Protein 8Y9D (pdb70)

Organism: Penicillium freii (NCBI:txid48697)

Radius of gyration: 37.67 Å; Cα contacts (8 Å, |Δi|>4): 3264; chains: 4; bounding box: 84×88×93 Å

Secondary structure (DSSP, 8-state):
---HHHHHHHH---SSHHHHHHHHHHHHHHHHHHHHHT--HHHHHHHHHHIIIIIGGGT-PPP-SS-TT--S--SSPSS-SEEEEEE-STT-EEEEEEE----TTBTSTTBTT--SHHHHHHHHHHHHSTTS---HHHHHHHHHHS--HHHHHHTHHHHTT-S-----EEEEEE-TTS-EEEEEEE-THHHHHHHT--HHHHHHHHHHHHHHHHT-----HHHHHHHHSHHHHHHEEEEEEEEEEESS-TTT-EEEEEEEEEESSHHHHHHHHHTTTTS-SHHHHHHHHHHHHHHHHHTSSPPGGG---S-EEEEEEEEEESSSS-EEEEEEEE-TTS-HHHHHHHHHHHHHHHT-HHHHHHHHHHHHHH-THHHH-TT--SSEEEEEEEEETTEEEEEEEE-TTHHHH-/---HHHHHHHH---SSHHHHHHHHHHHHHHHHHHHHHT--HHHHHHHHHHIIIIIGGGT-PPP-SS-TT--S--SSPSS-SEEEEEE-STT-EEEEEEE----TTBTSTTBTT--SHHHHHHHHHHHHSTTS---HHHHHHHHHHS--HHHHHHTHHHHTT-S-----EEEEEE-TTS-EEEEEEE-THHHHHHHT--HHHHHHHHHHHHHHHHT-----HHHHHHHHSHHHHHHEEEEEEEEEEESS-TTT-EEEEEEEEEESSHHHHHHHHHTTTTS-SHHHHHHHHHHHHHHHHHTSSPPGGG---S-EEEEEEEEEESSSS-EEEEEEEE-TTS-HHHHHHHHHHHHHHHT-HHHHHHHHHHHHHH-THHHH-TT--SSEEEEEEEEETTEEEEEEEE-TTHHHH-/---HHHHHHHH---SSHHHHHHHHHHHHHHHHHHHHHT--HHHHHHHHHHIIIIIGGGT-PPP-SS-TT--S--SSPSS-SEEEEEE-STT-EEEEEEE----TTBTSTTBTT--SHHHHHHHHHHHHSTTS---HHHHHHHHHHS--HHHHHHTHHHHTT-S-----EEEEEE-TTS-EEEEEEE-THHHHHHHT--HHHHHHHHHHHHHHHHT-----HHHHHHHHSHHHHHHEEEEEEEEEEESS-TTT-EEEEEEEEEESSHHHHHHHHHTTTTS-SHHHHHHHHHHHHHHHHHTSSPPGGG---S-EEEEEEEEEESSSS-EEEEEEEE-TTS-HHHHHHHHHHHHHHHT-HHHHHHHHHHHHHH-THHHH-TT--SSEEEEEEEEETTEEEEEEEE-TTHHHH-/---HHHHHHHH---SSHHHHHHHHHHHHHHHHHHHHHT--HHHHHHHHHHIIIIIGGGT-PPP-SS-TT--S--SSPSS-SEEEEEE-STT-EEEEEEE----TTBTSTTBTT--SHHHHHHHHHHHHSTTS---HHHHHHHHHHS--HHHHHHTHHHHTT-S-----EEEEEE-TTS-EEEEEEE-THHHHHHHT--HHHHHHHHHHHHHHHHT-----HHHHHHHHSHHHHHHEEEEEEEEEEESS-TTT-EEEEEEEEEESSHHHHHHHHHTTTTS-SHHHHHHHHHHHHHHHHHTSSPPGGG---S-EEEEEEEEEESSSS-EEEEEEEE-TTS-HHHHHHHHHHHHHHHT-HHHHHHHHHHHHHH-THHHH-TT--SSEEEEEEEEETTEEEEEEEE-TTHHHH-

Foldseek 3Di:
DDALLVVCLVPPDAPDVQLNVLSVLFLQLQRLLCVLLPFDSVLSNLVSVLCSFQNSQQQEGDADPVSPQCLQFDPAPRGWSWWKWKADPPSDIWTKTKGQGAHHQDNHPVHPQRACRVVSSLVRLCVSPPQQFACPLVVLCCVQQADHPVLCVVQVVQPVPPRHNGAWMWMWTSDSVSRTWIKIKGQSLVVCSSVVNFPLVSVVVSVVVCCVVPVFDFDCPLVSVLCPDVVLVVFWPSSQKIWMKTRHDLQAMKIKIKTKGFAADLVNVLCQQQSNVVRDDDQSVQQSVLVVLLCCQFVVDAFPPRDDPPTWIKMKMWITHRHDRDTFMKIKGFQLRHQPVSNLVSVLVSCVVVVNVSVNVSSVSSCVRQPVCSPVPVRDRAFWTIWIWGQDPSGIMIMTITDSNVVVVD/DDALLVVCLVPPDAPDVQLNVLSVLFLQLQRLLCVLLPFDSVLSNLVSVLCSFQNSQQQEGDADPVSPQCLQFDPAPRGWSWWKWKADPPSDIWTKTKGQGAHHQDNHPVHPQRACRVVSSLVRLCVSPPQQFACPLVVLCCVQQADHPVLCVVQVVQPVPPRHNGAKMWMWTSDSVSRTWIKIKGQSLVVCSSVVNFPLVSVVVSVVVCCVVPVFDFDCPLVSVLCPDVVLVVFWPSSQKIWMKTRHDLQAMKIKIKTKGFAADLVNVLCQQQSNVVRDDDQSVQQSVLVVLLCCQFVVDAFPPRDDPPTWIKMKMWITHRHDRDTFMKIKGFQLRHQPVSNLVSVLVSCVVVVNVSVNVSSVSSCVRQPVCSPVPVRDRAFWTIWIWGQDPSGIMIMTITDSNVVVVD/DDALLVVCLVPPDAPDVQLNVLSVLFLQLQRLLCVLLPFDSVLSNLVSVLCSFQNSQQQEGDADPVSPQCLQFDPAPRGWSWWKWKADPPSDIWTKTKGQGAHHQDNHPVHPQRACRVVSSLVRLCVSPPQQFACPLVVLCCVQQADHPVLCVVQVVQPVPPRHNGAKMWMWTSDSVSRTWIKIKGQSLVVCSSVVNFPLVSVVVSVVVCCVVPVFDFDCPLVSVLCPDVVLVVFWPSSQKIWMKTRHDLQAMKIKIKTKGFAADLVNVLCQQQSNVVRDDDQSVQQSVLVVLLCCQFVVDAFPPRDDPPTWIKMKMWITHRHDRDTFMKIKGFQLRHQPVSNLVSVLVSCVVVVNVSVNVSSVSSCVRQPVCSPVPVRDRAFWTIWIWGQDPSGIMIMTITDSNVVVVD/DDALLVVCLVPPDAPDVQLNVLSVLFLQLQRLLCVLLPFDSVLSNLVSVLCSFQNSQQQEGDADPVSPQCLQFDPAPRGWSWWKWKADPPSDIWTKTKGQGAHHQDNHPVHPQRACRVVSSLVRLCVSPPQQFACPLVVLCCVQQADHPVLCVVQVVQPVPPRHNGAKMWMWTSDSVSRTWIKIKGQSLVVCSSVVNFPLVSVVVSVVVCCVVPVFDFDCPLVSVLCPDVVLVVFWPSSQKIWMKTRHDLQAMKIKIKTKGFAADLVNVLCQQQSNVVRDDDQSVQQSVLVVLLCCQFVVDAFPPRDDPPTWIKMKMWITHRHDRDTFMKIKGFQLRHQPVSNLVSVLVSCVVVVNVSVNVSSVSSCVRQPVCSPVPVRDRAFWTIWIWGQDPSGIMIMTITDSNVVVVD

Structure (mmCIF, N/CA/C/O backbone):
data_8Y9D
#
_entry.id   8Y9D
#
_cell.length_a   1.00
_cell.length_b   1.00
_cell.length_c   1.00
_cell.angle_alpha   90.00
_cell.angle_beta   90.00
_cell.angle_gamma   90.00
#
_symmetry.space_group_name_H-M   'P 1'
#
loop_
_entity.id
_entity.type
_entity.pdbx_description
1 polymer 'Versatile Aromatic Prenyltransferase auraA'
2 non-polymer 'DIMETHYLALLYL S-THIOLODIPHOSPHATE'
3 non-polymer (3~{S},6~{S})-3-(1~{H}-imidazol-4-ylmethyl)-6-propan-2-yl-piperazine-2,5-dione
4 water water
#
loop_
_atom_site.group_PDB
_atom_site.id
_atom_site.type_symbol
_atom_site.label_atom_id
_atom_site.label_alt_id
_atom_site.label_comp_id
_atom_site.label_asym_id
_atom_site.label_entity_id
_atom_site.label_seq_id
_atom_site.pdbx_PDB_ins_code
_atom_site.Cartn_x
_atom_site.Cartn_y
_atom_site.Cartn_z
_atom_site.occupancy
_atom_site.B_iso_or_equiv
_atom_site.auth_seq_id
_atom_site.auth_comp_id
_atom_site.auth_asym_id
_atom_site.auth_atom_id
_atom_site.pdbx_PDB_model_num
ATOM 1 N N . SER A 1 1 ? 160.904 126.533 146.524 1.00 27.38 23 SER A N 1
ATOM 2 C CA . SER A 1 1 ? 160.527 127.481 145.437 1.00 27.38 23 SER A CA 1
ATOM 3 C C . SER A 1 1 ? 159.541 126.824 144.477 1.00 27.38 23 SER A C 1
ATOM 4 O O . SER A 1 1 ? 159.893 125.859 143.802 1.00 27.38 23 SER A O 1
ATOM 7 N N . PRO A 1 2 ? 158.310 127.327 144.408 1.00 23.47 24 PRO A N 1
ATOM 8 C CA . PRO A 1 2 ? 157.354 126.764 143.454 1.00 23.47 24 PRO A CA 1
ATOM 9 C C . PRO A 1 2 ? 157.754 127.070 142.023 1.00 23.47 24 PRO A C 1
ATOM 10 O O . PRO A 1 2 ? 158.529 127.985 141.737 1.00 23.47 24 PRO A O 1
ATOM 14 N N . SER A 1 3 ? 157.220 126.282 141.133 1.00 19.83 25 SER A N 1
ATOM 15 C CA . SER A 1 3 ? 157.446 126.463 139.715 1.00 19.83 25 SER A CA 1
ATOM 16 C C . SER A 1 3 ? 156.408 127.408 139.134 1.00 19.83 25 SER A C 1
ATOM 17 O O . SER A 1 3 ? 155.322 127.576 139.692 1.00 19.83 25 SER A O 1
ATOM 20 N N . PRO A 1 4 ? 156.721 128.053 138.013 1.00 18.73 26 PRO A N 1
ATOM 21 C CA . PRO A 1 4 ? 155.773 129.016 137.441 1.00 18.73 26 PRO A CA 1
ATOM 22 C C . PRO A 1 4 ? 154.385 128.455 137.220 1.00 18.73 26 PRO A C 1
ATOM 23 O O . PRO A 1 4 ? 153.403 129.160 137.469 1.00 18.73 26 PRO A O 1
ATOM 27 N N . TRP A 1 5 ? 154.267 127.204 136.778 1.00 18.11 27 TRP A N 1
ATOM 28 C CA . TRP A 1 5 ? 152.949 126.656 136.487 1.00 18.11 27 TRP A CA 1
ATOM 29 C C . TRP A 1 5 ? 152.171 126.359 137.759 1.00 18.11 27 TRP A C 1
ATOM 30 O O . TRP A 1 5 ? 150.970 126.633 137.820 1.00 18.11 27 TRP A O 1
ATOM 41 N N . ASP A 1 6 ? 152.834 125.847 138.793 1.00 20.87 28 ASP A N 1
ATOM 42 C CA . ASP A 1 6 ? 152.169 125.646 140.075 1.00 20.87 28 ASP A CA 1
ATOM 43 C C . ASP A 1 6 ? 151.655 126.966 140.641 1.00 20.87 28 ASP A C 1
ATOM 44 O O . ASP A 1 6 ? 150.460 127.109 140.937 1.00 20.87 28 ASP A O 1
ATOM 49 N N . PHE A 1 7 ? 152.549 127.939 140.805 1.00 19.72 29 PHE A N 1
ATOM 50 C CA . PHE A 1 7 ? 152.165 129.227 141.365 1.00 19.72 29 PHE A CA 1
ATOM 51 C C . PHE A 1 7 ? 151.081 129.897 140.530 1.00 19.72 29 PHE A C 1
ATOM 52 O O . PHE A 1 7 ? 150.138 130.482 141.071 1.00 19.72 29 PHE A O 1
ATOM 60 N N . LEU A 1 8 ? 151.196 129.822 139.206 1.00 18.30 30 LEU A N 1
ATOM 61 C CA . LEU A 1 8 ? 150.223 130.475 138.341 1.00 18.30 30 LEU A CA 1
ATOM 62 C C . LEU A 1 8 ? 148.860 129.809 138.443 1.00 18.30 30 LEU A C 1
ATOM 63 O O . LEU A 1 8 ? 147.835 130.490 138.537 1.00 18.30 30 LEU A O 1
ATOM 68 N N . GLY A 1 9 ? 148.821 128.480 138.422 1.00 18.47 31 GLY A N 1
ATOM 69 C CA . GLY A 1 9 ? 147.568 127.795 138.655 1.00 18.47 31 GLY A CA 1
ATOM 70 C C . GLY A 1 9 ? 146.964 128.143 139.994 1.00 18.47 31 GLY A C 1
ATOM 71 O O . GLY A 1 9 ? 145.741 128.135 140.152 1.00 18.47 31 GLY A O 1
ATOM 72 N N . ARG A 1 10 ? 147.810 128.447 140.976 1.00 21.89 32 ARG A N 1
ATOM 73 C CA . ARG A 1 10 ? 147.311 128.902 142.266 1.00 21.89 32 ARG A CA 1
ATOM 74 C C . ARG A 1 10 ? 146.689 130.291 142.163 1.00 21.89 32 ARG A C 1
ATOM 75 O O . ARG A 1 10 ? 145.623 130.546 142.734 1.00 21.89 32 ARG A O 1
ATOM 83 N N . VAL A 1 11 ? 147.332 131.201 141.433 1.00 19.55 33 VAL A N 1
ATOM 84 C CA . VAL A 1 11 ? 146.862 132.582 141.398 1.00 19.55 33 VAL A CA 1
ATOM 85 C C . VAL A 1 11 ? 145.926 132.863 140.227 1.00 19.55 33 VAL A C 1
ATOM 86 O O . VAL A 1 11 ? 145.017 133.687 140.352 1.00 19.55 33 VAL A O 1
ATOM 90 N N . LEU A 1 12 ? 146.122 132.208 139.091 1.00 17.81 34 LEU A N 1
ATOM 91 C CA . LEU A 1 12 ? 145.410 132.602 137.887 1.00 17.81 34 LEU A CA 1
ATOM 92 C C . LEU A 1 12 ? 143.914 132.384 138.036 1.00 17.81 34 LEU A C 1
ATOM 93 O O . LEU A 1 12 ? 143.462 131.394 138.615 1.00 17.81 34 LEU A O 1
ATOM 98 N N . GLN A 1 13 ? 143.150 133.329 137.508 1.00 19.34 35 GLN A N 1
ATOM 99 C CA . GLN A 1 13 ? 141.701 133.241 137.448 1.00 19.34 35 GLN A CA 1
ATOM 100 C C . GLN A 1 13 ? 141.329 132.808 136.038 1.00 19.34 35 GLN A C 1
ATOM 101 O O . GLN A 1 13 ? 141.744 133.434 135.059 1.00 19.34 35 GLN A O 1
ATOM 107 N N . PHE A 1 14 ? 140.563 131.730 135.938 1.00 17.57 36 PHE A N 1
ATOM 108 C CA . PHE A 1 14 ? 140.221 131.144 134.655 1.00 17.57 36 PHE A CA 1
ATOM 109 C C . PHE A 1 14 ? 138.773 131.432 134.299 1.00 17.57 36 PHE A C 1
ATOM 110 O O . PHE A 1 14 ? 137.883 131.351 135.148 1.00 17.57 36 PHE A O 1
ATOM 118 N N . GLN A 1 15 ? 138.547 131.767 133.032 1.00 19.03 37 GLN A N 1
ATOM 119 C CA . GLN A 1 15 ? 137.214 132.110 132.561 1.00 19.03 37 GLN A CA 1
ATOM 120 C C . GLN A 1 15 ? 136.298 130.904 132.462 1.00 19.03 37 GLN A C 1
ATOM 121 O O . GLN A 1 15 ? 135.076 131.069 132.508 1.00 19.03 37 GLN A O 1
ATOM 127 N N . HIS A 1 16 ? 136.851 129.703 132.335 1.00 17.14 38 HIS A N 1
ATOM 128 C CA . HIS A 1 16 ? 136.047 128.505 132.178 1.00 17.14 38 HIS A CA 1
ATOM 129 C C . HIS A 1 16 ? 136.791 127.337 132.803 1.00 17.14 38 HIS A C 1
ATOM 130 O O . HIS A 1 16 ? 138.023 127.305 132.801 1.00 17.14 38 HIS A O 1
ATOM 137 N N . GLY A 1 17 ? 136.030 126.396 133.361 1.00 17.55 39 GLY A N 1
ATOM 138 C CA . GLY A 1 17 ? 136.635 125.233 133.984 1.00 17.55 39 GLY A CA 1
ATOM 139 C C . GLY A 1 17 ? 137.481 124.418 133.030 1.00 17.55 39 GLY A C 1
ATOM 140 O O . GLY A 1 17 ? 138.484 123.823 133.427 1.00 17.55 39 GLY A O 1
ATOM 141 N N . ASP A 1 18 ? 137.073 124.360 131.765 1.00 18.39 40 ASP A N 1
ATOM 142 C CA . ASP A 1 18 ? 137.851 123.642 130.764 1.00 18.39 40 ASP A CA 1
ATOM 143 C C . ASP A 1 18 ? 139.229 124.256 130.598 1.00 18.39 40 ASP A C 1
ATOM 144 O O . ASP A 1 18 ? 140.207 123.543 130.359 1.00 18.39 40 ASP A O 1
ATOM 149 N N . HIS A 1 19 ? 139.329 125.576 130.726 1.00 16.43 41 HIS A N 1
ATOM 150 C CA . HIS A 1 19 ? 140.636 126.212 130.671 1.00 16.43 41 HIS A CA 1
ATOM 151 C C . HIS A 1 19 ? 141.494 125.773 131.846 1.00 16.43 41 HIS A C 1
ATOM 152 O O . HIS A 1 19 ? 142.690 125.516 131.689 1.00 16.43 41 HIS A O 1
ATOM 159 N N . LYS A 1 20 ? 140.887 125.656 133.026 1.00 18.23 42 LYS A N 1
ATOM 160 C CA . LYS A 1 20 ? 141.605 125.193 134.206 1.00 18.23 42 LYS A CA 1
ATOM 161 C C . LYS A 1 20 ? 142.078 123.753 134.047 1.00 18.23 42 LYS A C 1
ATOM 162 O O . LYS A 1 20 ? 143.194 123.410 134.449 1.00 18.23 42 LYS A O 1
ATOM 168 N N . ARG A 1 21 ? 141.238 122.896 133.471 1.00 18.96 43 ARG A N 1
ATOM 169 C CA . ARG A 1 21 ? 141.603 121.498 133.280 1.00 18.96 43 ARG A CA 1
ATOM 170 C C . ARG A 1 21 ? 142.702 121.346 132.233 1.00 18.96 43 ARG A C 1
ATOM 171 O O . ARG A 1 21 ? 143.677 120.608 132.435 1.00 18.96 43 ARG A O 1
ATOM 179 N N . TRP A 1 22 ? 142.565 122.044 131.108 1.00 18.11 44 TRP A N 1
ATOM 180 C CA . TRP A 1 22 ? 143.642 122.081 130.130 1.00 18.11 44 TRP A CA 1
ATOM 181 C C . TRP A 1 22 ? 144.929 122.580 130.756 1.00 18.11 44 TRP A C 1
ATOM 182 O O . TRP A 1 22 ? 146.007 122.069 130.452 1.00 18.11 44 TRP A O 1
ATOM 193 N N . TRP A 1 23 ? 144.841 123.604 131.602 1.00 16.77 45 TRP A N 1
ATOM 194 C CA . TRP A 1 23 ? 146.018 124.095 132.300 1.00 16.77 45 TRP A CA 1
ATOM 195 C C . TRP A 1 23 ? 146.644 123.003 133.150 1.00 16.77 45 TRP A C 1
ATOM 196 O O . TRP A 1 23 ? 147.843 122.734 133.046 1.00 16.77 45 TRP A O 1
ATOM 207 N N . ASP A 1 24 ? 145.840 122.356 133.988 1.00 18.63 46 ASP A N 1
ATOM 208 C CA . ASP A 1 24 ? 146.359 121.322 134.868 1.00 18.63 46 ASP A CA 1
ATOM 209 C C . ASP A 1 24 ? 147.044 120.214 134.085 1.00 18.63 46 ASP A C 1
ATOM 210 O O . ASP A 1 24 ? 147.983 119.589 134.587 1.00 18.63 46 ASP A O 1
ATOM 215 N N . VAL A 1 25 ? 146.588 119.953 132.863 1.00 19.65 47 VAL A N 1
ATOM 216 C CA . VAL A 1 25 ? 147.222 118.927 132.042 1.00 19.65 47 VAL A CA 1
ATOM 217 C C . VAL A 1 25 ? 148.501 119.449 131.392 1.00 19.65 47 VAL A C 1
ATOM 218 O O . VAL A 1 25 ? 149.542 118.788 131.427 1.00 19.65 47 VAL A O 1
ATOM 222 N N . LEU A 1 26 ? 148.452 120.639 130.801 1.00 18.44 48 LEU A N 1
ATOM 223 C CA . LEU A 1 26 ? 149.462 121.097 129.855 1.00 18.44 48 LEU A CA 1
ATOM 224 C C . LEU A 1 26 ? 150.538 121.973 130.470 1.00 18.44 48 LEU A C 1
ATOM 225 O O . LEU A 1 26 ? 151.698 121.875 130.073 1.00 18.44 48 LEU A O 1
ATOM 230 N N . ALA A 1 27 ? 150.188 122.848 131.405 1.00 18.02 49 ALA A N 1
ATOM 231 C CA . ALA A 1 27 ? 151.183 123.746 131.973 1.00 18.02 49 ALA A CA 1
ATOM 232 C C . ALA A 1 27 ? 152.360 123.013 132.588 1.00 18.02 49 ALA A C 1
ATOM 233 O O . ALA A 1 27 ? 153.500 123.459 132.381 1.00 18.02 49 ALA A O 1
ATOM 235 N N . PRO A 1 28 ? 152.183 121.930 133.343 1.00 18.81 50 PRO A N 1
ATOM 236 C CA . PRO A 1 28 ? 153.362 121.177 133.778 1.00 18.81 50 PRO A CA 1
ATOM 237 C C . PRO A 1 28 ? 154.199 120.666 132.627 1.00 18.81 50 PRO A C 1
ATOM 238 O O . PRO A 1 28 ? 155.422 120.786 132.674 1.00 18.81 50 PRO A O 1
ATOM 242 N N . VAL A 1 29 ? 153.581 120.122 131.582 1.00 20.26 51 VAL A N 1
ATOM 243 C CA . VAL A 1 29 ? 154.343 119.615 130.444 1.00 20.26 51 VAL A CA 1
ATOM 244 C C . VAL A 1 29 ? 155.137 120.736 129.784 1.00 20.26 51 VAL A C 1
ATOM 245 O O . VAL A 1 29 ? 156.355 120.632 129.596 1.00 20.26 51 VAL A O 1
ATOM 249 N N . PHE A 1 30 ? 154.454 121.814 129.399 1.00 19.37 52 PHE A N 1
ATOM 250 C CA . PHE A 1 30 ? 155.120 122.903 128.696 1.00 19.37 52 PHE A CA 1
ATOM 251 C C . PHE A 1 30 ? 156.197 123.539 129.561 1.00 19.37 52 PHE A C 1
ATOM 252 O O . PHE A 1 30 ? 157.296 123.830 129.079 1.00 19.37 52 PHE A O 1
ATOM 260 N N . GLY A 1 31 ? 155.891 123.773 130.835 1.00 19.59 53 GLY A N 1
ATOM 261 C CA . GLY A 1 31 ? 156.867 124.352 131.734 1.00 19.59 53 GLY A CA 1
ATOM 262 C C . GLY A 1 31 ? 158.070 123.465 131.962 1.00 19.59 53 GLY A C 1
ATOM 263 O O . GLY A 1 31 ? 159.204 123.939 131.980 1.00 19.59 53 GLY A O 1
ATOM 264 N N . ILE A 1 32 ? 157.841 122.172 132.176 1.00 21.17 54 ILE A N 1
ATOM 265 C CA . ILE A 1 32 ? 158.943 121.235 132.353 1.00 21.17 54 ILE A CA 1
ATOM 266 C C . ILE A 1 32 ? 159.822 121.202 131.115 1.00 21.17 54 ILE A C 1
ATOM 267 O O . ILE A 1 32 ? 161.050 121.150 131.214 1.00 21.17 54 ILE A O 1
ATOM 272 N N . SER A 1 33 ? 159.215 121.232 129.930 1.00 21.05 55 SER A N 1
ATOM 273 C CA . SER A 1 33 ? 160.003 121.236 128.705 1.00 21.05 55 SER A CA 1
ATOM 274 C C . SER A 1 33 ? 160.830 122.511 128.583 1.00 21.05 55 SER A C 1
ATOM 275 O O . SER A 1 33 ? 162.045 122.456 128.356 1.00 21.05 55 SER A O 1
ATOM 278 N N . MET A 1 34 ? 160.185 123.670 128.730 1.00 20.49 56 MET A N 1
ATOM 279 C CA . MET A 1 34 ? 160.897 124.943 128.674 1.00 20.49 56 MET A CA 1
ATOM 280 C C . MET A 1 34 ? 162.018 125.009 129.700 1.00 20.49 56 MET A C 1
ATOM 281 O O . MET A 1 34 ? 163.096 125.542 129.419 1.00 20.49 56 MET A O 1
ATOM 286 N N . ALA A 1 35 ? 161.771 124.503 130.904 1.00 21.17 57 ALA A N 1
ATOM 287 C CA . ALA A 1 35 ? 162.779 124.509 131.950 1.00 21.17 57 ALA A CA 1
ATOM 288 C C . ALA A 1 35 ? 163.936 123.582 131.614 1.00 21.17 57 ALA A C 1
ATOM 289 O O . ALA A 1 35 ? 165.106 123.950 131.768 1.00 21.17 57 ALA A O 1
ATOM 291 N N . SER A 1 36 ? 163.628 122.365 131.168 1.00 23.54 58 SER A N 1
ATOM 292 C CA . SER A 1 36 ? 164.666 121.401 130.839 1.00 23.54 58 SER A CA 1
ATOM 293 C C . SER A 1 36 ? 165.555 121.887 129.710 1.00 23.54 58 SER A C 1
ATOM 294 O O . SER A 1 36 ? 166.762 121.621 129.714 1.00 23.54 58 SER A O 1
ATOM 297 N N . ILE A 1 37 ? 164.988 122.589 128.733 1.00 22.25 59 ILE A N 1
ATOM 298 C CA . ILE A 1 37 ? 165.807 123.117 127.651 1.00 22.25 59 ILE A CA 1
ATOM 299 C C . ILE A 1 37 ? 166.481 124.431 128.028 1.00 22.25 59 ILE A C 1
ATOM 300 O O . ILE A 1 37 ? 167.361 124.898 127.291 1.00 22.25 59 ILE A O 1
ATOM 305 N N . GLY A 1 38 ? 166.110 125.027 129.152 1.00 21.50 60 GLY A N 1
ATOM 306 C CA . GLY A 1 38 ? 166.846 126.130 129.721 1.00 21.50 60 GLY A CA 1
ATOM 307 C C . GLY A 1 38 ? 166.220 127.496 129.586 1.00 21.50 60 GLY A C 1
ATOM 308 O O . GLY A 1 38 ? 166.950 128.491 129.612 1.00 21.50 60 GLY A O 1
ATOM 309 N N . TYR A 1 39 ? 164.905 127.581 129.441 1.00 20.36 61 TYR A N 1
ATOM 310 C CA . TYR A 1 39 ? 164.257 128.878 129.370 1.00 20.36 61 TYR A CA 1
ATOM 311 C C . TYR A 1 39 ? 164.278 129.546 130.734 1.00 20.36 61 TYR A C 1
ATOM 312 O O . TYR A 1 39 ? 164.053 128.906 131.764 1.00 20.36 61 TYR A O 1
ATOM 321 N N . LYS A 1 40 ? 164.552 130.843 130.736 1.00 20.50 62 LYS A N 1
ATOM 322 C CA . LYS A 1 40 ? 164.562 131.601 131.972 1.00 20.50 62 LYS A CA 1
ATOM 323 C C . LYS A 1 40 ? 163.149 131.712 132.538 1.00 20.50 62 LYS A C 1
ATOM 324 O O . LYS A 1 40 ? 162.152 131.626 131.821 1.00 20.50 62 LYS A O 1
ATOM 330 N N . LEU A 1 41 ? 163.080 131.897 133.854 1.00 19.78 63 LEU A N 1
ATOM 331 C CA . LEU A 1 41 ? 161.796 131.912 134.546 1.00 19.78 63 LEU A CA 1
ATOM 332 C C . LEU A 1 41 ? 160.906 133.052 134.066 1.00 19.78 63 LEU A C 1
ATOM 333 O O . LEU A 1 41 ? 159.687 132.888 133.959 1.00 19.78 63 LEU A O 1
ATOM 338 N N . ASP A 1 42 ? 161.489 134.220 133.804 1.00 20.78 64 ASP A N 1
ATOM 339 C CA . ASP A 1 42 ? 160.757 135.279 133.118 1.00 20.78 64 ASP A CA 1
ATOM 340 C C . ASP A 1 42 ? 160.042 134.735 131.888 1.00 20.78 64 ASP A C 1
ATOM 341 O O . ASP A 1 42 ? 158.845 134.975 131.684 1.00 20.78 64 ASP A O 1
ATOM 346 N N . VAL A 1 43 ? 160.767 133.969 131.076 1.00 19.91 65 VAL A N 1
ATOM 347 C CA . VAL A 1 43 ? 160.250 133.471 129.812 1.00 19.91 65 VAL A CA 1
ATOM 348 C C . VAL A 1 43 ? 159.199 132.398 130.047 1.00 19.91 65 VAL A C 1
ATOM 349 O O . VAL A 1 43 ? 158.191 132.335 129.338 1.00 19.91 65 VAL A O 1
ATOM 353 N N . GLN A 1 44 ? 159.422 131.528 131.029 1.00 19.27 66 GLN A N 1
ATOM 354 C CA . GLN A 1 44 ? 158.414 130.538 131.383 1.00 19.27 66 GLN A CA 1
ATOM 355 C C . GLN A 1 44 ? 157.110 131.204 131.782 1.00 19.27 66 GLN A C 1
ATOM 356 O O . GLN A 1 44 ? 156.033 130.791 131.345 1.00 19.27 66 GLN A O 1
ATOM 362 N N . TYR A 1 45 ? 157.184 132.227 132.631 1.00 18.80 67 TYR A N 1
ATOM 363 C CA . TYR A 1 45 ? 155.984 132.952 133.028 1.00 18.80 67 TYR A CA 1
ATOM 364 C C . TYR A 1 45 ? 155.289 133.556 131.819 1.00 18.80 67 TYR A C 1
ATOM 365 O O . TYR A 1 45 ? 154.073 133.417 131.655 1.00 18.80 67 TYR A O 1
ATOM 374 N N . ARG A 1 46 ? 156.050 134.228 130.955 1.00 20.52 68 ARG A N 1
ATOM 375 C CA . ARG A 1 46 ? 155.449 134.872 129.794 1.00 20.52 68 ARG A CA 1
ATOM 376 C C . ARG A 1 46 ? 154.772 133.862 128.873 1.00 20.52 68 ARG A C 1
ATOM 377 O O . ARG A 1 46 ? 153.649 134.087 128.409 1.00 20.52 68 ARG A O 1
ATOM 385 N N . HIS A 1 47 ? 155.431 132.738 128.610 1.00 19.27 69 HIS A N 1
ATOM 386 C CA . HIS A 1 47 ? 154.882 131.740 127.704 1.00 19.27 69 HIS A CA 1
ATOM 387 C C . HIS A 1 47 ? 153.694 131.008 128.308 1.00 19.27 69 HIS A C 1
ATOM 388 O O . HIS A 1 47 ? 152.723 130.712 127.605 1.00 19.27 69 HIS A O 1
ATOM 395 N N . LEU A 1 48 ? 153.747 130.701 129.600 1.00 18.22 70 LEU A N 1
ATOM 396 C CA . LEU A 1 48 ? 152.610 130.082 130.256 1.00 18.22 70 LEU A CA 1
ATOM 397 C C . LEU A 1 48 ? 151.424 131.027 130.327 1.00 18.22 70 LEU A C 1
ATOM 398 O O . LEU A 1 48 ? 150.277 130.584 130.263 1.00 18.22 70 LEU A O 1
ATOM 403 N N . LEU A 1 49 ? 151.671 132.329 130.412 1.00 18.05 71 LEU A N 1
ATOM 404 C CA . LEU A 1 49 ? 150.575 133.285 130.386 1.00 18.05 71 LEU A CA 1
ATOM 405 C C . LEU A 1 49 ? 150.017 133.474 128.984 1.00 18.05 71 LEU A C 1
ATOM 406 O O . LEU A 1 49 ? 148.829 133.761 128.832 1.00 18.05 71 LEU A O 1
ATOM 411 N N . VAL A 1 50 ? 150.853 133.331 127.958 1.00 19.28 72 VAL A N 1
ATOM 412 C CA . VAL A 1 50 ? 150.344 133.237 126.594 1.00 19.28 72 VAL A CA 1
ATOM 413 C C . VAL A 1 50 ? 149.431 132.026 126.459 1.00 19.28 72 VAL A C 1
ATOM 414 O O . VAL A 1 50 ? 148.314 132.115 125.938 1.00 19.28 72 VAL A O 1
ATOM 418 N N . LEU A 1 51 ? 149.909 130.870 126.912 1.00 18.07 73 LEU A N 1
ATOM 419 C CA . LEU A 1 51 ? 149.099 129.658 126.901 1.00 18.07 73 LEU A CA 1
ATOM 420 C C . LEU A 1 51 ? 147.780 129.863 127.636 1.00 18.07 73 LEU A C 1
ATOM 421 O O . LEU A 1 51 ? 146.733 129.375 127.202 1.00 18.07 73 LEU A O 1
ATOM 426 N N . TYR A 1 52 ? 147.818 130.573 128.762 1.00 16.93 74 TYR A N 1
ATOM 427 C CA . TYR A 1 52 ? 146.620 130.817 129.558 1.00 16.93 74 TYR A CA 1
ATOM 428 C C . TYR A 1 52 ? 145.666 131.786 128.871 1.00 16.93 74 TYR A C 1
ATOM 429 O O . TYR A 1 52 ? 144.445 131.629 128.956 1.00 16.93 74 TYR A O 1
ATOM 438 N N . ASP A 1 53 ? 146.200 132.787 128.178 1.00 19.72 75 ASP A N 1
ATOM 439 C CA . ASP A 1 53 ? 145.394 133.871 127.638 1.00 19.72 75 ASP A CA 1
ATOM 440 C C . ASP A 1 53 ? 144.921 133.608 126.215 1.00 19.72 75 ASP A C 1
ATOM 441 O O . ASP A 1 53 ? 143.748 133.823 125.899 1.00 19.72 75 ASP A O 1
ATOM 446 N N . ALA A 1 54 ? 145.821 133.170 125.343 1.00 20.52 76 ALA A N 1
ATOM 447 C CA . ALA A 1 54 ? 145.529 133.091 123.923 1.00 20.52 76 ALA A CA 1
ATOM 448 C C . ALA A 1 54 ? 145.210 131.687 123.442 1.00 20.52 76 ALA A C 1
ATOM 449 O O . ALA A 1 54 ? 144.347 131.525 122.575 1.00 20.52 76 ALA A O 1
ATOM 451 N N . VAL A 1 55 ? 145.863 130.671 123.994 1.00 18.83 77 VAL A N 1
ATOM 452 C CA . VAL A 1 55 ? 145.787 129.323 123.453 1.00 18.83 77 VAL A CA 1
ATOM 453 C C . VAL A 1 55 ? 144.643 128.550 124.092 1.00 18.83 77 VAL A C 1
ATOM 454 O O . VAL A 1 55 ? 143.703 128.134 123.409 1.00 18.83 77 VAL A O 1
ATOM 458 N N . ILE A 1 56 ? 144.714 128.358 125.409 1.00 17.60 78 ILE A N 1
ATOM 459 C CA . ILE A 1 56 ? 143.763 127.467 126.075 1.00 17.60 78 ILE A CA 1
ATOM 460 C C . ILE A 1 56 ? 142.325 127.895 125.842 1.00 17.60 78 ILE A C 1
ATOM 461 O O . ILE A 1 56 ? 141.462 127.020 125.682 1.00 17.60 78 ILE A O 1
ATOM 466 N N . PRO A 1 57 ? 141.980 129.183 125.823 1.00 16.86 79 PRO A N 1
ATOM 467 C CA . PRO A 1 57 ? 140.597 129.559 125.507 1.00 16.86 79 PRO A CA 1
ATOM 468 C C . PRO A 1 57 ? 140.178 129.214 124.095 1.00 16.86 79 PRO A C 1
ATOM 469 O O . PRO A 1 57 ? 138.976 129.203 123.811 1.00 16.86 79 PRO A O 1
ATOM 473 N N . ASN A 1 58 ? 141.126 128.937 123.206 1.00 19.59 80 ASN A N 1
ATOM 474 C CA . ASN A 1 58 ? 140.846 128.529 121.841 1.00 19.59 80 ASN A CA 1
ATOM 475 C C . ASN A 1 58 ? 141.240 127.082 121.580 1.00 19.59 80 ASN A C 1
ATOM 476 O O . ASN A 1 58 ? 141.441 126.699 120.426 1.00 19.59 80 ASN A O 1
ATOM 481 N N . MET A 1 59 ? 141.345 126.273 122.635 1.00 19.56 81 MET A N 1
ATOM 482 C CA . MET A 1 59 ? 141.674 124.862 122.516 1.00 19.56 81 MET A CA 1
ATOM 483 C C . MET A 1 59 ? 140.423 124.002 122.438 1.00 19.56 81 MET A C 1
ATOM 484 O O . MET A 1 59 ? 140.465 122.896 121.890 1.00 19.56 81 MET A O 1
ATOM 489 N N . GLY A 1 60 ? 139.311 124.492 122.967 1.00 19.43 82 GLY A N 1
ATOM 490 C CA . GLY A 1 60 ? 138.064 123.781 122.919 1.00 19.43 82 GLY A CA 1
ATOM 491 C C . GLY A 1 60 ? 137.722 123.048 124.194 1.00 19.43 82 GLY A C 1
ATOM 492 O O . GLY A 1 60 ? 138.418 123.136 125.209 1.00 19.43 82 GLY A O 1
ATOM 493 N N . PRO A 1 61 ? 136.625 122.300 124.150 1.00 21.01 83 PRO A N 1
ATOM 494 C CA . PRO A 1 61 ? 136.174 121.558 125.329 1.00 21.01 83 PRO A CA 1
ATOM 495 C C . PRO A 1 61 ? 137.224 120.581 125.826 1.00 21.01 83 PRO A C 1
ATOM 496 O O . PRO A 1 61 ? 137.962 119.979 125.045 1.00 21.01 83 PRO A O 1
ATOM 500 N N . PHE A 1 62 ? 137.277 120.424 127.136 1.00 19.56 84 PHE A N 1
ATOM 501 C CA . PHE A 1 62 ? 138.147 119.427 127.737 1.00 19.56 84 PHE A CA 1
ATOM 502 C C . PHE A 1 62 ? 137.414 118.094 127.797 1.00 19.56 84 PHE A C 1
ATOM 503 O O . PHE A 1 62 ? 136.274 118.043 128.265 1.00 19.56 84 PHE A O 1
ATOM 511 N N . PRO A 1 63 ? 138.022 117.007 127.333 1.00 22.68 85 PRO A N 1
ATOM 512 C CA . PRO A 1 63 ? 137.283 115.749 127.213 1.00 22.68 85 PRO A CA 1
ATOM 513 C C . PRO A 1 63 ? 136.893 115.181 128.566 1.00 22.68 85 PRO A C 1
ATOM 514 O O . PRO A 1 63 ? 137.710 115.083 129.482 1.00 22.68 85 PRO A O 1
ATOM 518 N N . ASN A 1 64 ? 135.631 114.798 128.676 1.00 28.62 86 ASN A N 1
ATOM 519 C CA . ASN A 1 64 ? 135.140 114.079 129.836 1.00 28.62 86 ASN A CA 1
ATOM 520 C C . ASN A 1 64 ? 135.429 112.589 129.662 1.00 28.62 86 ASN A C 1
ATOM 521 O O . ASN A 1 64 ? 136.179 112.176 128.773 1.00 28.62 86 ASN A O 1
ATOM 526 N N . SER A 1 65 ? 134.841 111.765 130.529 1.00 33.58 87 SER A N 1
ATOM 527 C CA . SER A 1 65 ? 135.082 110.327 130.489 1.00 33.58 87 SER A CA 1
ATOM 528 C C . SER A 1 65 ? 134.742 109.744 129.123 1.00 33.58 87 SER A C 1
ATOM 529 O O . SER A 1 65 ? 135.570 109.075 128.491 1.00 33.58 87 SER A O 1
ATOM 532 N N . ASN A 1 66 ? 133.522 109.994 128.659 1.00 33.80 88 ASN A N 1
ATOM 533 C CA . ASN A 1 66 ? 133.037 109.449 127.404 1.00 33.80 88 ASN A CA 1
ATOM 534 C C . ASN A 1 66 ? 133.258 110.374 126.215 1.00 33.80 88 ASN A C 1
ATOM 535 O O . ASN A 1 66 ? 132.846 110.033 125.099 1.00 33.80 88 ASN A O 1
ATOM 540 N N . ALA A 1 67 ? 133.890 111.529 126.415 1.00 29.84 89 ALA A N 1
ATOM 541 C CA . ALA A 1 67 ? 134.105 112.497 125.342 1.00 29.84 89 ALA A CA 1
ATOM 542 C C . ALA A 1 67 ? 132.788 112.920 124.702 1.00 29.84 89 ALA A C 1
ATOM 543 O O . ALA A 1 67 ? 132.733 113.237 123.516 1.00 29.84 89 ALA A O 1
ATOM 545 N N . SER A 1 68 ? 131.718 112.919 125.495 1.00 31.57 90 SER A N 1
ATOM 546 C CA . SER A 1 68 ? 130.416 113.376 125.033 1.00 31.57 90 SER A CA 1
ATOM 547 C C . SER A 1 68 ? 130.414 114.846 124.645 1.00 31.57 90 SER A C 1
ATOM 548 O O . SER A 1 68 ? 129.470 115.293 123.984 1.00 31.57 90 SER A O 1
ATOM 551 N N . ASN A 1 69 ? 131.436 115.601 125.039 1.00 25.26 91 ASN A N 1
ATOM 552 C CA . ASN A 1 69 ? 131.467 117.041 124.841 1.00 25.26 91 ASN A CA 1
ATOM 553 C C . ASN A 1 69 ? 132.331 117.473 123.665 1.00 25.26 91 ASN A C 1
ATOM 554 O O . ASN A 1 69 ? 132.294 118.650 123.294 1.00 25.26 91 ASN A O 1
ATOM 559 N N . ILE A 1 70 ? 133.104 116.565 123.073 1.00 23.95 92 ILE A N 1
ATOM 560 C CA . ILE A 1 70 ? 133.905 116.893 121.904 1.00 23.95 92 ILE A CA 1
ATOM 561 C C . ILE A 1 70 ? 133.013 116.809 120.676 1.00 23.95 92 ILE A C 1
ATOM 562 O O . ILE A 1 70 ? 132.926 115.764 120.024 1.00 23.95 92 ILE A O 1
ATOM 567 N N . THR A 1 71 ? 132.351 117.918 120.353 1.00 24.84 93 THR A N 1
ATOM 568 C CA . THR A 1 71 ? 131.452 117.991 119.214 1.00 24.84 93 THR A CA 1
ATOM 569 C C . THR A 1 71 ? 132.181 118.258 117.908 1.00 24.84 93 THR A C 1
ATOM 570 O O . THR A 1 71 ? 131.579 118.117 116.839 1.00 24.84 93 THR A O 1
ATOM 574 N N . TRP A 1 72 ? 133.450 118.634 117.974 1.00 24.25 94 TRP A N 1
ATOM 575 C CA . TRP A 1 72 ? 134.279 118.883 116.804 1.00 24.25 94 TRP A CA 1
ATOM 576 C C . TRP A 1 72 ? 135.103 117.635 116.517 1.00 24.25 94 TRP A C 1
ATOM 577 O O . TRP A 1 72 ? 136.071 117.344 117.225 1.00 24.25 94 TRP A O 1
ATOM 588 N N . THR A 1 73 ? 134.728 116.912 115.469 1.00 27.46 95 THR A N 1
ATOM 589 C CA . THR A 1 73 ? 135.341 115.626 115.182 1.00 27.46 95 THR A CA 1
ATOM 590 C C . THR A 1 73 ? 136.757 115.797 114.655 1.00 27.46 95 THR A C 1
ATOM 591 O O . THR A 1 73 ? 137.059 116.745 113.928 1.00 27.46 95 THR A O 1
ATOM 595 N N . SER A 1 74 ? 137.629 114.859 115.028 1.00 26.86 96 SER A N 1
ATOM 596 C CA . SER A 1 74 ? 139.022 114.900 114.625 1.00 26.86 96 SER A CA 1
ATOM 597 C C . SER A 1 74 ? 139.640 113.529 114.826 1.00 26.86 96 SER A C 1
ATOM 598 O O . SER A 1 74 ? 139.288 112.848 115.798 1.00 26.86 96 SER A O 1
ATOM 601 N N . PRO A 1 75 ? 140.539 113.084 113.943 1.00 26.44 97 PRO A N 1
ATOM 602 C CA . PRO A 1 75 ? 141.298 111.860 114.230 1.00 26.44 97 PRO A CA 1
ATOM 603 C C . PRO A 1 75 ? 142.275 112.021 115.371 1.00 26.44 97 PRO A C 1
ATOM 604 O O . PRO A 1 75 ? 142.729 111.016 115.928 1.00 26.44 97 PRO A O 1
ATOM 608 N N . PHE A 1 76 ? 142.621 113.247 115.721 1.00 25.19 98 PHE A N 1
ATOM 609 C CA . PHE A 1 76 ? 143.580 113.525 116.771 1.00 25.19 98 PHE A CA 1
ATOM 610 C C . PHE A 1 76 ? 142.855 113.705 118.099 1.00 25.19 98 PHE A C 1
ATOM 611 O O . PHE A 1 76 ? 141.769 114.290 118.138 1.00 25.19 98 PHE A O 1
ATOM 619 N N . PRO A 1 77 ? 143.414 113.202 119.197 1.00 24.83 99 PRO A N 1
ATOM 620 C CA . PRO A 1 77 ? 142.756 113.379 120.481 1.00 24.83 99 PRO A CA 1
ATOM 621 C C . PRO A 1 77 ? 142.617 114.850 120.812 1.00 24.83 99 PRO A C 1
ATOM 622 O O . PRO A 1 77 ? 143.462 115.676 120.420 1.00 24.83 99 PRO A O 1
ATOM 626 N N . PRO A 1 78 ? 141.566 115.225 121.537 1.00 22.55 100 PRO A N 1
ATOM 627 C CA . PRO A 1 78 ? 141.361 116.637 121.860 1.00 22.55 100 PRO A CA 1
ATOM 628 C C . PRO A 1 78 ? 142.594 117.251 122.503 1.00 22.55 100 PRO A C 1
ATOM 629 O O . PRO A 1 78 ? 143.309 116.606 123.272 1.00 22.55 100 PRO A O 1
ATOM 633 N N . GLY A 1 79 ? 142.838 118.510 122.174 1.00 21.29 101 GLY A N 1
ATOM 634 C CA . GLY A 1 79 ? 143.967 119.223 122.699 1.00 21.29 101 GLY A CA 1
ATOM 635 C C . GLY A 1 79 ? 144.995 119.518 121.637 1.00 21.29 101 GLY A C 1
ATOM 636 O O . GLY A 1 79 ? 144.743 119.397 120.437 1.00 21.29 101 GLY A O 1
ATOM 637 N N . PRO A 1 80 ? 146.181 119.928 122.064 1.00 20.70 102 PRO A N 1
ATOM 638 C CA . PRO A 1 80 ? 147.253 120.173 121.105 1.00 20.70 102 PRO A CA 1
ATOM 639 C C . PRO A 1 80 ? 147.534 118.943 120.260 1.00 20.70 102 PRO A C 1
ATOM 640 O O . PRO A 1 80 ? 147.568 117.813 120.750 1.00 20.70 102 PRO A O 1
ATOM 644 N N . LEU A 1 81 ? 147.720 119.181 118.966 1.00 22.84 103 LEU A N 1
ATOM 645 C CA . LEU A 1 81 ? 148.157 118.115 118.079 1.00 22.84 103 LEU A CA 1
ATOM 646 C C . LEU A 1 81 ? 149.531 117.612 118.479 1.00 22.84 103 LEU A C 1
ATOM 647 O O . LEU A 1 81 ? 149.869 116.448 118.242 1.00 22.84 103 LEU A O 1
ATOM 652 N N . GLU A 1 82 ? 150.331 118.472 119.091 1.00 23.50 104 GLU A N 1
ATOM 653 C CA . GLU A 1 82 ? 151.656 118.095 119.541 1.00 23.50 104 GLU A CA 1
ATOM 654 C C . GLU A 1 82 ? 152.234 119.232 120.366 1.00 23.50 104 GLU A C 1
ATOM 655 O O . GLU A 1 82 ? 151.896 120.403 120.182 1.00 23.50 104 GLU A O 1
ATOM 661 N N . ALA A 1 83 ? 153.100 118.856 121.293 1.00 22.22 105 ALA A N 1
ATOM 662 C CA . ALA A 1 83 ? 154.110 119.740 121.841 1.00 22.22 105 ALA A CA 1
ATOM 663 C C . ALA A 1 83 ? 155.448 119.171 121.425 1.00 22.22 105 ALA A C 1
ATOM 664 O O . ALA A 1 83 ? 155.665 117.962 121.493 1.00 22.22 105 ALA A O 1
ATOM 666 N N . SER A 1 84 ? 156.333 120.035 120.968 1.00 22.86 106 SER A N 1
ATOM 667 C CA . SER A 1 84 ? 157.548 119.584 120.330 1.00 22.86 106 SER A CA 1
ATOM 668 C C . SER A 1 84 ? 158.744 120.296 120.927 1.00 22.86 106 SER A C 1
ATOM 669 O O . SER A 1 84 ? 158.657 121.445 121.365 1.00 22.86 106 SER A O 1
ATOM 672 N N . VAL A 1 85 ? 159.862 119.588 120.947 1.00 23.74 107 VAL A N 1
ATOM 673 C CA . VAL A 1 85 ? 161.152 120.193 121.220 1.00 23.74 107 VAL A CA 1
ATOM 674 C C . VAL A 1 85 ? 162.037 119.908 120.023 1.00 23.74 107 VAL A C 1
ATOM 675 O O . VAL A 1 85 ? 162.205 118.747 119.629 1.00 23.74 107 VAL A O 1
ATOM 679 N N . ASN A 1 86 ? 162.566 120.963 119.422 1.00 25.92 108 ASN A N 1
ATOM 680 C CA . ASN A 1 86 ? 163.515 120.831 118.335 1.00 25.92 108 ASN A CA 1
ATOM 681 C C . ASN A 1 86 ? 164.928 120.963 118.865 1.00 25.92 108 ASN A C 1
ATOM 682 O O . ASN A 1 86 ? 165.235 121.900 119.608 1.00 25.92 108 ASN A O 1
ATOM 687 N N . TYR A 1 87 ? 165.778 120.027 118.458 1.00 26.74 109 TYR A N 1
ATOM 688 C CA . TYR A 1 87 ? 167.171 119.961 118.838 1.00 26.74 109 TYR A CA 1
ATOM 689 C C . TYR A 1 87 ? 168.027 120.167 117.600 1.00 26.74 109 TYR A C 1
ATOM 690 O O . TYR A 1 87 ? 167.794 119.538 116.558 1.00 26.74 109 TYR A O 1
ATOM 699 N N . GLN A 1 88 ? 169.003 121.062 117.721 1.00 30.08 110 GLN A N 1
ATOM 700 C CA . GLN A 1 88 ? 170.009 121.276 116.696 1.00 30.08 110 GLN A CA 1
ATOM 701 C C . GLN A 1 88 ? 171.384 121.219 117.340 1.00 30.08 110 GLN A C 1
ATOM 702 O O . GLN A 1 88 ? 171.507 120.886 118.522 1.00 30.08 110 GLN A O 1
ATOM 708 N N . ALA A 1 89 ? 172.423 121.539 116.582 1.00 32.61 111 ALA A N 1
ATOM 709 C CA . ALA A 1 89 ? 173.759 121.536 117.139 1.00 32.61 111 ALA A CA 1
ATOM 710 C C . ALA A 1 89 ? 173.980 122.777 117.997 1.00 32.61 111 ALA A C 1
ATOM 711 O O . ALA A 1 89 ? 173.185 123.720 117.998 1.00 32.61 111 ALA A O 1
ATOM 713 N N . GLY A 1 90 ? 175.084 122.765 118.737 1.00 33.63 112 GLY A N 1
ATOM 714 C CA . GLY A 1 90 ? 175.370 123.845 119.657 1.00 33.63 112 GLY A CA 1
ATOM 715 C C . GLY A 1 90 ? 174.456 123.875 120.856 1.00 33.63 112 GLY A C 1
ATOM 716 O O . GLY A 1 90 ? 174.227 124.945 121.429 1.00 33.63 112 GLY A O 1
ATOM 717 N N . GLU A 1 91 ? 173.918 122.724 121.248 1.00 31.82 113 GLU A N 1
ATOM 718 C CA . GLU A 1 91 ? 172.979 122.624 122.362 1.00 31.82 113 GLU A CA 1
ATOM 719 C C . GLU A 1 91 ? 171.800 123.570 122.182 1.00 31.82 113 GLU A C 1
ATOM 720 O O . GLU A 1 91 ? 171.246 124.085 123.154 1.00 31.82 113 GLU A O 1
ATOM 726 N N . SER A 1 92 ? 171.417 123.798 120.932 1.00 29.62 114 SER A N 1
ATOM 727 C CA . SER A 1 92 ? 170.259 124.619 120.610 1.00 29.62 114 SER A CA 1
ATOM 728 C C . SER A 1 92 ? 168.992 123.790 120.757 1.00 29.62 114 SER A C 1
ATOM 729 O O . SER A 1 92 ? 168.909 122.674 120.237 1.00 29.62 114 SER A O 1
ATOM 732 N N . SER A 1 93 ? 168.013 124.331 121.474 1.00 25.54 115 SER A N 1
ATOM 733 C CA . SER A 1 93 ? 166.762 123.636 121.734 1.00 25.54 115 SER A CA 1
ATOM 734 C C . SER A 1 93 ? 165.655 124.671 121.782 1.00 25.54 115 SER A C 1
ATOM 735 O O . SER A 1 93 ? 165.768 125.668 122.500 1.00 25.54 115 SER A O 1
ATOM 738 N N . MET A 1 94 ? 164.597 124.449 121.014 1.00 23.67 116 MET A N 1
ATOM 739 C CA . MET A 1 94 ? 163.454 125.346 121.022 1.00 23.67 116 MET A CA 1
ATOM 740 C C . MET A 1 94 ? 162.183 124.567 121.320 1.00 23.67 116 MET A C 1
ATOM 741 O O . MET A 1 94 ? 162.000 123.440 120.858 1.00 23.67 116 MET A O 1
ATOM 746 N N . PHE A 1 95 ? 161.307 125.190 122.098 1.00 20.73 117 PHE A N 1
ATOM 747 C CA . PHE A 1 95 ? 160.010 124.633 122.420 1.00 20.73 117 PHE A CA 1
ATOM 748 C C . PHE A 1 95 ? 158.967 125.167 121.454 1.00 20.73 117 PHE A C 1
ATOM 749 O O . PHE A 1 95 ? 158.957 126.355 121.127 1.00 20.73 117 PHE A O 1
ATOM 757 N N . ARG A 1 96 ? 158.095 124.278 120.996 1.00 24.12 118 ARG A N 1
ATOM 758 C CA . ARG A 1 96 ? 157.036 124.620 120.073 1.00 24.12 118 ARG A CA 1
ATOM 759 C C . ARG A 1 96 ? 155.790 123.870 120.491 1.00 24.12 118 ARG A C 1
ATOM 760 O O . ARG A 1 96 ? 155.857 122.860 121.187 1.00 24.12 118 ARG A O 1
ATOM 768 N N . PHE A 1 97 ? 154.643 124.353 120.041 1.00 20.97 119 PHE A N 1
ATOM 769 C CA . PHE A 1 97 ? 153.455 123.535 120.191 1.00 20.97 119 PHE A CA 1
ATOM 770 C C . PHE A 1 97 ? 152.414 123.919 119.156 1.00 20.97 119 PHE A C 1
ATOM 771 O O . PHE A 1 97 ? 152.305 125.078 118.755 1.00 20.97 119 PHE A O 1
ATOM 779 N N . THR A 1 98 ? 151.646 122.922 118.738 1.00 21.93 120 THR A N 1
ATOM 780 C CA . THR A 1 98 ? 150.666 123.050 117.675 1.00 21.93 120 THR A CA 1
ATOM 781 C C . THR A 1 98 ? 149.282 122.806 118.243 1.00 21.93 120 THR A C 1
ATOM 782 O O . THR A 1 98 ? 149.081 121.895 119.048 1.00 21.93 120 THR A O 1
ATOM 786 N N . ILE A 1 99 ? 148.334 123.630 117.820 1.00 21.12 121 ILE A N 1
ATOM 787 C CA . ILE A 1 99 ? 146.954 123.558 118.255 1.00 21.12 121 ILE A CA 1
ATOM 788 C C . ILE A 1 99 ? 146.082 123.744 117.027 1.00 21.12 121 ILE A C 1
ATOM 789 O O . ILE A 1 99 ? 146.355 124.614 116.195 1.00 21.12 121 ILE A O 1
ATOM 794 N N . GLU A 1 100 ? 145.068 122.913 116.889 1.00 23.31 122 GLU A N 1
ATOM 795 C CA . GLU A 1 100 ? 144.018 123.240 115.946 1.00 23.31 122 GLU A CA 1
ATOM 796 C C . GLU A 1 100 ? 143.005 124.082 116.704 1.00 23.31 122 GLU A C 1
ATOM 797 O O . GLU A 1 100 ? 142.251 123.548 117.525 1.00 23.31 122 GLU A O 1
ATOM 803 N N . PRO A 1 101 ? 142.962 125.387 116.485 1.00 21.70 123 PRO A N 1
ATOM 804 C CA . PRO A 1 101 ? 142.054 126.211 117.280 1.00 21.70 123 PRO A CA 1
ATOM 805 C C . PRO A 1 101 ? 140.613 125.796 117.110 1.00 21.70 123 PRO A C 1
ATOM 806 O O . PRO A 1 101 ? 140.031 125.889 116.028 1.00 21.70 123 PRO A O 1
ATOM 810 N N . VAL A 1 102 ? 140.042 125.317 118.205 1.00 21.51 124 VAL A N 1
ATOM 811 C CA . VAL A 1 102 ? 138.680 124.820 118.250 1.00 21.51 124 VAL A CA 1
ATOM 812 C C . VAL A 1 102 ? 137.907 125.707 119.206 1.00 21.51 124 VAL A C 1
ATOM 813 O O . VAL A 1 102 ? 138.350 125.950 120.332 1.00 21.51 124 VAL A O 1
ATOM 817 N N . GLY A 1 103 ? 136.784 126.209 118.754 1.00 20.50 125 GLY A N 1
ATOM 818 C CA . GLY A 1 103 ? 135.902 126.935 119.615 1.00 20.50 125 GLY A CA 1
ATOM 819 C C . GLY A 1 103 ? 135.149 126.021 120.545 1.00 20.50 125 GLY A C 1
ATOM 820 O O . GLY A 1 103 ? 135.132 124.791 120.402 1.00 20.50 125 GLY A O 1
ATOM 821 N N . PRO A 1 104 ? 134.501 126.628 121.539 1.00 22.03 126 PRO A N 1
ATOM 822 C CA . PRO A 1 104 ? 133.768 125.834 122.529 1.00 22.03 126 PRO A CA 1
ATOM 823 C C . PRO A 1 104 ? 132.444 125.300 122.031 1.00 22.03 126 PRO A C 1
ATOM 824 O O . PRO A 1 104 ? 131.886 124.396 122.665 1.00 22.03 126 PRO A O 1
ATOM 828 N N . HIS A 1 105 ? 131.932 125.818 120.921 1.00 24.50 127 HIS A N 1
ATOM 829 C CA . HIS A 1 105 ? 130.677 125.375 120.337 1.00 24.50 127 HIS A CA 1
ATOM 830 C C . HIS A 1 105 ? 130.873 124.958 118.888 1.00 24.50 127 HIS A C 1
ATOM 831 O O . HIS A 1 105 ? 129.948 125.014 118.081 1.00 24.50 127 HIS A O 1
ATOM 838 N N . ALA A 1 106 ? 132.086 124.531 118.564 1.00 23.99 128 ALA A N 1
ATOM 839 C CA . ALA A 1 106 ? 132.416 124.064 117.232 1.00 23.99 128 ALA A CA 1
ATOM 840 C C . ALA A 1 106 ? 131.916 122.646 117.016 1.00 23.99 128 ALA A C 1
ATOM 841 O O . ALA A 1 106 ? 132.076 121.776 117.875 1.00 23.99 128 ALA A O 1
ATOM 843 N N . GLY A 1 107 ? 131.325 122.418 115.847 1.00 26.63 129 GLY A N 1
ATOM 844 C CA . GLY A 1 107 ? 130.628 121.182 115.572 1.00 26.63 129 GLY A CA 1
ATOM 845 C C . GLY A 1 107 ? 129.172 121.208 115.943 1.00 26.63 129 GLY A C 1
ATOM 846 O O . GLY A 1 107 ? 128.447 120.258 115.645 1.00 26.63 129 GLY A O 1
ATOM 847 N N . THR A 1 108 ? 128.724 122.272 116.583 1.00 27.32 130 THR A N 1
ATOM 848 C CA . THR A 1 108 ? 127.330 122.504 116.889 1.00 27.32 130 THR A CA 1
ATOM 849 C C . THR A 1 108 ? 126.702 123.399 115.831 1.00 27.32 130 THR A C 1
ATOM 850 O O . THR A 1 108 ? 127.407 124.038 115.045 1.00 27.32 130 THR A O 1
ATOM 854 N N . PRO A 1 109 ? 125.372 123.467 115.778 1.00 29.94 131 PRO A N 1
ATOM 855 C CA . PRO A 1 109 ? 124.723 124.272 114.732 1.00 29.94 131 PRO A CA 1
ATOM 856 C C . PRO A 1 109 ? 125.145 125.730 114.715 1.00 29.94 131 PRO A C 1
ATOM 857 O O . PRO A 1 109 ? 124.901 126.412 113.713 1.00 29.94 131 PRO A O 1
ATOM 861 N N . ALA A 1 110 ? 125.767 126.234 115.778 1.00 27.34 132 ALA A N 1
ATOM 862 C CA . ALA A 1 110 ? 126.174 127.632 115.819 1.00 27.34 132 ALA A CA 1
ATOM 863 C C . ALA A 1 110 ? 127.547 127.868 115.216 1.00 27.34 132 ALA A C 1
ATOM 864 O O . ALA A 1 110 ? 127.784 128.932 114.632 1.00 27.34 132 ALA A O 1
ATOM 866 N N . ASP A 1 111 ? 128.460 126.907 115.351 1.00 26.83 133 ASP A N 1
ATOM 867 C CA . ASP A 1 111 ? 129.796 127.003 114.764 1.00 26.83 133 ASP A CA 1
ATOM 868 C C . ASP A 1 111 ? 130.130 125.674 114.105 1.00 26.83 133 ASP A C 1
ATOM 869 O O . ASP A 1 111 ? 131.002 124.930 114.562 1.00 26.83 133 ASP A O 1
ATOM 874 N N . PRO A 1 112 ? 129.441 125.338 113.012 1.00 28.17 134 PRO A N 1
ATOM 875 C CA . PRO A 1 112 ? 129.663 124.032 112.378 1.00 28.17 134 PRO A CA 1
ATOM 876 C C . PRO A 1 112 ? 130.976 123.918 111.625 1.00 28.17 134 PRO A C 1
ATOM 877 O O . PRO A 1 112 ? 131.320 122.809 111.197 1.00 28.17 134 PRO A O 1
ATOM 881 N N . VAL A 1 113 ? 131.723 125.008 111.454 1.00 28.64 135 VAL A N 1
ATOM 882 C CA . VAL A 1 113 ? 132.956 125.004 110.685 1.00 28.64 135 VAL A CA 1
ATOM 883 C C . VAL A 1 113 ? 134.136 125.546 111.482 1.00 28.64 135 VAL A C 1
ATOM 884 O O . VAL A 1 113 ? 135.251 125.594 110.967 1.00 28.64 135 VAL A O 1
ATOM 888 N N . ASN A 1 114 ? 133.916 125.956 112.728 1.00 24.40 136 ASN A N 1
ATOM 889 C CA . ASN A 1 114 ? 134.992 126.401 113.607 1.00 24.40 136 ASN A CA 1
ATOM 890 C C . ASN A 1 114 ? 135.776 127.547 112.969 1.00 24.40 136 ASN A C 1
ATOM 891 O O . ASN A 1 114 ? 136.977 127.455 112.718 1.00 24.40 136 ASN A O 1
ATOM 896 N N . GLU A 1 115 ? 135.075 128.655 112.728 1.00 27.40 137 GLU A N 1
ATOM 897 C CA . GLU A 1 115 ? 135.609 129.715 111.885 1.00 27.40 137 GLU A CA 1
ATOM 898 C C . GLU A 1 115 ? 136.347 130.798 112.667 1.00 27.40 137 GLU A C 1
ATOM 899 O O . GLU A 1 115 ? 137.252 131.435 112.121 1.00 27.40 137 GLU A O 1
ATOM 905 N N . LEU A 1 116 ? 135.989 131.024 113.929 1.00 24.61 138 LEU A N 1
ATOM 906 C CA . LEU A 1 116 ? 136.486 132.178 114.666 1.00 24.61 138 LEU A CA 1
ATOM 907 C C . LEU A 1 116 ? 137.717 131.901 115.514 1.00 24.61 138 LEU A C 1
ATOM 908 O O . LEU A 1 116 ? 138.488 132.830 115.772 1.00 24.61 138 LEU A O 1
ATOM 913 N N . ALA A 1 117 ? 137.928 130.660 115.945 1.00 22.07 139 ALA A N 1
ATOM 914 C CA . ALA A 1 117 ? 138.905 130.402 116.995 1.00 22.07 139 ALA A CA 1
ATOM 915 C C . ALA A 1 117 ? 140.321 130.739 116.557 1.00 22.07 139 ALA A C 1
ATOM 916 O O . ALA A 1 117 ? 141.092 131.311 117.332 1.00 22.07 139 ALA A O 1
ATOM 918 N N . ALA A 1 118 ? 140.696 130.370 115.335 1.00 22.37 140 ALA A N 1
ATOM 919 C CA . ALA A 1 118 ? 142.012 130.742 114.834 1.00 22.37 140 ALA A CA 1
ATOM 920 C C . ALA A 1 118 ? 142.165 132.253 114.766 1.00 22.37 140 ALA A C 1
ATOM 921 O O . ALA A 1 118 ? 143.217 132.794 115.120 1.00 22.37 140 ALA A O 1
ATOM 923 N N . LYS A 1 119 ? 141.119 132.952 114.326 1.00 25.20 141 LYS A N 1
ATOM 924 C CA . LYS A 1 119 ? 141.167 134.405 114.259 1.00 25.20 141 LYS A CA 1
ATOM 925 C C . LYS A 1 119 ? 141.231 135.030 115.647 1.00 25.20 141 LYS A C 1
ATOM 926 O O . LYS A 1 119 ? 141.964 136.002 115.859 1.00 25.20 141 LYS A O 1
ATOM 932 N N . GLN A 1 120 ? 140.461 134.503 116.598 1.00 23.42 142 GLN A N 1
ATOM 933 C CA . GLN A 1 120 ? 140.558 134.974 117.975 1.00 23.42 142 GLN A CA 1
ATOM 934 C C . GLN A 1 120 ? 141.959 134.783 118.538 1.00 23.42 142 GLN A C 1
ATOM 935 O O . GLN A 1 120 ? 142.490 135.672 119.211 1.00 23.42 142 GLN A O 1
ATOM 941 N N . LEU A 1 121 ? 142.554 133.614 118.310 1.00 22.38 143 LEU A N 1
ATOM 942 C CA . LEU A 1 121 ? 143.915 133.366 118.763 1.00 22.38 143 LEU A CA 1
ATOM 943 C C . LEU A 1 121 ? 144.894 134.337 118.122 1.00 22.38 143 LEU A C 1
ATOM 944 O O . LEU A 1 121 ? 145.764 134.893 118.801 1.00 22.38 143 LEU A O 1
ATOM 949 N N . MET A 1 122 ? 144.777 134.541 116.811 1.00 24.94 144 MET A N 1
ATOM 950 C CA . MET A 1 122 ? 145.607 135.522 116.126 1.00 24.94 144 MET A CA 1
ATOM 951 C C . MET A 1 122 ? 145.485 136.895 116.768 1.00 24.94 144 MET A C 1
ATOM 952 O O . MET A 1 122 ? 146.495 137.546 117.050 1.00 24.94 144 MET A O 1
ATOM 957 N N . GLN A 1 123 ? 144.253 137.355 116.986 1.00 25.20 145 GLN A N 1
ATOM 958 C CA . GLN A 1 123 ? 144.025 138.682 117.545 1.00 25.20 145 GLN A CA 1
ATOM 959 C C . GLN A 1 123 ? 144.615 138.802 118.942 1.00 25.20 145 GLN A C 1
ATOM 960 O O . GLN A 1 123 ? 145.316 139.771 119.254 1.00 25.20 145 GLN A O 1
ATOM 966 N N . ARG A 1 124 ? 144.327 137.830 119.804 1.00 23.85 146 ARG A N 1
ATOM 967 C CA . ARG A 1 124 ? 144.823 137.874 121.172 1.00 23.85 146 ARG A CA 1
ATOM 968 C C . ARG A 1 124 ? 146.343 137.869 121.199 1.00 23.85 146 ARG A C 1
ATOM 969 O O . ARG A 1 124 ? 146.967 138.647 121.928 1.00 23.85 146 ARG A O 1
ATOM 977 N N . LEU A 1 125 ? 146.960 137.015 120.386 1.00 23.52 147 LEU A N 1
ATOM 978 C CA . LEU A 1 125 ? 148.412 136.954 120.333 1.00 23.52 147 LEU A CA 1
ATOM 979 C C . LEU A 1 125 ? 149.015 138.246 119.800 1.00 23.52 147 LEU A C 1
ATOM 980 O O . LEU A 1 125 ? 150.059 138.697 120.283 1.00 23.52 147 LEU A O 1
ATOM 985 N N . GLY A 1 126 ? 148.388 138.848 118.790 1.00 25.46 148 GLY A N 1
ATOM 986 C CA . GLY A 1 126 ? 148.863 140.124 118.297 1.00 25.46 148 GLY A CA 1
ATOM 987 C C . GLY A 1 126 ? 148.755 141.231 119.320 1.00 25.46 148 GLY A C 1
ATOM 988 O O . GLY A 1 126 ? 149.626 142.103 119.387 1.00 25.46 148 GLY A O 1
ATOM 989 N N . GLN A 1 127 ? 147.688 141.225 120.119 1.00 24.83 149 GLN A N 1
ATOM 990 C CA . GLN A 1 127 ? 147.594 142.163 121.231 1.00 24.83 149 GLN A CA 1
ATOM 991 C C . GLN A 1 127 ? 148.705 141.937 122.248 1.00 24.83 149 GLN A C 1
ATOM 992 O O . GLN A 1 127 ? 149.305 142.898 122.742 1.00 24.83 149 GLN A O 1
ATOM 998 N N . LEU A 1 128 ? 148.987 140.679 122.586 1.00 23.14 150 LEU A N 1
ATOM 999 C CA . LEU A 1 128 ? 150.035 140.406 123.560 1.00 23.14 150 LEU A CA 1
ATOM 1000 C C . LEU A 1 128 ? 151.410 140.792 123.039 1.00 23.14 150 LEU A C 1
ATOM 1001 O O . LEU A 1 128 ? 152.307 141.086 123.835 1.00 23.14 150 LEU A O 1
ATOM 1006 N N . GLN A 1 129 ? 151.601 140.790 121.725 1.00 26.41 151 GLN A N 1
ATOM 1007 C CA . GLN A 1 129 ? 152.861 141.208 121.112 1.00 26.41 151 GLN A CA 1
ATOM 1008 C C . GLN A 1 129 ? 152.567 141.961 119.826 1.00 26.41 151 GLN A C 1
ATOM 1009 O O . GLN A 1 129 ? 152.634 141.405 118.724 1.00 26.41 151 GLN A O 1
ATOM 1015 N N . PRO A 1 130 ? 152.230 143.244 119.929 1.00 27.34 152 PRO A N 1
ATOM 1016 C CA . PRO A 1 130 ? 152.059 144.054 118.719 1.00 27.34 152 PRO A CA 1
ATOM 1017 C C . PRO A 1 130 ? 153.334 144.068 117.892 1.00 27.34 152 PRO A C 1
ATOM 1018 O O . PRO A 1 130 ? 154.418 144.375 118.393 1.00 27.34 152 PRO A O 1
ATOM 1022 N N . GLY A 1 131 ? 153.196 143.722 116.616 1.00 30.04 153 GLY A N 1
ATOM 1023 C CA . GLY A 1 131 ? 154.322 143.614 115.722 1.00 30.04 153 GLY A CA 1
ATOM 1024 C C . GLY A 1 131 ? 154.897 142.223 115.593 1.00 30.04 153 GLY A C 1
ATOM 1025 O O . GLY A 1 131 ? 155.819 142.024 114.792 1.00 30.04 153 GLY A O 1
ATOM 1026 N N . GLY A 1 132 ? 154.386 141.258 116.351 1.00 29.93 154 GLY A N 1
ATOM 1027 C CA . GLY A 1 132 ? 154.847 139.890 116.281 1.00 29.93 154 GLY A CA 1
ATOM 1028 C C . GLY A 1 132 ? 154.085 139.018 115.321 1.00 29.93 154 GLY A C 1
ATOM 1029 O O . GLY A 1 132 ? 154.534 137.912 115.009 1.00 29.93 154 GLY A O 1
ATOM 1030 N N . VAL A 1 133 ? 152.938 139.490 114.844 1.00 27.16 155 VAL A N 1
ATOM 1031 C CA . VAL A 1 133 ? 152.080 138.749 113.932 1.00 27.16 155 VAL A CA 1
ATOM 1032 C C . VAL A 1 133 ? 151.847 139.624 112.709 1.00 27.16 155 VAL A C 1
ATOM 1033 O O . VAL A 1 133 ? 151.142 140.639 112.790 1.00 27.16 155 VAL A O 1
ATOM 1037 N N . ASP A 1 134 ? 152.435 139.235 111.581 1.00 30.22 156 ASP A N 1
ATOM 1038 C CA . ASP A 1 134 ? 152.178 139.864 110.294 1.00 30.22 156 ASP A CA 1
ATOM 1039 C C . ASP A 1 134 ? 151.150 139.022 109.548 1.00 30.22 156 ASP A C 1
ATOM 1040 O O . ASP A 1 134 ? 151.341 137.814 109.375 1.00 30.22 156 ASP A O 1
ATOM 1045 N N . SER A 1 135 ? 150.063 139.655 109.117 1.00 30.20 157 SER A N 1
ATOM 1046 C CA . SER A 1 135 ? 148.941 138.965 108.500 1.00 30.20 157 SER A CA 1
ATOM 1047 C C . SER A 1 135 ? 148.969 139.020 106.979 1.00 30.20 157 SER A C 1
ATOM 1048 O O . SER A 1 135 ? 147.989 138.632 106.340 1.00 30.20 157 SER A O 1
ATOM 1051 N N . THR A 1 136 ? 150.066 139.485 106.385 1.00 31.45 158 THR A N 1
ATOM 1052 C CA . THR A 1 136 ? 150.152 139.582 104.932 1.00 31.45 158 THR A CA 1
ATOM 1053 C C . THR A 1 136 ? 149.961 138.220 104.277 1.00 31.45 158 THR A C 1
ATOM 1054 O O . THR A 1 136 ? 149.067 138.030 103.442 1.00 31.45 158 THR A O 1
ATOM 1058 N N . MET A 1 137 ? 150.803 137.255 104.643 1.00 32.81 159 MET A N 1
ATOM 1059 C CA . MET A 1 137 ? 150.679 135.916 104.088 1.00 32.81 159 MET A CA 1
ATOM 1060 C C . MET A 1 137 ? 149.339 135.299 104.453 1.00 32.81 159 MET A C 1
ATOM 1061 O O . MET A 1 137 ? 148.701 134.643 103.622 1.00 32.81 159 MET A O 1
ATOM 1066 N N . PHE A 1 138 ? 148.900 135.494 105.693 1.00 28.73 160 PHE A N 1
ATOM 1067 C CA . PHE A 1 138 ? 147.597 134.999 106.104 1.00 28.73 160 PHE A CA 1
ATOM 1068 C C . PHE A 1 138 ? 146.494 135.622 105.270 1.00 28.73 160 PHE A C 1
ATOM 1069 O O . PHE A 1 138 ? 145.581 134.927 104.815 1.00 28.73 160 PHE A O 1
ATOM 1077 N N . ASP A 1 139 ? 146.565 136.930 105.047 1.00 31.45 161 ASP A N 1
ATOM 1078 C CA . ASP A 1 139 ? 145.510 137.604 104.308 1.00 31.45 161 ASP A CA 1
ATOM 1079 C C . ASP A 1 139 ? 145.476 137.175 102.851 1.00 31.45 161 ASP A C 1
ATOM 1080 O O . ASP A 1 139 ? 144.401 137.154 102.244 1.00 31.45 161 ASP A O 1
ATOM 1085 N N . HIS A 1 140 ? 146.627 136.826 102.274 1.00 33.28 162 HIS A N 1
ATOM 1086 C CA . HIS A 1 140 ? 146.625 136.345 100.899 1.00 33.28 162 HIS A CA 1
ATOM 1087 C C . HIS A 1 140 ? 146.151 134.903 100.794 1.00 33.28 162 HIS A C 1
ATOM 1088 O O . HIS A 1 140 ? 145.401 134.563 99.875 1.00 33.28 162 HIS A O 1
ATOM 1095 N N . PHE A 1 141 ? 146.589 134.039 101.704 1.00 31.32 163 PHE A N 1
ATOM 1096 C CA . PHE A 1 141 ? 146.308 132.618 101.596 1.00 31.32 163 PHE A CA 1
ATOM 1097 C C . PHE A 1 141 ? 144.972 132.196 102.195 1.00 31.32 163 PHE A C 1
ATOM 1098 O O . PHE A 1 141 ? 144.499 131.099 101.884 1.00 31.32 163 PHE A O 1
ATOM 1106 N N . TYR A 1 142 ? 144.346 133.022 103.026 1.00 30.15 164 TYR A N 1
ATOM 1107 C CA . TYR A 1 142 ? 143.117 132.633 103.695 1.00 30.15 164 TYR A CA 1
ATOM 1108 C C . TYR A 1 142 ? 141.954 132.513 102.718 1.00 30.15 164 TYR A C 1
ATOM 1109 O O . TYR A 1 142 ? 141.217 131.520 102.761 1.00 30.15 164 TYR A O 1
ATOM 1118 N N . PRO A 1 143 ? 141.744 133.485 101.827 1.00 31.61 165 PRO A N 1
ATOM 1119 C CA . PRO A 1 143 ? 140.622 133.353 100.884 1.00 31.61 165 PRO A CA 1
ATOM 1120 C C . PRO A 1 143 ? 140.776 132.176 99.945 1.00 31.61 165 PRO A C 1
ATOM 1121 O O . PRO A 1 143 ? 139.786 131.530 99.584 1.00 31.61 165 PRO A O 1
ATOM 1125 N N . LEU A 1 144 ? 142.007 131.882 99.541 1.00 32.87 166 LEU A N 1
ATOM 1126 C CA . LEU A 1 144 ? 142.264 130.825 98.575 1.00 32.87 166 LEU A CA 1
ATOM 1127 C C . LEU A 1 144 ? 142.172 129.446 99.216 1.00 32.87 166 LEU A C 1
ATOM 1128 O O . LEU A 1 144 ? 141.371 128.606 98.795 1.00 32.87 166 LEU A O 1
ATOM 1133 N N . LEU A 1 145 ? 142.989 129.198 100.240 1.00 32.81 167 LEU A N 1
ATOM 1134 C CA . LEU A 1 145 ? 143.077 127.867 100.825 1.00 32.81 167 LEU A CA 1
ATOM 1135 C C . LEU A 1 145 ? 141.983 127.617 101.853 1.00 32.81 167 LEU A C 1
ATOM 1136 O O . LEU A 1 145 ? 141.394 126.532 101.884 1.00 32.81 167 LEU A O 1
ATOM 1141 N N . CYS A 1 146 ? 141.697 128.599 102.695 1.00 32.10 168 CYS A N 1
ATOM 1142 C CA . CYS A 1 146 ? 140.729 128.437 103.765 1.00 32.10 168 CYS A CA 1
ATOM 1143 C C . CYS A 1 146 ? 139.324 128.740 103.269 1.00 32.10 168 CYS A C 1
ATOM 1144 O O . CYS A 1 146 ? 139.122 129.424 102.265 1.00 32.10 168 CYS A O 1
ATOM 1147 N N . VAL A 1 147 ? 138.345 128.214 103.998 1.00 33.62 169 VAL A N 1
ATOM 1148 C CA . VAL A 1 147 ? 136.935 128.420 103.714 1.00 33.62 169 VAL A CA 1
ATOM 1149 C C . VAL A 1 147 ? 136.325 129.160 104.891 1.00 33.62 169 VAL A C 1
ATOM 1150 O O . VAL A 1 147 ? 136.484 128.743 106.044 1.00 33.62 169 VAL A O 1
ATOM 1154 N N . ASP A 1 148 ? 135.638 130.258 104.600 1.00 32.75 170 ASP A N 1
ATOM 1155 C CA . ASP A 1 148 ? 134.935 131.008 105.622 1.00 32.75 170 ASP A CA 1
ATOM 1156 C C . ASP A 1 148 ? 133.647 130.293 106.011 1.00 32.75 170 ASP A C 1
ATOM 1157 O O . ASP A 1 148 ? 133.242 129.300 105.405 1.00 32.75 170 ASP A O 1
ATOM 1162 N N . GLY A 1 149 ? 133.001 130.815 107.044 1.00 31.55 171 GLY A N 1
ATOM 1163 C CA . GLY A 1 149 ? 131.762 130.266 107.522 1.00 31.55 171 GLY A CA 1
ATOM 1164 C C . GLY A 1 149 ? 130.656 130.304 106.496 1.00 31.55 171 GLY A C 1
ATOM 1165 O O . GLY A 1 149 ? 129.982 129.303 106.248 1.00 31.55 171 GLY A O 1
ATOM 1166 N N . PRO A 1 150 ? 130.427 131.470 105.893 1.00 32.13 172 PRO A N 1
ATOM 1167 C CA . PRO A 1 150 ? 129.379 131.546 104.864 1.00 32.13 172 PRO A CA 1
ATOM 1168 C C . PRO A 1 150 ? 129.556 130.547 103.737 1.00 32.13 172 PRO A C 1
ATOM 1169 O O . PRO A 1 150 ? 128.607 129.833 103.393 1.00 32.13 172 PRO A O 1
ATOM 1173 N N . GLU A 1 151 ? 130.748 130.474 103.148 1.00 34.66 173 GLU A N 1
ATOM 1174 C CA . GLU A 1 151 ? 130.970 129.553 102.039 1.00 34.66 173 GLU A CA 1
ATOM 1175 C C . GLU A 1 151 ? 130.761 128.112 102.478 1.00 34.66 173 GLU A C 1
ATOM 1176 O O . GLU A 1 151 ? 130.104 127.327 101.785 1.00 34.66 173 GLU A O 1
ATOM 1182 N N . ALA A 1 152 ? 131.315 127.745 103.633 1.00 33.12 174 ALA A N 1
ATOM 1183 C CA . ALA A 1 152 ? 131.143 126.391 104.140 1.00 33.12 174 ALA A CA 1
ATOM 1184 C C . ALA A 1 152 ? 129.685 126.065 104.427 1.00 33.12 174 ALA A C 1
ATOM 1185 O O . ALA A 1 152 ? 129.285 124.900 104.341 1.00 33.12 174 ALA A O 1
ATOM 1187 N N . ARG A 1 153 ? 128.878 127.068 104.768 1.00 31.60 175 ARG A N 1
ATOM 1188 C CA . ARG A 1 153 ? 127.486 126.816 105.111 1.00 31.60 175 ARG A CA 1
ATOM 1189 C C . ARG A 1 153 ? 126.588 126.774 103.881 1.00 31.60 175 ARG A C 1
ATOM 1190 O O . ARG A 1 153 ? 125.595 126.038 103.873 1.00 31.60 175 ARG A O 1
ATOM 1198 N N . ARG A 1 154 ? 126.904 127.552 102.843 1.00 34.55 176 ARG A N 1
ATOM 1199 C CA . ARG A 1 154 ? 126.181 127.407 101.584 1.00 34.55 176 ARG A CA 1
ATOM 1200 C C . ARG A 1 154 ? 126.523 126.085 100.921 1.00 34.55 176 ARG A C 1
ATOM 1201 O O . ARG A 1 154 ? 125.644 125.396 100.393 1.00 34.55 176 ARG A O 1
ATOM 1209 N N . GLN A 1 155 ? 127.802 125.719 100.947 1.00 35.88 177 GLN A N 1
ATOM 1210 C CA . GLN A 1 155 ? 128.317 124.525 100.297 1.00 35.88 177 GLN A CA 1
ATOM 1211 C C . GLN A 1 155 ? 128.450 123.359 101.266 1.00 35.88 177 GLN A C 1
ATOM 1212 O O . GLN A 1 155 ? 129.378 122.554 101.148 1.00 35.88 177 GLN A O 1
ATOM 1218 N N . TRP A 1 156 ? 127.536 123.257 102.230 1.00 34.34 178 TRP A N 1
ATOM 1219 C CA . TRP A 1 156 ? 127.653 122.225 103.253 1.00 34.34 178 TRP A CA 1
ATOM 1220 C C . TRP A 1 156 ? 127.505 120.835 102.655 1.00 34.34 178 TRP A C 1
ATOM 1221 O O . TRP A 1 156 ? 128.274 119.924 102.981 1.00 34.34 178 TRP A O 1
ATOM 1232 N N . ASP A 1 157 ? 126.520 120.652 101.774 1.00 39.19 179 ASP A N 1
ATOM 1233 C CA . ASP A 1 157 ? 126.299 119.347 101.165 1.00 39.19 179 ASP A CA 1
ATOM 1234 C C . ASP A 1 157 ? 127.564 118.811 100.510 1.00 39.19 179 ASP A C 1
ATOM 1235 O O . ASP A 1 157 ? 127.709 117.595 100.344 1.00 39.19 179 ASP A O 1
ATOM 1240 N N . SER A 1 158 ? 128.491 119.695 100.141 1.00 36.31 180 SER A N 1
ATOM 1241 C CA . SER A 1 158 ? 129.705 119.260 99.462 1.00 36.31 180 SER A CA 1
ATOM 1242 C C . SER A 1 158 ? 130.749 118.733 100.436 1.00 36.31 180 SER A C 1
ATOM 1243 O O . SER A 1 158 ? 131.604 117.932 100.044 1.00 36.31 180 SER A O 1
ATOM 1246 N N . ILE A 1 159 ? 130.699 119.155 101.697 1.00 34.48 181 ILE A N 1
ATOM 1247 C CA . ILE A 1 159 ? 131.763 118.871 102.653 1.00 34.48 181 ILE A CA 1
ATOM 1248 C C . ILE A 1 159 ? 131.277 118.141 103.893 1.00 34.48 181 ILE A C 1
ATOM 1249 O O . ILE A 1 159 ? 132.109 117.758 104.727 1.00 34.48 181 ILE A O 1
ATOM 1254 N N . ALA A 1 160 ? 129.970 117.930 104.050 1.00 34.35 182 ALA A N 1
ATOM 1255 C CA . ALA A 1 160 ? 129.470 117.278 105.254 1.00 34.35 182 ALA A CA 1
ATOM 1256 C C . ALA A 1 160 ? 130.022 115.868 105.409 1.00 34.35 182 ALA A C 1
ATOM 1257 O O . ALA A 1 160 ? 130.088 115.349 106.527 1.00 34.35 182 ALA A O 1
ATOM 1259 N N . HIS A 1 161 ? 130.409 115.230 104.305 1.00 34.80 183 HIS A N 1
ATOM 1260 C CA . HIS A 1 161 ? 130.989 113.896 104.383 1.00 34.80 183 HIS A CA 1
ATOM 1261 C C . HIS A 1 161 ? 132.373 113.898 105.012 1.00 34.80 183 HIS A C 1
ATOM 1262 O O . HIS A 1 161 ? 132.849 112.839 105.434 1.00 34.80 183 HIS A O 1
ATOM 1269 N N . ILE A 1 162 ? 133.028 115.054 105.083 1.00 32.76 184 ILE A N 1
ATOM 1270 C CA . ILE A 1 162 ? 134.367 115.129 105.643 1.00 32.76 184 ILE A CA 1
ATOM 1271 C C . ILE A 1 162 ? 134.288 114.983 107.154 1.00 32.76 184 ILE A C 1
ATOM 1272 O O . ILE A 1 162 ? 133.485 115.649 107.820 1.00 32.76 184 ILE A O 1
ATOM 1277 N N . TYR A 1 163 ? 135.119 114.098 107.702 1.00 30.46 185 TYR A N 1
ATOM 1278 C CA . TYR A 1 163 ? 135.118 113.861 109.138 1.00 30.46 185 TYR A CA 1
ATOM 1279 C C . TYR A 1 163 ? 135.797 115.001 109.885 1.00 30.46 185 TYR A C 1
ATOM 1280 O O . TYR A 1 163 ? 135.235 115.553 110.837 1.00 30.46 185 TYR A O 1
ATOM 1289 N N . HIS A 1 164 ? 137.002 115.362 109.468 1.00 27.64 186 HIS A N 1
ATOM 1290 C CA . HIS A 1 164 ? 137.756 116.452 110.075 1.00 27.64 186 HIS A CA 1
ATOM 1291 C C . HIS A 1 164 ? 137.627 117.667 109.170 1.00 27.64 186 HIS A C 1
ATOM 1292 O O . HIS A 1 164 ? 138.317 117.779 108.155 1.00 27.64 186 HIS A O 1
ATOM 1299 N N . LYS A 1 165 ? 136.742 118.579 109.548 1.00 31.03 187 LYS A N 1
ATOM 1300 C CA . LYS A 1 165 ? 136.517 119.799 108.783 1.00 31.03 187 LYS A CA 1
ATOM 1301 C C . LYS A 1 165 ? 137.483 120.896 109.206 1.00 31.03 187 LYS A C 1
ATOM 1302 O O . LYS A 1 165 ? 137.096 122.021 109.513 1.00 31.03 187 LYS A O 1
ATOM 1308 N N . CYS A 1 166 ? 138.765 120.562 109.213 1.00 28.25 188 CYS A N 1
ATOM 1309 C CA . CYS A 1 166 ? 139.780 121.511 109.620 1.00 28.25 188 CYS A CA 1
ATOM 1310 C C . CYS A 1 166 ? 140.184 122.390 108.451 1.00 28.25 188 CYS A C 1
ATOM 1311 O O . CYS A 1 166 ? 140.247 121.950 107.301 1.00 28.25 188 CYS A O 1
ATOM 1314 N N . HIS A 1 167 ? 140.451 123.645 108.762 1.00 27.56 189 HIS A N 1
ATOM 1315 C CA . HIS A 1 167 ? 140.846 124.633 107.770 1.00 27.56 189 HIS A CA 1
ATOM 1316 C C . HIS A 1 167 ? 142.016 125.498 108.206 1.00 27.56 189 HIS A C 1
ATOM 1317 O O . HIS A 1 167 ? 142.687 126.068 107.341 1.00 27.56 189 HIS A O 1
ATOM 1324 N N . THR A 1 168 ? 142.294 125.610 109.499 1.00 26.44 190 THR A N 1
ATOM 1325 C CA . THR A 1 168 ? 143.408 126.398 110.000 1.00 26.44 190 THR A CA 1
ATOM 1326 C C . THR A 1 168 ? 143.964 125.729 111.243 1.00 26.44 190 THR A C 1
ATOM 1327 O O . THR A 1 168 ? 143.219 125.412 112.174 1.00 26.44 190 THR A O 1
ATOM 1331 N N . VAL A 1 169 ? 145.267 125.514 111.240 1.00 23.66 191 VAL A N 1
ATOM 1332 C CA . VAL A 1 169 ? 146.011 125.038 112.394 1.00 23.66 191 VAL A CA 1
ATOM 1333 C C . VAL A 1 169 ? 147.048 126.098 112.720 1.00 23.66 191 VAL A C 1
ATOM 1334 O O . VAL A 1 169 ? 147.585 126.756 111.826 1.00 23.66 191 VAL A O 1
ATOM 1338 N N . THR A 1 170 ? 147.318 126.284 114.004 1.00 22.78 192 THR A N 1
ATOM 1339 C CA . THR A 1 170 ? 148.207 127.341 114.453 1.00 22.78 192 THR A CA 1
ATOM 1340 C C . THR A 1 170 ? 149.246 126.739 115.375 1.00 22.78 192 THR A C 1
ATOM 1341 O O . THR A 1 170 ? 148.907 126.031 116.325 1.00 22.78 192 THR A O 1
ATOM 1345 N N . ALA A 1 171 ? 150.504 127.014 115.087 1.00 22.64 193 ALA A N 1
ATOM 1346 C CA . ALA A 1 171 ? 151.604 126.600 115.933 1.00 22.64 193 ALA A CA 1
ATOM 1347 C C . ALA A 1 171 ? 152.315 127.825 116.471 1.00 22.64 193 ALA A C 1
ATOM 1348 O O . ALA A 1 171 ? 152.385 128.859 115.806 1.00 22.64 193 ALA A O 1
ATOM 1350 N N . LEU A 1 172 ? 152.829 127.702 117.680 1.00 21.92 194 LEU A N 1
ATOM 1351 C CA . LEU A 1 172 ? 153.613 128.746 118.313 1.00 21.92 194 LEU A CA 1
ATOM 1352 C C . LEU A 1 172 ? 154.999 128.189 118.578 1.00 21.92 194 LEU A C 1
ATOM 1353 O O . LEU A 1 172 ? 155.147 127.170 119.263 1.00 21.92 194 LEU A O 1
ATOM 1358 N N . ASP A 1 173 ? 155.998 128.836 117.986 1.00 22.88 195 ASP A N 1
ATOM 1359 C CA . ASP A 1 173 ? 157.388 128.659 118.370 1.00 22.88 195 ASP A CA 1
ATOM 1360 C C . ASP A 1 173 ? 157.632 129.593 119.538 1.00 22.88 195 ASP A C 1
ATOM 1361 O O . ASP A 1 173 ? 157.731 130.810 119.362 1.00 22.88 195 ASP A O 1
ATOM 1366 N N . MET A 1 174 ? 157.687 129.024 120.739 1.00 21.54 196 MET A N 1
ATOM 1367 C CA . MET A 1 174 ? 157.910 129.788 121.960 1.00 21.54 196 MET A CA 1
ATOM 1368 C C . MET A 1 174 ? 159.415 129.942 122.110 1.00 21.54 196 MET A C 1
ATOM 1369 O O . MET A 1 174 ? 160.113 129.048 122.586 1.00 21.54 196 MET A O 1
ATOM 1374 N N . GLN A 1 175 ? 159.921 131.090 121.680 1.00 21.88 197 GLN A N 1
ATOM 1375 C CA . GLN A 1 175 ? 161.351 131.314 121.623 1.00 21.88 197 GLN A CA 1
ATOM 1376 C C . GLN A 1 175 ? 161.923 131.575 123.008 1.00 21.88 197 GLN A C 1
ATOM 1377 O O . GLN A 1 175 ? 161.237 132.006 123.932 1.00 21.88 197 GLN A O 1
ATOM 1383 N N . ARG A 1 176 ? 163.221 131.317 123.125 1.00 21.21 198 ARG A N 1
ATOM 1384 C CA . ARG A 1 176 ? 163.975 131.662 124.316 1.00 21.21 198 ARG A CA 1
ATOM 1385 C C . ARG A 1 176 ? 163.938 133.159 124.613 1.00 21.21 198 ARG A C 1
ATOM 1386 O O . ARG A 1 176 ? 164.318 133.564 125.717 1.00 21.21 198 ARG A O 1
ATOM 1394 N N . SER A 1 177 ? 163.504 133.984 123.658 1.00 22.08 199 SER A N 1
ATOM 1395 C CA . SER A 1 177 ? 163.381 135.420 123.858 1.00 22.08 199 SER A CA 1
ATOM 1396 C C . SER A 1 177 ? 162.073 135.833 124.520 1.00 22.08 199 SER A C 1
ATOM 1397 O O . SER A 1 177 ? 161.850 137.035 124.710 1.00 22.08 199 SER A O 1
ATOM 1400 N N . ALA A 1 178 ? 161.207 134.885 124.866 1.00 21.31 200 ALA A N 1
ATOM 1401 C CA . ALA A 1 178 ? 159.832 135.139 125.283 1.00 21.31 200 ALA A CA 1
ATOM 1402 C C . ALA A 1 178 ? 158.980 135.676 124.144 1.00 21.31 200 ALA A C 1
ATOM 1403 O O . ALA A 1 178 ? 157.850 136.123 124.365 1.00 21.31 200 ALA A O 1
ATOM 1405 N N . ALA A 1 179 ? 159.509 135.626 122.927 1.00 22.35 201 ALA A N 1
ATOM 1406 C CA . ALA A 1 179 ? 158.763 135.936 121.720 1.00 22.35 201 ALA A CA 1
ATOM 1407 C C . ALA A 1 179 ? 158.141 134.661 121.174 1.00 22.35 201 ALA A C 1
ATOM 1408 O O . ALA A 1 179 ? 158.770 133.600 121.195 1.00 22.35 201 ALA A O 1
ATOM 1410 N N . CYS A 1 180 ? 156.909 134.764 120.710 1.00 24.14 202 CYS A N 1
ATOM 1411 C CA . CYS A 1 180 ? 156.184 133.633 120.146 1.00 24.14 202 CYS A CA 1
ATOM 1412 C C . CYS A 1 180 ? 155.978 133.886 118.661 1.00 24.14 202 CYS A C 1
ATOM 1413 O O . CYS A 1 180 ? 155.213 134.774 118.273 1.00 24.14 202 CYS A O 1
ATOM 1416 N N . THR A 1 181 ? 156.663 133.107 117.837 1.00 23.90 203 THR A N 1
ATOM 1417 C CA . THR A 1 181 ? 156.426 133.143 116.404 1.00 23.90 203 THR A CA 1
ATOM 1418 C C . THR A 1 181 ? 155.213 132.287 116.069 1.00 23.90 203 THR A C 1
ATOM 1419 O O . THR A 1 181 ? 155.150 131.110 116.431 1.00 23.90 203 THR A O 1
ATOM 1423 N N . LEU A 1 182 ? 154.244 132.883 115.391 1.00 24.30 204 LEU A N 1
ATOM 1424 C CA . LEU A 1 182 ? 153.050 132.172 114.971 1.00 24.30 204 LEU A CA 1
ATOM 1425 C C . LEU A 1 182 ? 153.255 131.610 113.573 1.00 24.30 204 LEU A C 1
ATOM 1426 O O . LEU A 1 182 ? 153.775 132.295 112.688 1.00 24.30 204 LEU A O 1
ATOM 1431 N N . LYS A 1 183 ? 152.862 130.358 113.392 1.00 23.87 205 LYS A N 1
ATOM 1432 C CA . LYS A 1 183 ? 152.900 129.675 112.114 1.00 23.87 205 LYS A CA 1
ATOM 1433 C C . LYS A 1 183 ? 151.503 129.174 111.813 1.00 23.87 205 LYS A C 1
ATOM 1434 O O . LYS A 1 183 ? 150.838 128.617 112.690 1.00 23.87 205 LYS A O 1
ATOM 1440 N N . THR A 1 184 ? 151.058 129.388 110.587 1.00 25.81 206 THR A N 1
ATOM 1441 C CA . THR A 1 184 ? 149.718 129.019 110.170 1.00 25.81 206 THR A CA 1
ATOM 1442 C C . THR A 1 184 ? 149.803 127.913 109.133 1.00 25.81 206 THR A C 1
ATOM 1443 O O . THR A 1 184 ? 150.585 128.001 108.180 1.00 25.81 206 THR A O 1
ATOM 1447 N N . TYR A 1 185 ? 149.013 126.869 109.345 1.00 25.54 207 TYR A N 1
ATOM 1448 C CA . TYR A 1 185 ? 148.842 125.773 108.412 1.00 25.54 207 TYR A CA 1
ATOM 1449 C C . TYR A 1 185 ? 147.420 125.793 107.877 1.00 25.54 207 TYR A C 1
ATOM 1450 O O . TYR A 1 185 ? 146.461 125.944 108.639 1.00 25.54 207 TYR A O 1
ATOM 1459 N N . PHE A 1 186 ? 147.295 125.643 106.570 1.00 28.96 208 PHE A N 1
ATOM 1460 C CA . PHE A 1 186 ? 146.008 125.575 105.890 1.00 28.96 208 PHE A CA 1
ATOM 1461 C C . PHE A 1 186 ? 145.896 124.228 105.203 1.00 28.96 208 PHE A C 1
ATOM 1462 O O . PHE A 1 186 ? 146.654 123.963 104.252 1.00 28.96 208 PHE A O 1
ATOM 1470 N N . PRO A 1 187 ? 145.037 123.328 105.668 1.00 30.33 209 PRO A N 1
ATOM 1471 C CA . PRO A 1 187 ? 144.641 122.196 104.844 1.00 30.33 209 PRO A CA 1
ATOM 1472 C C . PRO A 1 187 ? 143.501 122.580 103.920 1.00 30.33 209 PRO A C 1
ATOM 1473 O O . PRO A 1 187 ? 142.387 122.860 104.385 1.00 30.33 209 PRO A O 1
ATOM 1477 N N . PRO A 1 188 ? 143.734 122.615 102.609 1.00 34.24 210 PRO A N 1
ATOM 1478 C CA . PRO A 1 188 ? 142.702 123.119 101.698 1.00 34.24 210 PRO A CA 1
ATOM 1479 C C . PRO A 1 188 ? 141.665 122.089 101.276 1.00 34.24 210 PRO A C 1
ATOM 1480 O O . PRO A 1 188 ? 140.992 122.270 100.259 1.00 34.24 210 PRO A O 1
ATOM 1484 N N . LEU A 1 189 ? 141.535 121.001 102.034 1.00 34.97 211 LEU A N 1
ATOM 1485 C CA . LEU A 1 189 ? 140.583 119.956 101.674 1.00 34.97 211 LEU A CA 1
ATOM 1486 C C . LEU A 1 189 ? 139.186 120.511 101.425 1.00 34.97 211 LEU A C 1
ATOM 1487 O O . LEU A 1 189 ? 138.512 120.099 100.476 1.00 34.97 211 LEU A O 1
ATOM 1492 N N . LEU A 1 190 ? 138.719 121.427 102.274 1.00 33.40 212 LEU A N 1
ATOM 1493 C CA . LEU A 1 190 ? 137.390 121.996 102.069 1.00 33.40 212 LEU A CA 1
ATOM 1494 C C . LEU A 1 190 ? 137.342 122.849 100.808 1.00 33.40 212 LEU A C 1
ATOM 1495 O O . LEU A 1 190 ? 136.377 122.780 100.039 1.00 33.40 212 LEU A O 1
ATOM 1500 N N . ARG A 1 191 ? 138.366 123.674 100.594 1.00 35.51 213 ARG A N 1
ATOM 1501 C CA . ARG A 1 191 ? 138.461 124.465 99.373 1.00 35.51 213 ARG A CA 1
ATOM 1502 C C . ARG A 1 191 ? 138.356 123.579 98.138 1.00 35.51 213 ARG A C 1
ATOM 1503 O O . ARG A 1 191 ? 137.571 123.852 97.224 1.00 35.51 213 ARG A O 1
ATOM 1511 N N . SER A 1 192 ? 139.141 122.503 98.102 1.00 37.39 214 SER A N 1
ATOM 1512 C CA . SER A 1 192 ? 139.119 121.598 96.960 1.00 37.39 214 SER A CA 1
ATOM 1513 C C . SER A 1 192 ? 137.776 120.898 96.826 1.00 37.39 214 SER A C 1
ATOM 1514 O O . SER A 1 192 ? 137.249 120.761 95.718 1.00 37.39 214 SER A O 1
ATOM 1517 N N . THR A 1 193 ? 137.212 120.439 97.941 1.00 36.18 215 THR A N 1
ATOM 1518 C CA . THR A 1 193 ? 135.962 119.696 97.888 1.00 36.18 215 THR A CA 1
ATOM 1519 C C . THR A 1 193 ? 134.813 120.571 97.417 1.00 36.18 215 THR A C 1
ATOM 1520 O O . THR A 1 193 ? 133.881 120.076 96.773 1.00 36.18 215 THR A O 1
ATOM 1524 N N . ILE A 1 194 ? 134.856 121.863 97.721 1.00 36.54 216 ILE A N 1
ATOM 1525 C CA . ILE A 1 194 ? 133.805 122.772 97.282 1.00 36.54 216 ILE A CA 1
ATOM 1526 C C . ILE A 1 194 ? 134.021 123.203 95.839 1.00 36.54 216 ILE A C 1
ATOM 1527 O O . ILE A 1 194 ? 133.081 123.216 95.043 1.00 36.54 216 ILE A O 1
ATOM 1532 N N . MET A 1 195 ? 135.249 123.562 95.484 1.00 39.39 217 MET A N 1
ATOM 1533 C CA . MET A 1 195 ? 135.588 123.952 94.125 1.00 39.39 217 MET A CA 1
ATOM 1534 C C . MET A 1 195 ? 135.901 122.763 93.223 1.00 39.39 217 MET A C 1
ATOM 1535 O O . MET A 1 195 ? 136.128 122.956 92.026 1.00 39.39 217 MET A O 1
ATOM 1540 N N . ASN A 1 196 ? 135.913 121.548 93.765 1.00 41.13 218 ASN A N 1
ATOM 1541 C CA . ASN A 1 196 ? 136.264 120.339 93.021 1.00 41.13 218 ASN A CA 1
ATOM 1542 C C . ASN A 1 196 ? 137.506 120.571 92.164 1.00 41.13 218 ASN A C 1
ATOM 1543 O O . ASN A 1 196 ? 137.631 120.083 91.039 1.00 41.13 218 ASN A O 1
ATOM 1548 N N . THR A 1 197 ? 138.436 121.333 92.724 1.00 41.36 219 THR A N 1
ATOM 1549 C CA . THR A 1 197 ? 139.760 121.546 92.165 1.00 41.36 219 THR A CA 1
ATOM 1550 C C . THR A 1 197 ? 140.762 120.702 92.943 1.00 41.36 219 THR A C 1
ATOM 1551 O O . THR A 1 197 ? 140.505 120.272 94.069 1.00 41.36 219 THR A O 1
ATOM 1555 N N . SER A 1 198 ? 141.908 120.447 92.328 1.00 40.14 220 SER A N 1
ATOM 1556 C CA . SER A 1 198 ? 142.920 119.617 92.955 1.00 40.14 220 SER A CA 1
ATOM 1557 C C . SER A 1 198 ? 143.707 120.409 93.993 1.00 40.14 220 SER A C 1
ATOM 1558 O O . SER A 1 198 ? 143.928 121.614 93.861 1.00 40.14 220 SER A O 1
ATOM 1561 N N . MET A 1 199 ? 144.123 119.701 95.044 1.00 39.18 221 MET A N 1
ATOM 1562 C CA . MET A 1 199 ? 144.956 120.302 96.081 1.00 39.18 221 MET A CA 1
ATOM 1563 C C . MET A 1 199 ? 146.192 120.952 95.481 1.00 39.18 221 MET A C 1
ATOM 1564 O O . MET A 1 199 ? 146.489 122.124 95.753 1.00 39.18 221 MET A O 1
ATOM 1569 N N . VAL A 1 200 ? 146.929 120.188 94.679 1.00 40.58 222 VAL A N 1
ATOM 1570 C CA . VAL A 1 200 ? 148.140 120.684 94.041 1.00 40.58 222 VAL A CA 1
ATOM 1571 C C . VAL A 1 200 ? 147.876 122.026 93.374 1.00 40.58 222 VAL A C 1
ATOM 1572 O O . VAL A 1 200 ? 148.605 123.006 93.585 1.00 40.58 222 VAL A O 1
ATOM 1576 N N . ASP A 1 201 ? 146.813 122.094 92.574 1.00 40.85 223 ASP A N 1
ATOM 1577 C CA . ASP A 1 201 ? 146.578 123.272 91.754 1.00 40.85 223 ASP A CA 1
ATOM 1578 C C . ASP A 1 201 ? 146.248 124.487 92.605 1.00 40.85 223 ASP A C 1
ATOM 1579 O O . ASP A 1 201 ? 146.848 125.549 92.424 1.00 40.85 223 ASP A O 1
ATOM 1584 N N . ILE A 1 202 ? 145.301 124.364 93.537 1.00 38.44 224 ILE A N 1
ATOM 1585 C CA . ILE A 1 202 ? 144.939 125.530 94.334 1.00 38.44 224 ILE A CA 1
ATOM 1586 C C . ILE A 1 202 ? 146.127 125.999 95.157 1.00 38.44 224 ILE A C 1
ATOM 1587 O O . ILE A 1 202 ? 146.408 127.204 95.226 1.00 38.44 224 ILE A O 1
ATOM 1592 N N . MET A 1 203 ? 146.854 125.070 95.775 1.00 36.97 225 MET A N 1
ATOM 1593 C CA . MET A 1 203 ? 147.972 125.461 96.618 1.00 36.97 225 MET A CA 1
ATOM 1594 C C . MET A 1 203 ? 149.039 126.193 95.818 1.00 36.97 225 MET A C 1
ATOM 1595 O O . MET A 1 203 ? 149.470 127.289 96.198 1.00 36.97 225 MET A O 1
ATOM 1600 N N . PHE A 1 204 ? 149.477 125.612 94.703 1.00 38.96 226 PHE A N 1
ATOM 1601 C CA . PHE A 1 204 ? 150.563 126.230 93.961 1.00 38.96 226 PHE A CA 1
ATOM 1602 C C . PHE A 1 204 ? 150.111 127.458 93.185 1.00 38.96 226 PHE A C 1
ATOM 1603 O O . PHE A 1 204 ? 150.928 128.347 92.936 1.00 38.96 226 PHE A O 1
ATOM 1611 N N . ASP A 1 205 ? 148.827 127.566 92.851 1.00 38.64 227 ASP A N 1
ATOM 1612 C CA . ASP A 1 205 ? 148.325 128.805 92.277 1.00 38.64 227 ASP A CA 1
ATOM 1613 C C . ASP A 1 205 ? 148.342 129.925 93.306 1.00 38.64 227 ASP A C 1
ATOM 1614 O O . ASP A 1 205 ? 148.716 131.058 92.989 1.00 38.64 227 ASP A O 1
ATOM 1619 N N . ALA A 1 206 ? 147.936 129.629 94.542 1.00 35.03 228 ALA A N 1
ATOM 1620 C CA . ALA A 1 206 ? 148.075 130.604 95.618 1.00 35.03 228 ALA A CA 1
ATOM 1621 C C . ALA A 1 206 ? 149.533 131.017 95.807 1.00 35.03 228 ALA A C 1
ATOM 1622 O O . ALA A 1 206 ? 149.838 132.206 95.977 1.00 35.03 228 ALA A O 1
ATOM 1624 N N . VAL A 1 207 ? 150.448 130.049 95.765 1.00 37.02 229 VAL A N 1
ATOM 1625 C CA . VAL A 1 207 ? 151.869 130.360 95.917 1.00 37.02 229 VAL A CA 1
ATOM 1626 C C . VAL A 1 207 ? 152.344 131.270 94.790 1.00 37.02 229 VAL A C 1
ATOM 1627 O O . VAL A 1 207 ? 153.082 132.236 95.020 1.00 37.02 229 VAL A O 1
ATOM 1631 N N . GLU A 1 208 ? 151.938 130.974 93.554 1.00 39.50 230 GLU A N 1
ATOM 1632 C CA . GLU A 1 208 ? 152.372 131.785 92.424 1.00 39.50 230 GLU A CA 1
ATOM 1633 C C . GLU A 1 208 ? 151.775 133.184 92.483 1.00 39.50 230 GLU A C 1
ATOM 1634 O O . GLU A 1 208 ? 152.432 134.159 92.104 1.00 39.50 230 GLU A O 1
ATOM 1640 N N . SER A 1 209 ? 150.532 133.311 92.947 1.00 37.27 231 SER A N 1
ATOM 1641 C CA . SER A 1 209 ? 149.947 134.639 93.069 1.00 37.27 231 SER A CA 1
ATOM 1642 C C . SER A 1 209 ? 150.670 135.453 94.129 1.00 37.27 231 SER A C 1
ATOM 1643 O O . SER A 1 209 ? 150.865 136.665 93.968 1.00 37.27 231 SER A O 1
ATOM 1646 N N . PHE A 1 210 ? 151.079 134.808 95.221 1.00 36.26 232 PHE A N 1
ATOM 1647 C CA . PHE A 1 210 ? 151.871 135.512 96.221 1.00 36.26 232 PHE A CA 1
ATOM 1648 C C . PHE A 1 210 ? 153.206 135.951 95.640 1.00 36.26 232 PHE A C 1
ATOM 1649 O O . PHE A 1 210 ? 153.648 137.086 95.856 1.00 36.26 232 PHE A O 1
ATOM 1657 N N . ARG A 1 211 ? 153.870 135.056 94.908 1.00 40.20 233 ARG A N 1
ATOM 1658 C CA . ARG A 1 211 ? 155.063 135.431 94.156 1.00 40.20 233 ARG A CA 1
ATOM 1659 C C . ARG A 1 211 ? 154.832 136.706 93.361 1.00 40.20 233 ARG A C 1
ATOM 1660 O O . ARG A 1 211 ? 155.539 137.703 93.531 1.00 40.20 233 ARG A O 1
ATOM 1668 N N . LYS A 1 212 ? 153.840 136.673 92.472 1.00 39.72 234 LYS A N 1
ATOM 1669 C CA . LYS A 1 212 ? 153.541 137.822 91.625 1.00 39.72 234 LYS A CA 1
ATOM 1670 C C . LYS A 1 212 ? 153.374 139.088 92.453 1.00 39.72 234 LYS A C 1
ATOM 1671 O O . LYS A 1 212 ? 154.126 140.055 92.293 1.00 39.72 234 LYS A O 1
ATOM 1677 N N . GLN A 1 213 ? 152.390 139.102 93.348 1.00 38.36 235 GLN A N 1
ATOM 1678 C CA . GLN A 1 213 ? 152.040 140.327 94.053 1.00 38.36 235 GLN A CA 1
ATOM 1679 C C . GLN A 1 213 ? 152.940 140.618 95.245 1.00 38.36 235 GLN A C 1
ATOM 1680 O O . GLN A 1 213 ? 152.595 141.480 96.058 1.00 38.36 235 GLN A O 1
ATOM 1686 N N . SER A 1 214 ? 154.078 139.938 95.369 1.00 39.54 236 SER A N 1
ATOM 1687 C CA . SER A 1 214 ? 155.042 140.239 96.420 1.00 39.54 236 SER A CA 1
ATOM 1688 C C . SER A 1 214 ? 156.465 140.409 95.921 1.00 39.54 236 SER A C 1
ATOM 1689 O O . SER A 1 214 ? 157.262 141.056 96.611 1.00 39.54 236 SER A O 1
ATOM 1692 N N . GLY A 1 215 ? 156.814 139.861 94.764 1.00 41.63 237 GLY A N 1
ATOM 1693 C CA . GLY A 1 215 ? 158.170 139.964 94.269 1.00 41.63 237 GLY A CA 1
ATOM 1694 C C . GLY A 1 215 ? 159.145 139.075 94.999 1.00 41.63 237 GLY A C 1
ATOM 1695 O O . GLY A 1 215 ? 160.343 139.380 95.050 1.00 41.63 237 GLY A O 1
ATOM 1696 N N . LEU A 1 216 ? 158.664 137.975 95.567 1.00 40.83 238 LEU A N 1
ATOM 1697 C CA . LEU A 1 216 ? 159.486 137.052 96.332 1.00 40.83 238 LEU A CA 1
ATOM 1698 C C . LEU A 1 216 ? 159.544 135.720 95.608 1.00 40.83 238 LEU A C 1
ATOM 1699 O O . LEU A 1 216 ? 158.575 135.308 94.965 1.00 40.83 238 LEU A O 1
ATOM 1704 N N . TYR A 1 217 ? 160.684 135.050 95.722 1.00 43.73 239 TYR A N 1
ATOM 1705 C CA . TYR A 1 217 ? 160.933 133.815 94.988 1.00 43.73 239 TYR A CA 1
ATOM 1706 C C . TYR A 1 217 ? 160.531 132.628 95.850 1.00 43.73 239 TYR A C 1
ATOM 1707 O O . TYR A 1 217 ? 161.141 132.361 96.884 1.00 43.73 239 TYR A O 1
ATOM 1716 N N . PHE A 1 218 ? 159.498 131.909 95.421 1.00 39.98 240 PHE A N 1
ATOM 1717 C CA . PHE A 1 218 ? 159.037 130.688 96.075 1.00 39.98 240 PHE A CA 1
ATOM 1718 C C . PHE A 1 218 ? 158.957 129.614 94.994 1.00 39.98 240 PHE A C 1
ATOM 1719 O O . PHE A 1 218 ? 157.909 129.424 94.374 1.00 39.98 240 PHE A O 1
ATOM 1727 N N . ASP A 1 219 ? 160.064 128.909 94.772 1.00 42.49 241 ASP A N 1
ATOM 1728 C CA . ASP A 1 219 ? 160.164 127.967 93.662 1.00 42.49 241 ASP A CA 1
ATOM 1729 C C . ASP A 1 219 ? 159.433 126.682 94.017 1.00 42.49 241 ASP A C 1
ATOM 1730 O O . ASP A 1 219 ? 159.876 125.923 94.883 1.00 42.49 241 ASP A O 1
ATOM 1735 N N . TYR A 1 220 ? 158.326 126.431 93.328 1.00 41.21 242 TYR A N 1
ATOM 1736 C CA . TYR A 1 220 ? 157.516 125.244 93.532 1.00 41.21 242 TYR A CA 1
ATOM 1737 C C . TYR A 1 220 ? 157.544 124.297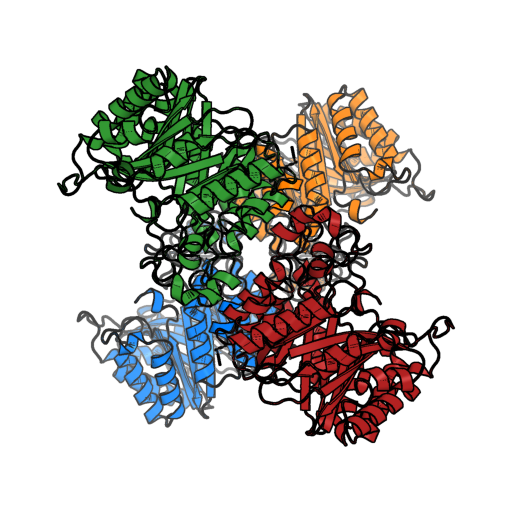 92.344 1.00 41.21 242 TYR A C 1
ATOM 1738 O O . TYR A 1 220 ? 156.819 123.298 92.351 1.00 41.21 242 TYR A O 1
ATOM 1747 N N . THR A 1 221 ? 158.347 124.591 91.322 1.00 43.29 243 THR A N 1
ATOM 1748 C CA . THR A 1 221 ? 158.371 123.764 90.122 1.00 43.29 243 THR A CA 1
ATOM 1749 C C . THR A 1 221 ? 158.614 122.301 90.463 1.00 43.29 243 THR A C 1
ATOM 1750 O O . THR A 1 221 ? 157.847 121.421 90.061 1.00 43.29 243 THR A O 1
ATOM 1754 N N . LYS A 1 222 ? 159.684 122.023 91.209 1.00 43.21 244 LYS A N 1
ATOM 1755 C CA . LYS A 1 222 ? 160.038 120.643 91.522 1.00 43.21 244 LYS A CA 1
ATOM 1756 C C . LYS A 1 222 ? 158.956 119.964 92.349 1.00 43.21 244 LYS A C 1
ATOM 1757 O O . LYS A 1 222 ? 158.621 118.796 92.113 1.00 43.21 244 LYS A O 1
ATOM 1763 N N . ILE A 1 223 ? 158.389 120.686 93.314 1.00 40.67 245 ILE A N 1
ATOM 1764 C CA . ILE A 1 223 ? 157.369 120.113 94.183 1.00 40.67 245 ILE A CA 1
ATOM 1765 C C . ILE A 1 223 ? 156.117 119.791 93.382 1.00 40.67 245 ILE A C 1
ATOM 1766 O O . ILE A 1 223 ? 155.539 118.708 93.512 1.00 40.67 245 ILE A O 1
ATOM 1771 N N . LYS A 1 224 ? 155.676 120.733 92.548 1.00 41.31 246 LYS A N 1
ATOM 1772 C CA . LYS A 1 224 ? 154.520 120.497 91.689 1.00 41.31 246 LYS A CA 1
ATOM 1773 C C . LYS A 1 224 ? 154.756 119.306 90.770 1.00 41.31 246 LYS A C 1
ATOM 1774 O O . LYS A 1 224 ? 153.904 118.418 90.651 1.00 41.31 246 LYS A O 1
ATOM 1780 N N . GLU A 1 225 ? 155.907 119.281 90.098 1.00 44.46 247 GLU A N 1
ATOM 1781 C CA . GLU A 1 225 ? 156.246 118.171 89.220 1.00 44.46 247 GLU A CA 1
ATOM 1782 C C . GLU A 1 225 ? 156.124 116.842 89.951 1.00 44.46 247 GLU A C 1
ATOM 1783 O O . GLU A 1 225 ? 155.413 115.935 89.508 1.00 44.46 247 GLU A O 1
ATOM 1789 N N . PHE A 1 226 ? 156.821 116.710 91.080 1.00 43.84 248 PHE A N 1
ATOM 1790 C CA . PHE A 1 226 ? 156.778 115.456 91.820 1.00 43.84 248 PHE A CA 1
ATOM 1791 C C . PHE A 1 226 ? 155.357 115.107 92.244 1.00 43.84 248 PHE A C 1
ATOM 1792 O O . PHE A 1 226 ? 154.932 113.953 92.120 1.00 43.84 248 PHE A O 1
ATOM 1800 N N . MET A 1 227 ? 154.607 116.086 92.747 1.00 42.51 249 MET A N 1
ATOM 1801 C CA . MET A 1 227 ? 153.324 115.803 93.369 1.00 42.51 249 MET A CA 1
ATOM 1802 C C . MET A 1 227 ? 152.205 115.584 92.362 1.00 42.51 249 MET A C 1
ATOM 1803 O O . MET A 1 227 ? 151.151 115.066 92.741 1.00 42.51 249 MET A O 1
ATOM 1808 N N . SER A 1 228 ? 152.397 115.964 91.102 1.00 45.60 250 SER A N 1
ATOM 1809 C CA . SER A 1 228 ? 151.398 115.696 90.076 1.00 45.60 250 SER A CA 1
ATOM 1810 C C . SER A 1 228 ? 151.601 114.354 89.387 1.00 45.60 250 SER A C 1
ATOM 1811 O O . SER A 1 228 ? 150.677 113.868 88.728 1.00 45.60 250 SER A O 1
ATOM 1814 N N . GLU A 1 229 ? 152.777 113.748 89.524 1.00 48.92 251 GLU A N 1
ATOM 1815 C CA . GLU A 1 229 ? 153.018 112.430 88.962 1.00 48.92 251 GLU A CA 1
ATOM 1816 C C . GLU A 1 229 ? 152.026 111.414 89.524 1.00 48.92 251 GLU A C 1
ATOM 1817 O O . GLU A 1 229 ? 151.358 111.646 90.535 1.00 48.92 251 GLU A O 1
ATOM 1823 N N . GLU A 1 230 ? 151.934 110.271 88.844 1.00 51.29 252 GLU A N 1
ATOM 1824 C CA . GLU A 1 230 ? 151.059 109.190 89.279 1.00 51.29 252 GLU A CA 1
ATOM 1825 C C . GLU A 1 230 ? 151.753 108.215 90.218 1.00 51.29 252 GLU A C 1
ATOM 1826 O O . GLU A 1 230 ? 151.117 107.701 91.147 1.00 51.29 252 GLU A O 1
ATOM 1832 N N . LYS A 1 231 ? 153.039 107.937 89.990 1.00 49.09 253 LYS A N 1
ATOM 1833 C CA . LYS A 1 231 ? 153.780 107.078 90.907 1.00 49.09 253 LYS A CA 1
ATOM 1834 C C . LYS A 1 231 ? 153.737 107.634 92.322 1.00 49.09 253 LYS A C 1
ATOM 1835 O O . LYS A 1 231 ? 153.649 106.877 93.295 1.00 49.09 253 LYS A O 1
ATOM 1841 N N . THR A 1 232 ? 153.801 108.958 92.455 1.00 46.57 254 THR A N 1
ATOM 1842 C CA . THR A 1 232 ? 153.650 109.584 93.762 1.00 46.57 254 THR A CA 1
ATOM 1843 C C . THR A 1 232 ? 152.255 109.343 94.324 1.00 46.57 254 THR A C 1
ATOM 1844 O O . THR A 1 232 ? 152.103 108.941 95.482 1.00 46.57 254 THR A O 1
ATOM 1848 N N . HIS A 1 233 ? 151.222 109.586 93.516 1.00 47.42 255 HIS A N 1
ATOM 1849 C CA . HIS A 1 233 ? 149.853 109.388 93.976 1.00 47.42 255 HIS A CA 1
ATOM 1850 C C . HIS A 1 233 ? 149.583 107.949 94.386 1.00 47.42 255 HIS A C 1
ATOM 1851 O O . HIS A 1 233 ? 148.650 107.701 95.157 1.00 47.42 255 HIS A O 1
ATOM 1858 N N . GLU A 1 234 ? 150.368 106.994 93.883 1.00 48.85 256 GLU A N 1
ATOM 1859 C CA . GLU A 1 234 ? 150.184 105.607 94.296 1.00 48.85 256 GLU A CA 1
ATOM 1860 C C . GLU A 1 234 ? 150.324 105.467 95.805 1.00 48.85 256 GLU A C 1
ATOM 1861 O O . GLU A 1 234 ? 149.560 104.733 96.443 1.00 48.85 256 GLU A O 1
ATOM 1867 N N . THR A 1 235 ? 151.294 106.165 96.392 1.00 45.89 257 THR A N 1
ATOM 1868 C CA . THR A 1 235 ? 151.524 106.141 97.830 1.00 45.89 257 THR A CA 1
ATOM 1869 C C . THR A 1 235 ? 150.984 107.367 98.547 1.00 45.89 257 THR A C 1
ATOM 1870 O O . THR A 1 235 ? 150.605 107.270 99.719 1.00 45.89 257 THR A O 1
ATOM 1874 N N . MET A 1 236 ? 150.935 108.511 97.875 1.00 43.80 258 MET A N 1
ATOM 1875 C CA . MET A 1 236 ? 150.576 109.760 98.523 1.00 43.80 258 MET A CA 1
ATOM 1876 C C . MET A 1 236 ? 149.079 109.860 98.759 1.00 43.80 258 MET A C 1
ATOM 1877 O O . MET A 1 236 ? 148.271 109.485 97.906 1.00 43.80 258 MET A O 1
ATOM 1882 N N . MET A 1 237 ? 148.716 110.365 99.936 1.00 42.03 259 MET A N 1
ATOM 1883 C CA . MET A 1 237 ? 147.342 110.753 100.235 1.00 42.03 259 MET A CA 1
ATOM 1884 C C . MET A 1 237 ? 147.262 112.268 100.087 1.00 42.03 259 MET A C 1
ATOM 1885 O O . MET A 1 237 ? 147.180 113.017 101.058 1.00 42.03 259 MET A O 1
ATOM 1890 N N . VAL A 1 238 ? 147.279 112.717 98.831 1.00 41.73 260 VAL A N 1
ATOM 1891 C CA . VAL A 1 238 ? 147.367 114.139 98.538 1.00 41.73 260 VAL A CA 1
ATOM 1892 C C . VAL A 1 238 ? 146.238 114.925 99.187 1.00 41.73 260 VAL A C 1
ATOM 1893 O O . VAL A 1 238 ? 146.380 116.128 99.421 1.00 41.73 260 VAL A O 1
ATOM 1897 N N . ASP A 1 239 ? 145.117 114.275 99.489 1.00 41.42 261 ASP A N 1
ATOM 1898 C CA . ASP A 1 239 ? 144.034 114.938 100.201 1.00 41.42 261 ASP A CA 1
ATOM 1899 C C . ASP A 1 239 ? 144.388 115.242 101.645 1.00 41.42 261 ASP A C 1
ATOM 1900 O O . ASP A 1 239 ? 143.597 115.894 102.335 1.00 41.42 261 ASP A O 1
ATOM 1905 N N . ARG A 1 240 ? 145.543 114.783 102.113 1.00 39.71 262 ARG A N 1
ATOM 1906 C CA . ARG A 1 240 ? 146.019 115.044 103.460 1.00 39.71 262 ARG A CA 1
ATOM 1907 C C . ARG A 1 240 ? 147.108 116.108 103.490 1.00 39.71 262 ARG A C 1
ATOM 1908 O O . ARG A 1 240 ? 147.790 116.257 104.508 1.00 39.71 262 ARG A O 1
ATOM 1916 N N . SER A 1 241 ? 147.284 116.845 102.402 1.00 36.64 263 SER A N 1
ATOM 1917 C CA . SER A 1 241 ? 148.336 117.837 102.280 1.00 36.64 263 SER A CA 1
ATOM 1918 C C . SER A 1 241 ? 147.883 119.183 102.834 1.00 36.64 263 SER A C 1
ATOM 1919 O O . SER A 1 241 ? 146.690 119.452 102.985 1.00 36.64 263 SER A O 1
ATOM 1922 N N . TYR A 1 242 ? 148.860 120.036 103.135 1.00 31.35 264 TYR A N 1
ATOM 1923 C CA . TYR A 1 242 ? 148.562 121.355 103.667 1.00 31.35 264 TYR A CA 1
ATOM 1924 C C . TYR A 1 242 ? 149.715 122.304 103.371 1.00 31.35 264 TYR A C 1
ATOM 1925 O O . TYR A 1 242 ? 150.801 121.894 102.962 1.00 31.35 264 TYR A O 1
ATOM 1934 N N . LEU A 1 243 ? 149.445 123.594 103.544 1.00 31.84 265 LEU A N 1
ATOM 1935 C CA . LEU A 1 243 ? 150.403 124.655 103.263 1.00 31.84 265 LEU A CA 1
ATOM 1936 C C . LEU A 1 243 ? 150.667 125.452 104.528 1.00 31.84 265 LEU A C 1
ATOM 1937 O O . LEU A 1 243 ? 149.730 125.909 105.181 1.00 31.84 265 LEU A O 1
ATOM 1942 N N . SER A 1 244 ? 151.934 125.648 104.852 1.00 29.08 266 SER A N 1
ATOM 1943 C CA . SER A 1 244 ? 152.332 126.337 106.067 1.00 29.08 266 SER A CA 1
ATOM 1944 C C . SER A 1 244 ? 153.145 127.574 105.735 1.00 29.08 266 SER A C 1
ATOM 1945 O O . SER A 1 244 ? 153.932 127.579 104.785 1.00 29.08 266 SER A O 1
ATOM 1948 N N . PHE A 1 245 ? 152.950 128.618 106.530 1.00 28.76 267 PHE A N 1
ATOM 1949 C CA . PHE A 1 245 ? 153.773 129.811 106.441 1.00 28.76 267 PHE A CA 1
ATOM 1950 C C . PHE A 1 245 ? 153.961 130.407 107.825 1.00 28.76 267 PHE A C 1
ATOM 1951 O O . PHE A 1 245 ? 153.068 130.334 108.675 1.00 28.76 267 PHE A O 1
ATOM 1959 N N . ASP A 1 246 ? 155.135 130.986 108.043 1.00 30.13 268 ASP A N 1
ATOM 1960 C CA . ASP A 1 246 ? 155.374 131.752 109.254 1.00 30.13 268 ASP A CA 1
ATOM 1961 C C . ASP A 1 246 ? 154.764 133.137 109.116 1.00 30.13 268 ASP A C 1
ATOM 1962 O O . ASP A 1 246 ? 154.938 133.815 108.102 1.00 30.13 268 ASP A O 1
ATOM 1967 N N . CYS A 1 247 ? 154.038 133.552 110.148 1.00 27.84 269 CYS A N 1
ATOM 1968 C CA . CYS A 1 247 ? 153.304 134.812 110.123 1.00 27.84 269 CYS A CA 1
ATOM 1969 C C . CYS A 1 247 ? 154.249 135.956 110.487 1.00 27.84 269 CYS A C 1
ATOM 1970 O O . CYS A 1 247 ? 154.237 136.512 111.585 1.00 27.84 269 CYS A O 1
ATOM 1973 N N . LEU A 1 248 ? 155.083 136.301 109.510 1.00 30.56 270 LEU A N 1
ATOM 1974 C CA . LEU A 1 248 ? 156.100 137.327 109.653 1.00 30.56 270 LEU A CA 1
ATOM 1975 C C . LEU A 1 248 ? 156.160 138.114 108.353 1.00 30.56 270 LEU A C 1
ATOM 1976 O O . LEU A 1 248 ? 155.324 137.943 107.461 1.00 30.56 270 LEU A O 1
ATOM 1981 N N . ASP A 1 249 ? 157.159 138.977 108.250 1.00 34.58 271 ASP A N 1
ATOM 1982 C CA . ASP A 1 249 ? 157.431 139.683 107.012 1.00 34.58 271 ASP A CA 1
ATOM 1983 C C . ASP A 1 249 ? 157.725 138.668 105.913 1.00 34.58 271 ASP A C 1
ATOM 1984 O O . ASP A 1 249 ? 158.674 137.883 106.049 1.00 34.58 271 ASP A O 1
ATOM 1989 N N . PRO A 1 250 ? 156.954 138.644 104.825 1.00 35.50 272 PRO A N 1
ATOM 1990 C CA . PRO A 1 250 ? 157.141 137.609 103.801 1.00 35.50 272 PRO A CA 1
ATOM 1991 C C . PRO A 1 250 ? 158.573 137.435 103.332 1.00 35.50 272 PRO A C 1
ATOM 1992 O O . PRO A 1 250 ? 158.934 136.371 102.823 1.00 35.50 272 PRO A O 1
ATOM 1996 N N . ALA A 1 251 ? 159.397 138.468 103.491 1.00 38.29 273 ALA A N 1
ATOM 1997 C CA . ALA A 1 251 ? 160.801 138.367 103.126 1.00 38.29 273 ALA A CA 1
ATOM 1998 C C . ALA A 1 251 ? 161.615 137.621 104.167 1.00 38.29 273 ALA A C 1
ATOM 1999 O O . ALA A 1 251 ? 162.725 137.173 103.865 1.00 38.29 273 ALA A O 1
ATOM 2001 N N . LYS A 1 252 ? 161.090 137.482 105.380 1.00 36.87 274 LYS A N 1
ATOM 2002 C CA . LYS A 1 252 ? 161.719 136.694 106.426 1.00 36.87 274 LYS A CA 1
ATOM 2003 C C . LYS A 1 252 ? 160.946 135.422 106.734 1.00 36.87 274 LYS A C 1
ATOM 2004 O O . LYS A 1 252 ? 161.336 134.678 107.638 1.00 36.87 274 LYS A O 1
ATOM 2010 N N . SER A 1 253 ? 159.872 135.153 106.006 1.00 33.91 275 SER A N 1
ATOM 2011 C CA . SER A 1 253 ? 159.031 133.996 106.231 1.00 33.91 275 SER A CA 1
ATOM 2012 C C . SER A 1 253 ? 159.426 132.878 105.272 1.00 33.91 275 SER A C 1
ATOM 2013 O O . SER A 1 253 ? 160.421 132.962 104.547 1.00 33.91 275 SER A O 1
ATOM 2016 N N . ARG A 1 254 ? 158.637 131.811 105.275 1.00 33.04 276 ARG A N 1
ATOM 2017 C CA . ARG A 1 254 ? 158.867 130.646 104.443 1.00 33.04 276 ARG A CA 1
ATOM 2018 C C . ARG A 1 254 ? 157.538 130.234 103.844 1.00 33.04 276 ARG A C 1
ATOM 2019 O O . ARG A 1 254 ? 156.480 130.715 104.252 1.00 33.04 276 ARG A O 1
ATOM 2027 N N . ILE A 1 255 ? 157.585 129.323 102.881 1.00 33.74 277 ILE A N 1
ATOM 2028 C CA . ILE A 1 255 ? 156.396 128.570 102.506 1.00 33.74 277 ILE A CA 1
ATOM 2029 C C . ILE A 1 255 ? 156.771 127.104 102.573 1.00 33.74 277 ILE A C 1
ATOM 2030 O O . ILE A 1 255 ? 157.900 126.733 102.254 1.00 33.74 277 ILE A O 1
ATOM 2035 N N . LYS A 1 256 ? 155.859 126.281 103.065 1.00 32.54 278 LYS A N 1
ATOM 2036 C CA . LYS A 1 256 ? 156.132 124.866 103.235 1.00 32.54 278 LYS A CA 1
ATOM 2037 C C . LYS A 1 256 ? 154.945 124.075 102.736 1.00 32.54 278 LYS A C 1
ATOM 2038 O O . LYS A 1 256 ? 153.801 124.386 103.074 1.00 32.54 278 LYS A O 1
ATOM 2044 N N . ILE A 1 257 ? 155.218 123.061 101.928 1.00 34.84 279 ILE A N 1
ATOM 2045 C CA . ILE A 1 257 ? 154.180 122.203 101.378 1.00 34.84 279 ILE A CA 1
ATOM 2046 C C . ILE A 1 257 ? 154.309 120.846 102.047 1.00 34.84 279 ILE A C 1
ATOM 2047 O O . ILE A 1 257 ? 155.354 120.195 101.937 1.00 34.84 279 ILE A O 1
ATOM 2052 N N . TYR A 1 258 ? 153.259 120.440 102.757 1.00 32.88 280 TYR A N 1
ATOM 2053 C CA . TYR A 1 258 ? 153.191 119.186 103.485 1.00 32.88 280 TYR A CA 1
ATOM 2054 C C . TYR A 1 258 ? 152.291 118.195 102.766 1.00 32.88 280 TYR A C 1
ATOM 2055 O O . TYR A 1 258 ? 151.231 118.555 102.247 1.00 32.88 280 TYR A O 1
ATOM 2064 N N . THR A 1 259 ? 152.706 116.932 102.774 1.00 37.74 281 THR A N 1
ATOM 2065 C CA . THR A 1 259 ? 151.847 115.854 102.308 1.00 37.74 281 THR A CA 1
ATOM 2066 C C . THR A 1 259 ? 152.133 114.588 103.105 1.00 37.74 281 THR A C 1
ATOM 2067 O O . THR A 1 259 ? 153.211 114.416 103.680 1.00 37.74 281 THR A O 1
ATOM 2071 N N . GLU A 1 260 ? 151.136 113.706 103.136 1.00 39.03 282 GLU A N 1
ATOM 2072 C CA . GLU A 1 260 ? 151.219 112.417 103.806 1.00 39.03 282 GLU A CA 1
ATOM 2073 C C . GLU A 1 260 ? 151.479 111.314 102.790 1.00 39.03 282 GLU A C 1
ATOM 2074 O O . GLU A 1 260 ? 150.956 111.352 101.673 1.00 39.03 282 GLU A O 1
ATOM 2080 N N . ALA A 1 261 ? 152.285 110.332 103.184 1.00 41.10 283 ALA A N 1
ATOM 2081 C CA . ALA A 1 261 ? 152.574 109.169 102.360 1.00 41.10 283 ALA A CA 1
ATOM 2082 C C . ALA A 1 261 ? 152.730 107.949 103.250 1.00 41.10 283 ALA A C 1
ATOM 2083 O O . ALA A 1 261 ? 153.464 107.984 104.243 1.00 41.10 283 ALA A O 1
ATOM 2085 N N . LYS A 1 262 ? 152.041 106.875 102.893 1.00 44.24 284 LYS A N 1
ATOM 2086 C CA . LYS A 1 262 ? 152.184 105.589 103.563 1.00 44.24 284 LYS A CA 1
ATOM 2087 C C . LYS A 1 262 ? 153.037 104.711 102.659 1.00 44.24 284 LYS A C 1
ATOM 2088 O O . LYS A 1 262 ? 152.565 104.202 101.641 1.00 44.24 284 LYS A O 1
ATOM 2094 N N . VAL A 1 263 ? 154.302 104.548 103.033 1.00 44.63 285 VAL A N 1
ATOM 2095 C CA . VAL A 1 263 ? 155.288 103.893 102.190 1.00 44.63 285 VAL A CA 1
ATOM 2096 C C . VAL A 1 263 ? 155.696 102.572 102.832 1.00 44.63 285 VAL A C 1
ATOM 2097 O O . VAL A 1 263 ? 155.263 102.227 103.928 1.00 44.63 285 VAL A O 1
ATOM 2101 N N . LYS A 1 264 ? 156.538 101.825 102.127 1.00 47.90 286 LYS A N 1
ATOM 2102 C CA . LYS A 1 264 ? 156.995 100.522 102.586 1.00 47.90 286 LYS A CA 1
ATOM 2103 C C . LYS A 1 264 ? 158.504 100.371 102.590 1.00 47.90 286 LYS A C 1
ATOM 2104 O O . LYS A 1 264 ? 159.022 99.553 103.351 1.00 47.90 286 LYS A O 1
ATOM 2110 N N . THR A 1 265 ? 159.219 101.131 101.769 1.00 46.42 287 THR A N 1
ATOM 2111 C CA . THR A 1 265 ? 160.666 101.055 101.683 1.00 46.42 287 THR A CA 1
ATOM 2112 C C . THR A 1 265 ? 161.255 102.440 101.888 1.00 46.42 287 THR A C 1
ATOM 2113 O O . THR A 1 265 ? 160.541 103.443 101.956 1.00 46.42 287 THR A O 1
ATOM 2117 N N . LEU A 1 266 ? 162.578 102.482 101.991 1.00 43.47 288 LEU A N 1
ATOM 2118 C CA . LEU A 1 266 ? 163.295 103.745 102.005 1.00 43.47 288 LEU A CA 1
ATOM 2119 C C . LEU A 1 266 ? 163.537 104.286 100.606 1.00 43.47 288 LEU A C 1
ATOM 2120 O O . LEU A 1 266 ? 163.916 105.452 100.468 1.00 43.47 288 LEU A O 1
ATOM 2125 N N . GLU A 1 267 ? 163.319 103.477 99.572 1.00 46.35 289 GLU A N 1
ATOM 2126 C CA . GLU A 1 267 ? 163.286 104.000 98.215 1.00 46.35 289 GLU A CA 1
ATOM 2127 C C . GLU A 1 267 ? 162.071 104.891 98.003 1.00 46.35 289 GLU A C 1
ATOM 2128 O O . GLU A 1 267 ? 162.197 106.000 97.469 1.00 46.35 289 GLU A O 1
ATOM 2134 N N . GLU A 1 268 ? 160.898 104.438 98.441 1.00 46.91 290 GLU A N 1
ATOM 2135 C CA . GLU A 1 268 ? 159.698 105.257 98.353 1.00 46.91 290 GLU A CA 1
ATOM 2136 C C . GLU A 1 268 ? 159.796 106.476 99.257 1.00 46.91 290 GLU A C 1
ATOM 2137 O O . GLU A 1 268 ? 159.118 107.480 99.022 1.00 46.91 290 GLU A O 1
ATOM 2143 N N . ALA A 1 269 ? 160.625 106.401 100.299 1.00 43.48 291 ALA A N 1
ATOM 2144 C CA . ALA A 1 269 ? 160.823 107.553 101.169 1.00 43.48 291 ALA A CA 1
ATOM 2145 C C . ALA A 1 269 ? 161.774 108.559 100.536 1.00 43.48 291 ALA A C 1
ATOM 2146 O O . ALA A 1 269 ? 161.532 109.768 100.593 1.00 43.48 291 ALA A O 1
ATOM 2148 N N . TYR A 1 270 ? 162.867 108.079 99.941 1.00 43.04 292 TYR A N 1
ATOM 2149 C CA . TYR A 1 270 ? 163.743 108.955 99.174 1.00 43.04 292 TYR A CA 1
ATOM 2150 C C . TYR A 1 270 ? 162.995 109.612 98.023 1.00 43.04 292 TYR A C 1
ATOM 2151 O O . TYR A 1 270 ? 163.327 110.735 97.629 1.00 43.04 292 TYR A O 1
ATOM 2160 N N . SER A 1 271 ? 161.990 108.927 97.476 1.00 44.85 293 SER A N 1
ATOM 2161 C CA . SER A 1 271 ? 161.157 109.526 96.440 1.00 44.85 293 SER A CA 1
ATOM 2162 C C . SER A 1 271 ? 160.591 110.864 96.897 1.00 44.85 293 SER A C 1
ATOM 2163 O O . SER A 1 271 ? 160.636 111.853 96.158 1.00 44.85 293 SER A O 1
ATOM 2166 N N . PHE A 1 272 ? 160.054 110.915 98.117 1.00 42.62 294 PHE A N 1
ATOM 2167 C CA . PHE A 1 272 ? 159.516 112.162 98.646 1.00 42.62 294 PHE A CA 1
ATOM 2168 C C . PHE A 1 272 ? 160.619 113.079 99.155 1.00 42.62 294 PHE A C 1
ATOM 2169 O O . PHE A 1 272 ? 160.519 114.304 99.026 1.00 42.62 294 PHE A O 1
ATOM 2177 N N . TRP A 1 273 ? 161.676 112.509 99.726 1.00 40.38 295 TRP A N 1
ATOM 2178 C CA . TRP A 1 273 ? 162.737 113.305 100.323 1.00 40.38 295 TRP A CA 1
ATOM 2179 C C . TRP A 1 273 ? 163.518 114.096 99.283 1.00 40.38 295 TRP A C 1
ATOM 2180 O O . TRP A 1 273 ? 164.027 115.177 99.593 1.00 40.38 295 TRP A O 1
ATOM 2191 N N . SER A 1 274 ? 163.621 113.588 98.056 1.00 42.32 296 SER A N 1
ATOM 2192 C CA . SER A 1 274 ? 164.367 114.255 97.001 1.00 42.32 296 SER A CA 1
ATOM 2193 C C . SER A 1 274 ? 163.502 114.669 95.821 1.00 42.32 296 SER A C 1
ATOM 2194 O O . SER A 1 274 ? 164.038 115.163 94.824 1.00 42.32 296 SER A O 1
ATOM 2197 N N . LEU A 1 275 ? 162.186 114.491 95.903 1.00 42.48 297 LEU A N 1
ATOM 2198 C CA . LEU A 1 275 ? 161.274 114.835 94.815 1.00 42.48 297 LEU A CA 1
ATOM 2199 C C . LEU A 1 275 ? 161.643 114.118 93.520 1.00 42.48 297 LEU A C 1
ATOM 2200 O O . LEU A 1 275 ? 161.358 114.608 92.426 1.00 42.48 297 LEU A O 1
ATOM 2205 N N . GLY A 1 276 ? 162.269 112.952 93.632 1.00 43.62 298 GLY A N 1
ATOM 2206 C CA . GLY A 1 276 ? 162.649 112.179 92.470 1.00 43.62 298 GLY A CA 1
ATOM 2207 C C . GLY A 1 276 ? 163.962 112.632 91.875 1.00 43.62 298 GLY A C 1
ATOM 2208 O O . GLY A 1 276 ? 164.057 112.881 90.671 1.00 43.62 298 GLY A O 1
ATOM 2209 N N . GLY A 1 277 ? 164.986 112.743 92.715 1.00 43.92 299 GLY A N 1
ATOM 2210 C CA . GLY A 1 277 ? 166.287 113.189 92.274 1.00 43.92 299 GLY A CA 1
ATOM 2211 C C . GLY A 1 277 ? 166.372 114.650 91.908 1.00 43.92 299 GLY A C 1
ATOM 2212 O O . GLY A 1 277 ? 167.470 115.134 91.614 1.00 43.92 299 GLY A O 1
ATOM 2213 N N . ARG A 1 278 ? 165.252 115.372 91.918 1.00 43.80 300 ARG A N 1
ATOM 2214 C CA . ARG A 1 278 ? 165.284 116.786 91.572 1.00 43.80 300 ARG A CA 1
ATOM 2215 C C . ARG A 1 278 ? 166.063 117.586 92.606 1.00 43.80 300 ARG A C 1
ATOM 2216 O O . ARG A 1 278 ? 166.774 118.536 92.259 1.00 43.80 300 ARG A O 1
ATOM 2224 N N . LEU A 1 279 ? 165.945 117.218 93.877 1.00 42.71 301 LEU A N 1
ATOM 2225 C CA . LEU A 1 279 ? 166.741 117.805 94.944 1.00 42.71 301 LEU A CA 1
ATOM 2226 C C . LEU A 1 279 ? 167.944 116.912 95.203 1.00 42.71 301 LEU A C 1
ATOM 2227 O O . LEU A 1 279 ? 167.802 115.691 95.323 1.00 42.71 301 LEU A O 1
ATOM 2232 N N . SER A 1 280 ? 169.121 117.520 95.286 1.00 44.85 302 SER A N 1
ATOM 2233 C CA . SER A 1 280 ? 170.353 116.772 95.463 1.00 44.85 302 SER A CA 1
ATOM 2234 C C . SER A 1 280 ? 171.340 117.623 96.245 1.00 44.85 302 SER A C 1
ATOM 2235 O O . SER A 1 280 ? 171.138 118.823 96.446 1.00 44.85 302 SER A O 1
ATOM 2238 N N . GLY A 1 281 ? 172.416 116.984 96.685 1.00 45.98 303 GLY A N 1
ATOM 2239 C CA . GLY A 1 281 ? 173.462 117.661 97.408 1.00 45.98 303 GLY A CA 1
ATOM 2240 C C . GLY A 1 281 ? 173.879 116.908 98.652 1.00 45.98 303 GLY A C 1
ATOM 2241 O O . GLY A 1 281 ? 173.365 115.828 98.957 1.00 45.98 303 GLY A O 1
ATOM 2242 N N . PRO A 1 282 ? 174.828 117.473 99.402 1.00 45.83 304 PRO A N 1
ATOM 2243 C CA . PRO A 1 282 ? 175.281 116.785 100.620 1.00 45.83 304 PRO A CA 1
ATOM 2244 C C . PRO A 1 282 ? 174.247 116.800 101.728 1.00 45.83 304 PRO A C 1
ATOM 2245 O O . PRO A 1 282 ? 174.130 115.817 102.473 1.00 45.83 304 PRO A O 1
ATOM 2249 N N . GLU A 1 283 ? 173.491 117.893 101.862 1.00 44.40 305 GLU A N 1
ATOM 2250 C CA . GLU A 1 283 ? 172.467 117.958 102.896 1.00 44.40 305 GLU A CA 1
ATOM 2251 C C . GLU A 1 283 ? 171.442 116.853 102.708 1.00 44.40 305 GLU A C 1
ATOM 2252 O O . GLU A 1 283 ? 170.991 116.237 103.681 1.00 44.40 305 GLU A O 1
ATOM 2258 N N . ILE A 1 284 ? 171.075 116.582 101.457 1.00 42.84 306 ILE A N 1
ATOM 2259 C CA . ILE A 1 284 ? 170.072 115.565 101.172 1.00 42.84 306 ILE A CA 1
ATOM 2260 C C . ILE A 1 284 ? 170.565 114.200 101.635 1.00 42.84 306 ILE A C 1
ATOM 2261 O O . ILE A 1 284 ? 169.842 113.447 102.300 1.00 42.84 306 ILE A O 1
ATOM 2266 N N . ASP A 1 285 ? 171.822 113.882 101.330 1.00 43.96 307 ASP A N 1
ATOM 2267 C CA . ASP A 1 285 ? 172.366 112.574 101.677 1.00 43.96 307 ASP A CA 1
ATOM 2268 C C . ASP A 1 285 ? 172.533 112.424 103.184 1.00 43.96 307 ASP A C 1
ATOM 2269 O O . ASP A 1 285 ? 172.202 111.379 103.755 1.00 43.96 307 ASP A O 1
ATOM 2274 N N . TYR A 1 286 ? 173.071 113.451 103.845 1.00 43.33 308 TYR A N 1
ATOM 2275 C CA . TYR A 1 286 ? 173.185 113.418 105.301 1.00 43.33 308 TYR A CA 1
ATOM 2276 C C . TYR A 1 286 ? 171.819 113.224 105.957 1.00 43.33 308 TYR A C 1
ATOM 2277 O O . TYR A 1 286 ? 171.641 112.356 106.828 1.00 43.33 308 TYR A O 1
ATOM 2286 N N . GLY A 1 287 ? 170.840 114.034 105.555 1.00 41.11 309 GLY A N 1
ATOM 2287 C CA . GLY A 1 287 ? 169.520 113.924 106.140 1.00 41.11 309 GLY A CA 1
ATOM 2288 C C . GLY A 1 287 ? 168.906 112.561 105.911 1.00 41.11 309 GLY A C 1
ATOM 2289 O O . GLY A 1 287 ? 168.238 112.015 106.790 1.00 41.11 309 GLY A O 1
ATOM 2290 N N . PHE A 1 288 ? 169.148 111.972 104.742 1.00 41.88 310 PHE A N 1
ATOM 2291 C CA . PHE A 1 288 ? 168.554 110.673 104.493 1.00 41.88 310 PHE A CA 1
ATOM 2292 C C . PHE A 1 288 ? 169.301 109.549 105.185 1.00 41.88 310 PHE A C 1
ATOM 2293 O O . PHE A 1 288 ? 168.701 108.510 105.463 1.00 41.88 310 PHE A O 1
ATOM 2301 N N . LYS A 1 289 ? 170.585 109.726 105.481 1.00 42.45 311 LYS A N 1
ATOM 2302 C CA . LYS A 1 289 ? 171.252 108.761 106.343 1.00 42.45 311 LYS A CA 1
ATOM 2303 C C . LYS A 1 289 ? 170.647 108.785 107.736 1.00 42.45 311 LYS A C 1
ATOM 2304 O O . LYS A 1 289 ? 170.410 107.732 108.337 1.00 42.45 311 LYS A O 1
ATOM 2310 N N . ILE A 1 290 ? 170.386 109.982 108.260 1.00 38.11 312 ILE A N 1
ATOM 2311 C CA . ILE A 1 290 ? 169.674 110.090 109.532 1.00 38.11 312 ILE A CA 1
ATOM 2312 C C . ILE A 1 290 ? 168.308 109.415 109.436 1.00 38.11 312 ILE A C 1
ATOM 2313 O O . ILE A 1 290 ? 167.873 108.711 110.359 1.00 38.11 312 ILE A O 1
ATOM 2318 N N . VAL A 1 291 ? 167.612 109.625 108.320 1.00 39.08 313 VAL A N 1
ATOM 2319 C CA . VAL A 1 291 ? 166.289 109.037 108.126 1.00 39.08 313 VAL A CA 1
ATOM 2320 C C . VAL A 1 291 ? 166.365 107.518 108.148 1.00 39.08 313 VAL A C 1
ATOM 2321 O O . VAL A 1 291 ? 165.556 106.854 108.797 1.00 39.08 313 VAL A O 1
ATOM 2325 N N . SER A 1 292 ? 167.292 106.946 107.384 1.00 41.23 314 SER A N 1
ATOM 2326 C CA . SER A 1 292 ? 167.444 105.496 107.359 1.00 41.23 314 SER A CA 1
ATOM 2327 C C . SER A 1 292 ? 167.813 104.959 108.733 1.00 41.23 314 SER A C 1
ATOM 2328 O O . SER A 1 292 ? 167.305 103.914 109.156 1.00 41.23 314 SER A O 1
ATOM 2331 N N . GLN A 1 293 ? 168.711 105.649 109.435 1.00 39.39 315 GLN A N 1
ATOM 2332 C CA . GLN A 1 293 ? 169.058 105.253 110.793 1.00 39.39 315 GLN A CA 1
ATOM 2333 C C . GLN A 1 293 ? 167.813 105.138 111.663 1.00 39.39 315 GLN A C 1
ATOM 2334 O O . GLN A 1 293 ? 167.558 104.090 112.268 1.00 39.39 315 GLN A O 1
ATOM 2340 N N . MET A 1 294 ? 167.008 106.198 111.719 1.00 38.57 316 MET A N 1
ATOM 2341 C CA . MET A 1 294 ? 165.821 106.168 112.567 1.00 38.57 316 MET A CA 1
ATOM 2342 C C . MET A 1 294 ? 164.756 105.204 112.062 1.00 38.57 316 MET A C 1
ATOM 2343 O O . MET A 1 294 ? 164.049 104.600 112.873 1.00 38.57 316 MET A O 1
ATOM 2348 N N . TRP A 1 295 ? 164.635 105.043 110.747 1.00 42.28 317 TRP A N 1
ATOM 2349 C CA . TRP A 1 295 ? 163.756 104.034 110.169 1.00 42.28 317 TRP A CA 1
ATOM 2350 C C . TRP A 1 295 ? 164.110 102.652 110.695 1.00 42.28 317 TRP A C 1
ATOM 2351 O O . TRP A 1 295 ? 163.290 101.980 111.325 1.00 42.28 317 TRP A O 1
ATOM 2362 N N . ASP A 1 296 ? 165.345 102.220 110.451 1.00 43.65 318 ASP A N 1
ATOM 2363 C CA . ASP A 1 296 ? 165.783 100.917 110.926 1.00 43.65 318 ASP A CA 1
ATOM 2364 C C . ASP A 1 296 ? 165.656 100.798 112.436 1.00 43.65 318 ASP A C 1
ATOM 2365 O O . ASP A 1 296 ? 165.393 99.710 112.957 1.00 43.65 318 ASP A O 1
ATOM 2370 N N . ALA A 1 297 ? 165.852 101.899 113.162 1.00 41.52 319 ALA A N 1
ATOM 2371 C CA . ALA A 1 297 ? 165.859 101.817 114.616 1.00 41.52 319 ALA A CA 1
ATOM 2372 C C . ALA A 1 297 ? 164.456 101.734 115.205 1.00 41.52 319 ALA A C 1
ATOM 2373 O O . ALA A 1 297 ? 164.277 101.138 116.271 1.00 41.52 319 ALA A O 1
ATOM 2375 N N . ILE A 1 298 ? 163.458 102.315 114.551 1.00 39.72 320 ILE A N 1
ATOM 2376 C CA . ILE A 1 298 ? 162.117 102.435 115.108 1.00 39.72 320 ILE A CA 1
ATOM 2377 C C . ILE A 1 298 ? 161.143 101.464 114.449 1.00 39.72 320 ILE A C 1
ATOM 2378 O O . ILE A 1 298 ? 160.441 100.721 115.134 1.00 39.72 320 ILE A O 1
ATOM 2383 N N . TYR A 1 299 ? 161.079 101.462 113.121 1.00 41.77 321 TYR A N 1
ATOM 2384 C CA . TYR A 1 299 ? 160.104 100.638 112.421 1.00 41.77 321 TYR A CA 1
ATOM 2385 C C . TYR A 1 299 ? 160.546 99.191 112.261 1.00 41.77 321 TYR A C 1
ATOM 2386 O O . TYR A 1 299 ? 159.767 98.376 111.758 1.00 41.77 321 TYR A O 1
ATOM 2395 N N . SER A 1 300 ? 161.767 98.852 112.670 1.00 45.03 322 SER A N 1
ATOM 2396 C CA . SER A 1 300 ? 162.154 97.450 112.747 1.00 45.03 322 SER A CA 1
ATOM 2397 C C . SER A 1 300 ? 161.540 96.783 113.969 1.00 45.03 322 SER A C 1
ATOM 2398 O O . SER A 1 300 ? 161.059 95.648 113.889 1.00 45.03 322 SER A O 1
ATOM 2401 N N . LYS A 1 301 ? 161.551 97.478 115.103 1.00 44.74 323 LYS A N 1
ATOM 2402 C CA . LYS A 1 301 ? 161.000 96.933 116.330 1.00 44.74 323 LYS A CA 1
ATOM 2403 C C . LYS A 1 301 ? 159.528 96.583 116.135 1.00 44.74 323 LYS A C 1
ATOM 2404 O O . LYS A 1 301 ? 158.833 97.144 115.285 1.00 44.74 323 LYS A O 1
ATOM 2410 N N . GLU A 1 302 ? 159.056 95.638 116.939 1.00 46.92 324 GLU A N 1
ATOM 2411 C CA . GLU A 1 302 ? 157.689 95.166 116.818 1.00 46.92 324 GLU A CA 1
ATOM 2412 C C . GLU A 1 302 ? 156.720 96.145 117.471 1.00 46.92 324 GLU A C 1
ATOM 2413 O O . GLU A 1 302 ? 157.099 96.992 118.283 1.00 46.92 324 GLU A O 1
ATOM 2419 N N . LEU A 1 303 ? 155.459 96.014 117.103 1.00 47.20 325 LEU A N 1
ATOM 2420 C CA . LEU A 1 303 ? 154.382 96.859 117.584 1.00 47.20 325 LEU A CA 1
ATOM 2421 C C . LEU A 1 303 ? 153.723 96.241 118.804 1.00 47.20 325 LEU A C 1
ATOM 2422 O O . LEU A 1 303 ? 153.998 95.096 119.171 1.00 47.20 325 LEU A O 1
ATOM 2427 N N . PRO A 1 304 ? 152.842 96.980 119.470 1.00 45.78 326 PRO A N 1
ATOM 2428 C CA . PRO A 1 304 ? 152.042 96.382 120.540 1.00 45.78 326 PRO A CA 1
ATOM 2429 C C . PRO A 1 304 ? 150.975 95.461 119.975 1.00 45.78 326 PRO A C 1
ATOM 2430 O O . PRO A 1 304 ? 150.640 95.501 118.790 1.00 45.78 326 PRO A O 1
ATOM 2434 N N . GLY A 1 305 ? 150.437 94.619 120.853 1.00 48.30 327 GLY A N 1
ATOM 2435 C CA . GLY A 1 305 ? 149.431 93.665 120.432 1.00 48.30 327 GLY A CA 1
ATOM 2436 C C . GLY A 1 305 ? 149.869 92.760 119.306 1.00 48.30 327 GLY A C 1
ATOM 2437 O O . GLY A 1 305 ? 149.023 92.174 118.628 1.00 48.30 327 GLY A O 1
ATOM 2438 N N . GLY A 1 306 ? 151.175 92.634 119.082 1.00 49.50 328 GLY A N 1
ATOM 2439 C CA . GLY A 1 306 ? 151.676 91.810 118.000 1.00 49.50 328 GLY A CA 1
ATOM 2440 C C . GLY A 1 306 ? 151.156 92.183 116.633 1.00 49.50 328 GLY A C 1
ATOM 2441 O O . GLY A 1 306 ? 151.264 91.385 115.699 1.00 49.50 328 GLY A O 1
ATOM 2442 N N . LYS A 1 307 ? 150.593 93.377 116.486 1.00 50.94 329 LYS A N 1
ATOM 2443 C CA . LYS A 1 307 ? 150.075 93.811 115.198 1.00 50.94 329 LYS A CA 1
ATOM 2444 C C . LYS A 1 307 ? 151.216 94.012 114.210 1.00 50.94 329 LYS A C 1
ATOM 2445 O O . LYS A 1 307 ? 152.307 94.457 114.577 1.00 50.94 329 LYS A O 1
ATOM 2451 N N . GLN A 1 308 ? 150.960 93.676 112.951 1.00 51.45 330 GLN A N 1
ATOM 2452 C CA . GLN A 1 308 ? 151.963 93.789 111.905 1.00 51.45 330 GLN A CA 1
ATOM 2453 C C . GLN A 1 308 ? 151.963 95.190 111.311 1.00 51.45 330 GLN A C 1
ATOM 2454 O O . GLN A 1 308 ? 150.929 95.860 111.245 1.00 51.45 330 GLN A O 1
ATOM 2460 N N . ARG A 1 309 ? 153.141 95.629 110.881 1.00 47.38 331 ARG A N 1
ATOM 2461 C CA . ARG A 1 309 ? 153.288 96.913 110.204 1.00 47.38 331 ARG A CA 1
ATOM 2462 C C . ARG A 1 309 ? 152.844 96.747 108.758 1.00 47.38 331 ARG A C 1
ATOM 2463 O O . ARG A 1 309 ? 153.623 96.330 107.899 1.00 47.38 331 ARG A O 1
ATOM 2471 N N . GLU A 1 310 ? 151.580 97.072 108.484 1.00 50.94 332 GLU A N 1
ATOM 2472 C CA . GLU A 1 310 ? 151.101 97.056 107.107 1.00 50.94 332 GLU A CA 1
ATOM 2473 C C . GLU A 1 310 ? 151.979 97.937 106.232 1.00 50.94 332 GLU A C 1
ATOM 2474 O O . GLU A 1 310 ? 152.514 97.491 105.211 1.00 50.94 332 GLU A O 1
ATOM 2480 N N . ASN A 1 311 ? 152.140 99.195 106.627 1.00 48.16 333 ASN A N 1
ATOM 2481 C CA . ASN A 1 311 ? 153.084 100.101 105.998 1.00 48.16 333 ASN A CA 1
ATOM 2482 C C . ASN A 1 311 ? 153.505 101.132 107.035 1.00 48.16 333 ASN A C 1
ATOM 2483 O O . ASN A 1 311 ? 153.010 101.144 108.166 1.00 48.16 333 ASN A O 1
ATOM 2488 N N . ASN A 1 312 ? 154.423 102.003 106.640 1.00 44.34 334 ASN A N 1
ATOM 2489 C CA . ASN A 1 312 ? 154.987 103.019 107.515 1.00 44.34 334 ASN A CA 1
ATOM 2490 C C . ASN A 1 312 ? 154.463 104.390 107.112 1.00 44.34 334 ASN A C 1
ATOM 2491 O O . ASN A 1 312 ? 154.548 104.777 105.941 1.00 44.34 334 ASN A O 1
ATOM 2496 N N . HIS A 1 313 ? 153.924 105.111 108.088 1.00 40.76 335 HIS A N 1
ATOM 2497 C CA . HIS A 1 313 ? 153.263 106.388 107.859 1.00 40.76 335 HIS A CA 1
ATOM 2498 C C . HIS A 1 313 ? 154.265 107.523 108.043 1.00 40.76 335 HIS A C 1
ATOM 2499 O O . HIS A 1 313 ? 154.860 107.682 109.122 1.00 40.76 335 HIS A O 1
ATOM 2506 N N . ILE A 1 314 ? 154.467 108.298 106.983 1.00 38.94 336 ILE A N 1
ATOM 2507 C CA . ILE A 1 314 ? 155.351 109.445 107.015 1.00 38.94 336 ILE A CA 1
ATOM 2508 C C . ILE A 1 314 ? 154.593 110.659 106.508 1.00 38.94 336 ILE A C 1
ATOM 2509 O O . ILE A 1 314 ? 153.659 110.556 105.709 1.00 38.94 336 ILE A O 1
ATOM 2514 N N . GLN A 1 315 ? 154.991 111.814 107.003 1.00 35.68 337 GLN A N 1
ATOM 2515 C CA . GLN A 1 315 ? 154.655 113.084 106.394 1.00 35.68 337 GLN A CA 1
ATOM 2516 C C . GLN A 1 315 ? 155.935 113.715 105.876 1.00 35.68 337 GLN A C 1
ATOM 2517 O O . GLN A 1 315 ? 157.043 113.290 106.198 1.00 35.68 337 GLN A O 1
ATOM 2523 N N . ILE A 1 316 ? 155.777 114.740 105.059 1.00 36.53 338 ILE A N 1
ATOM 2524 C CA . ILE A 1 316 ? 156.924 115.362 104.423 1.00 36.53 338 ILE A CA 1
ATOM 2525 C C . ILE A 1 316 ? 156.563 116.801 104.133 1.00 36.53 338 ILE A C 1
ATOM 2526 O O . ILE A 1 316 ? 155.474 117.087 103.633 1.00 36.53 338 ILE A O 1
ATOM 2531 N N . ASN A 1 317 ? 157.477 117.709 104.450 1.00 34.66 339 ASN A N 1
ATOM 2532 C CA . ASN A 1 317 ? 157.354 119.071 103.974 1.00 34.66 339 ASN A CA 1
ATOM 2533 C C . ASN A 1 317 ? 158.543 119.414 103.103 1.00 34.66 339 ASN A C 1
ATOM 2534 O O . ASN A 1 317 ? 159.650 118.900 103.287 1.00 34.66 339 ASN A O 1
ATOM 2539 N N . TRP A 1 318 ? 158.283 120.274 102.136 1.00 38.02 340 TRP A N 1
ATOM 2540 C CA . TRP A 1 318 ? 159.327 120.930 101.374 1.00 38.02 340 TRP A CA 1
ATOM 2541 C C . TRP A 1 318 ? 159.212 122.422 101.622 1.00 38.02 340 TRP A C 1
ATOM 2542 O O . TRP A 1 318 ? 158.136 123.008 101.450 1.00 38.02 340 TRP A O 1
ATOM 2553 N N . GLU A 1 319 ? 160.313 123.003 102.079 1.00 36.06 341 GLU A N 1
ATOM 2554 C CA . GLU A 1 319 ? 160.404 124.387 102.505 1.00 36.06 341 GLU A CA 1
ATOM 2555 C C . GLU A 1 319 ? 161.020 125.199 101.379 1.00 36.06 341 GLU A C 1
ATOM 2556 O O . GLU A 1 319 ? 162.126 124.891 100.920 1.00 36.06 341 GLU A O 1
ATOM 2562 N N . MET A 1 320 ? 160.290 126.216 100.935 1.00 38.05 342 MET A N 1
ATOM 2563 C CA . MET A 1 320 ? 160.727 127.159 99.925 1.00 38.05 342 MET A CA 1
ATOM 2564 C C . MET A 1 320 ? 161.057 128.482 100.598 1.00 38.05 342 MET A C 1
ATOM 2565 O O . MET A 1 320 ? 160.267 128.998 101.410 1.00 38.05 342 MET A O 1
ATOM 2570 N N . SER A 1 321 ? 162.216 129.023 100.232 1.00 43.45 343 SER A N 1
ATOM 2571 C CA . SER A 1 321 ? 162.766 130.231 100.819 1.00 43.45 343 SER A CA 1
ATOM 2572 C C . SER A 1 321 ? 162.356 131.443 99.999 1.00 43.45 343 SER A C 1
ATOM 2573 O O . SER A 1 321 ? 162.407 131.416 98.770 1.00 43.45 343 SER A O 1
ATOM 2576 N N . ALA A 1 322 ? 161.945 132.506 100.689 1.00 42.48 344 ALA A N 1
ATOM 2577 C CA . ALA A 1 322 ? 161.587 133.748 100.026 1.00 42.48 344 ALA A CA 1
ATOM 2578 C C . ALA A 1 322 ? 162.787 134.454 99.415 1.00 42.48 344 ALA A C 1
ATOM 2579 O O . ALA A 1 322 ? 162.601 135.404 98.649 1.00 42.48 344 ALA A O 1
ATOM 2581 N N . LYS A 1 323 ? 164.000 134.013 99.725 1.00 46.09 345 LYS A N 1
ATOM 2582 C CA . LYS A 1 323 ? 165.211 134.625 99.202 1.00 46.09 345 LYS A CA 1
ATOM 2583 C C . LYS A 1 323 ? 165.768 133.876 98.000 1.00 46.09 345 LYS A C 1
ATOM 2584 O O . LYS A 1 323 ? 166.268 134.501 97.059 1.00 46.09 345 LYS A O 1
ATOM 2590 N N . ASP A 1 324 ? 165.694 132.548 98.016 1.00 46.47 346 ASP A N 1
ATOM 2591 C CA . ASP A 1 324 ? 166.403 131.715 97.060 1.00 46.47 346 ASP A CA 1
ATOM 2592 C C . ASP A 1 324 ? 165.450 130.698 96.453 1.00 46.47 346 ASP A C 1
ATOM 2593 O O . ASP A 1 324 ? 164.299 130.553 96.873 1.00 46.47 346 ASP A O 1
ATOM 2598 N N . SER A 1 325 ? 165.948 129.999 95.440 1.00 45.59 347 SER A N 1
ATOM 2599 C CA . SER A 1 325 ? 165.267 128.840 94.872 1.00 45.59 347 SER A CA 1
ATOM 2600 C C . SER A 1 325 ? 165.837 127.596 95.530 1.00 45.59 347 SER A C 1
ATOM 2601 O O . SER A 1 325 ? 166.575 126.832 94.906 1.00 45.59 347 SER A O 1
ATOM 2604 N N . SER A 1 326 ? 165.488 127.386 96.799 1.00 45.19 348 SER A N 1
ATOM 2605 C CA . SER A 1 326 ? 166.122 126.341 97.599 1.00 45.19 348 SER A CA 1
ATOM 2606 C C . SER A 1 326 ? 165.011 125.581 98.319 1.00 45.19 348 SER A C 1
ATOM 2607 O O . SER A 1 326 ? 164.538 126.021 99.369 1.00 45.19 348 SER A O 1
ATOM 2610 N N . VAL A 1 327 ? 164.601 124.476 97.738 1.00 41.20 349 VAL A N 1
ATOM 2611 C CA . VAL A 1 327 ? 163.650 123.567 98.358 1.00 41.20 349 VAL A CA 1
ATOM 2612 C C . VAL A 1 327 ? 164.412 122.665 99.313 1.00 41.20 349 VAL A C 1
ATOM 2613 O O . VAL A 1 327 ? 165.412 122.044 98.937 1.00 41.20 349 VAL A O 1
ATOM 2617 N N . ALA A 1 328 ? 163.954 122.606 100.556 1.00 38.59 350 ALA A N 1
ATOM 2618 C CA . ALA A 1 328 ? 164.605 121.759 101.550 1.00 38.59 350 ALA A CA 1
ATOM 2619 C C . ALA A 1 328 ? 163.589 120.820 102.190 1.00 38.59 350 ALA A C 1
ATOM 2620 O O . ALA A 1 328 ? 162.515 121.265 102.604 1.00 38.59 350 ALA A O 1
ATOM 2622 N N . PRO A 1 329 ? 163.873 119.526 102.283 1.00 37.73 351 PRO A N 1
ATOM 2623 C CA . PRO A 1 329 ? 162.890 118.603 102.847 1.00 37.73 351 PRO A CA 1
ATOM 2624 C C . PRO A 1 329 ? 163.012 118.418 104.350 1.00 37.73 351 PRO A C 1
ATOM 2625 O O . PRO A 1 329 ? 164.078 118.574 104.948 1.00 37.73 351 PRO A O 1
ATOM 2629 N N . LYS A 1 330 ? 161.876 118.073 104.949 1.00 34.66 352 LYS A N 1
ATOM 2630 C CA . LYS A 1 330 ? 161.796 117.667 106.345 1.00 34.66 352 LYS A CA 1
ATOM 2631 C C . LYS A 1 330 ? 160.859 116.479 106.423 1.00 34.66 352 LYS A C 1
ATOM 2632 O O . LYS A 1 330 ? 159.685 116.587 106.052 1.00 34.66 352 LYS A O 1
ATOM 2638 N N . LEU A 1 331 ? 161.376 115.356 106.906 1.00 36.78 353 LEU A N 1
ATOM 2639 C CA . LEU A 1 331 ? 160.653 114.093 106.887 1.00 36.78 353 LEU A CA 1
ATOM 2640 C C . LEU A 1 331 ? 160.156 113.746 108.282 1.00 36.78 353 LEU A C 1
ATOM 2641 O O . LEU A 1 331 ? 160.936 113.718 109.236 1.00 36.78 353 LEU A O 1
ATOM 2646 N N . TYR A 1 332 ? 158.859 113.487 108.394 1.00 34.48 354 TYR A N 1
ATOM 2647 C CA . TYR A 1 332 ? 158.216 113.165 109.657 1.00 34.48 354 TYR A CA 1
ATOM 2648 C C . TYR A 1 332 ? 157.877 111.684 109.688 1.00 34.48 354 TYR A C 1
ATOM 2649 O O . TYR A 1 332 ? 157.127 111.201 108.838 1.00 34.48 354 TYR A O 1
ATOM 2658 N N . LEU A 1 333 ? 158.420 110.978 110.665 1.00 35.25 355 LEU A N 1
ATOM 2659 C CA . LEU A 1 333 ? 158.052 109.602 110.951 1.00 35.25 355 LEU A CA 1
ATOM 2660 C C . LEU A 1 333 ? 156.942 109.611 111.990 1.00 35.25 355 LEU A C 1
ATOM 2661 O O . LEU A 1 333 ? 157.085 110.254 113.039 1.00 35.25 355 LEU A O 1
ATOM 2666 N N . THR A 1 334 ? 155.841 108.907 111.706 1.00 34.65 356 THR A N 1
ATOM 2667 C CA . THR A 1 334 ? 154.757 108.787 112.669 1.00 34.65 356 THR A CA 1
ATOM 2668 C C . THR A 1 334 ? 155.029 107.608 113.593 1.00 34.65 356 THR A C 1
ATOM 2669 O O . THR A 1 334 ? 155.253 106.486 113.129 1.00 34.65 356 THR A O 1
ATOM 2673 N N . VAL A 1 335 ? 155.013 107.867 114.899 1.00 34.57 357 VAL A N 1
ATOM 2674 C CA . VAL A 1 335 ? 155.359 106.871 115.905 1.00 34.57 357 VAL A CA 1
ATOM 2675 C C . VAL A 1 335 ? 154.286 106.825 116.985 1.00 34.57 357 VAL A C 1
ATOM 2676 O O . VAL A 1 335 ? 154.536 106.354 118.098 1.00 34.57 357 VAL A O 1
ATOM 2680 N N . ILE A 1 336 ? 153.087 107.319 116.674 1.00 35.83 358 ILE A N 1
ATOM 2681 C CA . ILE A 1 336 ? 152.041 107.375 117.688 1.00 35.83 358 ILE A CA 1
ATOM 2682 C C . ILE A 1 336 ? 151.662 105.980 118.164 1.00 35.83 358 ILE A C 1
ATOM 2683 O O . ILE A 1 336 ? 151.346 105.787 119.343 1.00 35.83 358 ILE A O 1
ATOM 2688 N N . GLU A 1 337 ? 151.686 104.990 117.276 1.00 40.97 359 GLU A N 1
ATOM 2689 C CA . GLU A 1 337 ? 151.273 103.635 117.609 1.00 40.97 359 GLU A CA 1
ATOM 2690 C C . GLU A 1 337 ? 152.468 102.701 117.764 1.00 40.97 359 GLU A C 1
ATOM 2691 O O . GLU A 1 337 ? 152.370 101.503 117.493 1.00 40.97 359 GLU A O 1
ATOM 2697 N N . ASP A 1 338 ? 153.598 103.240 118.203 1.00 40.82 360 ASP A N 1
ATOM 2698 C CA . ASP A 1 338 ? 154.775 102.464 118.554 1.00 40.82 360 ASP A CA 1
ATOM 2699 C C . ASP A 1 338 ? 154.971 102.498 120.062 1.00 40.82 360 ASP A C 1
ATOM 2700 O O . ASP A 1 338 ? 154.249 103.179 120.792 1.00 40.82 360 ASP A O 1
ATOM 2705 N N . TYR A 1 339 ? 155.965 101.746 120.525 1.00 41.74 361 TYR A N 1
ATOM 2706 C CA . TYR A 1 339 ? 156.356 101.784 121.927 1.00 41.74 361 TYR A CA 1
ATOM 2707 C C . TYR A 1 339 ? 157.167 103.040 122.208 1.00 41.74 361 TYR A C 1
ATOM 2708 O O . TYR A 1 339 ? 158.195 103.281 121.570 1.00 41.74 361 TYR A O 1
ATOM 2717 N N . ASP A 1 340 ? 156.709 103.835 123.177 1.00 36.17 362 ASP A N 1
ATOM 2718 C CA . ASP A 1 340 ? 157.449 105.030 123.561 1.00 36.17 362 ASP A CA 1
ATOM 2719 C C . ASP A 1 340 ? 158.871 104.692 123.983 1.00 36.17 362 ASP A C 1
ATOM 2720 O O . ASP A 1 340 ? 159.784 105.501 123.791 1.00 36.17 362 ASP A O 1
ATOM 2725 N N . ALA A 1 341 ? 159.081 103.504 124.546 1.00 37.56 363 ALA A N 1
ATOM 2726 C CA . ALA A 1 341 ? 160.416 103.102 124.967 1.00 37.56 363 ALA A CA 1
ATOM 2727 C C . ALA A 1 341 ? 161.350 102.947 123.774 1.00 37.56 363 ALA A C 1
ATOM 2728 O O . ALA A 1 341 ? 162.494 103.413 123.804 1.00 37.56 363 ALA A O 1
ATOM 2730 N N . TYR A 1 342 ? 160.878 102.298 122.711 1.00 40.56 364 TYR A N 1
ATOM 2731 C CA . TYR A 1 342 ? 161.717 102.117 121.532 1.00 40.56 364 TYR A CA 1
ATOM 2732 C C . TYR A 1 342 ? 161.960 103.443 120.826 1.00 40.56 364 TYR A C 1
ATOM 2733 O O . TYR A 1 342 ? 163.063 103.698 120.331 1.00 40.56 364 TYR A O 1
ATOM 2742 N N . VAL A 1 343 ? 160.943 104.300 120.777 1.00 35.88 365 VAL A N 1
ATOM 2743 C CA . VAL A 1 343 ? 161.111 105.635 120.212 1.00 35.88 365 VAL A CA 1
ATOM 2744 C C . VAL A 1 343 ? 162.187 106.401 120.969 1.00 35.88 365 VAL A C 1
ATOM 2745 O O . VAL A 1 343 ? 163.076 107.018 120.371 1.00 35.88 365 VAL A O 1
ATOM 2749 N N . SER A 1 344 ? 162.101 106.400 122.299 1.00 33.83 366 SER A N 1
ATOM 2750 C CA . SER A 1 344 ? 163.078 107.114 123.106 1.00 33.83 366 SER A CA 1
ATOM 2751 C C . SER A 1 344 ? 164.471 106.526 122.944 1.00 33.83 366 SER A C 1
ATOM 2752 O O . SER A 1 344 ? 165.456 107.267 122.891 1.00 33.83 366 SER A O 1
ATOM 2755 N N . SER A 1 345 ? 164.580 105.200 122.869 1.00 36.19 367 SER A N 1
ATOM 2756 C CA . SER A 1 345 ? 165.885 104.588 122.647 1.00 36.19 367 SER A CA 1
ATOM 2757 C C . SER A 1 345 ? 166.460 104.998 121.300 1.00 36.19 367 SER A C 1
ATOM 2758 O O . SER A 1 345 ? 167.662 105.255 121.183 1.00 36.19 367 SER A O 1
ATOM 2761 N N . ALA A 1 346 ? 165.614 105.072 120.273 1.00 36.22 368 ALA A N 1
ATOM 2762 C CA . ALA A 1 346 ? 166.072 105.508 118.960 1.00 36.22 368 ALA A CA 1
ATOM 2763 C C . ALA A 1 346 ? 166.553 106.951 119.003 1.00 36.22 368 ALA A C 1
ATOM 2764 O O . ALA A 1 346 ? 167.618 107.282 118.468 1.00 36.22 368 ALA A O 1
ATOM 2766 N N . ILE A 1 347 ? 165.767 107.828 119.625 1.00 33.22 369 ILE A N 1
ATOM 2767 C CA . ILE A 1 347 ? 166.164 109.226 119.768 1.00 33.22 369 ILE A CA 1
ATOM 2768 C C . ILE A 1 347 ? 167.504 109.328 120.483 1.00 33.22 369 ILE A C 1
ATOM 2769 O O . ILE A 1 347 ? 168.387 110.096 120.084 1.00 33.22 369 ILE A O 1
ATOM 2774 N N . VAL A 1 348 ? 167.662 108.576 121.570 1.00 33.73 370 VAL A N 1
ATOM 2775 C CA . VAL A 1 348 ? 168.879 108.657 122.366 1.00 33.73 370 VAL A CA 1
ATOM 2776 C C . VAL A 1 348 ? 170.072 108.145 121.577 1.00 33.73 370 VAL A C 1
ATOM 2777 O O . VAL A 1 348 ? 171.156 108.735 121.620 1.00 33.73 370 VAL A O 1
ATOM 2781 N N . ASP A 1 349 ? 169.903 107.039 120.852 1.00 35.90 371 ASP A N 1
ATOM 2782 C CA . ASP A 1 349 ? 170.995 106.529 120.032 1.00 35.90 371 ASP A CA 1
ATOM 2783 C C . ASP A 1 349 ? 171.378 107.530 118.955 1.00 35.90 371 ASP A C 1
ATOM 2784 O O . ASP A 1 349 ? 172.566 107.745 118.687 1.00 35.90 371 ASP A O 1
ATOM 2789 N N . LEU A 1 350 ? 170.384 108.165 118.336 1.00 34.98 372 LEU A N 1
ATOM 2790 C CA . LEU A 1 350 ? 170.655 109.169 117.316 1.00 34.98 372 LEU A CA 1
ATOM 2791 C C . LEU A 1 350 ? 171.450 110.333 117.892 1.00 34.98 372 LEU A C 1
ATOM 2792 O O . LEU A 1 350 ? 172.514 110.693 117.375 1.00 34.98 372 LEU A O 1
ATOM 2797 N N . PHE A 1 351 ? 170.939 110.940 118.964 1.00 31.54 373 PHE A N 1
ATOM 2798 C CA . PHE A 1 351 ? 171.645 112.045 119.602 1.00 31.54 373 PHE A CA 1
ATOM 2799 C C . PHE A 1 351 ? 173.060 111.642 119.991 1.00 31.54 373 PHE A C 1
ATOM 2800 O O . PHE A 1 351 ? 174.017 112.381 119.740 1.00 31.54 373 PHE A O 1
ATOM 2808 N N . THR A 1 352 ? 173.211 110.474 120.613 1.00 34.04 374 THR A N 1
ATOM 2809 C CA . THR A 1 352 ? 174.531 109.996 121.005 1.00 34.04 374 THR A CA 1
ATOM 2810 C C . THR A 1 352 ? 175.466 109.918 119.807 1.00 34.04 374 THR A C 1
ATOM 2811 O O . THR A 1 352 ? 176.611 110.379 119.867 1.00 34.04 374 THR A O 1
ATOM 2815 N N . GLY A 1 353 ? 174.995 109.331 118.708 1.00 34.54 375 GLY A N 1
ATOM 2816 C CA . GLY A 1 353 ? 175.822 109.255 117.517 1.00 34.54 375 GLY A CA 1
ATOM 2817 C C . GLY A 1 353 ? 176.208 110.621 116.990 1.00 34.54 375 GLY A C 1
ATOM 2818 O O . GLY A 1 353 ? 177.329 110.822 116.518 1.00 34.54 375 GLY A O 1
ATOM 2819 N N . LEU A 1 354 ? 175.287 111.579 117.064 1.00 34.04 376 LEU A N 1
ATOM 2820 C CA . LEU A 1 354 ? 175.565 112.928 116.595 1.00 34.04 376 LEU A CA 1
ATOM 2821 C C . LEU A 1 354 ? 176.423 113.732 117.561 1.00 34.04 376 LEU A C 1
ATOM 2822 O O . LEU A 1 354 ? 176.817 114.852 117.223 1.00 34.04 376 LEU A O 1
ATOM 2827 N N . GLY A 1 355 ? 176.732 113.194 118.735 1.00 34.16 377 GLY A N 1
ATOM 2828 C CA . GLY A 1 355 ? 177.460 113.939 119.739 1.00 34.16 377 GLY A CA 1
ATOM 2829 C C . GLY A 1 355 ? 176.608 114.838 120.603 1.00 34.16 377 GLY A C 1
ATOM 2830 O O . GLY A 1 355 ? 177.144 115.756 121.232 1.00 34.16 377 GLY A O 1
ATOM 2831 N N . TRP A 1 356 ? 175.298 114.605 120.656 1.00 32.41 378 TRP A N 1
ATOM 2832 C CA . TRP A 1 356 ? 174.372 115.465 121.389 1.00 32.41 378 TRP A CA 1
ATOM 2833 C C . TRP A 1 356 ? 174.038 114.811 122.726 1.00 32.41 378 TRP 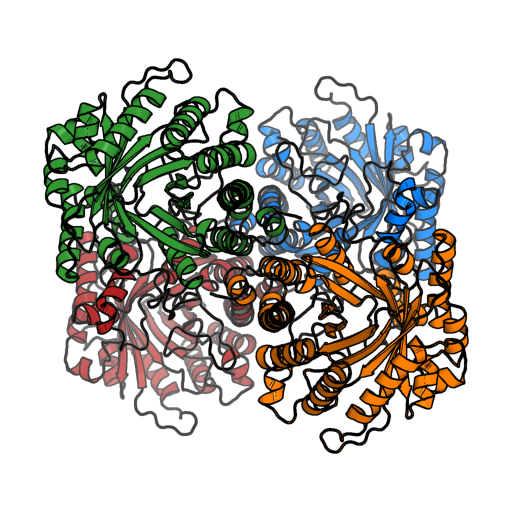A C 1
ATOM 2834 O O . TRP A 1 356 ? 172.987 114.200 122.907 1.00 32.41 378 TRP A O 1
ATOM 2845 N N . ALA A 1 357 ? 174.949 114.957 123.685 1.00 31.63 379 ALA A N 1
ATOM 2846 C CA . ALA A 1 357 ? 174.728 114.365 124.998 1.00 31.63 379 ALA A CA 1
ATOM 2847 C C . ALA A 1 357 ? 173.816 115.235 125.853 1.00 31.63 379 ALA A C 1
ATOM 2848 O O . ALA A 1 357 ? 172.933 114.723 126.557 1.00 31.63 379 ALA A O 1
ATOM 2850 N N . ALA A 1 358 ? 174.023 116.550 125.808 1.00 30.28 380 ALA A N 1
ATOM 2851 C CA . ALA A 1 358 ? 173.120 117.466 126.488 1.00 30.28 380 ALA A CA 1
ATOM 2852 C C . ALA A 1 358 ? 171.688 117.265 126.027 1.00 30.28 380 ALA A C 1
ATOM 2853 O O . ALA A 1 358 ? 170.756 117.314 126.836 1.00 30.28 380 ALA A O 1
ATOM 2855 N N . HIS A 1 359 ? 171.492 117.043 124.729 1.00 29.80 381 HIS A N 1
ATOM 2856 C CA . HIS A 1 359 ? 170.151 116.799 124.214 1.00 29.80 381 HIS A CA 1
ATOM 2857 C C . HIS A 1 359 ? 169.605 115.471 124.710 1.00 29.80 381 HIS A C 1
ATOM 2858 O O . HIS A 1 359 ? 168.409 115.353 124.984 1.00 29.80 381 HIS A O 1
ATOM 2865 N N . VAL A 1 360 ? 170.463 114.459 124.825 1.00 30.75 382 VAL A N 1
ATOM 2866 C CA . VAL A 1 360 ? 170.041 113.186 125.398 1.00 30.75 382 VAL A CA 1
ATOM 2867 C C . VAL A 1 360 ? 169.493 113.401 126.799 1.00 30.75 382 VAL A C 1
ATOM 2868 O O . VAL A 1 360 ? 168.413 112.911 127.149 1.00 30.75 382 VAL A O 1
ATOM 2872 N N . GLN A 1 361 ? 170.234 114.137 127.625 1.00 29.57 383 GLN A N 1
ATOM 2873 C CA . GLN A 1 361 ? 169.794 114.354 128.994 1.00 29.57 383 GLN A CA 1
ATOM 2874 C C . GLN A 1 361 ? 168.557 115.237 129.060 1.00 29.57 383 GLN A C 1
ATOM 2875 O O . GLN A 1 361 ? 167.689 115.013 129.904 1.00 29.57 383 GLN A O 1
ATOM 2881 N N . THR A 1 362 ? 168.449 116.228 128.180 1.00 26.97 384 THR A N 1
ATOM 2882 C CA . THR A 1 362 ? 167.245 117.045 128.119 1.00 26.97 384 THR A CA 1
ATOM 2883 C C . THR A 1 362 ? 166.031 116.203 127.750 1.00 26.97 384 THR A C 1
ATOM 2884 O O . THR A 1 362 ? 164.962 116.328 128.358 1.00 26.97 384 THR A O 1
ATOM 2888 N N . HIS A 1 363 ? 166.185 115.335 126.752 1.00 29.33 385 HIS A N 1
ATOM 2889 C CA . HIS A 1 363 ? 165.093 114.475 126.319 1.00 29.33 385 HIS A CA 1
ATOM 2890 C C . HIS A 1 363 ? 164.686 113.511 127.422 1.00 29.33 385 HIS A C 1
ATOM 2891 O O . HIS A 1 363 ? 163.492 113.297 127.663 1.00 29.33 385 HIS A O 1
ATOM 2898 N N . LYS A 1 364 ? 165.666 112.940 128.122 1.00 29.47 386 LYS A N 1
ATOM 2899 C CA . LYS A 1 364 ? 165.361 112.015 129.203 1.00 29.47 386 LYS A CA 1
ATOM 2900 C C . LYS A 1 364 ? 164.713 112.729 130.382 1.00 29.47 386 LYS A C 1
ATOM 2901 O O . LYS A 1 364 ? 163.797 112.192 131.008 1.00 29.47 386 LYS A O 1
ATOM 2907 N N . LYS A 1 365 ? 165.178 113.935 130.704 1.00 26.84 387 LYS A N 1
ATOM 2908 C CA . LYS A 1 365 ? 164.546 114.728 131.750 1.00 26.84 387 LYS A CA 1
ATOM 2909 C C . LYS A 1 365 ? 163.098 115.046 131.408 1.00 26.84 387 LYS A C 1
ATOM 2910 O O . LYS A 1 365 ? 162.216 114.943 132.267 1.00 26.84 387 LYS A O 1
ATOM 2916 N N . ILE A 1 366 ? 162.832 115.450 130.166 1.00 25.51 388 ILE A N 1
ATOM 2917 C CA . ILE A 1 366 ? 161.461 115.738 129.765 1.00 25.51 388 ILE A CA 1
ATOM 2918 C C . ILE A 1 366 ? 160.612 114.478 129.842 1.00 25.51 388 ILE A C 1
ATOM 2919 O O . ILE A 1 366 ? 159.475 114.509 130.323 1.00 25.51 388 ILE A O 1
ATOM 2924 N N . GLU A 1 367 ? 161.149 113.349 129.384 1.00 30.68 389 GLU A N 1
ATOM 2925 C CA . GLU A 1 367 ? 160.417 112.092 129.479 1.00 30.68 389 GLU A CA 1
ATOM 2926 C C . GLU A 1 367 ? 160.083 111.762 130.928 1.00 30.68 389 GLU A C 1
ATOM 2927 O O . GLU A 1 367 ? 158.940 111.430 131.255 1.00 30.68 389 GLU A O 1
ATOM 2933 N N . LYS A 1 368 ? 161.073 111.858 131.813 1.00 29.85 390 LYS A N 1
ATOM 2934 C CA . LYS A 1 368 ? 160.886 111.465 133.202 1.00 29.85 390 LYS A CA 1
ATOM 2935 C C . LYS A 1 368 ? 159.902 112.382 133.918 1.00 29.85 390 LYS A C 1
ATOM 2936 O O . LYS A 1 368 ? 158.995 111.913 134.613 1.00 29.85 390 LYS A O 1
ATOM 2942 N N . GLU A 1 369 ? 160.066 113.693 133.764 1.00 27.26 391 GLU A N 1
ATOM 2943 C CA . GLU A 1 369 ? 159.287 114.640 134.549 1.00 27.26 391 GLU A CA 1
ATOM 2944 C C . GLU A 1 369 ? 157.912 114.899 133.942 1.00 27.26 391 GLU A C 1
ATOM 2945 O O . GLU A 1 369 ? 156.909 114.929 134.662 1.00 27.26 391 GLU A O 1
ATOM 2951 N N . ALA A 1 370 ? 157.842 115.096 132.627 1.00 24.98 392 ALA A N 1
ATOM 2952 C CA . ALA A 1 370 ? 156.608 115.506 131.978 1.00 24.98 392 ALA A CA 1
ATOM 2953 C C . ALA A 1 370 ? 155.827 114.343 131.391 1.00 24.98 392 ALA A C 1
ATOM 2954 O O . ALA A 1 370 ? 154.623 114.484 131.147 1.00 24.98 392 ALA A O 1
ATOM 2956 N N . TYR A 1 371 ? 156.478 113.209 131.159 1.00 27.78 393 TYR A N 1
ATOM 2957 C CA . TYR A 1 371 ? 155.837 112.016 130.610 1.00 27.78 393 TYR A CA 1
ATOM 2958 C C . TYR A 1 371 ? 156.243 110.814 131.449 1.00 27.78 393 TYR A C 1
ATOM 2959 O O . TYR A 1 371 ? 156.992 109.942 130.994 1.00 27.78 393 TYR A O 1
ATOM 2968 N N . PRO A 1 372 ? 155.758 110.734 132.689 1.00 32.42 394 PRO A N 1
ATOM 2969 C CA . PRO A 1 372 ? 156.178 109.625 133.552 1.00 32.42 394 PRO A CA 1
ATOM 2970 C C . PRO A 1 372 ? 155.650 108.282 133.093 1.00 32.42 394 PRO A C 1
ATOM 2971 O O . PRO A 1 372 ? 156.303 107.257 133.327 1.00 32.42 394 PRO A O 1
ATOM 2975 N N . MET A 1 373 ? 154.492 108.261 132.430 1.00 33.27 395 MET A N 1
ATOM 2976 C CA . MET A 1 373 ? 153.916 107.023 131.924 1.00 33.27 395 MET A CA 1
ATOM 2977 C C . MET A 1 373 ? 154.894 106.211 131.090 1.00 33.27 395 MET A C 1
ATOM 2978 O O . MET A 1 373 ? 154.674 105.013 130.889 1.00 33.27 395 MET A O 1
ATOM 2983 N N . CYS A 1 374 ? 155.965 106.829 130.595 1.00 35.44 396 CYS A N 1
ATOM 2984 C CA . CYS A 1 374 ? 156.910 106.103 129.757 1.00 35.44 396 CYS A CA 1
ATOM 2985 C C . CYS A 1 374 ? 157.696 105.085 130.570 1.00 35.44 396 CYS A C 1
ATOM 2986 O O . CYS A 1 374 ? 158.044 104.013 130.064 1.00 35.44 396 CYS A O 1
ATOM 2989 N N . ASP A 1 375 ? 157.986 105.401 131.830 1.00 39.11 397 ASP A N 1
ATOM 2990 C CA . ASP A 1 375 ? 158.665 104.464 132.715 1.00 39.11 397 ASP A CA 1
ATOM 2991 C C . ASP A 1 375 ? 157.684 103.679 133.575 1.00 39.11 397 ASP A C 1
ATOM 2992 O O . ASP A 1 375 ? 157.845 102.466 133.749 1.00 39.11 397 ASP A O 1
ATOM 2997 N N . ALA A 1 376 ? 156.669 104.353 134.116 1.00 38.50 398 ALA A N 1
ATOM 2998 C CA . ALA A 1 376 ? 155.653 103.662 134.901 1.00 38.50 398 ALA A CA 1
ATOM 2999 C C . ALA A 1 376 ? 155.031 102.518 134.115 1.00 38.50 398 ALA A C 1
ATOM 3000 O O . ALA A 1 376 ? 154.900 101.401 134.626 1.00 38.50 398 ALA A O 1
ATOM 3002 N N . ASN A 1 377 ? 154.636 102.780 132.876 1.00 39.32 399 ASN A N 1
ATOM 3003 C CA . ASN A 1 377 ? 154.034 101.775 132.011 1.00 39.32 399 ASN A CA 1
ATOM 3004 C C . ASN A 1 377 ? 155.040 101.356 130.949 1.00 39.32 399 ASN A C 1
ATOM 3005 O O . ASN A 1 377 ? 155.347 102.154 130.050 1.00 39.32 399 ASN A O 1
ATOM 3010 N N . PRO A 1 378 ? 155.589 100.141 131.005 1.00 41.83 400 PRO A N 1
ATOM 3011 C CA . PRO A 1 378 ? 156.513 99.714 129.945 1.00 41.83 400 PRO A CA 1
ATOM 3012 C C . PRO A 1 378 ? 155.859 99.623 128.582 1.00 41.83 400 PRO A C 1
ATOM 3013 O O . PRO A 1 378 ? 156.555 99.736 127.567 1.00 41.83 400 PRO A O 1
ATOM 3017 N N . GLN A 1 379 ? 154.549 99.414 128.527 1.00 42.29 401 GLN A N 1
ATOM 3018 C CA . GLN A 1 379 ? 153.815 99.353 127.266 1.00 42.29 401 GLN A CA 1
ATOM 3019 C C . GLN A 1 379 ? 153.177 100.706 126.957 1.00 42.29 401 GLN A C 1
ATOM 3020 O O . GLN A 1 379 ? 151.969 100.831 126.758 1.00 42.29 401 GLN A O 1
ATOM 3026 N N . SER A 1 380 ? 154.022 101.731 126.906 1.00 38.09 402 SER A N 1
ATOM 3027 C CA . SER A 1 380 ? 153.571 103.101 126.715 1.00 38.09 402 SER A CA 1
ATOM 3028 C C . SER A 1 380 ? 153.492 103.416 125.229 1.00 38.09 402 SER A C 1
ATOM 3029 O O . SER A 1 380 ? 154.441 103.161 124.481 1.00 38.09 402 SER A O 1
ATOM 3032 N N . THR A 1 381 ? 152.358 103.976 124.809 1.00 38.03 403 THR A N 1
ATOM 3033 C CA . THR A 1 381 ? 152.098 104.245 123.406 1.00 38.03 403 THR A CA 1
ATOM 3034 C C . THR A 1 381 ? 151.594 105.654 123.139 1.00 38.03 403 THR A C 1
ATOM 3035 O O . THR A 1 381 ? 151.381 106.002 121.974 1.00 38.03 403 THR A O 1
ATOM 3039 N N . HIS A 1 382 ? 151.416 106.478 124.170 1.00 32.63 404 HIS A N 1
ATOM 3040 C CA . HIS A 1 382 ? 150.672 107.720 124.038 1.00 32.63 404 HIS A CA 1
ATOM 3041 C C . HIS A 1 382 ? 151.526 108.979 124.008 1.00 32.63 404 HIS A C 1
ATOM 3042 O O . HIS A 1 382 ? 151.050 110.005 123.517 1.00 32.63 404 HIS A O 1
ATOM 3049 N N . ALA A 1 383 ? 152.759 108.940 124.512 1.00 29.86 405 ALA A N 1
ATOM 3050 C CA . ALA A 1 383 ? 153.526 110.172 124.655 1.00 29.86 405 ALA A CA 1
ATOM 3051 C C . ALA A 1 383 ? 154.038 110.665 123.310 1.00 29.86 405 ALA A C 1
ATOM 3052 O O . ALA A 1 383 ? 153.665 111.748 122.848 1.00 29.86 405 ALA A O 1
ATOM 3054 N N . TYR A 1 384 ? 154.888 109.879 122.665 1.00 31.41 406 TYR A N 1
ATOM 3055 C CA . TYR A 1 384 ? 155.531 110.296 121.431 1.00 31.41 406 TYR A CA 1
ATOM 3056 C C . TYR A 1 384 ? 154.599 110.106 120.245 1.00 31.41 406 TYR A C 1
ATOM 3057 O O . TYR A 1 384 ? 153.865 109.118 120.165 1.00 31.41 406 TYR A O 1
ATOM 3066 N N . VAL A 1 385 ? 154.624 111.070 119.328 1.00 28.66 407 VAL A N 1
ATOM 3067 C CA . VAL A 1 385 ? 153.740 111.044 118.172 1.00 28.66 407 VAL A CA 1
ATOM 3068 C C . VAL A 1 385 ? 154.549 111.144 116.888 1.00 28.66 407 VAL A C 1
ATOM 3069 O O . VAL A 1 385 ? 154.289 110.403 115.935 1.00 28.66 407 VAL A O 1
ATOM 3073 N N . TRP A 1 386 ? 155.534 112.042 116.835 1.00 28.07 408 TRP A N 1
ATOM 3074 C CA . TRP A 1 386 ? 156.255 112.255 115.585 1.00 28.07 408 TRP A CA 1
ATOM 3075 C C . TRP A 1 386 ? 157.733 112.498 115.839 1.00 28.07 408 TRP A C 1
ATOM 3076 O O . TRP A 1 386 ? 158.130 113.010 116.887 1.00 28.07 408 TRP A O 1
ATOM 3087 N N . ILE A 1 387 ? 158.542 112.122 114.854 1.00 31.89 409 ILE A N 1
ATOM 3088 C CA . ILE A 1 387 ? 159.951 112.494 114.800 1.00 31.89 409 ILE A CA 1
ATOM 3089 C C . ILE A 1 387 ? 160.213 113.154 113.456 1.00 31.89 409 ILE A C 1
ATOM 3090 O O . ILE A 1 387 ? 160.104 112.506 112.412 1.00 31.89 409 ILE A O 1
ATOM 3095 N N . SER A 1 388 ? 160.566 114.433 113.480 1.00 30.58 410 SER A N 1
ATOM 3096 C CA . SER A 1 388 ? 160.938 115.161 112.277 1.00 30.58 410 SER A CA 1
ATOM 3097 C C . SER A 1 388 ? 162.447 115.200 112.140 1.00 30.58 410 SER A C 1
ATOM 3098 O O . SER A 1 388 ? 163.159 115.500 113.100 1.00 30.58 410 SER A O 1
ATOM 3101 N N . LEU A 1 389 ? 162.917 114.926 110.932 1.00 34.32 411 LEU A N 1
ATOM 3102 C CA . LEU A 1 389 ? 164.331 114.879 110.618 1.00 34.32 411 LEU A CA 1
ATOM 3103 C C . LEU A 1 389 ? 164.606 115.806 109.450 1.00 34.32 411 LEU A C 1
ATOM 3104 O O . LEU A 1 389 ? 163.863 115.808 108.461 1.00 34.32 411 LEU A O 1
ATOM 3109 N N . ALA A 1 390 ? 165.662 116.602 109.583 1.00 34.86 412 ALA A N 1
ATOM 3110 C CA . ALA A 1 390 ? 166.140 117.451 108.510 1.00 34.86 412 ALA A CA 1
ATOM 3111 C C . ALA A 1 390 ? 167.631 117.661 108.697 1.00 34.86 412 ALA A C 1
ATOM 3112 O O . ALA A 1 390 ? 168.174 117.443 109.780 1.00 34.86 412 ALA A O 1
ATOM 3114 N N . TYR A 1 391 ? 168.294 118.088 107.629 1.00 39.16 413 TYR A N 1
ATOM 3115 C CA . TYR A 1 391 ? 169.714 118.418 107.677 1.00 39.16 413 TYR A CA 1
ATOM 3116 C C . TYR A 1 391 ? 169.899 119.760 106.985 1.00 39.16 413 TYR A C 1
ATOM 3117 O O . TYR A 1 391 ? 170.009 119.836 105.760 1.00 39.16 413 TYR A O 1
ATOM 3126 N N . LYS A 1 392 ? 169.926 120.819 107.782 1.00 37.73 414 LYS A N 1
ATOM 3127 C CA . LYS A 1 392 ? 170.257 122.132 107.272 1.00 37.73 414 LYS A CA 1
ATOM 3128 C C . LYS A 1 392 ? 171.770 122.266 107.169 1.00 37.73 414 LYS A C 1
ATOM 3129 O O . LYS A 1 392 ? 172.527 121.408 107.625 1.00 37.73 414 LYS A O 1
ATOM 3135 N N . LYS A 1 393 ? 172.212 123.355 106.542 1.00 43.07 415 LYS A N 1
ATOM 3136 C CA . LYS A 1 393 ? 173.642 123.615 106.473 1.00 43.07 415 LYS A CA 1
ATOM 3137 C C . LYS A 1 393 ? 174.237 123.793 107.863 1.00 43.07 415 LYS A C 1
ATOM 3138 O O . LYS A 1 393 ? 175.421 123.505 108.077 1.00 43.07 415 LYS A O 1
ATOM 3144 N N . THR A 1 394 ? 173.432 124.257 108.821 1.00 40.36 416 THR A N 1
ATOM 3145 C CA . THR A 1 394 ? 173.889 124.338 110.204 1.00 40.36 416 THR A CA 1
ATOM 3146 C C . THR A 1 394 ? 174.206 122.960 110.763 1.00 40.36 416 THR A C 1
ATOM 3147 O O . THR A 1 394 ? 175.085 122.823 111.621 1.00 40.36 416 THR A O 1
ATOM 3151 N N . GLY A 1 395 ? 173.503 121.937 110.293 1.00 38.21 417 GLY A N 1
ATOM 3152 C CA . GLY A 1 395 ? 173.675 120.593 110.779 1.00 38.21 417 GLY A CA 1
ATOM 3153 C C . GLY A 1 395 ? 172.346 119.877 110.873 1.00 38.21 417 GLY A C 1
ATOM 3154 O O . GLY A 1 395 ? 171.362 120.265 110.239 1.00 38.21 417 GLY A O 1
ATOM 3155 N N . PRO A 1 396 ? 172.293 118.808 111.656 1.00 34.74 418 PRO A N 1
ATOM 3156 C CA . PRO A 1 396 ? 171.023 118.103 111.838 1.00 34.74 418 PRO A CA 1
ATOM 3157 C C . PRO A 1 396 ? 169.998 118.955 112.565 1.00 34.74 418 PRO A C 1
ATOM 3158 O O . PRO A 1 396 ? 170.326 119.895 113.291 1.00 34.74 418 PRO A O 1
ATOM 3162 N N . TYR A 1 397 ? 168.737 118.599 112.358 1.00 31.64 419 TYR A N 1
ATOM 3163 C CA . TYR A 1 397 ? 167.594 119.345 112.872 1.00 31.64 419 TYR A CA 1
ATOM 3164 C C . TYR A 1 397 ? 166.532 118.296 113.175 1.00 31.64 419 TYR A C 1
ATOM 3165 O O . TYR A 1 397 ? 165.857 117.813 112.260 1.00 31.64 419 TYR A O 1
ATOM 3174 N N . ILE A 1 398 ? 166.410 117.918 114.443 1.00 30.43 420 ILE A N 1
ATOM 3175 C CA . ILE A 1 398 ? 165.560 116.805 114.840 1.00 30.43 420 ILE A CA 1
ATOM 3176 C C . ILE A 1 398 ? 164.537 117.322 115.830 1.00 30.43 420 ILE A C 1
ATOM 3177 O O . ILE A 1 398 ? 164.895 117.806 116.906 1.00 30.43 420 ILE A O 1
ATOM 3182 N N . THR A 1 399 ? 163.270 117.211 115.477 1.00 26.59 421 THR A N 1
ATOM 3183 C CA . THR A 1 399 ? 162.192 117.641 116.347 1.00 26.59 421 THR A CA 1
ATOM 3184 C C . THR A 1 399 ? 161.457 116.422 116.876 1.00 26.59 421 THR A C 1
ATOM 3185 O O . THR A 1 399 ? 161.068 115.541 116.106 1.00 26.59 421 THR A O 1
ATOM 3189 N N . VAL A 1 400 ? 161.280 116.375 118.186 1.00 27.46 422 VAL A N 1
ATOM 3190 C CA . VAL A 1 400 ? 160.536 115.317 118.847 1.00 27.46 422 VAL A CA 1
ATOM 3191 C C . VAL A 1 400 ? 159.180 115.885 119.227 1.00 27.46 422 VAL A C 1
ATOM 3192 O O . VAL A 1 400 ? 159.099 116.851 120.000 1.00 27.46 422 VAL A O 1
ATOM 3196 N N . TYR A 1 401 ? 158.122 115.312 118.654 1.00 25.67 423 TYR A N 1
ATOM 3197 C CA . TYR A 1 401 ? 156.752 115.725 118.906 1.00 25.67 423 TYR A CA 1
ATOM 3198 C C . TYR A 1 401 ? 156.077 114.689 119.782 1.00 25.67 423 TYR A C 1
ATOM 3199 O O . TYR A 1 401 ? 156.063 113.498 119.444 1.00 25.67 423 TYR A O 1
ATOM 3208 N N . THR A 1 402 ? 155.434 115.175 120.836 1.00 25.54 424 THR A N 1
ATOM 3209 C CA . THR A 1 402 ? 154.836 114.378 121.880 1.00 25.54 424 THR A CA 1
ATOM 3210 C C . THR A 1 402 ? 153.405 114.844 122.063 1.00 25.54 424 THR A C 1
ATOM 3211 O O . THR A 1 402 ? 153.049 115.967 121.703 1.00 25.54 424 THR A O 1
ATOM 3215 N N . ASN A 1 403 ? 152.579 113.971 122.624 1.00 26.20 425 ASN A N 1
ATOM 3216 C CA . ASN A 1 403 ? 151.227 114.355 122.981 1.00 26.20 425 ASN A CA 1
ATOM 3217 C C . ASN A 1 403 ? 151.258 114.895 124.399 1.00 26.20 425 ASN A C 1
ATOM 3218 O O . ASN A 1 403 ? 151.451 114.114 125.340 1.00 26.20 425 ASN A O 1
ATOM 3223 N N . PRO A 1 404 ? 151.097 116.203 124.607 1.00 22.77 426 PRO A N 1
ATOM 3224 C CA . PRO A 1 404 ? 151.158 116.744 125.964 1.00 22.77 426 PRO A CA 1
ATOM 3225 C C . PRO A 1 404 ? 149.898 116.496 126.772 1.00 22.77 426 PRO A C 1
ATOM 3226 O O . PRO A 1 404 ? 149.811 116.955 127.914 1.00 22.77 426 PRO A O 1
ATOM 3230 N N . GLY A 1 405 ? 148.935 115.781 126.203 1.00 23.49 427 GLY A N 1
ATOM 3231 C CA . GLY A 1 405 ? 147.751 115.354 126.909 1.00 23.49 427 GLY A CA 1
ATOM 3232 C C . GLY A 1 405 ? 147.719 113.856 127.093 1.00 23.49 427 GLY A C 1
ATOM 3233 O O . GLY A 1 405 ? 146.650 113.253 127.183 1.00 23.49 427 GLY A O 1
ATOM 3234 N N . ALA A 1 406 ? 148.901 113.242 127.134 1.00 27.25 428 ALA A N 1
ATOM 3235 C CA . ALA A 1 406 ? 148.985 111.805 127.345 1.00 27.25 428 ALA A CA 1
ATOM 3236 C C . ALA A 1 406 ? 148.398 111.404 128.691 1.00 27.25 428 ALA A C 1
ATOM 3237 O O . ALA A 1 406 ? 147.813 110.324 128.815 1.00 27.25 428 ALA A O 1
ATOM 3239 N N . SER A 1 407 ? 148.556 112.254 129.705 1.00 26.24 429 SER A N 1
ATOM 3240 C CA . SER A 1 407 ? 147.869 112.111 130.981 1.00 26.24 429 SER A CA 1
ATOM 3241 C C . SER A 1 407 ? 146.414 111.709 130.791 1.00 26.24 429 SER A C 1
ATOM 3242 O O . SER A 1 407 ? 145.881 110.895 131.550 1.00 26.24 429 SER A O 1
ATOM 3245 N N . ILE A 1 408 ? 145.767 112.278 129.775 1.00 23.88 430 ILE A N 1
ATOM 3246 C CA . ILE A 1 408 ? 144.341 112.061 129.580 1.00 23.88 430 ILE A CA 1
ATOM 3247 C C . ILE A 1 408 ? 144.071 110.668 129.032 1.00 23.88 430 ILE A C 1
ATOM 3248 O O . ILE A 1 408 ? 143.005 110.094 129.276 1.00 23.88 430 ILE A O 1
ATOM 3253 N N . LEU A 1 409 ? 145.017 110.106 128.288 1.00 28.32 431 LEU A N 1
ATOM 3254 C CA . LEU A 1 409 ? 144.848 108.803 127.667 1.00 28.32 431 LEU A CA 1
ATOM 3255 C C . LEU A 1 409 ? 145.397 107.658 128.506 1.00 28.32 431 LEU A C 1
ATOM 3256 O O . LEU A 1 409 ? 145.073 106.500 128.226 1.00 28.32 431 LEU A O 1
ATOM 3261 N N . GLU A 1 410 ? 146.215 107.943 129.514 1.00 32.24 432 GLU A N 1
ATOM 3262 C CA . GLU A 1 410 ? 146.717 106.923 130.420 1.00 32.24 432 GLU A CA 1
ATOM 3263 C C . GLU A 1 410 ? 145.807 106.765 131.633 1.00 32.24 432 GLU A C 1
ATOM 3264 O O . GLU A 1 410 ? 144.882 107.551 131.837 1.00 32.24 432 GLU A O 1
ATOM 3270 N N . SER B 1 1 ? 110.463 144.825 146.524 1.00 27.31 23 SER B N 1
ATOM 3271 C CA . SER B 1 1 ? 110.840 143.877 145.437 1.00 27.31 23 SER B CA 1
ATOM 3272 C C . SER B 1 1 ? 111.826 144.534 144.477 1.00 27.31 23 SER B C 1
ATOM 3273 O O . SER B 1 1 ? 111.473 145.500 143.802 1.00 27.31 23 SER B O 1
ATOM 3276 N N . PRO B 1 2 ? 113.057 144.032 144.407 1.00 23.34 24 PRO B N 1
ATOM 3277 C CA . PRO B 1 2 ? 114.012 144.594 143.453 1.00 23.34 24 PRO B CA 1
ATOM 3278 C C . PRO B 1 2 ? 113.612 144.289 142.023 1.00 23.34 24 PRO B C 1
ATOM 3279 O O . PRO B 1 2 ? 112.837 143.374 141.737 1.00 23.34 24 PRO B O 1
ATOM 3283 N N . SER B 1 3 ? 114.146 145.076 141.132 1.00 19.79 25 SER B N 1
ATOM 3284 C CA . SER B 1 3 ? 113.919 144.895 139.714 1.00 19.79 25 SER B CA 1
ATOM 3285 C C . SER B 1 3 ? 114.957 143.951 139.133 1.00 19.79 25 SER B C 1
ATOM 3286 O O . SER B 1 3 ? 116.044 143.782 139.691 1.00 19.79 25 SER B O 1
ATOM 3289 N N . PRO B 1 4 ? 114.645 143.305 138.012 1.00 18.72 26 PRO B N 1
ATOM 3290 C CA . PRO B 1 4 ? 115.592 142.343 137.440 1.00 18.72 26 PRO B CA 1
ATOM 3291 C C . PRO B 1 4 ? 116.980 142.903 137.219 1.00 18.72 26 PRO B C 1
ATOM 3292 O O . PRO B 1 4 ? 117.962 142.199 137.468 1.00 18.72 26 PRO B O 1
ATOM 3296 N N . TRP B 1 5 ? 117.098 144.154 136.777 1.00 18.08 27 TRP B N 1
ATOM 3297 C CA . TRP B 1 5 ? 118.416 144.702 136.485 1.00 18.08 27 TRP B CA 1
ATOM 3298 C C . TRP B 1 5 ? 119.195 144.999 137.757 1.00 18.08 27 TRP B C 1
ATOM 3299 O O . TRP B 1 5 ? 120.395 144.725 137.818 1.00 18.08 27 TRP B O 1
ATOM 3310 N N . ASP B 1 6 ? 118.532 145.511 138.791 1.00 20.76 28 ASP B N 1
ATOM 3311 C CA . ASP B 1 6 ? 119.197 145.712 140.073 1.00 20.76 28 ASP B CA 1
ATOM 3312 C C . ASP B 1 6 ? 119.711 144.392 140.640 1.00 20.76 28 ASP B C 1
ATOM 3313 O O . ASP B 1 6 ? 120.906 144.248 140.935 1.00 20.76 28 ASP B O 1
ATOM 3318 N N . PHE B 1 7 ? 118.816 143.418 140.803 1.00 19.70 29 PHE B N 1
ATOM 3319 C CA . PHE B 1 7 ? 119.201 142.131 141.363 1.00 19.70 29 PHE B CA 1
ATOM 3320 C C . PHE B 1 7 ? 120.285 141.461 140.528 1.00 19.70 29 PHE B C 1
ATOM 3321 O O . PHE B 1 7 ? 121.228 140.876 141.069 1.00 19.70 29 PHE B O 1
ATOM 3329 N N . LEU B 1 8 ? 120.170 141.536 139.204 1.00 18.17 30 LEU B N 1
ATOM 3330 C CA . LEU B 1 8 ? 121.142 140.883 138.339 1.00 18.17 30 LEU B CA 1
ATOM 3331 C C . LEU B 1 8 ? 122.505 141.549 138.440 1.00 18.17 30 LEU B C 1
ATOM 3332 O O . LEU B 1 8 ? 123.530 140.867 138.534 1.00 18.17 30 LEU B O 1
ATOM 3337 N N . GLY B 1 9 ? 122.545 142.878 138.420 1.00 18.36 31 GLY B N 1
ATOM 3338 C CA . GLY B 1 9 ? 123.797 143.562 138.653 1.00 18.36 31 GLY B CA 1
ATOM 3339 C C . GLY B 1 9 ? 124.402 143.215 139.992 1.00 18.36 31 GLY B C 1
ATOM 3340 O O . GLY B 1 9 ? 125.625 143.222 140.149 1.00 18.36 31 GLY B O 1
ATOM 3341 N N . ARG B 1 10 ? 123.556 142.911 140.973 1.00 21.73 32 ARG B N 1
ATOM 3342 C CA . ARG B 1 10 ? 124.055 142.455 142.264 1.00 21.73 32 ARG B CA 1
ATOM 3343 C C . ARG B 1 10 ? 124.677 141.067 142.160 1.00 21.73 32 ARG B C 1
ATOM 3344 O O . ARG B 1 10 ? 125.742 140.812 142.731 1.00 21.73 32 ARG B O 1
ATOM 3352 N N . VAL B 1 11 ? 124.034 140.156 141.431 1.00 19.50 33 VAL B N 1
ATOM 3353 C CA . VAL B 1 11 ? 124.504 138.776 141.396 1.00 19.50 33 VAL B CA 1
ATOM 3354 C C . VAL B 1 11 ? 125.439 138.495 140.224 1.00 19.50 33 VAL B C 1
ATOM 3355 O O . VAL B 1 11 ? 126.349 137.671 140.349 1.00 19.50 33 VAL B O 1
ATOM 3359 N N . LEU B 1 12 ? 125.243 139.150 139.089 1.00 17.80 34 LEU B N 1
ATOM 3360 C CA . LEU B 1 12 ? 125.955 138.756 137.884 1.00 17.80 34 LEU B CA 1
ATOM 3361 C C . LEU B 1 12 ? 127.451 138.974 138.032 1.00 17.80 34 LEU B C 1
ATOM 3362 O O . LEU B 1 12 ? 127.903 139.964 138.612 1.00 17.80 34 LEU B O 1
ATOM 3367 N N . GLN B 1 13 ? 128.215 138.028 137.504 1.00 19.21 35 GLN B N 1
ATOM 3368 C CA . GLN B 1 13 ? 129.663 138.116 137.444 1.00 19.21 35 GLN B CA 1
ATOM 3369 C C . GLN B 1 13 ? 130.036 138.550 136.034 1.00 19.21 35 GLN B C 1
ATOM 3370 O O . GLN B 1 13 ? 129.621 137.923 135.056 1.00 19.21 35 GLN B O 1
ATOM 3376 N N . PHE B 1 14 ? 130.802 139.628 135.934 1.00 17.46 36 PHE B N 1
ATOM 3377 C CA . PHE B 1 14 ? 131.143 140.213 134.651 1.00 17.46 36 PHE B CA 1
ATOM 3378 C C . PHE B 1 14 ? 132.591 139.926 134.295 1.00 17.46 36 PHE B C 1
ATOM 3379 O O . PHE B 1 14 ? 133.482 140.006 135.144 1.00 17.46 36 PHE B O 1
ATOM 3387 N N . GLN B 1 15 ? 132.817 139.591 133.027 1.00 18.86 37 GLN B N 1
ATOM 3388 C CA . GLN B 1 15 ? 134.150 139.247 132.556 1.00 18.86 37 GLN B CA 1
ATOM 3389 C C . GLN B 1 15 ? 135.067 140.453 132.457 1.00 18.86 37 GLN B C 1
ATOM 3390 O O . GLN B 1 15 ? 136.289 140.288 132.503 1.00 18.86 37 GLN B O 1
ATOM 3396 N N . HIS B 1 16 ? 134.514 141.654 132.331 1.00 16.94 38 HIS B N 1
ATOM 3397 C CA . HIS B 1 16 ? 135.318 142.852 132.174 1.00 16.94 38 HIS B CA 1
ATOM 3398 C C . HIS B 1 16 ? 134.574 144.020 132.799 1.00 16.94 38 HIS B C 1
ATOM 3399 O O . HIS B 1 16 ? 133.341 144.052 132.797 1.00 16.94 38 HIS B O 1
ATOM 3406 N N . GLY B 1 17 ? 135.335 144.961 133.357 1.00 17.34 39 GLY B N 1
ATOM 3407 C CA . GLY B 1 17 ? 134.730 146.124 133.980 1.00 17.34 39 GLY B CA 1
ATOM 3408 C C . GLY B 1 17 ? 133.884 146.939 133.026 1.00 17.34 39 GLY B C 1
ATOM 3409 O O . GLY B 1 17 ? 132.881 147.535 133.423 1.00 17.34 39 GLY B O 1
ATOM 3410 N N . ASP B 1 18 ? 134.291 146.997 131.761 1.00 18.18 40 ASP B N 1
ATOM 3411 C CA . ASP B 1 18 ? 133.514 147.715 130.760 1.00 18.18 40 ASP B CA 1
ATOM 3412 C C . ASP B 1 18 ? 132.136 147.101 130.594 1.00 18.18 40 ASP B C 1
ATOM 3413 O O . ASP B 1 18 ? 131.157 147.814 130.355 1.00 18.18 40 ASP B O 1
ATOM 3418 N N . HIS B 1 19 ? 132.035 145.782 130.723 1.00 16.29 41 HIS B N 1
ATOM 3419 C CA . HIS B 1 19 ? 130.728 145.145 130.668 1.00 16.29 41 HIS B CA 1
ATOM 3420 C C . HIS B 1 19 ? 129.871 145.584 131.843 1.00 16.29 41 HIS B C 1
ATOM 3421 O O . HIS B 1 19 ? 128.675 145.842 131.686 1.00 16.29 41 HIS B O 1
ATOM 3428 N N . LYS B 1 20 ? 130.478 145.701 133.022 1.00 18.11 42 LYS B N 1
ATOM 3429 C CA . LYS B 1 20 ? 129.760 146.164 134.203 1.00 18.11 42 LYS B CA 1
ATOM 3430 C C . LYS B 1 20 ? 129.287 147.604 134.044 1.00 18.11 42 LYS B C 1
ATOM 3431 O O . LYS B 1 20 ? 128.171 147.948 134.446 1.00 18.11 42 LYS B O 1
ATOM 3437 N N . ARG B 1 21 ? 130.127 148.461 133.468 1.00 18.82 43 ARG B N 1
ATOM 3438 C CA . ARG B 1 21 ? 129.762 149.859 133.277 1.00 18.82 43 ARG B CA 1
ATOM 3439 C C . ARG B 1 21 ? 128.663 150.012 132.230 1.00 18.82 43 ARG B C 1
ATOM 3440 O O . ARG B 1 21 ? 127.688 150.750 132.433 1.00 18.82 43 ARG B O 1
ATOM 3448 N N . TRP B 1 22 ? 128.800 149.313 131.105 1.00 17.93 44 TRP B N 1
ATOM 3449 C CA . TRP B 1 22 ? 127.723 149.277 130.127 1.00 17.93 44 TRP B CA 1
ATOM 3450 C C . TRP B 1 22 ? 126.436 148.777 130.753 1.00 17.93 44 TRP B C 1
ATOM 3451 O O . TRP B 1 22 ? 125.357 149.289 130.449 1.00 17.93 44 TRP B O 1
ATOM 3462 N N . TRP B 1 23 ? 126.524 147.754 131.599 1.00 16.72 45 TRP B N 1
ATOM 3463 C CA . TRP B 1 23 ? 125.347 147.262 132.297 1.00 16.72 45 TRP B CA 1
ATOM 3464 C C . TRP B 1 23 ? 124.721 148.354 133.147 1.00 16.72 45 TRP B C 1
ATOM 3465 O O . TRP B 1 23 ? 123.522 148.624 133.044 1.00 16.72 45 TRP B O 1
ATOM 3476 N N . ASP B 1 24 ? 125.526 149.002 133.986 1.00 18.39 46 ASP B N 1
ATOM 3477 C CA . ASP B 1 24 ? 125.006 150.036 134.865 1.00 18.39 46 ASP B CA 1
ATOM 3478 C C . ASP B 1 24 ? 124.322 151.144 134.083 1.00 18.39 46 ASP B C 1
ATOM 3479 O O . ASP B 1 24 ? 123.382 151.769 134.585 1.00 18.39 46 ASP B O 1
ATOM 3484 N N . VAL B 1 25 ? 124.777 151.405 132.861 1.00 19.51 47 VAL B N 1
ATOM 3485 C CA . VAL B 1 25 ? 124.143 152.430 132.040 1.00 19.51 47 VAL B CA 1
ATOM 3486 C C . VAL B 1 25 ? 122.864 151.909 131.390 1.00 19.51 47 VAL B C 1
ATOM 3487 O O . VAL B 1 25 ? 121.823 152.571 131.425 1.00 19.51 47 VAL B O 1
ATOM 3491 N N . LEU B 1 26 ? 122.913 150.719 130.799 1.00 18.32 48 LEU B N 1
ATOM 3492 C CA . LEU B 1 26 ? 121.903 150.261 129.854 1.00 18.32 48 LEU B CA 1
ATOM 3493 C C . LEU B 1 26 ? 120.827 149.385 130.468 1.00 18.32 48 LEU B C 1
ATOM 3494 O O . LEU B 1 26 ? 119.666 149.484 130.071 1.00 18.32 48 LEU B O 1
ATOM 3499 N N . ALA B 1 27 ? 121.177 148.510 131.403 1.00 17.93 49 ALA B N 1
ATOM 3500 C CA . ALA B 1 27 ? 120.182 147.612 131.971 1.00 17.93 49 ALA B CA 1
ATOM 3501 C C . ALA B 1 27 ? 119.005 148.346 132.586 1.00 17.93 49 ALA B C 1
ATOM 3502 O O . ALA B 1 27 ? 117.865 147.900 132.380 1.00 17.93 49 ALA B O 1
ATOM 3504 N N . PRO B 1 28 ? 119.183 149.428 133.342 1.00 18.68 50 PRO B N 1
ATOM 3505 C CA . PRO B 1 28 ? 118.004 150.181 133.777 1.00 18.68 50 PRO B CA 1
ATOM 3506 C C . PRO B 1 28 ? 117.166 150.692 132.626 1.00 18.68 50 PRO B C 1
ATOM 3507 O O . PRO B 1 28 ? 115.943 150.573 132.674 1.00 18.68 50 PRO B O 1
ATOM 3511 N N . VAL B 1 29 ? 117.784 151.237 131.581 1.00 20.14 51 VAL B N 1
ATOM 3512 C CA . VAL B 1 29 ? 117.022 151.744 130.443 1.00 20.14 51 VAL B CA 1
ATOM 3513 C C . VAL B 1 29 ? 116.227 150.622 129.784 1.00 20.14 51 VAL B C 1
ATOM 3514 O O . VAL B 1 29 ? 115.009 150.727 129.595 1.00 20.14 51 VAL B O 1
ATOM 3518 N N . PHE B 1 30 ? 116.910 149.544 129.398 1.00 19.26 52 PHE B N 1
ATOM 3519 C CA . PHE B 1 30 ? 116.244 148.456 128.695 1.00 19.26 52 PHE B CA 1
ATOM 3520 C C . PHE B 1 30 ? 115.168 147.820 129.560 1.00 19.26 52 PHE B C 1
ATOM 3521 O O . PHE B 1 30 ? 114.068 147.529 129.078 1.00 19.26 52 PHE B O 1
ATOM 3529 N N . GLY B 1 31 ? 115.474 147.586 130.834 1.00 19.51 53 GLY B N 1
ATOM 3530 C CA . GLY B 1 31 ? 114.498 147.007 131.734 1.00 19.51 53 GLY B CA 1
ATOM 3531 C C . GLY B 1 31 ? 113.294 147.894 131.961 1.00 19.51 53 GLY B C 1
ATOM 3532 O O . GLY B 1 31 ? 112.161 147.420 131.980 1.00 19.51 53 GLY B O 1
ATOM 3533 N N . ILE B 1 32 ? 113.524 149.187 132.176 1.00 21.14 54 ILE B N 1
ATOM 3534 C CA . ILE B 1 32 ? 112.422 150.124 132.353 1.00 21.14 54 ILE B CA 1
ATOM 3535 C C . ILE B 1 32 ? 111.543 150.157 131.114 1.00 21.14 54 ILE B C 1
ATOM 3536 O O . ILE B 1 32 ? 110.315 150.209 131.214 1.00 21.14 54 ILE B O 1
ATOM 3541 N N . SER B 1 33 ? 112.149 150.126 129.930 1.00 21.02 55 SER B N 1
AT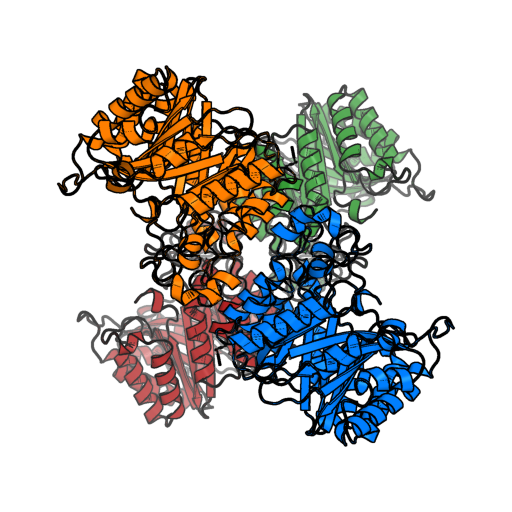OM 3542 C CA . SER B 1 33 ? 111.362 150.123 128.705 1.00 21.02 55 SER B CA 1
ATOM 3543 C C . SER B 1 33 ? 110.534 148.848 128.583 1.00 21.02 55 SER B C 1
ATOM 3544 O O . SER B 1 33 ? 109.319 148.903 128.357 1.00 21.02 55 SER B O 1
ATOM 3547 N N . MET B 1 34 ? 111.179 147.689 128.730 1.00 20.44 56 MET B N 1
ATOM 3548 C CA . MET B 1 34 ? 110.468 146.416 128.674 1.00 20.44 56 MET B CA 1
ATOM 3549 C C . MET B 1 34 ? 109.347 146.350 129.700 1.00 20.44 56 MET B C 1
ATOM 3550 O O . MET B 1 34 ? 108.268 145.817 129.419 1.00 20.44 56 MET B O 1
ATOM 3555 N N . ALA B 1 35 ? 109.594 146.857 130.904 1.00 21.18 57 ALA B N 1
ATOM 3556 C CA . ALA B 1 35 ? 108.586 146.850 131.950 1.00 21.18 57 ALA B CA 1
ATOM 3557 C C . ALA B 1 35 ? 107.429 147.777 131.614 1.00 21.18 57 ALA B C 1
ATOM 3558 O O . ALA B 1 35 ? 106.259 147.410 131.768 1.00 21.18 57 ALA B O 1
ATOM 3560 N N . SER B 1 36 ? 107.736 148.994 131.169 1.00 23.62 58 SER B N 1
ATOM 3561 C CA . SER B 1 36 ? 106.698 149.958 130.840 1.00 23.62 58 SER B CA 1
ATOM 3562 C C . SER B 1 36 ? 105.809 149.473 129.711 1.00 23.62 58 SER B C 1
ATOM 3563 O O . SER B 1 36 ? 104.603 149.738 129.715 1.00 23.62 58 SER B O 1
ATOM 3566 N N . ILE B 1 37 ? 106.376 148.770 128.734 1.00 22.27 59 ILE B N 1
ATOM 3567 C CA . ILE B 1 37 ? 105.557 148.242 127.652 1.00 22.27 59 ILE B CA 1
ATOM 3568 C C . ILE B 1 37 ? 104.883 146.929 128.028 1.00 22.27 59 ILE B C 1
ATOM 3569 O O . ILE B 1 37 ? 104.003 146.462 127.292 1.00 22.27 59 ILE B O 1
ATOM 3574 N N . GLY B 1 38 ? 105.255 146.332 129.153 1.00 21.56 60 GLY B N 1
ATOM 3575 C CA . GLY B 1 38 ? 104.518 145.229 129.722 1.00 21.56 60 GLY B CA 1
ATOM 3576 C C . GLY B 1 38 ? 105.144 143.864 129.586 1.00 21.56 60 GLY B C 1
ATOM 3577 O O . GLY B 1 38 ? 104.413 142.869 129.613 1.00 21.56 60 GLY B O 1
ATOM 3578 N N . TYR B 1 39 ? 106.459 143.779 129.442 1.00 20.35 61 TYR B N 1
ATOM 3579 C CA . TYR B 1 39 ? 107.107 142.481 129.370 1.00 20.35 61 TYR B CA 1
ATOM 3580 C C . TYR B 1 39 ? 107.086 141.813 130.735 1.00 20.35 61 TYR B C 1
ATOM 3581 O O . TYR B 1 39 ? 107.311 142.453 131.764 1.00 20.35 61 TYR B O 1
ATOM 3590 N N . LYS B 1 40 ? 106.812 140.516 130.737 1.00 20.42 62 LYS B N 1
ATOM 3591 C CA . LYS B 1 40 ? 106.802 139.758 131.972 1.00 20.42 62 LYS B CA 1
ATOM 3592 C C . LYS B 1 40 ? 108.215 139.647 132.538 1.00 20.42 62 LYS B C 1
ATOM 3593 O O . LYS B 1 40 ? 109.212 139.733 131.821 1.00 20.42 62 LYS B O 1
ATOM 3599 N N . LEU B 1 41 ? 108.284 139.462 133.854 1.00 19.64 63 LEU B N 1
ATOM 3600 C CA . LEU B 1 41 ? 109.568 139.447 134.545 1.00 19.64 63 LEU B CA 1
ATOM 3601 C C . LEU B 1 41 ? 110.458 138.307 134.066 1.00 19.64 63 LEU B C 1
ATOM 3602 O O . LEU B 1 41 ? 111.677 138.471 133.958 1.00 19.64 63 LEU B O 1
ATOM 3607 N N . ASP B 1 42 ? 109.875 137.139 133.804 1.00 20.68 64 ASP B N 1
ATOM 3608 C CA . ASP B 1 42 ? 110.607 136.080 133.118 1.00 20.68 64 ASP B CA 1
ATOM 3609 C C . ASP B 1 42 ? 111.321 136.624 131.888 1.00 20.68 64 ASP B C 1
ATOM 3610 O O . ASP B 1 42 ? 112.519 136.384 131.683 1.00 20.68 64 ASP B O 1
ATOM 3615 N N . VAL B 1 43 ? 110.597 137.391 131.076 1.00 19.79 65 VAL B N 1
ATOM 3616 C CA . VAL B 1 43 ? 111.114 137.888 129.812 1.00 19.79 65 VAL B CA 1
ATOM 3617 C C . VAL B 1 43 ? 112.165 138.961 130.046 1.00 19.79 65 VAL B C 1
ATOM 3618 O O . VAL B 1 43 ? 113.172 139.024 129.337 1.00 19.79 65 VAL B O 1
ATOM 3622 N N . GLN B 1 44 ? 111.942 139.831 131.028 1.00 19.26 66 GLN B N 1
ATOM 3623 C CA . GLN B 1 44 ? 112.950 140.821 131.382 1.00 19.26 66 GLN B CA 1
ATOM 3624 C C . GLN B 1 44 ? 114.254 140.155 131.781 1.00 19.26 66 GLN B C 1
ATOM 3625 O O . GLN B 1 44 ? 115.331 140.568 131.344 1.00 19.26 66 GLN B O 1
ATOM 3631 N N . TYR B 1 45 ? 114.180 139.131 132.630 1.00 18.76 67 TYR B N 1
ATOM 3632 C CA . TYR B 1 45 ? 115.380 138.407 133.027 1.00 18.76 67 TYR B CA 1
ATOM 3633 C C . TYR B 1 45 ? 116.075 137.803 131.818 1.00 18.76 67 TYR B C 1
ATOM 3634 O O . TYR B 1 45 ? 117.291 137.941 131.654 1.00 18.76 67 TYR B O 1
ATOM 3643 N N . ARG B 1 46 ? 115.313 137.131 130.954 1.00 20.44 68 ARG B N 1
ATOM 3644 C CA . ARG B 1 46 ? 115.915 136.486 129.792 1.00 20.44 68 ARG B CA 1
ATOM 3645 C C . ARG B 1 46 ? 116.591 137.496 128.872 1.00 20.44 68 ARG B C 1
ATOM 3646 O O . ARG B 1 46 ? 117.715 137.271 128.407 1.00 20.44 68 ARG B O 1
ATOM 3654 N N . HIS B 1 47 ? 115.933 138.621 128.609 1.00 19.19 69 HIS B N 1
ATOM 3655 C CA . HIS B 1 47 ? 116.481 139.619 127.703 1.00 19.19 69 HIS B CA 1
ATOM 3656 C C . HIS B 1 47 ? 117.670 140.350 128.306 1.00 19.19 69 HIS B C 1
ATOM 3657 O O . HIS B 1 47 ? 118.640 140.647 127.603 1.00 19.19 69 HIS B O 1
ATOM 3664 N N . LEU B 1 48 ? 117.617 140.658 129.598 1.00 18.16 70 LEU B N 1
ATOM 3665 C CA . LEU B 1 48 ? 118.754 141.276 130.254 1.00 18.16 70 LEU B CA 1
ATOM 3666 C C . LEU B 1 48 ? 119.939 140.331 130.326 1.00 18.16 70 LEU B C 1
ATOM 3667 O O . LEU B 1 48 ? 121.087 140.774 130.261 1.00 18.16 70 LEU B O 1
ATOM 3672 N N . LEU B 1 49 ? 119.692 139.029 130.410 1.00 18.05 71 LEU B N 1
ATOM 3673 C CA . LEU B 1 49 ? 120.789 138.073 130.384 1.00 18.05 71 LEU B CA 1
ATOM 3674 C C . LEU B 1 49 ? 121.346 137.884 128.982 1.00 18.05 71 LEU B C 1
ATOM 3675 O O . LEU B 1 49 ? 122.535 137.597 128.829 1.00 18.05 71 LEU B O 1
ATOM 3680 N N . VAL B 1 50 ? 120.510 138.027 127.956 1.00 19.22 72 VAL B N 1
ATOM 3681 C CA . VAL B 1 50 ? 121.019 138.121 126.591 1.00 19.22 72 VAL B CA 1
ATOM 3682 C C . VAL B 1 50 ? 121.932 139.333 126.457 1.00 19.22 72 VAL B C 1
ATOM 3683 O O . VAL B 1 50 ? 123.049 139.244 125.936 1.00 19.22 72 VAL B O 1
ATOM 3687 N N . LEU B 1 51 ? 121.454 140.489 126.910 1.00 17.99 73 LEU B N 1
ATOM 3688 C CA . LEU B 1 51 ? 122.264 141.700 126.898 1.00 17.99 73 LEU B CA 1
ATOM 3689 C C . LEU B 1 51 ? 123.584 141.495 127.634 1.00 17.99 73 LEU B C 1
ATOM 3690 O O . LEU B 1 51 ? 124.630 141.983 127.199 1.00 17.99 73 LEU B O 1
ATOM 3695 N N . TYR B 1 52 ? 123.546 140.785 128.759 1.00 16.94 74 TYR B N 1
ATOM 3696 C CA . TYR B 1 52 ? 124.744 140.541 129.555 1.00 16.94 74 TYR B CA 1
ATOM 3697 C C . TYR B 1 52 ? 125.697 139.571 128.868 1.00 16.94 74 TYR B C 1
ATOM 3698 O O . TYR B 1 52 ? 126.919 139.729 128.953 1.00 16.94 74 TYR B O 1
ATOM 3707 N N . ASP B 1 53 ? 125.163 138.571 128.175 1.00 19.75 75 ASP B N 1
ATOM 3708 C CA . ASP B 1 53 ? 125.969 137.487 127.635 1.00 19.75 75 ASP B CA 1
ATOM 3709 C C . ASP B 1 53 ? 126.442 137.750 126.212 1.00 19.75 75 ASP B C 1
ATOM 3710 O O . ASP B 1 53 ? 127.615 137.535 125.895 1.00 19.75 75 ASP B O 1
ATOM 3715 N N . ALA B 1 54 ? 125.542 138.188 125.340 1.00 20.55 76 ALA B N 1
ATOM 3716 C CA . ALA B 1 54 ? 125.833 138.267 123.920 1.00 20.55 76 ALA B CA 1
ATOM 3717 C C . ALA B 1 54 ? 126.153 139.671 123.439 1.00 20.55 76 ALA B C 1
ATOM 3718 O O . ALA B 1 54 ? 127.015 139.833 122.572 1.00 20.55 76 ALA B O 1
ATOM 3720 N N . VAL B 1 55 ? 125.499 140.687 123.991 1.00 18.83 77 VAL B N 1
ATOM 3721 C CA . VAL B 1 55 ? 125.576 142.036 123.451 1.00 18.83 77 VAL B CA 1
ATOM 3722 C C . VAL B 1 55 ? 126.720 142.808 124.090 1.00 18.83 77 VAL B C 1
ATOM 3723 O O . VAL B 1 55 ? 127.660 143.223 123.406 1.00 18.83 77 VAL B O 1
ATOM 3727 N N . ILE B 1 56 ? 126.649 143.000 125.406 1.00 17.58 78 ILE B N 1
ATOM 3728 C CA . ILE B 1 56 ? 127.600 143.891 126.072 1.00 17.58 78 ILE B CA 1
ATOM 3729 C C . ILE B 1 56 ? 129.038 143.463 125.838 1.00 17.58 78 ILE B C 1
ATOM 3730 O O . ILE B 1 56 ? 129.901 144.337 125.678 1.00 17.58 78 ILE B O 1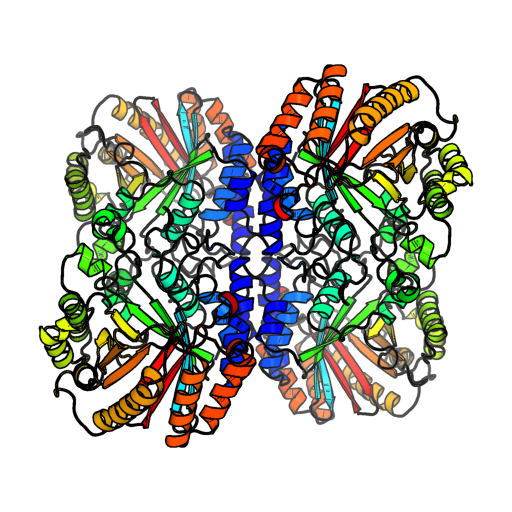
ATOM 3735 N N . PRO B 1 57 ? 129.384 142.175 125.820 1.00 16.89 79 PRO B N 1
ATOM 3736 C CA . PRO B 1 57 ? 130.766 141.799 125.503 1.00 16.89 79 PRO B CA 1
ATOM 3737 C C . PRO B 1 57 ? 131.185 142.143 124.091 1.00 16.89 79 PRO B C 1
ATOM 3738 O O . PRO B 1 57 ? 132.387 142.154 123.807 1.00 16.89 79 PRO B O 1
ATOM 3742 N N . ASN B 1 58 ? 130.237 142.421 123.202 1.00 19.62 80 ASN B N 1
ATOM 3743 C CA . ASN B 1 58 ? 130.517 142.828 121.837 1.00 19.62 80 ASN B CA 1
ATOM 3744 C C . ASN B 1 58 ? 130.123 144.276 121.577 1.00 19.62 80 ASN B C 1
ATOM 3745 O O . ASN B 1 58 ? 129.921 144.659 120.423 1.00 19.62 80 ASN B O 1
ATOM 3750 N N . MET B 1 59 ? 130.018 145.084 122.631 1.00 19.56 81 MET B N 1
ATOM 3751 C CA . MET B 1 59 ? 129.689 146.496 122.513 1.00 19.56 81 MET B CA 1
ATOM 3752 C C . MET B 1 59 ? 130.940 147.356 122.434 1.00 19.56 81 MET B C 1
ATOM 3753 O O . MET B 1 59 ? 130.898 148.461 121.887 1.00 19.56 81 MET B O 1
ATOM 3758 N N . GLY B 1 60 ? 132.052 146.866 122.963 1.00 19.32 82 GLY B N 1
ATOM 3759 C CA . GLY B 1 60 ? 133.300 147.577 122.915 1.00 19.32 82 GLY B CA 1
ATOM 3760 C C . GLY B 1 60 ? 133.642 148.309 124.191 1.00 19.32 82 GLY B C 1
ATOM 3761 O O . GLY B 1 60 ? 132.946 148.222 125.205 1.00 19.32 82 GLY B O 1
ATOM 3762 N N . PRO B 1 61 ? 134.739 149.058 124.146 1.00 20.90 83 PRO B N 1
ATOM 3763 C CA . PRO B 1 61 ? 135.190 149.799 125.325 1.00 20.90 83 PRO B CA 1
ATOM 3764 C C . PRO B 1 61 ? 134.140 150.777 125.822 1.00 20.90 83 PRO B C 1
ATOM 3765 O O . PRO B 1 61 ? 133.402 151.379 125.041 1.00 20.90 83 PRO B O 1
ATOM 3769 N N . PHE B 1 62 ? 134.088 150.933 127.132 1.00 19.43 84 PHE B N 1
ATOM 3770 C CA . PHE B 1 62 ? 133.217 151.930 127.733 1.00 19.43 84 PHE B CA 1
ATOM 3771 C C . PHE B 1 62 ? 133.951 153.264 127.793 1.00 19.43 84 PHE B C 1
ATOM 3772 O O . PHE B 1 62 ? 135.091 153.314 128.261 1.00 19.43 84 PHE B O 1
ATOM 3780 N N . PRO B 1 63 ? 133.342 154.350 127.330 1.00 22.50 85 PRO B N 1
ATOM 3781 C CA . PRO B 1 63 ? 134.082 155.608 127.209 1.00 22.50 85 PRO B CA 1
ATOM 3782 C C . PRO B 1 63 ? 134.472 156.177 128.562 1.00 22.50 85 PRO B C 1
ATOM 3783 O O . PRO B 1 63 ? 133.655 156.274 129.479 1.00 22.50 85 PRO B O 1
ATOM 3787 N N . ASN B 1 64 ? 135.734 156.559 128.672 1.00 28.47 86 ASN B N 1
ATOM 3788 C CA . ASN B 1 64 ? 136.225 157.278 129.832 1.00 28.47 86 ASN B CA 1
ATOM 3789 C C . ASN B 1 64 ? 135.936 158.768 129.658 1.00 28.47 86 ASN B C 1
ATOM 3790 O O . ASN B 1 64 ? 135.186 159.181 128.769 1.00 28.47 86 ASN B O 1
ATOM 3795 N N . SER B 1 65 ? 136.524 159.592 130.525 1.00 33.35 87 SER B N 1
ATOM 3796 C CA . SER B 1 65 ? 136.284 161.030 130.485 1.00 33.35 87 SER B CA 1
ATOM 3797 C C . SER B 1 65 ? 136.624 161.613 129.119 1.00 33.35 87 SER B C 1
ATOM 3798 O O . SER B 1 65 ? 135.795 162.282 128.487 1.00 33.35 87 SER B O 1
ATOM 3801 N N . ASN B 1 66 ? 137.843 161.363 128.655 1.00 33.56 88 ASN B N 1
ATOM 3802 C CA . ASN B 1 66 ? 138.328 161.908 127.400 1.00 33.56 88 ASN B CA 1
ATOM 3803 C C . ASN B 1 66 ? 138.107 160.983 126.211 1.00 33.56 88 ASN B C 1
ATOM 3804 O O . ASN B 1 66 ? 138.519 161.324 125.095 1.00 33.56 88 ASN B O 1
ATOM 3809 N N . ALA B 1 67 ? 137.474 159.828 126.411 1.00 29.69 89 ALA B N 1
ATOM 3810 C CA . ALA B 1 67 ? 137.260 158.860 125.338 1.00 29.69 89 ALA B CA 1
ATOM 3811 C C . ALA B 1 67 ? 138.577 158.437 124.698 1.00 29.69 89 ALA B C 1
ATOM 3812 O O . ALA B 1 67 ? 138.631 158.120 123.512 1.00 29.69 89 ALA B O 1
ATOM 3814 N N . SER B 1 68 ? 139.647 158.438 125.491 1.00 31.38 90 SER B N 1
ATOM 3815 C CA . SER B 1 68 ? 140.948 157.981 125.028 1.00 31.38 90 SER B CA 1
ATOM 3816 C C . SER B 1 68 ? 140.951 156.511 124.640 1.00 31.38 90 SER B C 1
ATOM 3817 O O . SER B 1 68 ? 141.894 156.064 123.979 1.00 31.38 90 SER B O 1
ATOM 3820 N N . ASN B 1 69 ? 139.928 155.756 125.034 1.00 25.14 91 ASN B N 1
ATOM 3821 C CA . ASN B 1 69 ? 139.897 154.316 124.836 1.00 25.14 91 ASN B CA 1
ATOM 3822 C C . ASN B 1 69 ? 139.032 153.884 123.661 1.00 25.14 91 ASN B C 1
ATOM 3823 O O . ASN B 1 69 ? 139.070 152.707 123.290 1.00 25.14 91 ASN B O 1
ATOM 3828 N N . ILE B 1 70 ? 138.260 154.792 123.068 1.00 23.90 92 ILE B N 1
ATOM 3829 C CA . ILE B 1 70 ? 137.459 154.465 121.899 1.00 23.90 92 ILE B CA 1
ATOM 3830 C C . ILE B 1 70 ? 138.351 154.548 120.672 1.00 23.90 92 ILE B C 1
ATOM 3831 O O . ILE B 1 70 ? 138.438 155.593 120.019 1.00 23.90 92 ILE B O 1
ATOM 3836 N N . THR B 1 71 ? 139.012 153.439 120.349 1.00 24.80 93 THR B N 1
ATOM 3837 C CA . THR B 1 71 ? 139.912 153.367 119.209 1.00 24.80 93 THR B CA 1
ATOM 3838 C C . THR B 1 71 ? 139.182 153.100 117.903 1.00 24.80 93 THR B C 1
ATOM 3839 O O . THR B 1 71 ? 139.783 153.241 116.834 1.00 24.80 93 THR B O 1
ATOM 3843 N N . TRP B 1 72 ? 137.913 152.723 117.970 1.00 24.22 94 TRP B N 1
ATOM 3844 C CA . TRP B 1 72 ? 137.084 152.475 116.800 1.00 24.22 94 TRP B CA 1
ATOM 3845 C C . TRP B 1 72 ? 136.260 153.723 116.513 1.00 24.22 94 TRP B C 1
ATOM 3846 O O . TRP B 1 72 ? 135.292 154.014 117.221 1.00 24.22 94 TRP B O 1
ATOM 3857 N N . THR B 1 73 ? 136.635 154.445 115.465 1.00 27.59 95 THR B N 1
ATOM 3858 C CA . THR B 1 73 ? 136.021 155.731 115.178 1.00 27.59 95 THR B CA 1
ATOM 3859 C C . THR B 1 73 ? 134.606 155.561 114.651 1.00 27.59 95 THR B C 1
ATOM 3860 O O . THR B 1 73 ? 134.304 154.612 113.924 1.00 27.59 95 THR B O 1
ATOM 3864 N N . SER B 1 74 ? 133.733 156.499 115.024 1.00 27.02 96 SER B N 1
ATOM 3865 C CA . SER B 1 74 ? 132.341 156.458 114.622 1.00 27.02 96 SER B CA 1
ATOM 3866 C C . SER B 1 74 ? 131.723 157.829 114.823 1.00 27.02 96 SER B C 1
ATOM 3867 O O . SER B 1 74 ? 132.075 158.510 115.795 1.00 27.02 96 SER B O 1
ATOM 3870 N N . PRO B 1 75 ? 130.824 158.274 113.940 1.00 26.54 97 PRO B N 1
ATOM 3871 C CA . PRO B 1 75 ? 130.064 159.499 114.227 1.00 26.54 97 PRO B CA 1
ATOM 3872 C C . PRO B 1 75 ? 129.088 159.337 115.368 1.00 26.54 97 PRO B C 1
ATOM 3873 O O . PRO B 1 75 ? 128.634 160.343 115.925 1.00 26.54 97 PRO B O 1
ATOM 3877 N N . PHE B 1 76 ? 128.742 158.111 115.718 1.00 25.26 98 PHE B N 1
ATOM 3878 C CA . PHE B 1 76 ? 127.783 157.833 116.768 1.00 25.26 98 PHE B CA 1
ATOM 3879 C C . PHE B 1 76 ? 128.508 157.653 118.096 1.00 25.26 98 PHE B C 1
ATOM 3880 O O . PHE B 1 76 ? 129.594 157.068 118.135 1.00 25.26 98 PHE B O 1
ATOM 3888 N N . PRO B 1 77 ? 127.949 158.156 119.194 1.00 24.83 99 PRO B N 1
ATOM 3889 C CA . PRO B 1 77 ? 128.608 157.979 120.478 1.00 24.83 99 PRO B CA 1
ATOM 3890 C C . PRO B 1 77 ? 128.747 156.508 120.810 1.00 24.83 99 PRO B C 1
ATOM 3891 O O . PRO B 1 77 ? 127.902 155.682 120.417 1.00 24.83 99 PRO B O 1
ATOM 3895 N N . PRO B 1 78 ? 129.798 156.133 121.534 1.00 22.56 100 PRO B N 1
ATOM 3896 C CA . PRO B 1 78 ? 130.002 154.721 121.857 1.00 22.56 100 PRO B CA 1
ATOM 3897 C C . PRO B 1 78 ? 128.770 154.107 122.500 1.00 22.56 100 PRO B C 1
ATOM 3898 O O . PRO B 1 78 ? 128.055 154.752 123.269 1.00 22.56 100 PRO B O 1
ATOM 3902 N N . GLY B 1 79 ? 128.525 152.848 122.171 1.00 21.29 101 GLY B N 1
ATOM 3903 C CA . GLY B 1 79 ? 127.397 152.135 122.696 1.00 21.29 101 GLY B CA 1
ATOM 3904 C C . GLY B 1 79 ? 126.368 151.840 121.635 1.00 21.29 101 GLY B C 1
ATOM 3905 O O . GLY B 1 79 ? 126.621 151.961 120.435 1.00 21.29 101 GLY B O 1
ATOM 3906 N N . PRO B 1 80 ? 125.183 151.431 122.062 1.00 20.68 102 PRO B N 1
ATOM 3907 C CA . PRO B 1 80 ? 124.111 151.186 121.103 1.00 20.68 102 PRO B CA 1
ATOM 3908 C C . PRO B 1 80 ? 123.829 152.415 120.258 1.00 20.68 102 PRO B C 1
ATOM 3909 O O . PRO B 1 80 ? 123.795 153.545 120.748 1.00 20.68 102 PRO B O 1
ATOM 3913 N N . LEU B 1 81 ? 123.643 152.177 118.964 1.00 22.87 103 LEU B N 1
ATOM 3914 C CA . LEU B 1 81 ? 123.206 153.243 118.077 1.00 22.87 103 LEU B CA 1
ATOM 3915 C C . LEU B 1 81 ? 121.832 153.746 118.477 1.00 22.87 103 LEU B C 1
ATOM 3916 O O . LEU B 1 81 ? 121.494 154.911 118.240 1.00 22.87 103 LEU B O 1
ATOM 3921 N N . GLU B 1 82 ? 121.032 152.886 119.090 1.00 23.53 104 GLU B N 1
ATOM 3922 C CA . GLU B 1 82 ? 119.707 153.264 119.540 1.00 23.53 104 GLU B CA 1
ATOM 3923 C C . GLU B 1 82 ? 119.129 152.127 120.364 1.00 23.53 104 GLU B C 1
ATOM 3924 O O . GLU B 1 82 ? 119.467 150.956 120.181 1.00 23.53 104 GLU B O 1
ATOM 3930 N N . ALA B 1 83 ? 118.263 152.503 121.292 1.00 22.21 105 ALA B N 1
ATOM 3931 C CA . ALA B 1 83 ? 117.253 151.619 121.840 1.00 22.21 105 ALA B CA 1
ATOM 3932 C C . ALA B 1 83 ? 115.916 152.188 121.424 1.00 22.21 105 ALA B C 1
ATOM 3933 O O . ALA B 1 83 ? 115.698 153.397 121.493 1.00 22.21 105 ALA B O 1
ATOM 3935 N N . SER B 1 84 ? 115.030 151.324 120.968 1.00 22.84 106 SER B N 1
ATOM 3936 C CA . SER B 1 84 ? 113.815 151.775 120.329 1.00 22.84 106 SER B CA 1
ATOM 3937 C C . SER B 1 84 ? 112.619 151.063 120.927 1.00 22.84 106 SER B C 1
ATOM 3938 O O . SER B 1 84 ? 112.707 149.914 121.365 1.00 22.84 106 SER B O 1
ATOM 3941 N N . VAL B 1 85 ? 111.501 151.771 120.946 1.00 23.74 107 VAL B N 1
ATOM 3942 C CA . VAL B 1 85 ? 110.212 151.166 121.220 1.00 23.74 107 VAL B CA 1
ATOM 3943 C C . VAL B 1 85 ? 109.326 151.452 120.023 1.00 23.74 107 VAL B C 1
ATOM 3944 O O . VAL B 1 85 ? 109.158 152.612 119.630 1.00 23.74 107 VAL B O 1
ATOM 3948 N N . ASN B 1 86 ? 108.797 150.396 119.422 1.00 25.92 108 ASN B N 1
ATOM 3949 C CA . ASN B 1 86 ? 107.848 150.529 118.335 1.00 25.92 108 ASN B CA 1
ATOM 3950 C C . ASN B 1 86 ? 106.434 150.397 118.865 1.00 25.92 108 ASN B C 1
ATOM 3951 O O . ASN B 1 86 ? 106.128 149.459 119.609 1.00 25.92 108 ASN B O 1
ATOM 3956 N N . TYR B 1 87 ? 105.585 151.333 118.459 1.00 26.70 109 TYR B N 1
ATOM 3957 C CA . TYR B 1 87 ? 104.192 151.399 118.840 1.00 26.70 109 TYR B CA 1
ATOM 3958 C C . TYR B 1 87 ? 103.336 151.193 117.602 1.00 26.70 109 TYR B C 1
ATOM 3959 O O . TYR B 1 87 ? 103.568 151.822 116.559 1.00 26.70 109 TYR B O 1
ATOM 3968 N N . GLN B 1 88 ? 102.359 150.298 117.722 1.00 30.11 110 GLN B N 1
ATOM 3969 C CA . GLN B 1 88 ? 101.354 150.084 116.698 1.00 30.11 110 GLN B CA 1
ATOM 3970 C C . GLN B 1 88 ? 99.978 150.142 117.342 1.00 30.11 110 GLN B C 1
ATOM 3971 O O . GLN B 1 88 ? 99.856 150.475 118.524 1.00 30.11 110 GLN B O 1
ATOM 3977 N N . ALA B 1 89 ? 98.940 149.821 116.584 1.00 32.51 111 ALA B N 1
ATOM 3978 C CA . ALA B 1 89 ? 97.604 149.825 117.141 1.00 32.51 111 ALA B CA 1
ATOM 3979 C C . ALA B 1 89 ? 97.382 148.584 117.999 1.00 32.51 111 ALA B C 1
ATOM 3980 O O . ALA B 1 89 ? 98.178 147.641 118.000 1.00 32.51 111 ALA B O 1
ATOM 3982 N N . GLY B 1 90 ? 96.279 148.596 118.740 1.00 33.51 112 GLY B N 1
ATOM 3983 C CA . GLY B 1 90 ? 95.993 147.516 119.659 1.00 33.51 112 GLY B CA 1
ATOM 3984 C C . GLY B 1 90 ? 96.907 147.485 120.858 1.00 33.51 112 GLY B C 1
ATOM 3985 O O . GLY B 1 90 ? 97.135 146.416 121.431 1.00 33.51 112 GLY B O 1
ATOM 3986 N N . GLU B 1 91 ? 97.445 148.637 121.250 1.00 31.79 113 GLU B N 1
ATOM 3987 C CA . GLU B 1 91 ? 98.384 148.736 122.364 1.00 31.79 113 GLU B CA 1
ATOM 3988 C C . GLU B 1 91 ? 99.563 147.790 122.184 1.00 31.79 113 GLU B C 1
ATOM 3989 O O . GLU B 1 91 ? 100.117 147.276 123.156 1.00 31.79 113 GLU B O 1
ATOM 3995 N N . SER B 1 92 ? 99.946 147.562 120.934 1.00 29.55 114 SER B N 1
ATOM 3996 C CA . SER B 1 92 ? 101.103 146.741 120.611 1.00 29.55 114 SER B CA 1
ATOM 3997 C C . SER B 1 92 ? 102.371 147.570 120.759 1.00 29.55 114 SER B C 1
ATOM 3998 O O . SER B 1 92 ? 102.454 148.686 120.239 1.00 29.55 114 SER B O 1
ATOM 4001 N N . SER B 1 93 ? 103.350 147.029 121.475 1.00 25.51 115 SER B N 1
ATOM 4002 C CA . SER B 1 93 ? 104.601 147.724 121.735 1.00 25.51 115 SER B CA 1
ATOM 4003 C C . SER B 1 93 ? 105.708 146.688 121.783 1.00 25.51 115 SER B C 1
ATOM 4004 O O . SER B 1 93 ? 105.595 145.692 122.500 1.00 25.51 115 SER B O 1
ATOM 4007 N N . MET B 1 94 ? 106.766 146.911 121.015 1.00 23.68 116 MET B N 1
ATOM 4008 C CA . MET B 1 94 ? 107.909 146.014 121.022 1.00 23.68 116 MET B CA 1
ATOM 4009 C C . MET B 1 94 ? 109.180 146.792 121.321 1.00 23.68 116 MET B C 1
ATOM 4010 O O . MET B 1 94 ? 109.363 147.920 120.858 1.00 23.68 116 MET B O 1
ATOM 4015 N N . PHE B 1 95 ? 110.056 146.169 122.097 1.00 20.66 117 PHE B N 1
ATOM 4016 C CA . PHE B 1 95 ? 111.354 146.726 122.419 1.00 20.66 117 PHE B CA 1
ATOM 4017 C C . PHE B 1 95 ? 112.395 146.192 121.453 1.00 20.66 117 PHE B C 1
ATOM 4018 O O . PHE B 1 95 ? 112.406 145.004 121.127 1.00 20.66 117 PHE B O 1
ATOM 4026 N N . ARG B 1 96 ? 113.267 147.081 120.996 1.00 24.06 118 ARG B N 1
ATOM 4027 C CA . ARG B 1 96 ? 114.326 146.739 120.073 1.00 24.06 118 ARG B CA 1
ATOM 4028 C C . ARG B 1 96 ? 115.573 147.489 120.490 1.00 24.06 118 ARG B C 1
ATOM 4029 O O . ARG B 1 96 ? 115.506 148.499 121.186 1.00 24.06 118 ARG B O 1
ATOM 4037 N N . PHE B 1 97 ? 116.719 147.006 120.040 1.00 20.95 119 PHE B N 1
ATOM 4038 C CA . PHE B 1 97 ? 117.908 147.824 120.190 1.00 20.95 119 PHE B CA 1
ATOM 4039 C C . PHE B 1 97 ? 118.949 147.439 119.155 1.00 20.95 119 PHE B C 1
ATOM 4040 O O . PHE B 1 97 ? 119.057 146.281 118.753 1.00 20.95 119 PHE B O 1
ATOM 4048 N N . THR B 1 98 ? 119.717 148.437 118.736 1.00 21.91 120 THR B N 1
ATOM 4049 C CA . THR B 1 98 ? 120.696 148.309 117.673 1.00 21.91 120 THR B CA 1
ATOM 4050 C C . THR B 1 98 ? 122.081 148.552 118.241 1.00 21.91 120 THR B C 1
ATOM 4051 O O . THR B 1 98 ? 122.281 149.464 119.046 1.00 21.91 120 THR B O 1
ATOM 4055 N N . ILE B 1 99 ? 123.028 147.728 117.817 1.00 21.07 121 ILE B N 1
ATOM 4056 C CA . ILE B 1 99 ? 124.409 147.800 118.253 1.00 21.07 121 ILE B CA 1
ATOM 4057 C C . ILE B 1 99 ? 125.280 147.615 117.024 1.00 21.07 121 ILE B C 1
ATOM 4058 O O . ILE B 1 99 ? 125.007 146.744 116.193 1.00 21.07 121 ILE B O 1
ATOM 4063 N N . GLU B 1 100 ? 126.295 148.445 116.887 1.00 23.27 122 GLU B N 1
ATOM 4064 C CA . GLU B 1 100 ? 127.344 148.119 115.943 1.00 23.27 122 GLU B CA 1
ATOM 4065 C C . GLU B 1 100 ? 128.357 147.276 116.701 1.00 23.27 122 GLU B C 1
ATOM 4066 O O . GLU B 1 100 ? 129.111 147.810 117.522 1.00 23.27 122 GLU B O 1
ATOM 4072 N N . PRO B 1 101 ? 128.400 145.971 116.482 1.00 21.62 123 PRO B N 1
ATOM 4073 C CA . PRO B 1 101 ? 129.308 145.147 117.277 1.00 21.62 123 PRO B CA 1
ATOM 4074 C C . PRO B 1 101 ? 130.750 145.562 117.107 1.00 21.62 123 PRO B C 1
ATOM 4075 O O . PRO B 1 101 ? 131.331 145.469 116.024 1.00 21.62 123 PRO B O 1
ATOM 4079 N N . VAL B 1 102 ? 131.320 146.041 118.201 1.00 21.43 124 VAL B N 1
ATOM 4080 C CA . VAL B 1 102 ? 132.683 146.538 118.247 1.00 21.43 124 VAL B CA 1
ATOM 4081 C C . VAL B 1 102 ? 133.456 145.651 119.202 1.00 21.43 124 VAL B C 1
ATOM 4082 O O . VAL B 1 102 ? 133.012 145.408 120.328 1.00 21.43 124 VAL B O 1
ATOM 4086 N N . GLY B 1 103 ? 134.578 145.149 118.750 1.00 20.44 125 GLY B N 1
ATOM 4087 C CA . GLY B 1 103 ? 135.461 144.423 119.611 1.00 20.44 125 GLY B CA 1
ATOM 4088 C C . GLY B 1 103 ? 136.213 145.337 120.541 1.00 20.44 125 GLY B C 1
ATOM 4089 O O . GLY B 1 103 ? 136.230 146.567 120.398 1.00 20.44 125 GLY B O 1
ATOM 4090 N N . PRO B 1 104 ? 136.861 144.729 121.535 1.00 22.04 126 PRO B N 1
ATOM 4091 C CA . PRO B 1 104 ? 137.595 145.523 122.525 1.00 22.04 126 PRO B CA 1
ATOM 4092 C C . PRO B 1 104 ? 138.919 146.057 122.026 1.00 22.04 126 PRO B C 1
ATOM 4093 O O . PRO B 1 104 ? 139.478 146.961 122.660 1.00 22.04 126 PRO B O 1
ATOM 4097 N N . HIS B 1 105 ? 139.431 145.539 120.916 1.00 24.54 127 HIS B N 1
ATOM 4098 C CA . HIS B 1 105 ? 140.686 145.982 120.332 1.00 24.54 127 HIS B CA 1
ATOM 4099 C C . HIS B 1 105 ? 140.489 146.400 118.883 1.00 24.54 127 HIS B C 1
ATOM 4100 O O . HIS B 1 105 ? 141.414 146.343 118.075 1.00 24.54 127 HIS B O 1
ATOM 4107 N N . ALA B 1 106 ? 139.277 146.826 118.559 1.00 24.00 128 ALA B N 1
ATOM 4108 C CA . ALA B 1 106 ? 138.947 147.293 117.227 1.00 24.00 128 ALA B CA 1
ATOM 4109 C C . ALA B 1 106 ? 139.447 148.711 117.011 1.00 24.00 128 ALA B C 1
ATOM 4110 O O . ALA B 1 106 ? 139.286 149.581 117.870 1.00 24.00 128 ALA B O 1
ATOM 4112 N N . GLY B 1 107 ? 140.037 148.939 115.842 1.00 26.54 129 GLY B N 1
ATOM 4113 C CA . GLY B 1 107 ? 140.734 150.175 115.567 1.00 26.54 129 GLY B CA 1
ATOM 4114 C C . GLY B 1 107 ? 142.191 150.149 115.938 1.00 26.54 129 GLY B C 1
ATOM 4115 O O . GLY B 1 107 ? 142.915 151.099 115.640 1.00 26.54 129 GLY B O 1
ATOM 4116 N N . THR B 1 108 ? 142.639 149.085 116.577 1.00 27.26 130 THR B N 1
ATOM 4117 C CA . THR B 1 108 ? 144.032 148.853 116.883 1.00 27.26 130 THR B CA 1
ATOM 4118 C C . THR B 1 108 ? 144.660 147.958 115.826 1.00 27.26 130 THR B C 1
ATOM 4119 O O . THR B 1 108 ? 143.955 147.319 115.039 1.00 27.26 130 THR B O 1
ATOM 4123 N N . PRO B 1 109 ? 145.991 147.890 115.772 1.00 29.89 131 PRO B N 1
ATOM 4124 C CA . PRO B 1 109 ? 146.638 147.085 114.726 1.00 29.89 131 PRO B CA 1
ATOM 4125 C C . PRO B 1 109 ? 146.216 145.627 114.709 1.00 29.89 131 PRO B C 1
ATOM 4126 O O . PRO B 1 109 ? 146.460 144.945 113.707 1.00 29.89 131 PRO B O 1
ATOM 4130 N N . ALA B 1 110 ? 145.595 145.122 115.772 1.00 27.27 132 ALA B N 1
ATOM 4131 C CA . ALA B 1 110 ? 145.188 143.725 115.813 1.00 27.27 132 ALA B CA 1
ATOM 4132 C C . ALA B 1 110 ? 143.814 143.489 115.210 1.00 27.27 132 ALA B C 1
ATOM 4133 O O . ALA B 1 110 ? 143.577 142.425 114.627 1.00 27.27 132 ALA B O 1
ATOM 4135 N N . ASP B 1 111 ? 142.902 144.450 115.345 1.00 26.75 133 ASP B N 1
ATOM 4136 C CA . ASP B 1 111 ? 141.565 144.354 114.759 1.00 26.75 133 ASP B CA 1
ATOM 4137 C C . ASP B 1 111 ? 141.232 145.684 114.100 1.00 26.75 133 ASP B C 1
ATOM 4138 O O . ASP B 1 111 ? 140.359 146.427 114.557 1.00 26.75 133 ASP B O 1
ATOM 4143 N N . PRO B 1 112 ? 141.921 146.019 113.006 1.00 28.10 134 PRO B N 1
ATOM 4144 C CA . PRO B 1 112 ? 141.699 147.325 112.373 1.00 28.10 134 PRO B CA 1
ATOM 4145 C C . PRO B 1 112 ? 140.385 147.440 111.620 1.00 28.10 134 PRO B C 1
ATOM 4146 O O . PRO B 1 112 ? 140.041 148.548 111.192 1.00 28.10 134 PRO B O 1
ATOM 4150 N N . VAL B 1 113 ? 139.638 146.350 111.449 1.00 28.58 135 VAL B N 1
ATOM 4151 C CA . VAL B 1 113 ? 138.405 146.353 110.680 1.00 28.58 135 VAL B CA 1
ATOM 4152 C C . VAL B 1 113 ? 137.225 145.812 111.477 1.00 28.58 135 VAL B C 1
ATOM 4153 O O . VAL B 1 113 ? 136.110 145.763 110.963 1.00 28.58 135 VAL B O 1
ATOM 4157 N N . ASN B 1 114 ? 137.446 145.402 112.724 1.00 24.39 136 ASN B N 1
ATOM 4158 C CA . ASN B 1 114 ? 136.369 144.957 113.602 1.00 24.39 136 ASN B CA 1
ATOM 4159 C C . ASN B 1 114 ? 135.586 143.811 112.965 1.00 24.39 136 ASN B C 1
ATOM 4160 O O . ASN B 1 114 ? 134.384 143.903 112.714 1.00 24.39 136 ASN B O 1
ATOM 4165 N N . GLU B 1 115 ? 136.286 142.703 112.724 1.00 27.31 137 GLU B N 1
ATOM 4166 C CA . GLU B 1 115 ? 135.752 141.642 111.880 1.00 27.31 137 GLU B CA 1
ATOM 4167 C C . GLU B 1 115 ? 135.014 140.560 112.663 1.00 27.31 137 GLU B C 1
ATOM 4168 O O . GLU B 1 115 ? 134.109 139.923 112.116 1.00 27.31 137 GLU B O 1
ATOM 4174 N N . LEU B 1 116 ? 135.372 140.333 113.925 1.00 24.55 138 LEU B N 1
ATOM 4175 C CA . LEU B 1 116 ? 134.875 139.180 114.662 1.00 24.55 138 LEU B CA 1
ATOM 4176 C C . LEU B 1 116 ? 133.644 139.457 115.510 1.00 24.55 138 LEU B C 1
ATOM 4177 O O . LEU B 1 116 ? 132.874 138.528 115.768 1.00 24.55 138 LEU B O 1
ATOM 4182 N N . ALA B 1 117 ? 133.433 140.697 115.941 1.00 22.05 139 ALA B N 1
ATOM 4183 C CA . ALA B 1 117 ? 132.456 140.956 116.991 1.00 22.05 139 ALA B CA 1
ATOM 4184 C C . ALA B 1 117 ? 131.040 140.619 116.553 1.00 22.05 139 ALA B C 1
ATOM 4185 O O . ALA B 1 117 ? 130.270 140.047 117.329 1.00 22.05 139 ALA B O 1
ATOM 4187 N N . ALA B 1 118 ? 130.665 140.988 115.331 1.00 22.28 140 ALA B N 1
ATOM 4188 C CA . ALA B 1 118 ? 129.350 140.616 114.831 1.00 22.28 140 ALA B CA 1
ATOM 4189 C C . ALA B 1 118 ? 129.196 139.105 114.762 1.00 22.28 140 ALA B C 1
ATOM 4190 O O . ALA B 1 118 ? 128.144 138.564 115.117 1.00 22.28 140 ALA B O 1
ATOM 4192 N N . LYS B 1 119 ? 130.242 138.406 114.322 1.00 25.27 141 LYS B N 1
ATOM 4193 C CA . LYS B 1 119 ? 130.194 136.953 114.256 1.00 25.27 141 LYS B CA 1
ATOM 4194 C C . LYS B 1 119 ? 130.130 136.328 115.643 1.00 25.27 141 LYS B C 1
ATOM 4195 O O . LYS B 1 119 ? 129.397 135.357 115.855 1.00 25.27 141 LYS B O 1
ATOM 4201 N N . GLN B 1 120 ? 130.900 136.855 116.594 1.00 23.31 142 GLN B N 1
ATOM 4202 C CA . GLN B 1 120 ? 130.804 136.384 117.971 1.00 23.31 142 GLN B CA 1
ATOM 4203 C C . GLN B 1 120 ? 129.403 136.575 118.534 1.00 23.31 142 GLN B C 1
ATOM 4204 O O . GLN B 1 120 ? 128.872 135.686 119.208 1.00 23.31 142 GLN B O 1
ATOM 4210 N N . LEU B 1 121 ? 128.807 137.744 118.306 1.00 22.31 143 LEU B N 1
ATOM 4211 C CA . LEU B 1 121 ? 127.447 137.992 118.759 1.00 22.31 143 LEU B CA 1
ATOM 4212 C C . LEU B 1 121 ? 126.467 137.021 118.119 1.00 22.31 143 LEU B C 1
ATOM 4213 O O . LEU B 1 121 ? 125.597 136.465 118.798 1.00 22.31 143 LEU B O 1
ATOM 4218 N N . MET B 1 122 ? 126.584 136.817 116.807 1.00 24.86 144 MET B N 1
ATOM 4219 C CA . MET B 1 122 ? 125.754 135.836 116.123 1.00 24.86 144 MET B CA 1
ATOM 4220 C C . MET B 1 122 ? 125.876 134.463 116.765 1.00 24.86 144 MET B C 1
ATOM 4221 O O . MET B 1 122 ? 124.866 133.812 117.047 1.00 24.86 144 MET B O 1
ATOM 4226 N N . GLN B 1 123 ? 127.108 134.003 116.983 1.00 25.20 145 GLN B N 1
ATOM 4227 C CA . GLN B 1 123 ? 127.336 132.676 117.541 1.00 25.20 145 GLN B CA 1
ATOM 4228 C C . GLN B 1 123 ? 126.746 132.556 118.939 1.00 25.20 145 GLN B C 1
ATOM 4229 O O . GLN B 1 123 ? 126.045 131.587 119.251 1.00 25.20 145 GLN B O 1
ATOM 4235 N N . ARG B 1 124 ? 127.034 133.528 119.801 1.00 23.86 146 ARG B N 1
ATOM 4236 C CA . ARG B 1 124 ? 126.539 133.484 121.169 1.00 23.86 146 ARG B CA 1
ATOM 4237 C C . ARG B 1 124 ? 125.019 133.489 121.196 1.00 23.86 146 ARG B C 1
ATOM 4238 O O . ARG B 1 124 ? 124.395 132.711 121.925 1.00 23.86 146 ARG B O 1
ATOM 4246 N N . LEU B 1 125 ? 124.402 134.343 120.383 1.00 23.41 147 LEU B N 1
ATOM 4247 C CA . LEU B 1 125 ? 122.950 134.405 120.331 1.00 23.41 147 LEU B CA 1
ATOM 4248 C C . LEU B 1 125 ? 122.347 133.112 119.798 1.00 23.41 147 LEU B C 1
ATOM 4249 O O . LEU B 1 125 ? 121.303 132.662 120.281 1.00 23.41 147 LEU B O 1
ATOM 4254 N N . GLY B 1 126 ? 122.973 132.510 118.788 1.00 25.37 148 GLY B N 1
ATOM 4255 C CA . GLY B 1 126 ? 122.498 131.235 118.294 1.00 25.37 148 GLY B CA 1
ATOM 4256 C C . GLY B 1 126 ? 122.606 130.127 119.317 1.00 25.37 148 GLY B C 1
ATOM 4257 O O . GLY B 1 126 ? 121.735 129.256 119.384 1.00 25.37 148 GLY B O 1
ATOM 4258 N N . GLN B 1 127 ? 123.673 130.134 120.116 1.00 24.81 149 GLN B N 1
ATOM 4259 C CA . GLN B 1 127 ? 123.767 129.195 121.228 1.00 24.81 149 GLN B CA 1
ATOM 4260 C C . GLN B 1 127 ? 122.656 129.421 122.245 1.00 24.81 149 GLN B C 1
ATOM 4261 O O . GLN B 1 127 ? 122.057 128.461 122.739 1.00 24.81 149 GLN B O 1
ATOM 4267 N N . LEU B 1 128 ? 122.374 130.679 122.583 1.00 23.06 150 LEU B N 1
ATOM 4268 C CA . LEU B 1 128 ? 121.326 130.952 123.557 1.00 23.06 150 LEU B CA 1
ATOM 4269 C C . LEU B 1 128 ? 119.952 130.567 123.037 1.00 23.06 150 LEU B C 1
ATOM 4270 O O . LEU B 1 128 ? 119.055 130.272 123.832 1.00 23.06 150 LEU B O 1
ATOM 4275 N N . GLN B 1 129 ? 119.761 130.568 121.723 1.00 26.28 151 GLN B N 1
ATOM 4276 C CA . GLN B 1 129 ? 118.500 130.151 121.110 1.00 26.28 151 GLN B CA 1
ATOM 4277 C C . GLN B 1 129 ? 118.794 129.397 119.824 1.00 26.28 151 GLN B C 1
ATOM 4278 O O . GLN B 1 129 ? 118.727 129.954 118.722 1.00 26.28 151 GLN B O 1
ATOM 4284 N N . PRO B 1 130 ? 119.132 128.114 119.927 1.00 27.21 152 PRO B N 1
ATOM 4285 C CA . PRO B 1 130 ? 119.302 127.305 118.717 1.00 27.21 152 PRO B CA 1
ATOM 4286 C C . PRO B 1 130 ? 118.026 127.291 117.890 1.00 27.21 152 PRO B C 1
ATOM 4287 O O . PRO B 1 130 ? 116.943 126.984 118.391 1.00 27.21 152 PRO B O 1
ATOM 4291 N N . GLY B 1 131 ? 118.165 127.637 116.614 1.00 29.84 153 GLY B N 1
ATOM 4292 C CA . GLY B 1 131 ? 117.038 127.746 115.720 1.00 29.84 153 GLY B CA 1
ATOM 4293 C C . GLY B 1 131 ? 116.464 129.136 115.591 1.00 29.84 153 GLY B C 1
ATOM 4294 O O . GLY B 1 131 ? 115.542 129.335 114.790 1.00 29.84 153 GLY B O 1
ATOM 4295 N N . GLY B 1 132 ? 116.975 130.101 116.350 1.00 29.84 154 GLY B N 1
ATOM 4296 C CA . GLY B 1 132 ? 116.514 131.469 116.279 1.00 29.84 154 GLY B CA 1
ATOM 4297 C C . GLY B 1 132 ? 117.276 132.341 115.319 1.00 29.84 154 GLY B C 1
ATOM 4298 O O . GLY B 1 132 ? 116.826 133.447 115.008 1.00 29.84 154 GLY B O 1
ATOM 4299 N N . VAL B 1 133 ? 118.422 131.869 114.842 1.00 27.01 155 VAL B N 1
ATOM 4300 C CA . VAL B 1 133 ? 119.280 132.610 113.929 1.00 27.01 155 VAL B CA 1
ATOM 4301 C C . VAL B 1 133 ? 119.513 131.735 112.707 1.00 27.01 155 VAL B C 1
ATOM 4302 O O . VAL B 1 133 ? 120.218 130.720 112.787 1.00 27.01 155 VAL B O 1
ATOM 4306 N N . ASP B 1 134 ? 118.925 132.124 111.579 1.00 30.01 156 ASP B N 1
ATOM 4307 C CA . ASP B 1 134 ? 119.182 131.495 110.291 1.00 30.01 156 ASP B CA 1
ATOM 4308 C C . ASP B 1 134 ? 120.209 132.337 109.546 1.00 30.01 156 ASP B C 1
ATOM 4309 O O . ASP B 1 134 ? 120.018 133.545 109.373 1.00 30.01 156 ASP B O 1
ATOM 4314 N N . SER B 1 135 ? 121.297 131.704 109.115 1.00 30.15 157 SER B N 1
ATOM 4315 C CA . SER B 1 135 ? 122.419 132.394 108.498 1.00 30.15 157 SER B CA 1
ATOM 4316 C C . SER B 1 135 ? 122.391 132.339 106.976 1.00 30.15 157 SER B C 1
ATOM 4317 O O . SER B 1 135 ? 123.370 132.727 106.337 1.00 30.15 157 SER B O 1
ATOM 4320 N N . THR B 1 136 ? 121.293 131.874 106.383 1.00 31.32 158 THR B N 1
ATOM 4321 C CA . THR B 1 136 ? 121.207 131.777 104.930 1.00 31.32 158 THR B CA 1
ATOM 4322 C C . THR B 1 136 ? 121.398 133.139 104.274 1.00 31.32 158 THR B C 1
ATOM 4323 O O . THR B 1 136 ? 122.292 133.329 103.439 1.00 31.32 158 THR B O 1
ATOM 4327 N N . MET B 1 137 ? 120.556 134.104 104.641 1.00 32.59 159 MET B N 1
ATOM 4328 C CA . MET B 1 137 ? 120.680 135.443 104.086 1.00 32.59 159 MET B CA 1
ATOM 4329 C C . MET B 1 137 ? 122.020 136.060 104.450 1.00 32.59 159 MET B C 1
ATOM 4330 O O . MET B 1 137 ? 122.658 136.716 103.619 1.00 32.59 159 MET B O 1
ATOM 4335 N N . PHE B 1 138 ? 122.459 135.865 105.691 1.00 28.75 160 PHE B N 1
ATOM 4336 C CA . PHE B 1 138 ? 123.763 136.360 106.101 1.00 28.75 160 PHE B CA 1
ATOM 4337 C C . PHE B 1 138 ? 124.866 135.736 105.267 1.00 28.75 160 PHE B C 1
ATOM 4338 O O . PHE B 1 138 ? 125.779 136.432 104.812 1.00 28.75 160 PHE B O 1
ATOM 4346 N N . ASP B 1 139 ? 124.794 134.428 105.044 1.00 31.42 161 ASP B N 1
ATOM 4347 C CA . ASP B 1 139 ? 125.849 133.755 104.304 1.00 31.42 161 ASP B CA 1
ATOM 4348 C C . ASP B 1 139 ? 125.882 134.184 102.847 1.00 31.42 161 ASP B C 1
ATOM 4349 O O . ASP B 1 139 ? 126.958 134.205 102.241 1.00 31.42 161 ASP B O 1
ATOM 4354 N N . HIS B 1 140 ? 124.732 134.533 102.271 1.00 33.10 162 HIS B N 1
ATOM 4355 C CA . HIS B 1 140 ? 124.734 135.014 100.896 1.00 33.10 162 HIS B CA 1
ATOM 4356 C C . HIS B 1 140 ? 125.208 136.456 100.791 1.00 33.10 162 HIS B C 1
ATOM 4357 O O . HIS B 1 140 ? 125.958 136.796 99.872 1.00 33.10 162 HIS B O 1
ATOM 4364 N N . PHE B 1 141 ? 124.770 137.320 101.702 1.00 31.25 163 PHE B N 1
ATOM 4365 C CA . PHE B 1 141 ? 125.050 138.741 101.593 1.00 31.25 163 PHE B CA 1
ATOM 4366 C C . PHE B 1 141 ? 126.387 139.163 102.192 1.00 31.25 163 PHE B C 1
ATOM 4367 O O . PHE B 1 141 ? 126.860 140.260 101.881 1.00 31.25 163 PHE B O 1
ATOM 4375 N N . TYR B 1 142 ? 127.013 138.337 103.023 1.00 30.18 164 TYR B N 1
ATOM 4376 C CA . TYR B 1 142 ? 128.242 138.726 103.692 1.00 30.18 164 TYR B CA 1
ATOM 4377 C C . TYR B 1 142 ? 129.405 138.846 102.714 1.00 30.18 164 TYR B C 1
ATOM 4378 O O . TYR B 1 142 ? 130.142 139.838 102.758 1.00 30.18 164 TYR B O 1
ATOM 4387 N N . PRO B 1 143 ? 129.615 137.874 101.824 1.00 31.59 165 PRO B N 1
ATOM 4388 C CA . PRO B 1 143 ? 130.737 138.006 100.880 1.00 31.59 165 PRO B CA 1
ATOM 4389 C C . PRO B 1 143 ? 130.583 139.182 99.941 1.00 31.59 165 PRO B C 1
ATOM 4390 O O . PRO B 1 143 ? 131.572 139.828 99.580 1.00 31.59 165 PRO B O 1
ATOM 4394 N N . LEU B 1 144 ? 129.351 139.477 99.537 1.00 32.83 166 LEU B N 1
ATOM 4395 C CA . LEU B 1 144 ? 129.094 140.534 98.571 1.00 32.83 166 LEU B CA 1
ATOM 4396 C C . LEU B 1 144 ? 129.187 141.913 99.213 1.00 32.83 166 LEU B C 1
ATOM 4397 O O . LEU B 1 144 ? 129.988 142.753 98.791 1.00 32.83 166 LEU B O 1
ATOM 4402 N N . LEU B 1 145 ? 128.370 142.160 100.237 1.00 32.79 167 LEU B N 1
ATOM 4403 C CA . LEU B 1 145 ? 128.282 143.492 100.822 1.00 32.79 167 LEU B CA 1
ATOM 4404 C C . LEU B 1 145 ? 129.377 143.741 101.849 1.00 32.79 167 LEU B C 1
ATOM 4405 O O . LEU B 1 145 ? 129.965 144.827 101.880 1.00 32.79 167 LEU B O 1
ATOM 4410 N N . CYS B 1 146 ? 129.663 142.760 102.691 1.00 32.11 168 CYS B N 1
ATOM 4411 C CA . CYS B 1 146 ? 130.630 142.922 103.761 1.00 32.11 168 CYS B CA 1
ATOM 4412 C C . CYS B 1 146 ? 132.036 142.619 103.266 1.00 32.11 168 CYS B C 1
ATOM 4413 O O . CYS B 1 146 ? 132.237 141.934 102.261 1.00 32.11 168 CYS B O 1
ATOM 4416 N N . VAL B 1 147 ? 133.014 143.145 103.994 1.00 33.60 169 VAL B N 1
ATOM 4417 C CA . VAL B 1 147 ? 134.425 142.939 103.710 1.00 33.60 169 VAL B CA 1
ATOM 4418 C C . VAL B 1 147 ? 135.035 142.198 104.887 1.00 33.60 169 VAL B C 1
ATOM 4419 O O . VAL B 1 147 ? 134.876 142.615 106.039 1.00 33.60 169 VAL B O 1
ATOM 4423 N N . ASP B 1 148 ? 135.722 141.100 104.595 1.00 32.74 170 ASP B N 1
ATOM 4424 C CA . ASP B 1 148 ? 136.425 140.350 105.617 1.00 32.74 170 ASP B CA 1
ATOM 4425 C C . ASP B 1 148 ? 137.713 141.065 106.006 1.00 32.74 170 ASP B C 1
ATOM 4426 O O . ASP B 1 148 ? 138.118 142.058 105.400 1.00 32.74 170 ASP B O 1
ATOM 4431 N N . GLY B 1 149 ? 138.359 140.542 107.039 1.00 31.45 171 GLY B N 1
ATOM 4432 C CA . GLY B 1 149 ? 139.598 141.092 107.517 1.00 31.45 171 GLY B CA 1
ATOM 4433 C C . GLY B 1 149 ? 140.704 141.053 106.491 1.00 31.45 171 GLY B C 1
ATOM 4434 O O . GLY B 1 149 ? 141.378 142.055 106.242 1.00 31.45 171 GLY B O 1
ATOM 4435 N N . PRO B 1 150 ? 140.933 139.887 105.888 1.00 32.10 172 PRO B N 1
ATOM 4436 C CA . PRO B 1 150 ? 141.981 139.812 104.859 1.00 32.10 172 PRO B CA 1
ATOM 4437 C C . PRO B 1 150 ? 141.804 140.811 103.732 1.00 32.10 172 PRO B C 1
ATOM 4438 O O . PRO B 1 150 ? 142.753 141.524 103.388 1.00 32.10 172 PRO B O 1
ATOM 4442 N N . GLU B 1 151 ? 140.611 140.884 103.142 1.00 34.64 173 GLU B N 1
ATOM 4443 C CA . GLU B 1 151 ? 140.389 141.804 102.034 1.00 34.64 173 GLU B CA 1
ATOM 4444 C C . GLU B 1 151 ? 140.599 143.246 102.472 1.00 34.64 173 GLU B C 1
ATOM 4445 O O . GLU B 1 151 ? 141.256 144.031 101.780 1.00 34.64 173 GLU B O 1
ATOM 4451 N N . ALA B 1 152 ? 140.045 143.612 103.628 1.00 33.07 174 ALA B N 1
ATOM 4452 C CA . ALA B 1 152 ? 140.217 144.966 104.135 1.00 33.07 174 ALA B CA 1
ATOM 4453 C C . ALA B 1 152 ? 141.675 145.292 104.422 1.00 33.07 174 ALA B C 1
ATOM 4454 O O . ALA B 1 152 ? 142.075 146.458 104.336 1.00 33.07 174 ALA B O 1
ATOM 4456 N N . ARG B 1 153 ? 142.482 144.289 104.762 1.00 31.51 175 ARG B N 1
ATOM 4457 C CA . ARG B 1 153 ? 143.874 144.542 105.105 1.00 31.51 175 ARG B CA 1
ATOM 4458 C C . ARG B 1 153 ? 144.772 144.584 103.875 1.00 31.51 175 ARG B C 1
ATOM 4459 O O . ARG B 1 153 ? 145.765 145.319 103.867 1.00 31.51 175 ARG B O 1
ATOM 4467 N N . ARG B 1 154 ? 144.456 143.805 102.837 1.00 34.54 176 ARG B N 1
ATOM 4468 C CA . ARG B 1 154 ? 145.179 143.950 101.578 1.00 34.54 176 ARG B CA 1
ATOM 4469 C C . ARG B 1 154 ? 144.836 145.272 100.915 1.00 34.54 176 ARG B C 1
ATOM 4470 O O . ARG B 1 154 ? 145.715 145.962 100.387 1.00 34.54 176 ARG B O 1
ATOM 4478 N N . GLN B 1 155 ? 143.557 145.638 100.941 1.00 35.89 177 GLN B N 1
ATOM 4479 C CA . GLN B 1 155 ? 143.042 146.832 100.291 1.00 35.89 177 GLN B CA 1
ATOM 4480 C C . GLN B 1 155 ? 142.909 147.999 101.260 1.00 35.89 177 GLN B C 1
ATOM 4481 O O . GLN B 1 155 ? 141.982 148.804 101.143 1.00 35.89 177 GLN B O 1
ATOM 4487 N N . TRP B 1 156 ? 143.824 148.101 102.225 1.00 34.30 178 TRP B N 1
ATOM 4488 C CA . TRP B 1 156 ? 143.707 149.132 103.247 1.00 34.30 178 TRP B CA 1
ATOM 4489 C C . TRP B 1 156 ? 143.855 150.523 102.649 1.00 34.30 178 TRP B C 1
ATOM 4490 O O . TRP B 1 156 ? 143.086 151.433 102.976 1.00 34.30 178 TRP B O 1
ATOM 4501 N N . ASP B 1 157 ? 144.840 150.706 101.768 1.00 39.09 179 ASP B N 1
ATOM 4502 C CA . ASP B 1 157 ? 145.061 152.011 101.159 1.00 39.09 179 ASP B CA 1
ATOM 4503 C C . ASP B 1 157 ? 143.796 152.547 100.505 1.00 39.09 179 ASP B C 1
ATOM 4504 O O . ASP B 1 157 ? 143.651 153.762 100.339 1.00 39.09 179 ASP B O 1
ATOM 4509 N N . SER B 1 158 ? 142.869 151.662 100.136 1.00 36.18 180 SER B N 1
ATOM 4510 C CA . SER B 1 158 ? 141.655 152.098 99.457 1.00 36.18 180 SER B CA 1
ATOM 4511 C C . SER B 1 158 ? 140.611 152.625 100.431 1.00 36.18 180 SER B C 1
ATOM 4512 O O . SER B 1 158 ? 139.756 153.426 100.040 1.00 36.18 180 SER B O 1
ATOM 4515 N N . ILE B 1 159 ? 140.661 152.202 101.692 1.00 34.43 181 ILE B N 1
ATOM 4516 C CA . ILE B 1 159 ? 139.597 152.486 102.648 1.00 34.43 181 ILE B CA 1
ATOM 4517 C C . ILE B 1 159 ? 140.084 153.217 103.888 1.00 34.43 181 ILE B C 1
ATOM 4518 O O . ILE B 1 159 ? 139.252 153.600 104.722 1.00 34.43 181 ILE B O 1
ATOM 4523 N N . ALA B 1 160 ? 141.391 153.428 104.045 1.00 34.39 182 ALA B N 1
ATOM 4524 C CA . ALA B 1 160 ? 141.891 154.079 105.249 1.00 34.39 182 ALA B CA 1
ATOM 4525 C C . ALA B 1 160 ? 141.339 155.489 105.404 1.00 34.39 182 ALA B C 1
ATOM 4526 O O . ALA B 1 160 ? 141.273 156.009 106.522 1.00 34.39 182 ALA B O 1
ATOM 4528 N N . HIS B 1 161 ? 140.952 156.128 104.300 1.00 34.65 183 HIS B N 1
ATOM 4529 C CA . HIS B 1 161 ? 140.372 157.462 104.378 1.00 34.65 183 HIS B CA 1
ATOM 4530 C C . HIS B 1 161 ? 138.988 157.460 105.007 1.00 34.65 183 HIS B C 1
ATOM 4531 O O . HIS B 1 161 ? 138.512 158.519 105.429 1.00 34.65 183 HIS B O 1
ATOM 4538 N N . ILE B 1 162 ? 138.333 156.303 105.079 1.00 32.76 184 ILE B N 1
ATOM 4539 C CA . ILE B 1 162 ? 136.994 156.229 105.639 1.00 32.76 184 ILE B CA 1
ATOM 4540 C C . ILE B 1 162 ? 137.073 156.374 107.150 1.00 32.76 184 ILE B C 1
ATOM 4541 O O . ILE B 1 162 ? 137.876 155.709 107.816 1.00 32.76 184 ILE B O 1
ATOM 4546 N N . TYR B 1 163 ? 136.242 157.260 107.698 1.00 30.65 185 TYR B N 1
ATOM 4547 C CA . TYR B 1 163 ? 136.244 157.497 109.134 1.00 30.65 185 TYR B CA 1
ATOM 4548 C C . TYR B 1 163 ? 135.565 156.357 109.881 1.00 30.65 185 TYR B C 1
ATOM 4549 O O . TYR B 1 163 ? 136.127 155.805 110.833 1.00 30.65 185 TYR B O 1
ATOM 4558 N N . HIS B 1 164 ? 134.359 155.996 109.464 1.00 27.76 186 HIS B N 1
ATOM 4559 C CA . HIS B 1 164 ? 133.606 154.906 110.071 1.00 27.76 186 HIS B CA 1
ATOM 4560 C C . HIS B 1 164 ? 133.735 153.691 109.167 1.00 27.76 186 HIS B C 1
ATOM 4561 O O . HIS B 1 164 ? 133.044 153.579 108.152 1.00 27.76 186 HIS B O 1
ATOM 4568 N N . LYS B 1 165 ? 134.619 152.779 109.544 1.00 31.07 187 LYS B N 1
ATOM 4569 C CA . LYS B 1 165 ? 134.844 151.559 108.779 1.00 31.07 187 LYS B CA 1
ATOM 4570 C C . LYS B 1 165 ? 133.878 150.462 109.202 1.00 31.07 187 LYS B C 1
ATOM 4571 O O . LYS B 1 165 ? 134.265 149.337 109.509 1.00 31.07 187 LYS B O 1
ATOM 4577 N N . CYS B 1 166 ? 132.596 150.796 109.209 1.00 28.30 188 CYS B N 1
ATOM 4578 C CA . CYS B 1 166 ? 131.581 149.848 109.617 1.00 28.30 188 CYS B CA 1
ATOM 4579 C C . CYS B 1 166 ? 131.177 148.968 108.447 1.00 28.30 188 CYS B C 1
ATOM 4580 O O . CYS B 1 166 ? 131.113 149.408 107.297 1.00 28.30 188 CYS B O 1
ATOM 4583 N N . HIS B 1 167 ? 130.909 147.713 108.759 1.00 27.57 189 HIS B N 1
ATOM 4584 C CA . HIS B 1 167 ? 130.515 146.725 107.767 1.00 27.57 189 HIS B CA 1
ATOM 4585 C C . HIS B 1 167 ? 129.345 145.861 108.202 1.00 27.57 189 HIS B C 1
ATOM 4586 O O . HIS B 1 167 ? 128.674 145.291 107.338 1.00 27.57 189 HIS B O 1
ATOM 4593 N N . THR B 1 168 ? 129.066 145.748 109.496 1.00 26.39 190 THR B N 1
ATOM 4594 C CA . THR B 1 168 ? 127.953 144.960 109.997 1.00 26.39 190 THR B CA 1
ATOM 4595 C C . THR B 1 168 ? 127.398 145.630 111.240 1.00 26.39 190 THR B C 1
ATOM 4596 O O . THR B 1 168 ? 128.142 145.946 112.171 1.00 26.39 190 THR B O 1
ATOM 4600 N N . VAL B 1 169 ? 126.094 145.845 111.237 1.00 23.63 191 VAL B N 1
ATOM 4601 C CA . VAL B 1 169 ? 125.350 146.320 112.391 1.00 23.63 191 VAL B CA 1
ATOM 4602 C C . VAL B 1 169 ? 124.313 145.260 112.717 1.00 23.63 191 VAL B C 1
ATOM 4603 O O . VAL B 1 169 ? 123.777 144.603 111.824 1.00 23.63 191 VAL B O 1
ATOM 4607 N N . THR B 1 170 ? 124.043 145.074 114.002 1.00 22.70 192 THR B N 1
ATOM 4608 C CA . THR B 1 170 ? 123.155 144.018 114.451 1.00 22.70 192 THR B CA 1
ATOM 4609 C C . THR B 1 170 ? 122.116 144.620 115.373 1.00 22.70 192 THR B C 1
ATOM 4610 O O . THR B 1 170 ? 122.455 145.327 116.323 1.00 22.70 192 THR B O 1
ATOM 4614 N N . ALA B 1 171 ? 120.858 144.345 115.085 1.00 22.54 193 ALA B N 1
ATOM 4615 C CA . ALA B 1 171 ? 119.758 144.759 115.931 1.00 22.54 193 ALA B CA 1
ATOM 4616 C C . ALA B 1 171 ? 119.047 143.534 116.470 1.00 22.54 193 ALA B C 1
ATOM 4617 O O . ALA B 1 171 ? 118.976 142.500 115.804 1.00 22.54 193 ALA B O 1
ATOM 4619 N N . LEU B 1 172 ? 118.533 143.657 117.678 1.00 21.84 194 LEU B N 1
ATOM 4620 C CA . LEU B 1 172 ? 117.749 142.612 118.312 1.00 21.84 194 LEU B CA 1
ATOM 4621 C C . LEU B 1 172 ? 116.363 143.170 118.577 1.00 21.84 194 LEU B C 1
ATOM 4622 O O . LEU B 1 172 ? 116.215 144.189 119.262 1.00 21.84 194 LEU B O 1
ATOM 4627 N N . ASP B 1 173 ? 115.364 142.523 117.985 1.00 22.81 195 ASP B N 1
ATOM 4628 C CA . ASP B 1 173 ? 113.975 142.700 118.369 1.00 22.81 195 ASP B CA 1
ATOM 4629 C C . ASP B 1 173 ? 113.730 141.766 119.538 1.00 22.81 195 ASP B C 1
ATOM 4630 O O . ASP B 1 173 ? 113.631 140.550 119.361 1.00 22.81 195 ASP B O 1
ATOM 4635 N N . MET B 1 174 ? 113.676 142.335 120.738 1.00 21.44 196 MET B N 1
ATOM 4636 C CA . MET B 1 174 ? 113.452 141.571 121.959 1.00 21.44 196 MET B CA 1
ATOM 4637 C C . MET B 1 174 ? 111.947 141.418 122.110 1.00 21.44 196 MET B C 1
ATOM 4638 O O . MET B 1 174 ? 111.250 142.311 122.586 1.00 21.44 196 MET B O 1
ATOM 4643 N N . GLN B 1 175 ? 111.441 140.270 121.679 1.00 21.80 197 GLN B N 1
ATOM 4644 C CA . GLN B 1 175 ? 110.012 140.045 121.623 1.00 21.80 197 GLN B CA 1
ATOM 4645 C C . GLN B 1 175 ? 109.440 139.784 123.008 1.00 21.80 197 GLN B C 1
ATOM 4646 O O . GLN B 1 175 ? 110.126 139.354 123.932 1.00 21.80 197 GLN B O 1
ATOM 4652 N N . ARG B 1 176 ? 108.142 140.043 123.125 1.00 21.18 198 ARG B N 1
ATOM 4653 C CA . ARG B 1 176 ? 107.388 139.698 124.316 1.00 21.18 198 ARG B CA 1
ATOM 4654 C C . ARG B 1 176 ? 107.425 138.200 124.613 1.00 21.18 198 ARG B C 1
ATOM 4655 O O . ARG B 1 176 ? 107.044 137.796 125.717 1.00 21.18 198 ARG B O 1
ATOM 4663 N N . SER B 1 177 ? 107.858 137.376 123.658 1.00 22.10 199 SER B N 1
ATOM 4664 C CA . SER B 1 177 ? 107.981 135.940 123.858 1.00 22.10 199 SER B CA 1
ATOM 4665 C C . SER B 1 177 ? 109.290 135.526 124.520 1.00 22.10 199 SER B C 1
ATOM 4666 O O . SER B 1 177 ? 109.512 134.325 124.709 1.00 22.10 199 SER B O 1
ATOM 4669 N N . ALA B 1 178 ? 110.155 136.474 124.866 1.00 21.24 200 ALA B N 1
ATOM 4670 C CA . ALA B 1 178 ? 111.531 136.220 125.282 1.00 21.24 200 ALA B CA 1
ATOM 4671 C C . ALA B 1 178 ? 112.383 135.684 124.143 1.00 21.24 200 ALA B C 1
ATOM 4672 O O . ALA B 1 178 ? 113.512 135.236 124.364 1.00 21.24 200 ALA B O 1
ATOM 4674 N N . ALA B 1 179 ? 111.854 135.733 122.927 1.00 22.24 201 ALA B N 1
ATOM 4675 C CA . ALA B 1 179 ? 112.599 135.423 121.719 1.00 22.24 201 ALA B CA 1
ATOM 4676 C C . ALA B 1 179 ? 113.221 136.698 121.174 1.00 22.24 201 ALA B C 1
ATOM 4677 O O . ALA B 1 179 ? 112.592 137.759 121.194 1.00 22.24 201 ALA B O 1
ATOM 4679 N N . CYS B 1 180 ? 114.453 136.595 120.708 1.00 23.97 202 CYS B N 1
ATOM 4680 C CA . CYS B 1 180 ? 115.178 137.726 120.145 1.00 23.97 202 CYS B CA 1
ATOM 4681 C C . CYS B 1 180 ? 115.384 137.473 118.660 1.00 23.97 202 CYS B C 1
ATOM 4682 O O . CYS B 1 180 ? 116.149 136.585 118.272 1.00 23.97 202 CYS B O 1
ATOM 4685 N N . THR B 1 181 ? 114.698 138.252 117.836 1.00 23.73 203 THR B N 1
ATOM 4686 C CA . THR B 1 181 ? 114.935 138.216 116.403 1.00 23.73 203 THR B CA 1
ATOM 4687 C C . THR B 1 181 ? 116.148 139.072 116.067 1.00 23.73 203 THR B C 1
ATOM 4688 O O . THR B 1 181 ? 116.212 140.249 116.430 1.00 23.73 203 THR B O 1
ATOM 4692 N N . LEU B 1 182 ? 117.117 138.476 115.390 1.00 24.12 204 LEU B N 1
ATOM 4693 C CA . LEU B 1 182 ? 118.312 139.187 114.969 1.00 24.12 204 LEU B CA 1
ATOM 4694 C C . LEU B 1 182 ? 118.106 139.749 113.571 1.00 24.12 204 LEU B C 1
ATOM 4695 O O . LEU B 1 182 ? 117.586 139.064 112.687 1.00 24.12 204 LEU B O 1
ATOM 4700 N N . LYS B 1 183 ? 118.499 141.001 113.390 1.00 23.74 205 LYS B N 1
ATOM 4701 C CA . LYS B 1 183 ? 118.461 141.684 112.112 1.00 23.74 205 LYS B CA 1
ATOM 4702 C C . LYS B 1 183 ? 119.858 142.185 111.811 1.00 23.74 205 LYS B C 1
ATOM 4703 O O . LYS B 1 183 ? 120.524 142.741 112.688 1.00 23.74 205 LYS B O 1
ATOM 4709 N N . THR B 1 184 ? 120.303 141.971 110.585 1.00 25.72 206 THR B N 1
ATOM 4710 C CA . THR B 1 184 ? 121.642 142.340 110.168 1.00 25.72 206 THR B CA 1
ATOM 4711 C C . THR B 1 184 ? 121.558 143.446 109.131 1.00 25.72 206 THR B C 1
ATOM 4712 O O . THR B 1 184 ? 120.776 143.358 108.178 1.00 25.72 206 THR B O 1
ATOM 4716 N N . TYR B 1 185 ? 122.348 144.490 109.343 1.00 25.46 207 TYR B N 1
ATOM 4717 C CA . TYR B 1 185 ? 122.518 145.585 108.409 1.00 25.46 207 TYR B CA 1
ATOM 4718 C C . TYR B 1 185 ? 123.941 145.566 107.875 1.00 25.46 207 TYR B C 1
ATOM 4719 O O . TYR B 1 185 ? 124.900 145.415 108.636 1.00 25.46 207 TYR B O 1
ATOM 4728 N N . PHE B 1 186 ? 124.066 145.716 106.567 1.00 28.92 208 PHE B N 1
ATOM 4729 C CA . PHE B 1 186 ? 125.353 145.784 105.887 1.00 28.92 208 PHE B CA 1
ATOM 4730 C C . PHE B 1 186 ? 125.464 147.131 105.201 1.00 28.92 208 PHE B C 1
ATOM 4731 O O . PHE B 1 186 ? 124.706 147.396 104.250 1.00 28.92 208 PHE B O 1
ATOM 4739 N N . PRO B 1 187 ? 126.324 148.031 105.665 1.00 30.31 209 PRO B N 1
ATOM 4740 C CA . PRO B 1 187 ? 126.719 149.163 104.841 1.00 30.31 209 PRO B CA 1
ATOM 4741 C C . PRO B 1 187 ? 127.859 148.778 103.917 1.00 30.31 209 PRO B C 1
ATOM 4742 O O . PRO B 1 187 ? 128.973 148.499 104.382 1.00 30.31 209 PRO B O 1
ATOM 4746 N N . PRO B 1 188 ? 127.626 148.744 102.606 1.00 34.35 210 PRO B N 1
ATOM 4747 C CA . PRO B 1 188 ? 128.658 148.240 101.695 1.00 34.35 210 PRO B CA 1
ATOM 4748 C C . PRO B 1 188 ? 129.695 149.270 101.273 1.00 34.35 210 PRO B C 1
ATOM 4749 O O . PRO B 1 188 ? 130.367 149.089 100.255 1.00 34.35 210 PRO B O 1
ATOM 4753 N N . LEU B 1 189 ? 129.825 150.358 102.031 1.00 34.92 211 LEU B N 1
ATOM 4754 C CA . LEU B 1 189 ? 130.777 151.402 101.671 1.00 34.92 211 LEU B CA 1
ATOM 4755 C C . LEU B 1 189 ? 132.174 150.847 101.422 1.00 34.92 211 LEU B C 1
ATOM 4756 O O . LEU B 1 189 ? 132.848 151.259 100.473 1.00 34.92 211 LEU B O 1
ATOM 4761 N N . LEU B 1 190 ? 132.641 149.932 102.270 1.00 33.39 212 LEU B N 1
ATOM 4762 C CA . LEU B 1 190 ? 133.970 149.362 102.065 1.00 33.39 212 LEU B CA 1
ATOM 4763 C C . LEU B 1 190 ? 134.018 148.509 100.804 1.00 33.39 212 LEU B C 1
ATOM 4764 O O . LEU B 1 190 ? 134.983 148.578 100.035 1.00 33.39 212 LEU B O 1
ATOM 4769 N N . ARG B 1 191 ? 132.993 147.684 100.590 1.00 35.53 213 ARG B N 1
ATOM 4770 C CA . ARG B 1 191 ? 132.899 146.893 99.370 1.00 35.53 213 ARG B CA 1
ATOM 4771 C C . ARG B 1 191 ? 133.003 147.779 98.134 1.00 35.53 213 ARG B C 1
ATOM 4772 O O . ARG B 1 191 ? 133.788 147.506 97.220 1.00 35.53 213 ARG B O 1
ATOM 4780 N N . SER B 1 192 ? 132.218 148.856 98.098 1.00 37.30 214 SER B N 1
ATOM 4781 C CA . SER B 1 192 ? 132.240 149.761 96.957 1.00 37.30 214 SER B CA 1
ATOM 4782 C C . SER B 1 192 ? 133.583 150.460 96.823 1.00 37.30 214 SER B C 1
ATOM 4783 O O . SER B 1 192 ? 134.110 150.597 95.714 1.00 37.30 214 SER B O 1
ATOM 4786 N N . THR B 1 193 ? 134.148 150.919 97.937 1.00 35.99 215 THR B N 1
ATOM 4787 C CA . THR B 1 193 ? 135.397 151.662 97.883 1.00 35.99 215 THR B CA 1
ATOM 4788 C C . THR B 1 193 ? 136.547 150.787 97.412 1.00 35.99 215 THR B C 1
ATOM 4789 O O . THR B 1 193 ? 137.478 151.282 96.768 1.00 35.99 215 THR B O 1
ATOM 4793 N N . ILE B 1 194 ? 136.503 149.495 97.717 1.00 36.53 216 ILE B N 1
ATOM 4794 C CA . ILE B 1 194 ? 137.554 148.586 97.277 1.00 36.53 216 ILE B CA 1
ATOM 4795 C C . ILE B 1 194 ? 137.338 148.155 95.835 1.00 36.53 216 ILE B C 1
ATOM 4796 O O . ILE B 1 194 ? 138.278 148.142 95.038 1.00 36.53 216 ILE B O 1
ATOM 4801 N N . MET B 1 195 ? 136.109 147.796 95.479 1.00 39.42 217 MET B N 1
ATOM 4802 C CA . MET B 1 195 ? 135.770 147.406 94.120 1.00 39.42 217 MET B CA 1
ATOM 4803 C C . MET B 1 195 ? 135.457 148.596 93.219 1.00 39.42 217 MET B C 1
ATOM 4804 O O . MET B 1 195 ? 135.230 148.402 92.021 1.00 39.42 217 MET B O 1
ATOM 4809 N N . ASN B 1 196 ? 135.446 149.810 93.761 1.00 41.14 218 ASN B N 1
ATOM 4810 C CA . ASN B 1 196 ? 135.094 151.019 93.017 1.00 41.14 218 ASN B CA 1
ATOM 4811 C C . ASN B 1 196 ? 133.852 150.788 92.160 1.00 41.14 218 ASN B C 1
ATOM 4812 O O . ASN B 1 196 ? 133.727 151.276 91.035 1.00 41.14 218 ASN B O 1
ATOM 4817 N N . THR B 1 197 ? 132.922 150.025 92.720 1.00 41.27 219 THR B N 1
ATOM 4818 C CA . THR B 1 197 ? 131.598 149.813 92.161 1.00 41.27 219 THR B CA 1
ATOM 4819 C C . THR B 1 197 ? 130.597 150.657 92.939 1.00 41.27 219 THR B C 1
ATOM 4820 O O . THR B 1 197 ? 130.853 151.086 94.065 1.00 41.27 219 THR B O 1
ATOM 4824 N N . SER B 1 198 ? 129.450 150.912 92.325 1.00 40.05 220 SER B N 1
ATOM 4825 C CA . SER B 1 198 ? 128.439 151.742 92.952 1.00 40.05 220 SER B CA 1
ATOM 4826 C C . SER B 1 198 ? 127.651 150.950 93.990 1.00 40.05 220 SER B C 1
ATOM 4827 O O . SER B 1 198 ? 127.430 149.745 93.858 1.00 40.05 220 SER B O 1
ATOM 4830 N N . MET B 1 199 ? 127.236 151.658 95.041 1.00 39.20 221 MET B N 1
ATOM 4831 C CA . MET B 1 199 ? 126.403 151.057 96.078 1.00 39.20 221 MET B CA 1
ATOM 4832 C C . MET B 1 199 ? 125.167 150.407 95.478 1.00 39.20 221 MET B C 1
ATOM 4833 O O . MET B 1 199 ? 124.870 149.235 95.750 1.00 39.20 221 MET B O 1
ATOM 4838 N N . VAL B 1 200 ? 124.430 151.171 94.677 1.00 40.52 222 VAL B N 1
ATOM 4839 C CA . VAL B 1 200 ? 123.218 150.675 94.038 1.00 40.52 222 VAL B CA 1
ATOM 4840 C C . VAL B 1 200 ? 123.483 149.333 93.372 1.00 40.52 222 VAL B C 1
ATOM 4841 O O . VAL B 1 200 ? 122.753 148.354 93.583 1.00 40.52 222 VAL B O 1
ATOM 4845 N N . ASP B 1 201 ? 124.545 149.266 92.572 1.00 40.80 223 ASP B N 1
ATOM 4846 C CA . ASP B 1 201 ? 124.780 148.087 91.751 1.00 40.80 223 ASP B CA 1
ATOM 4847 C C . ASP B 1 201 ? 125.110 146.872 92.603 1.00 40.80 223 ASP B C 1
ATOM 4848 O O . ASP B 1 201 ? 124.510 145.810 92.421 1.00 40.80 223 ASP B O 1
ATOM 4853 N N . ILE B 1 202 ? 126.058 146.995 93.534 1.00 38.46 224 ILE B N 1
ATOM 4854 C CA . ILE B 1 202 ? 126.420 145.829 94.331 1.00 38.46 224 ILE B CA 1
ATOM 4855 C C . ILE B 1 202 ? 125.232 145.360 95.154 1.00 38.46 224 ILE B C 1
ATOM 4856 O O . ILE B 1 202 ? 124.950 144.155 95.223 1.00 38.46 224 ILE B O 1
ATOM 4861 N N . MET B 1 203 ? 124.505 146.290 95.772 1.00 36.94 225 MET B N 1
ATOM 4862 C CA . MET B 1 203 ? 123.386 145.898 96.616 1.00 36.94 225 MET B CA 1
ATOM 4863 C C . MET B 1 203 ? 122.319 145.167 95.816 1.00 36.94 225 MET B C 1
ATOM 4864 O O . MET B 1 203 ? 121.889 144.071 96.196 1.00 36.94 225 MET B O 1
ATOM 4869 N N . PHE B 1 204 ? 121.881 145.747 94.701 1.00 38.87 226 PHE B N 1
ATOM 4870 C CA . PHE B 1 204 ? 120.795 145.129 93.959 1.00 38.87 226 PHE B CA 1
ATOM 4871 C C . PHE B 1 204 ? 121.247 143.902 93.183 1.00 38.87 226 PHE B C 1
ATOM 4872 O O . PHE B 1 204 ? 120.429 143.013 92.934 1.00 38.87 226 PHE B O 1
ATOM 4880 N N . ASP B 1 205 ? 122.531 143.794 92.849 1.00 38.58 227 ASP B N 1
ATOM 4881 C CA . ASP B 1 205 ? 123.033 142.554 92.275 1.00 38.58 227 ASP B CA 1
ATOM 4882 C C . ASP B 1 205 ? 123.016 141.435 93.304 1.00 38.58 227 ASP B C 1
ATOM 4883 O O . ASP B 1 205 ? 122.642 140.301 92.986 1.00 38.58 227 ASP B O 1
ATOM 4888 N N . ALA B 1 206 ? 123.422 141.730 94.540 1.00 35.03 228 ALA B N 1
ATOM 4889 C CA . ALA B 1 206 ? 123.283 140.755 95.616 1.00 35.03 228 ALA B CA 1
ATOM 4890 C C . ALA B 1 206 ? 121.825 140.342 95.805 1.00 35.03 228 ALA B C 1
ATOM 4891 O O . ALA B 1 206 ? 121.520 139.153 95.975 1.00 35.03 228 ALA B O 1
ATOM 4893 N N . VAL B 1 207 ? 120.910 141.310 95.763 1.00 37.04 229 VAL B N 1
ATOM 4894 C CA . VAL B 1 207 ? 119.489 141.000 95.915 1.00 37.04 229 VAL B CA 1
ATOM 4895 C C . VAL B 1 207 ? 119.014 140.090 94.788 1.00 37.04 229 VAL B C 1
ATOM 4896 O O . VAL B 1 207 ? 118.276 139.123 95.018 1.00 37.04 229 VAL B O 1
ATOM 4900 N N . GLU B 1 208 ? 119.420 140.386 93.552 1.00 39.37 230 GLU B N 1
ATOM 4901 C CA . GLU B 1 208 ? 118.985 139.575 92.423 1.00 39.37 230 GLU B CA 1
ATOM 4902 C C . GLU B 1 208 ? 119.582 138.175 92.481 1.00 39.37 230 GLU B C 1
ATOM 4903 O O . GLU B 1 208 ? 118.925 137.201 92.102 1.00 39.37 230 GLU B O 1
ATOM 4909 N N . SER B 1 209 ? 120.825 138.048 92.944 1.00 37.07 231 SER B N 1
ATOM 4910 C CA . SER B 1 209 ? 121.411 136.721 93.067 1.00 37.07 231 SER B CA 1
ATOM 4911 C C . SER B 1 209 ? 120.688 135.906 94.127 1.00 37.07 231 SER B C 1
ATOM 4912 O O . SER B 1 209 ? 120.493 134.695 93.966 1.00 37.07 231 SER B O 1
ATOM 4915 N N . PHE B 1 210 ? 120.278 136.552 95.219 1.00 36.08 232 PHE B N 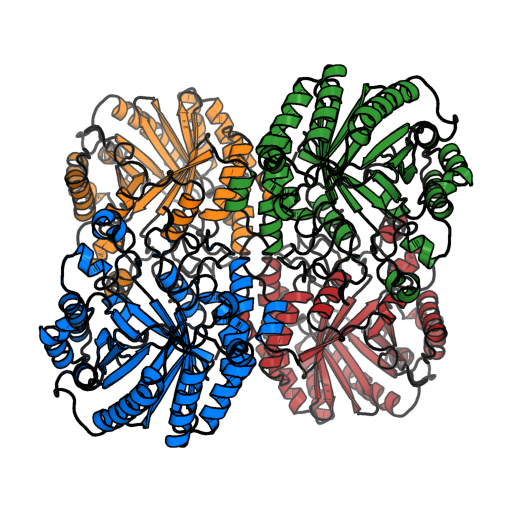1
ATOM 4916 C CA . PHE B 1 210 ? 119.487 135.847 96.219 1.00 36.08 232 PHE B CA 1
ATOM 4917 C C . PHE B 1 210 ? 118.151 135.409 95.638 1.00 36.08 232 PHE B C 1
ATOM 4918 O O . PHE B 1 210 ? 117.710 134.274 95.854 1.00 36.08 232 PHE B O 1
ATOM 4926 N N . ARG B 1 211 ? 117.487 136.304 94.907 1.00 39.96 233 ARG B N 1
ATOM 4927 C CA . ARG B 1 211 ? 116.295 135.929 94.155 1.00 39.96 233 ARG B CA 1
ATOM 4928 C C . ARG B 1 211 ? 116.525 134.654 93.359 1.00 39.96 233 ARG B C 1
ATOM 4929 O O . ARG B 1 211 ? 115.818 133.657 93.529 1.00 39.96 233 ARG B O 1
ATOM 4937 N N . LYS B 1 212 ? 117.517 134.686 92.470 1.00 39.53 234 LYS B N 1
ATOM 4938 C CA . LYS B 1 212 ? 117.816 133.538 91.624 1.00 39.53 234 LYS B CA 1
ATOM 4939 C C . LYS B 1 212 ? 117.983 132.272 92.451 1.00 39.53 234 LYS B C 1
ATOM 4940 O O . LYS B 1 212 ? 117.231 131.304 92.291 1.00 39.53 234 LYS B O 1
ATOM 4946 N N . GLN B 1 213 ? 118.967 132.258 93.346 1.00 38.10 235 GLN B N 1
ATOM 4947 C CA . GLN B 1 213 ? 119.318 131.032 94.051 1.00 38.10 235 GLN B CA 1
ATOM 4948 C C . GLN B 1 213 ? 118.417 130.742 95.243 1.00 38.10 235 GLN B C 1
ATOM 4949 O O . GLN B 1 213 ? 118.763 129.880 96.056 1.00 38.10 235 GLN B O 1
ATOM 4955 N N . SER B 1 214 ? 117.279 131.422 95.367 1.00 39.25 236 SER B N 1
ATOM 4956 C CA . SER B 1 214 ? 116.315 131.121 96.418 1.00 39.25 236 SER B CA 1
ATOM 4957 C C . SER B 1 214 ? 114.892 130.951 95.919 1.00 39.25 236 SER B C 1
ATOM 4958 O O . SER B 1 214 ? 114.096 130.304 96.609 1.00 39.25 236 SER B O 1
ATOM 4961 N N . GLY B 1 215 ? 114.543 131.499 94.763 1.00 41.22 237 GLY B N 1
ATOM 4962 C CA . GLY B 1 215 ? 113.187 131.396 94.268 1.00 41.22 237 GLY B CA 1
ATOM 4963 C C . GLY B 1 215 ? 112.212 132.286 94.998 1.00 41.22 237 GLY B C 1
ATOM 4964 O O . GLY B 1 215 ? 111.014 131.981 95.049 1.00 41.22 237 GLY B O 1
ATOM 4965 N N . LEU B 1 216 ? 112.693 133.386 95.566 1.00 40.53 238 LEU B N 1
ATOM 4966 C CA . LEU B 1 216 ? 111.872 134.308 96.331 1.00 40.53 238 LEU B CA 1
ATOM 4967 C C . LEU B 1 216 ? 111.813 135.641 95.607 1.00 40.53 238 LEU B C 1
ATOM 4968 O O . LEU B 1 216 ? 112.782 136.053 94.964 1.00 40.53 238 LEU B O 1
ATOM 4973 N N . TYR B 1 217 ? 110.674 136.311 95.721 1.00 43.42 239 TYR B N 1
ATOM 4974 C CA . TYR B 1 217 ? 110.425 137.545 94.987 1.00 43.42 239 TYR B CA 1
ATOM 4975 C C . TYR B 1 217 ? 110.827 138.733 95.849 1.00 43.42 239 TYR B C 1
ATOM 4976 O O . TYR B 1 217 ? 110.217 138.999 96.884 1.00 43.42 239 TYR B O 1
ATOM 4985 N N . PHE B 1 218 ? 111.860 139.452 95.420 1.00 39.76 240 PHE B N 1
ATOM 4986 C CA . PHE B 1 218 ? 112.321 140.673 96.074 1.00 39.76 240 PHE B CA 1
ATOM 4987 C C . PHE B 1 218 ? 112.401 141.746 94.993 1.00 39.76 240 PHE B C 1
ATOM 4988 O O . PHE B 1 218 ? 113.449 141.936 94.373 1.00 39.76 240 PHE B O 1
ATOM 4996 N N . ASP B 1 219 ? 111.294 142.452 94.772 1.00 42.13 241 ASP B N 1
ATOM 4997 C CA . ASP B 1 219 ? 111.194 143.393 93.661 1.00 42.13 241 ASP B CA 1
ATOM 4998 C C . ASP B 1 219 ? 111.925 144.678 94.017 1.00 42.13 241 ASP B C 1
ATOM 4999 O O . ASP B 1 219 ? 111.483 145.438 94.883 1.00 42.13 241 ASP B O 1
ATOM 5004 N N . TYR B 1 220 ? 113.032 144.929 93.327 1.00 40.99 242 TYR B N 1
ATOM 5005 C CA . TYR B 1 220 ? 113.842 146.116 93.532 1.00 40.99 242 TYR B CA 1
ATOM 5006 C C . TYR B 1 220 ? 113.815 147.063 92.344 1.00 40.99 242 TYR B C 1
ATOM 5007 O O . TYR B 1 220 ? 114.539 148.062 92.350 1.00 40.99 242 TYR B O 1
ATOM 5016 N N . THR B 1 221 ? 113.011 146.769 91.321 1.00 43.05 243 THR B N 1
ATOM 5017 C CA . THR B 1 221 ? 112.987 147.596 90.122 1.00 43.05 243 THR B CA 1
ATOM 5018 C C . THR B 1 221 ? 112.743 149.060 90.463 1.00 43.05 243 THR B C 1
ATOM 5019 O O . THR B 1 221 ? 113.511 149.939 90.060 1.00 43.05 243 THR B O 1
ATOM 5023 N N . LYS B 1 222 ? 111.674 149.337 91.208 1.00 43.06 244 LYS B N 1
ATOM 5024 C CA . LYS B 1 222 ? 111.320 150.717 91.522 1.00 43.06 244 LYS B CA 1
ATOM 5025 C C . LYS B 1 222 ? 112.403 151.397 92.349 1.00 43.06 244 LYS B C 1
ATOM 5026 O O . LYS B 1 222 ? 112.738 152.565 92.112 1.00 43.06 244 LYS B O 1
ATOM 5032 N N . ILE B 1 223 ? 112.970 150.674 93.314 1.00 40.51 245 ILE B N 1
ATOM 5033 C CA . ILE B 1 223 ? 113.990 151.247 94.182 1.00 40.51 245 ILE B CA 1
ATOM 5034 C C . ILE B 1 223 ? 115.242 151.569 93.381 1.00 40.51 245 ILE B C 1
ATOM 5035 O O . ILE B 1 223 ? 115.819 152.652 93.512 1.00 40.51 245 ILE B O 1
ATOM 5040 N N . LYS B 1 224 ? 115.682 150.627 92.547 1.00 41.12 246 LYS B N 1
ATOM 5041 C CA . LYS B 1 224 ? 116.838 150.863 91.688 1.00 41.12 246 LYS B CA 1
ATOM 5042 C C . LYS B 1 224 ? 116.602 152.054 90.769 1.00 41.12 246 LYS B C 1
ATOM 5043 O O . LYS B 1 224 ? 117.454 152.942 90.650 1.00 41.12 246 LYS B O 1
ATOM 5049 N N . GLU B 1 225 ? 115.451 152.079 90.098 1.00 44.23 247 GLU B N 1
ATOM 5050 C CA . GLU B 1 225 ? 115.112 153.190 89.219 1.00 44.23 247 GLU B CA 1
ATOM 5051 C C . GLU B 1 225 ? 115.234 154.518 89.950 1.00 44.23 247 GLU B C 1
ATOM 5052 O O . GLU B 1 225 ? 115.945 155.426 89.507 1.00 44.23 247 GLU B O 1
ATOM 5058 N N . PHE B 1 226 ? 114.537 154.650 91.079 1.00 43.59 248 PHE B N 1
ATOM 5059 C CA . PHE B 1 226 ? 114.581 155.904 91.820 1.00 43.59 248 PHE B CA 1
ATOM 5060 C C . PHE B 1 226 ? 116.001 156.253 92.244 1.00 43.59 248 PHE B C 1
ATOM 5061 O O . PHE B 1 226 ? 116.427 157.407 92.119 1.00 43.59 248 PHE B O 1
ATOM 5069 N N . MET B 1 227 ? 116.752 155.274 92.746 1.00 42.44 249 MET B N 1
ATOM 5070 C CA . MET B 1 227 ? 118.035 155.556 93.368 1.00 42.44 249 MET B CA 1
ATOM 5071 C C . MET B 1 227 ? 119.154 155.776 92.361 1.00 42.44 249 MET B C 1
ATOM 5072 O O . MET B 1 227 ? 120.208 156.294 92.740 1.00 42.44 249 MET B O 1
ATOM 5077 N N . SER B 1 228 ? 118.962 155.396 91.101 1.00 45.26 250 SER B N 1
ATOM 5078 C CA . SER B 1 228 ? 119.960 155.663 90.075 1.00 45.26 250 SER B CA 1
ATOM 5079 C C . SER B 1 228 ? 119.757 157.006 89.386 1.00 45.26 250 SER B C 1
ATOM 5080 O O . SER B 1 228 ? 120.682 157.492 88.727 1.00 45.26 250 SER B O 1
ATOM 5083 N N . GLU B 1 229 ? 118.582 157.612 89.523 1.00 48.56 251 GLU B N 1
ATOM 5084 C CA . GLU B 1 229 ? 118.340 158.930 88.961 1.00 48.56 251 GLU B CA 1
ATOM 5085 C C . GLU B 1 229 ? 119.332 159.945 89.523 1.00 48.56 251 GLU B C 1
ATOM 5086 O O . GLU B 1 229 ? 120.001 159.714 90.533 1.00 48.56 251 GLU B O 1
ATOM 5092 N N . GLU B 1 230 ? 119.425 161.089 88.843 1.00 50.95 252 GLU B N 1
ATOM 5093 C CA . GLU B 1 230 ? 120.299 162.169 89.278 1.00 50.95 252 GLU B CA 1
ATOM 5094 C C . GLU B 1 230 ? 119.606 163.145 90.217 1.00 50.95 252 GLU B C 1
ATOM 5095 O O . GLU B 1 230 ? 120.242 163.659 91.146 1.00 50.95 252 GLU B O 1
ATOM 5101 N N . LYS B 1 231 ? 118.321 163.423 89.989 1.00 48.94 253 LYS B N 1
ATOM 5102 C CA . LYS B 1 231 ? 117.580 164.282 90.906 1.00 48.94 253 LYS B CA 1
ATOM 5103 C C . LYS B 1 231 ? 117.623 163.726 92.321 1.00 48.94 253 LYS B C 1
ATOM 5104 O O . LYS B 1 231 ? 117.710 164.482 93.295 1.00 48.94 253 LYS B O 1
ATOM 5110 N N . THR B 1 232 ? 117.558 162.402 92.454 1.00 46.38 254 THR B N 1
ATOM 5111 C CA . THR B 1 232 ? 117.710 161.776 93.761 1.00 46.38 254 THR B CA 1
ATOM 5112 C C . THR B 1 232 ? 119.105 162.016 94.323 1.00 46.38 254 THR B C 1
ATOM 5113 O O . THR B 1 232 ? 119.257 162.419 95.481 1.00 46.38 254 THR B O 1
ATOM 5117 N N . HIS B 1 233 ? 120.137 161.774 93.514 1.00 47.29 255 HIS B N 1
ATOM 5118 C CA . HIS B 1 233 ? 121.506 161.972 93.975 1.00 47.29 255 HIS B CA 1
ATOM 5119 C C . HIS B 1 233 ? 121.776 163.411 94.385 1.00 47.29 255 HIS B C 1
ATOM 5120 O O . HIS B 1 233 ? 122.710 163.658 95.156 1.00 47.29 255 HIS B O 1
ATOM 5127 N N . GLU B 1 234 ? 120.992 164.365 93.881 1.00 48.82 256 GLU B N 1
ATOM 5128 C CA . GLU B 1 234 ? 121.176 165.752 94.295 1.00 48.82 256 GLU B CA 1
ATOM 5129 C C . GLU B 1 234 ? 121.036 165.893 95.804 1.00 48.82 256 GLU B C 1
ATOM 5130 O O . GLU B 1 234 ? 121.801 166.626 96.441 1.00 48.82 256 GLU B O 1
ATOM 5136 N N . THR B 1 235 ? 120.066 165.195 96.391 1.00 45.90 257 THR B N 1
ATOM 5137 C CA . THR B 1 235 ? 119.836 165.218 97.829 1.00 45.90 257 THR B CA 1
ATOM 5138 C C . THR B 1 235 ? 120.377 163.992 98.546 1.00 45.90 257 THR B C 1
ATOM 5139 O O . THR B 1 235 ? 120.756 164.089 99.717 1.00 45.90 257 THR B O 1
ATOM 5143 N N . MET B 1 236 ? 120.425 162.849 97.874 1.00 43.76 258 MET B N 1
ATOM 5144 C CA . MET B 1 236 ? 120.784 161.599 98.522 1.00 43.76 258 MET B CA 1
ATOM 5145 C C . MET B 1 236 ? 122.281 161.500 98.758 1.00 43.76 258 MET B C 1
ATOM 5146 O O . MET B 1 236 ? 123.089 161.874 97.904 1.00 43.76 258 MET B O 1
ATOM 5151 N N . MET B 1 237 ? 122.645 160.994 99.934 1.00 42.02 259 MET B N 1
ATOM 5152 C CA . MET B 1 237 ? 124.018 160.606 100.234 1.00 42.02 259 MET B CA 1
ATOM 5153 C C . MET B 1 237 ? 124.098 159.091 100.085 1.00 42.02 259 MET B C 1
ATOM 5154 O O . MET B 1 237 ? 124.181 158.342 101.056 1.00 42.02 259 MET B O 1
ATOM 5159 N N . VAL B 1 238 ? 124.081 158.643 98.829 1.00 41.73 260 VAL B N 1
ATOM 5160 C CA . VAL B 1 238 ? 123.993 157.220 98.536 1.00 41.73 260 VAL B CA 1
ATOM 5161 C C . VAL B 1 238 ? 125.122 156.434 99.185 1.00 41.73 260 VAL B C 1
ATOM 5162 O O . VAL B 1 238 ? 124.980 155.231 99.418 1.00 41.73 260 VAL B O 1
ATOM 5166 N N . ASP B 1 239 ? 126.243 157.084 99.487 1.00 41.29 261 ASP B N 1
ATOM 5167 C CA . ASP B 1 239 ? 127.326 156.421 100.199 1.00 41.29 261 ASP B CA 1
ATOM 5168 C C . ASP B 1 239 ? 126.973 156.116 101.642 1.00 41.29 261 ASP B C 1
ATOM 5169 O O . ASP B 1 239 ? 127.763 155.464 102.332 1.00 41.29 261 ASP B O 1
ATOM 5174 N N . ARG B 1 240 ? 125.817 156.576 102.111 1.00 39.63 262 ARG B N 1
ATOM 5175 C CA . ARG B 1 240 ? 125.341 156.315 103.458 1.00 39.63 262 ARG B CA 1
ATOM 5176 C C . ARG B 1 240 ? 124.253 155.251 103.488 1.00 39.63 262 ARG B C 1
ATOM 5177 O O . ARG B 1 240 ? 123.571 155.102 104.506 1.00 39.63 262 ARG B O 1
ATOM 5185 N N . SER B 1 241 ? 124.076 154.514 102.400 1.00 36.63 263 SER B N 1
ATOM 5186 C CA . SER B 1 241 ? 123.024 153.522 102.278 1.00 36.63 263 SER B CA 1
ATOM 5187 C C . SER B 1 241 ? 123.477 152.176 102.832 1.00 36.63 263 SER B C 1
ATOM 5188 O O . SER B 1 241 ? 124.671 151.907 102.983 1.00 36.63 263 SER B O 1
ATOM 5191 N N . TYR B 1 242 ? 122.501 151.323 103.133 1.00 31.28 264 TYR B N 1
ATOM 5192 C CA . TYR B 1 242 ? 122.798 150.004 103.665 1.00 31.28 264 TYR B CA 1
ATOM 5193 C C . TYR B 1 242 ? 121.645 149.055 103.370 1.00 31.28 264 TYR B C 1
ATOM 5194 O O . TYR B 1 242 ? 120.559 149.466 102.960 1.00 31.28 264 TYR B O 1
ATOM 5203 N N . LEU B 1 243 ? 121.915 147.765 103.542 1.00 31.74 265 LEU B N 1
ATOM 5204 C CA . LEU B 1 243 ? 120.957 146.704 103.261 1.00 31.74 265 LEU B CA 1
ATOM 5205 C C . LEU B 1 243 ? 120.693 145.907 104.526 1.00 31.74 265 LEU B C 1
ATOM 5206 O O . LEU B 1 243 ? 121.630 145.450 105.179 1.00 31.74 265 LEU B O 1
ATOM 5211 N N . SER B 1 244 ? 119.426 145.711 104.851 1.00 28.92 266 SER B N 1
ATOM 5212 C CA . SER B 1 244 ? 119.028 145.022 106.065 1.00 28.92 266 SER B CA 1
ATOM 5213 C C . SER B 1 244 ? 118.215 143.785 105.733 1.00 28.92 266 SER B C 1
ATOM 5214 O O . SER B 1 244 ? 117.428 143.780 104.784 1.00 28.92 266 SER B O 1
ATOM 5217 N N . PHE B 1 245 ? 118.410 142.742 106.528 1.00 28.61 267 PHE B N 1
ATOM 5218 C CA . PHE B 1 245 ? 117.587 141.548 106.439 1.00 28.61 267 PHE B CA 1
ATOM 5219 C C . PHE B 1 245 ? 117.399 140.952 107.823 1.00 28.61 267 PHE B C 1
ATOM 5220 O O . PHE B 1 245 ? 118.292 141.025 108.673 1.00 28.61 267 PHE B O 1
ATOM 5228 N N . ASP B 1 246 ? 116.225 140.373 108.042 1.00 30.01 268 ASP B N 1
ATOM 5229 C CA . ASP B 1 246 ? 115.987 139.608 109.253 1.00 30.01 268 ASP B CA 1
ATOM 5230 C C . ASP B 1 246 ? 116.596 138.222 109.115 1.00 30.01 268 ASP B C 1
ATOM 5231 O O . ASP B 1 246 ? 116.422 137.544 108.100 1.00 30.01 268 ASP B O 1
ATOM 5236 N N . CYS B 1 247 ? 117.322 137.807 110.146 1.00 27.68 269 CYS B N 1
ATOM 5237 C CA . CYS B 1 247 ? 118.056 136.547 110.122 1.00 27.68 269 CYS B CA 1
ATOM 5238 C C . CYS B 1 247 ? 117.111 135.403 110.485 1.00 27.68 269 CYS B C 1
ATOM 5239 O O . CYS B 1 247 ? 117.123 134.847 111.584 1.00 27.68 269 CYS B O 1
ATOM 5242 N N . LEU B 1 248 ? 116.277 135.059 109.509 1.00 30.27 270 LEU B N 1
ATOM 5243 C CA . LEU B 1 248 ? 115.260 134.033 109.651 1.00 30.27 270 LEU B CA 1
ATOM 5244 C C . LEU B 1 248 ? 115.199 133.246 108.352 1.00 30.27 270 LEU B C 1
ATOM 5245 O O . LEU B 1 248 ? 116.035 133.416 107.460 1.00 30.27 270 LEU B O 1
ATOM 5250 N N . ASP B 1 249 ? 114.200 132.382 108.249 1.00 34.23 271 ASP B N 1
ATOM 5251 C CA . ASP B 1 249 ? 113.928 131.677 107.011 1.00 34.23 271 ASP B CA 1
ATOM 5252 C C . ASP B 1 249 ? 113.634 132.692 105.912 1.00 34.23 271 ASP B C 1
ATOM 5253 O O . ASP B 1 249 ? 112.685 133.477 106.048 1.00 34.23 271 ASP B O 1
ATOM 5258 N N . PRO B 1 250 ? 114.405 132.715 104.824 1.00 35.28 272 PRO B N 1
ATOM 5259 C CA . PRO B 1 250 ? 114.218 133.750 103.799 1.00 35.28 272 PRO B CA 1
ATOM 5260 C C . PRO B 1 250 ? 112.786 133.925 103.331 1.00 35.28 272 PRO B C 1
ATOM 5261 O O . PRO B 1 250 ? 112.425 134.989 102.822 1.00 35.28 272 PRO B O 1
ATOM 5265 N N . ALA B 1 251 ? 111.962 132.892 103.490 1.00 38.01 273 ALA B N 1
ATOM 5266 C CA . ALA B 1 251 ? 110.558 132.993 103.125 1.00 38.01 273 ALA B CA 1
ATOM 5267 C C . ALA B 1 251 ? 109.744 133.739 104.167 1.00 38.01 273 ALA B C 1
ATOM 5268 O O . ALA B 1 251 ? 108.634 134.187 103.864 1.00 38.01 273 ALA B O 1
ATOM 5270 N N . LYS B 1 252 ? 110.269 133.878 105.379 1.00 36.56 274 LYS B N 1
ATOM 5271 C CA . LYS B 1 252 ? 109.641 134.666 106.425 1.00 36.56 274 LYS B CA 1
ATOM 5272 C C . LYS B 1 252 ? 110.414 135.938 106.734 1.00 36.56 274 LYS B C 1
ATOM 5273 O O . LYS B 1 252 ? 110.024 136.682 107.638 1.00 36.56 274 LYS B O 1
ATOM 5279 N N . SER B 1 253 ? 111.488 136.207 106.005 1.00 33.57 275 SER B N 1
ATOM 5280 C CA . SER B 1 253 ? 112.329 137.364 106.230 1.00 33.57 275 SER B CA 1
ATOM 5281 C C . SER B 1 253 ? 111.933 138.482 105.271 1.00 33.57 275 SER B C 1
ATOM 5282 O O . SER B 1 253 ? 110.939 138.398 104.546 1.00 33.57 275 SER B O 1
ATOM 5285 N N . ARG B 1 254 ? 112.723 139.549 105.274 1.00 32.87 276 ARG B N 1
ATOM 5286 C CA . ARG B 1 254 ? 112.493 140.714 104.442 1.00 32.87 276 ARG B CA 1
ATOM 5287 C C . ARG B 1 254 ? 113.821 141.126 103.843 1.00 32.87 276 ARG B C 1
ATOM 5288 O O . ARG B 1 254 ? 114.880 140.645 104.251 1.00 32.87 276 ARG B O 1
ATOM 5296 N N . ILE B 1 255 ? 113.775 142.037 102.881 1.00 33.57 277 ILE B N 1
ATOM 5297 C CA . ILE B 1 255 ? 114.964 142.789 102.505 1.00 33.57 277 ILE B CA 1
ATOM 5298 C C . ILE B 1 255 ? 114.589 144.256 102.572 1.00 33.57 277 ILE B C 1
ATOM 5299 O O . ILE B 1 255 ? 113.460 144.627 102.253 1.00 33.57 277 ILE B O 1
ATOM 5304 N N . LYS B 1 256 ? 115.500 145.079 103.064 1.00 32.35 278 LYS B N 1
ATOM 5305 C CA . LYS B 1 256 ? 115.228 146.494 103.234 1.00 32.35 278 LYS B CA 1
ATOM 5306 C C . LYS B 1 256 ? 116.415 147.285 102.735 1.00 32.35 278 LYS B C 1
ATOM 5307 O O . LYS B 1 256 ? 117.559 146.974 103.073 1.00 32.35 278 LYS B O 1
ATOM 5313 N N . ILE B 1 257 ? 116.141 148.298 101.927 1.00 34.69 279 ILE B N 1
ATOM 5314 C CA . ILE B 1 257 ? 117.180 149.156 101.377 1.00 34.69 279 ILE B CA 1
ATOM 5315 C C . ILE B 1 257 ? 117.051 150.513 102.046 1.00 34.69 279 ILE B C 1
ATOM 5316 O O . ILE B 1 257 ? 116.006 151.164 101.936 1.00 34.69 279 ILE B O 1
ATOM 5321 N N . TYR B 1 258 ? 118.101 150.919 102.756 1.00 32.75 280 TYR B N 1
ATOM 5322 C CA . TYR B 1 258 ? 118.170 152.173 103.484 1.00 32.75 280 TYR B CA 1
ATOM 5323 C C . TYR B 1 258 ? 119.070 153.164 102.764 1.00 32.75 280 TYR B C 1
ATOM 5324 O O . TYR B 1 258 ? 120.129 152.805 102.245 1.00 32.75 280 TYR B O 1
ATOM 5333 N N . THR B 1 259 ? 118.654 154.427 102.772 1.00 37.67 281 THR B N 1
ATOM 5334 C CA . THR B 1 259 ? 119.513 155.505 102.307 1.00 37.67 281 THR B CA 1
ATOM 5335 C C . THR B 1 259 ? 119.228 156.771 103.104 1.00 37.67 281 THR B C 1
ATOM 5336 O O . THR B 1 259 ? 118.150 156.944 103.679 1.00 37.67 281 THR B O 1
ATOM 5340 N N . GLU B 1 260 ? 120.225 157.653 103.135 1.00 39.00 282 GLU B N 1
ATOM 5341 C CA . GLU B 1 260 ? 120.142 158.942 103.805 1.00 39.00 282 GLU B CA 1
ATOM 5342 C C . GLU B 1 260 ? 119.882 160.045 102.789 1.00 39.00 282 GLU B C 1
ATOM 5343 O O . GLU B 1 260 ? 120.405 160.008 101.672 1.00 39.00 282 GLU B O 1
ATOM 5349 N N . ALA B 1 261 ? 119.076 161.027 103.183 1.00 41.12 283 ALA B N 1
ATOM 5350 C CA . ALA B 1 261 ? 118.787 162.190 102.359 1.00 41.12 283 ALA B CA 1
ATOM 5351 C C . ALA B 1 261 ? 118.631 163.411 103.250 1.00 41.12 283 ALA B C 1
ATOM 5352 O O . ALA B 1 261 ? 117.898 163.376 104.243 1.00 41.12 283 ALA B O 1
ATOM 5354 N N . LYS B 1 262 ? 119.320 164.484 102.892 1.00 44.31 284 LYS B N 1
ATOM 5355 C CA . LYS B 1 262 ? 119.178 165.770 103.562 1.00 44.31 284 LYS B CA 1
ATOM 5356 C C . LYS B 1 262 ? 118.324 166.649 102.658 1.00 44.31 284 LYS B C 1
ATOM 5357 O O . LYS B 1 262 ? 118.797 167.158 101.640 1.00 44.31 284 LYS B O 1
ATOM 5363 N N . VAL B 1 263 ? 117.060 166.812 103.032 1.00 44.66 285 VAL B N 1
ATOM 5364 C CA . VAL B 1 263 ? 116.074 167.467 102.190 1.00 44.66 285 VAL B CA 1
ATOM 5365 C C . VAL B 1 263 ? 115.666 168.788 102.832 1.00 44.66 285 VAL B C 1
ATOM 5366 O O . VAL B 1 263 ? 116.099 169.133 103.928 1.00 44.66 285 VAL B O 1
ATOM 5370 N N . LYS B 1 264 ? 114.824 169.535 102.127 1.00 47.75 286 LYS B N 1
ATOM 5371 C CA . LYS B 1 264 ? 114.366 170.837 102.586 1.00 47.75 286 LYS B CA 1
ATOM 5372 C C . LYS B 1 264 ? 112.858 170.989 102.590 1.00 47.75 286 LYS B C 1
ATOM 5373 O O . LYS B 1 264 ? 112.340 171.807 103.352 1.00 47.75 286 LYS B O 1
ATOM 5379 N N . THR B 1 265 ? 112.143 170.229 101.769 1.00 46.37 287 THR B N 1
ATOM 5380 C CA . THR B 1 265 ? 110.695 170.305 101.684 1.00 46.37 287 THR B CA 1
ATOM 5381 C C . THR B 1 265 ? 110.107 168.920 101.888 1.00 46.37 287 THR B C 1
ATOM 5382 O O . THR B 1 265 ? 110.821 167.917 101.956 1.00 46.37 287 THR B O 1
ATOM 5386 N N . LEU B 1 266 ? 108.784 168.878 101.992 1.00 43.44 288 LEU B N 1
ATOM 5387 C CA . LEU B 1 266 ? 108.066 167.616 102.006 1.00 43.44 288 LEU B CA 1
ATOM 5388 C C . LEU B 1 266 ? 107.824 167.074 100.607 1.00 43.44 288 LEU B C 1
ATOM 5389 O O . LEU B 1 266 ? 107.445 165.909 100.469 1.00 43.44 288 LEU B O 1
ATOM 5394 N N . GLU B 1 267 ? 108.042 167.884 99.573 1.00 46.20 289 GLU B N 1
ATOM 5395 C CA . GLU B 1 267 ? 108.074 167.360 98.216 1.00 46.20 289 GLU B CA 1
ATOM 5396 C C . GLU B 1 267 ? 109.290 166.469 98.004 1.00 46.20 289 GLU B C 1
ATOM 5397 O O . GLU B 1 267 ? 109.164 165.360 97.469 1.00 46.20 289 GLU B O 1
ATOM 5403 N N . GLU B 1 268 ? 110.463 166.922 98.442 1.00 46.78 290 GLU B N 1
ATOM 5404 C CA . GLU B 1 268 ? 111.662 166.103 98.354 1.00 46.78 290 GLU B CA 1
ATOM 5405 C C . GLU B 1 268 ? 111.565 164.884 99.257 1.00 46.78 290 GLU B C 1
ATOM 5406 O O . GLU B 1 268 ? 112.243 163.880 99.022 1.00 46.78 290 GLU B O 1
ATOM 5412 N N . ALA B 1 269 ? 110.736 164.959 100.299 1.00 43.38 291 ALA B N 1
ATOM 5413 C CA . ALA B 1 269 ? 110.538 163.807 101.170 1.00 43.38 291 ALA B CA 1
ATOM 5414 C C . ALA B 1 269 ? 109.587 162.801 100.537 1.00 43.38 291 ALA B C 1
ATOM 5415 O O . ALA B 1 269 ? 109.829 161.592 100.594 1.00 43.38 291 ALA B O 1
ATOM 5417 N N . TYR B 1 270 ? 108.494 163.281 99.942 1.00 42.78 292 TYR B N 1
ATOM 5418 C CA . TYR B 1 270 ? 107.618 162.405 99.175 1.00 42.78 292 TYR B CA 1
ATOM 5419 C C . TYR B 1 270 ? 108.365 161.748 98.024 1.00 42.78 292 TYR B C 1
ATOM 5420 O O . TYR B 1 270 ? 108.033 160.626 97.630 1.00 42.78 292 TYR B O 1
ATOM 5429 N N . SER B 1 271 ? 109.370 162.433 97.477 1.00 44.66 293 SER B N 1
ATOM 5430 C CA . SER B 1 271 ? 110.203 161.834 96.440 1.00 44.66 293 SER B CA 1
ATOM 5431 C C . SER B 1 271 ? 110.769 160.496 96.898 1.00 44.66 293 SER B C 1
ATOM 5432 O O . SER B 1 271 ? 110.724 159.507 96.159 1.00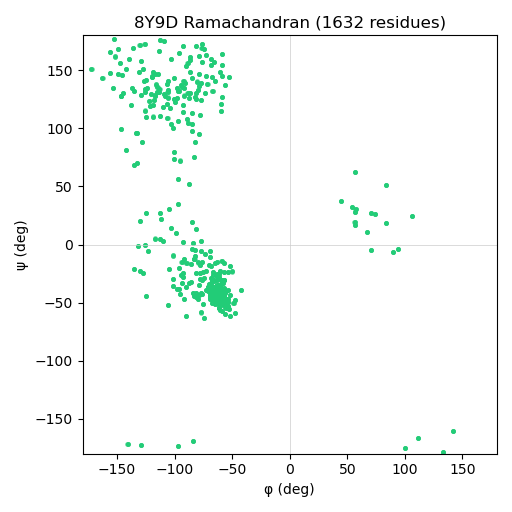 44.66 293 SER B O 1
ATOM 5435 N N . PHE B 1 272 ? 111.306 160.445 98.118 1.00 42.49 294 PHE B N 1
ATOM 5436 C CA . PHE B 1 272 ? 111.844 159.198 98.646 1.00 42.49 294 PHE B CA 1
ATOM 5437 C C . PHE B 1 272 ? 110.741 158.281 99.155 1.00 42.49 294 PHE B C 1
ATOM 5438 O O . PHE B 1 272 ? 110.841 157.056 99.026 1.00 42.49 294 PHE B O 1
ATOM 5446 N N . TRP B 1 273 ? 109.684 158.851 99.727 1.00 40.22 295 TRP B N 1
ATOM 5447 C CA . TRP B 1 273 ? 108.623 158.055 100.323 1.00 40.22 295 TRP B CA 1
ATOM 5448 C C . TRP B 1 273 ? 107.842 157.265 99.284 1.00 40.22 295 TRP B C 1
ATOM 5449 O O . TRP B 1 273 ? 107.333 156.184 99.594 1.00 40.22 295 TRP B O 1
ATOM 5460 N N . SER B 1 274 ? 107.739 157.772 98.057 1.00 42.14 296 SER B N 1
ATOM 5461 C CA . SER B 1 274 ? 106.993 157.106 97.002 1.00 42.14 296 SER B CA 1
ATOM 5462 C C . SER B 1 274 ? 107.858 156.691 95.822 1.00 42.14 296 SER B C 1
ATOM 5463 O O . SER B 1 274 ? 107.321 156.197 94.825 1.00 42.14 296 SER B O 1
ATOM 5466 N N . LEU B 1 275 ? 109.173 156.870 95.904 1.00 42.29 297 LEU B N 1
ATOM 5467 C CA . LEU B 1 275 ? 110.085 156.526 94.815 1.00 42.29 297 LEU B CA 1
ATOM 5468 C C . LEU B 1 275 ? 109.717 157.242 93.520 1.00 42.29 297 LEU B C 1
ATOM 5469 O O . LEU B 1 275 ? 110.000 156.752 92.426 1.00 42.29 297 LEU B O 1
ATOM 5474 N N . GLY B 1 276 ? 109.091 158.409 93.633 1.00 43.40 298 GLY B N 1
ATOM 5475 C CA . GLY B 1 276 ? 108.710 159.182 92.470 1.00 43.40 298 GLY B CA 1
ATOM 5476 C C . GLY B 1 276 ? 107.397 158.729 91.876 1.00 43.40 298 GLY B C 1
ATOM 5477 O O . GLY B 1 276 ? 107.302 158.480 90.671 1.00 43.40 298 GLY B O 1
ATOM 5478 N N . GLY B 1 277 ? 106.373 158.618 92.716 1.00 43.78 299 GLY B N 1
ATOM 5479 C CA . GLY B 1 277 ? 105.072 158.172 92.276 1.00 43.78 299 GLY B CA 1
ATOM 5480 C C . GLY B 1 277 ? 104.987 156.711 91.909 1.00 43.78 299 GLY B C 1
ATOM 5481 O O . GLY B 1 277 ? 103.889 156.227 91.615 1.00 43.78 299 GLY B O 1
ATOM 5482 N N . ARG B 1 278 ? 106.107 155.989 91.919 1.00 43.62 300 ARG B N 1
ATOM 5483 C CA . ARG B 1 278 ? 106.075 154.575 91.573 1.00 43.62 300 ARG B CA 1
ATOM 5484 C C . ARG B 1 278 ? 105.295 153.775 92.607 1.00 43.62 300 ARG B C 1
ATOM 5485 O O . ARG B 1 278 ? 104.585 152.825 92.260 1.00 43.62 300 ARG B O 1
ATOM 5493 N N . LEU B 1 279 ? 105.414 154.143 93.878 1.00 42.51 301 LEU B N 1
ATOM 5494 C CA . LEU B 1 279 ? 104.618 153.556 94.945 1.00 42.51 301 LEU B CA 1
ATOM 5495 C C . LEU B 1 279 ? 103.416 154.449 95.205 1.00 42.51 301 LEU B C 1
ATOM 5496 O O . LEU B 1 279 ? 103.557 155.670 95.324 1.00 42.51 301 LEU B O 1
ATOM 5501 N N . SER B 1 280 ? 102.238 153.841 95.288 1.00 44.50 302 SER B N 1
ATOM 5502 C CA . SER B 1 280 ? 101.006 154.590 95.465 1.00 44.50 302 SER B CA 1
ATOM 5503 C C . SER B 1 280 ? 100.020 153.738 96.247 1.00 44.50 302 SER B C 1
ATOM 5504 O O . SER B 1 280 ? 100.221 152.538 96.448 1.00 44.50 302 SER B O 1
ATOM 5507 N N . GLY B 1 281 ? 98.943 154.377 96.687 1.00 45.68 303 GLY B N 1
ATOM 5508 C CA . GLY B 1 281 ? 97.897 153.700 97.410 1.00 45.68 303 GLY B CA 1
ATOM 5509 C C . GLY B 1 281 ? 97.481 154.453 98.654 1.00 45.68 303 GLY B C 1
ATOM 5510 O O . GLY B 1 281 ? 97.995 155.533 98.959 1.00 45.68 303 GLY B O 1
ATOM 5511 N N . PRO B 1 282 ? 96.532 153.889 99.405 1.00 45.49 304 PRO B N 1
ATOM 5512 C CA . PRO B 1 282 ? 96.079 154.576 100.622 1.00 45.49 304 PRO B CA 1
ATOM 5513 C C . PRO B 1 282 ? 97.113 154.561 101.731 1.00 45.49 304 PRO B C 1
ATOM 5514 O O . PRO B 1 282 ? 97.230 155.544 102.475 1.00 45.49 304 PRO B O 1
ATOM 5518 N N . GLU B 1 283 ? 97.869 153.469 101.864 1.00 44.17 305 GLU B N 1
ATOM 5519 C CA . GLU B 1 283 ? 98.893 153.403 102.898 1.00 44.17 305 GLU B CA 1
ATOM 5520 C C . GLU B 1 283 ? 99.919 154.508 102.710 1.00 44.17 305 GLU B C 1
ATOM 5521 O O . GLU B 1 283 ? 100.370 155.124 103.683 1.00 44.17 305 GLU B O 1
ATOM 5527 N N . ILE B 1 284 ? 100.285 154.779 101.459 1.00 42.56 306 ILE B N 1
ATOM 5528 C CA . ILE B 1 284 ? 101.288 155.796 101.174 1.00 42.56 306 ILE B CA 1
ATOM 5529 C C . ILE B 1 284 ? 100.796 157.161 101.637 1.00 42.56 306 ILE B C 1
ATOM 5530 O O . ILE B 1 284 ? 101.518 157.914 102.302 1.00 42.56 306 ILE B O 1
ATOM 5535 N N . ASP B 1 285 ? 99.538 157.479 101.332 1.00 43.68 307 ASP B N 1
ATOM 5536 C CA . ASP B 1 285 ? 98.994 158.787 101.680 1.00 43.68 307 ASP B CA 1
ATOM 5537 C C . ASP B 1 285 ? 98.828 158.937 103.187 1.00 43.68 307 ASP B C 1
ATOM 5538 O O . ASP B 1 285 ? 99.159 159.982 103.757 1.00 43.68 307 ASP B O 1
ATOM 5543 N N . TYR B 1 286 ? 98.290 157.910 103.847 1.00 43.10 308 TYR B N 1
ATOM 5544 C CA . TYR B 1 286 ? 98.176 157.943 105.304 1.00 43.10 308 TYR B CA 1
ATOM 5545 C C . TYR B 1 286 ? 99.542 158.136 105.959 1.00 43.10 308 TYR B C 1
ATOM 5546 O O . TYR B 1 286 ? 99.721 159.005 106.830 1.00 43.10 308 TYR B O 1
ATOM 5555 N N . GLY B 1 287 ? 100.521 157.327 105.557 1.00 40.96 309 GLY B N 1
ATOM 5556 C CA . GLY B 1 287 ? 101.841 157.437 106.142 1.00 40.96 309 GLY B CA 1
ATOM 5557 C C . GLY B 1 287 ? 102.455 158.800 105.913 1.00 40.96 309 GLY B C 1
ATOM 5558 O O . GLY B 1 287 ? 103.123 159.346 106.792 1.00 40.96 309 GLY B O 1
ATOM 5559 N N . PHE B 1 288 ? 102.213 159.389 104.744 1.00 41.75 310 PHE B N 1
ATOM 5560 C CA . PHE B 1 288 ? 102.807 160.688 104.495 1.00 41.75 310 PHE B CA 1
ATOM 5561 C C . PHE B 1 288 ? 102.060 161.812 105.187 1.00 41.75 310 PHE B C 1
ATOM 5562 O O . PHE B 1 288 ? 102.660 162.851 105.465 1.00 41.75 310 PHE B O 1
ATOM 5570 N N . LYS B 1 289 ? 100.777 161.634 105.483 1.00 42.29 311 LYS B N 1
ATOM 5571 C CA . LYS B 1 289 ? 100.110 162.600 106.346 1.00 42.29 311 LYS B CA 1
ATOM 5572 C C . LYS B 1 289 ? 100.714 162.575 107.738 1.00 42.29 311 LYS B C 1
ATOM 5573 O O . LYS B 1 289 ? 100.952 163.628 108.339 1.00 42.29 311 LYS B O 1
ATOM 5579 N N . ILE B 1 290 ? 100.976 161.379 108.262 1.00 38.05 312 ILE B N 1
ATOM 5580 C CA . ILE B 1 290 ? 101.688 161.271 109.533 1.00 38.05 312 ILE B CA 1
ATOM 5581 C C . ILE B 1 290 ? 103.054 161.946 109.438 1.00 38.05 312 ILE B C 1
ATOM 5582 O O . ILE B 1 290 ? 103.490 162.649 110.361 1.00 38.05 312 ILE B O 1
ATOM 5587 N N . VAL B 1 291 ? 103.750 161.736 108.321 1.00 39.01 313 VAL B N 1
ATOM 5588 C CA . VAL B 1 291 ? 105.073 162.323 108.128 1.00 39.01 313 VAL B CA 1
ATOM 5589 C C . VAL B 1 291 ? 104.997 163.842 108.150 1.00 39.01 313 VAL B C 1
ATOM 5590 O O . VAL B 1 291 ? 105.806 164.506 108.799 1.00 39.01 313 VAL B O 1
ATOM 5594 N N . SER B 1 292 ? 104.070 164.415 107.386 1.00 41.21 314 SER B N 1
ATOM 5595 C CA . SER B 1 292 ? 103.918 165.864 107.361 1.00 41.21 314 SER B CA 1
ATOM 5596 C C . SER B 1 292 ? 103.550 166.401 108.735 1.00 41.21 314 SER B C 1
ATOM 5597 O O . SER B 1 292 ? 104.057 167.446 109.158 1.00 41.21 314 SER B O 1
ATOM 5600 N N . GLN B 1 293 ? 102.651 165.712 109.437 1.00 39.27 315 GLN B N 1
ATOM 5601 C CA . GLN B 1 293 ? 102.305 166.108 110.795 1.00 39.27 315 GLN B CA 1
ATOM 5602 C C . GLN B 1 293 ? 103.550 166.223 111.664 1.00 39.27 315 GLN B C 1
ATOM 5603 O O . GLN B 1 293 ? 103.805 167.270 112.270 1.00 39.27 315 GLN B O 1
ATOM 5609 N N . MET B 1 294 ? 104.355 165.162 111.720 1.00 38.56 316 MET B N 1
ATOM 5610 C CA . MET B 1 294 ? 105.542 165.192 112.569 1.00 38.56 316 MET B CA 1
ATOM 5611 C C . MET B 1 294 ? 106.607 166.156 112.063 1.00 38.56 316 MET B C 1
ATOM 5612 O O . MET B 1 294 ? 107.314 166.760 112.874 1.00 38.56 316 MET B O 1
ATOM 5617 N N . TRP B 1 295 ? 106.728 166.317 110.748 1.00 42.24 317 TRP B N 1
ATOM 5618 C CA . TRP B 1 295 ? 107.606 167.326 110.170 1.00 42.24 317 TRP B CA 1
ATOM 5619 C C . TRP B 1 295 ? 107.253 168.708 110.696 1.00 42.24 317 TRP B C 1
ATOM 5620 O O . TRP B 1 295 ? 108.073 169.380 111.327 1.00 42.24 317 TRP B O 1
ATOM 5631 N N . ASP B 1 296 ? 106.018 169.140 110.453 1.00 43.77 318 ASP B N 1
ATOM 5632 C CA . ASP B 1 296 ? 105.580 170.444 110.927 1.00 43.77 318 ASP B CA 1
ATOM 5633 C C . ASP B 1 296 ? 105.708 170.562 112.438 1.00 43.77 318 ASP B C 1
ATOM 5634 O O . ASP B 1 296 ? 105.971 171.650 112.958 1.00 43.77 318 ASP B O 1
ATOM 5639 N N . ALA B 1 297 ? 105.511 169.461 113.163 1.00 41.61 319 ALA B N 1
ATOM 5640 C CA . ALA B 1 297 ? 105.504 169.543 114.618 1.00 41.61 319 ALA B CA 1
ATOM 5641 C C . ALA B 1 297 ? 106.907 169.626 115.207 1.00 41.61 319 ALA B C 1
ATOM 5642 O O . ALA B 1 297 ? 107.087 170.222 116.273 1.00 41.61 319 ALA B O 1
ATOM 5644 N N . ILE B 1 298 ? 107.906 169.045 114.552 1.00 39.82 320 ILE B N 1
ATOM 5645 C CA . ILE B 1 298 ? 109.247 168.924 115.109 1.00 39.82 320 ILE B CA 1
ATOM 5646 C C . ILE B 1 298 ? 110.220 169.895 114.450 1.00 39.82 320 ILE B C 1
ATOM 5647 O O . ILE B 1 298 ? 110.923 170.639 115.135 1.00 39.82 320 ILE B O 1
ATOM 5652 N N . TYR B 1 299 ? 110.284 169.898 113.122 1.00 41.79 321 TYR B N 1
ATOM 5653 C CA . TYR B 1 299 ? 111.260 170.722 112.421 1.00 41.79 321 TYR B CA 1
ATOM 5654 C C . TYR B 1 299 ? 110.818 172.169 112.262 1.00 41.79 321 TYR B C 1
ATOM 5655 O O . TYR B 1 299 ? 111.597 172.984 111.759 1.00 41.79 321 TYR B O 1
ATOM 5664 N N . SER B 1 300 ? 109.596 172.508 112.671 1.00 45.13 322 SER B N 1
ATOM 5665 C CA . SER B 1 300 ? 109.210 173.910 112.749 1.00 45.13 322 SER B CA 1
ATOM 5666 C C . SER B 1 300 ? 109.824 174.576 113.970 1.00 45.13 322 SER B C 1
ATOM 5667 O O . SER B 1 300 ? 110.306 175.711 113.890 1.00 45.13 322 SER B O 1
ATOM 5670 N N . LYS B 1 301 ? 109.813 173.881 115.104 1.00 44.74 323 LYS B N 1
ATOM 5671 C CA . LYS B 1 301 ? 110.365 174.427 116.331 1.00 44.74 323 LYS B CA 1
ATOM 5672 C C . LYS B 1 301 ? 111.836 174.776 116.136 1.00 44.74 323 LYS B C 1
ATOM 5673 O O . LYS B 1 301 ? 112.532 174.215 115.286 1.00 44.74 323 LYS B O 1
ATOM 5679 N N . GLU B 1 302 ? 112.308 175.721 116.940 1.00 46.77 324 GLU B N 1
ATOM 5680 C CA . GLU B 1 302 ? 113.675 176.194 116.818 1.00 46.77 324 GLU B CA 1
ATOM 5681 C C . GLU B 1 302 ? 114.644 175.215 117.472 1.00 46.77 324 GLU B C 1
ATOM 5682 O O . GLU B 1 302 ? 114.266 174.367 118.284 1.00 46.77 324 GLU B O 1
ATOM 5688 N N . LEU B 1 303 ? 115.905 175.345 117.103 1.00 47.05 325 LEU B N 1
ATOM 5689 C CA . LEU B 1 303 ? 116.983 174.500 117.584 1.00 47.05 325 LEU B CA 1
ATOM 5690 C C . LEU B 1 303 ? 117.642 175.118 118.804 1.00 47.05 325 LEU B C 1
ATOM 5691 O O . LEU B 1 303 ? 117.367 176.263 119.170 1.00 47.05 325 LEU B O 1
ATOM 5696 N N . PRO B 1 304 ? 118.523 174.379 119.470 1.00 45.67 326 PRO B N 1
ATOM 5697 C CA . PRO B 1 304 ? 119.323 174.977 120.540 1.00 45.67 326 PRO B CA 1
ATOM 5698 C C . PRO B 1 304 ? 120.390 175.897 119.975 1.00 45.67 326 PRO B C 1
ATOM 5699 O O . PRO B 1 304 ? 120.725 175.858 118.789 1.00 45.67 326 PRO B O 1
ATOM 5703 N N . GLY B 1 305 ? 120.928 176.740 120.852 1.00 48.09 327 GLY B N 1
ATOM 5704 C CA . GLY B 1 305 ? 121.934 177.693 120.431 1.00 48.09 327 GLY B CA 1
ATOM 5705 C C . GLY B 1 305 ? 121.496 178.598 119.306 1.00 48.09 327 GLY B C 1
ATOM 5706 O O . GLY B 1 305 ? 122.342 179.185 118.627 1.00 48.09 327 GLY B O 1
ATOM 5707 N N . GLY B 1 306 ? 120.190 178.725 119.081 1.00 49.18 328 GLY B N 1
ATOM 5708 C CA . GLY B 1 306 ? 119.689 179.549 118.000 1.00 49.18 328 GLY B CA 1
ATOM 5709 C C . GLY B 1 306 ? 120.209 179.176 116.633 1.00 49.18 328 GLY B C 1
ATOM 5710 O O . GLY B 1 306 ? 120.100 179.974 115.699 1.00 49.18 328 GLY B O 1
ATOM 5711 N N . LYS B 1 307 ? 120.771 177.981 116.486 1.00 50.70 329 LYS B N 1
ATOM 5712 C CA . LYS B 1 307 ? 121.290 177.548 115.198 1.00 50.70 329 LYS B CA 1
ATOM 5713 C C . LYS B 1 307 ? 120.148 177.347 114.210 1.00 50.70 329 LYS B C 1
ATOM 5714 O O . LYS B 1 307 ? 119.057 176.902 114.576 1.00 50.70 329 LYS B O 1
ATOM 5720 N N . GLN B 1 308 ? 120.404 177.682 112.950 1.00 51.41 330 GLN B N 1
ATOM 5721 C CA . GLN B 1 308 ? 119.401 177.570 111.904 1.00 51.41 330 GLN B CA 1
ATOM 5722 C C . GLN B 1 308 ? 119.401 176.169 111.311 1.00 51.41 330 GLN B C 1
ATOM 5723 O O . GLN B 1 308 ? 120.435 175.499 111.244 1.00 51.41 330 GLN B O 1
ATOM 5729 N N . ARG B 1 309 ? 118.222 175.730 110.881 1.00 47.22 331 ARG B N 1
ATOM 5730 C CA . ARG B 1 309 ? 118.075 174.446 110.203 1.00 47.22 331 ARG B CA 1
ATOM 5731 C C . ARG B 1 309 ? 118.520 174.612 108.758 1.00 47.22 331 ARG B C 1
ATOM 5732 O O . ARG B 1 309 ? 117.740 175.029 107.899 1.00 47.22 331 ARG B O 1
ATOM 5740 N N . GLU B 1 310 ? 119.783 174.287 108.484 1.00 50.91 332 GLU B N 1
ATOM 5741 C CA . GLU B 1 310 ? 120.262 174.304 107.106 1.00 50.91 332 GLU B CA 1
ATOM 5742 C C . GLU B 1 310 ? 119.383 173.423 106.232 1.00 50.91 332 GLU B C 1
ATOM 5743 O O . GLU B 1 310 ? 118.848 173.868 105.211 1.00 50.91 332 GLU B O 1
ATOM 5749 N N . ASN B 1 311 ? 119.222 172.165 106.627 1.00 48.17 333 ASN B N 1
ATOM 5750 C CA . ASN B 1 311 ? 118.279 171.259 105.997 1.00 48.17 333 ASN B CA 1
ATOM 5751 C C . ASN B 1 311 ? 117.858 170.227 107.035 1.00 48.17 333 ASN B C 1
ATOM 5752 O O . ASN B 1 311 ? 118.352 170.216 108.165 1.00 48.17 333 ASN B O 1
ATOM 5757 N N . ASN B 1 312 ? 116.939 169.356 106.639 1.00 44.52 334 ASN B N 1
ATOM 5758 C CA . ASN B 1 312 ? 116.376 168.340 107.515 1.00 44.52 334 ASN B CA 1
ATOM 5759 C C . ASN B 1 312 ? 116.899 166.970 107.112 1.00 44.52 334 ASN B C 1
ATOM 5760 O O . ASN B 1 312 ? 116.814 166.582 105.941 1.00 44.52 334 ASN B O 1
ATOM 5765 N N . HIS B 1 313 ? 117.439 166.248 108.088 1.00 40.90 335 HIS B N 1
ATOM 5766 C CA . HIS B 1 313 ? 118.099 164.971 107.858 1.00 40.90 335 HIS B CA 1
ATOM 5767 C C . HIS B 1 313 ? 117.097 163.836 108.042 1.00 40.90 335 HIS B C 1
ATOM 5768 O O . HIS B 1 313 ? 116.502 163.677 109.122 1.00 40.90 335 HIS B O 1
ATOM 5775 N N . ILE B 1 314 ? 116.895 163.061 106.982 1.00 38.99 336 ILE B N 1
ATOM 5776 C CA . ILE B 1 314 ? 116.010 161.915 107.014 1.00 38.99 336 ILE B CA 1
ATOM 5777 C C . ILE B 1 314 ? 116.768 160.700 106.507 1.00 38.99 336 ILE B C 1
ATOM 5778 O O . ILE B 1 314 ? 117.702 160.804 105.708 1.00 38.99 336 ILE B O 1
ATOM 5783 N N . GLN B 1 315 ? 116.370 159.545 107.002 1.00 35.76 337 GLN B N 1
ATOM 5784 C CA . GLN B 1 315 ? 116.706 158.275 106.393 1.00 35.76 337 GLN B CA 1
ATOM 5785 C C . GLN B 1 315 ? 115.426 157.645 105.875 1.00 35.76 337 GLN B C 1
ATOM 5786 O O . GLN B 1 315 ? 114.318 158.070 106.197 1.00 35.76 337 GLN B O 1
ATOM 5792 N N . ILE B 1 316 ? 115.584 156.620 105.058 1.00 36.46 338 ILE B N 1
ATOM 5793 C CA . ILE B 1 316 ? 114.437 155.998 104.422 1.00 36.46 338 ILE B CA 1
ATOM 5794 C C . ILE B 1 316 ? 114.797 154.559 104.132 1.00 36.46 338 ILE B C 1
ATOM 5795 O O . ILE B 1 316 ? 115.887 154.273 103.632 1.00 36.46 338 ILE B O 1
ATOM 5800 N N . ASN B 1 317 ? 113.883 153.651 104.449 1.00 34.55 339 ASN B N 1
ATOM 5801 C CA . ASN B 1 317 ? 114.007 152.289 103.973 1.00 34.55 339 ASN B CA 1
ATOM 5802 C C . ASN B 1 317 ? 112.817 151.946 103.102 1.00 34.55 339 ASN B C 1
ATOM 5803 O O . ASN B 1 317 ? 111.710 152.460 103.287 1.00 34.55 339 ASN B O 1
ATOM 5808 N N . TRP B 1 318 ? 113.077 151.086 102.136 1.00 37.86 340 TRP B N 1
ATOM 5809 C CA . TRP B 1 318 ? 112.033 150.430 101.374 1.00 37.86 340 TRP B CA 1
ATOM 5810 C C . TRP B 1 318 ? 112.148 148.938 101.622 1.00 37.86 340 TRP B C 1
ATOM 5811 O O . TRP B 1 318 ? 113.223 148.352 101.449 1.00 37.86 340 TRP B O 1
ATOM 5822 N N . GLU B 1 319 ? 111.047 148.357 102.079 1.00 35.82 341 GLU B N 1
ATOM 5823 C CA . GLU B 1 319 ? 110.956 146.973 102.504 1.00 35.82 341 GLU B CA 1
ATOM 5824 C C . GLU B 1 319 ? 110.340 146.161 101.379 1.00 35.82 341 GLU B C 1
ATOM 5825 O O . GLU B 1 319 ? 109.234 146.469 100.920 1.00 35.82 341 GLU B O 1
ATOM 5831 N N . MET B 1 320 ? 111.069 145.144 100.935 1.00 37.86 342 MET B N 1
ATOM 5832 C CA . MET B 1 320 ? 110.632 144.201 99.925 1.00 37.86 342 MET B CA 1
ATOM 5833 C C . MET B 1 320 ? 110.302 142.879 100.598 1.00 37.86 342 MET B C 1
ATOM 5834 O O . MET B 1 320 ? 111.092 142.362 101.410 1.00 37.86 342 MET B O 1
ATOM 5839 N N . SER B 1 321 ? 109.143 142.337 100.232 1.00 43.20 343 SER B N 1
ATOM 5840 C CA . SER B 1 321 ? 108.593 141.129 100.819 1.00 43.20 343 SER B CA 1
ATOM 5841 C C . SER B 1 321 ? 109.003 139.917 99.999 1.00 43.20 343 SER B C 1
ATOM 5842 O O . SER B 1 321 ? 108.951 139.945 98.770 1.00 43.20 343 SER B O 1
ATOM 5845 N N . ALA B 1 322 ? 109.414 138.855 100.689 1.00 42.14 344 ALA B N 1
ATOM 5846 C CA . ALA B 1 322 ? 109.771 137.612 100.026 1.00 42.14 344 ALA B CA 1
ATOM 5847 C C . ALA B 1 322 ? 108.572 136.906 99.415 1.00 42.14 344 ALA B C 1
ATOM 5848 O O . ALA B 1 322 ? 108.758 135.956 98.648 1.00 42.14 344 ALA B O 1
ATOM 5850 N N . LYS B 1 323 ? 107.359 137.347 99.725 1.00 45.66 345 LYS B N 1
ATOM 5851 C CA . LYS B 1 323 ? 106.147 136.736 99.202 1.00 45.66 345 LYS B CA 1
ATOM 5852 C C . LYS B 1 323 ? 105.590 137.485 98.000 1.00 45.66 345 LYS B C 1
ATOM 5853 O O . LYS B 1 323 ? 105.090 136.860 97.059 1.00 45.66 345 LYS B O 1
ATOM 5859 N N . ASP B 1 324 ? 105.664 138.813 98.016 1.00 46.09 346 ASP B N 1
ATOM 5860 C CA . ASP B 1 324 ? 104.955 139.646 97.061 1.00 46.09 346 ASP B CA 1
ATOM 5861 C C . ASP B 1 324 ? 105.908 140.663 96.454 1.00 46.09 346 ASP B C 1
ATOM 5862 O O . ASP B 1 324 ? 107.059 140.808 96.873 1.00 46.09 346 ASP B O 1
ATOM 5867 N N . SER B 1 325 ? 105.410 141.362 95.441 1.00 45.22 347 SER B N 1
ATOM 5868 C CA . SER B 1 325 ? 106.091 142.521 94.872 1.00 45.22 347 SER B CA 1
ATOM 5869 C C . SER B 1 325 ? 105.522 143.765 95.531 1.00 45.22 347 SER B C 1
ATOM 5870 O O . SER B 1 325 ? 104.783 144.529 94.907 1.00 45.22 347 SER B O 1
ATOM 5873 N N . SER B 1 326 ? 105.871 143.975 96.800 1.00 44.81 348 SER B N 1
ATOM 5874 C CA . SER B 1 326 ? 105.236 145.019 97.600 1.00 44.81 348 SER B CA 1
ATOM 5875 C C . SER B 1 326 ? 106.348 145.779 98.320 1.00 44.81 348 SER B C 1
ATOM 5876 O O . SER B 1 326 ? 106.821 145.339 99.370 1.00 44.81 348 SER B O 1
ATOM 5879 N N . VAL B 1 327 ? 106.758 146.885 97.739 1.00 40.97 349 VAL B N 1
ATOM 5880 C CA . VAL B 1 327 ? 107.709 147.793 98.359 1.00 40.97 349 VAL B CA 1
ATOM 5881 C C . VAL B 1 327 ? 106.947 148.696 99.313 1.00 40.97 349 VAL B C 1
ATOM 5882 O O . VAL B 1 327 ? 105.948 149.316 98.938 1.00 40.97 349 VAL B O 1
ATOM 5886 N N . ALA B 1 328 ? 107.405 148.754 100.557 1.00 38.29 350 ALA B N 1
ATOM 5887 C CA . ALA B 1 328 ? 106.755 149.602 101.550 1.00 38.29 350 ALA B CA 1
ATOM 5888 C C . ALA B 1 328 ? 107.771 150.540 102.190 1.00 38.29 350 ALA B C 1
ATOM 5889 O O . ALA B 1 328 ? 108.845 150.095 102.605 1.00 38.29 350 ALA B O 1
ATOM 5891 N N . PRO B 1 329 ? 107.487 151.834 102.284 1.00 37.52 351 PRO B N 1
ATOM 5892 C CA . PRO B 1 329 ? 108.470 152.757 102.848 1.00 37.52 351 PRO B CA 1
ATOM 5893 C C . PRO B 1 329 ? 108.349 152.942 104.350 1.00 37.52 351 PRO B C 1
ATOM 5894 O O . PRO B 1 329 ? 107.283 152.786 104.949 1.00 37.52 351 PRO B O 1
ATOM 5898 N N . LYS B 1 330 ? 109.484 153.287 104.949 1.00 34.54 352 LYS B N 1
ATOM 5899 C CA . LYS B 1 330 ? 109.565 153.694 106.346 1.00 34.54 352 LYS B CA 1
ATOM 5900 C C . LYS B 1 330 ? 110.502 154.881 106.423 1.00 34.54 352 LYS B C 1
ATOM 5901 O O . LYS B 1 330 ? 111.676 154.773 106.052 1.00 34.54 352 LYS B O 1
ATOM 5907 N N . LEU B 1 331 ? 109.986 156.004 106.906 1.00 36.67 353 LEU B N 1
ATOM 5908 C CA . LEU B 1 331 ? 110.708 157.267 106.887 1.00 36.67 353 LEU B CA 1
ATOM 5909 C C . LEU B 1 331 ? 111.206 157.613 108.282 1.00 36.67 353 LEU B C 1
ATOM 5910 O O . LEU B 1 331 ? 110.426 157.642 109.237 1.00 36.67 353 LEU B O 1
ATOM 5915 N N . TYR B 1 332 ? 112.502 157.873 108.394 1.00 34.38 354 TYR B N 1
ATOM 5916 C CA . TYR B 1 332 ? 113.146 158.195 109.657 1.00 34.38 354 TYR B CA 1
ATOM 5917 C C . TYR B 1 332 ? 113.485 159.675 109.688 1.00 34.38 354 TYR B C 1
ATOM 5918 O O . TYR B 1 332 ? 114.235 160.158 108.838 1.00 34.38 354 TYR B O 1
ATOM 5927 N N . LEU B 1 333 ? 112.942 160.382 110.665 1.00 35.25 355 LEU B N 1
ATOM 5928 C CA . LEU B 1 333 ? 113.310 161.757 110.951 1.00 35.25 355 LEU B CA 1
ATOM 5929 C C . LEU B 1 333 ? 114.421 161.748 111.990 1.00 35.25 355 LEU B C 1
ATOM 5930 O O . LEU B 1 333 ? 114.278 161.105 113.038 1.00 35.25 355 LEU B O 1
ATOM 5935 N N . THR B 1 334 ? 115.521 162.452 111.706 1.00 34.71 356 THR B N 1
ATOM 5936 C CA . THR B 1 334 ? 116.605 162.572 112.668 1.00 34.71 356 THR B CA 1
ATOM 5937 C C . THR B 1 334 ? 116.334 163.751 113.592 1.00 34.71 356 THR B C 1
ATOM 5938 O O . THR B 1 334 ? 116.110 164.873 113.128 1.00 34.71 356 THR B O 1
ATOM 5942 N N . VAL B 1 335 ? 116.350 163.492 114.899 1.00 34.67 357 VAL B N 1
ATOM 5943 C CA . VAL B 1 335 ? 116.004 164.488 115.905 1.00 34.67 357 VAL B CA 1
ATOM 5944 C C . VAL B 1 335 ? 117.077 164.534 116.984 1.00 34.67 357 VAL B C 1
ATOM 5945 O O . VAL B 1 335 ? 116.827 165.005 118.097 1.00 34.67 357 VAL B O 1
ATOM 5949 N N . ILE B 1 336 ? 118.276 164.040 116.673 1.00 35.89 358 ILE B N 1
ATOM 5950 C CA . ILE B 1 336 ? 119.323 163.984 117.687 1.00 35.89 358 ILE B CA 1
ATOM 5951 C C . ILE B 1 336 ? 119.702 165.379 118.163 1.00 35.89 358 ILE B C 1
ATOM 5952 O O . ILE B 1 336 ? 120.019 165.572 119.342 1.00 35.89 358 ILE B O 1
ATOM 5957 N N . GLU B 1 337 ? 119.678 166.369 117.275 1.00 40.93 359 GLU B N 1
ATOM 5958 C CA . GLU B 1 337 ? 120.091 167.724 117.608 1.00 40.93 359 GLU B CA 1
ATOM 5959 C C . GLU B 1 337 ? 118.896 168.657 117.763 1.00 40.93 359 GLU B C 1
ATOM 5960 O O . GLU B 1 337 ? 118.994 169.856 117.492 1.00 40.93 359 GLU B O 1
ATOM 5966 N N . ASP B 1 338 ? 117.766 168.119 118.202 1.00 40.85 360 ASP B N 1
ATOM 5967 C CA . ASP B 1 338 ? 116.589 168.895 118.554 1.00 40.85 360 ASP B CA 1
ATOM 5968 C C . ASP B 1 338 ? 116.394 168.861 120.062 1.00 40.85 360 ASP B C 1
ATOM 5969 O O . ASP B 1 338 ? 117.116 168.180 120.791 1.00 40.85 360 ASP B O 1
ATOM 5974 N N . TYR B 1 339 ? 115.400 169.613 120.525 1.00 41.64 361 TYR B N 1
ATOM 5975 C CA . TYR B 1 339 ? 115.009 169.575 121.927 1.00 41.64 361 TYR B CA 1
ATOM 5976 C C . TYR B 1 339 ? 114.198 168.319 122.208 1.00 41.64 361 TYR B C 1
ATOM 5977 O O . TYR B 1 339 ? 113.170 168.079 121.570 1.00 41.64 361 TYR B O 1
ATOM 5986 N N . ASP B 1 340 ? 114.656 167.524 123.177 1.00 36.02 362 ASP B N 1
ATOM 5987 C CA . ASP B 1 340 ? 113.916 166.329 123.561 1.00 36.02 362 ASP B CA 1
ATOM 5988 C C . ASP B 1 340 ? 112.494 166.667 123.983 1.00 36.02 362 ASP B C 1
ATOM 5989 O O . ASP B 1 340 ? 111.581 165.858 123.792 1.00 36.02 362 ASP B O 1
ATOM 5994 N N . ALA B 1 341 ? 112.285 167.855 124.547 1.00 37.37 363 ALA B N 1
ATOM 5995 C CA . ALA B 1 341 ? 110.949 168.257 124.968 1.00 37.37 363 ALA B CA 1
ATOM 5996 C C . ALA B 1 341 ? 110.016 168.412 123.775 1.00 37.37 363 ALA B C 1
ATOM 5997 O O . ALA B 1 341 ? 108.871 167.947 123.805 1.00 37.37 363 ALA B O 1
ATOM 5999 N N . TYR B 1 342 ? 110.487 169.062 122.711 1.00 40.41 364 TYR B N 1
ATOM 6000 C CA . TYR B 1 342 ? 109.648 169.243 121.533 1.00 40.41 364 TYR B CA 1
ATOM 6001 C C . TYR B 1 342 ? 109.404 167.917 120.827 1.00 40.41 364 TYR B C 1
ATOM 6002 O O . TYR B 1 342 ? 108.301 167.662 120.332 1.00 40.41 364 TYR B O 1
ATOM 6011 N N . VAL B 1 343 ? 110.422 167.059 120.777 1.00 35.85 365 VAL B N 1
ATOM 6012 C CA . VAL B 1 343 ? 110.253 165.725 120.212 1.00 35.85 365 VAL B CA 1
ATOM 6013 C C . VAL B 1 343 ? 109.177 164.958 120.970 1.00 35.85 365 VAL B C 1
ATOM 6014 O O . VAL B 1 343 ? 108.288 164.342 120.372 1.00 35.85 365 VAL B O 1
ATOM 6018 N N . SER B 1 344 ? 109.264 164.960 122.300 1.00 33.78 366 SER B N 1
ATOM 6019 C CA . SER B 1 344 ? 108.287 164.246 123.106 1.00 33.78 366 SER B CA 1
ATOM 6020 C C . SER B 1 344 ? 106.894 164.834 122.945 1.00 33.78 366 SER B C 1
ATOM 6021 O O . SER B 1 344 ? 105.908 164.093 122.892 1.00 33.78 366 SER B O 1
ATOM 6024 N N . SER B 1 345 ? 106.785 166.160 122.870 1.00 36.03 367 SER B N 1
ATOM 6025 C CA . SER B 1 345 ? 105.480 166.772 122.649 1.00 36.03 367 SER B CA 1
ATOM 6026 C C . SER B 1 345 ? 104.904 166.362 121.302 1.00 36.03 367 SER B C 1
ATOM 6027 O O . SER B 1 345 ? 103.702 166.105 121.185 1.00 36.03 367 SER B O 1
ATOM 6030 N N . ALA B 1 346 ? 105.750 166.287 120.275 1.00 36.20 368 ALA B N 1
ATOM 6031 C CA . ALA B 1 346 ? 105.292 165.851 118.962 1.00 36.20 368 ALA B CA 1
ATOM 6032 C C . ALA B 1 346 ? 104.810 164.409 119.004 1.00 36.20 368 ALA B C 1
ATOM 6033 O O . ALA B 1 346 ? 103.746 164.078 118.470 1.00 36.20 368 ALA B O 1
ATOM 6035 N N . ILE B 1 347 ? 105.597 163.532 119.626 1.00 33.13 369 ILE B N 1
ATOM 6036 C CA . ILE B 1 347 ? 105.199 162.134 119.770 1.00 33.13 369 ILE B CA 1
ATOM 6037 C C . ILE B 1 347 ? 103.860 162.032 120.485 1.00 33.13 369 ILE B C 1
ATOM 6038 O O . ILE B 1 347 ? 102.977 161.264 120.085 1.00 33.13 369 ILE B O 1
ATOM 6043 N N . VAL B 1 348 ? 103.702 162.784 121.572 1.00 33.71 370 VAL B N 1
ATOM 6044 C CA . VAL B 1 348 ? 102.485 162.703 122.367 1.00 33.71 370 VAL B CA 1
ATOM 6045 C C . VAL B 1 348 ? 101.292 163.215 121.579 1.00 33.71 370 VAL B C 1
ATOM 6046 O O . VAL B 1 348 ? 100.209 162.625 121.622 1.00 33.71 370 VAL B O 1
ATOM 6050 N N . ASP B 1 349 ? 101.462 164.321 120.854 1.00 35.93 371 ASP B N 1
ATOM 6051 C CA . ASP B 1 349 ? 100.369 164.831 120.034 1.00 35.93 371 ASP B CA 1
ATOM 6052 C C . ASP B 1 349 ? 99.985 163.830 118.957 1.00 35.93 371 ASP B C 1
ATOM 6053 O O . ASP B 1 349 ? 98.798 163.616 118.689 1.00 35.93 371 ASP B O 1
ATOM 6058 N N . LEU B 1 350 ? 100.980 163.195 118.338 1.00 34.90 372 LEU B N 1
ATOM 6059 C CA . LEU B 1 350 ? 100.708 162.192 117.318 1.00 34.90 372 LEU B CA 1
ATOM 6060 C C . LEU B 1 350 ? 99.914 161.027 117.894 1.00 34.90 372 LEU B C 1
ATOM 6061 O O . LEU B 1 350 ? 98.850 160.667 117.377 1.00 34.90 372 LEU B O 1
ATOM 6066 N N . PHE B 1 351 ? 100.424 160.421 118.966 1.00 31.50 373 PHE B N 1
ATOM 6067 C CA . PHE B 1 351 ? 99.719 159.315 119.605 1.00 31.50 373 PHE B CA 1
ATOM 6068 C C . PHE B 1 351 ? 98.304 159.718 119.993 1.00 31.50 373 PHE B C 1
ATOM 6069 O O . PHE B 1 351 ? 97.346 158.979 119.743 1.00 31.50 373 PHE B O 1
ATOM 6077 N N . THR B 1 352 ? 98.153 160.887 120.616 1.00 33.86 374 THR B N 1
ATOM 6078 C CA . THR B 1 352 ? 96.833 161.364 121.008 1.00 33.86 374 THR B CA 1
ATOM 6079 C C . THR B 1 352 ? 95.898 161.442 119.810 1.00 33.86 374 THR B C 1
ATOM 6080 O O . THR B 1 352 ? 94.753 160.981 119.870 1.00 33.86 374 THR B O 1
ATOM 6084 N N . GLY B 1 353 ? 96.368 162.030 118.711 1.00 34.45 375 GLY B N 1
ATOM 6085 C CA . GLY B 1 353 ? 95.542 162.106 117.520 1.00 34.45 375 GLY B CA 1
ATOM 6086 C C . GLY B 1 353 ? 95.156 160.740 116.993 1.00 34.45 375 GLY B C 1
ATOM 6087 O O . GLY B 1 353 ? 94.034 160.539 116.521 1.00 34.45 375 GLY B O 1
ATOM 6088 N N . LEU B 1 354 ? 96.076 159.782 117.067 1.00 33.98 376 LEU B N 1
ATOM 6089 C CA . LEU B 1 354 ? 95.798 158.433 116.598 1.00 33.98 376 LEU B CA 1
ATOM 6090 C C . LEU B 1 354 ? 94.940 157.629 117.564 1.00 33.98 376 LEU B C 1
ATOM 6091 O O . LEU B 1 354 ? 94.546 156.508 117.226 1.00 33.98 376 LEU B O 1
ATOM 6096 N N . GLY B 1 355 ? 94.631 158.167 118.738 1.00 33.97 377 GLY B N 1
ATOM 6097 C CA . GLY B 1 355 ? 93.903 157.422 119.742 1.00 33.97 377 GLY B CA 1
ATOM 6098 C C . GLY B 1 355 ? 94.755 156.523 120.606 1.00 33.97 377 GLY B C 1
ATOM 6099 O O . GLY B 1 355 ? 94.219 155.605 121.235 1.00 33.97 377 GLY B O 1
ATOM 6100 N N . TRP B 1 356 ? 96.066 156.755 120.659 1.00 32.30 378 TRP B N 1
ATOM 6101 C CA . TRP B 1 356 ? 96.992 155.896 121.392 1.00 32.30 378 TRP B CA 1
ATOM 6102 C C . TRP B 1 356 ? 97.326 156.550 122.729 1.00 32.30 378 TRP B C 1
ATOM 6103 O O . TRP B 1 356 ? 98.377 157.161 122.909 1.00 32.30 378 TRP B O 1
ATOM 6114 N N . ALA B 1 357 ? 96.415 156.403 123.688 1.00 31.53 379 ALA B N 1
ATOM 6115 C CA . ALA B 1 357 ? 96.636 156.996 125.001 1.00 31.53 379 ALA B CA 1
ATOM 6116 C C . ALA B 1 357 ? 97.549 156.125 125.856 1.00 31.53 379 ALA B C 1
ATOM 6117 O O . ALA B 1 357 ? 98.431 156.637 126.559 1.00 31.53 379 ALA B O 1
ATOM 6119 N N . ALA B 1 358 ? 97.341 154.811 125.811 1.00 30.30 380 ALA B N 1
ATOM 6120 C CA . ALA B 1 358 ? 98.245 153.894 126.491 1.00 30.30 380 ALA B CA 1
ATOM 6121 C C . ALA B 1 358 ? 99.676 154.095 126.029 1.00 30.30 380 ALA B C 1
ATOM 6122 O O . ALA B 1 358 ? 100.608 154.046 126.837 1.00 30.30 380 ALA B O 1
ATOM 6124 N N . HIS B 1 359 ? 99.872 154.317 124.731 1.00 29.74 381 HIS B N 1
ATOM 6125 C CA . HIS B 1 359 ? 101.213 154.561 124.216 1.00 29.74 381 HIS B CA 1
ATOM 6126 C C . HIS B 1 359 ? 101.759 155.889 124.712 1.00 29.74 381 HIS B C 1
ATOM 6127 O O . HIS B 1 359 ? 102.955 156.007 124.986 1.00 29.74 381 HIS B O 1
ATOM 6134 N N . VAL B 1 360 ? 100.901 156.901 124.826 1.00 30.73 382 VAL B N 1
ATOM 6135 C CA . VAL B 1 360 ? 101.323 158.174 125.400 1.00 30.73 382 VAL B CA 1
ATOM 6136 C C . VAL B 1 360 ? 101.872 157.959 126.801 1.00 30.73 382 VAL B C 1
ATOM 6137 O O . VAL B 1 360 ? 102.952 158.449 127.150 1.00 30.73 382 VAL B O 1
ATOM 6141 N N . GLN B 1 361 ? 101.131 157.223 127.627 1.00 29.59 383 GLN B N 1
ATOM 6142 C CA . GLN B 1 361 ? 101.571 157.006 128.996 1.00 29.59 383 GLN B CA 1
ATOM 6143 C C . GLN B 1 361 ? 102.808 156.123 129.061 1.00 29.59 383 GLN B C 1
ATOM 6144 O O . GLN B 1 361 ? 103.676 156.346 129.905 1.00 29.59 383 GLN B O 1
ATOM 6150 N N . THR B 1 362 ? 102.915 155.132 128.181 1.00 26.95 384 THR B N 1
ATOM 6151 C CA . THR B 1 362 ? 104.120 154.314 128.120 1.00 26.95 384 THR B CA 1
ATOM 6152 C C . THR B 1 362 ? 105.333 155.156 127.752 1.00 26.95 384 THR B C 1
ATOM 6153 O O . THR B 1 362 ? 106.403 155.032 128.359 1.00 26.95 384 THR B O 1
ATOM 6157 N N . HIS B 1 363 ? 105.179 156.025 126.753 1.00 29.35 385 HIS B N 1
ATOM 6158 C CA . HIS B 1 363 ? 106.272 156.885 126.320 1.00 29.35 385 HIS B CA 1
ATOM 6159 C C . HIS B 1 363 ? 106.679 157.848 127.423 1.00 29.35 385 HIS B C 1
ATOM 6160 O O . HIS B 1 363 ? 107.872 158.063 127.664 1.00 29.35 385 HIS B O 1
ATOM 6167 N N . LYS B 1 364 ? 105.699 158.419 128.123 1.00 29.51 386 LYS B N 1
ATOM 6168 C CA . LYS B 1 364 ? 106.004 159.344 129.205 1.00 29.51 386 LYS B CA 1
ATOM 6169 C C . LYS B 1 364 ? 106.652 158.630 130.382 1.00 29.51 386 LYS B C 1
ATOM 6170 O O . LYS B 1 364 ? 107.568 159.167 131.009 1.00 29.51 386 LYS B O 1
ATOM 6176 N N . LYS B 1 365 ? 106.187 157.424 130.705 1.00 26.85 387 LYS B N 1
ATOM 6177 C CA . LYS B 1 365 ? 106.819 156.631 131.751 1.00 26.85 387 LYS B CA 1
ATOM 6178 C C . LYS B 1 365 ? 108.267 156.313 131.409 1.00 26.85 387 LYS B C 1
ATOM 6179 O O . LYS B 1 365 ? 109.149 156.416 132.267 1.00 26.85 387 LYS B O 1
ATOM 6185 N N . ILE B 1 366 ? 108.533 155.909 130.167 1.00 25.51 388 ILE B N 1
ATOM 6186 C CA . ILE B 1 366 ? 109.904 155.622 129.766 1.00 25.51 388 ILE B CA 1
ATOM 6187 C C . ILE B 1 366 ? 110.753 156.881 129.842 1.00 25.51 388 ILE B C 1
ATOM 6188 O O . ILE B 1 366 ? 111.890 156.850 130.323 1.00 25.51 388 ILE B O 1
ATOM 6193 N N . GLU B 1 367 ? 110.216 158.010 129.384 1.00 30.67 389 GLU B N 1
ATOM 6194 C CA . GLU B 1 367 ? 110.948 159.267 129.479 1.00 30.67 389 GLU B CA 1
ATOM 6195 C C . GLU B 1 367 ? 111.283 159.597 130.928 1.00 30.67 389 GLU B C 1
ATOM 6196 O O . GLU B 1 367 ? 112.425 159.929 131.255 1.00 30.67 389 GLU B O 1
ATOM 6202 N N . LYS B 1 368 ? 110.293 159.501 131.813 1.00 29.92 390 LYS B N 1
ATOM 6203 C CA . LYS B 1 368 ? 110.480 159.894 133.203 1.00 29.92 390 LYS B CA 1
ATOM 6204 C C . LYS B 1 368 ? 111.464 158.977 133.918 1.00 29.92 390 LYS B C 1
ATOM 6205 O O . LYS B 1 368 ? 112.371 159.445 134.613 1.00 29.92 390 LYS B O 1
ATOM 6211 N N . GLU B 1 369 ? 111.300 157.666 133.764 1.00 27.24 391 GLU B N 1
ATOM 6212 C CA . GLU B 1 369 ? 112.079 156.719 134.549 1.00 27.24 391 GLU B CA 1
ATOM 6213 C C . GLU B 1 369 ? 113.454 156.459 133.942 1.00 27.24 391 GLU B C 1
ATOM 6214 O O . GLU B 1 369 ? 114.457 156.430 134.661 1.00 27.24 391 GLU B O 1
ATOM 6220 N N . ALA B 1 370 ? 113.523 156.263 132.627 1.00 25.01 392 ALA B N 1
ATOM 6221 C CA . ALA B 1 370 ? 114.757 155.853 131.978 1.00 25.01 392 ALA B CA 1
ATOM 6222 C C . ALA B 1 370 ? 115.538 157.015 131.391 1.00 25.01 392 ALA B C 1
ATOM 6223 O O . ALA B 1 370 ? 116.742 156.875 131.146 1.00 25.01 392 ALA B O 1
ATOM 6225 N N . TYR B 1 371 ? 114.888 158.150 131.158 1.00 27.82 393 TYR B N 1
ATOM 6226 C CA . TYR B 1 371 ? 115.529 159.343 130.609 1.00 27.82 393 TYR B CA 1
ATOM 6227 C C . TYR B 1 371 ? 115.123 160.545 131.448 1.00 27.82 393 TYR B C 1
ATOM 6228 O O . TYR B 1 371 ? 114.374 161.417 130.994 1.00 27.82 393 TYR B O 1
ATOM 6237 N N . PRO B 1 372 ? 115.608 160.625 132.689 1.00 32.42 394 PRO B N 1
ATOM 6238 C CA . PRO B 1 372 ? 115.188 161.734 133.552 1.00 32.42 394 PRO B CA 1
ATOM 6239 C C . PRO B 1 372 ? 115.717 163.077 133.093 1.00 32.42 394 PRO B C 1
ATOM 6240 O O . PRO B 1 372 ? 115.063 164.101 133.327 1.00 32.42 394 PRO B O 1
ATOM 6244 N N . MET B 1 373 ? 116.874 163.098 132.430 1.00 33.31 395 MET B N 1
ATOM 6245 C CA . MET B 1 373 ? 117.450 164.336 131.923 1.00 33.31 395 MET B CA 1
ATOM 6246 C C . MET B 1 373 ? 116.472 165.147 131.089 1.00 33.31 395 MET B C 1
ATOM 6247 O O . MET B 1 373 ? 116.692 166.345 130.889 1.00 33.31 395 MET B O 1
ATOM 6252 N N . CYS B 1 374 ? 115.401 164.530 130.594 1.00 35.45 396 CYS B N 1
ATOM 6253 C CA . CYS B 1 374 ? 114.456 165.255 129.757 1.00 35.45 396 CYS B CA 1
ATOM 6254 C C . CYS B 1 374 ? 113.670 166.274 130.571 1.00 35.45 396 CYS B C 1
ATOM 6255 O O . CYS B 1 374 ? 113.322 167.346 130.064 1.00 35.45 396 CYS B O 1
ATOM 6258 N N . ASP B 1 375 ? 113.381 165.958 131.830 1.00 39.11 397 ASP B N 1
ATOM 6259 C CA . ASP B 1 375 ? 112.702 166.895 132.716 1.00 39.11 397 ASP B CA 1
ATOM 6260 C C . ASP B 1 375 ? 113.683 167.679 133.575 1.00 39.11 397 ASP B C 1
ATOM 6261 O O . ASP B 1 375 ? 113.522 168.892 133.749 1.00 39.11 397 ASP B O 1
ATOM 6266 N N . ALA B 1 376 ? 114.698 167.005 134.116 1.00 38.39 398 ALA B N 1
ATOM 6267 C CA . ALA B 1 376 ? 115.714 167.697 134.901 1.00 38.39 398 ALA B CA 1
ATOM 6268 C C . ALA B 1 376 ? 116.336 168.841 134.115 1.00 38.39 398 ALA B C 1
ATOM 6269 O O . ALA B 1 376 ? 116.467 169.958 134.626 1.00 38.39 398 ALA B O 1
ATOM 6271 N N . ASN B 1 377 ? 116.730 168.579 132.875 1.00 39.18 399 ASN B N 1
ATOM 6272 C CA . ASN B 1 377 ? 117.332 169.583 132.010 1.00 39.18 399 ASN B CA 1
ATOM 6273 C C . ASN B 1 377 ? 116.327 170.003 130.949 1.00 39.18 399 ASN B C 1
ATOM 6274 O O . ASN B 1 377 ? 116.019 169.205 130.050 1.00 39.18 399 ASN B O 1
ATOM 6279 N N . PRO B 1 378 ? 115.777 171.218 131.005 1.00 41.69 400 PRO B N 1
ATOM 6280 C CA . PRO B 1 378 ? 114.853 171.645 129.945 1.00 41.69 400 PRO B CA 1
ATOM 6281 C C . PRO B 1 378 ? 115.507 171.735 128.582 1.00 41.69 400 PRO B C 1
ATOM 6282 O O . PRO B 1 378 ? 114.811 171.623 127.567 1.00 41.69 400 PRO B O 1
ATOM 6286 N N . GLN B 1 379 ? 116.817 171.945 128.527 1.00 42.23 401 GLN B N 1
ATOM 6287 C CA . GLN B 1 379 ? 117.551 172.006 127.266 1.00 42.23 401 GLN B CA 1
ATOM 6288 C C . GLN B 1 379 ? 118.189 170.652 126.957 1.00 42.23 401 GLN B C 1
ATOM 6289 O O . GLN B 1 379 ? 119.396 170.527 126.757 1.00 42.23 401 GLN B O 1
ATOM 6295 N N . SER B 1 380 ? 117.343 169.628 126.906 1.00 37.97 402 SER B N 1
ATOM 6296 C CA . SER B 1 380 ? 117.794 168.258 126.715 1.00 37.97 402 SER B CA 1
ATOM 6297 C C . SER B 1 380 ? 117.873 167.942 125.229 1.00 37.97 402 SER B C 1
ATOM 6298 O O . SER B 1 380 ? 116.925 168.198 124.481 1.00 37.97 402 SER B O 1
ATOM 6301 N N . THR B 1 381 ? 119.007 167.382 124.809 1.00 37.97 403 THR B N 1
ATOM 6302 C CA . THR B 1 381 ? 119.266 167.113 123.405 1.00 37.97 403 THR B CA 1
ATOM 6303 C C . THR B 1 381 ? 119.770 165.704 123.138 1.00 37.97 403 THR B C 1
ATOM 6304 O O . THR B 1 381 ? 119.984 165.356 121.973 1.00 37.97 403 THR B O 1
ATOM 6308 N N . HIS B 1 382 ? 119.949 164.880 124.169 1.00 32.54 404 HIS B N 1
ATOM 6309 C CA . HIS B 1 382 ? 120.692 163.638 124.036 1.00 32.54 404 HIS B CA 1
ATOM 6310 C C . HIS B 1 382 ? 119.838 162.380 124.007 1.00 32.54 404 HIS B C 1
ATOM 6311 O O . HIS B 1 382 ? 120.314 161.353 123.516 1.00 32.54 404 HIS B O 1
ATOM 6318 N N . ALA B 1 383 ? 118.606 162.419 124.511 1.00 29.80 405 ALA B N 1
ATOM 6319 C CA . ALA B 1 383 ? 117.839 161.187 124.654 1.00 29.80 405 ALA B CA 1
ATOM 6320 C C . ALA B 1 383 ? 117.327 160.693 123.309 1.00 29.80 405 ALA B C 1
ATOM 6321 O O . ALA B 1 383 ? 117.700 159.611 122.847 1.00 29.80 405 ALA B O 1
ATOM 6323 N N . TYR B 1 384 ? 116.476 161.480 122.664 1.00 31.37 406 TYR B N 1
ATOM 6324 C CA . TYR B 1 384 ? 115.834 161.063 121.430 1.00 31.37 406 TYR B CA 1
ATOM 6325 C C . TYR B 1 384 ? 116.765 161.253 120.245 1.00 31.37 406 TYR B C 1
ATOM 6326 O O . TYR B 1 384 ? 117.499 162.241 120.164 1.00 31.37 406 TYR B O 1
ATOM 6335 N N . VAL B 1 385 ? 116.740 160.289 119.327 1.00 28.71 407 VAL B N 1
ATOM 6336 C CA . VAL B 1 385 ? 117.623 160.315 118.171 1.00 28.71 407 VAL B CA 1
ATOM 6337 C C . VAL B 1 385 ? 116.814 160.215 116.887 1.00 28.71 407 VAL B C 1
ATOM 6338 O O . VAL B 1 385 ? 117.074 160.956 115.934 1.00 28.71 407 VAL B O 1
ATOM 6342 N N . TRP B 1 386 ? 115.829 159.317 116.834 1.00 28.12 408 TRP B N 1
ATOM 6343 C CA . TRP B 1 386 ? 115.108 159.105 115.585 1.00 28.12 408 TRP B CA 1
ATOM 6344 C C . TRP B 1 386 ? 113.630 158.861 115.839 1.00 28.12 408 TRP B C 1
ATOM 6345 O O . TRP B 1 386 ? 113.233 158.349 116.887 1.00 28.12 408 TRP B O 1
ATOM 6356 N N . ILE B 1 387 ? 112.821 159.238 114.854 1.00 31.80 409 ILE B N 1
ATOM 6357 C CA . ILE B 1 387 ? 111.412 158.866 114.800 1.00 31.80 409 ILE B CA 1
ATOM 6358 C C . ILE B 1 387 ? 111.149 158.205 113.457 1.00 31.80 409 ILE B C 1
ATOM 6359 O O . ILE B 1 387 ? 111.259 158.853 112.412 1.00 31.80 409 ILE B O 1
ATOM 6364 N N . SER B 1 388 ? 110.796 156.927 113.480 1.00 30.54 410 SER B N 1
ATOM 6365 C CA . SER B 1 388 ? 110.424 156.199 112.277 1.00 30.54 410 SER B CA 1
ATOM 6366 C C . SER B 1 388 ? 108.916 156.160 112.141 1.00 30.54 410 SER B C 1
ATOM 6367 O O . SER B 1 388 ? 108.203 155.860 113.101 1.00 30.54 410 SER B O 1
ATOM 6370 N N . LEU B 1 389 ? 108.445 156.434 110.933 1.00 34.27 411 LEU B N 1
ATOM 6371 C CA . LEU B 1 389 ? 107.031 156.481 110.619 1.00 34.27 411 LEU B CA 1
ATOM 6372 C C . LEU B 1 389 ? 106.756 155.554 109.450 1.00 34.27 411 LEU B C 1
ATOM 6373 O O . LEU B 1 389 ? 107.499 155.552 108.462 1.00 34.27 411 LEU B O 1
ATOM 6378 N N . ALA B 1 390 ? 105.699 154.759 109.584 1.00 34.75 412 ALA B N 1
ATOM 6379 C CA . ALA B 1 390 ? 105.221 153.910 108.511 1.00 34.75 412 ALA B CA 1
ATOM 6380 C C . ALA B 1 390 ? 103.731 153.699 108.699 1.00 34.75 412 ALA B C 1
ATOM 6381 O O . ALA B 1 390 ? 103.187 153.917 109.782 1.00 34.75 412 ALA B O 1
ATOM 6383 N N . TYR B 1 391 ? 103.067 153.273 107.630 1.00 38.94 413 TYR B N 1
ATOM 6384 C CA . TYR B 1 391 ? 101.647 152.942 107.678 1.00 38.94 413 TYR B CA 1
ATOM 6385 C C . TYR B 1 391 ? 101.462 151.601 106.987 1.00 38.94 413 TYR B C 1
ATOM 6386 O O . TYR B 1 391 ? 101.352 151.525 105.761 1.00 38.94 413 TYR B O 1
ATOM 6395 N N . LYS B 1 392 ? 101.435 150.542 107.783 1.00 37.58 414 LYS B N 1
ATOM 6396 C CA . LYS B 1 392 ? 101.104 149.229 107.274 1.00 37.58 414 LYS B CA 1
ATOM 6397 C C . LYS B 1 392 ? 99.591 149.094 107.171 1.00 37.58 414 LYS B C 1
ATOM 6398 O O . LYS B 1 392 ? 98.834 149.953 107.627 1.00 37.58 414 LYS B O 1
ATOM 6404 N N . LYS B 1 393 ? 99.149 148.006 106.544 1.00 42.87 415 LYS B N 1
ATOM 6405 C CA . LYS B 1 393 ? 97.718 147.746 106.475 1.00 42.87 415 LYS B CA 1
ATOM 6406 C C . LYS B 1 393 ? 97.123 147.568 107.865 1.00 42.87 415 LYS B C 1
ATOM 6407 O O . LYS B 1 393 ? 95.940 147.856 108.079 1.00 42.87 415 LYS B O 1
ATOM 6413 N N . THR B 1 394 ? 97.929 147.104 108.823 1.00 40.10 416 THR B N 1
ATOM 6414 C CA . THR B 1 394 ? 97.472 147.023 110.206 1.00 40.10 416 THR B CA 1
ATOM 6415 C C . THR B 1 394 ? 97.155 148.401 110.765 1.00 40.10 416 THR B C 1
ATOM 6416 O O . THR B 1 394 ? 96.276 148.538 111.623 1.00 40.10 416 THR B O 1
ATOM 6420 N N . GLY B 1 395 ? 97.859 149.424 110.295 1.00 38.03 417 GLY B N 1
ATOM 6421 C CA . GLY B 1 395 ? 97.687 150.768 110.782 1.00 38.03 417 GLY B CA 1
ATOM 6422 C C . GLY B 1 395 ? 99.016 151.483 110.875 1.00 38.03 417 GLY B C 1
ATOM 6423 O O . GLY B 1 395 ? 99.999 151.096 110.241 1.00 38.03 417 GLY B O 1
ATOM 6424 N N . PRO B 1 396 ? 99.069 152.553 111.658 1.00 34.65 418 PRO B N 1
ATOM 6425 C CA . PRO B 1 396 ? 100.339 153.258 111.839 1.00 34.65 418 PRO B CA 1
ATOM 6426 C C . PRO B 1 396 ? 101.364 152.406 112.566 1.00 34.65 418 PRO B C 1
ATOM 6427 O O . PRO B 1 396 ? 101.036 151.466 113.293 1.00 34.65 418 PRO B O 1
ATOM 6431 N N . TYR B 1 397 ? 102.625 152.761 112.359 1.00 31.56 419 TYR B N 1
ATOM 6432 C CA . TYR B 1 397 ? 103.768 152.016 112.873 1.00 31.56 419 TYR B CA 1
ATOM 6433 C C . TYR B 1 397 ? 104.830 153.064 113.176 1.00 31.56 419 TYR B C 1
ATOM 6434 O O . TYR B 1 397 ? 105.505 153.547 112.261 1.00 31.56 419 TYR B O 1
ATOM 6443 N N . ILE B 1 398 ? 104.952 153.443 114.444 1.00 30.38 420 ILE B N 1
ATOM 6444 C CA . ILE B 1 398 ? 105.803 154.555 114.841 1.00 30.38 420 ILE B CA 1
ATOM 6445 C C . ILE B 1 398 ? 106.825 154.038 115.831 1.00 30.38 420 ILE B C 1
ATOM 6446 O O . ILE B 1 398 ? 106.467 153.554 116.907 1.00 30.38 420 ILE B O 1
ATOM 6451 N N . THR B 1 399 ? 108.092 154.149 115.478 1.00 26.57 421 THR B N 1
ATOM 6452 C CA . THR B 1 399 ? 109.170 153.719 116.348 1.00 26.57 421 THR B CA 1
ATOM 6453 C C . THR B 1 399 ? 109.906 154.938 116.876 1.00 26.57 421 THR B C 1
ATOM 6454 O O . THR B 1 399 ? 110.295 155.819 116.107 1.00 26.57 421 THR B O 1
ATOM 6458 N N . VAL B 1 400 ? 110.083 154.984 118.187 1.00 27.44 422 VAL B N 1
ATOM 6459 C CA . VAL B 1 400 ? 110.827 156.043 118.847 1.00 27.44 422 VAL B CA 1
ATOM 6460 C C . VAL B 1 400 ? 112.183 155.474 119.227 1.00 27.44 422 VAL B C 1
ATOM 6461 O O . VAL B 1 400 ? 112.265 154.509 119.999 1.00 27.44 422 VAL B O 1
ATOM 6465 N N . TYR B 1 401 ? 113.241 156.048 118.654 1.00 25.70 423 TYR B N 1
ATOM 6466 C CA . TYR B 1 401 ? 114.611 155.635 118.905 1.00 25.70 423 TYR B CA 1
ATOM 6467 C C . TYR B 1 401 ? 115.286 156.670 119.781 1.00 25.70 423 TYR B C 1
ATOM 6468 O O . TYR B 1 401 ? 115.301 157.861 119.443 1.00 25.70 423 TYR B O 1
ATOM 6477 N N . THR B 1 402 ? 115.930 156.184 120.835 1.00 25.55 424 THR B N 1
ATOM 6478 C CA . THR B 1 402 ? 116.528 156.981 121.880 1.00 25.55 424 THR B CA 1
ATOM 6479 C C . THR B 1 402 ? 117.959 156.515 122.062 1.00 25.55 424 THR B C 1
ATOM 6480 O O . THR B 1 402 ? 118.315 155.392 121.702 1.00 25.55 424 THR B O 1
ATOM 6484 N N . ASN B 1 403 ? 118.785 157.387 122.623 1.00 26.15 425 ASN B N 1
ATOM 6485 C CA . ASN B 1 403 ? 120.137 157.003 122.979 1.00 26.15 425 ASN B CA 1
ATOM 6486 C C . ASN B 1 403 ? 120.106 156.463 124.397 1.00 26.15 425 ASN B C 1
ATOM 6487 O O . ASN B 1 403 ? 119.913 157.244 125.339 1.00 26.15 425 ASN B O 1
ATOM 6492 N N . PRO B 1 404 ? 120.267 155.156 124.605 1.00 22.64 426 PRO B N 1
ATOM 6493 C CA . PRO B 1 404 ? 120.207 154.614 125.962 1.00 22.64 426 PRO B CA 1
ATOM 6494 C C . PRO B 1 404 ? 121.467 154.862 126.770 1.00 22.64 426 PRO B C 1
ATOM 6495 O O . PRO B 1 404 ? 121.554 154.403 127.913 1.00 22.64 426 PRO B O 1
ATOM 6499 N N . GLY B 1 405 ? 122.429 155.577 126.202 1.00 23.38 427 GLY B N 1
ATOM 6500 C CA . GLY B 1 405 ? 123.614 156.004 126.908 1.00 23.38 427 GLY B CA 1
ATOM 6501 C C . GLY B 1 405 ? 123.645 157.502 127.091 1.00 23.38 427 GLY B C 1
ATOM 6502 O O . GLY B 1 405 ? 124.715 158.105 127.181 1.00 23.38 427 GLY B O 1
ATOM 6503 N N . ALA B 1 406 ? 122.464 158.117 127.132 1.00 27.15 428 ALA B N 1
ATOM 6504 C CA . ALA B 1 406 ? 122.380 159.553 127.344 1.00 27.15 428 ALA B CA 1
ATOM 6505 C C . ALA B 1 406 ? 122.967 159.954 128.689 1.00 27.15 428 ALA B C 1
ATOM 6506 O O . ALA B 1 406 ? 123.553 161.034 128.814 1.00 27.15 428 ALA B O 1
ATOM 6508 N N . SER B 1 407 ? 122.810 159.104 129.703 1.00 26.11 429 SER B N 1
ATOM 6509 C CA . SER B 1 407 ? 123.497 159.247 130.979 1.00 26.11 429 SER B CA 1
ATOM 6510 C C . SER B 1 407 ? 124.952 159.649 130.789 1.00 26.11 429 SER B C 1
ATOM 6511 O O . SER B 1 407 ? 125.485 160.463 131.548 1.00 26.11 429 SER B O 1
ATOM 6514 N N . ILE B 1 408 ? 125.599 159.080 129.773 1.00 23.68 430 ILE B N 1
ATOM 6515 C CA . ILE B 1 408 ? 127.024 159.297 129.577 1.00 23.68 430 ILE B CA 1
ATOM 6516 C C . ILE B 1 408 ? 127.294 160.689 129.030 1.00 23.68 430 ILE B C 1
ATOM 6517 O O . ILE B 1 408 ? 128.361 161.264 129.274 1.00 23.68 430 ILE B O 1
ATOM 6522 N N . LEU B 1 409 ? 126.349 161.252 128.286 1.00 28.23 431 LEU B N 1
ATOM 6523 C CA . LEU B 1 409 ? 126.518 162.554 127.665 1.00 28.23 431 LEU B CA 1
ATOM 6524 C C . LEU B 1 409 ? 125.968 163.700 128.504 1.00 28.23 431 LEU B C 1
ATOM 6525 O O . LEU B 1 409 ? 126.293 164.858 128.224 1.00 28.23 431 LEU B O 1
ATOM 6530 N N . GLU B 1 410 ? 125.151 163.415 129.512 1.00 32.17 432 GLU B N 1
ATOM 6531 C CA . GLU B 1 410 ? 124.648 164.435 130.418 1.00 32.17 432 GLU B CA 1
ATOM 6532 C C . GLU B 1 410 ? 125.559 164.593 131.631 1.00 32.17 432 GLU B C 1
ATOM 6533 O O . GLU B 1 410 ? 126.484 163.807 131.835 1.00 32.17 432 GLU B O 1
ATOM 6539 N N . SER C 1 1 ? 110.459 126.536 124.836 1.00 27.42 23 SER C N 1
ATOM 6540 C CA . SER C 1 1 ? 110.836 127.484 125.923 1.00 27.42 23 SER C CA 1
ATOM 6541 C C . SER C 1 1 ? 111.822 126.827 126.884 1.00 27.42 23 SER C C 1
ATOM 6542 O O . SER C 1 1 ? 111.470 125.861 127.558 1.00 27.42 23 SER C O 1
ATOM 6545 N N . PRO C 1 2 ? 113.053 127.329 126.953 1.00 23.46 24 PRO C N 1
ATOM 6546 C CA . PRO C 1 2 ? 114.008 126.766 127.907 1.00 23.46 24 PRO C CA 1
ATOM 6547 C C . PRO C 1 2 ? 113.608 127.072 129.337 1.00 23.46 24 PRO C C 1
ATOM 6548 O O . PRO C 1 2 ? 112.833 127.987 129.623 1.00 23.46 24 PRO C O 1
ATOM 6552 N N . SER C 1 3 ? 114.143 126.285 130.228 1.00 19.96 25 SER C N 1
ATOM 6553 C CA . SER C 1 3 ? 113.916 126.466 131.646 1.00 19.96 25 SER C CA 1
ATOM 6554 C C . SER C 1 3 ? 114.954 127.410 132.227 1.00 19.96 25 SER C C 1
ATOM 6555 O O . SER C 1 3 ? 116.040 127.579 131.669 1.00 19.96 25 SER C O 1
ATOM 6558 N N . PRO C 1 4 ? 114.641 128.055 133.348 1.00 18.78 26 PRO C N 1
ATOM 6559 C CA . PRO C 1 4 ? 115.589 129.018 133.920 1.00 18.78 26 PRO C CA 1
ATOM 6560 C C . PRO C 1 4 ? 116.977 128.457 134.141 1.00 18.78 26 PRO C C 1
ATOM 6561 O O . PRO C 1 4 ? 117.959 129.162 133.892 1.00 18.78 26 PRO C O 1
ATOM 6565 N N . TRP C 1 5 ? 117.095 127.206 134.583 1.00 18.24 27 TRP C N 1
ATOM 6566 C CA . TRP C 1 5 ? 118.413 126.659 134.874 1.00 18.24 27 TRP C CA 1
ATOM 6567 C C . TRP C 1 5 ? 119.191 126.362 133.602 1.00 18.24 27 TRP C C 1
ATOM 6568 O O . TRP C 1 5 ? 120.392 126.636 133.541 1.00 18.24 27 TRP C O 1
ATOM 6579 N N . ASP C 1 6 ? 118.528 125.849 132.568 1.00 20.96 28 ASP C N 1
ATOM 6580 C CA . ASP C 1 6 ? 119.194 125.649 131.286 1.00 20.96 28 ASP C CA 1
ATOM 6581 C C . ASP C 1 6 ? 119.708 126.969 130.720 1.00 20.96 28 ASP C C 1
ATOM 6582 O O . ASP C 1 6 ? 120.902 127.112 130.425 1.00 20.96 28 ASP C O 1
ATOM 6587 N N . PHE C 1 7 ? 118.813 127.942 130.557 1.00 19.70 29 PHE C N 1
ATOM 6588 C CA . PHE C 1 7 ? 119.198 129.230 129.997 1.00 19.70 29 PHE C CA 1
ATOM 6589 C C . PHE C 1 7 ? 120.281 129.900 130.832 1.00 19.70 29 PHE C C 1
ATOM 6590 O O . PHE C 1 7 ? 121.224 130.485 130.290 1.00 19.70 29 PHE C O 1
ATOM 6598 N N . LEU C 1 8 ? 120.166 129.825 132.156 1.00 18.28 30 LEU C N 1
ATOM 6599 C CA . LEU C 1 8 ? 121.139 130.478 133.020 1.00 18.28 30 LEU C CA 1
ATOM 6600 C C . LEU C 1 8 ? 122.502 129.812 132.919 1.00 18.28 30 LEU C C 1
ATOM 6601 O O . LEU C 1 8 ? 123.526 130.493 132.825 1.00 18.28 30 LEU C O 1
ATOM 6606 N N . GLY C 1 9 ? 122.541 128.483 132.939 1.00 18.47 31 GLY C N 1
ATOM 6607 C CA . GLY C 1 9 ? 123.794 127.798 132.706 1.00 18.47 31 GLY C CA 1
ATOM 6608 C C . GLY C 1 9 ? 124.398 128.146 131.367 1.00 18.47 31 GLY C C 1
ATOM 6609 O O . GLY C 1 9 ? 125.621 128.138 131.209 1.00 18.47 31 GLY C O 1
ATOM 6610 N N . ARG C 1 10 ? 123.552 128.450 130.386 1.00 21.82 32 ARG C N 1
ATOM 6611 C CA . ARG C 1 10 ? 124.051 128.905 129.095 1.00 21.82 32 ARG C CA 1
ATOM 6612 C C . ARG C 1 10 ? 124.674 130.294 129.199 1.00 21.82 32 ARG C C 1
ATOM 6613 O O . ARG C 1 10 ? 125.739 130.549 128.628 1.00 21.82 32 ARG C O 1
ATOM 6621 N N . VAL C 1 11 ? 124.030 131.205 129.928 1.00 19.49 33 VAL C N 1
ATOM 6622 C CA . VAL C 1 11 ? 124.500 132.585 129.963 1.00 19.49 33 VAL C CA 1
ATOM 6623 C C . VAL C 1 11 ? 125.436 132.866 131.135 1.00 19.49 33 VAL C C 1
ATOM 6624 O O . VAL C 1 11 ? 126.345 133.690 131.010 1.00 19.49 33 VAL C O 1
ATOM 6628 N N . LEU C 1 12 ? 125.240 132.211 132.270 1.00 17.82 34 LEU C N 1
ATOM 6629 C CA . LEU C 1 12 ? 125.952 132.605 133.475 1.00 17.82 34 LEU C CA 1
ATOM 6630 C C . LEU C 1 12 ? 127.448 132.387 133.326 1.00 17.82 34 LEU C C 1
ATOM 6631 O O . LEU C 1 12 ? 127.900 131.397 132.747 1.00 17.82 34 LEU C O 1
ATOM 6636 N N . GLN C 1 13 ? 128.212 133.332 133.855 1.00 19.26 35 GLN C N 1
ATOM 6637 C CA . GLN C 1 13 ? 129.660 133.244 133.914 1.00 19.26 35 GLN C CA 1
ATOM 6638 C C . GLN C 1 13 ? 130.033 132.811 135.324 1.00 19.26 35 GLN C C 1
ATOM 6639 O O . GLN C 1 13 ? 129.618 133.437 136.303 1.00 19.26 35 GLN C O 1
ATOM 6645 N N . PHE C 1 14 ? 130.799 131.733 135.424 1.00 17.46 36 PHE C N 1
ATOM 6646 C CA . PHE C 1 14 ? 131.140 131.148 136.708 1.00 17.46 36 PHE C CA 1
ATOM 6647 C C . PHE C 1 14 ? 132.589 131.435 137.063 1.00 17.46 36 PHE C C 1
ATOM 6648 O O . PHE C 1 14 ? 133.479 131.355 136.214 1.00 17.46 36 PHE C O 1
ATOM 6656 N N . GLN C 1 15 ? 132.814 131.770 138.331 1.00 19.01 37 GLN C N 1
ATOM 6657 C CA . GLN C 1 15 ? 134.147 132.114 138.802 1.00 19.01 37 GLN C CA 1
ATOM 6658 C C . GLN C 1 15 ? 135.064 130.907 138.901 1.00 19.01 37 GLN C C 1
ATOM 6659 O O . GLN C 1 15 ? 136.286 131.072 138.854 1.00 19.01 37 GLN C O 1
ATOM 6665 N N . HIS C 1 16 ? 134.511 129.706 139.027 1.00 17.19 38 HIS C N 1
ATOM 6666 C CA . HIS C 1 16 ? 135.315 128.509 139.184 1.00 17.19 38 HIS C CA 1
ATOM 6667 C C . HIS C 1 16 ? 134.571 127.340 138.559 1.00 17.19 38 HIS C C 1
ATOM 6668 O O . HIS C 1 16 ? 133.338 127.308 138.561 1.00 17.19 38 HIS C O 1
ATOM 6675 N N . GLY C 1 17 ? 135.332 126.400 138.001 1.00 17.59 39 GLY C N 1
ATOM 6676 C CA . GLY C 1 17 ? 134.727 125.236 137.378 1.00 17.59 39 GLY C CA 1
ATOM 6677 C C . GLY C 1 17 ? 133.881 124.422 138.332 1.00 17.59 39 GLY C C 1
ATOM 6678 O O . GLY C 1 17 ? 132.879 123.826 137.935 1.00 17.59 39 GLY C O 1
ATOM 6679 N N . ASP C 1 18 ? 134.289 124.363 139.597 1.00 18.30 40 ASP C N 1
ATOM 6680 C CA . ASP C 1 18 ? 133.511 123.645 140.597 1.00 18.30 40 ASP C CA 1
ATOM 6681 C C . ASP C 1 18 ? 132.133 124.259 140.764 1.00 18.30 40 ASP C C 1
ATOM 6682 O O . ASP C 1 18 ? 131.155 123.546 141.003 1.00 18.30 40 ASP C O 1
ATOM 6687 N N . HIS C 1 19 ? 132.033 125.579 140.636 1.00 16.42 41 HIS C N 1
ATOM 6688 C CA . HIS C 1 19 ? 130.726 126.215 140.691 1.00 16.42 41 HIS C CA 1
ATOM 6689 C C . HIS C 1 19 ? 129.868 125.776 139.516 1.00 16.42 41 HIS C C 1
ATOM 6690 O O . HIS C 1 19 ? 128.672 125.519 139.673 1.00 16.42 41 HIS C O 1
ATOM 6697 N N . LYS C 1 20 ? 130.475 125.659 138.336 1.00 18.19 42 LYS C N 1
ATOM 6698 C CA . LYS C 1 20 ? 129.757 125.196 137.156 1.00 18.19 42 LYS C CA 1
ATOM 6699 C C . LYS C 1 20 ? 129.284 123.756 137.315 1.00 18.19 42 LYS C C 1
ATOM 6700 O O . LYS C 1 20 ? 128.168 123.413 136.913 1.00 18.19 42 LYS C O 1
ATOM 6706 N N . ARG C 1 21 ? 130.125 122.899 137.891 1.00 18.91 43 ARG C N 1
ATOM 6707 C CA . ARG C 1 21 ? 129.759 121.501 138.082 1.00 18.91 43 ARG C CA 1
ATOM 6708 C C . ARG C 1 21 ? 128.661 121.349 139.128 1.00 18.91 43 ARG C C 1
ATOM 6709 O O . ARG C 1 21 ? 127.685 120.611 138.926 1.00 18.91 43 ARG C O 1
ATOM 6717 N N . TRP C 1 22 ? 128.797 122.047 140.253 1.00 18.04 44 TRP C N 1
ATOM 6718 C CA . TRP C 1 22 ? 127.720 122.084 141.231 1.00 18.04 44 TRP C CA 1
ATOM 6719 C C . TRP C 1 22 ? 126.433 122.583 140.606 1.00 18.04 44 TRP C C 1
ATOM 6720 O O . TRP C 1 22 ? 125.355 122.072 140.909 1.00 18.04 44 TRP C O 1
ATOM 6731 N N . TRP C 1 23 ? 126.521 123.607 139.760 1.00 16.82 45 TRP C N 1
ATOM 6732 C CA . TRP C 1 23 ? 125.344 124.098 139.062 1.00 16.82 45 TRP C CA 1
ATOM 6733 C C . TRP C 1 23 ? 124.718 123.006 138.211 1.00 16.82 45 TRP C C 1
ATOM 6734 O O . TRP C 1 23 ? 123.519 122.736 138.315 1.00 16.82 45 TRP C O 1
ATOM 6745 N N . ASP C 1 24 ? 125.523 122.359 137.373 1.00 18.59 46 ASP C N 1
ATOM 6746 C CA . ASP C 1 24 ? 125.003 121.325 136.493 1.00 18.59 46 ASP C CA 1
ATOM 6747 C C . ASP C 1 24 ? 124.319 120.217 137.276 1.00 18.59 46 ASP C C 1
ATOM 6748 O O . ASP C 1 24 ? 123.379 119.592 136.774 1.00 18.59 46 ASP C O 1
ATOM 6753 N N . VAL C 1 25 ? 124.775 119.955 138.498 1.00 19.58 47 VAL C N 1
ATOM 6754 C CA . VAL C 1 25 ? 124.140 118.930 139.319 1.00 19.58 47 VAL C CA 1
ATOM 6755 C C . VAL C 1 25 ? 122.861 119.452 139.968 1.00 19.58 47 VAL C C 1
ATOM 6756 O O . VAL C 1 25 ? 121.820 118.790 139.933 1.00 19.58 47 VAL C O 1
ATOM 6760 N N . LEU C 1 26 ? 122.910 120.641 140.560 1.00 18.44 48 LEU C N 1
ATOM 6761 C CA . LEU C 1 26 ? 121.900 121.099 141.505 1.00 18.44 48 LEU C CA 1
ATOM 6762 C C . LEU C 1 26 ? 120.824 121.975 140.891 1.00 18.44 48 LEU C C 1
ATOM 6763 O O . LEU C 1 26 ? 119.664 121.877 141.288 1.00 18.44 48 LEU C O 1
ATOM 6768 N N . ALA C 1 27 ? 121.174 122.850 139.956 1.00 17.99 49 ALA C N 1
ATOM 6769 C CA . ALA C 1 27 ? 120.179 123.749 139.388 1.00 17.99 49 ALA C CA 1
ATOM 6770 C C . ALA C 1 27 ? 119.002 123.015 138.773 1.00 17.99 49 ALA C C 1
ATOM 6771 O O . ALA C 1 27 ? 117.862 123.461 138.980 1.00 17.99 49 ALA C O 1
ATOM 6773 N N . PRO C 1 28 ? 119.180 121.932 138.018 1.00 18.78 50 PRO C N 1
ATOM 6774 C CA . PRO C 1 28 ? 118.001 121.179 137.583 1.00 18.78 50 PRO C CA 1
ATOM 6775 C C . PRO C 1 28 ? 117.163 120.668 138.734 1.00 18.78 50 PRO C C 1
ATOM 6776 O O . PRO C 1 28 ? 115.940 120.788 138.686 1.00 18.78 50 PRO C O 1
ATOM 6780 N N . VAL C 1 29 ? 117.781 120.124 139.779 1.00 20.24 51 VAL C N 1
ATOM 6781 C CA . VAL C 1 29 ? 117.019 119.617 140.916 1.00 20.24 51 VAL C CA 1
ATOM 6782 C C . VAL C 1 29 ? 116.225 120.738 141.576 1.00 20.24 51 VAL C C 1
ATOM 6783 O O . VAL C 1 29 ? 115.007 120.634 141.765 1.00 20.24 51 VAL C O 1
ATOM 6787 N N . PHE C 1 30 ? 116.908 121.816 141.961 1.00 19.42 52 PHE C N 1
ATOM 6788 C CA . PHE C 1 30 ? 116.242 122.905 142.664 1.00 19.42 52 PHE C CA 1
ATOM 6789 C C . PHE C 1 30 ? 115.165 123.541 141.800 1.00 19.42 52 PHE C C 1
ATOM 6790 O O . PHE C 1 30 ? 114.066 123.832 142.282 1.00 19.42 52 PHE C O 1
ATOM 6798 N N . GLY C 1 31 ? 115.471 123.775 140.526 1.00 19.72 53 GLY C N 1
ATOM 6799 C CA . GLY C 1 31 ? 114.495 124.354 139.626 1.00 19.72 53 GLY C CA 1
ATOM 6800 C C . GLY C 1 31 ? 113.292 123.467 139.399 1.00 19.72 53 GLY C C 1
ATOM 6801 O O . GLY C 1 31 ? 112.158 123.941 139.380 1.00 19.72 53 GLY C O 1
ATOM 6802 N N . ILE C 1 32 ? 113.521 122.174 139.184 1.00 21.29 54 ILE C N 1
ATOM 6803 C CA . ILE C 1 32 ? 112.419 121.237 139.007 1.00 21.29 54 ILE C CA 1
ATOM 6804 C C . ILE C 1 32 ? 111.540 121.204 140.246 1.00 21.29 54 ILE C C 1
ATOM 6805 O O . ILE C 1 32 ? 110.312 121.151 140.146 1.00 21.29 54 ILE C O 1
ATOM 6810 N N . SER C 1 33 ? 112.147 121.234 141.430 1.00 21.12 55 SER C N 1
ATOM 6811 C CA . SER C 1 33 ? 111.359 121.238 142.655 1.00 21.12 55 SER C CA 1
ATOM 6812 C C . SER C 1 33 ? 110.532 122.512 142.777 1.00 21.12 55 SER C C 1
ATOM 6813 O O . SER C 1 33 ? 109.316 122.458 143.004 1.00 21.12 55 SER C O 1
ATOM 6816 N N . MET C 1 34 ? 111.177 123.672 142.630 1.00 20.57 56 MET C N 1
ATOM 6817 C CA . MET C 1 34 ? 110.465 124.944 142.687 1.00 20.57 56 MET C CA 1
ATOM 6818 C C . MET C 1 34 ? 109.344 125.011 141.661 1.00 20.57 56 MET C C 1
ATOM 6819 O O . MET C 1 34 ? 108.266 125.543 141.941 1.00 20.57 56 MET C O 1
ATOM 6824 N N . ALA C 1 35 ? 109.591 124.504 140.457 1.00 21.29 57 ALA C N 1
ATOM 6825 C CA . ALA C 1 35 ? 108.583 124.510 139.410 1.00 21.29 57 ALA C CA 1
ATOM 6826 C C . ALA C 1 35 ? 107.426 123.584 139.746 1.00 21.29 57 ALA C C 1
ATOM 6827 O O . ALA C 1 35 ? 106.256 123.951 139.592 1.00 21.29 57 ALA C O 1
ATOM 6829 N N . SER C 1 36 ? 107.734 122.367 140.192 1.00 23.68 58 SER C N 1
ATOM 6830 C CA . SER C 1 36 ? 106.696 121.403 140.521 1.00 23.68 58 SER C CA 1
ATOM 6831 C C . SER C 1 36 ? 105.807 121.888 141.650 1.00 23.68 58 SER C C 1
ATOM 6832 O O . SER C 1 36 ? 104.600 121.622 141.646 1.00 23.68 58 SER C O 1
ATOM 6835 N N . ILE C 1 37 ? 106.374 122.591 142.627 1.00 22.31 59 ILE C N 1
ATOM 6836 C CA . ILE C 1 37 ? 105.554 123.118 143.709 1.00 22.31 59 ILE C CA 1
ATOM 6837 C C . ILE C 1 37 ? 104.880 124.432 143.332 1.00 22.31 59 ILE C C 1
ATOM 6838 O O . ILE C 1 37 ? 104.001 124.899 144.069 1.00 22.31 59 ILE C O 1
ATOM 6843 N N . GLY C 1 38 ? 105.252 125.028 142.208 1.00 21.54 60 GLY C N 1
ATOM 6844 C CA . GLY C 1 38 ? 104.515 126.131 141.639 1.00 21.54 60 GLY C CA 1
ATOM 6845 C C . GLY C 1 38 ? 105.141 127.497 141.774 1.00 21.54 60 GLY C C 1
ATOM 6846 O O . GLY C 1 38 ? 104.411 128.492 141.748 1.00 21.54 60 GLY C O 1
ATOM 6847 N N . TYR C 1 39 ? 106.456 127.582 141.919 1.00 20.38 61 TYR C N 1
ATOM 6848 C CA . TYR C 1 39 ? 107.105 128.879 141.990 1.00 20.38 61 TYR C CA 1
ATOM 6849 C C . TYR C 1 39 ? 107.083 129.548 140.626 1.00 20.38 61 TYR C C 1
ATOM 6850 O O . TYR C 1 39 ? 107.309 128.908 139.597 1.00 20.38 61 TYR C O 1
ATOM 6859 N N . LYS C 1 40 ? 106.809 130.845 140.624 1.00 20.40 62 LYS C N 1
ATOM 6860 C CA . LYS C 1 40 ? 106.800 131.602 139.389 1.00 20.40 62 LYS C CA 1
ATOM 6861 C C . LYS C 1 40 ? 108.212 131.714 138.823 1.00 20.40 62 LYS C C 1
ATOM 6862 O O . LYS C 1 40 ? 109.210 131.627 139.540 1.00 20.40 62 LYS C O 1
ATOM 6868 N N . LEU C 1 41 ? 108.281 131.899 137.506 1.00 19.68 63 LEU C N 1
ATOM 6869 C CA . LEU C 1 41 ? 109.566 131.914 136.815 1.00 19.68 63 LEU C CA 1
ATOM 6870 C C . LEU C 1 41 ? 110.455 133.054 137.295 1.00 19.68 63 LEU C C 1
ATOM 6871 O O . LEU C 1 41 ? 111.674 132.890 137.402 1.00 19.68 63 LEU C O 1
ATOM 6876 N N . ASP C 1 42 ? 109.872 134.222 137.557 1.00 20.73 64 ASP C N 1
ATOM 6877 C CA . ASP C 1 42 ? 110.604 135.281 138.243 1.00 20.73 64 ASP C CA 1
ATOM 6878 C C . ASP C 1 42 ? 111.319 134.737 139.473 1.00 20.73 64 ASP C C 1
ATOM 6879 O O . ASP C 1 42 ? 112.517 134.977 139.678 1.00 20.73 64 ASP C O 1
ATOM 6884 N N . VAL C 1 43 ? 110.594 133.970 140.285 1.00 19.84 65 VAL C N 1
ATOM 6885 C CA . VAL C 1 43 ? 111.112 133.472 141.549 1.00 19.84 65 VAL C CA 1
ATOM 6886 C C . VAL C 1 43 ? 112.163 132.399 141.314 1.00 19.84 65 VAL C C 1
ATOM 6887 O O . VAL C 1 43 ? 113.170 132.337 142.023 1.00 19.84 65 VAL C O 1
ATOM 6891 N N . GLN C 1 44 ? 111.940 131.529 140.332 1.00 19.34 66 GLN C N 1
ATOM 6892 C CA . GLN C 1 44 ? 112.947 130.540 139.978 1.00 19.34 66 GLN C CA 1
ATOM 6893 C C . GLN C 1 44 ? 114.252 131.206 139.579 1.00 19.34 66 GLN C C 1
ATOM 6894 O O . GLN C 1 44 ? 115.328 130.793 140.016 1.00 19.34 66 GLN C O 1
ATOM 6900 N N . TYR C 1 45 ? 114.177 132.229 138.730 1.00 18.83 67 TYR C N 1
ATOM 6901 C CA . TYR C 1 45 ? 115.377 132.954 138.333 1.00 18.83 67 TYR C CA 1
ATOM 6902 C C . TYR C 1 45 ? 116.072 133.558 139.542 1.00 18.83 67 TYR C C 1
ATOM 6903 O O . TYR C 1 45 ? 117.289 133.419 139.706 1.00 18.83 67 TYR C O 1
ATOM 6912 N N . ARG C 1 46 ? 115.311 134.230 140.406 1.00 20.45 68 ARG C N 1
ATOM 6913 C CA . ARG C 1 46 ? 115.912 134.874 141.568 1.00 20.45 68 ARG C CA 1
ATOM 6914 C C . ARG C 1 46 ? 116.589 133.864 142.488 1.00 20.45 68 ARG C C 1
ATOM 6915 O O . ARG C 1 46 ? 117.712 134.089 142.953 1.00 20.45 68 ARG C O 1
ATOM 6923 N N . HIS C 1 47 ? 115.931 132.739 142.751 1.00 19.18 69 HIS C N 1
ATOM 6924 C CA . HIS C 1 47 ? 116.479 131.741 143.657 1.00 19.18 69 HIS C CA 1
ATOM 6925 C C . HIS C 1 47 ? 117.667 131.010 143.053 1.00 19.18 69 HIS C C 1
ATOM 6926 O O . HIS C 1 47 ? 118.638 130.714 143.757 1.00 19.18 69 HIS C O 1
ATOM 6933 N N . LEU C 1 48 ? 117.614 130.703 141.762 1.00 18.26 70 LEU C N 1
ATOM 6934 C CA . LEU C 1 48 ? 118.752 130.084 141.105 1.00 18.26 70 LEU C CA 1
ATOM 6935 C C . LEU C 1 48 ? 119.937 131.030 141.034 1.00 18.26 70 LEU C C 1
ATOM 6936 O O . LEU C 1 48 ? 121.084 130.586 141.099 1.00 18.26 70 LEU C O 1
ATOM 6941 N N . LEU C 1 49 ? 119.690 132.331 140.949 1.00 18.03 71 LEU C N 1
ATOM 6942 C CA . LEU C 1 49 ? 120.786 133.288 140.976 1.00 18.03 71 LEU C CA 1
ATOM 6943 C C . LEU C 1 49 ? 121.344 133.477 142.377 1.00 18.03 71 LEU C C 1
ATOM 6944 O O . LEU C 1 49 ? 122.532 133.763 142.530 1.00 18.03 71 LEU C O 1
ATOM 6949 N N . VAL C 1 50 ? 120.508 133.333 143.403 1.00 19.24 72 VAL C N 1
ATOM 6950 C CA . VAL C 1 50 ? 121.017 133.239 144.768 1.00 19.24 72 VAL C CA 1
ATOM 6951 C C . VAL C 1 50 ? 121.930 132.028 144.902 1.00 19.24 72 VAL C C 1
ATOM 6952 O O . VAL C 1 50 ? 123.046 132.117 145.424 1.00 19.24 72 VAL C O 1
ATOM 6956 N N . LEU C 1 51 ? 121.452 130.872 144.449 1.00 18.04 73 LEU C N 1
ATOM 6957 C CA . LEU C 1 51 ? 122.262 129.661 144.461 1.00 18.04 73 LEU C CA 1
ATOM 6958 C C . LEU C 1 51 ? 123.582 129.865 143.725 1.00 18.04 73 LEU C C 1
ATOM 6959 O O . LEU C 1 51 ? 124.628 129.377 144.160 1.00 18.04 73 LEU C O 1
ATOM 6964 N N . TYR C 1 52 ? 123.544 130.575 142.600 1.00 16.85 74 TYR C N 1
ATOM 6965 C CA . TYR C 1 52 ? 124.741 130.819 141.804 1.00 16.85 74 TYR C CA 1
ATOM 6966 C C . TYR C 1 52 ? 125.695 131.789 142.491 1.00 16.85 74 TYR C C 1
ATOM 6967 O O . TYR C 1 52 ? 126.917 131.631 142.405 1.00 16.85 74 TYR C O 1
ATOM 6976 N N . ASP C 1 53 ? 125.161 132.789 143.184 1.00 19.71 75 ASP C N 1
ATOM 6977 C CA . ASP C 1 53 ? 125.967 133.873 143.724 1.00 19.71 75 ASP C CA 1
ATOM 6978 C C . ASP C 1 53 ? 126.440 133.611 145.147 1.00 19.71 75 ASP C C 1
ATOM 6979 O O . ASP C 1 53 ? 127.613 133.825 145.464 1.00 19.71 75 ASP C O 1
ATOM 6984 N N . ALA C 1 54 ? 125.540 133.172 146.019 1.00 20.51 76 ALA C N 1
ATOM 6985 C CA . ALA C 1 54 ? 125.831 133.093 147.439 1.00 20.51 76 ALA C CA 1
ATOM 6986 C C . ALA C 1 54 ? 126.151 131.689 147.920 1.00 20.51 76 ALA C C 1
ATOM 6987 O O . ALA C 1 54 ? 127.014 131.527 148.787 1.00 20.51 76 ALA C O 1
ATOM 6989 N N . VAL C 1 55 ? 125.497 130.673 147.368 1.00 18.87 77 VAL C N 1
ATOM 6990 C CA . VAL C 1 55 ? 125.574 129.325 147.908 1.00 18.87 77 VAL C CA 1
ATOM 6991 C C . VAL C 1 55 ? 126.718 128.552 147.269 1.00 18.87 77 VAL C C 1
ATOM 6992 O O . VAL C 1 55 ? 127.658 128.137 147.953 1.00 18.87 77 VAL C O 1
ATOM 6996 N N . ILE C 1 56 ? 126.647 128.360 145.953 1.00 17.68 78 ILE C N 1
ATOM 6997 C CA . ILE C 1 56 ? 127.598 127.470 145.287 1.00 17.68 78 ILE C CA 1
ATOM 6998 C C . ILE C 1 56 ? 129.036 127.897 145.520 1.00 17.68 78 ILE C C 1
ATOM 6999 O O . ILE C 1 56 ? 129.899 127.023 145.680 1.00 17.68 78 ILE C O 1
ATOM 7004 N N . PRO C 1 57 ? 129.381 129.186 145.539 1.00 16.94 79 PRO C N 1
ATOM 7005 C CA . PRO C 1 57 ? 130.764 129.561 145.855 1.00 16.94 79 PRO C CA 1
ATOM 7006 C C . PRO C 1 57 ? 131.183 129.217 147.267 1.00 16.94 79 PRO C C 1
ATOM 7007 O O . PRO C 1 57 ? 132.385 129.206 147.551 1.00 16.94 79 PRO C O 1
ATOM 7011 N N . ASN C 1 58 ? 130.235 128.940 148.156 1.00 19.69 80 ASN C N 1
ATOM 7012 C CA . ASN C 1 58 ? 130.515 128.532 149.521 1.00 19.69 80 ASN C CA 1
ATOM 7013 C C . ASN C 1 58 ? 130.121 127.084 149.782 1.00 19.69 80 ASN C C 1
ATOM 7014 O O . ASN C 1 58 ? 129.920 126.702 150.936 1.00 19.69 80 ASN C O 1
ATOM 7019 N N . MET C 1 59 ? 130.016 126.276 148.727 1.00 19.64 81 MET C N 1
ATOM 7020 C CA . MET C 1 59 ? 129.688 124.865 148.845 1.00 19.64 81 MET C CA 1
ATOM 7021 C C . MET C 1 59 ? 130.939 124.004 148.924 1.00 19.64 81 MET C C 1
ATOM 7022 O O . MET C 1 59 ? 130.896 122.899 149.472 1.00 19.64 81 MET C O 1
ATOM 7027 N N . GLY C 1 60 ? 132.050 124.495 148.395 1.00 19.46 82 GLY C N 1
ATOM 7028 C CA . GLY C 1 60 ? 133.298 123.783 148.443 1.00 19.46 82 GLY C CA 1
ATOM 7029 C C . GLY C 1 60 ? 133.640 123.051 147.167 1.00 19.46 82 GLY C C 1
ATOM 7030 O O . GLY C 1 60 ? 132.944 123.138 146.153 1.00 19.46 82 GLY C O 1
ATOM 7031 N N . PRO C 1 61 ? 134.737 122.302 147.212 1.00 21.04 83 PRO C N 1
ATOM 7032 C CA . PRO C 1 61 ? 135.187 121.561 146.033 1.00 21.04 83 PRO C CA 1
ATOM 7033 C C . PRO C 1 61 ? 134.138 120.584 145.536 1.00 21.04 83 PRO C C 1
ATOM 7034 O O . PRO C 1 61 ? 133.400 119.982 146.317 1.00 21.04 83 PRO C O 1
ATOM 7038 N N . PHE C 1 62 ? 134.085 120.427 144.225 1.00 19.50 84 PHE C N 1
ATOM 7039 C CA . PHE C 1 62 ? 133.215 119.430 143.625 1.00 19.50 84 PHE C CA 1
ATOM 7040 C C . PHE C 1 62 ? 133.948 118.097 143.564 1.00 19.50 84 PHE C C 1
ATOM 7041 O O . PHE C 1 62 ? 135.088 118.046 143.096 1.00 19.50 84 PHE C O 1
ATOM 7049 N N . PRO C 1 63 ? 133.340 117.010 144.028 1.00 22.55 85 PRO C N 1
ATOM 7050 C CA . PRO C 1 63 ? 134.079 115.752 144.148 1.00 22.55 85 PRO C CA 1
ATOM 7051 C C . PRO C 1 63 ? 134.470 115.184 142.796 1.00 22.55 85 PRO C C 1
ATOM 7052 O O . PRO C 1 63 ? 133.653 115.086 141.879 1.00 22.55 85 PRO C O 1
ATOM 7056 N N . ASN C 1 64 ? 135.732 114.801 142.685 1.00 28.63 86 ASN C N 1
ATOM 7057 C CA . ASN C 1 64 ? 136.222 114.082 141.525 1.00 28.63 86 ASN C CA 1
ATOM 7058 C C . ASN C 1 64 ? 135.934 112.592 141.700 1.00 28.63 86 ASN C C 1
ATOM 7059 O O . ASN C 1 64 ? 135.184 112.179 142.588 1.00 28.63 86 ASN C O 1
ATOM 7064 N N . SER C 1 65 ? 136.521 111.768 140.832 1.00 33.64 87 SER C N 1
ATOM 7065 C CA . SER C 1 65 ? 136.281 110.331 140.872 1.00 33.64 87 SER C CA 1
ATOM 7066 C C . SER C 1 65 ? 136.621 109.747 142.238 1.00 33.64 87 SER C C 1
ATOM 7067 O O . SER C 1 65 ? 135.793 109.079 142.871 1.00 33.64 87 SER C O 1
ATOM 7070 N N . ASN C 1 66 ? 137.840 109.997 142.702 1.00 33.82 88 ASN C N 1
ATOM 7071 C CA . ASN C 1 66 ? 138.326 109.452 143.957 1.00 33.82 88 ASN C CA 1
ATOM 7072 C C . ASN C 1 66 ? 138.104 110.377 145.146 1.00 33.82 88 ASN C C 1
ATOM 7073 O O . ASN C 1 66 ? 138.517 110.036 146.262 1.00 33.82 88 ASN C O 1
ATOM 7078 N N . ALA C 1 67 ? 137.472 111.532 144.946 1.00 29.88 89 ALA C N 1
ATOM 7079 C CA . ALA C 1 67 ? 137.257 112.500 146.020 1.00 29.88 89 ALA C CA 1
ATOM 7080 C C . ALA C 1 67 ? 138.574 112.923 146.659 1.00 29.88 89 ALA C C 1
ATOM 7081 O O . ALA C 1 67 ? 138.629 113.240 147.846 1.00 29.88 89 ALA C O 1
ATOM 7083 N N . SER C 1 68 ? 139.644 112.923 145.866 1.00 31.66 90 SER C N 1
ATOM 7084 C CA . SER C 1 68 ? 140.946 113.380 146.329 1.00 31.66 90 SER C CA 1
ATOM 7085 C C . SER C 1 68 ? 140.948 114.849 146.717 1.00 31.66 90 SER C C 1
ATOM 7086 O O . SER C 1 68 ? 141.892 115.296 147.378 1.00 31.66 90 SER C O 1
ATOM 7089 N N . ASN C 1 69 ? 139.926 115.605 146.323 1.00 25.27 91 ASN C N 1
ATOM 7090 C CA . ASN C 1 69 ? 139.895 117.044 146.521 1.00 25.27 91 ASN C CA 1
ATOM 7091 C C . ASN C 1 69 ? 139.030 117.476 147.696 1.00 25.27 91 ASN C C 1
ATOM 7092 O O . ASN C 1 69 ? 139.068 118.654 148.067 1.00 25.27 91 ASN C O 1
ATOM 7097 N N . ILE C 1 70 ? 138.258 116.568 148.289 1.00 23.98 92 ILE C N 1
ATOM 7098 C CA . ILE C 1 70 ? 137.457 116.896 149.458 1.00 23.98 92 ILE C CA 1
ATOM 7099 C C . ILE C 1 70 ? 138.349 116.812 150.685 1.00 23.98 92 ILE C C 1
ATOM 7100 O O . ILE C 1 70 ? 138.436 115.767 151.338 1.00 23.98 92 ILE C O 1
ATOM 7105 N N . THR C 1 71 ? 139.011 117.921 151.008 1.00 24.94 93 THR C N 1
ATOM 7106 C CA . THR C 1 71 ? 139.910 117.994 152.148 1.00 24.94 93 THR C CA 1
ATOM 7107 C C . THR C 1 71 ? 139.180 118.260 153.454 1.00 24.94 93 THR C C 1
ATOM 7108 O O . THR C 1 71 ? 139.782 118.119 154.523 1.00 24.94 93 THR C O 1
ATOM 7112 N N . TRP C 1 72 ? 137.912 118.637 153.388 1.00 24.35 94 TRP C N 1
ATOM 7113 C CA . TRP C 1 72 ? 137.082 118.885 154.557 1.00 24.35 94 TRP C CA 1
ATOM 7114 C C . TRP C 1 72 ? 136.258 117.637 154.845 1.00 24.35 94 TRP C C 1
ATOM 7115 O O . TRP C 1 72 ? 135.290 117.346 154.137 1.00 24.35 94 TRP C O 1
ATOM 7126 N N . THR C 1 73 ? 136.634 116.915 155.893 1.00 27.58 95 THR C N 1
ATOM 7127 C CA . THR C 1 73 ? 136.020 115.629 156.179 1.00 27.58 95 THR C CA 1
ATOM 7128 C C . THR C 1 73 ? 134.605 115.799 156.707 1.00 27.58 95 THR C C 1
ATOM 7129 O O . THR C 1 73 ? 134.303 116.748 157.434 1.00 27.58 95 THR C O 1
ATOM 7133 N N . SER C 1 74 ? 133.732 114.861 156.333 1.00 26.96 96 SER C N 1
ATOM 7134 C CA . SER C 1 74 ? 132.339 114.902 156.736 1.00 26.96 96 SER C CA 1
ATOM 7135 C C . SER C 1 74 ? 131.722 113.531 156.535 1.00 26.96 96 SER C C 1
ATOM 7136 O O . SER C 1 74 ? 132.073 112.850 155.563 1.00 26.96 96 SER C O 1
ATOM 7139 N N . PRO C 1 75 ? 130.823 113.086 157.418 1.00 26.63 97 PRO C N 1
ATOM 7140 C CA . PRO C 1 75 ? 130.063 111.861 157.131 1.00 26.63 97 PRO C CA 1
ATOM 7141 C C . PRO C 1 75 ? 129.087 112.023 155.990 1.00 26.63 97 PRO C C 1
ATOM 7142 O O . PRO C 1 75 ? 128.633 111.018 155.433 1.00 26.63 97 PRO C O 1
ATOM 7146 N N . PHE C 1 76 ? 128.741 113.249 155.640 1.00 25.29 98 PHE C N 1
ATOM 7147 C CA . PHE C 1 76 ? 127.781 113.527 154.590 1.00 25.29 98 PHE C CA 1
ATOM 7148 C C . PHE C 1 76 ? 128.507 113.707 153.262 1.00 25.29 98 PHE C C 1
ATOM 7149 O O . PHE C 1 76 ? 129.592 114.293 153.223 1.00 25.29 98 PHE C O 1
ATOM 7157 N N . PRO C 1 77 ? 127.948 113.205 152.164 1.00 24.81 99 PRO C N 1
ATOM 7158 C CA . PRO C 1 77 ? 128.606 113.381 150.880 1.00 24.81 99 PRO C CA 1
ATOM 7159 C C . PRO C 1 77 ? 128.745 114.852 150.549 1.00 24.81 99 PRO C C 1
ATOM 7160 O O . PRO C 1 77 ? 127.900 115.678 150.941 1.00 24.81 99 PRO C O 1
ATOM 7164 N N . PRO C 1 78 ? 129.796 115.227 149.824 1.00 22.63 100 PRO C N 1
ATOM 7165 C CA . PRO C 1 78 ? 130.000 116.640 149.501 1.00 22.63 100 PRO C CA 1
ATOM 7166 C C . PRO C 1 78 ? 128.768 117.253 148.858 1.00 22.63 100 PRO C C 1
ATOM 7167 O O . PRO C 1 78 ? 128.053 116.609 148.089 1.00 22.63 100 PRO C O 1
ATOM 7171 N N . GLY C 1 79 ? 128.523 118.512 149.187 1.00 21.45 101 GLY C N 1
ATOM 7172 C CA . GLY C 1 79 ? 127.395 119.225 148.662 1.00 21.45 101 GLY C CA 1
ATOM 7173 C C . GLY C 1 79 ? 126.367 119.520 149.724 1.00 21.45 101 GLY C C 1
ATOM 7174 O O . GLY C 1 79 ? 126.619 119.399 150.924 1.00 21.45 101 GLY C O 1
ATOM 7175 N N . PRO C 1 80 ? 125.181 119.930 149.297 1.00 20.73 102 PRO C N 1
ATOM 7176 C CA . PRO C 1 80 ? 124.109 120.174 150.256 1.00 20.73 102 PRO C CA 1
ATOM 7177 C C . PRO C 1 80 ? 123.828 118.945 151.101 1.00 20.73 102 PRO C C 1
ATOM 7178 O O . PRO C 1 80 ? 123.793 117.815 150.611 1.00 20.73 102 PRO C O 1
ATOM 7182 N N . LEU C 1 81 ? 123.642 119.183 152.395 1.00 22.91 103 LEU C N 1
ATOM 7183 C CA . LEU C 1 81 ? 123.205 118.117 153.282 1.00 22.91 103 LEU C CA 1
ATOM 7184 C C . LEU C 1 81 ? 121.830 117.614 152.882 1.00 22.91 103 LEU C C 1
ATOM 7185 O O . LEU C 1 81 ? 121.492 116.449 153.119 1.00 22.91 103 LEU C O 1
ATOM 7190 N N . GLU C 1 82 ? 121.031 118.474 152.269 1.00 23.59 104 GLU C N 1
ATOM 7191 C CA . GLU C 1 82 ? 119.705 118.097 151.819 1.00 23.59 104 GLU C CA 1
ATOM 7192 C C . GLU C 1 82 ? 119.127 119.233 150.995 1.00 23.59 104 GLU C C 1
ATOM 7193 O O . GLU C 1 82 ? 119.466 120.405 151.178 1.00 23.59 104 GLU C O 1
ATOM 7199 N N . ALA C 1 83 ? 118.262 118.858 150.067 1.00 22.31 105 ALA C N 1
ATOM 7200 C CA . ALA C 1 83 ? 117.252 119.741 149.520 1.00 22.31 105 ALA C CA 1
ATOM 7201 C C . ALA C 1 83 ? 115.914 119.172 149.935 1.00 22.31 105 ALA C C 1
ATOM 7202 O O . ALA C 1 83 ? 115.697 117.964 149.867 1.00 22.31 105 ALA C O 1
ATOM 7204 N N . SER C 1 84 ? 115.028 120.036 150.392 1.00 23.06 106 SER C N 1
ATOM 7205 C CA . SER C 1 84 ? 113.813 119.586 151.030 1.00 23.06 106 SER C CA 1
ATOM 7206 C C . SER C 1 84 ? 112.618 120.298 150.433 1.00 23.06 106 SER C C 1
ATOM 7207 O O . SER C 1 84 ? 112.705 121.446 149.995 1.00 23.06 106 SER C O 1
ATOM 7210 N N . VAL C 1 85 ? 111.500 119.589 150.414 1.00 23.85 107 VAL C N 1
ATOM 7211 C CA . VAL C 1 85 ? 110.210 120.194 150.140 1.00 23.85 107 VAL C CA 1
ATOM 7212 C C . VAL C 1 85 ? 109.324 119.908 151.337 1.00 23.85 107 VAL C C 1
ATOM 7213 O O . VAL C 1 85 ? 109.157 118.748 151.731 1.00 23.85 107 VAL C O 1
ATOM 7217 N N . ASN C 1 86 ? 108.796 120.964 151.938 1.00 26.04 108 ASN C N 1
ATOM 7218 C CA . ASN C 1 86 ? 107.846 120.831 153.025 1.00 26.04 108 ASN C CA 1
ATOM 7219 C C . ASN C 1 86 ? 106.433 120.963 152.495 1.00 26.04 108 ASN C C 1
ATOM 7220 O O . ASN C 1 86 ? 106.126 121.901 151.752 1.00 26.04 108 ASN C O 1
ATOM 7225 N N . TYR C 1 87 ? 105.584 120.027 152.902 1.00 26.74 109 TYR C N 1
ATOM 7226 C CA . TYR C 1 87 ? 104.190 119.961 152.521 1.00 26.74 109 TYR C CA 1
ATOM 7227 C C . TYR C 1 87 ? 103.334 120.168 153.759 1.00 26.74 109 TYR C C 1
ATOM 7228 O O . TYR C 1 87 ? 103.567 119.538 154.801 1.00 26.74 109 TYR C O 1
ATOM 7237 N N . GLN C 1 88 ? 102.358 121.062 153.639 1.00 30.17 110 GLN C N 1
ATOM 7238 C CA . GLN C 1 88 ? 101.352 121.276 154.664 1.00 30.17 110 GLN C CA 1
ATOM 7239 C C . GLN C 1 88 ? 99.977 121.219 154.019 1.00 30.17 110 GLN C C 1
ATOM 7240 O O . GLN C 1 88 ? 99.854 120.886 152.837 1.00 30.17 110 GLN C O 1
ATOM 7246 N N . ALA C 1 89 ? 98.938 121.539 154.777 1.00 32.67 111 ALA C N 1
ATOM 7247 C CA . ALA C 1 89 ? 97.602 121.536 154.221 1.00 32.67 111 ALA C CA 1
ATOM 7248 C C . ALA C 1 89 ? 97.381 122.777 153.362 1.00 32.67 111 ALA C C 1
ATOM 7249 O O . ALA C 1 89 ? 98.176 123.720 153.361 1.00 32.67 111 ALA C O 1
ATOM 7251 N N . GLY C 1 90 ? 96.277 122.765 152.622 1.00 33.39 112 GLY C N 1
ATOM 7252 C CA . GLY C 1 90 ? 95.991 123.845 151.702 1.00 33.39 112 GLY C CA 1
ATOM 7253 C C . GLY C 1 90 ? 96.905 123.875 150.503 1.00 33.39 112 GLY C C 1
ATOM 7254 O O . GLY C 1 90 ? 97.134 124.945 149.931 1.00 33.39 112 GLY C O 1
ATOM 7255 N N . GLU C 1 91 ? 97.443 122.724 150.111 1.00 31.82 113 GLU C N 1
ATOM 7256 C CA . GLU C 1 91 ? 98.383 122.624 148.997 1.00 31.82 113 GLU C CA 1
ATOM 7257 C C . GLU C 1 91 ? 99.561 123.570 149.177 1.00 31.82 113 GLU C C 1
ATOM 7258 O O . GLU C 1 91 ? 100.115 124.085 148.205 1.00 31.82 113 GLU C O 1
ATOM 7264 N N . SER C 1 92 ? 99.945 123.799 150.428 1.00 29.56 114 SER C N 1
ATOM 7265 C CA . SER C 1 92 ? 101.102 124.619 150.750 1.00 29.56 114 SER C CA 1
ATOM 7266 C C . SER C 1 92 ? 102.369 123.791 150.602 1.00 29.56 114 SER C C 1
ATOM 7267 O O . SER C 1 92 ? 102.452 122.675 151.122 1.00 29.56 114 SER C O 1
ATOM 7270 N N . SER C 1 93 ? 103.349 124.331 149.886 1.00 25.70 115 SER C N 1
ATOM 7271 C CA . SER C 1 93 ? 104.599 123.636 149.625 1.00 25.70 115 SER C CA 1
ATOM 7272 C C . SER C 1 93 ? 105.707 124.672 149.578 1.00 25.70 115 SER C C 1
ATOM 7273 O O . SER C 1 93 ? 105.594 125.668 148.861 1.00 25.70 115 SER C O 1
ATOM 7276 N N . MET C 1 94 ? 106.764 124.450 150.346 1.00 23.84 116 MET C N 1
ATOM 7277 C CA . MET C 1 94 ? 107.907 125.347 150.338 1.00 23.84 116 MET C CA 1
ATOM 7278 C C . MET C 1 94 ? 109.178 124.568 150.040 1.00 23.84 116 MET C C 1
ATOM 7279 O O . MET C 1 94 ? 109.362 123.440 150.503 1.00 23.84 116 MET C O 1
ATOM 7284 N N . PHE C 1 95 ? 110.054 125.191 149.263 1.00 20.88 117 PHE C N 1
ATOM 7285 C CA . PHE C 1 95 ? 111.352 124.634 148.941 1.00 20.88 117 PHE C CA 1
ATOM 7286 C C . PHE C 1 95 ? 112.394 125.169 149.907 1.00 20.88 117 PHE C C 1
ATOM 7287 O O . PHE C 1 95 ? 112.404 126.357 150.233 1.00 20.88 117 PHE C O 1
ATOM 7295 N N . ARG C 1 96 ? 113.266 124.279 150.364 1.00 24.21 118 ARG C N 1
ATOM 7296 C CA . ARG C 1 96 ? 114.325 124.621 151.287 1.00 24.21 118 ARG C CA 1
ATOM 7297 C C . ARG C 1 96 ? 115.572 123.872 150.870 1.00 24.21 118 ARG C C 1
ATOM 7298 O O . ARG C 1 96 ? 115.505 122.861 150.174 1.00 24.21 118 ARG C O 1
ATOM 7306 N N . PHE C 1 97 ? 116.718 124.354 151.320 1.00 21.04 119 PHE C N 1
ATOM 7307 C CA . PHE C 1 97 ? 117.906 123.536 151.169 1.00 21.04 119 PHE C CA 1
ATOM 7308 C C . PHE C 1 97 ? 118.947 123.921 152.205 1.00 21.04 119 PHE C C 1
ATOM 7309 O O . PHE C 1 97 ? 119.056 125.079 152.606 1.00 21.04 119 PHE C O 1
ATOM 7317 N N . THR C 1 98 ? 119.716 122.923 152.623 1.00 21.99 120 THR C N 1
ATOM 7318 C CA . THR C 1 98 ? 120.695 123.052 153.686 1.00 21.99 120 THR C CA 1
ATOM 7319 C C . THR C 1 98 ? 122.079 122.808 153.118 1.00 21.99 120 THR C C 1
ATOM 7320 O O . THR C 1 98 ? 122.280 121.896 152.313 1.00 21.99 120 THR C O 1
ATOM 7324 N N . ILE C 1 99 ? 123.027 123.632 153.542 1.00 21.13 121 ILE C N 1
ATOM 7325 C CA . ILE C 1 99 ? 124.407 123.560 153.106 1.00 21.13 121 ILE C CA 1
ATOM 7326 C C . ILE C 1 99 ? 125.279 123.746 154.335 1.00 21.13 121 ILE C C 1
ATOM 7327 O O . ILE C 1 99 ? 125.006 124.616 155.166 1.00 21.13 121 ILE C O 1
ATOM 7332 N N . GLU C 1 100 ? 126.293 122.915 154.472 1.00 23.30 122 GLU C N 1
ATOM 7333 C CA . GLU C 1 100 ? 127.343 123.242 155.415 1.00 23.30 122 GLU C CA 1
ATOM 7334 C C . GLU C 1 100 ? 128.356 124.084 154.658 1.00 23.30 122 GLU C C 1
ATOM 7335 O O . GLU C 1 100 ? 129.110 123.550 153.836 1.00 23.30 122 GLU C O 1
ATOM 7341 N N . PRO C 1 101 ? 128.399 125.389 154.876 1.00 21.68 123 PRO C N 1
ATOM 7342 C CA . PRO C 1 101 ? 129.307 126.213 154.082 1.00 21.68 123 PRO C CA 1
ATOM 7343 C C . PRO C 1 101 ? 130.748 125.798 154.251 1.00 21.68 123 PRO C C 1
ATOM 7344 O O . PRO C 1 101 ? 131.330 125.891 155.334 1.00 21.68 123 PRO C O 1
ATOM 7348 N N . VAL C 1 102 ? 131.319 125.320 153.157 1.00 21.59 124 VAL C N 1
ATOM 7349 C CA . VAL C 1 102 ? 132.681 124.822 153.111 1.00 21.59 124 VAL C CA 1
ATOM 7350 C C . VAL C 1 102 ? 133.454 125.709 152.156 1.00 21.59 124 VAL C C 1
ATOM 7351 O O . VAL C 1 102 ? 133.011 125.952 151.030 1.00 21.59 124 VAL C O 1
ATOM 7355 N N . GLY C 1 103 ? 134.577 126.211 152.608 1.00 20.56 125 GLY C N 1
ATOM 7356 C CA . GLY C 1 103 ? 135.459 126.937 151.747 1.00 20.56 125 GLY C CA 1
ATOM 7357 C C . GLY C 1 103 ? 136.212 126.023 150.817 1.00 20.56 125 GLY C C 1
ATOM 7358 O O . GLY C 1 103 ? 136.229 124.793 150.960 1.00 20.56 125 GLY C O 1
ATOM 7359 N N . PRO C 1 104 ? 136.860 126.631 149.823 1.00 22.21 126 PRO C N 1
ATOM 7360 C CA . PRO C 1 104 ? 137.593 125.837 148.833 1.00 22.21 126 PRO C CA 1
ATOM 7361 C C . PRO C 1 104 ? 138.917 125.303 149.331 1.00 22.21 126 PRO C C 1
ATOM 7362 O O . PRO C 1 104 ? 139.476 124.400 148.697 1.00 22.21 126 PRO C O 1
ATOM 7366 N N . HIS C 1 105 ? 139.429 125.821 150.441 1.00 24.72 127 HIS C N 1
ATOM 7367 C CA . HIS C 1 105 ? 140.684 125.378 151.025 1.00 24.72 127 HIS C CA 1
ATOM 7368 C C . HIS C 1 105 ? 140.488 124.960 152.474 1.00 24.72 127 HIS C C 1
ATOM 7369 O O . HIS C 1 105 ? 141.413 125.017 153.282 1.00 24.72 127 HIS C O 1
ATOM 7376 N N . ALA C 1 106 ? 139.275 124.534 152.798 1.00 24.22 128 ALA C N 1
ATOM 7377 C CA . ALA C 1 106 ? 138.945 124.067 154.130 1.00 24.22 128 ALA C CA 1
ATOM 7378 C C . ALA C 1 106 ? 139.445 122.649 154.346 1.00 24.22 128 ALA C C 1
ATOM 7379 O O . ALA C 1 106 ? 139.285 121.779 153.487 1.00 24.22 128 ALA C O 1
ATOM 7381 N N . GLY C 1 107 ? 140.036 122.421 155.515 1.00 26.77 129 GLY C N 1
ATOM 7382 C CA . GLY C 1 107 ? 140.733 121.185 155.790 1.00 26.77 129 GLY C CA 1
ATOM 7383 C C . GLY C 1 107 ? 142.190 121.211 155.419 1.00 26.77 129 GLY C C 1
ATOM 7384 O O . GLY C 1 107 ? 142.914 120.261 155.717 1.00 26.77 129 GLY C O 1
ATOM 7385 N N . THR C 1 108 ? 142.637 122.275 154.780 1.00 27.38 130 THR C N 1
ATOM 7386 C CA . THR C 1 108 ? 144.031 122.507 154.474 1.00 27.38 130 THR C CA 1
ATOM 7387 C C . THR C 1 108 ? 144.659 123.402 155.531 1.00 27.38 130 THR C C 1
ATOM 7388 O O . THR C 1 108 ? 143.954 124.041 156.318 1.00 27.38 130 THR C O 1
ATOM 7392 N N . PRO C 1 109 ? 145.989 123.470 155.585 1.00 30.06 131 PRO C N 1
ATOM 7393 C CA . PRO C 1 109 ? 146.637 124.275 156.630 1.00 30.06 131 PRO C CA 1
ATOM 7394 C C . PRO C 1 109 ? 146.215 125.733 156.648 1.00 30.06 131 PRO C C 1
ATOM 7395 O O . PRO C 1 109 ? 146.460 126.415 157.650 1.00 30.06 131 PRO C O 1
ATOM 7399 N N . ALA C 1 110 ? 145.594 126.237 155.584 1.00 27.38 132 ALA C N 1
ATOM 7400 C CA . ALA C 1 110 ? 145.187 127.635 155.544 1.00 27.38 132 ALA C CA 1
ATOM 7401 C C . ALA C 1 110 ? 143.813 127.871 156.147 1.00 27.38 132 ALA C C 1
ATOM 7402 O O . ALA C 1 110 ? 143.576 128.935 156.731 1.00 27.38 132 ALA C O 1
ATOM 7404 N N . ASP C 1 111 ? 142.901 126.910 156.012 1.00 26.96 133 ASP C N 1
ATOM 7405 C CA . ASP C 1 111 ? 141.564 127.006 156.598 1.00 26.96 133 ASP C CA 1
ATOM 7406 C C . ASP C 1 111 ? 141.231 125.676 157.257 1.00 26.96 133 ASP C C 1
ATOM 7407 O O . ASP C 1 111 ? 140.358 124.933 156.800 1.00 26.96 133 ASP C O 1
ATOM 7412 N N . PRO C 1 112 ? 141.920 125.340 158.351 1.00 28.18 134 PRO C N 1
ATOM 7413 C CA . PRO C 1 112 ? 141.698 124.035 158.984 1.00 28.18 134 PRO C CA 1
ATOM 7414 C C . PRO C 1 112 ? 140.385 123.920 159.738 1.00 28.18 134 PRO C C 1
ATOM 7415 O O . PRO C 1 112 ? 140.041 122.811 160.165 1.00 28.18 134 PRO C O 1
ATOM 7419 N N . VAL C 1 113 ? 139.637 125.010 159.908 1.00 28.65 135 VAL C N 1
ATOM 7420 C CA . VAL C 1 113 ? 138.404 125.007 160.677 1.00 28.65 135 VAL C CA 1
ATOM 7421 C C . VAL C 1 113 ? 137.225 125.548 159.880 1.00 28.65 135 VAL C C 1
ATOM 7422 O O . VAL C 1 113 ? 136.109 125.597 160.395 1.00 28.65 135 VAL C O 1
ATOM 7426 N N . ASN C 1 114 ? 137.445 125.958 158.634 1.00 24.49 136 ASN C N 1
ATOM 7427 C CA . ASN C 1 114 ? 136.368 126.403 157.755 1.00 24.49 136 ASN C CA 1
ATOM 7428 C C . ASN C 1 114 ? 135.585 127.549 158.393 1.00 24.49 136 ASN C C 1
ATOM 7429 O O . ASN C 1 114 ? 134.383 127.457 158.644 1.00 24.49 136 ASN C O 1
ATOM 7434 N N . GLU C 1 115 ? 136.285 128.657 158.634 1.00 27.37 137 GLU C N 1
ATOM 7435 C CA . GLU C 1 115 ? 135.751 129.718 159.478 1.00 27.37 137 GLU C CA 1
ATOM 7436 C C . GLU C 1 115 ? 135.013 130.800 158.695 1.00 27.37 137 GLU C C 1
ATOM 7437 O O . GLU C 1 115 ? 134.108 131.437 159.242 1.00 27.37 137 GLU C O 1
ATOM 7443 N N . LEU C 1 116 ? 135.371 131.027 157.433 1.00 24.56 138 LEU C N 1
ATOM 7444 C CA . LEU C 1 116 ? 134.874 132.180 156.696 1.00 24.56 138 LEU C CA 1
ATOM 7445 C C . LEU C 1 116 ? 133.643 131.903 155.849 1.00 24.56 138 LEU C C 1
ATOM 7446 O O . LEU C 1 116 ? 132.873 132.832 155.590 1.00 24.56 138 LEU C O 1
ATOM 7451 N N . ALA C 1 117 ? 133.432 130.663 155.417 1.00 22.07 139 ALA C N 1
ATOM 7452 C CA . ALA C 1 117 ? 132.455 130.405 154.368 1.00 22.07 139 ALA C CA 1
ATOM 7453 C C . ALA C 1 117 ? 131.039 130.741 154.806 1.00 22.07 139 ALA C C 1
ATOM 7454 O O . ALA C 1 117 ? 130.268 131.313 154.030 1.00 22.07 139 ALA C O 1
ATOM 7456 N N . ALA C 1 118 ? 130.664 130.372 156.027 1.00 22.35 140 ALA C N 1
ATOM 7457 C CA . ALA C 1 118 ? 129.349 130.744 156.528 1.00 22.35 140 ALA C CA 1
ATOM 7458 C C . ALA C 1 118 ? 129.195 132.255 156.596 1.00 22.35 140 ALA C C 1
ATOM 7459 O O . ALA C 1 118 ? 128.143 132.796 156.242 1.00 22.35 140 ALA C O 1
ATOM 7461 N N . LYS C 1 119 ? 130.241 132.954 157.037 1.00 25.26 141 LYS C N 1
ATOM 7462 C CA . LYS C 1 119 ? 130.193 134.407 157.103 1.00 25.26 141 LYS C CA 1
ATOM 7463 C C . LYS C 1 119 ? 130.129 135.032 155.716 1.00 25.26 141 LYS C C 1
ATOM 7464 O O . LYS C 1 119 ? 129.396 136.004 155.504 1.00 25.26 141 LYS C O 1
ATOM 7470 N N . GLN C 1 120 ? 130.899 134.505 154.764 1.00 23.38 142 GLN C N 1
ATOM 7471 C CA . GLN C 1 120 ? 130.802 134.976 153.388 1.00 23.38 142 GLN C CA 1
ATOM 7472 C C . GLN C 1 120 ? 129.402 134.785 152.824 1.00 23.38 142 GLN C C 1
ATOM 7473 O O . GLN C 1 120 ? 128.871 135.674 152.151 1.00 23.38 142 GLN C O 1
ATOM 7479 N N . LEU C 1 121 ? 128.806 133.616 153.052 1.00 22.35 143 LEU C N 1
ATOM 7480 C CA . LEU C 1 121 ? 127.445 133.368 152.599 1.00 22.35 143 LEU C CA 1
ATOM 7481 C C . LEU C 1 121 ? 126.466 134.339 153.240 1.00 22.35 143 LEU C C 1
ATOM 7482 O O . LEU C 1 121 ? 125.596 134.895 152.561 1.00 22.35 143 LEU C O 1
ATOM 7487 N N . MET C 1 122 ? 126.583 134.543 154.551 1.00 24.96 144 MET C N 1
ATOM 7488 C CA . MET C 1 122 ? 125.753 135.524 155.236 1.00 24.96 144 MET C CA 1
ATOM 7489 C C . MET C 1 122 ? 125.875 136.897 154.594 1.00 24.96 144 MET C C 1
ATOM 7490 O O . MET C 1 122 ? 124.865 137.548 154.312 1.00 24.96 144 MET C O 1
ATOM 7495 N N . GLN C 1 123 ? 127.107 137.357 154.376 1.00 25.31 145 GLN C N 1
ATOM 7496 C CA . GLN C 1 123 ? 127.335 138.684 153.817 1.00 25.31 145 GLN C CA 1
ATOM 7497 C C . GLN C 1 123 ? 126.745 138.804 152.420 1.00 25.31 145 GLN C C 1
ATOM 7498 O O . GLN C 1 123 ? 126.044 139.773 152.109 1.00 25.31 145 GLN C O 1
ATOM 7504 N N . ARG C 1 124 ? 127.033 137.832 151.558 1.00 23.89 146 ARG C N 1
ATOM 7505 C CA . ARG C 1 124 ? 126.538 137.877 150.190 1.00 23.89 146 ARG C CA 1
ATOM 7506 C C . ARG C 1 124 ? 125.017 137.871 150.163 1.00 23.89 146 ARG C C 1
ATOM 7507 O O . ARG C 1 124 ? 124.394 138.649 149.435 1.00 23.89 146 ARG C O 1
ATOM 7515 N N . LEU C 1 125 ? 124.401 137.017 150.977 1.00 23.52 147 LEU C N 1
ATOM 7516 C CA . LEU C 1 125 ? 122.949 136.955 151.029 1.00 23.52 147 LEU C CA 1
ATOM 7517 C C . LEU C 1 125 ? 122.345 138.248 151.562 1.00 23.52 147 LEU C C 1
ATOM 7518 O O . LEU C 1 125 ? 121.301 138.698 151.079 1.00 23.52 147 LEU C O 1
ATOM 7523 N N . GLY C 1 126 ? 122.972 138.850 152.572 1.00 25.55 148 GLY C N 1
ATOM 7524 C CA . GLY C 1 126 ? 122.497 140.125 153.065 1.00 25.55 148 GLY C CA 1
ATOM 7525 C C . GLY C 1 126 ? 122.605 141.233 152.042 1.00 25.55 148 GLY C C 1
ATOM 7526 O O . GLY C 1 126 ? 121.734 142.104 151.975 1.00 25.55 148 GLY C O 1
ATOM 7527 N N . GLN C 1 127 ? 123.672 141.226 151.243 1.00 24.97 149 GLN C N 1
ATOM 7528 C CA . GLN C 1 127 ? 123.765 142.165 150.132 1.00 24.97 149 GLN C CA 1
ATOM 7529 C C . GLN C 1 127 ? 122.655 141.939 149.115 1.00 24.97 149 GLN C C 1
ATOM 7530 O O . GLN C 1 127 ? 122.056 142.899 148.620 1.00 24.97 149 GLN C O 1
ATOM 7536 N N . LEU C 1 128 ? 122.373 140.681 148.776 1.00 23.13 150 LEU C N 1
ATOM 7537 C CA . LEU C 1 128 ? 121.325 140.408 147.802 1.00 23.13 150 LEU C CA 1
ATOM 7538 C C . LEU C 1 128 ? 119.951 140.794 148.323 1.00 23.13 150 LEU C C 1
ATOM 7539 O O . LEU C 1 128 ? 119.053 141.088 147.527 1.00 23.13 150 LEU C O 1
ATOM 7544 N N . GLN C 1 129 ? 119.759 140.792 149.637 1.00 26.46 151 GLN C N 1
ATOM 7545 C CA . GLN C 1 129 ? 118.499 141.209 150.250 1.00 26.46 151 GLN C CA 1
ATOM 7546 C C . GLN C 1 129 ? 118.793 141.963 151.536 1.00 26.46 151 GLN C C 1
ATOM 7547 O O . GLN C 1 129 ? 118.726 141.406 152.638 1.00 26.46 151 GLN C O 1
ATOM 7553 N N . PRO C 1 130 ? 119.130 143.246 151.433 1.00 27.54 152 PRO C N 1
ATOM 7554 C CA . PRO C 1 130 ? 119.301 144.055 152.643 1.00 27.54 152 PRO C CA 1
ATOM 7555 C C . PRO C 1 130 ? 118.025 144.069 153.470 1.00 27.54 152 PRO C C 1
ATOM 7556 O O . PRO C 1 130 ? 116.942 144.376 152.969 1.00 27.54 152 PRO C O 1
ATOM 7560 N N . GLY C 1 131 ? 118.164 143.723 154.746 1.00 30.34 153 GLY C N 1
ATOM 7561 C CA . GLY C 1 131 ? 117.037 143.615 155.640 1.00 30.34 153 GLY C CA 1
ATOM 7562 C C . GLY C 1 131 ? 116.463 142.224 155.769 1.00 30.34 153 GLY C C 1
ATOM 7563 O O . GLY C 1 131 ? 115.541 142.025 156.570 1.00 30.34 153 GLY C O 1
ATOM 7564 N N . GLY C 1 132 ? 116.974 141.259 155.010 1.00 30.13 154 GLY C N 1
ATOM 7565 C CA . GLY C 1 132 ? 116.513 139.891 155.081 1.00 30.13 154 GLY C CA 1
ATOM 7566 C C . GLY C 1 132 ? 117.275 139.019 156.041 1.00 30.13 154 GLY C C 1
ATOM 7567 O O . GLY C 1 132 ? 116.825 137.913 156.352 1.00 30.13 154 GLY C O 1
ATOM 7568 N N . VAL C 1 133 ? 118.421 139.491 156.518 1.00 27.28 155 VAL C N 1
ATOM 7569 C CA . VAL C 1 133 ? 119.279 138.750 157.430 1.00 27.28 155 VAL C CA 1
ATOM 7570 C C . VAL C 1 133 ? 119.512 139.626 158.653 1.00 27.28 155 VAL C C 1
ATOM 7571 O O . VAL C 1 133 ? 120.217 140.640 158.572 1.00 27.28 155 VAL C O 1
ATOM 7575 N N . ASP C 1 134 ? 118.924 139.236 159.781 1.00 30.35 156 ASP C N 1
ATOM 7576 C CA . ASP C 1 134 ? 119.182 139.865 161.068 1.00 30.35 156 ASP C CA 1
ATOM 7577 C C . ASP C 1 134 ? 120.209 139.023 161.814 1.00 30.35 156 ASP C C 1
ATOM 7578 O O . ASP C 1 134 ? 120.018 137.815 161.987 1.00 30.35 156 ASP C O 1
ATOM 7583 N N . SER C 1 135 ? 121.297 139.656 162.245 1.00 30.33 157 SER C N 1
ATOM 7584 C CA . SER C 1 135 ? 122.419 138.966 162.862 1.00 30.33 157 SER C CA 1
ATOM 7585 C C . SER C 1 135 ? 122.391 139.021 164.383 1.00 30.33 157 SER C C 1
ATOM 7586 O O . SER C 1 135 ? 123.370 138.633 165.022 1.00 30.33 157 SER C O 1
ATOM 7589 N N . THR C 1 136 ? 121.293 139.486 164.977 1.00 31.57 158 THR C N 1
ATOM 7590 C CA . THR C 1 136 ? 121.207 139.583 166.430 1.00 31.57 158 THR C CA 1
ATOM 7591 C C . THR C 1 136 ? 121.398 138.221 167.085 1.00 31.57 158 THR C C 1
ATOM 7592 O O . THR C 1 136 ? 122.292 138.031 167.920 1.00 31.57 158 THR C O 1
ATOM 7596 N N . MET C 1 137 ? 120.556 137.256 166.719 1.00 32.91 159 MET C N 1
ATOM 7597 C CA . MET C 1 137 ? 120.681 135.917 167.274 1.00 32.91 159 MET C CA 1
ATOM 7598 C C . MET C 1 137 ? 122.020 135.300 166.909 1.00 32.91 159 MET C C 1
ATOM 7599 O O . MET C 1 137 ? 122.658 134.644 167.740 1.00 32.91 159 MET C O 1
ATOM 7604 N N . PHE C 1 138 ? 122.459 135.495 165.668 1.00 28.91 160 PHE C N 1
ATOM 7605 C CA . PHE C 1 138 ? 123.763 135.000 165.258 1.00 28.91 160 PHE C CA 1
ATOM 7606 C C . PHE C 1 138 ? 124.866 135.623 166.092 1.00 28.91 160 PHE C C 1
ATOM 7607 O O . PHE C 1 138 ? 125.779 134.928 166.547 1.00 28.91 160 PHE C O 1
ATOM 7615 N N . ASP C 1 139 ? 124.794 136.931 166.315 1.00 31.65 161 ASP C N 1
ATOM 7616 C CA . ASP C 1 139 ? 125.849 137.605 167.055 1.00 31.65 161 ASP C CA 1
ATOM 7617 C C . ASP C 1 139 ? 125.883 137.176 168.512 1.00 31.65 161 ASP C C 1
ATOM 7618 O O . ASP C 1 139 ? 126.958 137.154 169.118 1.00 31.65 161 ASP C O 1
ATOM 7623 N N . HIS C 1 140 ? 124.732 136.827 169.088 1.00 33.40 162 HIS C N 1
ATOM 7624 C CA . HIS C 1 140 ? 124.734 136.346 170.463 1.00 33.40 162 HIS C CA 1
ATOM 7625 C C . HIS C 1 140 ? 125.208 134.904 170.568 1.00 33.40 162 HIS C C 1
ATOM 7626 O O . HIS C 1 140 ? 125.958 134.564 171.487 1.00 33.40 162 HIS C O 1
ATOM 7633 N N . PHE C 1 141 ? 124.770 134.040 169.657 1.00 31.47 163 PHE C N 1
ATOM 7634 C CA . PHE C 1 141 ? 125.051 132.618 169.766 1.00 31.47 163 PHE C CA 1
ATOM 7635 C C . PHE C 1 141 ? 126.387 132.197 169.167 1.00 31.47 163 PHE C C 1
ATOM 7636 O O . PHE C 1 141 ? 126.860 131.100 169.478 1.00 31.47 163 PHE C O 1
ATOM 7644 N N . TYR C 1 142 ? 127.013 133.023 168.336 1.00 30.28 164 TYR C N 1
ATOM 7645 C CA . TYR C 1 142 ? 128.242 132.634 167.667 1.00 30.28 164 TYR C CA 1
ATOM 7646 C C . TYR C 1 142 ? 129.406 132.514 168.644 1.00 30.28 164 TYR C C 1
ATOM 7647 O O . TYR C 1 142 ? 130.143 131.522 168.601 1.00 30.28 164 TYR C O 1
ATOM 7656 N N . PRO C 1 143 ? 129.616 133.486 169.535 1.00 31.81 165 PRO C N 1
ATOM 7657 C CA . PRO C 1 143 ? 130.737 133.354 170.478 1.00 31.81 165 PRO C CA 1
ATOM 7658 C C . PRO C 1 143 ? 130.583 132.177 171.417 1.00 31.81 165 PRO C C 1
ATOM 7659 O O . PRO C 1 143 ? 131.573 131.531 171.778 1.00 31.81 165 PRO C O 1
ATOM 7663 N N . LEU C 1 144 ? 129.352 131.883 171.821 1.00 33.05 166 LEU C N 1
ATOM 7664 C CA . LEU C 1 144 ? 129.095 130.825 172.787 1.00 33.05 166 LEU C CA 1
ATOM 7665 C C . LEU C 1 144 ? 129.187 129.447 172.146 1.00 33.05 166 LEU C C 1
ATOM 7666 O O . LEU C 1 144 ? 129.988 128.607 172.567 1.00 33.05 166 LEU C O 1
ATOM 7671 N N . LEU C 1 145 ? 128.370 129.199 171.122 1.00 32.95 167 LEU C N 1
ATOM 7672 C CA . LEU C 1 145 ? 128.282 127.868 170.537 1.00 32.95 167 LEU C CA 1
ATOM 7673 C C . LEU C 1 145 ? 129.377 127.619 169.509 1.00 32.95 167 LEU C C 1
ATOM 7674 O O . LEU C 1 145 ? 129.966 126.533 169.478 1.00 32.95 167 LEU C O 1
ATOM 7679 N N . CYS C 1 146 ? 129.663 128.600 168.667 1.00 32.23 168 CYS C N 1
ATOM 7680 C CA . CYS C 1 146 ? 130.631 128.438 167.597 1.00 32.23 168 CYS C CA 1
ATOM 7681 C C . CYS C 1 146 ? 132.036 128.741 168.093 1.00 32.23 168 CYS C C 1
ATOM 7682 O O . CYS C 1 146 ? 132.237 129.425 169.097 1.00 32.23 168 CYS C O 1
ATOM 7685 N N . VAL C 1 147 ? 133.014 128.215 167.364 1.00 33.72 169 VAL C N 1
ATOM 7686 C CA . VAL C 1 147 ? 134.425 128.421 167.648 1.00 33.72 169 VAL C CA 1
ATOM 7687 C C . VAL C 1 147 ? 135.035 129.162 166.471 1.00 33.72 169 VAL C C 1
ATOM 7688 O O . VAL C 1 147 ? 134.876 128.745 165.319 1.00 33.72 169 VAL C O 1
ATOM 7692 N N . ASP C 1 148 ? 135.722 130.260 166.763 1.00 32.76 170 ASP C N 1
ATOM 7693 C CA . ASP C 1 148 ? 136.425 131.010 165.741 1.00 32.76 170 ASP C CA 1
ATOM 7694 C C . ASP C 1 148 ? 137.713 130.295 165.352 1.00 32.76 170 ASP C C 1
ATOM 7695 O O . ASP C 1 148 ? 138.118 129.302 165.958 1.00 32.76 170 ASP C O 1
ATOM 7700 N N . GLY C 1 149 ? 138.359 130.817 164.319 1.00 31.54 171 GLY C N 1
ATOM 7701 C CA . GLY C 1 149 ? 139.598 130.268 163.840 1.00 31.54 171 GLY C CA 1
ATOM 7702 C C . GLY C 1 149 ? 140.704 130.306 164.867 1.00 31.54 171 GLY C C 1
ATOM 7703 O O . GLY C 1 149 ? 141.378 129.305 165.115 1.00 31.54 171 GLY C O 1
ATOM 7704 N N . PRO C 1 150 ? 140.933 131.473 165.470 1.00 32.11 172 PRO C N 1
ATOM 7705 C CA . PRO C 1 150 ? 141.981 131.548 166.499 1.00 32.11 172 PRO C CA 1
ATOM 7706 C C . PRO C 1 150 ? 141.804 130.549 167.626 1.00 32.11 172 PRO C C 1
ATOM 7707 O O . PRO C 1 150 ? 142.753 129.836 167.969 1.00 32.11 172 PRO C O 1
ATOM 7711 N N . GLU C 1 151 ? 140.611 130.476 168.215 1.00 34.64 173 GLU C N 1
ATOM 7712 C CA . GLU C 1 151 ? 140.389 129.555 169.324 1.00 34.64 173 GLU C CA 1
ATOM 7713 C C . GLU C 1 151 ? 140.599 128.114 168.885 1.00 34.64 173 GLU C C 1
ATOM 7714 O O . GLU C 1 151 ? 141.256 127.329 169.577 1.00 34.64 173 GLU C O 1
ATOM 7720 N N . ALA C 1 152 ? 140.045 127.747 167.730 1.00 33.10 174 ALA C N 1
ATOM 7721 C CA . ALA C 1 152 ? 140.217 126.393 167.222 1.00 33.10 174 ALA C CA 1
ATOM 7722 C C . ALA C 1 152 ? 141.675 126.067 166.935 1.00 33.10 174 ALA C C 1
ATOM 7723 O O . ALA C 1 152 ? 142.075 124.902 167.021 1.00 33.10 174 ALA C O 1
ATOM 7725 N N . ARG C 1 153 ? 142.482 127.071 166.595 1.00 31.62 175 ARG C N 1
ATOM 7726 C CA . ARG C 1 153 ? 143.874 126.818 166.252 1.00 31.62 175 ARG C CA 1
ATOM 7727 C C . ARG C 1 153 ? 144.772 126.776 167.482 1.00 31.62 175 ARG C C 1
ATOM 7728 O O . ARG C 1 153 ? 145.765 126.040 167.490 1.00 31.62 175 ARG C O 1
ATOM 7736 N N . ARG C 1 154 ? 144.456 127.555 168.520 1.00 34.56 176 ARG C N 1
ATOM 7737 C CA . ARG C 1 154 ? 145.179 127.410 169.779 1.00 34.56 176 ARG C CA 1
ATOM 7738 C C . ARG C 1 154 ? 144.836 126.087 170.442 1.00 34.56 176 ARG C C 1
ATOM 7739 O O . ARG C 1 154 ? 145.716 125.398 170.969 1.00 34.56 176 ARG C O 1
ATOM 7747 N N . GLN C 1 155 ? 143.558 125.721 170.416 1.00 35.97 177 GLN C N 1
ATOM 7748 C CA . GLN C 1 155 ? 143.042 124.527 171.066 1.00 35.97 177 GLN C CA 1
ATOM 7749 C C . GLN C 1 155 ? 142.910 123.361 170.097 1.00 35.97 177 GLN C C 1
ATOM 7750 O O . GLN C 1 155 ? 141.982 122.556 170.214 1.00 35.97 177 GLN C O 1
ATOM 7756 N N . TRP C 1 156 ? 143.824 123.259 169.132 1.00 34.41 178 TRP C N 1
ATOM 7757 C CA . TRP C 1 156 ? 143.707 122.227 168.110 1.00 34.41 178 TRP C CA 1
ATOM 7758 C C . TRP C 1 156 ? 143.855 120.837 168.708 1.00 34.41 178 TRP C C 1
ATOM 7759 O O . TRP C 1 156 ? 143.086 119.927 168.381 1.00 34.41 178 TRP C O 1
ATOM 7770 N N . ASP C 1 157 ? 144.840 120.654 169.588 1.00 39.23 179 ASP C N 1
ATOM 7771 C CA . ASP C 1 157 ? 145.061 119.349 170.197 1.00 39.23 179 ASP C CA 1
ATOM 7772 C C . ASP C 1 157 ? 143.796 118.813 170.852 1.00 39.23 179 ASP C C 1
ATOM 7773 O O . ASP C 1 157 ? 143.652 117.598 171.018 1.00 39.23 179 ASP C O 1
ATOM 7778 N N . SER C 1 158 ? 142.869 119.697 171.221 1.00 36.37 180 SER C N 1
ATOM 7779 C CA . SER C 1 158 ? 141.656 119.261 171.900 1.00 36.37 180 SER C CA 1
ATOM 7780 C C . SER C 1 158 ? 140.611 118.735 170.926 1.00 36.37 180 SER C C 1
ATOM 7781 O O . SER C 1 158 ? 139.757 117.934 171.318 1.00 36.37 180 SER C O 1
ATOM 7784 N N . ILE C 1 159 ? 140.662 119.157 169.665 1.00 34.55 181 ILE C N 1
ATOM 7785 C CA . ILE C 1 159 ? 139.597 118.873 168.709 1.00 34.55 181 ILE C CA 1
ATOM 7786 C C . ILE C 1 159 ? 140.084 118.143 167.469 1.00 34.55 181 ILE C C 1
ATOM 7787 O O . ILE C 1 159 ? 139.251 117.760 166.635 1.00 34.55 181 ILE C O 1
ATOM 7792 N N . ALA C 1 160 ? 141.391 117.932 167.312 1.00 34.46 182 ALA C N 1
ATOM 7793 C CA . ALA C 1 160 ? 141.891 117.280 166.108 1.00 34.46 182 ALA C CA 1
ATOM 7794 C C . ALA C 1 160 ? 141.339 115.871 165.953 1.00 34.46 182 ALA C C 1
ATOM 7795 O O . ALA C 1 160 ? 141.273 115.351 164.835 1.00 34.46 182 ALA C O 1
ATOM 7797 N N . HIS C 1 161 ? 140.952 115.232 167.057 1.00 34.73 183 HIS C N 1
ATOM 7798 C CA . HIS C 1 161 ? 140.372 113.898 166.979 1.00 34.73 183 HIS C CA 1
ATOM 7799 C C . HIS C 1 161 ? 138.987 113.900 166.350 1.00 34.73 183 HIS C C 1
ATOM 7800 O O . HIS C 1 161 ? 138.512 112.841 165.928 1.00 34.73 183 HIS C O 1
ATOM 7807 N N . ILE C 1 162 ? 138.333 115.056 166.278 1.00 32.82 184 ILE C N 1
ATOM 7808 C CA . ILE C 1 162 ? 136.994 115.131 165.719 1.00 32.82 184 ILE C CA 1
ATOM 7809 C C . ILE C 1 162 ? 137.073 114.985 164.207 1.00 32.82 184 ILE C C 1
ATOM 7810 O O . ILE C 1 162 ? 137.876 115.651 163.542 1.00 32.82 184 ILE C O 1
ATOM 7815 N N . TYR C 1 163 ? 136.242 114.100 163.659 1.00 30.63 185 TYR C N 1
ATOM 7816 C CA . TYR C 1 163 ? 136.244 113.863 162.223 1.00 30.63 185 TYR C CA 1
ATOM 7817 C C . TYR C 1 163 ? 135.565 115.003 161.476 1.00 30.63 185 TYR C C 1
ATOM 7818 O O . TYR C 1 163 ? 136.126 115.555 160.525 1.00 30.63 185 TYR C O 1
ATOM 7827 N N . HIS C 1 164 ? 134.359 115.364 161.894 1.00 27.75 186 HIS C N 1
ATOM 7828 C CA . HIS C 1 164 ? 133.605 116.454 161.286 1.00 27.75 186 HIS C CA 1
ATOM 7829 C C . HIS C 1 164 ? 133.734 117.669 162.191 1.00 27.75 186 HIS C C 1
ATOM 7830 O O . HIS C 1 164 ? 133.043 117.781 163.206 1.00 27.75 186 HIS C O 1
ATOM 7837 N N . LYS C 1 165 ? 134.619 118.581 161.814 1.00 31.10 187 LYS C N 1
ATOM 7838 C CA . LYS C 1 165 ? 134.843 119.801 162.579 1.00 31.10 187 LYS C CA 1
ATOM 7839 C C . LYS C 1 165 ? 133.878 120.898 162.156 1.00 31.10 187 LYS C C 1
ATOM 7840 O O . LYS C 1 165 ? 134.264 122.023 161.849 1.00 31.10 187 LYS C O 1
ATOM 7846 N N . CYS C 1 166 ? 132.595 120.564 162.148 1.00 28.31 188 CYS C N 1
ATOM 7847 C CA . CYS C 1 166 ? 131.580 121.512 161.741 1.00 28.31 188 CYS C CA 1
ATOM 7848 C C . CYS C 1 166 ? 131.177 122.392 162.911 1.00 28.31 188 CYS C C 1
ATOM 7849 O O . CYS C 1 166 ? 131.113 121.952 164.061 1.00 28.31 188 CYS C O 1
ATOM 7852 N N . HIS C 1 167 ? 130.909 123.647 162.599 1.00 27.66 189 HIS C N 1
ATOM 7853 C CA . HIS C 1 167 ? 130.515 124.635 163.591 1.00 27.66 189 HIS C CA 1
ATOM 7854 C C . HIS C 1 167 ? 129.345 125.499 163.156 1.00 27.66 189 HIS C C 1
ATOM 7855 O O . HIS C 1 167 ? 128.673 126.069 164.020 1.00 27.66 189 HIS C O 1
ATOM 7862 N N . THR C 1 168 ? 129.066 125.611 161.863 1.00 26.44 190 THR C N 1
ATOM 7863 C CA . THR C 1 168 ? 127.952 126.400 161.362 1.00 26.44 190 THR C CA 1
ATOM 7864 C C . THR C 1 168 ? 127.397 125.730 160.119 1.00 26.44 190 THR C C 1
ATOM 7865 O O . THR C 1 168 ? 128.141 125.414 159.188 1.00 26.44 190 THR C O 1
ATOM 7869 N N . VAL C 1 169 ? 126.093 125.515 160.121 1.00 23.66 191 VAL C N 1
ATOM 7870 C CA . VAL C 1 169 ? 125.349 125.040 158.968 1.00 23.66 191 VAL C CA 1
ATOM 7871 C C . VAL C 1 169 ? 124.313 126.100 158.642 1.00 23.66 191 VAL C C 1
ATOM 7872 O O . VAL C 1 169 ? 123.776 126.757 159.535 1.00 23.66 191 VAL C O 1
ATOM 7876 N N . THR C 1 170 ? 124.042 126.286 157.357 1.00 22.79 192 THR C N 1
ATOM 7877 C CA . THR C 1 170 ? 123.154 127.342 156.908 1.00 22.79 192 THR C CA 1
ATOM 7878 C C . THR C 1 170 ? 122.115 126.741 155.986 1.00 22.79 192 THR C C 1
ATOM 7879 O O . THR C 1 170 ? 122.453 126.033 155.036 1.00 22.79 192 THR C O 1
ATOM 7883 N N . ALA C 1 171 ? 120.857 127.015 156.274 1.00 22.69 193 ALA C N 1
ATOM 7884 C CA . ALA C 1 171 ? 119.757 126.601 155.428 1.00 22.69 193 ALA C CA 1
ATOM 7885 C C . ALA C 1 171 ? 119.045 127.826 154.890 1.00 22.69 193 ALA C C 1
ATOM 7886 O O . ALA C 1 171 ? 118.975 128.860 155.555 1.00 22.69 193 ALA C O 1
ATOM 7888 N N . LEU C 1 172 ? 118.532 127.703 153.681 1.00 21.95 194 LEU C N 1
ATOM 7889 C CA . LEU C 1 172 ? 117.748 128.748 153.048 1.00 21.95 194 LEU C CA 1
ATOM 7890 C C . LEU C 1 172 ? 116.362 128.191 152.783 1.00 21.95 194 LEU C C 1
ATOM 7891 O O . LEU C 1 172 ? 116.213 127.171 152.098 1.00 21.95 194 LEU C O 1
ATOM 7896 N N . ASP C 1 173 ? 115.363 128.837 153.375 1.00 22.97 195 ASP C N 1
ATOM 7897 C CA . ASP C 1 173 ? 113.973 128.660 152.991 1.00 22.97 195 ASP C CA 1
ATOM 7898 C C . ASP C 1 173 ? 113.729 129.594 151.823 1.00 22.97 195 ASP C C 1
ATOM 7899 O O . ASP C 1 173 ? 113.630 130.811 151.999 1.00 22.97 195 ASP C O 1
ATOM 7904 N N . MET C 1 174 ? 113.674 129.026 150.622 1.00 21.54 196 MET C N 1
ATOM 7905 C CA . MET C 1 174 ? 113.451 129.789 149.401 1.00 21.54 196 MET C CA 1
ATOM 7906 C C . MET C 1 174 ? 111.946 129.943 149.251 1.00 21.54 196 MET C C 1
ATOM 7907 O O . MET C 1 174 ? 111.248 129.050 148.774 1.00 21.54 196 MET C O 1
ATOM 7912 N N . GLN C 1 175 ? 111.440 131.091 149.681 1.00 21.88 197 GLN C N 1
ATOM 7913 C CA . GLN C 1 175 ? 110.010 131.315 149.737 1.00 21.88 197 GLN C CA 1
ATOM 7914 C C . GLN C 1 175 ? 109.438 131.576 148.353 1.00 21.88 197 GLN C C 1
ATOM 7915 O O . GLN C 1 175 ? 110.124 132.007 147.428 1.00 21.88 197 GLN C O 1
ATOM 7921 N N . ARG C 1 176 ? 108.140 131.318 148.236 1.00 21.22 198 ARG C N 1
ATOM 7922 C CA . ARG C 1 176 ? 107.386 131.663 147.044 1.00 21.22 198 ARG C CA 1
ATOM 7923 C C . ARG C 1 176 ? 107.423 133.160 146.748 1.00 21.22 198 ARG C C 1
ATOM 7924 O O . ARG C 1 176 ? 107.042 133.565 145.644 1.00 21.22 198 ARG C O 1
ATOM 7932 N N . SER C 1 177 ? 107.857 133.985 147.703 1.00 22.15 199 SER C N 1
ATOM 7933 C CA . SER C 1 177 ? 107.980 135.421 147.503 1.00 22.15 199 SER C CA 1
ATOM 7934 C C . SER C 1 177 ? 109.288 135.835 146.841 1.00 22.15 199 SER C C 1
ATOM 7935 O O . SER C 1 177 ? 109.510 137.036 146.651 1.00 22.15 199 SER C O 1
ATOM 7938 N N . ALA C 1 178 ? 110.153 134.886 146.495 1.00 21.28 200 ALA C N 1
ATOM 7939 C CA . ALA C 1 178 ? 111.529 135.140 146.078 1.00 21.28 200 ALA C CA 1
ATOM 7940 C C . ALA C 1 178 ? 112.381 135.677 147.217 1.00 21.28 200 ALA C C 1
ATOM 7941 O O . ALA C 1 178 ? 113.510 136.124 146.996 1.00 21.28 200 ALA C O 1
ATOM 7943 N N . ALA C 1 179 ? 111.852 135.628 148.434 1.00 22.23 201 ALA C N 1
ATOM 7944 C CA . ALA C 1 179 ? 112.597 135.938 149.641 1.00 22.23 201 ALA C CA 1
ATOM 7945 C C . ALA C 1 179 ? 113.220 134.662 150.187 1.00 22.23 201 ALA C C 1
ATOM 7946 O O . ALA C 1 179 ? 112.590 133.601 150.166 1.00 22.23 201 ALA C O 1
ATOM 7948 N N . CYS C 1 180 ? 114.452 134.765 150.652 1.00 24.15 202 CYS C N 1
ATOM 7949 C CA . CYS C 1 180 ? 115.177 133.634 151.215 1.00 24.15 202 CYS C CA 1
ATOM 7950 C C . CYS C 1 180 ? 115.383 133.887 152.700 1.00 24.15 202 CYS C C 1
ATOM 7951 O O . CYS C 1 180 ? 116.147 134.776 153.088 1.00 24.15 202 CYS C O 1
ATOM 7954 N N . THR C 1 181 ? 114.697 133.108 153.524 1.00 23.90 203 THR C N 1
ATOM 7955 C CA . THR C 1 181 ? 114.934 133.144 154.957 1.00 23.90 203 THR C CA 1
ATOM 7956 C C . THR C 1 181 ? 116.147 132.288 155.293 1.00 23.90 203 THR C C 1
ATOM 7957 O O . THR C 1 181 ? 116.210 131.111 154.930 1.00 23.90 203 THR C O 1
ATOM 7961 N N . LEU C 1 182 ? 117.116 132.884 155.970 1.00 24.32 204 LEU C N 1
ATOM 7962 C CA . LEU C 1 182 ? 118.311 132.173 156.391 1.00 24.32 204 LEU C CA 1
ATOM 7963 C C . LEU C 1 182 ? 118.105 131.611 157.788 1.00 24.32 204 LEU C C 1
ATOM 7964 O O . LEU C 1 182 ? 117.585 132.296 158.673 1.00 24.32 204 LEU C O 1
ATOM 7969 N N . LYS C 1 183 ? 118.498 130.359 157.969 1.00 23.98 205 LYS C N 1
ATOM 7970 C CA . LYS C 1 183 ? 118.460 129.676 159.247 1.00 23.98 205 LYS C CA 1
ATOM 7971 C C . LYS C 1 183 ? 119.857 129.175 159.548 1.00 23.98 205 LYS C C 1
ATOM 7972 O O . LYS C 1 183 ? 120.523 128.619 158.671 1.00 23.98 205 LYS C O 1
ATOM 7978 N N . THR C 1 184 ? 120.302 129.389 160.775 1.00 25.90 206 THR C N 1
ATOM 7979 C CA . THR C 1 184 ? 121.642 129.020 161.191 1.00 25.90 206 THR C CA 1
ATOM 7980 C C . THR C 1 184 ? 121.557 127.914 162.229 1.00 25.90 206 THR C C 1
ATOM 7981 O O . THR C 1 184 ? 120.775 128.002 163.182 1.00 25.90 206 THR C O 1
ATOM 7985 N N . TYR C 1 185 ? 122.347 126.870 162.016 1.00 25.64 207 TYR C N 1
ATOM 7986 C CA . TYR C 1 185 ? 122.518 125.775 162.950 1.00 25.64 207 TYR C CA 1
ATOM 7987 C C . TYR C 1 185 ? 123.940 125.794 163.484 1.00 25.64 207 TYR C C 1
ATOM 7988 O O . TYR C 1 185 ? 124.899 125.945 162.723 1.00 25.64 207 TYR C O 1
ATOM 7997 N N . PHE C 1 186 ? 124.065 125.644 164.792 1.00 29.06 208 PHE C N 1
ATOM 7998 C CA . PHE C 1 186 ? 125.353 125.576 165.471 1.00 29.06 208 PHE C CA 1
ATOM 7999 C C . PHE C 1 186 ? 125.464 124.229 166.158 1.00 29.06 208 PHE C C 1
ATOM 8000 O O . PHE C 1 186 ? 124.706 123.964 167.109 1.00 29.06 208 PHE C O 1
ATOM 8008 N N . PRO C 1 187 ? 126.324 123.329 165.694 1.00 30.37 209 PRO C N 1
ATOM 8009 C CA . PRO C 1 187 ? 126.719 122.197 166.517 1.00 30.37 209 PRO C CA 1
ATOM 8010 C C . PRO C 1 187 ? 127.859 122.581 167.441 1.00 30.37 209 PRO C C 1
ATOM 8011 O O . PRO C 1 187 ? 128.973 122.861 166.977 1.00 30.37 209 PRO C O 1
ATOM 8015 N N . PRO C 1 188 ? 127.626 122.616 168.752 1.00 34.41 210 PRO C N 1
ATOM 8016 C CA . PRO C 1 188 ? 128.658 123.120 169.664 1.00 34.41 210 PRO C CA 1
ATOM 8017 C C . PRO C 1 188 ? 129.695 122.090 170.085 1.00 34.41 210 PRO C C 1
ATOM 8018 O O . PRO C 1 188 ? 130.367 122.271 171.103 1.00 34.41 210 PRO C O 1
ATOM 8022 N N . LEU C 1 189 ? 129.825 121.002 169.328 1.00 35.05 211 LEU C N 1
ATOM 8023 C CA . LEU C 1 189 ? 130.777 119.957 169.687 1.00 35.05 211 LEU C CA 1
ATOM 8024 C C . LEU C 1 189 ? 132.175 120.512 169.936 1.00 35.05 211 LEU C C 1
ATOM 8025 O O . LEU C 1 189 ? 132.848 120.100 170.885 1.00 35.05 211 LEU C O 1
ATOM 8030 N N . LEU C 1 190 ? 132.642 121.428 169.088 1.00 33.53 212 LEU C N 1
ATOM 8031 C CA . LEU C 1 190 ? 133.970 121.997 169.293 1.00 33.53 212 LEU C CA 1
ATOM 8032 C C . LEU C 1 190 ? 134.018 122.851 170.553 1.00 33.53 212 LEU C C 1
ATOM 8033 O O . LEU C 1 190 ? 134.983 122.782 171.322 1.00 33.53 212 LEU C O 1
ATOM 8038 N N . ARG C 1 191 ? 132.994 123.676 170.768 1.00 35.61 213 ARG C N 1
ATOM 8039 C CA . ARG C 1 191 ? 132.899 124.466 171.988 1.00 35.61 213 ARG C CA 1
ATOM 8040 C C . ARG C 1 191 ? 133.003 123.580 173.224 1.00 35.61 213 ARG C C 1
ATOM 8041 O O . ARG C 1 191 ? 133.788 123.853 174.138 1.00 35.61 213 ARG C O 1
ATOM 8049 N N . SER C 1 192 ? 132.218 122.504 173.260 1.00 37.50 214 SER C N 1
ATOM 8050 C CA . SER C 1 192 ? 132.240 121.599 174.401 1.00 37.50 214 SER C CA 1
ATOM 8051 C C . SER C 1 192 ? 133.584 120.899 174.535 1.00 37.50 214 SER C C 1
ATOM 8052 O O . SER C 1 192 ? 134.111 120.762 175.644 1.00 37.50 214 SER C O 1
ATOM 8055 N N . THR C 1 193 ? 134.148 120.440 173.420 1.00 36.19 215 THR C N 1
ATOM 8056 C CA . THR C 1 193 ? 135.398 119.698 173.474 1.00 36.19 215 THR C CA 1
ATOM 8057 C C . THR C 1 193 ? 136.547 120.572 173.945 1.00 36.19 215 THR C C 1
ATOM 8058 O O . THR C 1 193 ? 137.479 120.078 174.589 1.00 36.19 215 THR C O 1
ATOM 8062 N N . ILE C 1 194 ? 136.503 121.865 173.641 1.00 36.68 216 ILE C N 1
ATOM 8063 C CA . ILE C 1 194 ? 137.555 122.773 174.080 1.00 36.68 216 ILE C CA 1
ATOM 8064 C C . ILE C 1 194 ? 137.339 123.204 175.523 1.00 36.68 216 ILE C C 1
ATOM 8065 O O . ILE C 1 194 ? 138.279 123.217 176.319 1.00 36.68 216 ILE C O 1
ATOM 8070 N N . MET C 1 195 ? 136.110 123.563 175.879 1.00 39.58 217 MET C N 1
ATOM 8071 C CA . MET C 1 195 ? 135.771 123.953 177.237 1.00 39.58 217 MET C CA 1
ATOM 8072 C C . MET C 1 195 ? 135.459 122.764 178.139 1.00 39.58 217 MET C C 1
ATOM 8073 O O . MET C 1 195 ? 135.231 122.957 179.336 1.00 39.58 217 MET C O 1
ATOM 8078 N N . ASN C 1 196 ? 135.447 121.549 177.597 1.00 41.48 218 ASN C N 1
ATOM 8079 C CA . ASN C 1 196 ? 135.095 120.340 178.341 1.00 41.48 218 ASN C CA 1
ATOM 8080 C C . ASN C 1 196 ? 133.854 120.572 179.198 1.00 41.48 218 ASN C C 1
ATOM 8081 O O . ASN C 1 196 ? 133.728 120.084 180.322 1.00 41.48 218 ASN C O 1
ATOM 8086 N N . THR C 1 197 ? 132.923 121.334 178.638 1.00 41.61 219 THR C N 1
ATOM 8087 C CA . THR C 1 197 ? 131.599 121.547 179.197 1.00 41.61 219 THR C CA 1
ATOM 8088 C C . THR C 1 197 ? 130.598 120.702 178.419 1.00 41.61 219 THR C C 1
ATOM 8089 O O . THR C 1 197 ? 130.854 120.273 177.293 1.00 41.61 219 THR C O 1
ATOM 8093 N N . SER C 1 198 ? 129.452 120.447 179.034 1.00 40.35 220 SER C N 1
ATOM 8094 C CA . SER C 1 198 ? 128.440 119.617 178.406 1.00 40.35 220 SER C CA 1
ATOM 8095 C C . SER C 1 198 ? 127.652 120.409 177.369 1.00 40.35 220 SER C C 1
ATOM 8096 O O . SER C 1 198 ? 127.431 121.614 177.501 1.00 40.35 220 SER C O 1
ATOM 8099 N N . MET C 1 199 ? 127.237 119.701 176.317 1.00 39.35 221 MET C N 1
ATOM 8100 C CA . MET C 1 199 ? 126.404 120.303 175.280 1.00 39.35 221 MET C CA 1
ATOM 8101 C C . MET C 1 199 ? 125.168 120.953 175.880 1.00 39.35 221 MET C C 1
ATOM 8102 O O . MET C 1 199 ? 124.871 122.125 175.609 1.00 39.35 221 MET C O 1
ATOM 8107 N N . VAL C 1 200 ? 124.431 120.188 176.682 1.00 40.81 222 VAL C N 1
ATOM 8108 C CA . VAL C 1 200 ? 123.219 120.684 177.320 1.00 40.81 222 VAL C CA 1
ATOM 8109 C C . VAL C 1 200 ? 123.484 122.027 177.987 1.00 40.81 222 VAL C C 1
ATOM 8110 O O . VAL C 1 200 ? 122.755 123.006 177.776 1.00 40.81 222 VAL C O 1
ATOM 8114 N N . ASP C 1 201 ? 124.546 122.094 178.787 1.00 40.97 223 ASP C N 1
ATOM 8115 C CA . ASP C 1 201 ? 124.781 123.272 179.608 1.00 40.97 223 ASP C CA 1
ATOM 8116 C C . ASP C 1 201 ? 125.111 124.488 178.756 1.00 40.97 223 ASP C C 1
ATOM 8117 O O . ASP C 1 201 ? 124.511 125.549 178.938 1.00 40.97 223 ASP C O 1
ATOM 8122 N N . ILE C 1 202 ? 126.059 124.364 177.825 1.00 38.62 224 ILE C N 1
ATOM 8123 C CA . ILE C 1 202 ? 126.421 125.530 177.027 1.00 38.62 224 ILE C CA 1
ATOM 8124 C C . ILE C 1 202 ? 125.233 125.999 176.205 1.00 38.62 224 ILE C C 1
ATOM 8125 O O . ILE C 1 202 ? 124.951 127.204 176.135 1.00 38.62 224 ILE C O 1
ATOM 8130 N N . MET C 1 203 ? 124.506 125.070 175.586 1.00 37.15 225 MET C N 1
ATOM 8131 C CA . MET C 1 203 ? 123.387 125.461 174.743 1.00 37.15 225 MET C CA 1
ATOM 8132 C C . MET C 1 203 ? 122.320 126.193 175.543 1.00 37.15 225 MET C C 1
ATOM 8133 O O . MET C 1 203 ? 121.889 127.289 175.164 1.00 37.15 225 MET C O 1
ATOM 8138 N N . PHE C 1 204 ? 121.882 125.612 176.658 1.00 39.12 226 PHE C N 1
ATOM 8139 C CA . PHE C 1 204 ? 120.797 126.230 177.400 1.00 39.12 226 PHE C CA 1
ATOM 8140 C C . PHE C 1 204 ? 121.248 127.458 178.176 1.00 39.12 226 PHE C C 1
ATOM 8141 O O . PHE C 1 204 ? 120.431 128.346 178.426 1.00 39.12 226 PHE C O 1
ATOM 8149 N N . ASP C 1 205 ? 122.532 127.566 178.510 1.00 38.83 227 ASP C N 1
ATOM 8150 C CA . ASP C 1 205 ? 123.034 128.805 179.084 1.00 38.83 227 ASP C CA 1
ATOM 8151 C C . ASP C 1 205 ? 123.017 129.925 178.056 1.00 38.83 227 ASP C C 1
ATOM 8152 O O . ASP C 1 205 ? 122.643 131.058 178.373 1.00 38.83 227 ASP C O 1
ATOM 8157 N N . ALA C 1 206 ? 123.423 129.630 176.819 1.00 35.26 228 ALA C N 1
ATOM 8158 C CA . ALA C 1 206 ? 123.284 130.605 175.743 1.00 35.26 228 ALA C CA 1
ATOM 8159 C C . ALA C 1 206 ? 121.826 131.018 175.554 1.00 35.26 228 ALA C C 1
ATOM 8160 O O . ALA C 1 206 ? 121.521 132.206 175.384 1.00 35.26 228 ALA C O 1
ATOM 8162 N N . VAL C 1 207 ? 120.911 130.049 175.596 1.00 37.25 229 VAL C N 1
ATOM 8163 C CA . VAL C 1 207 ? 119.490 130.360 175.444 1.00 37.25 229 VAL C CA 1
ATOM 8164 C C . VAL C 1 207 ? 119.015 131.270 176.571 1.00 37.25 229 VAL C C 1
ATOM 8165 O O . VAL C 1 207 ? 118.277 132.236 176.342 1.00 37.25 229 VAL C O 1
ATOM 8169 N N . GLU C 1 208 ? 119.421 130.974 177.807 1.00 39.66 230 GLU C N 1
ATOM 8170 C CA . GLU C 1 208 ? 118.987 131.785 178.937 1.00 39.66 230 GLU C CA 1
ATOM 8171 C C . GLU C 1 208 ? 119.583 133.184 178.878 1.00 39.66 230 GLU C C 1
ATOM 8172 O O . GLU C 1 208 ? 118.926 134.159 179.258 1.00 39.66 230 GLU C O 1
ATOM 8178 N N . SER C 1 209 ? 120.827 133.311 178.415 1.00 37.43 231 SER C N 1
ATOM 8179 C CA . SER C 1 209 ? 121.412 134.639 178.293 1.00 37.43 231 SER C CA 1
ATOM 8180 C C . SER C 1 209 ? 120.689 135.453 177.233 1.00 37.43 231 SER C C 1
ATOM 8181 O O . SER C 1 209 ? 120.494 136.665 177.394 1.00 37.43 231 SER C O 1
ATOM 8184 N N . PHE C 1 210 ? 120.279 134.808 176.141 1.00 36.43 232 PHE C N 1
ATOM 8185 C CA . PHE C 1 210 ? 119.488 135.512 175.141 1.00 36.43 232 PHE C CA 1
ATOM 8186 C C . PHE C 1 210 ? 118.152 135.951 175.722 1.00 36.43 232 PHE C C 1
ATOM 8187 O O . PHE C 1 210 ? 117.711 137.086 175.506 1.00 36.43 232 PHE C O 1
ATOM 8195 N N . ARG C 1 211 ? 117.488 135.056 176.453 1.00 40.31 233 ARG C N 1
ATOM 8196 C CA . ARG C 1 211 ? 116.296 135.430 177.205 1.00 40.31 233 ARG C CA 1
ATOM 8197 C C . ARG C 1 211 ? 116.527 136.705 178.001 1.00 40.31 233 ARG C C 1
ATOM 8198 O O . ARG C 1 211 ? 115.819 137.703 177.831 1.00 40.31 233 ARG C O 1
ATOM 8206 N N . LYS C 1 212 ? 117.519 136.673 178.890 1.00 39.85 234 LYS C N 1
ATOM 8207 C CA . LYS C 1 212 ? 117.817 137.822 179.736 1.00 39.85 234 LYS C CA 1
ATOM 8208 C C . LYS C 1 212 ? 117.985 139.088 178.909 1.00 39.85 234 LYS C C 1
ATOM 8209 O O . LYS C 1 212 ? 117.232 140.055 179.069 1.00 39.85 234 LYS C O 1
ATOM 8215 N N . GLN C 1 213 ? 118.968 139.102 178.013 1.00 38.50 235 GLN C N 1
ATOM 8216 C CA . GLN C 1 213 ? 119.319 140.327 177.309 1.00 38.50 235 GLN C CA 1
ATOM 8217 C C . GLN C 1 213 ? 118.418 140.618 176.117 1.00 38.50 235 GLN C C 1
ATOM 8218 O O . GLN C 1 213 ? 118.764 141.480 175.304 1.00 38.50 235 GLN C O 1
ATOM 8224 N N . SER C 1 214 ? 117.281 139.938 175.992 1.00 39.67 236 SER C N 1
ATOM 8225 C CA . SER C 1 214 ? 116.316 140.239 174.942 1.00 39.67 236 SER C CA 1
ATOM 8226 C C . SER C 1 214 ? 114.893 140.409 175.441 1.00 39.67 236 SER C C 1
ATOM 8227 O O . SER C 1 214 ? 114.097 141.055 174.751 1.00 39.67 236 SER C O 1
ATOM 8230 N N . GLY C 1 215 ? 114.544 139.861 176.597 1.00 41.67 237 GLY C N 1
ATOM 8231 C CA . GLY C 1 215 ? 113.188 139.964 177.093 1.00 41.67 237 GLY C CA 1
ATOM 8232 C C . GLY C 1 215 ? 112.213 139.074 176.362 1.00 41.67 237 GLY C C 1
ATOM 8233 O O . GLY C 1 215 ? 111.015 139.379 176.312 1.00 41.67 237 GLY C O 1
ATOM 8234 N N . LEU C 1 216 ? 112.694 137.974 175.794 1.00 40.87 238 LEU C N 1
ATOM 8235 C CA . LEU C 1 216 ? 111.873 137.052 175.030 1.00 40.87 238 LEU C CA 1
ATOM 8236 C C . LEU C 1 216 ? 111.814 135.719 175.753 1.00 40.87 238 LEU C C 1
ATOM 8237 O O . LEU C 1 216 ? 112.783 135.307 176.397 1.00 40.87 238 LEU C O 1
ATOM 8242 N N . TYR C 1 217 ? 110.675 135.049 175.639 1.00 43.80 239 TYR C N 1
ATOM 8243 C CA . TYR C 1 217 ? 110.426 133.814 176.373 1.00 43.80 239 TYR C CA 1
ATOM 8244 C C . TYR C 1 217 ? 110.828 132.627 175.511 1.00 43.80 239 TYR C C 1
ATOM 8245 O O . TYR C 1 217 ? 110.218 132.360 174.476 1.00 43.80 239 TYR C O 1
ATOM 8254 N N . PHE C 1 218 ? 111.861 131.908 175.940 1.00 40.06 240 PHE C N 1
ATOM 8255 C CA . PHE C 1 218 ? 112.322 130.687 175.286 1.00 40.06 240 PHE C CA 1
ATOM 8256 C C . PHE C 1 218 ? 112.402 129.614 176.367 1.00 40.06 240 PHE C C 1
ATOM 8257 O O . PHE C 1 218 ? 113.450 129.423 176.987 1.00 40.06 240 PHE C O 1
ATOM 8265 N N . ASP C 1 219 ? 111.295 128.908 176.589 1.00 42.52 241 ASP C N 1
ATOM 8266 C CA . ASP C 1 219 ? 111.195 127.967 177.699 1.00 42.52 241 ASP C CA 1
ATOM 8267 C C . ASP C 1 219 ? 111.926 126.682 177.343 1.00 42.52 241 ASP C C 1
ATOM 8268 O O . ASP C 1 219 ? 111.484 125.922 176.477 1.00 42.52 241 ASP C O 1
ATOM 8273 N N . TYR C 1 220 ? 113.033 126.430 178.033 1.00 41.26 242 TYR C N 1
ATOM 8274 C CA . TYR C 1 220 ? 113.843 125.243 177.828 1.00 41.26 242 TYR C CA 1
ATOM 8275 C C . TYR C 1 220 ? 113.816 124.296 179.016 1.00 41.26 242 TYR C C 1
ATOM 8276 O O . TYR C 1 220 ? 114.540 123.297 179.010 1.00 41.26 242 TYR C O 1
ATOM 8285 N N . THR C 1 221 ? 113.012 124.590 180.039 1.00 43.42 243 THR C N 1
ATOM 8286 C CA . THR C 1 221 ? 112.988 123.763 181.238 1.00 43.42 243 THR C CA 1
ATOM 8287 C C . THR C 1 221 ? 112.745 122.300 180.897 1.00 43.42 243 THR C C 1
ATOM 8288 O O . THR C 1 221 ? 113.512 121.420 181.300 1.00 43.42 243 THR C O 1
ATOM 8292 N N . LYS C 1 222 ? 111.675 122.022 180.152 1.00 43.28 244 LYS C N 1
ATOM 8293 C CA . LYS C 1 222 ? 111.322 120.642 179.838 1.00 43.28 244 LYS C CA 1
ATOM 8294 C C . LYS C 1 222 ? 112.404 119.963 179.011 1.00 43.28 244 LYS C C 1
ATOM 8295 O O . LYS C 1 222 ? 112.739 118.795 179.247 1.00 43.28 244 LYS C O 1
ATOM 8301 N N . ILE C 1 223 ? 112.971 120.686 178.046 1.00 40.70 245 ILE C N 1
ATOM 8302 C CA . ILE C 1 223 ? 113.990 120.113 177.177 1.00 40.70 245 ILE C CA 1
ATOM 8303 C C . ILE C 1 223 ? 115.243 119.791 177.978 1.00 40.70 245 ILE C C 1
ATOM 8304 O O . ILE C 1 223 ? 115.820 118.707 177.848 1.00 40.70 245 ILE C O 1
ATOM 8309 N N . LYS C 1 224 ? 115.683 120.733 178.812 1.00 41.40 246 LYS C N 1
ATOM 8310 C CA . LYS C 1 224 ? 116.839 120.496 179.672 1.00 41.40 246 LYS C CA 1
ATOM 8311 C C . LYS C 1 224 ? 116.604 119.305 180.590 1.00 41.40 246 LYS C C 1
ATOM 8312 O O . LYS C 1 224 ? 117.455 118.417 180.709 1.00 41.40 246 LYS C O 1
ATOM 8318 N N . GLU C 1 225 ? 115.453 119.281 181.262 1.00 44.58 247 GLU C N 1
ATOM 8319 C CA . GLU C 1 225 ? 115.114 118.170 182.141 1.00 44.58 247 GLU C CA 1
ATOM 8320 C C . GLU C 1 225 ? 115.236 116.841 181.410 1.00 44.58 247 GLU C C 1
ATOM 8321 O O . GLU C 1 225 ? 115.947 115.934 181.852 1.00 44.58 247 GLU C O 1
ATOM 8327 N N . PHE C 1 226 ? 114.539 116.709 180.280 1.00 43.76 248 PHE C N 1
ATOM 8328 C CA . PHE C 1 226 ? 114.582 115.455 179.540 1.00 43.76 248 PHE C CA 1
ATOM 8329 C C . PHE C 1 226 ? 116.003 115.106 179.116 1.00 43.76 248 PHE C C 1
ATOM 8330 O O . PHE C 1 226 ? 116.428 113.952 179.240 1.00 43.76 248 PHE C O 1
ATOM 8338 N N . MET C 1 227 ? 116.753 116.086 178.614 1.00 42.57 249 MET C N 1
ATOM 8339 C CA . MET C 1 227 ? 118.036 115.803 177.992 1.00 42.57 249 MET C CA 1
ATOM 8340 C C . MET C 1 227 ? 119.155 115.584 178.998 1.00 42.57 249 MET C C 1
ATOM 8341 O O . MET C 1 227 ? 120.209 115.066 178.619 1.00 42.57 249 MET C O 1
ATOM 8346 N N . SER C 1 228 ? 118.963 115.963 180.259 1.00 45.60 250 SER C N 1
ATOM 8347 C CA . SER C 1 228 ? 119.961 115.696 181.284 1.00 45.60 250 SER C CA 1
ATOM 8348 C C . SER C 1 228 ? 119.758 114.354 181.973 1.00 45.60 250 SER C C 1
ATOM 8349 O O . SER C 1 228 ? 120.683 113.868 182.632 1.00 45.60 250 SER C O 1
ATOM 8352 N N . GLU C 1 229 ? 118.583 113.748 181.836 1.00 48.76 251 GLU C N 1
ATOM 8353 C CA . GLU C 1 229 ? 118.342 112.429 182.398 1.00 48.76 251 GLU C CA 1
ATOM 8354 C C . GLU C 1 229 ? 119.334 111.414 181.836 1.00 48.76 251 GLU C C 1
ATOM 8355 O O . GLU C 1 229 ? 120.002 111.646 180.826 1.00 48.76 251 GLU C O 1
ATOM 8361 N N . GLU C 1 230 ? 119.426 110.271 182.516 1.00 51.13 252 GLU C N 1
ATOM 8362 C CA . GLU C 1 230 ? 120.301 109.190 182.081 1.00 51.13 252 GLU C CA 1
ATOM 8363 C C . GLU C 1 230 ? 119.607 108.215 181.142 1.00 51.13 252 GLU C C 1
ATOM 8364 O O . GLU C 1 230 ? 120.244 107.701 180.213 1.00 51.13 252 GLU C O 1
ATOM 8370 N N . LYS C 1 231 ? 118.322 107.936 181.370 1.00 48.93 253 LYS C N 1
ATOM 8371 C CA . LYS C 1 231 ? 117.581 107.078 180.453 1.00 48.93 253 LYS C CA 1
ATOM 8372 C C . LYS C 1 231 ? 117.624 107.634 179.038 1.00 48.93 253 LYS C C 1
ATOM 8373 O O . LYS C 1 231 ? 117.711 106.877 178.064 1.00 48.93 253 LYS C O 1
ATOM 8379 N N . THR C 1 232 ? 117.559 108.957 178.905 1.00 46.49 254 THR C N 1
ATOM 8380 C CA . THR C 1 232 ? 117.711 109.583 177.598 1.00 46.49 254 THR C CA 1
ATOM 8381 C C . THR C 1 232 ? 119.105 109.343 177.036 1.00 46.49 254 THR C C 1
ATOM 8382 O O . THR C 1 232 ? 119.258 108.941 175.878 1.00 46.49 254 THR C O 1
ATOM 8386 N N . HIS C 1 233 ? 120.138 109.586 177.844 1.00 47.43 255 HIS C N 1
ATOM 8387 C CA . HIS C 1 233 ? 121.507 109.388 177.384 1.00 47.43 255 HIS C CA 1
ATOM 8388 C C . HIS C 1 233 ? 121.777 107.949 176.974 1.00 47.43 255 HIS C C 1
ATOM 8389 O O . HIS C 1 233 ? 122.710 107.702 176.203 1.00 47.43 255 HIS C O 1
ATOM 8396 N N . GLU C 1 234 ? 120.993 106.994 177.477 1.00 48.69 256 GLU C N 1
ATOM 8397 C CA . GLU C 1 234 ? 121.177 105.607 177.064 1.00 48.69 256 GLU C CA 1
ATOM 8398 C C . GLU C 1 234 ? 121.037 105.467 175.555 1.00 48.69 256 GLU C C 1
ATOM 8399 O O . GLU C 1 234 ? 121.801 104.733 174.917 1.00 48.69 256 GLU C O 1
ATOM 8405 N N . THR C 1 235 ? 120.067 106.165 174.968 1.00 45.89 257 THR C N 1
ATOM 8406 C CA . THR C 1 235 ? 119.837 106.142 173.530 1.00 45.89 257 THR C CA 1
ATOM 8407 C C . THR C 1 235 ? 120.377 107.368 172.812 1.00 45.89 257 THR C C 1
ATOM 8408 O O . THR C 1 235 ? 120.756 107.271 171.641 1.00 45.89 257 THR C O 1
ATOM 8412 N N . MET C 1 236 ? 120.426 108.511 173.485 1.00 43.76 258 MET C N 1
ATOM 8413 C CA . MET C 1 236 ? 120.784 109.761 172.837 1.00 43.76 258 MET C CA 1
ATOM 8414 C C . MET C 1 236 ? 122.282 109.860 172.601 1.00 43.76 258 MET C C 1
ATOM 8415 O O . MET C 1 236 ? 123.089 109.485 173.454 1.00 43.76 258 MET C O 1
ATOM 8420 N N . MET C 1 237 ? 122.645 110.365 171.424 1.00 41.96 259 MET C N 1
ATOM 8421 C CA . MET C 1 237 ? 124.019 110.754 171.125 1.00 41.96 259 MET C CA 1
ATOM 8422 C C . MET C 1 237 ? 124.098 112.269 171.274 1.00 41.96 259 MET C C 1
ATOM 8423 O O . MET C 1 237 ? 124.181 113.017 170.303 1.00 41.96 259 MET C O 1
ATOM 8428 N N . VAL C 1 238 ? 124.082 112.717 172.530 1.00 41.80 260 VAL C N 1
ATOM 8429 C CA . VAL C 1 238 ? 123.993 114.140 172.823 1.00 41.80 260 VAL C CA 1
ATOM 8430 C C . VAL C 1 238 ? 125.122 114.925 172.174 1.00 41.80 260 VAL C C 1
ATOM 8431 O O . VAL C 1 238 ? 124.981 116.129 171.940 1.00 41.80 260 VAL C O 1
ATOM 8435 N N . ASP C 1 239 ? 126.243 114.276 171.871 1.00 41.32 261 ASP C N 1
ATOM 8436 C CA . ASP C 1 239 ? 127.326 114.939 171.159 1.00 41.32 261 ASP C CA 1
ATOM 8437 C C . ASP C 1 239 ? 126.973 115.243 169.716 1.00 41.32 261 ASP C C 1
ATOM 8438 O O . ASP C 1 239 ? 127.763 115.896 169.026 1.00 41.32 261 ASP C O 1
ATOM 8443 N N . ARG C 1 240 ? 125.817 114.783 169.248 1.00 39.71 262 ARG C N 1
ATOM 8444 C CA . ARG C 1 240 ? 125.341 115.045 167.900 1.00 39.71 262 ARG C CA 1
ATOM 8445 C C . ARG C 1 240 ? 124.253 116.109 167.870 1.00 39.71 262 ARG C C 1
ATOM 8446 O O . ARG C 1 240 ? 123.571 116.258 166.853 1.00 39.71 262 ARG C O 1
ATOM 8454 N N . SER C 1 241 ? 124.076 116.846 168.959 1.00 36.74 263 SER C N 1
ATOM 8455 C CA . SER C 1 241 ? 123.024 117.838 169.081 1.00 36.74 263 SER C CA 1
ATOM 8456 C C . SER C 1 241 ? 123.477 119.184 168.527 1.00 36.74 263 SER C C 1
ATOM 8457 O O . SER C 1 241 ? 124.671 119.452 168.376 1.00 36.74 263 SER C O 1
ATOM 8460 N N . TYR C 1 242 ? 122.501 120.036 168.226 1.00 31.41 264 TYR C N 1
ATOM 8461 C CA . TYR C 1 242 ? 122.798 121.356 167.693 1.00 31.41 264 TYR C CA 1
ATOM 8462 C C . TYR C 1 242 ? 121.645 122.305 167.990 1.00 31.41 264 TYR C C 1
ATOM 8463 O O . TYR C 1 242 ? 120.559 121.894 168.399 1.00 31.41 264 TYR C O 1
ATOM 8472 N N . LEU C 1 243 ? 121.915 123.594 167.817 1.00 31.95 265 LEU C N 1
ATOM 8473 C CA . LEU C 1 243 ? 120.957 124.656 168.098 1.00 31.95 265 LEU C CA 1
ATOM 8474 C C . LEU C 1 243 ? 120.693 125.452 166.833 1.00 31.95 265 LEU C C 1
ATOM 8475 O O . LEU C 1 243 ? 121.630 125.910 166.180 1.00 31.95 265 LEU C O 1
ATOM 8480 N N . SER C 1 244 ? 119.426 125.648 166.509 1.00 29.19 266 SER C N 1
ATOM 8481 C CA . SER C 1 244 ? 119.028 126.338 165.294 1.00 29.19 266 SER C CA 1
ATOM 8482 C C . SER C 1 244 ? 118.215 127.574 165.626 1.00 29.19 266 SER C C 1
ATOM 8483 O O . SER C 1 244 ? 117.428 127.580 166.576 1.00 29.19 266 SER C O 1
ATOM 8486 N N . PHE C 1 245 ? 118.410 128.618 164.831 1.00 28.86 267 PHE C N 1
ATOM 8487 C CA . PHE C 1 245 ? 117.586 129.812 164.921 1.00 28.86 267 PHE C CA 1
ATOM 8488 C C . PHE C 1 245 ? 117.399 130.408 163.536 1.00 28.86 267 PHE C C 1
ATOM 8489 O O . PHE C 1 245 ? 118.291 130.335 162.686 1.00 28.86 267 PHE C O 1
ATOM 8497 N N . ASP C 1 246 ? 116.225 130.987 163.318 1.00 30.28 268 ASP C N 1
ATOM 8498 C CA . ASP C 1 246 ? 115.986 131.752 162.107 1.00 30.28 268 ASP C CA 1
ATOM 8499 C C . ASP C 1 246 ? 116.596 133.138 162.245 1.00 30.28 268 ASP C C 1
ATOM 8500 O O . ASP C 1 246 ? 116.422 133.816 163.260 1.00 30.28 268 ASP C O 1
ATOM 8505 N N . CYS C 1 247 ? 117.322 133.553 161.213 1.00 28.02 269 CYS C N 1
ATOM 8506 C CA . CYS C 1 247 ? 118.056 134.813 161.238 1.00 28.02 269 CYS C CA 1
ATOM 8507 C C . CYS C 1 247 ? 117.111 135.957 160.875 1.00 28.02 269 CYS C C 1
ATOM 8508 O O . CYS C 1 247 ? 117.123 136.513 159.776 1.00 28.02 269 CYS C O 1
ATOM 8511 N N . LEU C 1 248 ? 116.276 136.301 161.851 1.00 30.60 270 LEU C N 1
ATOM 8512 C CA . LEU C 1 248 ? 115.259 137.327 161.709 1.00 30.60 270 LEU C CA 1
ATOM 8513 C C . LEU C 1 248 ? 115.199 138.114 163.008 1.00 30.60 270 LEU C C 1
ATOM 8514 O O . LEU C 1 248 ? 116.035 137.944 163.900 1.00 30.60 270 LEU C O 1
ATOM 8519 N N . ASP C 1 249 ? 114.200 138.978 163.111 1.00 34.47 271 ASP C N 1
ATOM 8520 C CA . ASP C 1 249 ? 113.928 139.683 164.349 1.00 34.47 271 ASP C CA 1
ATOM 8521 C C . ASP C 1 249 ? 113.634 138.668 165.448 1.00 34.47 271 ASP C C 1
ATOM 8522 O O . ASP C 1 249 ? 112.685 137.883 165.313 1.00 34.47 271 ASP C O 1
ATOM 8527 N N . PRO C 1 250 ? 114.405 138.645 166.537 1.00 35.57 272 PRO C N 1
ATOM 8528 C CA . PRO C 1 250 ? 114.218 137.610 167.561 1.00 35.57 272 PRO C CA 1
ATOM 8529 C C . PRO C 1 250 ? 112.786 137.435 168.029 1.00 35.57 272 PRO C C 1
ATOM 8530 O O . PRO C 1 250 ? 112.425 136.370 168.538 1.00 35.57 272 PRO C O 1
ATOM 8534 N N . ALA C 1 251 ? 111.962 138.468 167.870 1.00 38.30 273 ALA C N 1
ATOM 8535 C CA . ALA C 1 251 ? 110.558 138.367 168.236 1.00 38.30 273 ALA C CA 1
ATOM 8536 C C . ALA C 1 251 ? 109.744 137.621 167.194 1.00 38.30 273 ALA C C 1
ATOM 8537 O O . ALA C 1 251 ? 108.634 137.173 167.496 1.00 38.30 273 ALA C O 1
ATOM 8539 N N . LYS C 1 252 ? 110.269 137.482 165.981 1.00 36.93 274 LYS C N 1
ATOM 8540 C CA . LYS C 1 252 ? 109.641 136.694 164.936 1.00 36.93 274 LYS C CA 1
ATOM 8541 C C . LYS C 1 252 ? 110.414 135.422 164.627 1.00 36.93 274 LYS C C 1
ATOM 8542 O O . LYS C 1 252 ? 110.024 134.678 163.723 1.00 36.93 274 LYS C O 1
ATOM 8548 N N . SER C 1 253 ? 111.488 135.153 165.355 1.00 33.98 275 SER C N 1
ATOM 8549 C CA . SER C 1 253 ? 112.329 133.996 165.130 1.00 33.98 275 SER C CA 1
ATOM 8550 C C . SER C 1 253 ? 111.933 132.878 166.089 1.00 33.98 275 SER C C 1
ATOM 8551 O O . SER C 1 253 ? 110.939 132.962 166.814 1.00 33.98 275 SER C O 1
ATOM 8554 N N . ARG C 1 254 ? 112.723 131.811 166.086 1.00 33.15 276 ARG C N 1
ATOM 8555 C CA . ARG C 1 254 ? 112.493 130.646 166.918 1.00 33.15 276 ARG C CA 1
ATOM 8556 C C . ARG C 1 254 ? 113.821 130.234 167.517 1.00 33.15 276 ARG C C 1
ATOM 8557 O O . ARG C 1 254 ? 114.880 130.715 167.109 1.00 33.15 276 ARG C O 1
ATOM 8565 N N . ILE C 1 255 ? 113.775 129.323 168.480 1.00 33.85 277 ILE C N 1
ATOM 8566 C CA . ILE C 1 255 ? 114.964 128.570 168.854 1.00 33.85 277 ILE C CA 1
ATOM 8567 C C . ILE C 1 255 ? 114.589 127.104 168.788 1.00 33.85 277 ILE C C 1
ATOM 8568 O O . ILE C 1 255 ? 113.460 126.733 169.107 1.00 33.85 277 ILE C O 1
ATOM 8573 N N . LYS C 1 256 ? 115.501 126.281 168.295 1.00 32.62 278 LYS C N 1
ATOM 8574 C CA . LYS C 1 256 ? 115.228 124.866 168.126 1.00 32.62 278 LYS C CA 1
ATOM 8575 C C . LYS C 1 256 ? 116.415 124.075 168.625 1.00 32.62 278 LYS C C 1
ATOM 8576 O O . LYS C 1 256 ? 117.559 124.386 168.287 1.00 32.62 278 LYS C O 1
ATOM 8582 N N . ILE C 1 257 ? 116.142 123.062 169.432 1.00 34.95 279 ILE C N 1
ATOM 8583 C CA . ILE C 1 257 ? 117.180 122.203 169.982 1.00 34.95 279 ILE C CA 1
ATOM 8584 C C . ILE C 1 257 ? 117.051 120.846 169.314 1.00 34.95 279 ILE C C 1
ATOM 8585 O O . ILE C 1 257 ? 116.006 120.196 169.423 1.00 34.95 279 ILE C O 1
ATOM 8590 N N . TYR C 1 258 ? 118.101 120.440 168.604 1.00 32.89 280 TYR C N 1
ATOM 8591 C CA . TYR C 1 258 ? 118.170 119.187 167.875 1.00 32.89 280 TYR C CA 1
ATOM 8592 C C . TYR C 1 258 ? 119.070 118.195 168.595 1.00 32.89 280 TYR C C 1
ATOM 8593 O O . TYR C 1 258 ? 120.129 118.555 169.114 1.00 32.89 280 TYR C O 1
ATOM 8602 N N . THR C 1 259 ? 118.654 116.932 168.587 1.00 37.80 281 THR C N 1
ATOM 8603 C CA . THR C 1 259 ? 119.513 115.855 169.052 1.00 37.80 281 THR C CA 1
ATOM 8604 C C . THR C 1 259 ? 119.228 114.589 168.255 1.00 37.80 281 THR C C 1
ATOM 8605 O O . THR C 1 259 ? 118.150 114.416 167.680 1.00 37.80 281 THR C O 1
ATOM 8609 N N . GLU C 1 260 ? 120.225 113.706 168.224 1.00 39.07 282 GLU C N 1
ATOM 8610 C CA . GLU C 1 260 ? 120.142 112.418 167.554 1.00 39.07 282 GLU C CA 1
ATOM 8611 C C . GLU C 1 260 ? 119.882 111.315 168.570 1.00 39.07 282 GLU C C 1
ATOM 8612 O O . GLU C 1 260 ? 120.405 111.352 169.687 1.00 39.07 282 GLU C O 1
ATOM 8618 N N . ALA C 1 261 ? 119.076 110.332 168.176 1.00 41.14 283 ALA C N 1
ATOM 8619 C CA . ALA C 1 261 ? 118.787 109.170 169.000 1.00 41.14 283 ALA C CA 1
ATOM 8620 C C . ALA C 1 261 ? 118.631 107.949 168.109 1.00 41.14 283 ALA C C 1
ATOM 8621 O O . ALA C 1 261 ? 117.898 107.984 167.116 1.00 41.14 283 ALA C O 1
ATOM 8623 N N . LYS C 1 262 ? 119.320 106.876 168.466 1.00 44.16 284 LYS C N 1
ATOM 8624 C CA . LYS C 1 262 ? 119.178 105.590 167.797 1.00 44.16 284 LYS C CA 1
ATOM 8625 C C . LYS C 1 262 ? 118.324 104.711 168.701 1.00 44.16 284 LYS C C 1
ATOM 8626 O O . LYS C 1 262 ? 118.797 104.202 169.719 1.00 44.16 284 LYS C O 1
ATOM 8632 N N . VAL C 1 263 ? 117.060 104.548 168.327 1.00 44.61 285 VAL C N 1
ATOM 8633 C CA . VAL C 1 263 ? 116.074 103.893 169.169 1.00 44.61 285 VAL C CA 1
ATOM 8634 C C . VAL C 1 263 ? 115.666 102.572 168.527 1.00 44.61 285 VAL C C 1
ATOM 8635 O O . VAL C 1 263 ? 116.099 102.227 167.432 1.00 44.61 285 VAL C O 1
ATOM 8639 N N . LYS C 1 264 ? 114.824 101.825 169.233 1.00 47.87 286 LYS C N 1
ATOM 8640 C CA . LYS C 1 264 ? 114.366 100.523 168.773 1.00 47.87 286 LYS C CA 1
ATOM 8641 C C . LYS C 1 264 ? 112.858 100.371 168.769 1.00 47.87 286 LYS C C 1
ATOM 8642 O O . LYS C 1 264 ? 112.340 99.553 168.008 1.00 47.87 286 LYS C O 1
ATOM 8648 N N . THR C 1 265 ? 112.143 101.131 169.590 1.00 46.41 287 THR C N 1
ATOM 8649 C CA . THR C 1 265 ? 110.695 101.055 169.676 1.00 46.41 287 THR C CA 1
ATOM 8650 C C . THR C 1 265 ? 110.107 102.440 169.471 1.00 46.41 287 THR C C 1
ATOM 8651 O O . THR C 1 265 ? 110.821 103.442 169.403 1.00 46.41 287 THR C O 1
ATOM 8655 N N . LEU C 1 266 ? 108.784 102.482 169.368 1.00 43.47 288 LEU C N 1
ATOM 8656 C CA . LEU C 1 266 ? 108.066 103.744 169.354 1.00 43.47 288 LEU C CA 1
ATOM 8657 C C . LEU C 1 266 ? 107.824 104.285 170.753 1.00 43.47 288 LEU C C 1
ATOM 8658 O O . LEU C 1 266 ? 107.446 105.451 170.891 1.00 43.47 288 LEU C O 1
ATOM 8663 N N . GLU C 1 267 ? 108.042 103.476 171.787 1.00 46.39 289 GLU C N 1
ATOM 8664 C CA . GLU C 1 267 ? 108.075 104.000 173.144 1.00 46.39 289 GLU C CA 1
ATOM 8665 C C . GLU C 1 267 ? 109.290 104.891 173.356 1.00 46.39 289 GLU C C 1
ATOM 8666 O O . GLU C 1 267 ? 109.164 105.999 173.890 1.00 46.39 289 GLU C O 1
ATOM 8672 N N . GLU C 1 268 ? 110.463 104.438 172.918 1.00 46.85 290 GLU C N 1
ATOM 8673 C CA . GLU C 1 268 ? 111.663 105.257 173.006 1.00 46.85 290 GLU C CA 1
ATOM 8674 C C . GLU C 1 268 ? 111.565 106.476 172.103 1.00 46.85 290 GLU C C 1
ATOM 8675 O O . GLU C 1 268 ? 112.243 107.480 172.337 1.00 46.85 290 GLU C O 1
ATOM 8681 N N . ALA C 1 269 ? 110.736 106.401 171.061 1.00 43.55 291 ALA C N 1
ATOM 8682 C CA . ALA C 1 269 ? 110.538 107.552 170.190 1.00 43.55 291 ALA C CA 1
ATOM 8683 C C . ALA C 1 269 ? 109.587 108.558 170.823 1.00 43.55 291 ALA C C 1
ATOM 8684 O O . ALA C 1 269 ? 109.829 109.767 170.766 1.00 43.55 291 ALA C O 1
ATOM 8686 N N . TYR C 1 270 ? 108.494 108.079 171.418 1.00 42.99 292 TYR C N 1
ATOM 8687 C CA . TYR C 1 270 ? 107.618 108.955 172.185 1.00 42.99 292 TYR C CA 1
ATOM 8688 C C . TYR C 1 270 ? 108.366 109.612 173.336 1.00 42.99 292 TYR C C 1
ATOM 8689 O O . TYR C 1 270 ? 108.034 110.734 173.731 1.00 42.99 292 TYR C O 1
ATOM 8698 N N . SER C 1 271 ? 109.371 108.927 173.883 1.00 44.70 293 SER C N 1
ATOM 8699 C CA . SER C 1 271 ? 110.203 109.526 174.919 1.00 44.70 293 SER C CA 1
ATOM 8700 C C . SER C 1 271 ? 110.770 110.864 174.462 1.00 44.70 293 SER C C 1
ATOM 8701 O O . SER C 1 271 ? 110.724 111.853 175.201 1.00 44.70 293 SER C O 1
ATOM 8704 N N . PHE C 1 272 ? 111.307 110.914 173.242 1.00 42.59 294 PHE C N 1
ATOM 8705 C CA . PHE C 1 272 ? 111.844 112.162 172.713 1.00 42.59 294 PHE C CA 1
ATOM 8706 C C . PHE C 1 272 ? 110.741 113.079 172.205 1.00 42.59 294 PHE C C 1
ATOM 8707 O O . PHE C 1 272 ? 110.842 114.304 172.334 1.00 42.59 294 PHE C O 1
ATOM 8715 N N . TRP C 1 273 ? 109.685 112.509 171.633 1.00 40.36 295 TRP C N 1
ATOM 8716 C CA . TRP C 1 273 ? 108.623 113.305 171.037 1.00 40.36 295 TRP C CA 1
ATOM 8717 C C . TRP C 1 273 ? 107.842 114.095 172.076 1.00 40.36 295 TRP C C 1
ATOM 8718 O O . TRP C 1 273 ? 107.333 115.176 171.766 1.00 40.36 295 TRP C O 1
ATOM 8729 N N . SER C 1 274 ? 107.740 113.588 173.303 1.00 42.29 296 SER C N 1
ATOM 8730 C CA . SER C 1 274 ? 106.994 114.254 174.358 1.00 42.29 296 SER C CA 1
ATOM 8731 C C . SER C 1 274 ? 107.858 114.668 175.538 1.00 42.29 296 SER C C 1
ATOM 8732 O O . SER C 1 274 ? 107.322 115.162 176.535 1.00 42.29 296 SER C O 1
ATOM 8735 N N . LEU C 1 275 ? 109.174 114.490 175.456 1.00 42.45 297 LEU C N 1
ATOM 8736 C CA . LEU C 1 275 ? 110.086 114.834 176.545 1.00 42.45 297 LEU C CA 1
ATOM 8737 C C . LEU C 1 275 ? 109.718 114.118 177.840 1.00 42.45 297 LEU C C 1
ATOM 8738 O O . LEU C 1 275 ? 110.002 114.607 178.934 1.00 42.45 297 LEU C O 1
ATOM 8743 N N . GLY C 1 276 ? 109.092 112.951 177.727 1.00 43.52 298 GLY C N 1
ATOM 8744 C CA . GLY C 1 276 ? 108.711 112.178 178.890 1.00 43.52 298 GLY C CA 1
ATOM 8745 C C . GLY C 1 276 ? 107.398 112.631 179.484 1.00 43.52 298 GLY C C 1
ATOM 8746 O O . GLY C 1 276 ? 107.303 112.880 180.689 1.00 43.52 298 GLY C O 1
ATOM 8747 N N . GLY C 1 277 ? 106.374 112.742 178.644 1.00 44.03 299 GLY C N 1
ATOM 8748 C CA . GLY C 1 277 ? 105.073 113.188 179.085 1.00 44.03 299 GLY C CA 1
ATOM 8749 C C . GLY C 1 277 ? 104.988 114.649 179.451 1.00 44.03 299 GLY C C 1
ATOM 8750 O O . GLY C 1 277 ? 103.890 115.133 179.746 1.00 44.03 299 GLY C O 1
ATOM 8751 N N . ARG C 1 278 ? 106.108 115.371 179.441 1.00 43.87 300 ARG C N 1
ATOM 8752 C CA . ARG C 1 278 ? 106.076 116.785 179.788 1.00 43.87 300 ARG C CA 1
ATOM 8753 C C . ARG C 1 278 ? 105.297 117.585 178.753 1.00 43.87 300 ARG C C 1
ATOM 8754 O O . ARG C 1 278 ? 104.586 118.534 179.101 1.00 43.87 300 ARG C O 1
ATOM 8762 N N . LEU C 1 279 ? 105.415 117.216 177.483 1.00 42.69 301 LEU C N 1
ATOM 8763 C CA . LEU C 1 279 ? 104.619 117.803 176.416 1.00 42.69 301 LEU C CA 1
ATOM 8764 C C . LEU C 1 279 ? 103.416 116.910 176.156 1.00 42.69 301 LEU C C 1
ATOM 8765 O O . LEU C 1 279 ? 103.558 115.690 176.037 1.00 42.69 301 LEU C O 1
ATOM 8770 N N . SER C 1 280 ? 102.239 117.519 176.073 1.00 44.81 302 SER C N 1
ATOM 8771 C CA . SER C 1 280 ? 101.007 116.770 175.896 1.00 44.81 302 SER C CA 1
ATOM 8772 C C . SER C 1 280 ? 100.020 117.622 175.114 1.00 44.81 302 SER C C 1
ATOM 8773 O O . SER C 1 280 ? 100.222 118.822 174.913 1.00 44.81 302 SER C O 1
ATOM 8776 N N . GLY C 1 281 ? 98.944 116.982 174.674 1.00 45.95 303 GLY C N 1
ATOM 8777 C CA . GLY C 1 281 ? 97.898 117.660 173.951 1.00 45.95 303 GLY C CA 1
ATOM 8778 C C . GLY C 1 281 ? 97.481 116.907 172.707 1.00 45.95 303 GLY C C 1
ATOM 8779 O O . GLY C 1 281 ? 97.996 115.827 172.402 1.00 45.95 303 GLY C O 1
ATOM 8780 N N . PRO C 1 282 ? 96.533 117.471 171.957 1.00 45.82 304 PRO C N 1
ATOM 8781 C CA . PRO C 1 282 ? 96.080 116.784 170.739 1.00 45.82 304 PRO C CA 1
ATOM 8782 C C . PRO C 1 282 ? 97.114 116.799 169.631 1.00 45.82 304 PRO C C 1
ATOM 8783 O O . PRO C 1 282 ? 97.230 115.816 168.886 1.00 45.82 304 PRO C O 1
ATOM 8787 N N . GLU C 1 283 ? 97.869 117.891 169.497 1.00 44.38 305 GLU C N 1
ATOM 8788 C CA . GLU C 1 283 ? 98.893 117.957 168.463 1.00 44.38 305 GLU C CA 1
ATOM 8789 C C . GLU C 1 283 ? 99.919 116.852 168.651 1.00 44.38 305 GLU C C 1
ATOM 8790 O O . GLU C 1 283 ? 100.370 116.236 167.678 1.00 44.38 305 GLU C O 1
ATOM 8796 N N . ILE C 1 284 ? 100.285 116.581 169.902 1.00 42.76 306 ILE C N 1
ATOM 8797 C CA . ILE C 1 284 ? 101.288 115.564 170.187 1.00 42.76 306 ILE C CA 1
ATOM 8798 C C . ILE C 1 284 ? 100.796 114.199 169.724 1.00 42.76 306 ILE C C 1
ATOM 8799 O O . ILE C 1 284 ? 101.519 113.446 169.059 1.00 42.76 306 ILE C O 1
ATOM 8804 N N . ASP C 1 285 ? 99.538 113.881 170.029 1.00 43.93 307 ASP C N 1
ATOM 8805 C CA . ASP C 1 285 ? 98.994 112.573 169.681 1.00 43.93 307 ASP C CA 1
ATOM 8806 C C . ASP C 1 285 ? 98.828 112.423 168.174 1.00 43.93 307 ASP C C 1
ATOM 8807 O O . ASP C 1 285 ? 99.159 111.379 167.604 1.00 43.93 307 ASP C O 1
ATOM 8812 N N . TYR C 1 286 ? 98.290 113.450 167.514 1.00 43.36 308 TYR C N 1
ATOM 8813 C CA . TYR C 1 286 ? 98.176 113.418 166.058 1.00 43.36 308 TYR C CA 1
ATOM 8814 C C . TYR C 1 286 ? 99.542 113.224 165.402 1.00 43.36 308 TYR C C 1
ATOM 8815 O O . TYR C 1 286 ? 99.720 112.355 164.531 1.00 43.36 308 TYR C O 1
ATOM 8824 N N . GLY C 1 287 ? 100.521 114.033 165.804 1.00 41.14 309 GLY C N 1
ATOM 8825 C CA . GLY C 1 287 ? 101.840 113.923 165.219 1.00 41.14 309 GLY C CA 1
ATOM 8826 C C . GLY C 1 287 ? 102.455 112.560 165.448 1.00 41.14 309 GLY C C 1
ATOM 8827 O O . GLY C 1 287 ? 103.123 112.014 164.569 1.00 41.14 309 GLY C O 1
ATOM 8828 N N . PHE C 1 288 ? 102.213 111.971 166.617 1.00 41.91 310 PHE C N 1
ATOM 8829 C CA . PHE C 1 288 ? 102.807 110.672 166.866 1.00 41.91 310 PHE C CA 1
ATOM 8830 C C . PHE C 1 288 ? 102.060 109.548 166.174 1.00 41.91 310 PHE C C 1
ATOM 8831 O O . PHE C 1 288 ? 102.660 108.509 165.896 1.00 41.91 310 PHE C O 1
ATOM 8839 N N . LYS C 1 289 ? 100.776 109.726 165.878 1.00 42.58 311 LYS C N 1
ATOM 8840 C CA . LYS C 1 289 ? 100.109 108.760 165.015 1.00 42.58 311 LYS C CA 1
ATOM 8841 C C . LYS C 1 289 ? 100.714 108.785 163.623 1.00 42.58 311 LYS C C 1
ATOM 8842 O O . LYS C 1 289 ? 100.951 107.732 163.022 1.00 42.58 311 LYS C O 1
ATOM 8848 N N . ILE C 1 290 ? 100.976 109.982 163.099 1.00 38.14 312 ILE C N 1
ATOM 8849 C CA . ILE C 1 290 ? 101.687 110.089 161.827 1.00 38.14 312 ILE C CA 1
ATOM 8850 C C . ILE C 1 290 ? 103.053 109.415 161.923 1.00 38.14 312 ILE C C 1
ATOM 8851 O O . ILE C 1 290 ? 103.489 108.711 160.999 1.00 38.14 312 ILE C O 1
ATOM 8856 N N . VAL C 1 291 ? 103.749 109.625 163.039 1.00 39.09 313 VAL C N 1
ATOM 8857 C CA . VAL C 1 291 ? 105.073 109.037 163.233 1.00 39.09 313 VAL C CA 1
ATOM 8858 C C . VAL C 1 291 ? 104.997 107.518 163.210 1.00 39.09 313 VAL C C 1
ATOM 8859 O O . VAL C 1 291 ? 105.806 106.854 162.562 1.00 39.09 313 VAL C O 1
ATOM 8863 N N . SER C 1 292 ? 104.069 106.945 163.975 1.00 41.24 314 SER C N 1
ATOM 8864 C CA . SER C 1 292 ? 103.917 105.496 163.999 1.00 41.24 314 SER C CA 1
ATOM 8865 C C . SER C 1 292 ? 103.549 104.959 162.626 1.00 41.24 314 SER C C 1
ATOM 8866 O O . SER C 1 292 ? 104.056 103.914 162.202 1.00 41.24 314 SER C O 1
ATOM 8869 N N . GLN C 1 293 ? 102.651 105.649 161.923 1.00 39.33 315 GLN C N 1
ATOM 8870 C CA . GLN C 1 293 ? 102.304 105.252 160.565 1.00 39.33 315 GLN C CA 1
ATOM 8871 C C . GLN C 1 293 ? 103.549 105.138 159.696 1.00 39.33 315 GLN C C 1
ATOM 8872 O O . GLN C 1 293 ? 103.804 104.090 159.091 1.00 39.33 315 GLN C O 1
ATOM 8878 N N . MET C 1 294 ? 104.354 106.198 159.640 1.00 38.61 316 MET C N 1
ATOM 8879 C CA . MET C 1 294 ? 105.541 106.168 158.792 1.00 38.61 316 MET C CA 1
ATOM 8880 C C . MET C 1 294 ? 106.606 105.204 159.297 1.00 38.61 316 MET C C 1
ATOM 8881 O O . MET C 1 294 ? 107.313 104.600 158.486 1.00 38.61 316 MET C O 1
ATOM 8886 N N . TRP C 1 295 ? 106.727 105.043 160.612 1.00 42.21 317 TRP C N 1
ATOM 8887 C CA . TRP C 1 295 ? 107.605 104.034 161.190 1.00 42.21 317 TRP C CA 1
ATOM 8888 C C . TRP C 1 295 ? 107.252 102.652 160.664 1.00 42.21 317 TRP C C 1
ATOM 8889 O O . TRP C 1 295 ? 108.072 101.980 160.033 1.00 42.21 317 TRP C O 1
ATOM 8900 N N . ASP C 1 296 ? 106.017 102.220 160.907 1.00 43.58 318 ASP C N 1
ATOM 8901 C CA . ASP C 1 296 ? 105.579 100.917 160.433 1.00 43.58 318 ASP C CA 1
ATOM 8902 C C . ASP C 1 296 ? 105.707 100.798 158.922 1.00 43.58 318 ASP C C 1
ATOM 8903 O O . ASP C 1 296 ? 105.970 99.710 158.402 1.00 43.58 318 ASP C O 1
ATOM 8908 N N . ALA C 1 297 ? 105.510 101.899 158.197 1.00 41.50 319 ALA C N 1
ATOM 8909 C CA . ALA C 1 297 ? 105.503 101.818 156.742 1.00 41.50 319 ALA C CA 1
ATOM 8910 C C . ALA C 1 297 ? 106.906 101.735 156.153 1.00 41.50 319 ALA C C 1
ATOM 8911 O O . ALA C 1 297 ? 107.085 101.138 155.087 1.00 41.50 319 ALA C O 1
ATOM 8913 N N . ILE C 1 298 ? 107.905 102.316 156.808 1.00 39.74 320 ILE C N 1
ATOM 8914 C CA . ILE C 1 298 ? 109.245 102.436 156.251 1.00 39.74 320 ILE C CA 1
ATOM 8915 C C . ILE C 1 298 ? 110.219 101.465 156.910 1.00 39.74 320 ILE C C 1
ATOM 8916 O O . ILE C 1 298 ? 110.921 100.721 156.225 1.00 39.74 320 ILE C O 1
ATOM 8921 N N . TYR C 1 299 ? 110.283 101.462 158.238 1.00 41.74 321 TYR C N 1
ATOM 8922 C CA . TYR C 1 299 ? 111.259 100.639 158.938 1.00 41.74 321 TYR C CA 1
ATOM 8923 C C . TYR C 1 299 ? 110.816 99.191 159.097 1.00 41.74 321 TYR C C 1
ATOM 8924 O O . TYR C 1 299 ? 111.596 98.376 159.601 1.00 41.74 321 TYR C O 1
ATOM 8933 N N . SER C 1 300 ? 109.595 98.852 158.688 1.00 45.06 322 SER C N 1
ATOM 8934 C CA . SER C 1 300 ? 109.209 97.450 158.611 1.00 45.06 322 SER C CA 1
ATOM 8935 C C . SER C 1 300 ? 109.823 96.784 157.389 1.00 45.06 322 SER C C 1
ATOM 8936 O O . SER C 1 300 ? 110.304 95.649 157.469 1.00 45.06 322 SER C O 1
ATOM 8939 N N . LYS C 1 301 ? 109.812 97.479 156.256 1.00 44.64 323 LYS C N 1
ATOM 8940 C CA . LYS C 1 301 ? 110.363 96.934 155.028 1.00 44.64 323 LYS C CA 1
ATOM 8941 C C . LYS C 1 301 ? 111.834 96.584 155.223 1.00 44.64 323 LYS C C 1
ATOM 8942 O O . LYS C 1 301 ? 112.530 97.145 156.073 1.00 44.64 323 LYS C O 1
ATOM 8948 N N . GLU C 1 302 ? 112.307 95.639 154.419 1.00 46.66 324 GLU C N 1
ATOM 8949 C CA . GLU C 1 302 ? 113.674 95.167 154.541 1.00 46.66 324 GLU C CA 1
ATOM 8950 C C . GLU C 1 302 ? 114.643 96.146 153.887 1.00 46.66 324 GLU C C 1
ATOM 8951 O O . GLU C 1 302 ? 114.264 96.993 153.076 1.00 46.66 324 GLU C O 1
ATOM 8957 N N . LEU C 1 303 ? 115.904 96.015 154.256 1.00 47.06 325 LEU C N 1
ATOM 8958 C CA . LEU C 1 303 ? 116.981 96.860 153.775 1.00 47.06 325 LEU C CA 1
ATOM 8959 C C . LEU C 1 303 ? 117.640 96.242 152.555 1.00 47.06 325 LEU C C 1
ATOM 8960 O O . LEU C 1 303 ? 117.365 95.097 152.188 1.00 47.06 325 LEU C O 1
ATOM 8965 N N . PRO C 1 304 ? 118.521 96.981 151.889 1.00 45.66 326 PRO C N 1
ATOM 8966 C CA . PRO C 1 304 ? 119.321 96.383 150.819 1.00 45.66 326 PRO C CA 1
ATOM 8967 C C . PRO C 1 304 ? 120.389 95.463 151.384 1.00 45.66 326 PRO C C 1
ATOM 8968 O O . PRO C 1 304 ? 120.723 95.502 152.569 1.00 45.66 326 PRO C O 1
ATOM 8972 N N . GLY C 1 305 ? 120.926 94.621 150.506 1.00 48.19 327 GLY C N 1
ATOM 8973 C CA . GLY C 1 305 ? 121.932 93.667 150.927 1.00 48.19 327 GLY C CA 1
ATOM 8974 C C . GLY C 1 305 ? 121.494 92.762 152.053 1.00 48.19 327 GLY C C 1
ATOM 8975 O O . GLY C 1 305 ? 122.340 92.176 152.731 1.00 48.19 327 GLY C O 1
ATOM 8976 N N . GLY C 1 306 ? 120.188 92.635 152.277 1.00 49.36 328 GLY C N 1
ATOM 8977 C CA . GLY C 1 306 ? 119.687 91.811 153.359 1.00 49.36 328 GLY C CA 1
ATOM 8978 C C . GLY C 1 306 ? 120.207 92.184 154.726 1.00 49.36 328 GLY C C 1
ATOM 8979 O O . GLY C 1 306 ? 120.099 91.386 155.660 1.00 49.36 328 GLY C O 1
ATOM 8980 N N . LYS C 1 307 ? 120.770 93.379 154.873 1.00 50.73 329 LYS C N 1
ATOM 8981 C CA . LYS C 1 307 ? 121.288 93.812 156.161 1.00 50.73 329 LYS C CA 1
ATOM 8982 C C . LYS C 1 307 ? 120.147 94.013 157.149 1.00 50.73 329 LYS C C 1
ATOM 8983 O O . LYS C 1 307 ? 119.056 94.458 156.782 1.00 50.73 329 LYS C O 1
ATOM 8989 N N . GLN C 1 308 ? 120.403 93.678 158.408 1.00 51.36 330 GLN C N 1
ATOM 8990 C CA . GLN C 1 308 ? 119.400 93.790 159.454 1.00 51.36 330 GLN C CA 1
ATOM 8991 C C . GLN C 1 308 ? 119.400 95.191 160.048 1.00 51.36 330 GLN C C 1
ATOM 8992 O O . GLN C 1 308 ? 120.434 95.861 160.115 1.00 51.36 330 GLN C O 1
ATOM 8998 N N . ARG C 1 309 ? 118.221 95.630 160.478 1.00 47.32 331 ARG C N 1
ATOM 8999 C CA . ARG C 1 309 ? 118.074 96.914 161.156 1.00 47.32 331 ARG C CA 1
ATOM 9000 C C . ARG C 1 309 ? 118.519 96.748 162.601 1.00 47.32 331 ARG C C 1
ATOM 9001 O O . ARG C 1 309 ? 117.739 96.331 163.460 1.00 47.32 331 ARG C O 1
ATOM 9009 N N . GLU C 1 310 ? 119.783 97.073 162.875 1.00 50.85 332 GLU C N 1
ATOM 9010 C CA . GLU C 1 310 ? 120.262 97.056 164.253 1.00 50.85 332 GLU C CA 1
ATOM 9011 C C . GLU C 1 310 ? 119.383 97.937 165.127 1.00 50.85 332 GLU C C 1
ATOM 9012 O O . GLU C 1 310 ? 118.848 97.492 166.148 1.00 50.85 332 GLU C O 1
ATOM 9018 N N . ASN C 1 311 ? 119.222 99.195 164.732 1.00 48.22 333 ASN C N 1
ATOM 9019 C CA . ASN C 1 311 ? 118.278 100.101 165.362 1.00 48.22 333 ASN C CA 1
ATOM 9020 C C . ASN C 1 311 ? 117.857 101.133 164.324 1.00 48.22 333 ASN C C 1
ATOM 9021 O O . ASN C 1 311 ? 118.352 101.144 163.194 1.00 48.22 333 ASN C O 1
ATOM 9026 N N . ASN C 1 312 ? 116.938 102.004 164.720 1.00 44.45 334 ASN C N 1
ATOM 9027 C CA . ASN C 1 312 ? 116.375 103.020 163.844 1.00 44.45 334 ASN C CA 1
ATOM 9028 C C . ASN C 1 312 ? 116.898 104.390 164.247 1.00 44.45 334 ASN C C 1
ATOM 9029 O O . ASN C 1 312 ? 116.814 104.777 165.418 1.00 44.45 334 ASN C O 1
ATOM 9034 N N . HIS C 1 313 ? 117.438 105.112 163.271 1.00 40.75 335 HIS C N 1
ATOM 9035 C CA . HIS C 1 313 ? 118.098 106.389 163.501 1.00 40.75 335 HIS C CA 1
ATOM 9036 C C . HIS C 1 313 ? 117.096 107.524 163.317 1.00 40.75 335 HIS C C 1
ATOM 9037 O O . HIS C 1 313 ? 116.501 107.683 162.237 1.00 40.75 335 HIS C O 1
ATOM 9044 N N . ILE C 1 314 ? 116.894 108.299 164.377 1.00 38.95 336 ILE C N 1
ATOM 9045 C CA . ILE C 1 314 ? 116.010 109.445 164.345 1.00 38.95 336 ILE C CA 1
ATOM 9046 C C . ILE C 1 314 ? 116.768 110.660 164.852 1.00 38.95 336 ILE C C 1
ATOM 9047 O O . ILE C 1 314 ? 117.702 110.556 165.651 1.00 38.95 336 ILE C O 1
ATOM 9052 N N . GLN C 1 315 ? 116.370 111.815 164.357 1.00 35.82 337 GLN C N 1
ATOM 9053 C CA . GLN C 1 315 ? 116.706 113.085 164.966 1.00 35.82 337 GLN C CA 1
ATOM 9054 C C . GLN C 1 315 ? 115.426 113.715 165.484 1.00 35.82 337 GLN C C 1
ATOM 9055 O O . GLN C 1 315 ? 114.318 113.290 165.162 1.00 35.82 337 GLN C O 1
ATOM 9061 N N . ILE C 1 316 ? 115.584 114.740 166.301 1.00 36.60 338 ILE C N 1
ATOM 9062 C CA . ILE C 1 316 ? 114.437 115.362 166.937 1.00 36.60 338 ILE C CA 1
ATOM 9063 C C . ILE C 1 316 ? 114.797 116.801 167.227 1.00 36.60 338 ILE C C 1
ATOM 9064 O O . ILE C 1 316 ? 115.887 117.087 167.727 1.00 36.60 338 ILE C O 1
ATOM 9069 N N . ASN C 1 317 ? 113.883 117.709 166.910 1.00 34.72 339 ASN C N 1
ATOM 9070 C CA . ASN C 1 317 ? 114.007 119.071 167.387 1.00 34.72 339 ASN C CA 1
ATOM 9071 C C . ASN C 1 317 ? 112.817 119.414 168.258 1.00 34.72 339 ASN C C 1
ATOM 9072 O O . ASN C 1 317 ? 111.710 118.900 168.073 1.00 34.72 339 ASN C O 1
ATOM 9077 N N . TRP C 1 318 ? 113.077 120.274 169.224 1.00 38.05 340 TRP C N 1
ATOM 9078 C CA . TRP C 1 318 ? 112.033 120.930 169.986 1.00 38.05 340 TRP C CA 1
ATOM 9079 C C . TRP C 1 318 ? 112.148 122.422 169.738 1.00 38.05 340 TRP C C 1
ATOM 9080 O O . TRP C 1 318 ? 113.223 123.008 169.911 1.00 38.05 340 TRP C O 1
ATOM 9091 N N . GLU C 1 319 ? 111.047 123.003 169.281 1.00 36.22 341 GLU C N 1
ATOM 9092 C CA . GLU C 1 319 ? 110.956 124.387 168.856 1.00 36.22 341 GLU C CA 1
ATOM 9093 C C . GLU C 1 319 ? 110.340 125.199 169.982 1.00 36.22 341 GLU C C 1
ATOM 9094 O O . GLU C 1 319 ? 109.234 124.891 170.440 1.00 36.22 341 GLU C O 1
ATOM 9100 N N . MET C 1 320 ? 111.070 126.215 170.425 1.00 38.22 342 MET C N 1
ATOM 9101 C CA . MET C 1 320 ? 110.633 127.158 171.435 1.00 38.22 342 MET C CA 1
ATOM 9102 C C . MET C 1 320 ? 110.303 128.481 170.763 1.00 38.22 342 MET C C 1
ATOM 9103 O O . MET C 1 320 ? 111.092 128.997 169.951 1.00 38.22 342 MET C O 1
ATOM 9108 N N . SER C 1 321 ? 109.144 129.023 171.128 1.00 43.52 343 SER C N 1
ATOM 9109 C CA . SER C 1 321 ? 108.593 130.231 170.541 1.00 43.52 343 SER C CA 1
ATOM 9110 C C . SER C 1 321 ? 109.003 131.443 171.362 1.00 43.52 343 SER C C 1
ATOM 9111 O O . SER C 1 321 ? 108.952 131.415 172.591 1.00 43.52 343 SER C O 1
ATOM 9114 N N . ALA C 1 322 ? 109.414 132.505 170.671 1.00 42.49 344 ALA C N 1
ATOM 9115 C CA . ALA C 1 322 ? 109.772 133.748 171.335 1.00 42.49 344 ALA C CA 1
ATOM 9116 C C . ALA C 1 322 ? 108.572 134.453 171.946 1.00 42.49 344 ALA C C 1
ATOM 9117 O O . ALA C 1 322 ? 108.758 135.404 172.712 1.00 42.49 344 ALA C O 1
ATOM 9119 N N . LYS C 1 323 ? 107.359 134.013 171.635 1.00 46.06 345 LYS C N 1
ATOM 9120 C CA . LYS C 1 323 ? 106.148 134.624 172.159 1.00 46.06 345 LYS C CA 1
ATOM 9121 C C . LYS C 1 323 ? 105.591 133.875 173.361 1.00 46.06 345 LYS C C 1
ATOM 9122 O O . LYS C 1 323 ? 105.091 134.500 174.302 1.00 46.06 345 LYS C O 1
ATOM 9128 N N . ASP C 1 324 ? 105.665 132.547 173.344 1.00 46.50 346 ASP C N 1
ATOM 9129 C CA . ASP C 1 324 ? 104.956 131.714 174.300 1.00 46.50 346 ASP C CA 1
ATOM 9130 C C . ASP C 1 324 ? 105.909 130.697 174.907 1.00 46.50 346 ASP C C 1
ATOM 9131 O O . ASP C 1 324 ? 107.060 130.552 174.487 1.00 46.50 346 ASP C O 1
ATOM 9136 N N . SER C 1 325 ? 105.411 129.998 175.920 1.00 45.56 347 SER C N 1
ATOM 9137 C CA . SER C 1 325 ? 106.092 128.839 176.488 1.00 45.56 347 SER C CA 1
ATOM 9138 C C . SER C 1 325 ? 105.523 127.595 175.830 1.00 45.56 347 SER C C 1
ATOM 9139 O O . SER C 1 325 ? 104.784 126.831 176.454 1.00 45.56 347 SER C O 1
ATOM 9142 N N . SER C 1 326 ? 105.871 127.385 174.561 1.00 45.28 348 SER C N 1
ATOM 9143 C CA . SER C 1 326 ? 105.237 126.340 173.761 1.00 45.28 348 SER C CA 1
ATOM 9144 C C . SER C 1 326 ? 106.348 125.581 173.041 1.00 45.28 348 SER C C 1
ATOM 9145 O O . SER C 1 326 ? 106.822 126.021 171.991 1.00 45.28 348 SER C O 1
ATOM 9148 N N . VAL C 1 327 ? 106.759 124.475 173.622 1.00 41.28 349 VAL C N 1
ATOM 9149 C CA . VAL C 1 327 ? 107.709 123.567 173.002 1.00 41.28 349 VAL C CA 1
ATOM 9150 C C . VAL C 1 327 ? 106.948 122.664 172.047 1.00 41.28 349 VAL C C 1
ATOM 9151 O O . VAL C 1 327 ? 105.948 122.044 172.423 1.00 41.28 349 VAL C O 1
ATOM 9155 N N . ALA C 1 328 ? 107.406 122.606 170.804 1.00 38.71 350 ALA C N 1
ATOM 9156 C CA . ALA C 1 328 ? 106.755 121.758 169.810 1.00 38.71 350 ALA C CA 1
ATOM 9157 C C . ALA C 1 328 ? 107.771 120.820 169.170 1.00 38.71 350 ALA C C 1
ATOM 9158 O O . ALA C 1 328 ? 108.845 121.265 168.756 1.00 38.71 350 ALA C O 1
ATOM 9160 N N . PRO C 1 329 ? 107.487 119.526 169.077 1.00 37.77 351 PRO C N 1
ATOM 9161 C CA . PRO C 1 329 ? 108.470 118.603 168.513 1.00 37.77 351 PRO C CA 1
ATOM 9162 C C . PRO C 1 329 ? 108.349 118.417 167.010 1.00 37.77 351 PRO C C 1
ATOM 9163 O O . PRO C 1 329 ? 107.282 118.574 166.412 1.00 37.77 351 PRO C O 1
ATOM 9167 N N . LYS C 1 330 ? 109.484 118.073 166.411 1.00 34.74 352 LYS C N 1
ATOM 9168 C CA . LYS C 1 330 ? 109.564 117.667 165.015 1.00 34.74 352 LYS C CA 1
ATOM 9169 C C . LYS C 1 330 ? 110.502 116.479 164.937 1.00 34.74 352 LYS C C 1
ATOM 9170 O O . LYS C 1 330 ? 111.676 116.587 165.308 1.00 34.74 352 LYS C O 1
ATOM 9176 N N . LEU C 1 331 ? 109.985 115.356 164.454 1.00 36.78 353 LEU C N 1
ATOM 9177 C CA . LEU C 1 331 ? 110.708 114.093 164.473 1.00 36.78 353 LEU C CA 1
ATOM 9178 C C . LEU C 1 331 ? 111.205 113.747 163.077 1.00 36.78 353 LEU C C 1
ATOM 9179 O O . LEU C 1 331 ? 110.426 113.718 162.123 1.00 36.78 353 LEU C O 1
ATOM 9184 N N . TYR C 1 332 ? 112.502 113.487 162.966 1.00 34.51 354 TYR C N 1
ATOM 9185 C CA . TYR C 1 332 ? 113.146 113.165 161.703 1.00 34.51 354 TYR C CA 1
ATOM 9186 C C . TYR C 1 332 ? 113.485 111.685 161.672 1.00 34.51 354 TYR C C 1
ATOM 9187 O O . TYR C 1 332 ? 114.235 111.202 162.522 1.00 34.51 354 TYR C O 1
ATOM 9196 N N . LEU C 1 333 ? 112.941 110.978 160.694 1.00 35.12 355 LEU C N 1
ATOM 9197 C CA . LEU C 1 333 ? 113.309 109.603 160.409 1.00 35.12 355 LEU C CA 1
ATOM 9198 C C . LEU C 1 333 ? 114.420 109.612 159.370 1.00 35.12 355 LEU C C 1
ATOM 9199 O O . LEU C 1 333 ? 114.277 110.255 158.321 1.00 35.12 355 LEU C O 1
ATOM 9204 N N . THR C 1 334 ? 115.521 108.908 159.653 1.00 34.64 356 THR C N 1
ATOM 9205 C CA . THR C 1 334 ? 116.604 108.788 158.691 1.00 34.64 356 THR C CA 1
ATOM 9206 C C . THR C 1 334 ? 116.332 107.609 157.767 1.00 34.64 356 THR C C 1
ATOM 9207 O O . THR C 1 334 ? 116.108 106.487 158.231 1.00 34.64 356 THR C O 1
ATOM 9211 N N . VAL C 1 335 ? 116.349 107.868 156.461 1.00 34.58 357 VAL C N 1
ATOM 9212 C CA . VAL C 1 335 ? 116.003 106.872 155.455 1.00 34.58 357 VAL C CA 1
ATOM 9213 C C . VAL C 1 335 ? 117.076 106.826 154.375 1.00 34.58 357 VAL C C 1
ATOM 9214 O O . VAL C 1 335 ? 116.826 106.355 153.262 1.00 34.58 357 VAL C O 1
ATOM 9218 N N . ILE C 1 336 ? 118.275 107.320 154.686 1.00 35.87 358 ILE C N 1
ATOM 9219 C CA . ILE C 1 336 ? 119.321 107.376 153.672 1.00 35.87 358 ILE C CA 1
ATOM 9220 C C . ILE C 1 336 ? 119.700 105.981 153.196 1.00 35.87 358 ILE C C 1
ATOM 9221 O O . ILE C 1 336 ? 120.017 105.788 152.017 1.00 35.87 358 ILE C O 1
ATOM 9226 N N . GLU C 1 337 ? 119.677 104.991 154.083 1.00 40.98 359 GLU C N 1
ATOM 9227 C CA . GLU C 1 337 ? 120.090 103.636 153.751 1.00 40.98 359 GLU C CA 1
ATOM 9228 C C . GLU C 1 337 ? 118.895 102.703 153.596 1.00 40.98 359 GLU C C 1
ATOM 9229 O O . GLU C 1 337 ? 118.992 101.504 153.867 1.00 40.98 359 GLU C O 1
ATOM 9235 N N . ASP C 1 338 ? 117.765 103.242 153.157 1.00 40.78 360 ASP C N 1
ATOM 9236 C CA . ASP C 1 338 ? 116.588 102.465 152.805 1.00 40.78 360 ASP C CA 1
ATOM 9237 C C . ASP C 1 338 ? 116.392 102.499 151.297 1.00 40.78 360 ASP C C 1
ATOM 9238 O O . ASP C 1 338 ? 117.114 103.181 150.568 1.00 40.78 360 ASP C O 1
ATOM 9243 N N . TYR C 1 339 ? 115.398 101.747 150.834 1.00 41.58 361 TYR C N 1
ATOM 9244 C CA . TYR C 1 339 ? 115.007 101.785 149.433 1.00 41.58 361 TYR C CA 1
ATOM 9245 C C . TYR C 1 339 ? 114.196 103.042 149.152 1.00 41.58 361 TYR C C 1
ATOM 9246 O O . TYR C 1 339 ? 113.168 103.282 149.790 1.00 41.58 361 TYR C O 1
ATOM 9255 N N . ASP C 1 340 ? 114.654 103.836 148.183 1.00 36.11 362 ASP C N 1
ATOM 9256 C CA . ASP C 1 340 ? 113.914 105.031 147.799 1.00 36.11 362 ASP C CA 1
ATOM 9257 C C . ASP C 1 340 ? 112.492 104.693 147.377 1.00 36.11 362 ASP C C 1
ATOM 9258 O O . ASP C 1 340 ? 111.579 105.502 147.568 1.00 36.11 362 ASP C O 1
ATOM 9263 N N . ALA C 1 341 ? 112.282 103.506 146.813 1.00 37.51 363 ALA C N 1
ATOM 9264 C CA . ALA C 1 341 ? 110.947 103.103 146.392 1.00 37.51 363 ALA C CA 1
ATOM 9265 C C . ALA C 1 341 ? 110.013 102.948 147.585 1.00 37.51 363 ALA C C 1
ATOM 9266 O O . ALA C 1 341 ? 108.869 103.414 147.555 1.00 37.51 363 ALA C O 1
ATOM 9268 N N . TYR C 1 342 ? 110.485 102.299 148.648 1.00 40.43 364 TYR C N 1
ATOM 9269 C CA . TYR C 1 342 ? 109.646 102.118 149.827 1.00 40.43 364 TYR C CA 1
ATOM 9270 C C . TYR C 1 342 ? 109.403 103.444 150.533 1.00 40.43 364 TYR C C 1
ATOM 9271 O O . TYR C 1 342 ? 108.299 103.699 151.028 1.00 40.43 364 TYR C O 1
ATOM 9280 N N . VAL C 1 343 ? 110.420 104.301 150.583 1.00 35.86 365 VAL C N 1
ATOM 9281 C CA . VAL C 1 343 ? 110.251 105.636 151.147 1.00 35.86 365 VAL C CA 1
ATOM 9282 C C . VAL C 1 343 ? 109.176 106.402 150.390 1.00 35.86 365 VAL C C 1
ATOM 9283 O O . VAL C 1 343 ? 108.286 107.019 150.988 1.00 35.86 365 VAL C O 1
ATOM 9287 N N . SER C 1 344 ? 109.262 106.401 149.060 1.00 33.94 366 SER C N 1
ATOM 9288 C CA . SER C 1 344 ? 108.285 107.115 148.254 1.00 33.94 366 SER C CA 1
ATOM 9289 C C . SER C 1 344 ? 106.892 106.527 148.415 1.00 33.94 366 SER C C 1
ATOM 9290 O O . SER C 1 344 ? 105.906 107.268 148.468 1.00 33.94 366 SER C O 1
ATOM 9293 N N . SER C 1 345 ? 106.783 105.201 148.490 1.00 36.21 367 SER C N 1
ATOM 9294 C CA . SER C 1 345 ? 105.478 104.589 148.712 1.00 36.21 367 SER C CA 1
ATOM 9295 C C . SER C 1 345 ? 104.903 104.998 150.059 1.00 36.21 367 SER C C 1
ATOM 9296 O O . SER C 1 345 ? 103.700 105.256 150.176 1.00 36.21 367 SER C O 1
ATOM 9299 N N . ALA C 1 346 ? 105.749 105.073 151.086 1.00 36.19 368 ALA C N 1
ATOM 9300 C CA . ALA C 1 346 ? 105.290 105.509 152.398 1.00 36.19 368 ALA C CA 1
ATOM 9301 C C . ALA C 1 346 ? 104.809 106.952 152.356 1.00 36.19 368 ALA C C 1
ATOM 9302 O O . ALA C 1 346 ? 103.744 107.282 152.891 1.00 36.19 368 ALA C O 1
ATOM 9304 N N . ILE C 1 347 ? 105.595 107.829 151.734 1.00 33.25 369 ILE C N 1
ATOM 9305 C CA . ILE C 1 347 ? 105.198 109.226 151.591 1.00 33.25 369 ILE C CA 1
ATOM 9306 C C . ILE C 1 347 ? 103.858 109.328 150.876 1.00 33.25 369 ILE C C 1
ATOM 9307 O O . ILE C 1 347 ? 102.975 110.096 151.275 1.00 33.25 369 ILE C O 1
ATOM 9312 N N . VAL C 1 348 ? 103.700 108.576 149.788 1.00 33.82 370 VAL C N 1
ATOM 9313 C CA . VAL C 1 348 ? 102.483 108.658 148.993 1.00 33.82 370 VAL C CA 1
ATOM 9314 C C . VAL C 1 348 ? 101.291 108.145 149.782 1.00 33.82 370 VAL C C 1
ATOM 9315 O O . VAL C 1 348 ? 100.207 108.735 149.739 1.00 33.82 370 VAL C O 1
ATOM 9319 N N . ASP C 1 349 ? 101.460 107.040 150.507 1.00 36.15 371 ASP C N 1
ATOM 9320 C CA . ASP C 1 349 ? 100.368 106.529 151.327 1.00 36.15 371 ASP C CA 1
ATOM 9321 C C . ASP C 1 349 ? 99.984 107.531 152.404 1.00 36.15 371 ASP C C 1
ATOM 9322 O O . ASP C 1 349 ? 98.796 107.745 152.671 1.00 36.15 371 ASP C O 1
ATOM 9327 N N . LEU C 1 350 ? 100.979 108.165 153.023 1.00 35.02 372 LEU C N 1
ATOM 9328 C CA . LEU C 1 350 ? 100.707 109.169 154.043 1.00 35.02 372 LEU C CA 1
ATOM 9329 C C . LEU C 1 350 ? 99.912 110.333 153.467 1.00 35.02 372 LEU C C 1
ATOM 9330 O O . LEU C 1 350 ? 98.848 110.693 153.984 1.00 35.02 372 LEU C O 1
ATOM 9335 N N . PHE C 1 351 ? 100.423 110.940 152.395 1.00 31.58 373 PHE C N 1
ATOM 9336 C CA . PHE C 1 351 ? 99.717 112.045 151.756 1.00 31.58 373 PHE C CA 1
ATOM 9337 C C . PHE C 1 351 ? 98.302 111.642 151.368 1.00 31.58 373 PHE C C 1
ATOM 9338 O O . PHE C 1 351 ? 97.345 112.381 151.618 1.00 31.58 373 PHE C O 1
ATOM 9346 N N . THR C 1 352 ? 98.151 110.474 150.745 1.00 34.10 374 THR C N 1
ATOM 9347 C CA . THR C 1 352 ? 96.832 109.996 150.353 1.00 34.10 374 THR C CA 1
ATOM 9348 C C . THR C 1 352 ? 95.897 109.918 151.551 1.00 34.10 374 THR C C 1
ATOM 9349 O O . THR C 1 352 ? 94.751 110.379 151.492 1.00 34.10 374 THR C O 1
ATOM 9353 N N . GLY C 1 353 ? 96.367 109.331 152.650 1.00 34.68 375 GLY C N 1
ATOM 9354 C CA . GLY C 1 353 ? 95.540 109.255 153.841 1.00 34.68 375 GLY C CA 1
ATOM 9355 C C . GLY C 1 353 ? 95.154 110.621 154.368 1.00 34.68 375 GLY C C 1
ATOM 9356 O O . GLY C 1 353 ? 94.033 110.821 154.841 1.00 34.68 375 GLY C O 1
ATOM 9357 N N . LEU C 1 354 ? 96.075 111.579 154.294 1.00 34.12 376 LEU C N 1
ATOM 9358 C CA . LEU C 1 354 ? 95.797 112.927 154.764 1.00 34.12 376 LEU C CA 1
ATOM 9359 C C . LEU C 1 354 ? 94.939 113.732 153.798 1.00 34.12 376 LEU C C 1
ATOM 9360 O O . LEU C 1 354 ? 94.545 114.852 154.136 1.00 34.12 376 LEU C O 1
ATOM 9365 N N . GLY C 1 355 ? 94.629 113.193 152.623 1.00 34.28 377 GLY C N 1
ATOM 9366 C CA . GLY C 1 355 ? 93.901 113.939 151.620 1.00 34.28 377 GLY C CA 1
ATOM 9367 C C . GLY C 1 355 ? 94.754 114.838 150.756 1.00 34.28 377 GLY C C 1
ATOM 9368 O O . GLY C 1 355 ? 94.217 115.755 150.126 1.00 34.28 377 GLY C O 1
ATOM 9369 N N . TRP C 1 356 ? 96.064 114.605 150.702 1.00 32.42 378 TRP C N 1
ATOM 9370 C CA . TRP C 1 356 ? 96.990 115.465 149.970 1.00 32.42 378 TRP C CA 1
ATOM 9371 C C . TRP C 1 356 ? 97.324 114.811 148.632 1.00 32.42 378 TRP C C 1
ATOM 9372 O O . TRP C 1 356 ? 98.375 114.200 148.452 1.00 32.42 378 TRP C O 1
ATOM 9383 N N . ALA C 1 357 ? 96.413 114.957 147.673 1.00 31.72 379 ALA C N 1
ATOM 9384 C CA . ALA C 1 357 ? 96.634 114.365 146.361 1.00 31.72 379 ALA C CA 1
ATOM 9385 C C . ALA C 1 357 ? 97.547 115.235 145.506 1.00 31.72 379 ALA C C 1
ATOM 9386 O O . ALA C 1 357 ? 98.429 114.724 144.802 1.00 31.72 379 ALA C O 1
ATOM 9388 N N . ALA C 1 358 ? 97.339 116.550 145.550 1.00 30.40 380 ALA C N 1
ATOM 9389 C CA . ALA C 1 358 ? 98.242 117.466 144.871 1.00 30.40 380 ALA C CA 1
ATOM 9390 C C . ALA C 1 358 ? 99.674 117.265 145.332 1.00 30.40 380 ALA C C 1
ATOM 9391 O O . ALA C 1 358 ? 100.606 117.315 144.524 1.00 30.40 380 ALA C O 1
ATOM 9393 N N . HIS C 1 359 ? 99.870 117.043 146.631 1.00 29.85 381 HIS C N 1
ATOM 9394 C CA . HIS C 1 359 ? 101.211 116.800 147.145 1.00 29.85 381 HIS C CA 1
ATOM 9395 C C . HIS C 1 359 ? 101.757 115.472 146.649 1.00 29.85 381 HIS C C 1
ATOM 9396 O O . HIS C 1 359 ? 102.953 115.354 146.375 1.00 29.85 381 HIS C O 1
ATOM 9403 N N . VAL C 1 360 ? 100.899 114.459 146.535 1.00 30.79 382 VAL C N 1
ATOM 9404 C CA . VAL C 1 360 ? 101.321 113.186 145.961 1.00 30.79 382 VAL C CA 1
ATOM 9405 C C . VAL C 1 360 ? 101.869 113.401 144.560 1.00 30.79 382 VAL C C 1
ATOM 9406 O O . VAL C 1 360 ? 102.949 112.912 144.210 1.00 30.79 382 VAL C O 1
ATOM 9410 N N . GLN C 1 361 ? 101.128 114.138 143.734 1.00 29.62 383 GLN C N 1
ATOM 9411 C CA . GLN C 1 361 ? 101.569 114.355 142.365 1.00 29.62 383 GLN C CA 1
ATOM 9412 C C . GLN C 1 361 ? 102.806 115.238 142.300 1.00 29.62 383 GLN C C 1
ATOM 9413 O O . GLN C 1 361 ? 103.673 115.014 141.455 1.00 29.62 383 GLN C O 1
ATOM 9419 N N . THR C 1 362 ? 102.913 116.229 143.180 1.00 27.02 384 THR C N 1
ATOM 9420 C CA . THR C 1 362 ? 104.117 117.046 143.241 1.00 27.02 384 THR C CA 1
ATOM 9421 C C . THR C 1 362 ? 105.331 116.204 143.609 1.00 27.02 384 THR C C 1
ATOM 9422 O O . THR C 1 362 ? 106.401 116.329 143.001 1.00 27.02 384 THR C O 1
ATOM 9426 N N . HIS C 1 363 ? 105.177 115.336 144.607 1.00 29.41 385 HIS C N 1
ATOM 9427 C CA . HIS C 1 363 ? 106.269 114.476 145.041 1.00 29.41 385 HIS C CA 1
ATOM 9428 C C . HIS C 1 363 ? 106.677 113.513 143.937 1.00 29.41 385 HIS C C 1
ATOM 9429 O O . HIS C 1 363 ? 107.870 113.298 143.696 1.00 29.41 385 HIS C O 1
ATOM 9436 N N . LYS C 1 364 ? 105.696 112.942 143.237 1.00 29.62 386 LYS C N 1
ATOM 9437 C CA .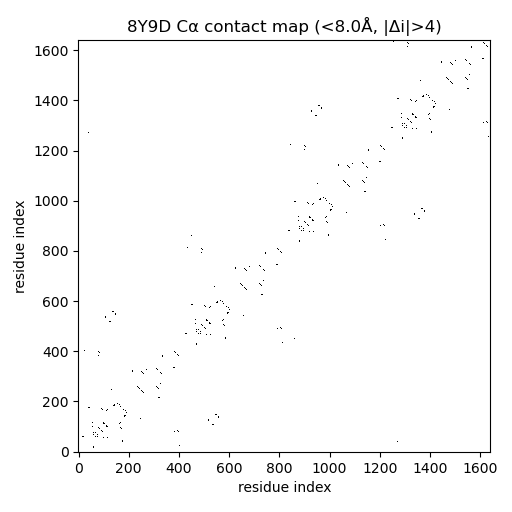 LYS C 1 364 ? 106.002 112.016 142.156 1.00 29.62 386 LYS C CA 1
ATOM 9438 C C . LYS C 1 364 ? 106.649 112.731 140.978 1.00 29.62 386 LYS C C 1
ATOM 9439 O O . LYS C 1 364 ? 107.566 112.193 140.352 1.00 29.62 386 LYS C O 1
ATOM 9445 N N . LYS C 1 365 ? 106.184 113.936 140.656 1.00 26.93 387 LYS C N 1
ATOM 9446 C CA . LYS C 1 365 ? 106.816 114.730 139.609 1.00 26.93 387 LYS C CA 1
ATOM 9447 C C . LYS C 1 365 ? 108.264 115.048 139.951 1.00 26.93 387 LYS C C 1
ATOM 9448 O O . LYS C 1 365 ? 109.146 114.945 139.093 1.00 26.93 387 LYS C O 1
ATOM 9454 N N . ILE C 1 366 ? 108.530 115.451 141.193 1.00 25.61 388 ILE C N 1
ATOM 9455 C CA . ILE C 1 366 ? 109.901 115.739 141.594 1.00 25.61 388 ILE C CA 1
ATOM 9456 C C . ILE C 1 366 ? 110.750 114.480 141.518 1.00 25.61 388 ILE C C 1
ATOM 9457 O O . ILE C 1 366 ? 111.887 114.511 141.037 1.00 25.61 388 ILE C O 1
ATOM 9462 N N . GLU C 1 367 ? 110.213 113.351 141.976 1.00 30.84 389 GLU C N 1
ATOM 9463 C CA . GLU C 1 367 ? 110.945 112.094 141.880 1.00 30.84 389 GLU C CA 1
ATOM 9464 C C . GLU C 1 367 ? 111.280 111.764 140.432 1.00 30.84 389 GLU C C 1
ATOM 9465 O O . GLU C 1 367 ? 112.423 111.431 140.105 1.00 30.84 389 GLU C O 1
ATOM 9471 N N . LYS C 1 368 ? 110.290 111.860 139.547 1.00 30.07 390 LYS C N 1
ATOM 9472 C CA . LYS C 1 368 ? 110.477 111.466 138.157 1.00 30.07 390 LYS C CA 1
ATOM 9473 C C . LYS C 1 368 ? 111.461 112.384 137.442 1.00 30.07 390 LYS C C 1
ATOM 9474 O O . LYS C 1 368 ? 112.368 111.915 136.746 1.00 30.07 390 LYS C O 1
ATOM 9480 N N . GLU C 1 369 ? 111.297 113.695 137.596 1.00 27.43 391 GLU C N 1
ATOM 9481 C CA . GLU C 1 369 ? 112.076 114.642 136.811 1.00 27.43 391 GLU C CA 1
ATOM 9482 C C . GLU C 1 369 ? 113.451 114.901 137.418 1.00 27.43 391 GLU C C 1
ATOM 9483 O O . GLU C 1 369 ? 114.454 114.931 136.698 1.00 27.43 391 GLU C O 1
ATOM 9489 N N . ALA C 1 370 ? 113.520 115.098 138.733 1.00 25.09 392 ALA C N 1
ATOM 9490 C CA . ALA C 1 370 ? 114.755 115.508 139.382 1.00 25.09 392 ALA C CA 1
ATOM 9491 C C . ALA C 1 370 ? 115.536 114.345 139.969 1.00 25.09 392 ALA C C 1
ATOM 9492 O O . ALA C 1 370 ? 116.739 114.486 140.213 1.00 25.09 392 ALA C O 1
ATOM 9494 N N . TYR C 1 371 ? 114.885 113.211 140.201 1.00 27.84 393 TYR C N 1
ATOM 9495 C CA . TYR C 1 371 ? 115.526 112.018 140.750 1.00 27.84 393 TYR C CA 1
ATOM 9496 C C . TYR C 1 371 ? 115.120 110.816 139.911 1.00 27.84 393 TYR C C 1
ATOM 9497 O O . TYR C 1 371 ? 114.371 109.944 140.366 1.00 27.84 393 TYR C O 1
ATOM 9506 N N . PRO C 1 372 ? 115.605 110.736 138.671 1.00 32.60 394 PRO C N 1
ATOM 9507 C CA . PRO C 1 372 ? 115.185 109.627 137.807 1.00 32.60 394 PRO C CA 1
ATOM 9508 C C . PRO C 1 372 ? 115.714 108.284 138.266 1.00 32.60 394 PRO C C 1
ATOM 9509 O O . PRO C 1 372 ? 115.060 107.259 138.032 1.00 32.60 394 PRO C O 1
ATOM 9513 N N . MET C 1 373 ? 116.871 108.263 138.929 1.00 33.50 395 MET C N 1
ATOM 9514 C CA . MET C 1 373 ? 117.447 107.025 139.436 1.00 33.50 395 MET C CA 1
ATOM 9515 C C . MET C 1 373 ? 116.469 106.213 140.270 1.00 33.50 395 MET C C 1
ATOM 9516 O O . MET C 1 373 ? 116.689 105.016 140.470 1.00 33.50 395 MET C O 1
ATOM 9521 N N . CYS C 1 374 ? 115.399 106.831 140.765 1.00 35.56 396 CYS C N 1
ATOM 9522 C CA . CYS C 1 374 ? 114.453 106.105 141.602 1.00 35.56 396 CYS C CA 1
ATOM 9523 C C . CYS C 1 374 ? 113.667 105.087 140.789 1.00 35.56 396 CYS C C 1
ATOM 9524 O O . CYS C 1 374 ? 113.320 104.014 141.295 1.00 35.56 396 CYS C O 1
ATOM 9527 N N . ASP C 1 375 ? 113.378 105.403 139.529 1.00 39.34 397 ASP C N 1
ATOM 9528 C CA . ASP C 1 375 ? 112.699 104.466 138.644 1.00 39.34 397 ASP C CA 1
ATOM 9529 C C . ASP C 1 375 ? 113.680 103.681 137.784 1.00 39.34 397 ASP C C 1
ATOM 9530 O O . ASP C 1 375 ? 113.519 102.468 137.610 1.00 39.34 397 ASP C O 1
ATOM 9535 N N . ALA C 1 376 ? 114.695 104.356 137.243 1.00 38.60 398 ALA C N 1
ATOM 9536 C CA . ALA C 1 376 ? 115.710 103.664 136.458 1.00 38.60 398 ALA C CA 1
ATOM 9537 C C . ALA C 1 376 ? 116.333 102.520 137.244 1.00 38.60 398 ALA C C 1
ATOM 9538 O O . ALA C 1 376 ? 116.464 101.403 136.733 1.00 38.60 398 ALA C O 1
ATOM 9540 N N . ASN C 1 377 ? 116.727 102.782 138.484 1.00 39.35 399 ASN C N 1
ATOM 9541 C CA . ASN C 1 377 ? 117.329 101.777 139.349 1.00 39.35 399 ASN C CA 1
ATOM 9542 C C . ASN C 1 377 ? 116.324 101.358 140.410 1.00 39.35 399 ASN C C 1
ATOM 9543 O O . ASN C 1 377 ? 116.016 102.156 141.309 1.00 39.35 399 ASN C O 1
ATOM 9548 N N . PRO C 1 378 ? 115.774 100.143 140.354 1.00 41.78 400 PRO C N 1
ATOM 9549 C CA . PRO C 1 378 ? 114.850 99.715 141.414 1.00 41.78 400 PRO C CA 1
ATOM 9550 C C . PRO C 1 378 ? 115.505 99.625 142.777 1.00 41.78 400 PRO C C 1
ATOM 9551 O O . PRO C 1 378 ? 114.808 99.737 143.792 1.00 41.78 400 PRO C O 1
ATOM 9555 N N . GLN C 1 379 ? 116.814 99.416 142.832 1.00 42.25 401 GLN C N 1
ATOM 9556 C CA . GLN C 1 379 ? 117.548 99.355 144.093 1.00 42.25 401 GLN C CA 1
ATOM 9557 C C . GLN C 1 379 ? 118.186 100.708 144.402 1.00 42.25 401 GLN C C 1
ATOM 9558 O O . GLN C 1 379 ? 119.394 100.833 144.602 1.00 42.25 401 GLN C O 1
ATOM 9564 N N . SER C 1 380 ? 117.341 101.732 144.453 1.00 38.07 402 SER C N 1
ATOM 9565 C CA . SER C 1 380 ? 117.792 103.103 144.644 1.00 38.07 402 SER C CA 1
ATOM 9566 C C . SER C 1 380 ? 117.871 103.418 146.130 1.00 38.07 402 SER C C 1
ATOM 9567 O O . SER C 1 380 ? 116.922 103.162 146.878 1.00 38.07 402 SER C O 1
ATOM 9570 N N . THR C 1 381 ? 119.005 103.978 146.550 1.00 38.07 403 THR C N 1
ATOM 9571 C CA . THR C 1 381 ? 119.264 104.247 147.954 1.00 38.07 403 THR C CA 1
ATOM 9572 C C . THR C 1 381 ? 119.768 105.656 148.221 1.00 38.07 403 THR C C 1
ATOM 9573 O O . THR C 1 381 ? 119.982 106.004 149.385 1.00 38.07 403 THR C O 1
ATOM 9577 N N . HIS C 1 382 ? 119.947 106.480 147.190 1.00 32.67 404 HIS C N 1
ATOM 9578 C CA . HIS C 1 382 ? 120.690 107.722 147.322 1.00 32.67 404 HIS C CA 1
ATOM 9579 C C . HIS C 1 382 ? 119.836 108.981 147.352 1.00 32.67 404 HIS C C 1
ATOM 9580 O O . HIS C 1 382 ? 120.312 110.007 147.843 1.00 32.67 404 HIS C O 1
ATOM 9587 N N . ALA C 1 383 ? 118.604 108.942 146.848 1.00 29.88 405 ALA C N 1
ATOM 9588 C CA . ALA C 1 383 ? 117.836 110.173 146.705 1.00 29.88 405 ALA C CA 1
ATOM 9589 C C . ALA C 1 383 ? 117.325 110.667 148.050 1.00 29.88 405 ALA C C 1
ATOM 9590 O O . ALA C 1 383 ? 117.698 111.750 148.512 1.00 29.88 405 ALA C O 1
ATOM 9592 N N . TYR C 1 384 ? 116.474 109.880 148.695 1.00 31.42 406 TYR C N 1
ATOM 9593 C CA . TYR C 1 384 ? 115.832 110.297 149.929 1.00 31.42 406 TYR C CA 1
ATOM 9594 C C . TYR C 1 384 ? 116.763 110.107 151.115 1.00 31.42 406 TYR C C 1
ATOM 9595 O O . TYR C 1 384 ? 117.497 109.120 151.195 1.00 31.42 406 TYR C O 1
ATOM 9604 N N . VAL C 1 385 ? 116.738 111.071 152.032 1.00 28.67 407 VAL C N 1
ATOM 9605 C CA . VAL C 1 385 ? 117.622 111.045 153.188 1.00 28.67 407 VAL C CA 1
ATOM 9606 C C . VAL C 1 385 ? 116.812 111.145 154.472 1.00 28.67 407 VAL C C 1
ATOM 9607 O O . VAL C 1 385 ? 117.073 110.404 155.425 1.00 28.67 407 VAL C O 1
ATOM 9611 N N . TRP C 1 386 ? 115.827 112.043 154.525 1.00 28.10 408 TRP C N 1
ATOM 9612 C CA . TRP C 1 386 ? 115.107 112.256 155.775 1.00 28.10 408 TRP C CA 1
ATOM 9613 C C . TRP C 1 386 ? 113.629 112.499 155.521 1.00 28.10 408 TRP C C 1
ATOM 9614 O O . TRP C 1 386 ? 113.232 113.011 154.472 1.00 28.10 408 TRP C O 1
ATOM 9625 N N . ILE C 1 387 ? 112.819 112.122 156.506 1.00 31.84 409 ILE C N 1
ATOM 9626 C CA . ILE C 1 387 ? 111.411 112.494 156.560 1.00 31.84 409 ILE C CA 1
ATOM 9627 C C . ILE C 1 387 ? 111.148 113.155 157.903 1.00 31.84 409 ILE C C 1
ATOM 9628 O O . ILE C 1 387 ? 111.258 112.507 158.948 1.00 31.84 409 ILE C O 1
ATOM 9633 N N . SER C 1 388 ? 110.795 114.433 157.880 1.00 30.70 410 SER C N 1
ATOM 9634 C CA . SER C 1 388 ? 110.423 115.161 159.083 1.00 30.70 410 SER C CA 1
ATOM 9635 C C . SER C 1 388 ? 108.915 115.200 159.219 1.00 30.70 410 SER C C 1
ATOM 9636 O O . SER C 1 388 ? 108.202 115.500 158.259 1.00 30.70 410 SER C O 1
ATOM 9639 N N . LEU C 1 389 ? 108.444 114.926 160.427 1.00 34.39 411 LEU C N 1
ATOM 9640 C CA . LEU C 1 389 ? 107.030 114.879 160.741 1.00 34.39 411 LEU C CA 1
ATOM 9641 C C . LEU C 1 389 ? 106.755 115.806 161.910 1.00 34.39 411 LEU C C 1
ATOM 9642 O O . LEU C 1 389 ? 107.498 115.808 162.899 1.00 34.39 411 LEU C O 1
ATOM 9647 N N . ALA C 1 390 ? 105.699 116.602 161.777 1.00 34.99 412 ALA C N 1
ATOM 9648 C CA . ALA C 1 390 ? 105.221 117.451 162.850 1.00 34.99 412 ALA C CA 1
ATOM 9649 C C . ALA C 1 390 ? 103.730 117.661 162.662 1.00 34.99 412 ALA C C 1
ATOM 9650 O O . ALA C 1 390 ? 103.187 117.443 161.579 1.00 34.99 412 ALA C O 1
ATOM 9652 N N . TYR C 1 391 ? 103.067 118.087 163.731 1.00 39.21 413 TYR C N 1
ATOM 9653 C CA . TYR C 1 391 ? 101.647 118.418 163.683 1.00 39.21 413 TYR C CA 1
ATOM 9654 C C . TYR C 1 391 ? 101.461 119.760 164.374 1.00 39.21 413 TYR C C 1
ATOM 9655 O O . TYR C 1 391 ? 101.352 119.835 165.600 1.00 39.21 413 TYR C O 1
ATOM 9664 N N . LYS C 1 392 ? 101.435 120.818 163.578 1.00 37.95 414 LYS C N 1
ATOM 9665 C CA . LYS C 1 392 ? 101.104 122.131 164.087 1.00 37.95 414 LYS C CA 1
ATOM 9666 C C . LYS C 1 392 ? 99.591 122.266 164.191 1.00 37.95 414 LYS C C 1
ATOM 9667 O O . LYS C 1 392 ? 98.834 121.407 163.735 1.00 37.95 414 LYS C O 1
ATOM 9673 N N . LYS C 1 393 ? 99.149 123.354 164.817 1.00 43.09 415 LYS C N 1
ATOM 9674 C CA . LYS C 1 393 ? 97.718 123.615 164.886 1.00 43.09 415 LYS C CA 1
ATOM 9675 C C . LYS C 1 393 ? 97.123 123.792 163.496 1.00 43.09 415 LYS C C 1
ATOM 9676 O O . LYS C 1 393 ? 95.940 123.504 163.283 1.00 43.09 415 LYS C O 1
ATOM 9682 N N . THR C 1 394 ? 97.928 124.257 162.538 1.00 40.51 416 THR C N 1
ATOM 9683 C CA . THR C 1 394 ? 97.472 124.337 161.156 1.00 40.51 416 THR C CA 1
ATOM 9684 C C . THR C 1 394 ? 97.155 122.960 160.596 1.00 40.51 416 THR C C 1
ATOM 9685 O O . THR C 1 394 ? 96.276 122.822 159.738 1.00 40.51 416 THR C O 1
ATOM 9689 N N . GLY C 1 395 ? 97.858 121.936 161.066 1.00 38.23 417 GLY C N 1
ATOM 9690 C CA . GLY C 1 395 ? 97.686 120.593 160.580 1.00 38.23 417 GLY C CA 1
ATOM 9691 C C . GLY C 1 395 ? 99.015 119.877 160.486 1.00 38.23 417 GLY C C 1
ATOM 9692 O O . GLY C 1 395 ? 99.999 120.264 161.120 1.00 38.23 417 GLY C O 1
ATOM 9693 N N . PRO C 1 396 ? 99.068 118.807 159.703 1.00 34.78 418 PRO C N 1
ATOM 9694 C CA . PRO C 1 396 ? 100.338 118.103 159.522 1.00 34.78 418 PRO C CA 1
ATOM 9695 C C . PRO C 1 396 ? 101.363 118.954 158.795 1.00 34.78 418 PRO C C 1
ATOM 9696 O O . PRO C 1 396 ? 101.035 119.895 158.068 1.00 34.78 418 PRO C O 1
ATOM 9700 N N . TYR C 1 397 ? 102.624 118.599 159.002 1.00 31.74 419 TYR C N 1
ATOM 9701 C CA . TYR C 1 397 ? 103.767 119.345 158.488 1.00 31.74 419 TYR C CA 1
ATOM 9702 C C . TYR C 1 397 ? 104.829 118.296 158.185 1.00 31.74 419 TYR C C 1
ATOM 9703 O O . TYR C 1 397 ? 105.504 117.813 159.099 1.00 31.74 419 TYR C O 1
ATOM 9712 N N . ILE C 1 398 ? 104.951 117.918 156.916 1.00 30.49 420 ILE C N 1
ATOM 9713 C CA . ILE C 1 398 ? 105.802 116.806 156.520 1.00 30.49 420 ILE C CA 1
ATOM 9714 C C . ILE C 1 398 ? 106.824 117.322 155.529 1.00 30.49 420 ILE C C 1
ATOM 9715 O O . ILE C 1 398 ? 106.466 117.806 154.453 1.00 30.49 420 ILE C O 1
ATOM 9720 N N . THR C 1 399 ? 108.091 117.212 155.883 1.00 26.70 421 THR C N 1
ATOM 9721 C CA . THR C 1 399 ? 109.169 117.641 155.012 1.00 26.70 421 THR C CA 1
ATOM 9722 C C . THR C 1 399 ? 109.904 116.423 154.484 1.00 26.70 421 THR C C 1
ATOM 9723 O O . THR C 1 399 ? 110.294 115.541 155.253 1.00 26.70 421 THR C O 1
ATOM 9727 N N . VAL C 1 400 ? 110.082 116.376 153.173 1.00 27.54 422 VAL C N 1
ATOM 9728 C CA . VAL C 1 400 ? 110.825 115.317 152.513 1.00 27.54 422 VAL C CA 1
ATOM 9729 C C . VAL C 1 400 ? 112.182 115.886 152.133 1.00 27.54 422 VAL C C 1
ATOM 9730 O O . VAL C 1 400 ? 112.263 116.852 151.360 1.00 27.54 422 VAL C O 1
ATOM 9734 N N . TYR C 1 401 ? 113.240 115.313 152.706 1.00 25.78 423 TYR C N 1
ATOM 9735 C CA . TYR C 1 401 ? 114.609 115.726 152.454 1.00 25.78 423 TYR C CA 1
ATOM 9736 C C . TYR C 1 401 ? 115.285 114.690 151.578 1.00 25.78 423 TYR C C 1
ATOM 9737 O O . TYR C 1 401 ? 115.299 113.499 151.916 1.00 25.78 423 TYR C O 1
ATOM 9746 N N . THR C 1 402 ? 115.928 115.176 150.524 1.00 25.61 424 THR C N 1
ATOM 9747 C CA . THR C 1 402 ? 116.526 114.379 149.480 1.00 25.61 424 THR C CA 1
ATOM 9748 C C . THR C 1 402 ? 117.957 114.846 149.298 1.00 25.61 424 THR C C 1
ATOM 9749 O O . THR C 1 402 ? 118.313 115.969 149.658 1.00 25.61 424 THR C O 1
ATOM 9753 N N . ASN C 1 403 ? 118.783 113.973 148.736 1.00 26.21 425 ASN C N 1
ATOM 9754 C CA . ASN C 1 403 ? 120.135 114.357 148.380 1.00 26.21 425 ASN C CA 1
ATOM 9755 C C . ASN C 1 403 ? 120.104 114.897 146.962 1.00 26.21 425 ASN C C 1
ATOM 9756 O O . ASN C 1 403 ? 119.911 114.116 146.020 1.00 26.21 425 ASN C O 1
ATOM 9761 N N . PRO C 1 404 ? 120.265 116.205 146.754 1.00 22.73 426 PRO C N 1
ATOM 9762 C CA . PRO C 1 404 ? 120.205 116.746 145.397 1.00 22.73 426 PRO C CA 1
ATOM 9763 C C . PRO C 1 404 ? 121.464 116.498 144.589 1.00 22.73 426 PRO C C 1
ATOM 9764 O O . PRO C 1 404 ? 121.551 116.957 143.446 1.00 22.73 426 PRO C O 1
ATOM 9768 N N . GLY C 1 405 ? 122.427 115.784 145.157 1.00 23.50 427 GLY C N 1
ATOM 9769 C CA . GLY C 1 405 ? 123.611 115.356 144.451 1.00 23.50 427 GLY C CA 1
ATOM 9770 C C . GLY C 1 405 ? 123.643 113.858 144.268 1.00 23.50 427 GLY C C 1
ATOM 9771 O O . GLY C 1 405 ? 124.713 113.256 144.177 1.00 23.50 427 GLY C O 1
ATOM 9772 N N . ALA C 1 406 ? 122.462 113.244 144.226 1.00 27.27 428 ALA C N 1
ATOM 9773 C CA . ALA C 1 406 ? 122.377 111.807 144.015 1.00 27.27 428 ALA C CA 1
ATOM 9774 C C . ALA C 1 406 ? 122.964 111.407 142.670 1.00 27.27 428 ALA C C 1
ATOM 9775 O O . ALA C 1 406 ? 123.550 110.326 142.545 1.00 27.27 428 ALA C O 1
ATOM 9777 N N . SER C 1 407 ? 122.807 112.256 141.656 1.00 26.13 429 SER C N 1
ATOM 9778 C CA . SER C 1 407 ? 123.494 112.113 140.380 1.00 26.13 429 SER C CA 1
ATOM 9779 C C . SER C 1 407 ? 124.949 111.711 140.569 1.00 26.13 429 SER C C 1
ATOM 9780 O O . SER C 1 407 ? 125.482 110.898 139.810 1.00 26.13 429 SER C O 1
ATOM 9783 N N . ILE C 1 408 ? 125.596 112.280 141.585 1.00 23.83 430 ILE C N 1
ATOM 9784 C CA . ILE C 1 408 ? 127.022 112.063 141.781 1.00 23.83 430 ILE C CA 1
ATOM 9785 C C . ILE C 1 408 ? 127.291 110.671 142.329 1.00 23.83 430 ILE C C 1
ATOM 9786 O O . ILE C 1 408 ? 128.358 110.097 142.084 1.00 23.83 430 ILE C O 1
ATOM 9791 N N . LEU C 1 409 ? 126.346 110.108 143.072 1.00 28.33 431 LEU C N 1
ATOM 9792 C CA . LEU C 1 409 ? 126.515 108.806 143.693 1.00 28.33 431 LEU C CA 1
ATOM 9793 C C . LEU C 1 409 ? 125.966 107.660 142.854 1.00 28.33 431 LEU C C 1
ATOM 9794 O O . LEU C 1 409 ? 126.290 106.503 143.134 1.00 28.33 431 LEU C O 1
ATOM 9799 N N . GLU C 1 410 ? 125.148 107.945 141.847 1.00 32.28 432 GLU C N 1
ATOM 9800 C CA . GLU C 1 410 ? 124.646 106.926 140.940 1.00 32.28 432 GLU C CA 1
ATOM 9801 C C . GLU C 1 410 ? 125.556 106.767 139.728 1.00 32.28 432 GLU C C 1
ATOM 9802 O O . GLU C 1 410 ? 126.481 107.554 139.523 1.00 32.28 432 GLU C O 1
ATOM 9808 N N . SER D 1 1 ? 160.897 144.826 124.836 1.00 27.53 23 SER D N 1
ATOM 9809 C CA . SER D 1 1 ? 160.520 143.877 125.923 1.00 27.53 23 SER D CA 1
ATOM 9810 C C . SER D 1 1 ? 159.534 144.534 126.884 1.00 27.53 23 SER D C 1
ATOM 9811 O O . SER D 1 1 ? 159.886 145.500 127.558 1.00 27.53 23 SER D O 1
ATOM 9814 N N . PRO D 1 2 ? 158.303 144.032 126.953 1.00 23.56 24 PRO D N 1
ATOM 9815 C CA . PRO D 1 2 ? 157.348 144.594 127.907 1.00 23.56 24 PRO D CA 1
ATOM 9816 C C . PRO D 1 2 ? 157.748 144.289 129.338 1.00 23.56 24 PRO D C 1
ATOM 9817 O O . PRO D 1 2 ? 158.523 143.374 129.624 1.00 23.56 24 PRO D O 1
ATOM 9821 N N . SER D 1 3 ? 157.214 145.076 130.228 1.00 20.03 25 SER D N 1
ATOM 9822 C CA . SER D 1 3 ? 157.441 144.895 131.646 1.00 20.03 25 SER D CA 1
ATOM 9823 C C . SER D 1 3 ? 156.403 143.951 132.227 1.00 20.03 25 SER D C 1
ATOM 9824 O O . SER D 1 3 ? 155.316 143.782 131.669 1.00 20.03 25 SER D O 1
ATOM 9827 N N . PRO D 1 4 ? 156.715 143.305 133.348 1.00 18.78 26 PRO D N 1
ATOM 9828 C CA . PRO D 1 4 ? 155.768 142.343 133.920 1.00 18.78 26 PRO D CA 1
ATOM 9829 C C . PRO D 1 4 ? 154.379 142.903 134.141 1.00 18.78 26 PRO D C 1
ATOM 9830 O O . PRO D 1 4 ? 153.398 142.199 133.893 1.00 18.78 26 PRO D O 1
ATOM 9834 N N . TRP D 1 5 ? 154.262 144.154 134.584 1.00 18.23 27 TRP D N 1
ATOM 9835 C CA . TRP D 1 5 ? 152.944 144.702 134.875 1.00 18.23 27 TRP D CA 1
ATOM 9836 C C . TRP D 1 5 ? 152.165 144.999 133.603 1.00 18.23 27 TRP D C 1
ATOM 9837 O O . TRP D 1 5 ? 150.965 144.724 133.542 1.00 18.23 27 TRP D O 1
ATOM 9848 N N . ASP D 1 6 ? 152.828 145.511 132.569 1.00 20.97 28 ASP D N 1
ATOM 9849 C CA . ASP D 1 6 ? 152.163 145.712 131.287 1.00 20.97 28 ASP D CA 1
ATOM 9850 C C . ASP D 1 6 ? 151.649 144.392 130.721 1.00 20.97 28 ASP D C 1
ATOM 9851 O O . ASP D 1 6 ? 150.454 144.248 130.426 1.00 20.97 28 ASP D O 1
ATOM 9856 N N . PHE D 1 7 ? 152.544 143.418 130.557 1.00 19.77 29 PHE D N 1
ATOM 9857 C CA . PHE D 1 7 ? 152.159 142.130 129.997 1.00 19.77 29 PHE D CA 1
ATOM 9858 C C . PHE D 1 7 ? 151.075 141.461 130.833 1.00 19.77 29 PHE D C 1
ATOM 9859 O O . PHE D 1 7 ? 150.132 140.875 130.291 1.00 19.77 29 PHE D O 1
ATOM 9867 N N . LEU D 1 8 ? 151.190 141.536 132.157 1.00 18.33 30 LEU D N 1
ATOM 9868 C CA . LEU D 1 8 ? 150.218 140.883 133.021 1.00 18.33 30 LEU D CA 1
ATOM 9869 C C . LEU D 1 8 ? 148.855 141.549 132.920 1.00 18.33 30 LEU D C 1
ATOM 9870 O O . LEU D 1 8 ? 147.830 140.867 132.826 1.00 18.33 30 LEU D O 1
ATOM 9875 N N . GLY D 1 9 ? 148.815 142.878 132.940 1.00 18.52 31 GLY D N 1
ATOM 9876 C CA . GLY D 1 9 ? 147.562 143.562 132.707 1.00 18.52 31 GLY D CA 1
ATOM 9877 C C . GLY D 1 9 ? 146.958 143.215 131.368 1.00 18.52 31 GLY D C 1
ATOM 9878 O O . GLY D 1 9 ? 145.735 143.222 131.211 1.00 18.52 31 GLY D O 1
ATOM 9879 N N . ARG D 1 10 ? 147.804 142.911 130.387 1.00 21.85 32 ARG D N 1
ATOM 9880 C CA . ARG D 1 10 ? 147.305 142.455 129.096 1.00 21.85 32 ARG D CA 1
ATOM 9881 C C . ARG D 1 10 ? 146.683 141.067 129.200 1.00 21.85 32 ARG D C 1
ATOM 9882 O O . ARG D 1 10 ? 145.618 140.812 128.629 1.00 21.85 32 ARG D O 1
ATOM 9890 N N . VAL D 1 11 ? 147.326 140.156 129.929 1.00 19.52 33 VAL D N 1
ATOM 9891 C CA . VAL D 1 11 ? 146.856 138.776 129.965 1.00 19.52 33 VAL D CA 1
ATOM 9892 C C . VAL D 1 11 ? 145.921 138.495 131.136 1.00 19.52 33 VAL D C 1
ATOM 9893 O O . VAL D 1 11 ? 145.011 137.670 131.011 1.00 19.52 33 VAL D O 1
ATOM 9897 N N . LEU D 1 12 ? 146.117 139.150 132.272 1.00 17.92 34 LEU D N 1
ATOM 9898 C CA . LEU D 1 12 ? 145.405 138.756 133.476 1.00 17.92 34 LEU D CA 1
ATOM 9899 C C . LEU D 1 12 ? 143.909 138.974 133.328 1.00 17.92 34 LEU D C 1
ATOM 9900 O O . LEU D 1 12 ? 143.457 139.963 132.748 1.00 17.92 34 LEU D O 1
ATOM 9905 N N . GLN D 1 13 ? 143.145 138.028 133.856 1.00 19.28 35 GLN D N 1
ATOM 9906 C CA . GLN D 1 13 ? 141.697 138.116 133.916 1.00 19.28 35 GLN D CA 1
ATOM 9907 C C . GLN D 1 13 ? 141.324 138.550 135.326 1.00 19.28 35 GLN D C 1
ATOM 9908 O O . GLN D 1 13 ? 141.739 137.923 136.304 1.00 19.28 35 GLN D O 1
ATOM 9914 N N . PHE D 1 14 ? 140.558 139.627 135.426 1.00 17.54 36 PHE D N 1
ATOM 9915 C CA . PHE D 1 14 ? 140.217 140.213 136.709 1.00 17.54 36 PHE D CA 1
ATOM 9916 C C . PHE D 1 14 ? 138.769 139.925 137.065 1.00 17.54 36 PHE D C 1
ATOM 9917 O O . PHE D 1 14 ? 137.878 140.005 136.216 1.00 17.54 36 PHE D O 1
ATOM 9925 N N . GLN D 1 15 ? 138.543 139.590 138.333 1.00 19.07 37 GLN D N 1
ATOM 9926 C CA . GLN D 1 15 ? 137.210 139.246 138.804 1.00 19.07 37 GLN D CA 1
ATOM 9927 C C . GLN D 1 15 ? 136.293 140.453 138.903 1.00 19.07 37 GLN D C 1
ATOM 9928 O O . GLN D 1 15 ? 135.071 140.288 138.857 1.00 19.07 37 GLN D O 1
ATOM 9934 N N . HIS D 1 16 ? 136.846 141.654 139.029 1.00 16.90 38 HIS D N 1
ATOM 9935 C CA . HIS D 1 16 ? 136.042 142.852 139.186 1.00 16.90 38 HIS D CA 1
ATOM 9936 C C . HIS D 1 16 ? 136.786 144.020 138.562 1.00 16.90 38 HIS D C 1
ATOM 9937 O O . HIS D 1 16 ? 138.019 144.052 138.563 1.00 16.90 38 HIS D O 1
ATOM 9944 N N . GLY D 1 17 ? 136.025 144.960 138.003 1.00 17.35 39 GLY D N 1
ATOM 9945 C CA . GLY D 1 17 ? 136.630 146.124 137.380 1.00 17.35 39 GLY D CA 1
ATOM 9946 C C . GLY D 1 17 ? 137.476 146.939 138.334 1.00 17.35 39 GLY D C 1
ATOM 9947 O O . GLY D 1 17 ? 138.478 147.534 137.937 1.00 17.35 39 GLY D O 1
ATOM 9948 N N . ASP D 1 18 ? 137.069 146.997 139.600 1.00 18.17 40 ASP D N 1
ATOM 9949 C CA . ASP D 1 18 ? 137.846 147.715 140.600 1.00 18.17 40 ASP D CA 1
ATOM 9950 C C . ASP D 1 18 ? 139.224 147.101 140.766 1.00 18.17 40 ASP D C 1
ATOM 9951 O O . ASP D 1 18 ? 140.202 147.814 141.005 1.00 18.17 40 ASP D O 1
ATOM 9956 N N . HIS D 1 19 ? 139.325 145.782 140.638 1.00 16.32 41 HIS D N 1
ATOM 9957 C CA . HIS D 1 19 ? 140.632 145.145 140.693 1.00 16.32 41 HIS D CA 1
ATOM 9958 C C . HIS D 1 19 ? 141.489 145.584 139.517 1.00 16.32 41 HIS D C 1
ATOM 9959 O O . HIS D 1 19 ? 142.685 145.842 139.674 1.00 16.32 41 HIS D O 1
ATOM 9966 N N . LYS D 1 20 ? 140.882 145.701 138.338 1.00 18.27 42 LYS D N 1
ATOM 9967 C CA . LYS D 1 20 ? 141.600 146.164 137.157 1.00 18.27 42 LYS D CA 1
ATOM 9968 C C . LYS D 1 20 ? 142.073 147.604 137.316 1.00 18.27 42 LYS D C 1
ATOM 9969 O O . LYS D 1 20 ? 143.189 147.947 136.915 1.00 18.27 42 LYS D O 1
ATOM 9975 N N . ARG D 1 21 ? 141.232 148.461 137.893 1.00 18.89 43 ARG D N 1
ATOM 9976 C CA . ARG D 1 21 ? 141.598 149.859 138.084 1.00 18.89 43 ARG D CA 1
ATOM 9977 C C . ARG D 1 21 ? 142.696 150.011 139.130 1.00 18.89 43 ARG D C 1
ATOM 9978 O O . ARG D 1 21 ? 143.672 150.750 138.928 1.00 18.89 43 ARG D O 1
ATOM 9986 N N . TRP D 1 22 ? 142.560 149.313 140.255 1.00 18.01 44 TRP D N 1
ATOM 9987 C CA . TRP D 1 22 ? 143.637 149.277 141.233 1.00 18.01 44 TRP D CA 1
ATOM 9988 C C . TRP D 1 22 ? 144.924 148.777 140.607 1.00 18.01 44 TRP D C 1
ATOM 9989 O O . TRP D 1 22 ? 146.003 149.289 140.911 1.00 18.01 44 TRP D O 1
ATOM 10000 N N . TRP D 1 23 ? 144.836 147.753 139.761 1.00 16.71 45 TRP D N 1
ATOM 10001 C CA . TRP D 1 23 ? 146.013 147.262 139.063 1.00 16.71 45 TRP D CA 1
ATOM 10002 C C . TRP D 1 23 ? 146.639 148.354 138.213 1.00 16.71 45 TRP D C 1
ATOM 10003 O O . TRP D 1 23 ? 147.838 148.624 138.317 1.00 16.71 45 TRP D O 1
ATOM 10014 N N . ASP D 1 24 ? 145.834 149.002 137.375 1.00 18.58 46 ASP D N 1
ATOM 10015 C CA . ASP D 1 24 ? 146.354 150.036 136.495 1.00 18.58 46 ASP D CA 1
ATOM 10016 C C . ASP D 1 24 ? 147.038 151.144 137.277 1.00 18.58 46 ASP D C 1
ATOM 10017 O O . ASP D 1 24 ? 147.977 151.769 136.775 1.00 18.58 46 ASP D O 1
ATOM 10022 N N . VAL D 1 25 ? 146.582 151.405 138.499 1.00 19.63 47 VAL D N 1
ATOM 10023 C CA . VAL D 1 25 ? 147.217 152.430 139.320 1.00 19.63 47 VAL D CA 1
ATOM 10024 C C . VAL D 1 25 ? 148.496 151.909 139.970 1.00 19.63 47 VAL D C 1
ATOM 10025 O O . VAL D 1 25 ? 149.537 152.570 139.935 1.00 19.63 47 VAL D O 1
ATOM 10029 N N . LEU D 1 26 ? 148.447 150.719 140.561 1.00 18.53 48 LEU D N 1
ATOM 10030 C CA . LEU D 1 26 ? 149.457 150.261 141.507 1.00 18.53 48 LEU D CA 1
ATOM 10031 C C . LEU D 1 26 ? 150.533 149.385 140.892 1.00 18.53 48 LEU D C 1
ATOM 10032 O O . LEU D 1 26 ? 151.694 149.484 141.289 1.00 18.53 48 LEU D O 1
ATOM 10037 N N . ALA D 1 27 ? 150.183 148.510 139.957 1.00 18.07 49 ALA D N 1
ATOM 10038 C CA . ALA D 1 27 ? 151.178 147.612 139.389 1.00 18.07 49 ALA D CA 1
ATOM 10039 C C . ALA D 1 27 ? 152.355 148.346 138.774 1.00 18.07 49 ALA D C 1
ATOM 10040 O O . ALA D 1 27 ? 153.495 147.900 138.981 1.00 18.07 49 ALA D O 1
ATOM 10042 N N . PRO D 1 28 ? 152.177 149.428 138.019 1.00 18.78 50 PRO D N 1
ATOM 10043 C CA . PRO D 1 28 ? 153.356 150.181 137.583 1.00 18.78 50 PRO D CA 1
ATOM 10044 C C . PRO D 1 28 ? 154.194 150.692 138.734 1.00 18.78 50 PRO D C 1
ATOM 10045 O O . PRO D 1 28 ? 155.417 150.573 138.687 1.00 18.78 50 PRO D O 1
ATOM 10049 N N . VAL D 1 29 ? 153.576 151.237 139.780 1.00 20.31 51 VAL D N 1
ATOM 10050 C CA . VAL D 1 29 ? 154.338 151.744 140.917 1.00 20.31 51 VAL D CA 1
ATOM 10051 C C . VAL D 1 29 ? 155.132 150.622 141.577 1.00 20.31 51 VAL D C 1
ATOM 10052 O O . VAL D 1 29 ? 156.350 150.727 141.765 1.00 20.31 51 VAL D O 1
ATOM 10056 N N . PHE D 1 30 ? 154.450 149.544 141.962 1.00 19.42 52 PHE D N 1
ATOM 10057 C CA . PHE D 1 30 ? 155.116 148.456 142.665 1.00 19.42 52 PHE D CA 1
ATOM 10058 C C . PHE D 1 30 ? 156.192 147.820 141.801 1.00 19.42 52 PHE D C 1
ATOM 10059 O O . PHE D 1 30 ? 157.291 147.529 142.282 1.00 19.42 52 PHE D O 1
ATOM 10067 N N . GLY D 1 31 ? 155.886 147.586 140.526 1.00 19.68 53 GLY D N 1
ATOM 10068 C CA . GLY D 1 31 ? 156.862 147.007 139.627 1.00 19.68 53 GLY D CA 1
ATOM 10069 C C . GLY D 1 31 ? 158.066 147.894 139.399 1.00 19.68 53 GLY D C 1
ATOM 10070 O O . GLY D 1 31 ? 159.199 147.420 139.380 1.00 19.68 53 GLY D O 1
ATOM 10071 N N . ILE D 1 32 ? 157.836 149.187 139.185 1.00 21.28 54 ILE D N 1
ATOM 10072 C CA . ILE D 1 32 ? 158.938 150.124 139.008 1.00 21.28 54 ILE D CA 1
ATOM 10073 C C . ILE D 1 32 ? 159.817 150.157 140.246 1.00 21.28 54 ILE D C 1
ATOM 10074 O O . ILE D 1 32 ? 161.045 150.209 140.146 1.00 21.28 54 ILE D O 1
ATOM 10079 N N . SER D 1 33 ? 159.211 150.127 141.430 1.00 21.19 55 SER D N 1
ATOM 10080 C CA . SER D 1 33 ? 159.998 150.123 142.655 1.00 21.19 55 SER D CA 1
ATOM 10081 C C . SER D 1 33 ? 160.826 148.848 142.778 1.00 21.19 55 SER D C 1
ATOM 10082 O O . SER D 1 33 ? 162.041 148.903 143.004 1.00 21.19 55 SER D O 1
ATOM 10085 N N . MET D 1 34 ? 160.181 147.689 142.630 1.00 20.50 56 MET D N 1
ATOM 10086 C CA . MET D 1 34 ? 160.892 146.416 142.687 1.00 20.50 56 MET D CA 1
ATOM 10087 C C . MET D 1 34 ? 162.013 146.350 141.661 1.00 20.50 56 MET D C 1
ATOM 10088 O O . MET D 1 34 ? 163.091 145.817 141.941 1.00 20.50 56 MET D O 1
ATOM 10093 N N . ALA D 1 35 ? 161.766 146.857 140.457 1.00 21.35 57 ALA D N 1
ATOM 10094 C CA . ALA D 1 35 ? 162.774 146.850 139.410 1.00 21.35 57 ALA D CA 1
ATOM 10095 C C . ALA D 1 35 ? 163.931 147.777 139.746 1.00 21.35 57 ALA D C 1
ATOM 10096 O O . ALA D 1 35 ? 165.101 147.410 139.592 1.00 21.35 57 ALA D O 1
ATOM 10098 N N . SER D 1 36 ? 163.624 148.994 140.192 1.00 23.76 58 SER D N 1
ATOM 10099 C CA . SER D 1 36 ? 164.662 149.958 140.520 1.00 23.76 58 SER D CA 1
ATOM 10100 C C . SER D 1 36 ? 165.551 149.473 141.649 1.00 23.76 58 SER D C 1
ATOM 10101 O O . SER D 1 36 ? 166.757 149.738 141.646 1.00 23.76 58 SER D O 1
ATOM 10104 N N . ILE D 1 37 ? 164.984 148.770 142.627 1.00 22.36 59 ILE D N 1
ATOM 10105 C CA . ILE D 1 37 ? 165.803 148.242 143.709 1.00 22.36 59 ILE D CA 1
ATOM 10106 C C . ILE D 1 37 ? 166.477 146.929 143.332 1.00 22.36 59 ILE D C 1
ATOM 10107 O O . ILE D 1 37 ? 167.357 146.462 144.069 1.00 22.36 59 ILE D O 1
ATOM 10112 N N . GLY D 1 38 ? 166.105 146.332 142.207 1.00 21.64 60 GLY D N 1
ATOM 10113 C CA . GLY D 1 38 ? 166.842 145.229 141.639 1.00 21.64 60 GLY D CA 1
ATOM 10114 C C . GLY D 1 38 ? 166.216 143.864 141.774 1.00 21.64 60 GLY D C 1
ATOM 10115 O O . GLY D 1 38 ? 166.946 142.869 141.747 1.00 21.64 60 GLY D O 1
ATOM 10116 N N . TYR D 1 39 ? 164.901 143.779 141.919 1.00 20.46 61 TYR D N 1
ATOM 10117 C CA . TYR D 1 39 ? 164.253 142.482 141.990 1.00 20.46 61 TYR D CA 1
ATOM 10118 C C . TYR D 1 39 ? 164.274 141.813 140.626 1.00 20.46 61 TYR D C 1
ATOM 10119 O O . TYR D 1 39 ? 164.048 142.453 139.596 1.00 20.46 61 TYR D O 1
ATOM 10128 N N . LYS D 1 40 ? 164.548 140.516 140.624 1.00 20.49 62 LYS D N 1
ATOM 10129 C CA . LYS D 1 40 ? 164.558 139.758 139.388 1.00 20.49 62 LYS D CA 1
ATOM 10130 C C . LYS D 1 40 ? 163.145 139.647 138.823 1.00 20.49 62 LYS D C 1
ATOM 10131 O O . LYS D 1 40 ? 162.147 139.733 139.540 1.00 20.49 62 LYS D O 1
ATOM 10137 N N . LEU D 1 41 ? 163.076 139.462 137.506 1.00 19.77 63 LEU D N 1
ATOM 10138 C CA . LEU D 1 41 ? 161.791 139.447 136.815 1.00 19.77 63 LEU D CA 1
ATOM 10139 C C . LEU D 1 41 ? 160.902 138.307 137.295 1.00 19.77 63 LEU D C 1
ATOM 10140 O O . LEU D 1 41 ? 159.683 138.471 137.402 1.00 19.77 63 LEU D O 1
ATOM 10145 N N . ASP D 1 42 ? 161.485 137.139 137.557 1.00 20.78 64 ASP D N 1
ATOM 10146 C CA . ASP D 1 42 ? 160.753 136.080 138.243 1.00 20.78 64 ASP D CA 1
ATOM 10147 C C . ASP D 1 42 ? 160.039 136.624 139.473 1.00 20.78 64 ASP D C 1
ATOM 10148 O O . ASP D 1 42 ? 158.841 136.384 139.678 1.00 20.78 64 ASP D O 1
ATOM 10153 N N . VAL D 1 43 ? 160.763 137.391 140.285 1.00 19.88 65 VAL D N 1
ATOM 10154 C CA . VAL D 1 43 ? 160.246 137.889 141.549 1.00 19.88 65 VAL D CA 1
ATOM 10155 C C . VAL D 1 43 ? 159.195 138.961 141.314 1.00 19.88 65 VAL D C 1
ATOM 10156 O O . VAL D 1 43 ? 158.188 139.024 142.024 1.00 19.88 65 VAL D O 1
ATOM 10160 N N . GLN D 1 44 ? 159.418 139.831 140.332 1.00 19.29 66 GLN D N 1
ATOM 10161 C CA . GLN D 1 44 ? 158.410 140.821 139.978 1.00 19.29 66 GLN D CA 1
ATOM 10162 C C . GLN D 1 44 ? 157.106 140.155 139.579 1.00 19.29 66 GLN D C 1
ATOM 10163 O O . GLN D 1 44 ? 156.029 140.568 140.017 1.00 19.29 66 GLN D O 1
ATOM 10169 N N . TYR D 1 45 ? 157.180 139.131 138.731 1.00 18.85 67 TYR D N 1
ATOM 10170 C CA . TYR D 1 45 ? 155.980 138.407 138.333 1.00 18.85 67 TYR D CA 1
ATOM 10171 C C . TYR D 1 45 ? 155.285 137.803 139.542 1.00 18.85 67 TYR D C 1
ATOM 10172 O O . TYR D 1 45 ? 154.069 137.941 139.707 1.00 18.85 67 TYR D O 1
ATOM 10181 N N . ARG D 1 46 ? 156.046 137.131 140.406 1.00 20.46 68 ARG D N 1
ATOM 10182 C CA . ARG D 1 46 ? 155.445 136.486 141.568 1.00 20.46 68 ARG D CA 1
ATOM 10183 C C . ARG D 1 46 ? 154.769 137.496 142.489 1.00 20.46 68 ARG D C 1
ATOM 10184 O O . ARG D 1 46 ? 153.645 137.271 142.953 1.00 20.46 68 ARG D O 1
ATOM 10192 N N . HIS D 1 47 ? 155.427 138.621 142.752 1.00 19.24 69 HIS D N 1
ATOM 10193 C CA . HIS D 1 47 ? 154.879 139.619 143.657 1.00 19.24 69 HIS D CA 1
ATOM 10194 C C . HIS D 1 47 ? 153.690 140.350 143.054 1.00 19.24 69 HIS D C 1
ATOM 10195 O O . HIS D 1 47 ? 152.720 140.647 143.757 1.00 19.24 69 HIS D O 1
ATOM 10202 N N . LEU D 1 48 ? 153.743 140.658 141.762 1.00 18.30 70 LEU D N 1
ATOM 10203 C CA . LEU D 1 48 ? 152.606 141.276 141.106 1.00 18.30 70 LEU D CA 1
ATOM 10204 C C . LEU D 1 48 ? 151.420 140.331 141.035 1.00 18.30 70 LEU D C 1
ATOM 10205 O O . LEU D 1 48 ? 150.273 140.774 141.100 1.00 18.30 70 LEU D O 1
ATOM 10210 N N . LEU D 1 49 ? 151.668 139.029 140.950 1.00 18.06 71 LEU D N 1
ATOM 10211 C CA . LEU D 1 49 ? 150.571 138.073 140.977 1.00 18.06 71 LEU D CA 1
ATOM 10212 C C . LEU D 1 49 ? 150.014 137.884 142.378 1.00 18.06 71 LEU D C 1
ATOM 10213 O O . LEU D 1 49 ? 148.825 137.597 142.531 1.00 18.06 71 LEU D O 1
ATOM 10218 N N . VAL D 1 50 ? 150.850 138.027 143.404 1.00 19.24 72 VAL D N 1
ATOM 10219 C CA . VAL D 1 50 ? 150.341 138.121 144.769 1.00 19.24 72 VAL D CA 1
ATOM 10220 C C . VAL D 1 50 ? 149.428 139.333 144.903 1.00 19.24 72 VAL D C 1
ATOM 10221 O O . VAL D 1 50 ? 148.311 139.243 145.425 1.00 19.24 72 VAL D O 1
ATOM 10225 N N . LEU D 1 51 ? 149.905 140.489 144.450 1.00 18.06 73 LEU D N 1
ATOM 10226 C CA . LEU D 1 51 ? 149.096 141.700 144.462 1.00 18.06 73 LEU D CA 1
ATOM 10227 C C . LEU D 1 51 ? 147.776 141.495 143.727 1.00 18.06 73 LEU D C 1
ATOM 10228 O O . LEU D 1 51 ? 146.730 141.983 144.161 1.00 18.06 73 LEU D O 1
ATOM 10233 N N . TYR D 1 52 ? 147.814 140.785 142.601 1.00 16.91 74 TYR D N 1
ATOM 10234 C CA . TYR D 1 52 ? 146.616 140.541 141.805 1.00 16.91 74 TYR D CA 1
ATOM 10235 C C . TYR D 1 52 ? 145.663 139.571 142.492 1.00 16.91 74 TYR D C 1
ATOM 10236 O O . TYR D 1 52 ? 144.441 139.729 142.407 1.00 16.91 74 TYR D O 1
ATOM 10245 N N . ASP D 1 53 ? 146.197 138.571 143.185 1.00 19.70 75 ASP D N 1
ATOM 10246 C CA . ASP D 1 53 ? 145.391 137.487 143.725 1.00 19.70 75 ASP D CA 1
ATOM 10247 C C . ASP D 1 53 ? 144.918 137.750 145.148 1.00 19.70 75 ASP D C 1
ATOM 10248 O O . ASP D 1 53 ? 143.745 137.535 145.465 1.00 19.70 75 ASP D O 1
ATOM 10253 N N . ALA D 1 54 ? 145.818 138.188 146.020 1.00 20.51 76 ALA D N 1
ATOM 10254 C CA . ALA D 1 54 ? 145.527 138.267 147.441 1.00 20.51 76 ALA D CA 1
ATOM 10255 C C . ALA D 1 54 ? 145.207 139.671 147.921 1.00 20.51 76 ALA D C 1
ATOM 10256 O O . ALA D 1 54 ? 144.344 139.833 148.788 1.00 20.51 76 ALA D O 1
ATOM 10258 N N . VAL D 1 55 ? 145.861 140.687 147.369 1.00 18.86 77 VAL D N 1
ATOM 10259 C CA . VAL D 1 55 ? 145.784 142.035 147.910 1.00 18.86 77 VAL D CA 1
ATOM 10260 C C . VAL D 1 55 ? 144.640 142.808 147.271 1.00 18.86 77 VAL D C 1
ATOM 10261 O O . VAL D 1 55 ? 143.700 143.223 147.954 1.00 18.86 77 VAL D O 1
ATOM 10265 N N . ILE D 1 56 ? 144.711 143.000 145.954 1.00 17.69 78 ILE D N 1
ATOM 10266 C CA . ILE D 1 56 ? 143.760 143.891 145.288 1.00 17.69 78 ILE D CA 1
ATOM 10267 C C . ILE D 1 56 ? 142.322 143.463 145.522 1.00 17.69 78 ILE D C 1
ATOM 10268 O O . ILE D 1 56 ? 141.459 144.337 145.682 1.00 17.69 78 ILE D O 1
ATOM 10273 N N . PRO D 1 57 ? 141.976 142.175 145.540 1.00 16.89 79 PRO D N 1
ATOM 10274 C CA . PRO D 1 57 ? 140.594 141.799 145.857 1.00 16.89 79 PRO D CA 1
ATOM 10275 C C . PRO D 1 57 ? 140.175 142.143 147.269 1.00 16.89 79 PRO D C 1
ATOM 10276 O O . PRO D 1 57 ? 138.973 142.154 147.553 1.00 16.89 79 PRO D O 1
ATOM 10280 N N . ASN D 1 58 ? 141.123 142.421 148.158 1.00 19.62 80 ASN D N 1
ATOM 10281 C CA . ASN D 1 58 ? 140.843 142.828 149.523 1.00 19.62 80 ASN D CA 1
ATOM 10282 C C . ASN D 1 58 ? 141.237 144.276 149.784 1.00 19.62 80 ASN D C 1
ATOM 10283 O O . ASN D 1 58 ? 141.439 144.658 150.938 1.00 19.62 80 ASN D O 1
ATOM 10288 N N . MET D 1 59 ? 141.342 145.084 148.729 1.00 19.67 81 MET D N 1
ATOM 10289 C CA . MET D 1 59 ? 141.670 146.495 148.847 1.00 19.67 81 MET D CA 1
ATOM 10290 C C . MET D 1 59 ? 140.419 147.356 148.926 1.00 19.67 81 MET D C 1
ATOM 10291 O O . MET D 1 59 ? 140.462 148.461 149.474 1.00 19.67 81 MET D O 1
ATOM 10296 N N . GLY D 1 60 ? 139.308 146.865 148.397 1.00 19.43 82 GLY D N 1
ATOM 10297 C CA . GLY D 1 60 ? 138.060 147.577 148.445 1.00 19.43 82 GLY D CA 1
ATOM 10298 C C . GLY D 1 60 ? 137.718 148.309 147.170 1.00 19.43 82 GLY D C 1
ATOM 10299 O O . GLY D 1 60 ? 138.414 148.222 146.155 1.00 19.43 82 GLY D O 1
ATOM 10300 N N . PRO D 1 61 ? 136.621 149.058 147.214 1.00 21.01 83 PRO D N 1
ATOM 10301 C CA . PRO D 1 61 ? 136.170 149.799 146.035 1.00 21.01 83 PRO D CA 1
ATOM 10302 C C . PRO D 1 61 ? 137.219 150.776 145.538 1.00 21.01 83 PRO D C 1
ATOM 10303 O O . PRO D 1 61 ? 137.958 151.378 146.319 1.00 21.01 83 PRO D O 1
ATOM 10307 N N . PHE D 1 62 ? 137.272 150.933 144.228 1.00 19.55 84 PHE D N 1
ATOM 10308 C CA . PHE D 1 62 ? 138.142 151.930 143.627 1.00 19.55 84 PHE D CA 1
ATOM 10309 C C . PHE D 1 62 ? 137.409 153.264 143.567 1.00 19.55 84 PHE D C 1
ATOM 10310 O O . PHE D 1 62 ? 136.269 153.314 143.099 1.00 19.55 84 PHE D O 1
ATOM 10318 N N . PRO D 1 63 ? 138.018 154.350 144.031 1.00 22.67 85 PRO D N 1
ATOM 10319 C CA . PRO D 1 63 ? 137.278 155.608 144.151 1.00 22.67 85 PRO D CA 1
ATOM 10320 C C . PRO D 1 63 ? 136.888 156.176 142.798 1.00 22.67 85 PRO D C 1
ATOM 10321 O O . PRO D 1 63 ? 137.705 156.274 141.882 1.00 22.67 85 PRO D O 1
ATOM 10325 N N . ASN D 1 64 ? 135.625 156.559 142.688 1.00 28.70 86 ASN D N 1
ATOM 10326 C CA . ASN D 1 64 ? 135.135 157.278 141.528 1.00 28.70 86 ASN D CA 1
ATOM 10327 C C . ASN D 1 64 ? 135.423 158.768 141.702 1.00 28.70 86 ASN D C 1
ATOM 10328 O O . ASN D 1 64 ? 136.173 159.181 142.591 1.00 28.70 86 ASN D O 1
ATOM 10333 N N . SER D 1 65 ? 134.836 159.592 140.835 1.00 33.67 87 SER D N 1
ATOM 10334 C CA . SER D 1 65 ? 135.076 161.029 140.875 1.00 33.67 87 SER D CA 1
ATOM 10335 C C . SER D 1 65 ? 134.736 161.613 142.241 1.00 33.67 87 SER D C 1
ATOM 10336 O O . SER D 1 65 ? 135.564 162.282 142.873 1.00 33.67 87 SER D O 1
ATOM 10339 N N . ASN D 1 66 ? 133.517 161.363 142.705 1.00 33.80 88 ASN D N 1
ATOM 10340 C CA . ASN D 1 66 ? 133.032 161.908 143.960 1.00 33.80 88 ASN D CA 1
ATOM 10341 C C . ASN D 1 66 ? 133.253 160.983 145.149 1.00 33.80 88 ASN D C 1
ATOM 10342 O O . ASN D 1 66 ? 132.841 161.324 146.265 1.00 33.80 88 ASN D O 1
ATOM 10347 N N . ALA D 1 67 ? 133.885 159.828 144.949 1.00 29.87 89 ALA D N 1
ATOM 10348 C CA . ALA D 1 67 ? 134.100 158.860 146.022 1.00 29.87 89 ALA D CA 1
ATOM 10349 C C . ALA D 1 67 ? 132.783 158.437 146.662 1.00 29.87 89 ALA D C 1
ATOM 10350 O O . ALA D 1 67 ? 132.729 158.120 147.849 1.00 29.87 89 ALA D O 1
ATOM 10352 N N . SER D 1 68 ? 131.713 158.437 145.869 1.00 31.73 90 SER D N 1
ATOM 10353 C CA . SER D 1 68 ? 130.412 157.980 146.332 1.00 31.73 90 SER D CA 1
ATOM 10354 C C . SER D 1 68 ? 130.409 156.511 146.720 1.00 31.73 90 SER D C 1
ATOM 10355 O O . SER D 1 68 ? 129.466 156.064 147.381 1.00 31.73 90 SER D O 1
ATOM 10358 N N . ASN D 1 69 ? 131.432 155.755 146.326 1.00 25.28 91 ASN D N 1
ATOM 10359 C CA . ASN D 1 69 ? 131.463 154.316 146.524 1.00 25.28 91 ASN D CA 1
ATOM 10360 C C . ASN D 1 69 ? 132.327 153.884 147.699 1.00 25.28 91 ASN D C 1
ATOM 10361 O O . ASN D 1 69 ? 132.290 152.706 148.070 1.00 25.28 91 ASN D O 1
ATOM 10366 N N . ILE D 1 70 ? 133.100 154.792 148.292 1.00 24.03 92 ILE D N 1
ATOM 10367 C CA . ILE D 1 70 ? 133.901 154.464 149.461 1.00 24.03 92 ILE D CA 1
ATOM 10368 C C . ILE D 1 70 ? 133.009 154.548 150.688 1.00 24.03 92 ILE D C 1
ATOM 10369 O O . ILE D 1 70 ? 132.922 155.593 151.341 1.00 24.03 92 ILE D O 1
ATOM 10374 N N . THR D 1 71 ? 132.348 153.439 151.011 1.00 25.05 93 THR D N 1
ATOM 10375 C CA . THR D 1 71 ? 131.448 153.366 152.151 1.00 25.05 93 THR D CA 1
ATOM 10376 C C . THR D 1 71 ? 132.178 153.099 153.457 1.00 25.05 93 THR D C 1
ATOM 10377 O O . THR D 1 71 ? 131.576 153.240 154.526 1.00 25.05 93 THR D O 1
ATOM 10381 N N . TRP D 1 72 ? 133.447 152.723 153.391 1.00 24.27 94 TRP D N 1
ATOM 10382 C CA . TRP D 1 72 ? 134.276 152.474 154.560 1.00 24.27 94 TRP D CA 1
ATOM 10383 C C . TRP D 1 72 ? 135.100 153.722 154.847 1.00 24.27 94 TRP D C 1
ATOM 10384 O O . TRP D 1 72 ? 136.068 154.014 154.139 1.00 24.27 94 TRP D O 1
ATOM 10395 N N . THR D 1 73 ? 134.725 154.445 155.895 1.00 27.47 95 THR D N 1
ATOM 10396 C CA . THR D 1 73 ? 135.338 155.731 156.182 1.00 27.47 95 THR D CA 1
ATOM 10397 C C . THR D 1 73 ? 136.754 155.561 156.709 1.00 27.47 95 THR D C 1
ATOM 10398 O O . THR D 1 73 ? 137.056 154.612 157.436 1.00 27.47 95 THR D O 1
ATOM 10402 N N . SER D 1 74 ? 137.626 156.499 156.336 1.00 26.92 96 SER D N 1
ATOM 10403 C CA . SER D 1 74 ? 139.019 156.458 156.738 1.00 26.92 96 SER D CA 1
ATOM 10404 C C . SER D 1 74 ? 139.637 157.829 156.537 1.00 26.92 96 SER D C 1
ATOM 10405 O O . SER D 1 74 ? 139.285 158.510 155.565 1.00 26.92 96 SER D O 1
ATOM 10408 N N . PRO D 1 75 ? 140.536 158.274 157.420 1.00 26.56 97 PRO D N 1
ATOM 10409 C CA . PRO D 1 75 ? 141.295 159.498 157.133 1.00 26.56 97 PRO D CA 1
ATOM 10410 C C . PRO D 1 75 ? 142.271 159.337 155.992 1.00 26.56 97 PRO D C 1
ATOM 10411 O O . PRO D 1 75 ? 142.726 160.342 155.435 1.00 26.56 97 PRO D O 1
ATOM 10415 N N . PHE D 1 76 ? 142.617 158.111 155.642 1.00 25.27 98 PHE D N 1
ATOM 10416 C CA . PHE D 1 76 ? 143.577 157.833 154.592 1.00 25.27 98 PHE D CA 1
ATOM 10417 C C . PHE D 1 76 ? 142.852 157.653 153.264 1.00 25.27 98 PHE D C 1
ATOM 10418 O O . PHE D 1 76 ? 141.766 157.067 153.225 1.00 25.27 98 PHE D O 1
ATOM 10426 N N . PRO D 1 77 ? 143.410 158.155 152.166 1.00 24.87 99 PRO D N 1
ATOM 10427 C CA . PRO D 1 77 ? 142.752 157.979 150.882 1.00 24.87 99 PRO D CA 1
ATOM 10428 C C . PRO D 1 77 ? 142.613 156.508 150.551 1.00 24.87 99 PRO D C 1
ATOM 10429 O O . PRO D 1 77 ? 143.458 155.682 150.943 1.00 24.87 99 PRO D O 1
ATOM 10433 N N . PRO D 1 78 ? 141.562 156.133 149.826 1.00 22.71 100 PRO D N 1
ATOM 10434 C CA . PRO D 1 78 ? 141.357 154.721 149.503 1.00 22.71 100 PRO D CA 1
ATOM 10435 C C . PRO D 1 78 ? 142.590 154.107 148.860 1.00 22.71 100 PRO D C 1
ATOM 10436 O O . PRO D 1 78 ? 143.305 154.751 148.091 1.00 22.71 100 PRO D O 1
ATOM 10440 N N . GLY D 1 79 ? 142.835 152.848 149.189 1.00 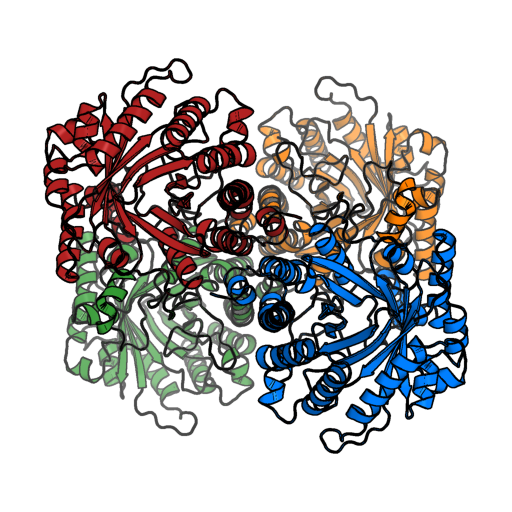21.40 101 GLY D N 1
ATOM 10441 C CA . GLY D 1 79 ? 143.963 152.135 148.664 1.00 21.40 101 GLY D CA 1
ATOM 10442 C C . GLY D 1 79 ? 144.991 151.840 149.725 1.00 21.40 101 GLY D C 1
ATOM 10443 O O . GLY D 1 79 ? 144.739 151.961 150.926 1.00 21.40 101 GLY D O 1
ATOM 10444 N N . PRO D 1 80 ? 146.177 151.430 149.298 1.00 20.83 102 PRO D N 1
ATOM 10445 C CA . PRO D 1 80 ? 147.249 151.186 150.258 1.00 20.83 102 PRO D CA 1
ATOM 10446 C C . PRO D 1 80 ? 147.530 152.415 151.102 1.00 20.83 102 PRO D C 1
ATOM 10447 O O . PRO D 1 80 ? 147.565 153.545 150.612 1.00 20.83 102 PRO D O 1
ATOM 10451 N N . LEU D 1 81 ? 147.716 152.177 152.397 1.00 22.94 103 LEU D N 1
ATOM 10452 C CA . LEU D 1 81 ? 148.154 153.243 153.283 1.00 22.94 103 LEU D CA 1
ATOM 10453 C C . LEU D 1 81 ? 149.528 153.746 152.883 1.00 22.94 103 LEU D C 1
ATOM 10454 O O . LEU D 1 81 ? 149.866 154.911 153.120 1.00 22.94 103 LEU D O 1
ATOM 10459 N N . GLU D 1 82 ? 150.328 152.886 152.270 1.00 23.57 104 GLU D N 1
ATOM 10460 C CA . GLU D 1 82 ? 151.653 153.264 151.820 1.00 23.57 104 GLU D CA 1
ATOM 10461 C C . GLU D 1 82 ? 152.231 152.127 150.996 1.00 23.57 104 GLU D C 1
ATOM 10462 O O . GLU D 1 82 ? 151.893 150.956 151.179 1.00 23.57 104 GLU D O 1
ATOM 10468 N N . ALA D 1 83 ? 153.096 152.503 150.068 1.00 22.29 105 ALA D N 1
ATOM 10469 C CA . ALA D 1 83 ? 154.106 151.619 149.521 1.00 22.29 105 ALA D CA 1
ATOM 10470 C C . ALA D 1 83 ? 155.444 152.188 149.936 1.00 22.29 105 ALA D C 1
ATOM 10471 O O . ALA D 1 83 ? 155.661 153.397 149.868 1.00 22.29 105 ALA D O 1
ATOM 10473 N N . SER D 1 84 ? 156.330 151.324 150.393 1.00 23.00 106 SER D N 1
ATOM 10474 C CA . SER D 1 84 ? 157.545 151.775 151.031 1.00 23.00 106 SER D CA 1
ATOM 10475 C C . SER D 1 84 ? 158.740 151.063 150.434 1.00 23.00 106 SER D C 1
ATOM 10476 O O . SER D 1 84 ? 158.653 149.914 149.996 1.00 23.00 106 SER D O 1
ATOM 10479 N N . VAL D 1 85 ? 159.859 151.771 150.414 1.00 23.93 107 VAL D N 1
ATOM 10480 C CA . VAL D 1 85 ? 161.148 151.166 150.140 1.00 23.93 107 VAL D CA 1
ATOM 10481 C C . VAL D 1 85 ? 162.034 151.452 151.337 1.00 23.93 107 VAL D C 1
ATOM 10482 O O . VAL D 1 85 ? 162.201 152.612 151.731 1.00 23.93 107 VAL D O 1
ATOM 10486 N N . ASN D 1 86 ? 162.563 150.396 151.938 1.00 26.12 108 ASN D N 1
ATOM 10487 C CA . ASN D 1 86 ? 163.512 150.529 153.025 1.00 26.12 108 ASN D CA 1
ATOM 10488 C C . ASN D 1 86 ? 164.925 150.397 152.495 1.00 26.12 108 ASN D C 1
ATOM 10489 O O . ASN D 1 86 ? 165.232 149.460 151.752 1.00 26.12 108 ASN D O 1
ATOM 10494 N N . TYR D 1 87 ? 165.775 151.333 152.901 1.00 26.88 109 TYR D N 1
ATOM 10495 C CA . TYR D 1 87 ? 167.168 151.399 152.521 1.00 26.88 109 TYR D CA 1
ATOM 10496 C C . TYR D 1 87 ? 168.024 151.193 153.759 1.00 26.88 109 TYR D C 1
ATOM 10497 O O . TYR D 1 87 ? 167.791 151.822 154.801 1.00 26.88 109 TYR D O 1
ATOM 10506 N N . GLN D 1 88 ? 169.001 150.298 153.638 1.00 30.27 110 GLN D N 1
ATOM 10507 C CA . GLN D 1 88 ? 170.006 150.084 154.663 1.00 30.27 110 GLN D CA 1
ATOM 10508 C C . GLN D 1 88 ? 171.382 150.142 154.018 1.00 30.27 110 GLN D C 1
ATOM 10509 O O . GLN D 1 88 ? 171.504 150.475 152.837 1.00 30.27 110 GLN D O 1
ATOM 10515 N N . ALA D 1 89 ? 172.420 149.822 154.776 1.00 32.80 111 ALA D N 1
ATOM 10516 C CA . ALA D 1 89 ? 173.756 149.825 154.220 1.00 32.80 111 ALA D CA 1
ATOM 10517 C C . ALA D 1 89 ? 173.977 148.584 153.361 1.00 32.80 111 ALA D C 1
ATOM 10518 O O . ALA D 1 89 ? 173.182 147.641 153.360 1.00 32.80 111 ALA D O 1
ATOM 10520 N N . GLY D 1 90 ? 175.081 148.596 152.621 1.00 33.73 112 GLY D N 1
ATOM 10521 C CA . GLY D 1 90 ? 175.367 147.516 151.701 1.00 33.73 112 GLY D CA 1
ATOM 10522 C C . GLY D 1 90 ? 174.453 147.485 150.502 1.00 33.73 112 GLY D C 1
ATOM 10523 O O . GLY D 1 90 ? 174.224 146.416 149.930 1.00 33.73 112 GLY D O 1
ATOM 10524 N N . GLU D 1 91 ? 173.915 148.637 150.110 1.00 32.01 113 GLU D N 1
ATOM 10525 C CA . GLU D 1 91 ? 172.975 148.736 148.996 1.00 32.01 113 GLU D CA 1
ATOM 10526 C C . GLU D 1 91 ? 171.797 147.790 149.177 1.00 32.01 113 GLU D C 1
ATOM 10527 O O . GLU D 1 91 ? 171.243 147.276 148.204 1.00 32.01 113 GLU D O 1
ATOM 10533 N N . SER D 1 92 ? 171.413 147.562 150.427 1.00 29.81 114 SER D N 1
ATOM 10534 C CA . SER D 1 92 ? 170.256 146.741 150.749 1.00 29.81 114 SER D CA 1
ATOM 10535 C C . SER D 1 92 ? 168.989 147.570 150.602 1.00 29.81 114 SER D C 1
ATOM 10536 O O . SER D 1 92 ? 168.906 148.686 151.122 1.00 29.81 114 SER D O 1
ATOM 10539 N N . SER D 1 93 ? 168.010 147.029 149.886 1.00 25.69 115 SER D N 1
ATOM 10540 C CA . SER D 1 93 ? 166.759 147.724 149.625 1.00 25.69 115 SER D CA 1
ATOM 10541 C C . SER D 1 93 ? 165.651 146.688 149.578 1.00 25.69 115 SER D C 1
ATOM 10542 O O . SER D 1 93 ? 165.764 145.692 148.860 1.00 25.69 115 SER D O 1
ATOM 10545 N N . MET D 1 94 ? 164.594 146.911 150.346 1.00 23.84 116 MET D N 1
ATOM 10546 C CA . MET D 1 94 ? 163.451 146.014 150.338 1.00 23.84 116 MET D CA 1
ATOM 10547 C C . MET D 1 94 ? 162.180 146.792 150.040 1.00 23.84 116 MET D C 1
ATOM 10548 O O . MET D 1 94 ? 161.997 147.920 150.503 1.00 23.84 116 MET D O 1
ATOM 10553 N N . PHE D 1 95 ? 161.304 146.169 149.263 1.00 20.84 117 PHE D N 1
ATOM 10554 C CA . PHE D 1 95 ? 160.006 146.726 148.941 1.00 20.84 117 PHE D CA 1
ATOM 10555 C C . PHE D 1 95 ? 158.964 146.192 149.907 1.00 20.84 117 PHE D C 1
ATOM 10556 O O . PHE D 1 95 ? 158.954 145.004 150.234 1.00 20.84 117 PHE D O 1
ATOM 10564 N N . ARG D 1 96 ? 158.092 147.081 150.365 1.00 24.14 118 ARG D N 1
ATOM 10565 C CA . ARG D 1 96 ? 157.033 146.739 151.288 1.00 24.14 118 ARG D CA 1
ATOM 10566 C C . ARG D 1 96 ? 155.787 147.489 150.870 1.00 24.14 118 ARG D C 1
ATOM 10567 O O . ARG D 1 96 ? 155.853 148.499 150.174 1.00 24.14 118 ARG D O 1
ATOM 10575 N N . PHE D 1 97 ? 154.640 147.006 151.321 1.00 20.97 119 PHE D N 1
ATOM 10576 C CA . PHE D 1 97 ? 153.452 147.824 151.170 1.00 20.97 119 PHE D CA 1
ATOM 10577 C C . PHE D 1 97 ? 152.411 147.439 152.206 1.00 20.97 119 PHE D C 1
ATOM 10578 O O . PHE D 1 97 ? 152.302 146.281 152.607 1.00 20.97 119 PHE D O 1
ATOM 10586 N N . THR D 1 98 ? 151.643 148.437 152.624 1.00 21.96 120 THR D N 1
ATOM 10587 C CA . THR D 1 98 ? 150.664 148.309 153.687 1.00 21.96 120 THR D CA 1
ATOM 10588 C C . THR D 1 98 ? 149.279 148.552 153.119 1.00 21.96 120 THR D C 1
ATOM 10589 O O . THR D 1 98 ? 149.078 149.464 152.314 1.00 21.96 120 THR D O 1
ATOM 10593 N N . ILE D 1 99 ? 148.331 147.728 153.543 1.00 21.15 121 ILE D N 1
ATOM 10594 C CA . ILE D 1 99 ? 146.951 147.800 153.108 1.00 21.15 121 ILE D CA 1
ATOM 10595 C C . ILE D 1 99 ? 146.080 147.614 154.336 1.00 21.15 121 ILE D C 1
ATOM 10596 O O . ILE D 1 99 ? 146.353 146.744 155.168 1.00 21.15 121 ILE D O 1
ATOM 10601 N N . GLU D 1 100 ? 145.065 148.445 154.473 1.00 23.31 122 GLU D N 1
ATOM 10602 C CA . GLU D 1 100 ? 144.015 148.118 155.417 1.00 23.31 122 GLU D CA 1
ATOM 10603 C C . GLU D 1 100 ? 143.002 147.276 154.659 1.00 23.31 122 GLU D C 1
ATOM 10604 O O . GLU D 1 100 ? 142.249 147.810 153.838 1.00 23.31 122 GLU D O 1
ATOM 10610 N N . PRO D 1 101 ? 142.960 145.971 154.878 1.00 21.64 123 PRO D N 1
ATOM 10611 C CA . PRO D 1 101 ? 142.052 145.147 154.084 1.00 21.64 123 PRO D CA 1
ATOM 10612 C C . PRO D 1 101 ? 140.610 145.562 154.253 1.00 21.64 123 PRO D C 1
ATOM 10613 O O . PRO D 1 101 ? 140.028 145.469 155.336 1.00 21.64 123 PRO D O 1
ATOM 10617 N N . VAL D 1 102 ? 140.040 146.040 153.159 1.00 21.49 124 VAL D N 1
ATOM 10618 C CA . VAL D 1 102 ? 138.677 146.537 153.114 1.00 21.49 124 VAL D CA 1
ATOM 10619 C C . VAL D 1 102 ? 137.904 145.651 152.158 1.00 21.49 124 VAL D C 1
ATOM 10620 O O . VAL D 1 102 ? 138.348 145.408 151.032 1.00 21.49 124 VAL D O 1
ATOM 10624 N N . GLY D 1 103 ? 136.782 145.149 152.610 1.00 20.48 125 GLY D N 1
ATOM 10625 C CA . GLY D 1 103 ? 135.899 144.423 151.750 1.00 20.48 125 GLY D CA 1
ATOM 10626 C C . GLY D 1 103 ? 135.146 145.337 150.819 1.00 20.48 125 GLY D C 1
ATOM 10627 O O . GLY D 1 103 ? 135.129 146.567 150.962 1.00 20.48 125 GLY D O 1
ATOM 10628 N N . PRO D 1 104 ? 134.498 144.729 149.825 1.00 22.09 126 PRO D N 1
ATOM 10629 C CA . PRO D 1 104 ? 133.765 145.523 148.835 1.00 22.09 126 PRO D CA 1
ATOM 10630 C C . PRO D 1 104 ? 132.441 146.057 149.334 1.00 22.09 126 PRO D C 1
ATOM 10631 O O . PRO D 1 104 ? 131.882 146.960 148.700 1.00 22.09 126 PRO D O 1
ATOM 10635 N N . HIS D 1 105 ? 131.929 145.538 150.444 1.00 24.58 127 HIS D N 1
ATOM 10636 C CA . HIS D 1 105 ? 130.674 145.982 151.028 1.00 24.58 127 HIS D CA 1
ATOM 10637 C C . HIS D 1 105 ? 130.871 146.399 152.477 1.00 24.58 127 HIS D C 1
ATOM 10638 O O . HIS D 1 105 ? 129.946 146.343 153.285 1.00 24.58 127 HIS D O 1
ATOM 10645 N N . ALA D 1 106 ? 132.083 146.826 152.801 1.00 24.07 128 ALA D N 1
ATOM 10646 C CA . ALA D 1 106 ? 132.413 147.293 154.133 1.00 24.07 128 ALA D CA 1
ATOM 10647 C C . ALA D 1 106 ? 131.913 148.711 154.349 1.00 24.07 128 ALA D C 1
ATOM 10648 O O . ALA D 1 106 ? 132.073 149.581 153.490 1.00 24.07 128 ALA D O 1
ATOM 10650 N N . GLY D 1 107 ? 131.322 148.939 155.518 1.00 26.78 129 GLY D N 1
ATOM 10651 C CA . GLY D 1 107 ? 130.625 150.175 155.793 1.00 26.78 129 GLY D CA 1
ATOM 10652 C C . GLY D 1 107 ? 129.169 150.148 155.422 1.00 26.78 129 GLY D C 1
ATOM 10653 O O . GLY D 1 107 ? 128.444 151.098 155.720 1.00 26.78 129 GLY D O 1
ATOM 10654 N N . THR D 1 108 ? 128.721 149.085 154.783 1.00 27.45 130 THR D N 1
ATOM 10655 C CA . THR D 1 108 ? 127.328 148.852 154.477 1.00 27.45 130 THR D CA 1
ATOM 10656 C C . THR D 1 108 ? 126.700 147.958 155.535 1.00 27.45 130 THR D C 1
ATOM 10657 O O . THR D 1 108 ? 127.405 147.319 156.321 1.00 27.45 130 THR D O 1
ATOM 10661 N N . PRO D 1 109 ? 125.369 147.890 155.588 1.00 30.07 131 PRO D N 1
ATOM 10662 C CA . PRO D 1 109 ? 124.721 147.084 156.634 1.00 30.07 131 PRO D CA 1
ATOM 10663 C C . PRO D 1 109 ? 125.143 145.627 156.651 1.00 30.07 131 PRO D C 1
ATOM 10664 O O . PRO D 1 109 ? 124.899 144.945 157.653 1.00 30.07 131 PRO D O 1
ATOM 10668 N N . ALA D 1 110 ? 125.765 145.122 155.588 1.00 27.46 132 ALA D N 1
ATOM 10669 C CA . ALA D 1 110 ? 126.172 143.725 155.547 1.00 27.46 132 ALA D CA 1
ATOM 10670 C C . ALA D 1 110 ? 127.546 143.489 156.150 1.00 27.46 132 ALA D C 1
ATOM 10671 O O . ALA D 1 110 ? 127.782 142.425 156.734 1.00 27.46 132 ALA D O 1
ATOM 10673 N N . ASP D 1 111 ? 128.458 144.450 156.015 1.00 26.90 133 ASP D N 1
ATOM 10674 C CA . ASP D 1 111 ? 129.794 144.354 156.601 1.00 26.90 133 ASP D CA 1
ATOM 10675 C C . ASP D 1 111 ? 130.128 145.683 157.260 1.00 26.90 133 ASP D C 1
ATOM 10676 O O . ASP D 1 111 ? 131.000 146.427 156.803 1.00 26.90 133 ASP D O 1
ATOM 10681 N N . PRO D 1 112 ? 129.439 146.019 158.354 1.00 28.27 134 PRO D N 1
ATOM 10682 C CA . PRO D 1 112 ? 129.661 147.325 158.987 1.00 28.27 134 PRO D CA 1
ATOM 10683 C C . PRO D 1 112 ? 130.974 147.440 159.741 1.00 28.27 134 PRO D C 1
ATOM 10684 O O . PRO D 1 112 ? 131.318 148.548 160.168 1.00 28.27 134 PRO D O 1
ATOM 10688 N N . VAL D 1 113 ? 131.722 146.350 159.911 1.00 28.60 135 VAL D N 1
ATOM 10689 C CA . VAL D 1 113 ? 132.955 146.353 160.680 1.00 28.60 135 VAL D CA 1
ATOM 10690 C C . VAL D 1 113 ? 134.134 145.812 159.883 1.00 28.60 135 VAL D C 1
ATOM 10691 O O . VAL D 1 113 ? 135.250 145.763 160.398 1.00 28.60 135 VAL D O 1
ATOM 10695 N N . ASN D 1 114 ? 133.914 145.402 158.636 1.00 24.40 136 ASN D N 1
ATOM 10696 C CA . ASN D 1 114 ? 134.991 144.956 157.758 1.00 24.40 136 ASN D CA 1
ATOM 10697 C C . ASN D 1 114 ? 135.774 143.811 158.395 1.00 24.40 136 ASN D C 1
ATOM 10698 O O . ASN D 1 114 ? 136.976 143.903 158.646 1.00 24.40 136 ASN D O 1
ATOM 10703 N N . GLU D 1 115 ? 135.074 142.703 158.636 1.00 27.26 137 GLU D N 1
ATOM 10704 C CA . GLU D 1 115 ? 135.608 141.642 159.480 1.00 27.26 137 GLU D CA 1
ATOM 10705 C C . GLU D 1 115 ? 136.346 140.560 158.698 1.00 27.26 137 GLU D C 1
ATOM 10706 O O . GLU D 1 115 ? 137.251 139.922 159.244 1.00 27.26 137 GLU D O 1
ATOM 10712 N N . LEU D 1 116 ? 135.988 140.333 157.435 1.00 24.51 138 LEU D N 1
ATOM 10713 C CA . LEU D 1 116 ? 136.485 139.180 156.698 1.00 24.51 138 LEU D CA 1
ATOM 10714 C C . LEU D 1 116 ? 137.716 139.457 155.851 1.00 24.51 138 LEU D C 1
ATOM 10715 O O . LEU D 1 116 ? 138.486 138.528 155.592 1.00 24.51 138 LEU D O 1
ATOM 10720 N N . ALA D 1 117 ? 137.926 140.697 155.419 1.00 22.02 139 ALA D N 1
ATOM 10721 C CA . ALA D 1 117 ? 138.904 140.955 154.370 1.00 22.02 139 ALA D CA 1
ATOM 10722 C C . ALA D 1 117 ? 140.319 140.619 154.807 1.00 22.02 139 ALA D C 1
ATOM 10723 O O . ALA D 1 117 ? 141.090 140.047 154.032 1.00 22.02 139 ALA D O 1
ATOM 10725 N N . ALA D 1 118 ? 140.694 140.988 156.029 1.00 22.33 140 ALA D N 1
ATOM 10726 C CA . ALA D 1 118 ? 142.010 140.616 156.529 1.00 22.33 140 ALA D CA 1
ATOM 10727 C C . ALA D 1 118 ? 142.164 139.105 156.598 1.00 22.33 140 ALA D C 1
ATOM 10728 O O . ALA D 1 118 ? 143.216 138.564 156.244 1.00 22.33 140 ALA D O 1
ATOM 10730 N N . LYS D 1 119 ? 141.118 138.406 157.038 1.00 25.17 141 LYS D N 1
ATOM 10731 C CA . LYS D 1 119 ? 141.166 136.953 157.105 1.00 25.17 141 LYS D CA 1
ATOM 10732 C C . LYS D 1 119 ? 141.230 136.327 155.717 1.00 25.17 141 LYS D C 1
ATOM 10733 O O . LYS D 1 119 ? 141.963 135.356 155.505 1.00 25.17 141 LYS D O 1
ATOM 10739 N N . GLN D 1 120 ? 140.460 136.855 154.766 1.00 23.34 142 GLN D N 1
ATOM 10740 C CA . GLN D 1 120 ? 140.556 136.384 153.389 1.00 23.34 142 GLN D CA 1
ATOM 10741 C C . GLN D 1 120 ? 141.957 136.575 152.826 1.00 23.34 142 GLN D C 1
ATOM 10742 O O . GLN D 1 120 ? 142.488 135.686 152.152 1.00 23.34 142 GLN D O 1
ATOM 10748 N N . LEU D 1 121 ? 142.553 137.744 153.054 1.00 22.26 143 LEU D N 1
ATOM 10749 C CA . LEU D 1 121 ? 143.913 137.992 152.601 1.00 22.26 143 LEU D CA 1
ATOM 10750 C C . LEU D 1 121 ? 144.893 137.021 153.242 1.00 22.26 143 LEU D C 1
ATOM 10751 O O . LEU D 1 121 ? 145.763 136.465 152.562 1.00 22.26 143 LEU D O 1
ATOM 10756 N N . MET D 1 122 ? 144.776 136.817 154.553 1.00 24.93 144 MET D N 1
ATOM 10757 C CA . MET D 1 122 ? 145.606 135.836 155.238 1.00 24.93 144 MET D CA 1
ATOM 10758 C C . MET D 1 122 ? 145.484 134.463 154.595 1.00 24.93 144 MET D C 1
ATOM 10759 O O . MET D 1 122 ? 146.494 133.812 154.313 1.00 24.93 144 MET D O 1
ATOM 10764 N N . GLN D 1 123 ? 144.252 134.003 154.377 1.00 25.29 145 GLN D N 1
ATOM 10765 C CA . GLN D 1 123 ? 144.024 132.676 153.819 1.00 25.29 145 GLN D CA 1
ATOM 10766 C C . GLN D 1 123 ? 144.614 132.556 152.421 1.00 25.29 145 GLN D C 1
ATOM 10767 O O . GLN D 1 123 ? 145.315 131.587 152.110 1.00 25.29 145 GLN D O 1
ATOM 10773 N N . ARG D 1 124 ? 144.326 133.528 151.559 1.00 23.86 146 ARG D N 1
ATOM 10774 C CA . ARG D 1 124 ? 144.821 133.484 150.191 1.00 23.86 146 ARG D CA 1
ATOM 10775 C C . ARG D 1 124 ? 146.341 133.489 150.165 1.00 23.86 146 ARG D C 1
ATOM 10776 O O . ARG D 1 124 ? 146.965 132.711 149.436 1.00 23.86 146 ARG D O 1
ATOM 10784 N N . LEU D 1 125 ? 146.958 134.343 150.978 1.00 23.41 147 LEU D N 1
ATOM 10785 C CA . LEU D 1 125 ? 148.410 134.405 151.030 1.00 23.41 147 LEU D CA 1
ATOM 10786 C C . LEU D 1 125 ? 149.013 133.112 151.563 1.00 23.41 147 LEU D C 1
ATOM 10787 O O . LEU D 1 125 ? 150.057 132.662 151.079 1.00 23.41 147 LEU D O 1
ATOM 10792 N N . GLY D 1 126 ? 148.387 132.510 152.573 1.00 25.37 148 GLY D N 1
ATOM 10793 C CA . GLY D 1 126 ? 148.862 131.235 153.066 1.00 25.37 148 GLY D CA 1
ATOM 10794 C C . GLY D 1 126 ? 148.754 130.127 152.043 1.00 25.37 148 GLY D C 1
ATOM 10795 O O . GLY D 1 126 ? 149.625 129.256 151.976 1.00 25.37 148 GLY D O 1
ATOM 10796 N N . GLN D 1 127 ? 147.687 130.134 151.244 1.00 24.91 149 GLN D N 1
ATOM 10797 C CA . GLN D 1 127 ? 147.593 129.195 150.132 1.00 24.91 149 GLN D CA 1
ATOM 10798 C C . GLN D 1 127 ? 148.704 129.421 149.115 1.00 24.91 149 GLN D C 1
ATOM 10799 O O . GLN D 1 127 ? 149.303 128.461 148.621 1.00 24.91 149 GLN D O 1
ATOM 10805 N N . LEU D 1 128 ? 148.986 130.679 148.777 1.00 23.07 150 LEU D N 1
ATOM 10806 C CA . LEU D 1 128 ? 150.034 130.952 147.803 1.00 23.07 150 LEU D CA 1
ATOM 10807 C C . LEU D 1 128 ? 151.408 130.566 148.323 1.00 23.07 150 LEU D C 1
ATOM 10808 O O . LEU D 1 128 ? 152.305 130.272 147.528 1.00 23.07 150 LEU D O 1
ATOM 10813 N N . GLN D 1 129 ? 151.599 130.568 149.638 1.00 26.27 151 GLN D N 1
ATOM 10814 C CA . GLN D 1 129 ? 152.860 130.151 150.250 1.00 26.27 151 GLN D CA 1
ATOM 10815 C C . GLN D 1 129 ? 152.566 129.397 151.536 1.00 26.27 151 GLN D C 1
ATOM 10816 O O . GLN D 1 129 ? 152.633 129.954 152.638 1.00 26.27 151 GLN D O 1
ATOM 10822 N N . PRO D 1 130 ? 152.228 128.114 151.433 1.00 27.33 152 PRO D N 1
ATOM 10823 C CA . PRO D 1 130 ? 152.058 127.305 152.643 1.00 27.33 152 PRO D CA 1
ATOM 10824 C C . PRO D 1 130 ? 153.334 127.291 153.470 1.00 27.33 152 PRO D C 1
ATOM 10825 O O . PRO D 1 130 ? 154.417 126.984 152.970 1.00 27.33 152 PRO D O 1
ATOM 10829 N N . GLY D 1 131 ? 153.195 127.637 154.747 1.00 29.98 153 GLY D N 1
ATOM 10830 C CA . GLY D 1 131 ? 154.322 127.746 155.641 1.00 29.98 153 GLY D CA 1
ATOM 10831 C C . GLY D 1 131 ? 154.896 129.136 155.770 1.00 29.98 153 GLY D C 1
ATOM 10832 O O . GLY D 1 131 ? 155.818 129.335 156.570 1.00 29.98 153 GLY D O 1
ATOM 10833 N N . GLY D 1 132 ? 154.385 130.101 155.011 1.00 29.81 154 GLY D N 1
ATOM 10834 C CA . GLY D 1 132 ? 154.846 131.469 155.081 1.00 29.81 154 GLY D CA 1
ATOM 10835 C C . GLY D 1 132 ? 154.084 132.341 156.041 1.00 29.81 154 GLY D C 1
ATOM 10836 O O . GLY D 1 132 ? 154.534 133.447 156.353 1.00 29.81 154 GLY D O 1
ATOM 10837 N N . VAL D 1 133 ? 152.938 131.869 156.518 1.00 27.04 155 VAL D N 1
ATOM 10838 C CA . VAL D 1 133 ? 152.080 132.610 157.431 1.00 27.04 155 VAL D CA 1
ATOM 10839 C C . VAL D 1 133 ? 151.847 131.734 158.653 1.00 27.04 155 VAL D C 1
ATOM 10840 O O . VAL D 1 133 ? 151.142 130.720 158.573 1.00 27.04 155 VAL D O 1
ATOM 10844 N N . ASP D 1 134 ? 152.435 132.124 159.782 1.00 30.16 156 ASP D N 1
ATOM 10845 C CA . ASP D 1 134 ? 152.178 131.495 161.069 1.00 30.16 156 ASP D CA 1
ATOM 10846 C C . ASP D 1 134 ? 151.150 132.337 161.814 1.00 30.16 156 ASP D C 1
ATOM 10847 O O . ASP D 1 134 ? 151.341 133.545 161.987 1.00 30.16 156 ASP D O 1
ATOM 10852 N N . SER D 1 135 ? 150.063 131.704 162.246 1.00 30.28 157 SER D N 1
ATOM 10853 C CA . SER D 1 135 ? 148.941 132.394 162.862 1.00 30.28 157 SER D CA 1
ATOM 10854 C C . SER D 1 135 ? 148.969 132.339 164.384 1.00 30.28 157 SER D C 1
ATOM 10855 O O . SER D 1 135 ? 147.989 132.727 165.023 1.00 30.28 157 SER D O 1
ATOM 10858 N N . THR D 1 136 ? 150.067 131.874 164.977 1.00 31.39 158 THR D N 1
ATOM 10859 C CA . THR D 1 136 ? 150.153 131.777 166.430 1.00 31.39 158 THR D CA 1
ATOM 10860 C C . THR D 1 136 ? 149.962 133.139 167.086 1.00 31.39 158 THR D C 1
ATOM 10861 O O . THR D 1 136 ? 149.068 133.329 167.921 1.00 31.39 158 THR D O 1
ATOM 10865 N N . MET D 1 137 ? 150.804 134.104 166.719 1.00 32.66 159 MET D N 1
ATOM 10866 C CA . MET D 1 137 ? 150.679 135.443 167.274 1.00 32.66 159 MET D CA 1
ATOM 10867 C C . MET D 1 137 ? 149.339 136.060 166.910 1.00 32.66 159 MET D C 1
ATOM 10868 O O . MET D 1 137 ? 148.702 136.716 167.741 1.00 32.66 159 MET D O 1
ATOM 10873 N N . PHE D 1 138 ? 148.901 135.865 165.669 1.00 28.80 160 PHE D N 1
ATOM 10874 C CA . PHE D 1 138 ? 147.597 136.360 165.259 1.00 28.80 160 PHE D CA 1
ATOM 10875 C C . PHE D 1 138 ? 146.494 135.736 166.094 1.00 28.80 160 PHE D C 1
ATOM 10876 O O . PHE D 1 138 ? 145.581 136.432 166.549 1.00 28.80 160 PHE D O 1
ATOM 10884 N N . ASP D 1 139 ? 146.566 134.428 166.316 1.00 31.45 161 ASP D N 1
ATOM 10885 C CA . ASP D 1 139 ? 145.511 133.755 167.056 1.00 31.45 161 ASP D CA 1
ATOM 10886 C C . ASP D 1 139 ? 145.477 134.184 168.513 1.00 31.45 161 ASP D C 1
ATOM 10887 O O . ASP D 1 139 ? 144.402 134.205 169.119 1.00 31.45 161 ASP D O 1
ATOM 10892 N N . HIS D 1 140 ? 146.628 134.533 169.089 1.00 33.18 162 HIS D N 1
ATOM 10893 C CA . HIS D 1 140 ? 146.626 135.014 170.464 1.00 33.18 162 HIS D CA 1
ATOM 10894 C C . HIS D 1 140 ? 146.152 136.456 170.569 1.00 33.18 162 HIS D C 1
ATOM 10895 O O . HIS D 1 140 ? 145.402 136.796 171.488 1.00 33.18 162 HIS D O 1
ATOM 10902 N N . PHE D 1 141 ? 146.590 137.320 169.659 1.00 31.27 163 PHE D N 1
ATOM 10903 C CA . PHE D 1 141 ? 146.309 138.741 169.767 1.00 31.27 163 PHE D CA 1
ATOM 10904 C C . PHE D 1 141 ? 144.973 139.163 169.168 1.00 31.27 163 PHE D C 1
ATOM 10905 O O . PHE D 1 141 ? 144.500 140.260 169.479 1.00 31.27 163 PHE D O 1
ATOM 10913 N N . TYR D 1 142 ? 144.347 138.337 168.337 1.00 30.05 164 TYR D N 1
ATOM 10914 C CA . TYR D 1 142 ? 143.118 138.726 167.668 1.00 30.05 164 TYR D CA 1
ATOM 10915 C C . TYR D 1 142 ? 141.954 138.846 168.646 1.00 30.05 164 TYR D C 1
ATOM 10916 O O . TYR D 1 142 ? 141.217 139.838 168.603 1.00 30.05 164 TYR D O 1
ATOM 10925 N N . PRO D 1 143 ? 141.744 137.874 169.537 1.00 31.52 165 PRO D N 1
ATOM 10926 C CA . PRO D 1 143 ? 140.623 138.006 170.480 1.00 31.52 165 PRO D CA 1
ATOM 10927 C C . PRO D 1 143 ? 140.777 139.182 171.419 1.00 31.52 165 PRO D C 1
ATOM 10928 O O . PRO D 1 143 ? 139.787 139.828 171.780 1.00 31.52 165 PRO D O 1
ATOM 10932 N N . LEU D 1 144 ? 142.008 139.477 171.823 1.00 32.75 166 LEU D N 1
ATOM 10933 C CA . LEU D 1 144 ? 142.266 140.534 172.789 1.00 32.75 166 LEU D CA 1
ATOM 10934 C C . LEU D 1 144 ? 142.173 141.912 172.148 1.00 32.75 166 LEU D C 1
ATOM 10935 O O . LEU D 1 144 ? 141.372 142.753 172.569 1.00 32.75 166 LEU D O 1
ATOM 10940 N N . LEU D 1 145 ? 142.990 142.160 171.124 1.00 32.72 167 LEU D N 1
ATOM 10941 C CA . LEU D 1 145 ? 143.078 143.492 170.539 1.00 32.72 167 LEU D CA 1
ATOM 10942 C C . LEU D 1 145 ? 141.983 143.741 169.511 1.00 32.72 167 LEU D C 1
ATOM 10943 O O . LEU D 1 145 ? 141.394 144.827 169.480 1.00 32.72 167 LEU D O 1
ATOM 10948 N N . CYS D 1 146 ? 141.697 142.760 168.669 1.00 32.01 168 CYS D N 1
ATOM 10949 C CA . CYS D 1 146 ? 140.729 142.921 167.599 1.00 32.01 168 CYS D CA 1
ATOM 10950 C C . CYS D 1 146 ? 139.324 142.619 168.095 1.00 32.01 168 CYS D C 1
ATOM 10951 O O . CYS D 1 146 ? 139.123 141.934 169.099 1.00 32.01 168 CYS D O 1
ATOM 10954 N N . VAL D 1 147 ? 138.345 143.144 167.366 1.00 33.54 169 VAL D N 1
ATOM 10955 C CA . VAL D 1 147 ? 136.935 142.938 167.651 1.00 33.54 169 VAL D CA 1
ATOM 10956 C C . VAL D 1 147 ? 136.325 142.198 166.474 1.00 33.54 169 VAL D C 1
ATOM 10957 O O . VAL D 1 147 ? 136.483 142.614 165.321 1.00 33.54 169 VAL D O 1
ATOM 10961 N N . ASP D 1 148 ? 135.638 141.100 166.765 1.00 32.72 170 ASP D N 1
ATOM 10962 C CA . ASP D 1 148 ? 134.935 140.349 165.743 1.00 32.72 170 ASP D CA 1
ATOM 10963 C C . ASP D 1 148 ? 133.647 141.065 165.354 1.00 32.72 170 ASP D C 1
ATOM 10964 O O . ASP D 1 148 ? 133.242 142.058 165.960 1.00 32.72 170 ASP D O 1
ATOM 10969 N N . GLY D 1 149 ? 133.001 140.542 164.321 1.00 31.54 171 GLY D N 1
ATOM 10970 C CA . GLY D 1 149 ? 131.762 141.092 163.843 1.00 31.54 171 GLY D CA 1
ATOM 10971 C C . GLY D 1 149 ? 130.656 141.053 164.869 1.00 31.54 171 GLY D C 1
ATOM 10972 O O . GLY D 1 149 ? 129.981 142.054 165.118 1.00 31.54 171 GLY D O 1
ATOM 10973 N N . PRO D 1 150 ? 130.427 139.887 165.472 1.00 32.24 172 PRO D N 1
ATOM 10974 C CA . PRO D 1 150 ? 129.379 139.812 166.501 1.00 32.24 172 PRO D CA 1
ATOM 10975 C C . PRO D 1 150 ? 129.556 140.811 167.628 1.00 32.24 172 PRO D C 1
ATOM 10976 O O . PRO D 1 150 ? 128.607 141.524 167.972 1.00 32.24 172 PRO D O 1
ATOM 10980 N N . GLU D 1 151 ? 130.749 140.883 168.218 1.00 34.65 173 GLU D N 1
ATOM 10981 C CA . GLU D 1 151 ? 130.971 141.804 169.326 1.00 34.65 173 GLU D CA 1
ATOM 10982 C C . GLU D 1 151 ? 130.761 143.246 168.888 1.00 34.65 173 GLU D C 1
ATOM 10983 O O . GLU D 1 151 ? 130.104 144.030 169.580 1.00 34.65 173 GLU D O 1
ATOM 10989 N N . ALA D 1 152 ? 131.315 143.612 167.733 1.00 33.08 174 ALA D N 1
ATOM 10990 C CA . ALA D 1 152 ? 131.143 144.966 167.225 1.00 33.08 174 ALA D CA 1
ATOM 10991 C C . ALA D 1 152 ? 129.684 145.292 166.938 1.00 33.08 174 ALA D C 1
ATOM 10992 O O . ALA D 1 152 ? 129.284 146.457 167.024 1.00 33.08 174 ALA D O 1
ATOM 10994 N N . ARG D 1 153 ? 128.877 144.289 166.598 1.00 31.69 175 ARG D N 1
ATOM 10995 C CA . ARG D 1 153 ? 127.486 144.542 166.255 1.00 31.69 175 ARG D CA 1
ATOM 10996 C C . ARG D 1 153 ? 126.588 144.583 167.485 1.00 31.69 175 ARG D C 1
ATOM 10997 O O . ARG D 1 153 ? 125.595 145.319 167.493 1.00 31.69 175 ARG D O 1
ATOM 11005 N N . ARG D 1 154 ? 126.904 143.805 168.523 1.00 34.66 176 ARG D N 1
ATOM 11006 C CA . ARG D 1 154 ? 126.181 143.950 169.782 1.00 34.66 176 ARG D CA 1
ATOM 11007 C C . ARG D 1 154 ? 126.524 145.272 170.445 1.00 34.66 176 ARG D C 1
ATOM 11008 O O . ARG D 1 154 ? 125.644 145.962 170.973 1.00 34.66 176 ARG D O 1
ATOM 11016 N N . GLN D 1 155 ? 127.802 145.638 170.419 1.00 35.89 177 GLN D N 1
ATOM 11017 C CA . GLN D 1 155 ? 128.318 146.832 171.069 1.00 35.89 177 GLN D CA 1
ATOM 11018 C C . GLN D 1 155 ? 128.450 147.999 170.100 1.00 35.89 177 GLN D C 1
ATOM 11019 O O . GLN D 1 155 ? 129.378 148.804 170.217 1.00 35.89 177 GLN D O 1
ATOM 11025 N N . TRP D 1 156 ? 127.536 148.101 169.135 1.00 34.25 178 TRP D N 1
ATOM 11026 C CA . TRP D 1 156 ? 127.653 149.132 168.113 1.00 34.25 178 TRP D CA 1
ATOM 11027 C C . TRP D 1 156 ? 127.504 150.523 168.711 1.00 34.25 178 TRP D C 1
ATOM 11028 O O . TRP D 1 156 ? 128.274 151.433 168.384 1.00 34.25 178 TRP D O 1
ATOM 11039 N N . ASP D 1 157 ? 126.520 150.706 169.592 1.00 39.10 179 ASP D N 1
ATOM 11040 C CA . ASP D 1 157 ? 126.299 152.010 170.201 1.00 39.10 179 ASP D CA 1
ATOM 11041 C C . ASP D 1 157 ? 127.564 152.546 170.855 1.00 39.10 179 ASP D C 1
ATOM 11042 O O . ASP D 1 157 ? 127.708 153.762 171.021 1.00 39.10 179 ASP D O 1
ATOM 11047 N N . SER D 1 158 ? 128.491 151.662 171.224 1.00 36.24 180 SER D N 1
ATOM 11048 C CA . SER D 1 158 ? 129.704 152.098 171.903 1.00 36.24 180 SER D CA 1
ATOM 11049 C C . SER D 1 158 ? 130.749 152.625 170.929 1.00 36.24 180 SER D C 1
ATOM 11050 O O . SER D 1 158 ? 131.603 153.425 171.321 1.00 36.24 180 SER D O 1
ATOM 11053 N N . ILE D 1 159 ? 130.698 152.202 169.668 1.00 34.36 181 ILE D N 1
ATOM 11054 C CA . ILE D 1 159 ? 131.763 152.486 168.712 1.00 34.36 181 ILE D CA 1
ATOM 11055 C C . ILE D 1 159 ? 131.276 153.216 167.472 1.00 34.36 181 ILE D C 1
ATOM 11056 O O . ILE D 1 159 ? 132.108 153.600 166.638 1.00 34.36 181 ILE D O 1
ATOM 11061 N N . ALA D 1 160 ? 129.969 153.427 167.315 1.00 34.19 182 ALA D N 1
ATOM 11062 C CA . ALA D 1 160 ? 129.469 154.079 166.111 1.00 34.19 182 ALA D CA 1
ATOM 11063 C C . ALA D 1 160 ? 130.020 155.489 165.956 1.00 34.19 182 ALA D C 1
ATOM 11064 O O . ALA D 1 160 ? 130.087 156.008 164.838 1.00 34.19 182 ALA D O 1
ATOM 11066 N N . HIS D 1 161 ? 130.407 156.128 167.060 1.00 34.46 183 HIS D N 1
ATOM 11067 C CA . HIS D 1 161 ? 130.987 157.462 166.982 1.00 34.46 183 HIS D CA 1
ATOM 11068 C C . HIS D 1 161 ? 132.372 157.460 166.353 1.00 34.46 183 HIS D C 1
ATOM 11069 O O . HIS D 1 161 ? 132.848 158.518 165.931 1.00 34.46 183 HIS D O 1
ATOM 11076 N N . ILE D 1 162 ? 133.026 156.303 166.281 1.00 32.62 184 ILE D N 1
ATOM 11077 C CA . ILE D 1 162 ? 134.366 156.228 165.721 1.00 32.62 184 ILE D CA 1
ATOM 11078 C C . ILE D 1 162 ? 134.286 156.374 164.210 1.00 32.62 184 ILE D C 1
ATOM 11079 O O . ILE D 1 162 ? 133.483 155.708 163.544 1.00 32.62 184 ILE D O 1
ATOM 11084 N N . TYR D 1 163 ? 135.117 157.260 163.662 1.00 30.56 185 TYR D N 1
ATOM 11085 C CA . TYR D 1 163 ? 135.115 157.497 162.226 1.00 30.56 185 TYR D CA 1
ATOM 11086 C C . TYR D 1 163 ? 135.794 156.357 161.479 1.00 30.56 185 TYR D C 1
ATOM 11087 O O . TYR D 1 163 ? 135.233 155.805 160.527 1.00 30.56 185 TYR D O 1
ATOM 11096 N N . HIS D 1 164 ? 137.000 155.995 161.896 1.00 27.73 186 HIS D N 1
ATOM 11097 C CA . HIS D 1 164 ? 137.754 154.906 161.289 1.00 27.73 186 HIS D CA 1
ATOM 11098 C C . HIS D 1 164 ? 137.625 153.691 162.194 1.00 27.73 186 HIS D C 1
ATOM 11099 O O . HIS D 1 164 ? 138.316 153.579 163.209 1.00 27.73 186 HIS D O 1
ATOM 11106 N N . LYS D 1 165 ? 136.740 152.778 161.816 1.00 30.96 187 LYS D N 1
ATOM 11107 C CA . LYS D 1 165 ? 136.516 151.559 162.582 1.00 30.96 187 LYS D CA 1
ATOM 11108 C C . LYS D 1 165 ? 137.481 150.462 162.158 1.00 30.96 187 LYS D C 1
ATOM 11109 O O . LYS D 1 165 ? 137.095 149.337 161.851 1.00 30.96 187 LYS D O 1
ATOM 11115 N N . CYS D 1 166 ? 138.764 150.796 162.151 1.00 28.25 188 CYS D N 1
ATOM 11116 C CA . CYS D 1 166 ? 139.779 149.847 161.743 1.00 28.25 188 CYS D CA 1
ATOM 11117 C C . CYS D 1 166 ? 140.183 148.968 162.913 1.00 28.25 188 CYS D C 1
ATOM 11118 O O . CYS D 1 166 ? 140.246 149.408 164.063 1.00 28.25 188 CYS D O 1
ATOM 11121 N N . HIS D 1 167 ? 140.450 147.713 162.601 1.00 27.53 189 HIS D N 1
ATOM 11122 C CA . HIS D 1 167 ? 140.845 146.725 163.593 1.00 27.53 189 HIS D CA 1
ATOM 11123 C C . HIS D 1 167 ? 142.015 145.861 163.158 1.00 27.53 189 HIS D C 1
ATOM 11124 O O . HIS D 1 167 ? 142.686 145.291 164.022 1.00 27.53 189 HIS D O 1
ATOM 11131 N N . THR D 1 168 ? 142.293 145.748 161.865 1.00 26.45 190 THR D N 1
ATOM 11132 C CA . THR D 1 168 ? 143.407 144.960 161.364 1.00 26.45 190 THR D CA 1
ATOM 11133 C C . THR D 1 168 ? 143.962 145.630 160.121 1.00 26.45 190 THR D C 1
ATOM 11134 O O . THR D 1 168 ? 143.218 145.946 159.190 1.00 26.45 190 THR D O 1
ATOM 11138 N N . VAL D 1 169 ? 145.266 145.845 160.123 1.00 23.68 191 VAL D N 1
ATOM 11139 C CA . VAL D 1 169 ? 146.010 146.320 158.969 1.00 23.68 191 VAL D CA 1
ATOM 11140 C C . VAL D 1 169 ? 147.046 145.260 158.643 1.00 23.68 191 VAL D C 1
ATOM 11141 O O . VAL D 1 169 ? 147.583 144.603 159.537 1.00 23.68 191 VAL D O 1
ATOM 11145 N N . THR D 1 170 ? 147.316 145.074 157.358 1.00 22.77 192 THR D N 1
ATOM 11146 C CA . THR D 1 170 ? 148.205 144.018 156.909 1.00 22.77 192 THR D CA 1
ATOM 11147 C C . THR D 1 170 ? 149.244 144.619 155.987 1.00 22.77 192 THR D C 1
ATOM 11148 O O . THR D 1 170 ? 148.905 145.327 155.038 1.00 22.77 192 THR D O 1
ATOM 11152 N N . ALA D 1 171 ? 150.502 144.345 156.275 1.00 22.65 193 ALA D N 1
ATOM 11153 C CA . ALA D 1 171 ? 151.602 144.759 155.429 1.00 22.65 193 ALA D CA 1
ATOM 11154 C C . ALA D 1 171 ? 152.313 143.534 154.891 1.00 22.65 193 ALA D C 1
ATOM 11155 O O . ALA D 1 171 ? 152.384 142.500 155.556 1.00 22.65 193 ALA D O 1
ATOM 11157 N N . LEU D 1 172 ? 152.827 143.657 153.682 1.00 21.86 194 LEU D N 1
ATOM 11158 C CA . LEU D 1 172 ? 153.611 142.612 153.048 1.00 21.86 194 LEU D CA 1
ATOM 11159 C C . LEU D 1 172 ? 154.997 143.170 152.784 1.00 21.86 194 LEU D C 1
ATOM 11160 O O . LEU D 1 172 ? 155.145 144.189 152.098 1.00 21.86 194 LEU D O 1
ATOM 11165 N N . ASP D 1 173 ? 155.996 142.523 153.375 1.00 22.92 195 ASP D N 1
ATOM 11166 C CA . ASP D 1 173 ? 157.385 142.701 152.991 1.00 22.92 195 ASP D CA 1
ATOM 11167 C C . ASP D 1 173 ? 157.630 141.766 151.823 1.00 22.92 195 ASP D C 1
ATOM 11168 O O . ASP D 1 173 ? 157.729 140.550 151.999 1.00 22.92 195 ASP D O 1
ATOM 11173 N N . MET D 1 174 ? 157.684 142.335 150.622 1.00 21.58 196 MET D N 1
ATOM 11174 C CA . MET D 1 174 ? 157.908 141.571 149.401 1.00 21.58 196 MET D CA 1
ATOM 11175 C C . MET D 1 174 ? 159.413 141.418 149.251 1.00 21.58 196 MET D C 1
ATOM 11176 O O . MET D 1 174 ? 160.110 142.311 148.775 1.00 21.58 196 MET D O 1
ATOM 11181 N N . GLN D 1 175 ? 159.918 140.270 149.681 1.00 21.87 197 GLN D N 1
ATOM 11182 C CA . GLN D 1 175 ? 161.348 140.045 149.737 1.00 21.87 197 GLN D CA 1
ATOM 11183 C C . GLN D 1 175 ? 161.920 139.784 148.353 1.00 21.87 197 GLN D C 1
ATOM 11184 O O . GLN D 1 175 ? 161.234 139.354 147.428 1.00 21.87 197 GLN D O 1
ATOM 11190 N N . ARG D 1 176 ? 163.218 140.043 148.236 1.00 21.28 198 ARG D N 1
ATOM 11191 C CA . ARG D 1 176 ? 163.972 139.698 147.044 1.00 21.28 198 ARG D CA 1
ATOM 11192 C C . ARG D 1 176 ? 163.935 138.200 146.747 1.00 21.28 198 ARG D C 1
ATOM 11193 O O . ARG D 1 176 ? 164.315 137.796 145.643 1.00 21.28 198 ARG D O 1
ATOM 11201 N N . SER D 1 177 ? 163.501 137.376 147.703 1.00 22.09 199 SER D N 1
ATOM 11202 C CA . SER D 1 177 ? 163.379 135.940 147.503 1.00 22.09 199 SER D CA 1
ATOM 11203 C C . SER D 1 177 ? 162.070 135.526 146.840 1.00 22.09 199 SER D C 1
ATOM 11204 O O . SER D 1 177 ? 161.848 134.325 146.651 1.00 22.09 199 SER D O 1
ATOM 11207 N N . ALA D 1 178 ? 161.205 136.474 146.495 1.00 21.23 200 ALA D N 1
ATOM 11208 C CA . ALA D 1 178 ? 159.829 136.220 146.078 1.00 21.23 200 ALA D CA 1
ATOM 11209 C C . ALA D 1 178 ? 158.977 135.684 147.217 1.00 21.23 200 ALA D C 1
ATOM 11210 O O . ALA D 1 178 ? 157.848 135.236 146.996 1.00 21.23 200 ALA D O 1
ATOM 11212 N N . ALA D 1 179 ? 159.506 135.733 148.434 1.00 22.20 201 ALA D N 1
ATOM 11213 C CA . ALA D 1 179 ? 158.761 135.423 149.641 1.00 22.20 201 ALA D CA 1
ATOM 11214 C C . ALA D 1 179 ? 158.138 136.698 150.187 1.00 22.20 201 ALA D C 1
ATOM 11215 O O . ALA D 1 179 ? 158.768 137.759 150.166 1.00 22.20 201 ALA D O 1
ATOM 11217 N N . CYS D 1 180 ? 156.907 136.595 150.652 1.00 24.01 202 CYS D N 1
ATOM 11218 C CA . CYS D 1 180 ? 156.181 137.726 151.215 1.00 24.01 202 CYS D CA 1
ATOM 11219 C C . CYS D 1 180 ? 155.976 137.473 152.700 1.00 24.01 202 CYS D C 1
ATOM 11220 O O . CYS D 1 180 ? 155.211 136.585 153.089 1.00 24.01 202 CYS D O 1
ATOM 11223 N N . THR D 1 181 ? 156.662 138.252 153.525 1.00 23.78 203 THR D N 1
ATOM 11224 C CA . THR D 1 181 ? 156.425 138.216 154.957 1.00 23.78 203 THR D CA 1
ATOM 11225 C C . THR D 1 181 ? 155.212 139.072 155.293 1.00 23.78 203 THR D C 1
ATOM 11226 O O . THR D 1 181 ? 155.148 140.249 154.931 1.00 23.78 203 THR D O 1
ATOM 11230 N N . LEU D 1 182 ? 154.243 138.476 155.971 1.00 24.23 204 LEU D N 1
ATOM 11231 C CA . LEU D 1 182 ? 153.048 139.187 156.391 1.00 24.23 204 LEU D CA 1
ATOM 11232 C C . LEU D 1 182 ? 153.254 139.749 157.789 1.00 24.23 204 LEU D C 1
ATOM 11233 O O . LEU D 1 182 ? 153.774 139.064 158.674 1.00 24.23 204 LEU D O 1
ATOM 11238 N N . LYS D 1 183 ? 152.861 141.001 157.970 1.00 23.89 205 LYS D N 1
ATOM 11239 C CA . LYS D 1 183 ? 152.899 141.684 159.248 1.00 23.89 205 LYS D CA 1
ATOM 11240 C C . LYS D 1 183 ? 151.502 142.185 159.549 1.00 23.89 205 LYS D C 1
ATOM 11241 O O . LYS D 1 183 ? 150.836 142.741 158.672 1.00 23.89 205 LYS D O 1
ATOM 11247 N N . THR D 1 184 ? 151.057 141.971 160.775 1.00 25.84 206 THR D N 1
ATOM 11248 C CA . THR D 1 184 ? 149.717 142.340 161.192 1.00 25.84 206 THR D CA 1
ATOM 11249 C C . THR D 1 184 ? 149.802 143.446 162.230 1.00 25.84 206 THR D C 1
ATOM 11250 O O . THR D 1 184 ? 150.584 143.358 163.183 1.00 25.84 206 THR D O 1
ATOM 11254 N N . TYR D 1 185 ? 149.012 144.490 162.017 1.00 25.56 207 TYR D N 1
ATOM 11255 C CA . TYR D 1 185 ? 148.842 145.585 162.951 1.00 25.56 207 TYR D CA 1
ATOM 11256 C C . TYR D 1 185 ? 147.419 145.566 163.485 1.00 25.56 207 TYR D C 1
ATOM 11257 O O . TYR D 1 185 ? 146.460 145.415 162.724 1.00 25.56 207 TYR D O 1
ATOM 11266 N N . PHE D 1 186 ? 147.294 145.716 164.793 1.00 28.91 208 PHE D N 1
ATOM 11267 C CA . PHE D 1 186 ? 146.007 145.784 165.473 1.00 28.91 208 PHE D CA 1
ATOM 11268 C C . PHE D 1 186 ? 145.895 147.131 166.160 1.00 28.91 208 PHE D C 1
ATOM 11269 O O . PHE D 1 186 ? 146.654 147.396 167.110 1.00 28.91 208 PHE D O 1
ATOM 11277 N N . PRO D 1 187 ? 145.036 148.031 165.695 1.00 30.29 209 PRO D N 1
ATOM 11278 C CA . PRO D 1 187 ? 144.641 149.163 166.519 1.00 30.29 209 PRO D CA 1
ATOM 11279 C C . PRO D 1 187 ? 143.501 148.778 167.443 1.00 30.29 209 PRO D C 1
ATOM 11280 O O . PRO D 1 187 ? 142.386 148.498 166.978 1.00 30.29 209 PRO D O 1
ATOM 11284 N N . PRO D 1 188 ? 143.734 148.744 168.754 1.00 34.17 210 PRO D N 1
ATOM 11285 C CA . PRO D 1 188 ? 142.702 148.240 169.666 1.00 34.17 210 PRO D CA 1
ATOM 11286 C C . PRO D 1 188 ? 141.664 149.269 170.087 1.00 34.17 210 PRO D C 1
ATOM 11287 O O . PRO D 1 188 ? 140.993 149.089 171.105 1.00 34.17 210 PRO D O 1
ATOM 11291 N N . LEU D 1 189 ? 141.535 150.358 169.330 1.00 34.91 211 LEU D N 1
ATOM 11292 C CA . LEU D 1 189 ? 140.583 151.402 169.689 1.00 34.91 211 LEU D CA 1
ATOM 11293 C C . LEU D 1 189 ? 139.185 150.847 169.939 1.00 34.91 211 LEU D C 1
ATOM 11294 O O . LEU D 1 189 ? 138.512 151.259 170.887 1.00 34.91 211 LEU D O 1
ATOM 11299 N N . LEU D 1 190 ? 138.718 149.931 169.090 1.00 33.29 212 LEU D N 1
ATOM 11300 C CA . LEU D 1 190 ? 137.390 149.362 169.295 1.00 33.29 212 LEU D CA 1
ATOM 11301 C C . LEU D 1 190 ? 137.342 148.509 170.556 1.00 33.29 212 LEU D C 1
ATOM 11302 O O . LEU D 1 190 ? 136.377 148.578 171.325 1.00 33.29 212 LEU D O 1
ATOM 11307 N N . ARG D 1 191 ? 138.366 147.684 170.770 1.00 35.44 213 ARG D N 1
ATOM 11308 C CA . ARG D 1 191 ? 138.461 146.893 171.991 1.00 35.44 213 ARG D CA 1
ATOM 11309 C C . ARG D 1 191 ? 138.357 147.779 173.226 1.00 35.44 213 ARG D C 1
ATOM 11310 O O . ARG D 1 191 ? 137.572 147.506 174.140 1.00 35.44 213 ARG D O 1
ATOM 11318 N N . SER D 1 192 ? 139.142 148.856 173.262 1.00 37.25 214 SER D N 1
ATOM 11319 C CA . SER D 1 192 ? 139.120 149.761 174.404 1.00 37.25 214 SER D CA 1
ATOM 11320 C C . SER D 1 192 ? 137.776 150.460 174.538 1.00 37.25 214 SER D C 1
ATOM 11321 O O . SER D 1 192 ? 137.250 150.597 175.646 1.00 37.25 214 SER D O 1
ATOM 11324 N N . THR D 1 193 ? 137.212 150.919 173.423 1.00 35.96 215 THR D N 1
ATOM 11325 C CA . THR D 1 193 ? 135.963 151.662 173.477 1.00 35.96 215 THR D CA 1
ATOM 11326 C C . THR D 1 193 ? 134.813 150.787 173.948 1.00 35.96 215 THR D C 1
ATOM 11327 O O . THR D 1 193 ? 133.881 151.281 174.592 1.00 35.96 215 THR D O 1
ATOM 11331 N N . ILE D 1 194 ? 134.857 149.495 173.643 1.00 36.52 216 ILE D N 1
ATOM 11332 C CA . ILE D 1 194 ? 133.805 148.586 174.083 1.00 36.52 216 ILE D CA 1
ATOM 11333 C C . ILE D 1 194 ? 134.022 148.155 175.526 1.00 36.52 216 ILE D C 1
ATOM 11334 O O . ILE D 1 194 ? 133.082 148.142 176.322 1.00 36.52 216 ILE D O 1
ATOM 11339 N N . MET D 1 195 ? 135.250 147.796 175.881 1.00 39.43 217 MET D N 1
ATOM 11340 C CA . MET D 1 195 ? 135.590 147.406 177.240 1.00 39.43 217 MET D CA 1
ATOM 11341 C C . MET D 1 195 ? 135.902 148.596 178.141 1.00 39.43 217 MET D C 1
ATOM 11342 O O . MET D 1 195 ? 136.130 148.402 179.339 1.00 39.43 217 MET D O 1
ATOM 11347 N N . ASN D 1 196 ? 135.914 149.810 177.599 1.00 41.14 218 ASN D N 1
ATOM 11348 C CA . ASN D 1 196 ? 136.265 151.019 178.344 1.00 41.14 218 ASN D CA 1
ATOM 11349 C C . ASN D 1 196 ? 137.507 150.788 179.200 1.00 41.14 218 ASN D C 1
ATOM 11350 O O . ASN D 1 196 ? 137.632 151.276 180.325 1.00 41.14 218 ASN D O 1
ATOM 11355 N N . THR D 1 197 ? 138.437 150.025 178.640 1.00 41.41 219 THR D N 1
ATOM 11356 C CA . THR D 1 197 ? 139.761 149.813 179.199 1.00 41.41 219 THR D CA 1
ATOM 11357 C C . THR D 1 197 ? 140.763 150.657 178.421 1.00 41.41 219 THR D C 1
ATOM 11358 O O . THR D 1 197 ? 140.506 151.086 177.295 1.00 41.41 219 THR D O 1
ATOM 11362 N N . SER D 1 198 ? 141.909 150.912 179.035 1.00 40.07 220 SER D N 1
ATOM 11363 C CA . SER D 1 198 ? 142.920 151.742 178.408 1.00 40.07 220 SER D CA 1
ATOM 11364 C C . SER D 1 198 ? 143.708 150.950 177.370 1.00 40.07 220 SER D C 1
ATOM 11365 O O . SER D 1 198 ? 143.929 149.745 177.503 1.00 40.07 220 SER D O 1
ATOM 11368 N N . MET D 1 199 ? 144.124 151.658 176.319 1.00 39.10 221 MET D N 1
ATOM 11369 C CA . MET D 1 199 ? 144.957 151.057 175.282 1.00 39.10 221 MET D CA 1
ATOM 11370 C C . MET D 1 199 ? 146.193 150.407 175.882 1.00 39.10 221 MET D C 1
ATOM 11371 O O . MET D 1 199 ? 146.490 149.235 175.610 1.00 39.10 221 MET D O 1
ATOM 11376 N N . VAL D 1 200 ? 146.930 151.171 176.683 1.00 40.47 222 VAL D N 1
ATOM 11377 C CA . VAL D 1 200 ? 148.141 150.675 177.322 1.00 40.47 222 VAL D CA 1
ATOM 11378 C C . VAL D 1 200 ? 147.877 149.333 177.988 1.00 40.47 222 VAL D C 1
ATOM 11379 O O . VAL D 1 200 ? 148.606 148.354 177.777 1.00 40.47 222 VAL D O 1
ATOM 11383 N N . ASP D 1 201 ? 146.815 149.266 178.789 1.00 40.72 223 ASP D N 1
ATOM 11384 C CA . ASP D 1 201 ? 146.580 148.087 179.609 1.00 40.72 223 ASP D CA 1
ATOM 11385 C C . ASP D 1 201 ? 146.250 146.872 178.757 1.00 40.72 223 ASP D C 1
ATOM 11386 O O . ASP D 1 201 ? 146.849 145.810 178.939 1.00 40.72 223 ASP D O 1
ATOM 11391 N N . ILE D 1 202 ? 145.302 146.995 177.826 1.00 38.40 224 ILE D N 1
ATOM 11392 C CA . ILE D 1 202 ? 144.940 145.829 177.029 1.00 38.40 224 ILE D CA 1
ATOM 11393 C C . ILE D 1 202 ? 146.128 145.360 176.206 1.00 38.40 224 ILE D C 1
ATOM 11394 O O . ILE D 1 202 ? 146.410 144.155 176.137 1.00 38.40 224 ILE D O 1
ATOM 11399 N N . MET D 1 203 ? 146.855 146.290 175.588 1.00 36.82 225 MET D N 1
ATOM 11400 C CA . MET D 1 203 ? 147.973 145.898 174.745 1.00 36.82 225 MET D CA 1
ATOM 11401 C C . MET D 1 203 ? 149.040 145.167 175.544 1.00 36.82 225 MET D C 1
ATOM 11402 O O . MET D 1 203 ? 149.471 144.071 175.165 1.00 36.82 225 MET D O 1
ATOM 11407 N N . PHE D 1 204 ? 149.479 145.747 176.659 1.00 38.79 226 PHE D N 1
ATOM 11408 C CA . PHE D 1 204 ? 150.564 145.129 177.401 1.00 38.79 226 PHE D CA 1
ATOM 11409 C C . PHE D 1 204 ? 150.113 143.902 178.177 1.00 38.79 226 PHE D C 1
ATOM 11410 O O . PHE D 1 204 ? 150.930 143.013 178.427 1.00 38.79 226 PHE D O 1
ATOM 11418 N N . ASP D 1 205 ? 148.829 143.794 178.511 1.00 38.52 227 ASP D N 1
ATOM 11419 C CA . ASP D 1 205 ? 148.327 142.554 179.085 1.00 38.52 227 ASP D CA 1
ATOM 11420 C C . ASP D 1 205 ? 148.344 141.435 178.057 1.00 38.52 227 ASP D C 1
ATOM 11421 O O . ASP D 1 205 ? 148.718 140.301 178.374 1.00 38.52 227 ASP D O 1
ATOM 11426 N N . ALA D 1 206 ? 147.937 141.730 176.821 1.00 34.99 228 ALA D N 1
ATOM 11427 C CA . ALA D 1 206 ? 148.076 140.755 175.744 1.00 34.99 228 ALA D CA 1
ATOM 11428 C C . ALA D 1 206 ? 149.534 140.342 175.555 1.00 34.99 228 ALA D C 1
ATOM 11429 O O . ALA D 1 206 ? 149.840 139.153 175.385 1.00 34.99 228 ALA D O 1
ATOM 11431 N N . VAL D 1 207 ? 150.450 141.310 175.597 1.00 36.91 229 VAL D N 1
ATOM 11432 C CA . VAL D 1 207 ? 151.870 141.000 175.445 1.00 36.91 229 VAL D CA 1
ATOM 11433 C C . VAL D 1 207 ? 152.346 140.090 176.572 1.00 36.91 229 VAL D C 1
ATOM 11434 O O . VAL D 1 207 ? 153.084 139.123 176.342 1.00 36.91 229 VAL D O 1
ATOM 11438 N N . GLU D 1 208 ? 151.940 140.386 177.808 1.00 39.31 230 GLU D N 1
ATOM 11439 C CA . GLU D 1 208 ? 152.374 139.575 178.938 1.00 39.31 230 GLU D CA 1
ATOM 11440 C C . GLU D 1 208 ? 151.778 138.175 178.879 1.00 39.31 230 GLU D C 1
ATOM 11441 O O . GLU D 1 208 ? 152.435 137.201 179.258 1.00 39.31 230 GLU D O 1
ATOM 11447 N N . SER D 1 209 ? 150.534 138.048 178.416 1.00 37.09 231 SER D N 1
ATOM 11448 C CA . SER D 1 209 ? 149.949 136.721 178.294 1.00 37.09 231 SER D CA 1
ATOM 11449 C C . SER D 1 209 ? 150.672 135.906 177.234 1.00 37.09 231 SER D C 1
ATOM 11450 O O . SER D 1 209 ? 150.867 134.695 177.395 1.00 37.09 231 SER D O 1
ATOM 11453 N N . PHE D 1 210 ? 151.081 136.552 176.142 1.00 36.15 232 PHE D N 1
ATOM 11454 C CA . PHE D 1 210 ? 151.872 135.847 175.142 1.00 36.15 232 PHE D CA 1
ATOM 11455 C C . PHE D 1 210 ? 153.208 135.409 175.722 1.00 36.15 232 PHE D C 1
ATOM 11456 O O . PHE D 1 210 ? 153.650 134.274 175.506 1.00 36.15 232 PHE D O 1
ATOM 11464 N N . ARG D 1 211 ? 153.872 136.304 176.454 1.00 39.95 233 ARG D N 1
ATOM 11465 C CA . ARG D 1 211 ? 155.065 135.929 177.206 1.00 39.95 233 ARG D CA 1
ATOM 11466 C C . ARG D 1 211 ? 154.834 134.654 178.001 1.00 39.95 233 ARG D C 1
ATOM 11467 O O . ARG D 1 211 ? 155.542 133.657 177.831 1.00 39.95 233 ARG D O 1
ATOM 11475 N N . LYS D 1 212 ? 153.842 134.687 178.890 1.00 39.43 234 LYS D N 1
ATOM 11476 C CA . LYS D 1 212 ? 153.544 133.538 179.737 1.00 39.43 234 LYS D CA 1
ATOM 11477 C C . LYS D 1 212 ? 153.377 132.272 178.909 1.00 39.43 234 LYS D C 1
ATOM 11478 O O . LYS D 1 212 ? 154.129 131.304 179.069 1.00 39.43 234 LYS D O 1
ATOM 11484 N N . GLN D 1 213 ? 152.393 132.258 178.014 1.00 38.11 235 GLN D N 1
ATOM 11485 C CA . GLN D 1 213 ? 152.042 131.032 177.309 1.00 38.11 235 GLN D CA 1
ATOM 11486 C C . GLN D 1 213 ? 152.943 130.742 176.117 1.00 38.11 235 GLN D C 1
ATOM 11487 O O . GLN D 1 213 ? 152.597 129.880 175.304 1.00 38.11 235 GLN D O 1
ATOM 11493 N N . SER D 1 214 ? 154.080 131.422 175.993 1.00 39.27 236 SER D N 1
ATOM 11494 C CA . SER D 1 214 ? 155.044 131.121 174.942 1.00 39.27 236 SER D CA 1
ATOM 11495 C C . SER D 1 214 ? 156.467 130.951 175.441 1.00 39.27 236 SER D C 1
ATOM 11496 O O . SER D 1 214 ? 157.264 130.305 174.751 1.00 39.27 236 SER D O 1
ATOM 11499 N N . GLY D 1 215 ? 156.817 131.499 176.598 1.00 41.37 237 GLY D N 1
ATOM 11500 C CA . GLY D 1 215 ? 158.173 131.396 177.093 1.00 41.37 237 GLY D CA 1
ATOM 11501 C C . GLY D 1 215 ? 159.148 132.286 176.362 1.00 41.37 237 GLY D C 1
ATOM 11502 O O . GLY D 1 215 ? 160.346 131.981 176.312 1.00 41.37 237 GLY D O 1
ATOM 11503 N N . LEU D 1 216 ? 158.666 133.386 175.794 1.00 40.60 238 LEU D N 1
ATOM 11504 C CA . LEU D 1 216 ? 159.488 134.308 175.030 1.00 40.60 238 LEU D CA 1
ATOM 11505 C C . LEU D 1 216 ? 159.546 135.641 175.753 1.00 40.60 238 LEU D C 1
ATOM 11506 O O . LEU D 1 216 ? 158.577 136.053 176.397 1.00 40.60 238 LEU D O 1
ATOM 11511 N N . TYR D 1 217 ? 160.686 136.311 175.639 1.00 43.52 239 TYR D N 1
ATOM 11512 C CA . TYR D 1 217 ? 160.935 137.546 176.373 1.00 43.52 239 TYR D CA 1
ATOM 11513 C C . TYR D 1 217 ? 160.532 138.733 175.511 1.00 43.52 239 TYR D C 1
ATOM 11514 O O . TYR D 1 217 ? 161.143 138.999 174.476 1.00 43.52 239 TYR D O 1
ATOM 11523 N N . PHE D 1 218 ? 159.500 139.452 175.940 1.00 39.79 240 PHE D N 1
ATOM 11524 C CA . PHE D 1 218 ? 159.038 140.673 175.286 1.00 39.79 240 PHE D CA 1
ATOM 11525 C C . PHE D 1 218 ? 158.959 141.746 176.367 1.00 39.79 240 PHE D C 1
ATOM 11526 O O . PHE D 1 218 ? 157.911 141.936 176.987 1.00 39.79 240 PHE D O 1
ATOM 11534 N N . ASP D 1 219 ? 160.066 142.452 176.589 1.00 42.31 241 ASP D N 1
ATOM 11535 C CA . ASP D 1 219 ? 160.166 143.393 177.699 1.00 42.31 241 ASP D CA 1
ATOM 11536 C C . ASP D 1 219 ? 159.435 144.678 177.344 1.00 42.31 241 ASP D C 1
ATOM 11537 O O . ASP D 1 219 ? 159.877 145.438 176.478 1.00 42.31 241 ASP D O 1
ATOM 11542 N N . TYR D 1 220 ? 158.328 144.929 178.033 1.00 40.99 242 TYR D N 1
ATOM 11543 C CA . TYR D 1 220 ? 157.518 146.116 177.829 1.00 40.99 242 TYR D CA 1
ATOM 11544 C C . TYR D 1 220 ? 157.545 147.063 179.017 1.00 40.99 242 TYR D C 1
ATOM 11545 O O . TYR D 1 220 ? 156.820 148.063 179.010 1.00 40.99 242 TYR D O 1
ATOM 11554 N N . THR D 1 221 ? 158.349 146.769 180.039 1.00 43.11 243 THR D N 1
ATOM 11555 C CA . THR D 1 221 ? 158.373 147.596 181.238 1.00 43.11 243 THR D CA 1
ATOM 11556 C C . THR D 1 221 ? 158.616 149.060 180.898 1.00 43.11 243 THR D C 1
ATOM 11557 O O . THR D 1 221 ? 157.849 149.939 181.300 1.00 43.11 243 THR D O 1
ATOM 11561 N N . LYS D 1 222 ? 159.686 149.337 180.152 1.00 43.04 244 LYS D N 1
ATOM 11562 C CA . LYS D 1 222 ? 160.039 150.717 179.838 1.00 43.04 244 LYS D CA 1
ATOM 11563 C C . LYS D 1 222 ? 158.957 151.397 179.012 1.00 43.04 244 LYS D C 1
ATOM 11564 O O . LYS D 1 222 ? 158.622 152.565 179.248 1.00 43.04 244 LYS D O 1
ATOM 11570 N N . ILE D 1 223 ? 158.390 150.674 178.047 1.00 40.50 245 ILE D N 1
ATOM 11571 C CA . ILE D 1 223 ? 157.370 151.247 177.178 1.00 40.50 245 ILE D CA 1
ATOM 11572 C C . ILE D 1 223 ? 156.118 151.569 177.979 1.00 40.50 245 ILE D C 1
ATOM 11573 O O . ILE D 1 223 ? 155.540 152.652 177.849 1.00 40.50 245 ILE D O 1
ATOM 11578 N N . LYS D 1 224 ? 155.677 150.627 178.813 1.00 41.11 246 LYS D N 1
ATOM 11579 C CA . LYS D 1 224 ? 154.522 150.863 179.672 1.00 41.11 246 LYS D CA 1
ATOM 11580 C C . LYS D 1 224 ? 154.757 152.054 180.591 1.00 41.11 246 LYS D C 1
ATOM 11581 O O . LYS D 1 224 ? 153.905 152.942 180.710 1.00 41.11 246 LYS D O 1
ATOM 11587 N N . GLU D 1 225 ? 155.908 152.079 181.263 1.00 44.29 247 GLU D N 1
ATOM 11588 C CA . GLU D 1 225 ? 156.247 153.190 182.141 1.00 44.29 247 GLU D CA 1
ATOM 11589 C C . GLU D 1 225 ? 156.125 154.518 181.410 1.00 44.29 247 GLU D C 1
ATOM 11590 O O . GLU D 1 225 ? 155.414 155.426 181.853 1.00 44.29 247 GLU D O 1
ATOM 11596 N N . PHE D 1 226 ? 156.822 154.650 180.281 1.00 43.61 248 PHE D N 1
ATOM 11597 C CA . PHE D 1 226 ? 156.778 155.904 179.541 1.00 43.61 248 PHE D CA 1
ATOM 11598 C C . PHE D 1 226 ? 155.358 156.253 179.117 1.00 43.61 248 PHE D C 1
ATOM 11599 O O . PHE D 1 226 ? 154.932 157.407 179.241 1.00 43.61 248 PHE D O 1
ATOM 11607 N N . MET D 1 227 ? 154.608 155.274 178.615 1.00 42.37 249 MET D N 1
ATOM 11608 C CA . MET D 1 227 ? 153.325 155.556 177.993 1.00 42.37 249 MET D CA 1
ATOM 11609 C C . MET D 1 227 ? 152.206 155.776 178.999 1.00 42.37 249 MET D C 1
ATOM 11610 O O . MET D 1 227 ? 151.151 156.294 178.620 1.00 42.37 249 MET D O 1
ATOM 11615 N N . SER D 1 228 ? 152.398 155.396 180.260 1.00 45.23 250 SER D N 1
ATOM 11616 C CA . SER D 1 228 ? 151.399 155.663 181.285 1.00 45.23 250 SER D CA 1
ATOM 11617 C C . SER D 1 228 ? 151.602 157.006 181.975 1.00 45.23 250 SER D C 1
ATOM 11618 O O . SER D 1 228 ? 150.678 157.492 182.634 1.00 45.23 250 SER D O 1
ATOM 11621 N N . GLU D 1 229 ? 152.778 157.612 181.837 1.00 48.39 251 GLU D N 1
ATOM 11622 C CA . GLU D 1 229 ? 153.019 158.930 182.399 1.00 48.39 251 GLU D CA 1
ATOM 11623 C C . GLU D 1 229 ? 152.027 159.945 181.838 1.00 48.39 251 GLU D C 1
ATOM 11624 O O . GLU D 1 229 ? 151.359 159.714 180.827 1.00 48.39 251 GLU D O 1
ATOM 11630 N N . GLU D 1 230 ? 151.935 161.089 182.517 1.00 50.71 252 GLU D N 1
ATOM 11631 C CA . GLU D 1 230 ? 151.060 162.169 182.083 1.00 50.71 252 GLU D CA 1
ATOM 11632 C C . GLU D 1 230 ? 151.754 163.145 181.143 1.00 50.71 252 GLU D C 1
ATOM 11633 O O . GLU D 1 230 ? 151.117 163.659 180.214 1.00 50.71 252 GLU D O 1
ATOM 11639 N N . LYS D 1 231 ? 153.039 163.423 181.371 1.00 48.78 253 LYS D N 1
ATOM 11640 C CA . LYS D 1 231 ? 153.780 164.282 180.454 1.00 48.78 253 LYS D CA 1
ATOM 11641 C C . LYS D 1 231 ? 153.737 163.726 179.039 1.00 48.78 253 LYS D C 1
ATOM 11642 O O . LYS D 1 231 ? 153.649 164.482 178.066 1.00 48.78 253 LYS D O 1
ATOM 11648 N N . THR D 1 232 ? 153.801 162.402 178.906 1.00 46.30 254 THR D N 1
ATOM 11649 C CA . THR D 1 232 ? 153.650 161.776 177.599 1.00 46.30 254 THR D CA 1
ATOM 11650 C C . THR D 1 232 ? 152.255 162.016 177.037 1.00 46.30 254 THR D C 1
ATOM 11651 O O . THR D 1 232 ? 152.102 162.419 175.879 1.00 46.30 254 THR D O 1
ATOM 11655 N N . HIS D 1 233 ? 151.222 161.774 177.846 1.00 47.14 255 HIS D N 1
ATOM 11656 C CA . HIS D 1 233 ? 149.853 161.972 177.385 1.00 47.14 255 HIS D CA 1
ATOM 11657 C C . HIS D 1 233 ? 149.583 163.411 176.976 1.00 47.14 255 HIS D C 1
ATOM 11658 O O . HIS D 1 233 ? 148.650 163.658 176.205 1.00 47.14 255 HIS D O 1
ATOM 11665 N N . GLU D 1 234 ? 150.367 164.365 177.479 1.00 48.60 256 GLU D N 1
ATOM 11666 C CA . GLU D 1 234 ? 150.183 165.752 177.066 1.00 48.60 256 GLU D CA 1
ATOM 11667 C C . GLU D 1 234 ? 150.323 165.893 175.556 1.00 48.60 256 GLU D C 1
ATOM 11668 O O . GLU D 1 234 ? 149.559 166.626 174.919 1.00 48.60 256 GLU D O 1
ATOM 11674 N N . THR D 1 235 ? 151.293 165.195 174.969 1.00 45.82 257 THR D N 1
ATOM 11675 C CA . THR D 1 235 ? 151.523 165.218 173.531 1.00 45.82 257 THR D CA 1
ATOM 11676 C C . THR D 1 235 ? 150.982 163.992 172.814 1.00 45.82 257 THR D C 1
ATOM 11677 O O . THR D 1 235 ? 150.604 164.089 171.643 1.00 45.82 257 THR D O 1
ATOM 11681 N N . MET D 1 236 ? 150.934 162.849 173.486 1.00 43.64 258 MET D N 1
ATOM 11682 C CA . MET D 1 236 ? 150.576 161.599 172.838 1.00 43.64 258 MET D CA 1
ATOM 11683 C C . MET D 1 236 ? 149.078 161.500 172.603 1.00 43.64 258 MET D C 1
ATOM 11684 O O . MET D 1 236 ? 148.271 161.874 173.456 1.00 43.64 258 MET D O 1
ATOM 11689 N N . MET D 1 237 ? 148.715 160.994 171.426 1.00 41.94 259 MET D N 1
ATOM 11690 C CA . MET D 1 237 ? 147.341 160.606 171.127 1.00 41.94 259 MET D CA 1
ATOM 11691 C C . MET D 1 237 ? 147.261 159.091 171.276 1.00 41.94 259 MET D C 1
ATOM 11692 O O . MET D 1 237 ? 147.179 158.342 170.304 1.00 41.94 259 MET D O 1
ATOM 11697 N N . VAL D 1 238 ? 147.278 158.642 172.532 1.00 41.68 260 VAL D N 1
ATOM 11698 C CA . VAL D 1 238 ? 147.367 157.220 172.824 1.00 41.68 260 VAL D CA 1
ATOM 11699 C C . VAL D 1 238 ? 146.238 156.434 172.175 1.00 41.68 260 VAL D C 1
ATOM 11700 O O . VAL D 1 238 ? 146.379 155.231 171.942 1.00 41.68 260 VAL D O 1
ATOM 11704 N N . ASP D 1 239 ? 145.117 157.084 171.873 1.00 41.28 261 ASP D N 1
ATOM 11705 C CA . ASP D 1 239 ? 144.034 156.421 171.161 1.00 41.28 261 ASP D CA 1
ATOM 11706 C C . ASP D 1 239 ? 144.387 156.116 169.718 1.00 41.28 261 ASP D C 1
ATOM 11707 O O . ASP D 1 239 ? 143.596 155.464 169.028 1.00 41.28 261 ASP D O 1
ATOM 11712 N N . ARG D 1 240 ? 145.542 156.576 169.249 1.00 39.71 262 ARG D N 1
ATOM 11713 C CA . ARG D 1 240 ? 146.018 156.315 167.902 1.00 39.71 262 ARG D CA 1
ATOM 11714 C C . ARG D 1 240 ? 147.107 155.250 167.872 1.00 39.71 262 ARG D C 1
ATOM 11715 O O . ARG D 1 240 ? 147.789 155.102 166.854 1.00 39.71 262 ARG D O 1
ATOM 11723 N N . SER D 1 241 ? 147.284 154.514 168.960 1.00 36.57 263 SER D N 1
ATOM 11724 C CA . SER D 1 241 ? 148.336 153.522 169.082 1.00 36.57 263 SER D CA 1
ATOM 11725 C C . SER D 1 241 ? 147.882 152.176 168.529 1.00 36.57 263 SER D C 1
ATOM 11726 O O . SER D 1 241 ? 146.689 151.907 168.377 1.00 36.57 263 SER D O 1
ATOM 11729 N N . TYR D 1 242 ? 148.859 151.323 168.228 1.00 31.31 264 TYR D N 1
ATOM 11730 C CA . TYR D 1 242 ? 148.561 150.004 167.695 1.00 31.31 264 TYR D CA 1
ATOM 11731 C C . TYR D 1 242 ? 149.715 149.055 167.991 1.00 31.31 264 TYR D C 1
ATOM 11732 O O . TYR D 1 242 ? 150.800 149.466 168.400 1.00 31.31 264 TYR D O 1
ATOM 11741 N N . LEU D 1 243 ? 149.444 147.765 167.818 1.00 31.79 265 LEU D N 1
ATOM 11742 C CA . LEU D 1 243 ? 150.403 146.704 168.099 1.00 31.79 265 LEU D CA 1
ATOM 11743 C C . LEU D 1 243 ? 150.667 145.907 166.834 1.00 31.79 265 LEU D C 1
ATOM 11744 O O . LEU D 1 243 ? 149.730 145.450 166.181 1.00 31.79 265 LEU D O 1
ATOM 11749 N N . SER D 1 244 ? 151.934 145.711 166.510 1.00 29.15 266 SER D N 1
ATOM 11750 C CA . SER D 1 244 ? 152.332 145.022 165.295 1.00 29.15 266 SER D CA 1
ATOM 11751 C C . SER D 1 244 ? 153.145 143.785 165.627 1.00 29.15 266 SER D C 1
ATOM 11752 O O . SER D 1 244 ? 153.931 143.780 166.577 1.00 29.15 266 SER D O 1
ATOM 11755 N N . PHE D 1 245 ? 152.950 142.742 164.832 1.00 28.74 267 PHE D N 1
ATOM 11756 C CA . PHE D 1 245 ? 153.773 141.548 164.921 1.00 28.74 267 PHE D CA 1
ATOM 11757 C C . PHE D 1 245 ? 153.960 140.952 163.537 1.00 28.74 267 PHE D C 1
ATOM 11758 O O . PHE D 1 245 ? 153.068 141.025 162.687 1.00 28.74 267 PHE D O 1
ATOM 11766 N N . ASP D 1 246 ? 155.134 140.373 163.318 1.00 30.02 268 ASP D N 1
ATOM 11767 C CA . ASP D 1 246 ? 155.373 139.608 162.107 1.00 30.02 268 ASP D CA 1
ATOM 11768 C C . ASP D 1 246 ? 154.763 138.222 162.245 1.00 30.02 268 ASP D C 1
ATOM 11769 O O . ASP D 1 246 ? 154.938 137.544 163.260 1.00 30.02 268 ASP D O 1
ATOM 11774 N N . CYS D 1 247 ? 154.038 137.807 161.214 1.00 27.80 269 CYS D N 1
ATOM 11775 C CA . CYS D 1 247 ? 153.304 136.547 161.239 1.00 27.80 269 CYS D CA 1
ATOM 11776 C C . CYS D 1 247 ? 154.249 135.403 160.875 1.00 27.80 269 CYS D C 1
ATOM 11777 O O . CYS D 1 247 ? 154.237 134.847 159.777 1.00 27.80 269 CYS D O 1
ATOM 11780 N N . LEU D 1 248 ? 155.083 135.059 161.851 1.00 30.40 270 LEU D N 1
ATOM 11781 C CA . LEU D 1 248 ? 156.100 134.033 161.709 1.00 30.40 270 LEU D CA 1
ATOM 11782 C C . LEU D 1 248 ? 156.160 133.246 163.009 1.00 30.40 270 LEU D C 1
ATOM 11783 O O . LEU D 1 248 ? 155.325 133.416 163.901 1.00 30.40 270 LEU D O 1
ATOM 11788 N N . ASP D 1 249 ? 157.159 132.382 163.111 1.00 34.45 271 ASP D N 1
ATOM 11789 C CA . ASP D 1 249 ? 157.432 131.677 164.349 1.00 34.45 271 ASP D CA 1
ATOM 11790 C C . ASP D 1 249 ? 157.726 132.692 165.448 1.00 34.45 271 ASP D C 1
ATOM 11791 O O . ASP D 1 249 ? 158.675 133.477 165.313 1.00 34.45 271 ASP D O 1
ATOM 11796 N N . PRO D 1 250 ? 156.955 132.715 166.537 1.00 35.45 272 PRO D N 1
ATOM 11797 C CA . PRO D 1 250 ? 157.142 133.750 167.561 1.00 35.45 272 PRO D CA 1
ATOM 11798 C C . PRO D 1 250 ? 158.574 133.925 168.029 1.00 35.45 272 PRO D C 1
ATOM 11799 O O . PRO D 1 250 ? 158.935 134.989 168.538 1.00 35.45 272 PRO D O 1
ATOM 11803 N N . ALA D 1 251 ? 159.398 132.892 167.870 1.00 38.17 273 ALA D N 1
ATOM 11804 C CA . ALA D 1 251 ? 160.802 132.993 168.235 1.00 38.17 273 ALA D CA 1
ATOM 11805 C C . ALA D 1 251 ? 161.616 133.739 167.194 1.00 38.17 273 ALA D C 1
ATOM 11806 O O . ALA D 1 251 ? 162.726 134.187 167.496 1.00 38.17 273 ALA D O 1
ATOM 11808 N N . LYS D 1 252 ? 161.091 133.878 165.981 1.00 36.76 274 LYS D N 1
ATOM 11809 C CA . LYS D 1 252 ? 161.719 134.666 164.935 1.00 36.76 274 LYS D CA 1
ATOM 11810 C C . LYS D 1 252 ? 160.946 135.938 164.627 1.00 36.76 274 LYS D C 1
ATOM 11811 O O . LYS D 1 252 ? 161.336 136.682 163.723 1.00 36.76 274 LYS D O 1
ATOM 11817 N N . SER D 1 253 ? 159.872 136.207 165.355 1.00 33.71 275 SER D N 1
ATOM 11818 C CA . SER D 1 253 ? 159.031 137.364 165.130 1.00 33.71 275 SER D CA 1
ATOM 11819 C C . SER D 1 253 ? 159.426 138.482 166.089 1.00 33.71 275 SER D C 1
ATOM 11820 O O . SER D 1 253 ? 160.421 138.398 166.814 1.00 33.71 275 SER D O 1
ATOM 11823 N N . ARG D 1 254 ? 158.637 139.549 166.087 1.00 32.93 276 ARG D N 1
ATOM 11824 C CA . ARG D 1 254 ? 158.867 140.714 166.918 1.00 32.93 276 ARG D CA 1
ATOM 11825 C C . ARG D 1 254 ? 157.539 141.126 167.517 1.00 32.93 276 ARG D C 1
ATOM 11826 O O . ARG D 1 254 ? 156.480 140.645 167.109 1.00 32.93 276 ARG D O 1
ATOM 11834 N N . ILE D 1 255 ? 157.585 142.037 168.480 1.00 33.66 277 ILE D N 1
ATOM 11835 C CA . ILE D 1 255 ? 156.396 142.790 168.855 1.00 33.66 277 ILE D CA 1
ATOM 11836 C C . ILE D 1 255 ? 156.771 144.256 168.788 1.00 33.66 277 ILE D C 1
ATOM 11837 O O . ILE D 1 255 ? 157.900 144.627 169.107 1.00 33.66 277 ILE D O 1
ATOM 11842 N N . LYS D 1 256 ? 155.859 145.079 168.296 1.00 32.46 278 LYS D N 1
ATOM 11843 C CA . LYS D 1 256 ? 156.132 146.494 168.126 1.00 32.46 278 LYS D CA 1
ATOM 11844 C C . LYS D 1 256 ? 154.945 147.285 168.625 1.00 32.46 278 LYS D C 1
ATOM 11845 O O . LYS D 1 256 ? 153.801 146.974 168.287 1.00 32.46 278 LYS D O 1
ATOM 11851 N N . ILE D 1 257 ? 155.218 148.298 169.433 1.00 34.74 279 ILE D N 1
ATOM 11852 C CA . ILE D 1 257 ? 154.180 149.156 169.983 1.00 34.74 279 ILE D CA 1
ATOM 11853 C C . ILE D 1 257 ? 154.309 150.513 169.315 1.00 34.74 279 ILE D C 1
ATOM 11854 O O . ILE D 1 257 ? 155.354 151.164 169.424 1.00 34.74 279 ILE D O 1
ATOM 11859 N N . TYR D 1 258 ? 153.258 150.919 168.604 1.00 32.84 280 TYR D N 1
ATOM 11860 C CA . TYR D 1 258 ? 153.190 152.173 167.876 1.00 32.84 280 TYR D CA 1
ATOM 11861 C C . TYR D 1 258 ? 152.290 153.164 168.596 1.00 32.84 280 TYR D C 1
ATOM 11862 O O . TYR D 1 258 ? 151.230 152.805 169.115 1.00 32.84 280 TYR D O 1
ATOM 11871 N N . THR D 1 259 ? 152.705 154.427 168.588 1.00 37.65 281 THR D N 1
ATOM 11872 C CA . THR D 1 259 ? 151.846 155.505 169.053 1.00 37.65 281 THR D CA 1
ATOM 11873 C C . THR D 1 259 ? 152.132 156.771 168.256 1.00 37.65 281 THR D C 1
ATOM 11874 O O . THR D 1 259 ? 153.210 156.944 167.681 1.00 37.65 281 THR D O 1
ATOM 11878 N N . GLU D 1 260 ? 151.134 157.653 168.226 1.00 39.04 282 GLU D N 1
ATOM 11879 C CA . GLU D 1 260 ? 151.218 158.942 167.556 1.00 39.04 282 GLU D CA 1
ATOM 11880 C C . GLU D 1 260 ? 151.477 160.045 168.572 1.00 39.04 282 GLU D C 1
ATOM 11881 O O . GLU D 1 260 ? 150.955 160.008 169.689 1.00 39.04 282 GLU D O 1
ATOM 11887 N N . ALA D 1 261 ? 152.284 161.027 168.177 1.00 41.13 283 ALA D N 1
ATOM 11888 C CA . ALA D 1 261 ? 152.572 162.190 169.001 1.00 41.13 283 ALA D CA 1
ATOM 11889 C C . ALA D 1 261 ? 152.728 163.411 168.111 1.00 41.13 283 ALA D C 1
ATOM 11890 O O . ALA D 1 261 ? 153.462 163.376 167.118 1.00 41.13 283 ALA D O 1
ATOM 11892 N N . LYS D 1 262 ? 152.039 164.484 168.468 1.00 44.24 284 LYS D N 1
ATOM 11893 C CA . LYS D 1 262 ? 152.182 165.770 167.798 1.00 44.24 284 LYS D CA 1
ATOM 11894 C C . LYS D 1 262 ? 153.035 166.649 168.702 1.00 44.24 284 LYS D C 1
ATOM 11895 O O . LYS D 1 262 ? 152.563 167.158 169.720 1.00 44.24 284 LYS D O 1
ATOM 11901 N N . VAL D 1 263 ? 154.300 166.812 168.328 1.00 44.64 285 VAL D N 1
ATOM 11902 C CA . VAL D 1 263 ? 155.286 167.467 169.171 1.00 44.64 285 VAL D CA 1
ATOM 11903 C C . VAL D 1 263 ? 155.694 168.788 168.528 1.00 44.64 285 VAL D C 1
ATOM 11904 O O . VAL D 1 263 ? 155.260 169.133 167.433 1.00 44.64 285 VAL D O 1
ATOM 11908 N N . LYS D 1 264 ? 156.535 169.535 169.234 1.00 47.84 286 LYS D N 1
ATOM 11909 C CA . LYS D 1 264 ? 156.993 170.837 168.774 1.00 47.84 286 LYS D CA 1
ATOM 11910 C C . LYS D 1 264 ? 158.502 170.989 168.770 1.00 47.84 286 LYS D C 1
ATOM 11911 O O . LYS D 1 264 ? 159.019 171.807 168.009 1.00 47.84 286 LYS D O 1
ATOM 11917 N N . THR D 1 265 ? 159.217 170.229 169.591 1.00 46.44 287 THR D N 1
ATOM 11918 C CA . THR D 1 265 ? 160.664 170.305 169.677 1.00 46.44 287 THR D CA 1
ATOM 11919 C C . THR D 1 265 ? 161.253 168.920 169.472 1.00 46.44 287 THR D C 1
ATOM 11920 O O . THR D 1 265 ? 160.539 167.918 169.404 1.00 46.44 287 THR D O 1
ATOM 11924 N N . LEU D 1 266 ? 162.575 168.878 169.369 1.00 43.52 288 LEU D N 1
ATOM 11925 C CA . LEU D 1 266 ? 163.293 167.616 169.355 1.00 43.52 288 LEU D CA 1
ATOM 11926 C C . LEU D 1 266 ? 163.536 167.075 170.753 1.00 43.52 288 LEU D C 1
ATOM 11927 O O . LEU D 1 266 ? 163.914 165.909 170.891 1.00 43.52 288 LEU D O 1
ATOM 11932 N N . GLU D 1 267 ? 163.318 167.884 171.787 1.00 46.51 289 GLU D N 1
ATOM 11933 C CA . GLU D 1 267 ? 163.285 167.360 173.144 1.00 46.51 289 GLU D CA 1
ATOM 11934 C C . GLU D 1 267 ? 162.070 166.469 173.357 1.00 46.51 289 GLU D C 1
ATOM 11935 O O . GLU D 1 267 ? 162.196 165.361 173.891 1.00 46.51 289 GLU D O 1
ATOM 11941 N N . GLU D 1 268 ? 160.896 166.922 172.918 1.00 46.87 290 GLU D N 1
ATOM 11942 C CA . GLU D 1 268 ? 159.697 166.103 173.007 1.00 46.87 290 GLU D CA 1
ATOM 11943 C C . GLU D 1 268 ? 159.795 164.884 172.103 1.00 46.87 290 GLU D C 1
ATOM 11944 O O . GLU D 1 268 ? 159.117 163.880 172.338 1.00 46.87 290 GLU D O 1
ATOM 11950 N N . ALA D 1 269 ? 160.623 164.959 171.061 1.00 43.56 291 ALA D N 1
ATOM 11951 C CA . ALA D 1 269 ? 160.822 163.808 170.191 1.00 43.56 291 ALA D CA 1
ATOM 11952 C C . ALA D 1 269 ? 161.773 162.802 170.823 1.00 43.56 291 ALA D C 1
ATOM 11953 O O . ALA D 1 269 ? 161.531 161.592 170.767 1.00 43.56 291 ALA D O 1
ATOM 11955 N N . TYR D 1 270 ? 162.866 163.281 171.418 1.00 43.03 292 TYR D N 1
ATOM 11956 C CA . TYR D 1 270 ? 163.742 162.405 172.185 1.00 43.03 292 TYR D CA 1
ATOM 11957 C C . TYR D 1 270 ? 162.994 161.748 173.336 1.00 43.03 292 TYR D C 1
ATOM 11958 O O . TYR D 1 270 ? 163.326 160.626 173.731 1.00 43.03 292 TYR D O 1
ATOM 11967 N N . SER D 1 271 ? 161.989 162.433 173.884 1.00 44.78 293 SER D N 1
ATOM 11968 C CA . SER D 1 271 ? 161.157 161.834 174.920 1.00 44.78 293 SER D CA 1
ATOM 11969 C C . SER D 1 271 ? 160.590 160.496 174.463 1.00 44.78 293 SER D C 1
ATOM 11970 O O . SER D 1 271 ? 160.636 159.507 175.202 1.00 44.78 293 SER D O 1
ATOM 11973 N N . PHE D 1 272 ? 160.053 160.445 173.243 1.00 42.59 294 PHE D N 1
ATOM 11974 C CA . PHE D 1 272 ? 159.516 159.198 172.714 1.00 42.59 294 PHE D CA 1
ATOM 11975 C C . PHE D 1 272 ? 160.619 158.281 172.205 1.00 42.59 294 PHE D C 1
ATOM 11976 O O . PHE D 1 272 ? 160.518 157.056 172.334 1.00 42.59 294 PHE D O 1
ATOM 11984 N N . TRP D 1 273 ? 161.675 158.851 171.634 1.00 40.34 295 TRP D N 1
ATOM 11985 C CA . TRP D 1 273 ? 162.737 158.055 171.037 1.00 40.34 295 TRP D CA 1
ATOM 11986 C C . TRP D 1 273 ? 163.518 157.265 172.076 1.00 40.34 295 TRP D C 1
ATOM 11987 O O . TRP D 1 273 ? 164.027 156.184 171.766 1.00 40.34 295 TRP D O 1
ATOM 11998 N N . SER D 1 274 ? 163.620 157.772 173.304 1.00 42.21 296 SER D N 1
ATOM 11999 C CA . SER D 1 274 ? 164.367 157.106 174.358 1.00 42.21 296 SER D CA 1
ATOM 12000 C C . SER D 1 274 ? 163.502 156.691 175.538 1.00 42.21 296 SER D C 1
ATOM 12001 O O . SER D 1 274 ? 164.038 156.197 176.535 1.00 42.21 296 SER D O 1
ATOM 12004 N N . LEU D 1 275 ? 162.186 156.870 175.457 1.00 42.28 297 LEU D N 1
ATOM 12005 C CA . LEU D 1 275 ? 161.274 156.526 176.545 1.00 42.28 297 LEU D CA 1
ATOM 12006 C C . LEU D 1 275 ? 161.643 157.242 177.840 1.00 42.28 297 LEU D C 1
ATOM 12007 O O . LEU D 1 275 ? 161.359 156.753 178.934 1.00 42.28 297 LEU D O 1
ATOM 12012 N N . GLY D 1 276 ? 162.269 158.409 177.727 1.00 43.43 298 GLY D N 1
ATOM 12013 C CA . GLY D 1 276 ? 162.650 159.182 178.890 1.00 43.43 298 GLY D CA 1
ATOM 12014 C C . GLY D 1 276 ? 163.963 158.729 179.484 1.00 43.43 298 GLY D C 1
ATOM 12015 O O . GLY D 1 276 ? 164.057 158.480 180.689 1.00 43.43 298 GLY D O 1
ATOM 12016 N N . GLY D 1 277 ? 164.986 158.618 178.644 1.00 43.81 299 GLY D N 1
ATOM 12017 C CA . GLY D 1 277 ? 166.288 158.172 179.085 1.00 43.81 299 GLY D CA 1
ATOM 12018 C C . GLY D 1 277 ? 166.372 156.711 179.451 1.00 43.81 299 GLY D C 1
ATOM 12019 O O . GLY D 1 277 ? 167.471 156.227 179.745 1.00 43.81 299 GLY D O 1
ATOM 12020 N N . ARG D 1 278 ? 165.252 155.989 179.441 1.00 43.59 300 ARG D N 1
ATOM 12021 C CA . ARG D 1 278 ? 165.285 154.575 179.788 1.00 43.59 300 ARG D CA 1
ATOM 12022 C C . ARG D 1 278 ? 166.064 153.775 178.753 1.00 43.59 300 ARG D C 1
ATOM 12023 O O . ARG D 1 278 ? 166.775 152.825 179.101 1.00 43.59 300 ARG D O 1
ATOM 12031 N N . LEU D 1 279 ? 165.946 154.143 177.483 1.00 42.50 301 LEU D N 1
ATOM 12032 C CA . LEU D 1 279 ? 166.741 153.556 176.415 1.00 42.50 301 LEU D CA 1
ATOM 12033 C C . LEU D 1 279 ? 167.944 154.450 176.156 1.00 42.50 301 LEU D C 1
ATOM 12034 O O . LEU D 1 279 ? 167.802 155.670 176.037 1.00 42.50 301 LEU D O 1
ATOM 12039 N N . SER D 1 280 ? 169.122 153.841 176.073 1.00 44.59 302 SER D N 1
ATOM 12040 C CA . SER D 1 280 ? 170.353 154.590 175.896 1.00 44.59 302 SER D CA 1
ATOM 12041 C C . SER D 1 280 ? 171.340 153.738 175.114 1.00 44.59 302 SER D C 1
ATOM 12042 O O . SER D 1 280 ? 171.138 152.539 174.912 1.00 44.59 302 SER D O 1
ATOM 12045 N N . GLY D 1 281 ? 172.417 154.378 174.673 1.00 45.80 303 GLY D N 1
ATOM 12046 C CA . GLY D 1 281 ? 173.462 153.700 173.950 1.00 45.80 303 GLY D CA 1
ATOM 12047 C C . GLY D 1 281 ? 173.879 154.453 172.706 1.00 45.80 303 GLY D C 1
ATOM 12048 O O . GLY D 1 281 ? 173.364 155.534 172.401 1.00 45.80 303 GLY D O 1
ATOM 12049 N N . PRO D 1 282 ? 174.827 153.889 171.956 1.00 45.77 304 PRO D N 1
ATOM 12050 C CA . PRO D 1 282 ? 175.280 154.577 170.738 1.00 45.77 304 PRO D CA 1
ATOM 12051 C C . PRO D 1 282 ? 174.246 154.562 169.630 1.00 45.77 304 PRO D C 1
ATOM 12052 O O . PRO D 1 282 ? 174.129 155.544 168.885 1.00 45.77 304 PRO D O 1
ATOM 12056 N N . GLU D 1 283 ? 173.490 153.469 169.496 1.00 44.42 305 GLU D N 1
ATOM 12057 C CA . GLU D 1 283 ? 172.467 153.403 168.462 1.00 44.42 305 GLU D CA 1
ATOM 12058 C C . GLU D 1 283 ? 171.441 154.508 168.650 1.00 44.42 305 GLU D C 1
ATOM 12059 O O . GLU D 1 283 ? 170.990 155.124 167.677 1.00 44.42 305 GLU D O 1
ATOM 12065 N N . ILE D 1 284 ? 171.074 154.779 169.902 1.00 42.75 306 ILE D N 1
ATOM 12066 C CA . ILE D 1 284 ? 170.071 155.796 170.186 1.00 42.75 306 ILE D CA 1
ATOM 12067 C C . ILE D 1 284 ? 170.564 157.161 169.724 1.00 42.75 306 ILE D C 1
ATOM 12068 O O . ILE D 1 284 ? 169.841 157.915 169.059 1.00 42.75 306 ILE D O 1
ATOM 12073 N N . ASP D 1 285 ? 171.821 157.479 170.028 1.00 43.93 307 ASP D N 1
ATOM 12074 C CA . ASP D 1 285 ? 172.365 158.787 169.681 1.00 43.93 307 ASP D CA 1
ATOM 12075 C C . ASP D 1 285 ? 172.531 158.937 168.174 1.00 43.93 307 ASP D C 1
ATOM 12076 O O . ASP D 1 285 ? 172.200 159.982 167.603 1.00 43.93 307 ASP D O 1
ATOM 12081 N N . TYR D 1 286 ? 173.069 157.910 167.513 1.00 43.32 308 TYR D N 1
ATOM 12082 C CA . TYR D 1 286 ? 173.183 157.943 166.057 1.00 43.32 308 TYR D CA 1
ATOM 12083 C C . TYR D 1 286 ? 171.817 158.137 165.401 1.00 43.32 308 TYR D C 1
ATOM 12084 O O . TYR D 1 286 ? 171.639 159.005 164.530 1.00 43.32 308 TYR D O 1
ATOM 12093 N N . GLY D 1 287 ? 170.838 157.327 165.803 1.00 41.21 309 GLY D N 1
ATOM 12094 C CA . GLY D 1 287 ? 169.519 157.437 165.218 1.00 41.21 309 GLY D CA 1
ATOM 12095 C C . GLY D 1 287 ? 168.905 158.800 165.448 1.00 41.21 309 GLY D C 1
ATOM 12096 O O . GLY D 1 287 ? 168.236 159.346 164.569 1.00 41.21 309 GLY D O 1
ATOM 12097 N N . PHE D 1 288 ? 169.146 159.389 166.616 1.00 41.92 310 PHE D N 1
ATOM 12098 C CA . PHE D 1 288 ? 168.552 160.688 166.866 1.00 41.92 310 PHE D CA 1
ATOM 12099 C C . PHE D 1 288 ? 169.299 161.812 166.174 1.00 41.92 310 PHE D C 1
ATOM 12100 O O . PHE D 1 288 ? 168.699 162.851 165.896 1.00 41.92 310 PHE D O 1
ATOM 12108 N N . LYS D 1 289 ? 170.583 161.635 165.877 1.00 42.58 311 LYS D N 1
ATOM 12109 C CA . LYS D 1 289 ? 171.250 162.600 165.015 1.00 42.58 311 LYS D CA 1
ATOM 12110 C C . LYS D 1 289 ? 170.645 162.575 163.622 1.00 42.58 311 LYS D C 1
ATOM 12111 O O . LYS D 1 289 ? 170.408 163.629 163.022 1.00 42.58 311 LYS D O 1
ATOM 12117 N N . ILE D 1 290 ? 170.383 161.379 163.099 1.00 38.20 312 ILE D N 1
ATOM 12118 C CA . ILE D 1 290 ? 169.672 161.271 161.827 1.00 38.20 312 ILE D CA 1
ATOM 12119 C C . ILE D 1 290 ? 168.306 161.946 161.923 1.00 38.20 312 ILE D C 1
ATOM 12120 O O . ILE D 1 290 ? 167.870 162.649 160.999 1.00 38.20 312 ILE D O 1
ATOM 12125 N N . VAL D 1 291 ? 167.610 161.736 163.039 1.00 39.14 313 VAL D N 1
ATOM 12126 C CA . VAL D 1 291 ? 166.286 162.323 163.233 1.00 39.14 313 VAL D CA 1
ATOM 12127 C C . VAL D 1 291 ? 166.362 163.842 163.210 1.00 39.14 313 VAL D C 1
ATOM 12128 O O . VAL D 1 291 ? 165.553 164.506 162.562 1.00 39.14 313 VAL D O 1
ATOM 12132 N N . SER D 1 292 ? 167.290 164.415 163.975 1.00 41.27 314 SER D N 1
ATOM 12133 C CA . SER D 1 292 ? 167.442 165.864 163.999 1.00 41.27 314 SER D CA 1
ATOM 12134 C C . SER D 1 292 ? 167.810 166.401 162.626 1.00 41.27 314 SER D C 1
ATOM 12135 O O . SER D 1 292 ? 167.302 167.446 162.202 1.00 41.27 314 SER D O 1
ATOM 12138 N N . GLN D 1 293 ? 168.708 165.712 161.923 1.00 39.38 315 GLN D N 1
ATOM 12139 C CA . GLN D 1 293 ? 169.055 166.108 160.565 1.00 39.38 315 GLN D CA 1
ATOM 12140 C C . GLN D 1 293 ? 167.810 166.223 159.696 1.00 39.38 315 GLN D C 1
ATOM 12141 O O . GLN D 1 293 ? 167.555 167.270 159.091 1.00 39.38 315 GLN D O 1
ATOM 12147 N N . MET D 1 294 ? 167.004 165.162 159.640 1.00 38.64 316 MET D N 1
ATOM 12148 C CA . MET D 1 294 ? 165.818 165.192 158.792 1.00 38.64 316 MET D CA 1
ATOM 12149 C C . MET D 1 294 ? 164.753 166.156 159.297 1.00 38.64 316 MET D C 1
ATOM 12150 O O . MET D 1 294 ? 164.045 166.760 158.487 1.00 38.64 316 MET D O 1
ATOM 12155 N N . TRP D 1 295 ? 164.631 166.317 160.612 1.00 42.25 317 TRP D N 1
ATOM 12156 C CA . TRP D 1 295 ? 163.753 167.326 161.191 1.00 42.25 317 TRP D CA 1
ATOM 12157 C C . TRP D 1 295 ? 164.107 168.708 160.664 1.00 42.25 317 TRP D C 1
ATOM 12158 O O . TRP D 1 295 ? 163.287 169.380 160.034 1.00 42.25 317 TRP D O 1
ATOM 12169 N N . ASP D 1 296 ? 165.341 169.140 160.907 1.00 43.62 318 ASP D N 1
ATOM 12170 C CA . ASP D 1 296 ? 165.780 170.444 160.433 1.00 43.62 318 ASP D CA 1
ATOM 12171 C C . ASP D 1 296 ? 165.652 170.562 158.922 1.00 43.62 318 ASP D C 1
ATOM 12172 O O . ASP D 1 296 ? 165.389 171.651 158.402 1.00 43.62 318 ASP D O 1
ATOM 12177 N N . ALA D 1 297 ? 165.848 169.462 158.197 1.00 41.44 319 ALA D N 1
ATOM 12178 C CA . ALA D 1 297 ? 165.855 169.543 156.742 1.00 41.44 319 ALA D CA 1
ATOM 12179 C C . ALA D 1 297 ? 164.452 169.626 156.154 1.00 41.44 319 ALA D C 1
ATOM 12180 O O . ALA D 1 297 ? 164.273 170.222 155.088 1.00 41.44 319 ALA D O 1
ATOM 12182 N N . ILE D 1 298 ? 163.454 169.045 156.809 1.00 39.68 320 ILE D N 1
ATOM 12183 C CA . ILE D 1 298 ? 162.113 168.925 156.251 1.00 39.68 320 ILE D CA 1
ATOM 12184 C C . ILE D 1 298 ? 161.139 169.896 156.910 1.00 39.68 320 ILE D C 1
ATOM 12185 O O . ILE D 1 298 ? 160.437 170.639 156.226 1.00 39.68 320 ILE D O 1
ATOM 12190 N N . TYR D 1 299 ? 161.075 169.898 158.238 1.00 41.71 321 TYR D N 1
ATOM 12191 C CA . TYR D 1 299 ? 160.100 170.722 158.939 1.00 41.71 321 TYR D CA 1
ATOM 12192 C C . TYR D 1 299 ? 160.542 172.169 159.098 1.00 41.71 321 TYR D C 1
ATOM 12193 O O . TYR D 1 299 ? 159.763 172.984 159.602 1.00 41.71 321 TYR D O 1
ATOM 12202 N N . SER D 1 300 ? 161.763 172.508 158.689 1.00 45.01 322 SER D N 1
ATOM 12203 C CA . SER D 1 300 ? 162.150 173.910 158.612 1.00 45.01 322 SER D CA 1
ATOM 12204 C C . SER D 1 300 ? 161.536 174.576 157.390 1.00 45.01 322 SER D C 1
ATOM 12205 O O . SER D 1 300 ? 161.054 175.712 157.470 1.00 45.01 322 SER D O 1
ATOM 12208 N N . LYS D 1 301 ? 161.547 173.882 156.256 1.00 44.56 323 LYS D N 1
ATOM 12209 C CA . LYS D 1 301 ? 160.995 174.427 155.029 1.00 44.56 323 LYS D CA 1
ATOM 12210 C C . LYS D 1 301 ? 159.524 174.777 155.224 1.00 44.56 323 LYS D C 1
ATOM 12211 O O . LYS D 1 301 ? 158.828 174.215 156.074 1.00 44.56 323 LYS D O 1
ATOM 12217 N N . GLU D 1 302 ? 159.051 175.721 154.420 1.00 46.59 324 GLU D N 1
ATOM 12218 C CA . GLU D 1 302 ? 157.684 176.194 154.542 1.00 46.59 324 GLU D CA 1
ATOM 12219 C C . GLU D 1 302 ? 156.715 175.215 153.889 1.00 46.59 324 GLU D C 1
ATOM 12220 O O . GLU D 1 302 ? 157.094 174.367 153.077 1.00 46.59 324 GLU D O 1
ATOM 12226 N N . LEU D 1 303 ? 155.454 175.345 154.257 1.00 47.01 325 LEU D N 1
ATOM 12227 C CA . LEU D 1 303 ? 154.377 174.500 153.776 1.00 47.01 325 LEU D CA 1
ATOM 12228 C C . LEU D 1 303 ? 153.718 175.118 152.557 1.00 47.01 325 LEU D C 1
ATOM 12229 O O . LEU D 1 303 ? 153.992 176.263 152.190 1.00 47.01 325 LEU D O 1
ATOM 12234 N N . PRO D 1 304 ? 152.836 174.379 151.890 1.00 45.67 326 PRO D N 1
ATOM 12235 C CA . PRO D 1 304 ? 152.037 174.977 150.821 1.00 45.67 326 PRO D CA 1
ATOM 12236 C C . PRO D 1 304 ? 150.969 175.897 151.386 1.00 45.67 326 PRO D C 1
ATOM 12237 O O . PRO D 1 304 ? 150.635 175.858 152.571 1.00 45.67 326 PRO D O 1
ATOM 12241 N N . GLY D 1 305 ? 150.431 176.740 150.508 1.00 48.24 327 GLY D N 1
ATOM 12242 C CA . GLY D 1 305 ? 149.425 177.693 150.929 1.00 48.24 327 GLY D CA 1
ATOM 12243 C C . GLY D 1 305 ? 149.864 178.598 152.055 1.00 48.24 327 GLY D C 1
ATOM 12244 O O . GLY D 1 305 ? 149.017 179.185 152.733 1.00 48.24 327 GLY D O 1
ATOM 12245 N N . GLY D 1 306 ? 151.170 178.725 152.279 1.00 49.34 328 GLY D N 1
ATOM 12246 C CA . GLY D 1 306 ? 151.671 179.549 153.361 1.00 49.34 328 GLY D CA 1
ATOM 12247 C C . GLY D 1 306 ? 151.151 179.176 154.727 1.00 49.34 328 GLY D C 1
ATOM 12248 O O . GLY D 1 306 ? 151.259 179.974 155.662 1.00 49.34 328 GLY D O 1
ATOM 12249 N N . LYS D 1 307 ? 150.588 177.981 154.875 1.00 50.71 329 LYS D N 1
ATOM 12250 C CA . LYS D 1 307 ? 150.070 177.548 156.163 1.00 50.71 329 LYS D CA 1
ATOM 12251 C C . LYS D 1 307 ? 151.212 177.347 157.151 1.00 50.71 329 LYS D C 1
ATOM 12252 O O . LYS D 1 307 ? 152.302 176.902 156.784 1.00 50.71 329 LYS D O 1
ATOM 12258 N N . GLN D 1 308 ? 150.955 177.682 158.410 1.00 51.36 330 GLN D N 1
ATOM 12259 C CA . GLN D 1 308 ? 151.959 177.570 159.456 1.00 51.36 330 GLN D CA 1
ATOM 12260 C C . GLN D 1 308 ? 151.958 176.169 160.049 1.00 51.36 330 GLN D C 1
ATOM 12261 O O . GLN D 1 308 ? 150.925 175.499 160.116 1.00 51.36 330 GLN D O 1
ATOM 12267 N N . ARG D 1 309 ? 153.137 175.730 160.480 1.00 47.31 331 ARG D N 1
ATOM 12268 C CA . ARG D 1 309 ? 153.284 174.446 161.157 1.00 47.31 331 ARG D CA 1
ATOM 12269 C C . ARG D 1 309 ? 152.840 174.612 162.603 1.00 47.31 331 ARG D C 1
ATOM 12270 O O . ARG D 1 309 ? 153.620 175.029 163.461 1.00 47.31 331 ARG D O 1
ATOM 12278 N N . GLU D 1 310 ? 151.576 174.287 162.877 1.00 50.95 332 GLU D N 1
ATOM 12279 C CA . GLU D 1 310 ? 151.097 174.304 164.254 1.00 50.95 332 GLU D CA 1
ATOM 12280 C C . GLU D 1 310 ? 151.976 173.423 165.128 1.00 50.95 332 GLU D C 1
ATOM 12281 O O . GLU D 1 310 ? 152.511 173.868 166.150 1.00 50.95 332 GLU D O 1
ATOM 12287 N N . ASN D 1 311 ? 152.137 172.165 164.733 1.00 48.30 333 ASN D N 1
ATOM 12288 C CA . ASN D 1 311 ? 153.081 171.259 165.363 1.00 48.30 333 ASN D CA 1
ATOM 12289 C C . ASN D 1 311 ? 153.502 170.227 164.326 1.00 48.30 333 ASN D C 1
ATOM 12290 O O . ASN D 1 311 ? 153.007 170.216 163.195 1.00 48.30 333 ASN D O 1
ATOM 12295 N N . ASN D 1 312 ? 154.421 169.356 164.721 1.00 44.41 334 ASN D N 1
ATOM 12296 C CA . ASN D 1 312 ? 154.984 168.340 163.845 1.00 44.41 334 ASN D CA 1
ATOM 12297 C C . ASN D 1 312 ? 154.461 166.970 164.249 1.00 44.41 334 ASN D C 1
ATOM 12298 O O . ASN D 1 312 ? 154.546 166.582 165.419 1.00 44.41 334 ASN D O 1
ATOM 12303 N N . HIS D 1 313 ? 153.921 166.248 163.273 1.00 40.76 335 HIS D N 1
ATOM 12304 C CA . HIS D 1 313 ? 153.261 164.971 163.502 1.00 40.76 335 HIS D CA 1
ATOM 12305 C C . HIS D 1 313 ? 154.263 163.836 163.318 1.00 40.76 335 HIS D C 1
ATOM 12306 O O . HIS D 1 313 ? 154.858 163.677 162.239 1.00 40.76 335 HIS D O 1
ATOM 12313 N N . ILE D 1 314 ? 154.465 163.061 164.378 1.00 38.96 336 ILE D N 1
ATOM 12314 C CA . ILE D 1 314 ? 155.349 161.915 164.346 1.00 38.96 336 ILE D CA 1
ATOM 12315 C C . ILE D 1 314 ? 154.591 160.700 164.853 1.00 38.96 336 ILE D C 1
ATOM 12316 O O . ILE D 1 314 ? 153.657 160.804 165.652 1.00 38.96 336 ILE D O 1
ATOM 12321 N N . GLN D 1 315 ? 154.989 159.545 164.358 1.00 35.84 337 GLN D N 1
ATOM 12322 C CA . GLN D 1 315 ? 154.653 158.275 164.967 1.00 35.84 337 GLN D CA 1
ATOM 12323 C C . GLN D 1 315 ? 155.933 157.645 165.485 1.00 35.84 337 GLN D C 1
ATOM 12324 O O . GLN D 1 315 ? 157.041 158.070 165.163 1.00 35.84 337 GLN D O 1
ATOM 12330 N N . ILE D 1 316 ? 155.776 156.620 166.302 1.00 36.58 338 ILE D N 1
ATOM 12331 C CA . ILE D 1 316 ? 156.923 155.998 166.938 1.00 36.58 338 ILE D CA 1
ATOM 12332 C C . ILE D 1 316 ? 156.562 154.559 167.228 1.00 36.58 338 ILE D C 1
ATOM 12333 O O . ILE D 1 316 ? 155.473 154.273 167.728 1.00 36.58 338 ILE D O 1
ATOM 12338 N N . ASN D 1 317 ? 157.476 153.651 166.911 1.00 34.65 339 ASN D N 1
ATOM 12339 C CA . ASN D 1 317 ? 157.353 152.289 167.387 1.00 34.65 339 ASN D CA 1
ATOM 12340 C C . ASN D 1 317 ? 158.543 151.946 168.258 1.00 34.65 339 ASN D C 1
ATOM 12341 O O . ASN D 1 317 ? 159.649 152.460 168.073 1.00 34.65 339 ASN D O 1
ATOM 12346 N N . TRP D 1 318 ? 158.283 151.086 169.224 1.00 37.95 340 TRP D N 1
ATOM 12347 C CA . TRP D 1 318 ? 159.327 150.430 169.987 1.00 37.95 340 TRP D CA 1
ATOM 12348 C C . TRP D 1 318 ? 159.212 148.938 169.739 1.00 37.95 340 TRP D C 1
ATOM 12349 O O . TRP D 1 318 ? 158.136 148.352 169.911 1.00 37.95 340 TRP D O 1
ATOM 12360 N N . GLU D 1 319 ? 160.312 148.357 169.282 1.00 35.92 341 GLU D N 1
ATOM 12361 C CA . GLU D 1 319 ? 160.404 146.973 168.856 1.00 35.92 341 GLU D CA 1
ATOM 12362 C C . GLU D 1 319 ? 161.020 146.161 169.982 1.00 35.92 341 GLU D C 1
ATOM 12363 O O . GLU D 1 319 ? 162.126 146.469 170.440 1.00 35.92 341 GLU D O 1
ATOM 12369 N N . MET D 1 320 ? 160.290 145.145 170.425 1.00 37.93 342 MET D N 1
ATOM 12370 C CA . MET D 1 320 ? 160.728 144.201 171.435 1.00 37.93 342 MET D CA 1
ATOM 12371 C C . MET D 1 320 ? 161.057 142.879 170.763 1.00 37.93 342 MET D C 1
ATOM 12372 O O . MET D 1 320 ? 160.268 142.362 169.951 1.00 37.93 342 MET D O 1
ATOM 12377 N N . SER D 1 321 ? 162.216 142.337 171.128 1.00 43.20 343 SER D N 1
ATOM 12378 C CA . SER D 1 321 ? 162.767 141.129 170.541 1.00 43.20 343 SER D CA 1
ATOM 12379 C C . SER D 1 321 ? 162.357 139.917 171.362 1.00 43.20 343 SER D C 1
ATOM 12380 O O . SER D 1 321 ? 162.408 139.945 172.591 1.00 43.20 343 SER D O 1
ATOM 12383 N N . ALA D 1 322 ? 161.946 138.855 170.671 1.00 42.24 344 ALA D N 1
ATOM 12384 C CA . ALA D 1 322 ? 161.588 137.612 171.334 1.00 42.24 344 ALA D CA 1
ATOM 12385 C C . ALA D 1 322 ? 162.788 136.906 171.946 1.00 42.24 344 ALA D C 1
ATOM 12386 O O . ALA D 1 322 ? 162.602 135.956 172.712 1.00 42.24 344 ALA D O 1
ATOM 12388 N N . LYS D 1 323 ? 164.001 137.347 171.635 1.00 45.72 345 LYS D N 1
ATOM 12389 C CA . LYS D 1 323 ? 165.213 136.736 172.158 1.00 45.72 345 LYS D CA 1
ATOM 12390 C C . LYS D 1 323 ? 165.770 137.485 173.360 1.00 45.72 345 LYS D C 1
ATOM 12391 O O . LYS D 1 323 ? 166.269 136.860 174.301 1.00 45.72 345 LYS D O 1
ATOM 12397 N N . ASP D 1 324 ? 165.695 138.813 173.344 1.00 46.14 346 ASP D N 1
ATOM 12398 C CA . ASP D 1 324 ? 166.405 139.646 174.300 1.00 46.14 346 ASP D CA 1
ATOM 12399 C C . ASP D 1 324 ? 165.451 140.663 174.907 1.00 46.14 346 ASP D C 1
ATOM 12400 O O . ASP D 1 324 ? 164.300 140.808 174.487 1.00 46.14 346 ASP D O 1
ATOM 12405 N N . SER D 1 325 ? 165.949 141.362 175.920 1.00 45.32 347 SER D N 1
ATOM 12406 C CA . SER D 1 325 ? 165.269 142.521 176.488 1.00 45.32 347 SER D CA 1
ATOM 12407 C C . SER D 1 325 ? 165.838 143.765 175.830 1.00 45.32 347 SER D C 1
ATOM 12408 O O . SER D 1 325 ? 166.577 144.529 176.454 1.00 45.32 347 SER D O 1
ATOM 12411 N N . SER D 1 326 ? 165.489 143.975 174.561 1.00 44.91 348 SER D N 1
ATOM 12412 C CA . SER D 1 326 ? 166.123 145.020 173.761 1.00 44.91 348 SER D CA 1
ATOM 12413 C C . SER D 1 326 ? 165.012 145.779 173.041 1.00 44.91 348 SER D C 1
ATOM 12414 O O . SER D 1 326 ? 164.538 145.339 171.991 1.00 44.91 348 SER D O 1
ATOM 12417 N N . VAL D 1 327 ? 164.602 146.885 173.622 1.00 40.98 349 VAL D N 1
ATOM 12418 C CA . VAL D 1 327 ? 163.651 147.793 173.002 1.00 40.98 349 VAL D CA 1
ATOM 12419 C C . VAL D 1 327 ? 164.412 148.696 172.047 1.00 40.98 349 VAL D C 1
ATOM 12420 O O . VAL D 1 327 ? 165.412 149.316 172.423 1.00 40.98 349 VAL D O 1
ATOM 12424 N N . ALA D 1 328 ? 163.954 148.754 170.804 1.00 38.37 350 ALA D N 1
ATOM 12425 C CA . ALA D 1 328 ? 164.605 149.602 169.810 1.00 38.37 350 ALA D CA 1
ATOM 12426 C C . ALA D 1 328 ? 163.589 150.540 169.170 1.00 38.37 350 ALA D C 1
ATOM 12427 O O . ALA D 1 328 ? 162.515 150.095 168.756 1.00 38.37 350 ALA D O 1
ATOM 12429 N N . PRO D 1 329 ? 163.873 151.834 169.077 1.00 37.64 351 PRO D N 1
ATOM 12430 C CA . PRO D 1 329 ? 162.889 152.757 168.513 1.00 37.64 351 PRO D CA 1
ATOM 12431 C C . PRO D 1 329 ? 163.011 152.943 167.010 1.00 37.64 351 PRO D C 1
ATOM 12432 O O . PRO D 1 329 ? 164.077 152.786 166.411 1.00 37.64 351 PRO D O 1
ATOM 12436 N N . LYS D 1 330 ? 161.875 153.287 166.411 1.00 34.74 352 LYS D N 1
ATOM 12437 C CA . LYS D 1 330 ? 161.795 153.694 165.015 1.00 34.74 352 LYS D CA 1
ATOM 12438 C C . LYS D 1 330 ? 160.857 154.882 164.938 1.00 34.74 352 LYS D C 1
ATOM 12439 O O . LYS D 1 330 ? 159.684 154.773 165.309 1.00 34.74 352 LYS D O 1
ATOM 12445 N N . LEU D 1 331 ? 161.374 156.004 164.454 1.00 36.81 353 LEU D N 1
ATOM 12446 C CA . LEU D 1 331 ? 160.652 157.267 164.473 1.00 36.81 353 LEU D CA 1
ATOM 12447 C C . LEU D 1 331 ? 160.154 157.613 163.078 1.00 36.81 353 LEU D C 1
ATOM 12448 O O . LEU D 1 331 ? 160.933 157.642 162.124 1.00 36.81 353 LEU D O 1
ATOM 12453 N N . TYR D 1 332 ? 158.857 157.873 162.966 1.00 34.51 354 TYR D N 1
ATOM 12454 C CA . TYR D 1 332 ? 158.213 158.195 161.703 1.00 34.51 354 TYR D CA 1
ATOM 12455 C C . TYR D 1 332 ? 157.874 159.675 161.673 1.00 34.51 354 TYR D C 1
ATOM 12456 O O . TYR D 1 332 ? 157.124 160.159 162.522 1.00 34.51 354 TYR D O 1
ATOM 12465 N N . LEU D 1 333 ? 158.418 160.382 160.695 1.00 35.30 355 LEU D N 1
ATOM 12466 C CA . LEU D 1 333 ? 158.049 161.757 160.410 1.00 35.30 355 LEU D CA 1
ATOM 12467 C C . LEU D 1 333 ? 156.939 161.748 159.370 1.00 35.30 355 LEU D C 1
ATOM 12468 O O . LEU D 1 333 ? 157.082 161.105 158.322 1.00 35.30 355 LEU D O 1
ATOM 12473 N N . THR D 1 334 ? 155.838 162.452 159.654 1.00 34.65 356 THR D N 1
ATOM 12474 C CA . THR D 1 334 ? 154.754 162.572 158.692 1.00 34.65 356 THR D CA 1
ATOM 12475 C C . THR D 1 334 ? 155.026 163.751 157.768 1.00 34.65 356 THR D C 1
ATOM 12476 O O . THR D 1 334 ? 155.250 164.873 158.232 1.00 34.65 356 THR D O 1
ATOM 12480 N N . VAL D 1 335 ? 155.010 163.492 156.462 1.00 34.63 357 VAL D N 1
ATOM 12481 C CA . VAL D 1 335 ? 155.355 164.488 155.456 1.00 34.63 357 VAL D CA 1
ATOM 12482 C C . VAL D 1 335 ? 154.282 164.534 154.376 1.00 34.63 357 VAL D C 1
ATOM 12483 O O . VAL D 1 335 ? 154.532 165.005 153.263 1.00 34.63 357 VAL D O 1
ATOM 12487 N N . ILE D 1 336 ? 153.083 164.040 154.687 1.00 35.91 358 ILE D N 1
ATOM 12488 C CA . ILE D 1 336 ? 152.037 163.984 153.673 1.00 35.91 358 ILE D CA 1
ATOM 12489 C C . ILE D 1 336 ? 151.658 165.379 153.197 1.00 35.91 358 ILE D C 1
ATOM 12490 O O . ILE D 1 336 ? 151.341 165.572 152.018 1.00 35.91 358 ILE D O 1
ATOM 12495 N N . GLU D 1 337 ? 151.681 166.369 154.085 1.00 40.96 359 GLU D N 1
ATOM 12496 C CA . GLU D 1 337 ? 151.268 167.724 153.752 1.00 40.96 359 GLU D CA 1
ATOM 12497 C C . GLU D 1 337 ? 152.463 168.657 153.597 1.00 40.96 359 GLU D C 1
ATOM 12498 O O . GLU D 1 337 ? 152.366 169.856 153.868 1.00 40.96 359 GLU D O 1
ATOM 12504 N N . ASP D 1 338 ? 153.593 168.119 153.158 1.00 40.85 360 ASP D N 1
ATOM 12505 C CA . ASP D 1 338 ? 154.770 168.895 152.806 1.00 40.85 360 ASP D CA 1
ATOM 12506 C C . ASP D 1 338 ? 154.966 168.861 151.298 1.00 40.85 360 ASP D C 1
ATOM 12507 O O . ASP D 1 338 ? 154.244 168.180 150.569 1.00 40.85 360 ASP D O 1
ATOM 12512 N N . TYR D 1 339 ? 155.960 169.613 150.836 1.00 41.66 361 TYR D N 1
ATOM 12513 C CA . TYR D 1 339 ? 156.350 169.575 149.434 1.00 41.66 361 TYR D CA 1
ATOM 12514 C C . TYR D 1 339 ? 157.161 168.319 149.153 1.00 41.66 361 TYR D C 1
ATOM 12515 O O . TYR D 1 339 ? 158.190 168.079 149.790 1.00 41.66 361 TYR D O 1
ATOM 12524 N N . ASP D 1 340 ? 156.704 167.524 148.184 1.00 36.16 362 ASP D N 1
ATOM 12525 C CA . ASP D 1 340 ? 157.444 166.330 147.800 1.00 36.16 362 ASP D CA 1
ATOM 12526 C C . ASP D 1 340 ? 158.865 166.667 147.377 1.00 36.16 362 ASP D C 1
ATOM 12527 O O . ASP D 1 340 ? 159.779 165.858 147.568 1.00 36.16 362 ASP D O 1
ATOM 12532 N N . ALA D 1 341 ? 159.075 167.855 146.814 1.00 37.49 363 ALA D N 1
ATOM 12533 C CA . ALA D 1 341 ? 160.411 168.257 146.393 1.00 37.49 363 ALA D CA 1
ATOM 12534 C C . ALA D 1 341 ? 161.344 168.412 147.585 1.00 37.49 363 ALA D C 1
ATOM 12535 O O . ALA D 1 341 ? 162.489 167.947 147.555 1.00 37.49 363 ALA D O 1
ATOM 12537 N N . TYR D 1 342 ? 160.872 169.062 148.649 1.00 40.45 364 TYR D N 1
ATOM 12538 C CA . TYR D 1 342 ? 161.712 169.243 149.828 1.00 40.45 364 TYR D CA 1
ATOM 12539 C C . TYR D 1 342 ? 161.955 167.917 150.534 1.00 40.45 364 TYR D C 1
ATOM 12540 O O . TYR D 1 342 ? 163.058 167.662 151.029 1.00 40.45 364 TYR D O 1
ATOM 12549 N N . VAL D 1 343 ? 160.938 167.059 150.583 1.00 35.87 365 VAL D N 1
ATOM 12550 C CA . VAL D 1 343 ? 161.107 165.725 151.148 1.00 35.87 365 VAL D CA 1
ATOM 12551 C C . VAL D 1 343 ? 162.182 164.958 150.390 1.00 35.87 365 VAL D C 1
ATOM 12552 O O . VAL D 1 343 ? 163.072 164.342 150.988 1.00 35.87 365 VAL D O 1
ATOM 12556 N N . SER D 1 344 ? 162.096 164.960 149.061 1.00 34.05 366 SER D N 1
ATOM 12557 C CA . SER D 1 344 ? 163.073 164.246 148.254 1.00 34.05 366 SER D CA 1
ATOM 12558 C C . SER D 1 344 ? 164.466 164.834 148.416 1.00 34.05 366 SER D C 1
ATOM 12559 O O . SER D 1 344 ? 165.451 164.093 148.468 1.00 34.05 366 SER D O 1
ATOM 12562 N N . SER D 1 345 ? 164.575 166.160 148.490 1.00 36.21 367 SER D N 1
ATOM 12563 C CA . SER D 1 345 ? 165.880 166.772 148.712 1.00 36.21 367 SER D CA 1
ATOM 12564 C C . SER D 1 345 ? 166.455 166.362 150.059 1.00 36.21 367 SER D C 1
ATOM 12565 O O . SER D 1 345 ? 167.658 166.105 150.176 1.00 36.21 367 SER D O 1
ATOM 12568 N N . ALA D 1 346 ? 165.609 166.288 151.086 1.00 36.25 368 ALA D N 1
ATOM 12569 C CA . ALA D 1 346 ? 166.068 165.852 152.399 1.00 36.25 368 ALA D CA 1
ATOM 12570 C C . ALA D 1 346 ? 166.549 164.409 152.356 1.00 36.25 368 ALA D C 1
ATOM 12571 O O . ALA D 1 346 ? 167.614 164.078 152.891 1.00 36.25 368 ALA D O 1
ATOM 12573 N N . ILE D 1 347 ? 165.763 163.532 151.734 1.00 33.35 369 ILE D N 1
ATOM 12574 C CA . ILE D 1 347 ? 166.160 162.134 151.591 1.00 33.35 369 ILE D CA 1
ATOM 12575 C C . ILE D 1 347 ? 167.500 162.032 150.876 1.00 33.35 369 ILE D C 1
ATOM 12576 O O . ILE D 1 347 ? 168.383 161.265 151.275 1.00 33.35 369 ILE D O 1
ATOM 12581 N N . VAL D 1 348 ? 167.658 162.785 149.788 1.00 33.92 370 VAL D N 1
ATOM 12582 C CA . VAL D 1 348 ? 168.874 162.703 148.993 1.00 33.92 370 VAL D CA 1
ATOM 12583 C C . VAL D 1 348 ? 170.067 163.215 149.781 1.00 33.92 370 VAL D C 1
ATOM 12584 O O . VAL D 1 348 ? 171.151 162.625 149.738 1.00 33.92 370 VAL D O 1
ATOM 12588 N N . ASP D 1 349 ? 169.898 164.321 150.507 1.00 36.12 371 ASP D N 1
ATOM 12589 C CA . ASP D 1 349 ? 170.990 164.832 151.326 1.00 36.12 371 ASP D CA 1
ATOM 12590 C C . ASP D 1 349 ? 171.374 163.830 152.404 1.00 36.12 371 ASP D C 1
ATOM 12591 O O . ASP D 1 349 ? 172.562 163.616 152.671 1.00 36.12 371 ASP D O 1
ATOM 12596 N N . LEU D 1 350 ? 170.379 163.195 153.022 1.00 35.06 372 LEU D N 1
ATOM 12597 C CA . LEU D 1 350 ? 170.651 162.192 154.043 1.00 35.06 372 LEU D CA 1
ATOM 12598 C C . LEU D 1 350 ? 171.446 161.028 153.466 1.00 35.06 372 LEU D C 1
ATOM 12599 O O . LEU D 1 350 ? 172.510 160.667 153.983 1.00 35.06 372 LEU D O 1
ATOM 12604 N N . PHE D 1 351 ? 170.935 160.421 152.394 1.00 31.72 373 PHE D N 1
ATOM 12605 C CA . PHE D 1 351 ? 171.641 159.315 151.756 1.00 31.72 373 PHE D CA 1
ATOM 12606 C C . PHE D 1 351 ? 173.056 159.718 151.367 1.00 31.72 373 PHE D C 1
ATOM 12607 O O . PHE D 1 351 ? 174.013 158.980 151.618 1.00 31.72 373 PHE D O 1
ATOM 12615 N N . THR D 1 352 ? 173.207 160.887 150.745 1.00 34.28 374 THR D N 1
ATOM 12616 C CA . THR D 1 352 ? 174.526 161.364 150.353 1.00 34.28 374 THR D CA 1
ATOM 12617 C C . THR D 1 352 ? 175.461 161.442 151.550 1.00 34.28 374 THR D C 1
ATOM 12618 O O . THR D 1 352 ? 176.607 160.982 151.491 1.00 34.28 374 THR D O 1
ATOM 12622 N N . GLY D 1 353 ? 174.991 162.030 152.649 1.00 34.79 375 GLY D N 1
ATOM 12623 C CA . GLY D 1 353 ? 175.818 162.106 153.840 1.00 34.79 375 GLY D CA 1
ATOM 12624 C C . GLY D 1 353 ? 176.204 160.740 154.367 1.00 34.79 375 GLY D C 1
ATOM 12625 O O . GLY D 1 353 ? 177.325 160.540 154.840 1.00 34.79 375 GLY D O 1
ATOM 12626 N N . LEU D 1 354 ? 175.283 159.782 154.293 1.00 34.24 376 LEU D N 1
ATOM 12627 C CA . LEU D 1 354 ? 175.561 158.433 154.763 1.00 34.24 376 LEU D CA 1
ATOM 12628 C C . LEU D 1 354 ? 176.419 157.629 153.797 1.00 34.24 376 LEU D C 1
ATOM 12629 O O . LEU D 1 354 ? 176.813 156.509 154.135 1.00 34.24 376 LEU D O 1
ATOM 12634 N N . GLY D 1 355 ? 176.729 158.167 152.622 1.00 34.46 377 GLY D N 1
ATOM 12635 C CA . GLY D 1 355 ? 177.457 157.422 151.619 1.00 34.46 377 GLY D CA 1
ATOM 12636 C C . GLY D 1 355 ? 176.604 156.523 150.755 1.00 34.46 377 GLY D C 1
ATOM 12637 O O . GLY D 1 355 ? 177.141 155.605 150.125 1.00 34.46 377 GLY D O 1
ATOM 12638 N N . TRP D 1 356 ? 175.294 156.756 150.702 1.00 32.57 378 TRP D N 1
ATOM 12639 C CA . TRP D 1 356 ? 174.368 155.896 149.969 1.00 32.57 378 TRP D CA 1
ATOM 12640 C C . TRP D 1 356 ? 174.034 156.550 148.632 1.00 32.57 378 TRP D C 1
ATOM 12641 O O . TRP D 1 356 ? 172.983 157.161 148.451 1.00 32.57 378 TRP D O 1
ATOM 12652 N N . ALA D 1 357 ? 174.945 156.404 147.673 1.00 31.87 379 ALA D N 1
ATOM 12653 C CA . ALA D 1 357 ? 174.723 156.996 146.360 1.00 31.87 379 ALA D CA 1
ATOM 12654 C C . ALA D 1 357 ? 173.811 156.126 145.505 1.00 31.87 379 ALA D C 1
ATOM 12655 O O . ALA D 1 357 ? 172.929 156.637 144.802 1.00 31.87 379 ALA D O 1
ATOM 12657 N N . ALA D 1 358 ? 174.019 154.811 145.550 1.00 30.49 380 ALA D N 1
ATOM 12658 C CA . ALA D 1 358 ? 173.115 153.895 144.870 1.00 30.49 380 ALA D CA 1
ATOM 12659 C C . ALA D 1 358 ? 171.684 154.096 145.331 1.00 30.49 380 ALA D C 1
ATOM 12660 O O . ALA D 1 358 ? 170.752 154.046 144.523 1.00 30.49 380 ALA D O 1
ATOM 12662 N N . HIS D 1 359 ? 171.488 154.318 146.630 1.00 30.00 381 HIS D N 1
ATOM 12663 C CA . HIS D 1 359 ? 170.147 154.561 147.145 1.00 30.00 381 HIS D CA 1
ATOM 12664 C C . HIS D 1 359 ? 169.601 155.889 146.648 1.00 30.00 381 HIS D C 1
ATOM 12665 O O . HIS D 1 359 ? 168.404 156.007 146.375 1.00 30.00 381 HIS D O 1
ATOM 12672 N N . VAL D 1 360 ? 170.459 156.902 146.534 1.00 30.94 382 VAL D N 1
ATOM 12673 C CA . VAL D 1 360 ? 170.036 158.174 145.960 1.00 30.94 382 VAL D CA 1
ATOM 12674 C C . VAL D 1 360 ? 169.488 157.959 144.559 1.00 30.94 382 VAL D C 1
ATOM 12675 O O . VAL D 1 360 ? 168.408 158.449 144.210 1.00 30.94 382 VAL D O 1
ATOM 12679 N N . GLN D 1 361 ? 170.229 157.223 143.734 1.00 29.82 383 GLN D N 1
ATOM 12680 C CA . GLN D 1 361 ? 169.789 157.006 142.364 1.00 29.82 383 GLN D CA 1
ATOM 12681 C C . GLN D 1 361 ? 168.552 156.123 142.299 1.00 29.82 383 GLN D C 1
ATOM 12682 O O . GLN D 1 361 ? 167.684 156.347 141.455 1.00 29.82 383 GLN D O 1
ATOM 12688 N N . THR D 1 362 ? 168.444 155.132 143.179 1.00 27.16 384 THR D N 1
ATOM 12689 C CA . THR D 1 362 ? 167.240 154.314 143.241 1.00 27.16 384 THR D CA 1
ATOM 12690 C C . THR D 1 362 ? 166.026 155.156 143.609 1.00 27.16 384 THR D C 1
ATOM 12691 O O . THR D 1 362 ? 164.957 155.032 143.001 1.00 27.16 384 THR D O 1
ATOM 12695 N N . HIS D 1 363 ? 166.181 156.025 144.607 1.00 29.54 385 HIS D N 1
ATOM 12696 C CA . HIS D 1 363 ? 165.088 156.885 145.041 1.00 29.54 385 HIS D CA 1
ATOM 12697 C C . HIS D 1 363 ? 164.681 157.848 143.937 1.00 29.54 385 HIS D C 1
ATOM 12698 O O . HIS D 1 363 ? 163.487 158.063 143.697 1.00 29.54 385 HIS D O 1
ATOM 12705 N N . LYS D 1 364 ? 165.661 158.419 143.237 1.00 29.78 386 LYS D N 1
ATOM 12706 C CA . LYS D 1 364 ? 165.356 159.345 142.156 1.00 29.78 386 LYS D CA 1
ATOM 12707 C C . LYS D 1 364 ? 164.708 158.630 140.978 1.00 29.78 386 LYS D C 1
ATOM 12708 O O . LYS D 1 364 ? 163.791 159.168 140.352 1.00 29.78 386 LYS D O 1
ATOM 12714 N N . LYS D 1 365 ? 165.173 157.424 140.656 1.00 27.12 387 LYS D N 1
ATOM 12715 C CA . LYS D 1 365 ? 164.541 156.631 139.609 1.00 27.12 387 LYS D CA 1
ATOM 12716 C C . LYS D 1 365 ? 163.093 156.313 139.951 1.00 27.12 387 LYS D C 1
ATOM 12717 O O . LYS D 1 365 ? 162.211 156.416 139.093 1.00 27.12 387 LYS D O 1
ATOM 12723 N N . ILE D 1 366 ? 162.827 155.909 141.194 1.00 25.73 388 ILE D N 1
ATOM 12724 C CA . ILE D 1 366 ? 161.456 155.622 141.595 1.00 25.73 388 ILE D CA 1
ATOM 12725 C C . ILE D 1 366 ? 160.607 156.881 141.518 1.00 25.73 388 ILE D C 1
ATOM 12726 O O . ILE D 1 366 ? 159.470 156.850 141.038 1.00 25.73 388 ILE D O 1
ATOM 12731 N N . GLU D 1 367 ? 161.144 158.010 141.976 1.00 30.97 389 GLU D N 1
ATOM 12732 C CA . GLU D 1 367 ? 160.412 159.267 141.881 1.00 30.97 389 GLU D CA 1
ATOM 12733 C C . GLU D 1 367 ? 160.077 159.597 140.432 1.00 30.97 389 GLU D C 1
ATOM 12734 O O . GLU D 1 367 ? 158.934 159.929 140.105 1.00 30.97 389 GLU D O 1
ATOM 12740 N N . LYS D 1 368 ? 161.067 159.501 139.547 1.00 30.20 390 LYS D N 1
ATOM 12741 C CA . LYS D 1 368 ? 160.880 159.894 138.158 1.00 30.20 390 LYS D CA 1
ATOM 12742 C C . LYS D 1 368 ? 159.896 158.977 137.443 1.00 30.20 390 LYS D C 1
ATOM 12743 O O . LYS D 1 368 ? 158.988 159.445 136.747 1.00 30.20 390 LYS D O 1
ATOM 12749 N N . GLU D 1 369 ? 160.060 157.666 137.597 1.00 27.48 391 GLU D N 1
ATOM 12750 C CA . GLU D 1 369 ? 159.281 156.719 136.812 1.00 27.48 391 GLU D CA 1
ATOM 12751 C C . GLU D 1 369 ? 157.906 156.460 137.418 1.00 27.48 391 GLU D C 1
ATOM 12752 O O . GLU D 1 369 ? 156.903 156.430 136.699 1.00 27.48 391 GLU D O 1
ATOM 12758 N N . ALA D 1 370 ? 157.837 156.263 138.733 1.00 25.17 392 ALA D N 1
ATOM 12759 C CA . ALA D 1 370 ? 156.602 155.853 139.383 1.00 25.17 392 ALA D CA 1
ATOM 12760 C C . ALA D 1 370 ? 155.821 157.015 139.969 1.00 25.17 392 ALA D C 1
ATOM 12761 O O . ALA D 1 370 ? 154.618 156.875 140.214 1.00 25.17 392 ALA D O 1
ATOM 12763 N N . TYR D 1 371 ? 156.472 158.150 140.202 1.00 27.95 393 TYR D N 1
ATOM 12764 C CA . TYR D 1 371 ? 155.831 159.343 140.751 1.00 27.95 393 TYR D CA 1
ATOM 12765 C C . TYR D 1 371 ? 156.237 160.545 139.912 1.00 27.95 393 TYR D C 1
ATOM 12766 O O . TYR D 1 371 ? 156.986 161.417 140.367 1.00 27.95 393 TYR D O 1
ATOM 12775 N N . PRO D 1 372 ? 155.752 160.625 138.672 1.00 32.67 394 PRO D N 1
ATOM 12776 C CA . PRO D 1 372 ? 156.172 161.734 137.808 1.00 32.67 394 PRO D CA 1
ATOM 12777 C C . PRO D 1 372 ? 155.643 163.077 138.267 1.00 32.67 394 PRO D C 1
ATOM 12778 O O . PRO D 1 372 ? 156.297 164.102 138.033 1.00 32.67 394 PRO D O 1
ATOM 12782 N N . MET D 1 373 ? 154.485 163.098 138.931 1.00 33.45 395 MET D N 1
ATOM 12783 C CA . MET D 1 373 ? 153.910 164.335 139.437 1.00 33.45 395 MET D CA 1
ATOM 12784 C C . MET D 1 373 ? 154.888 165.147 140.271 1.00 33.45 395 MET D C 1
ATOM 12785 O O . MET D 1 373 ? 154.668 166.345 140.471 1.00 33.45 395 MET D O 1
ATOM 12790 N N . CYS D 1 374 ? 155.958 164.530 140.766 1.00 35.63 396 CYS D N 1
ATOM 12791 C CA . CYS D 1 374 ? 156.904 165.255 141.603 1.00 35.63 396 CYS D CA 1
ATOM 12792 C C . CYS D 1 374 ? 157.690 166.274 140.790 1.00 35.63 396 CYS D C 1
ATOM 12793 O O . CYS D 1 374 ? 158.037 167.346 141.296 1.00 35.63 396 CYS D O 1
ATOM 12796 N N . ASP D 1 375 ? 157.979 165.958 139.530 1.00 39.42 397 ASP D N 1
ATOM 12797 C CA . ASP D 1 375 ? 158.658 166.895 138.645 1.00 39.42 397 ASP D CA 1
ATOM 12798 C C . ASP D 1 375 ? 157.677 167.679 137.785 1.00 39.42 397 ASP D C 1
ATOM 12799 O O . ASP D 1 375 ? 157.838 168.892 137.611 1.00 39.42 397 ASP D O 1
ATOM 12804 N N . ALA D 1 376 ? 156.662 167.005 137.244 1.00 38.67 398 ALA D N 1
ATOM 12805 C CA . ALA D 1 376 ? 155.646 167.697 136.459 1.00 38.67 398 ALA D CA 1
ATOM 12806 C C . ALA D 1 376 ? 155.024 168.841 137.246 1.00 38.67 398 ALA D C 1
ATOM 12807 O O . ALA D 1 376 ? 154.892 169.958 136.734 1.00 38.67 398 ALA D O 1
ATOM 12809 N N . ASN D 1 377 ? 154.630 168.579 138.485 1.00 39.53 399 ASN D N 1
ATOM 12810 C CA . ASN D 1 377 ? 154.027 169.583 139.350 1.00 39.53 399 ASN D CA 1
ATOM 12811 C C . ASN D 1 377 ? 155.033 170.003 140.411 1.00 39.53 399 ASN D C 1
ATOM 12812 O O . ASN D 1 377 ? 155.341 169.205 141.310 1.00 39.53 399 ASN D O 1
ATOM 12817 N N . PRO D 1 378 ? 155.582 171.218 140.355 1.00 41.98 400 PRO D N 1
ATOM 12818 C CA . PRO D 1 378 ? 156.507 171.645 141.415 1.00 41.98 400 PRO D CA 1
ATOM 12819 C C . PRO D 1 378 ? 155.852 171.736 142.778 1.00 41.98 400 PRO D C 1
ATOM 12820 O O . PRO D 1 378 ? 156.549 171.623 143.793 1.00 41.98 400 PRO D O 1
ATOM 12824 N N . GLN D 1 379 ? 154.542 171.945 142.833 1.00 42.38 401 GLN D N 1
ATOM 12825 C CA . GLN D 1 379 ? 153.809 172.006 144.095 1.00 42.38 401 GLN D CA 1
ATOM 12826 C C . GLN D 1 379 ? 153.171 170.652 144.403 1.00 42.38 401 GLN D C 1
ATOM 12827 O O . GLN D 1 379 ? 151.963 170.527 144.603 1.00 42.38 401 GLN D O 1
ATOM 12833 N N . SER D 1 380 ? 154.016 169.628 144.455 1.00 38.09 402 SER D N 1
ATOM 12834 C CA . SER D 1 380 ? 153.565 168.258 144.645 1.00 38.09 402 SER D CA 1
ATOM 12835 C C . SER D 1 380 ? 153.486 167.942 146.132 1.00 38.09 402 SER D C 1
ATOM 12836 O O . SER D 1 380 ? 154.435 168.198 146.879 1.00 38.09 402 SER D O 1
ATOM 12839 N N . THR D 1 381 ? 152.353 167.382 146.552 1.00 37.96 403 THR D N 1
ATOM 12840 C CA . THR D 1 381 ? 152.093 167.113 147.955 1.00 37.96 403 THR D CA 1
ATOM 12841 C C . THR D 1 381 ? 151.589 165.704 148.222 1.00 37.96 403 THR D C 1
ATOM 12842 O O . THR D 1 381 ? 151.376 165.356 149.387 1.00 37.96 403 THR D O 1
ATOM 12846 N N . HIS D 1 382 ? 151.410 164.880 147.191 1.00 32.64 404 HIS D N 1
ATOM 12847 C CA . HIS D 1 382 ? 150.667 163.638 147.324 1.00 32.64 404 HIS D CA 1
ATOM 12848 C C . HIS D 1 382 ? 151.521 162.380 147.353 1.00 32.64 404 HIS D C 1
ATOM 12849 O O . HIS D 1 382 ? 151.046 161.353 147.845 1.00 32.64 404 HIS D O 1
ATOM 12856 N N . ALA D 1 383 ? 152.754 162.419 146.849 1.00 29.99 405 ALA D N 1
ATOM 12857 C CA . ALA D 1 383 ? 153.521 161.187 146.706 1.00 29.99 405 ALA D CA 1
ATOM 12858 C C . ALA D 1 383 ? 154.033 160.693 148.051 1.00 29.99 405 ALA D C 1
ATOM 12859 O O . ALA D 1 383 ? 153.660 159.611 148.513 1.00 29.99 405 ALA D O 1
ATOM 12861 N N . TYR D 1 384 ? 154.883 161.480 148.696 1.00 31.51 406 TYR D N 1
ATOM 12862 C CA . TYR D 1 384 ? 155.526 161.063 149.930 1.00 31.51 406 TYR D CA 1
ATOM 12863 C C . TYR D 1 384 ? 154.595 161.253 151.116 1.00 31.51 406 TYR D C 1
ATOM 12864 O O . TYR D 1 384 ? 153.861 162.241 151.196 1.00 31.51 406 TYR D O 1
ATOM 12873 N N . VAL D 1 385 ? 154.620 160.289 152.033 1.00 28.74 407 VAL D N 1
ATOM 12874 C CA . VAL D 1 385 ? 153.736 160.315 153.189 1.00 28.74 407 VAL D CA 1
ATOM 12875 C C . VAL D 1 385 ? 154.546 160.215 154.473 1.00 28.74 407 VAL D C 1
ATOM 12876 O O . VAL D 1 385 ? 154.286 160.956 155.426 1.00 28.74 407 VAL D O 1
ATOM 12880 N N . TRP D 1 386 ? 155.531 159.317 154.526 1.00 28.17 408 TRP D N 1
ATOM 12881 C CA . TRP D 1 386 ? 156.251 159.105 155.775 1.00 28.17 408 TRP D CA 1
ATOM 12882 C C . TRP D 1 386 ? 157.729 158.861 155.522 1.00 28.17 408 TRP D C 1
ATOM 12883 O O . TRP D 1 386 ? 158.126 158.349 154.473 1.00 28.17 408 TRP D O 1
ATOM 12894 N N . ILE D 1 387 ? 158.539 159.238 156.506 1.00 31.92 409 ILE D N 1
ATOM 12895 C CA . ILE D 1 387 ? 159.947 158.866 156.560 1.00 31.92 409 ILE D CA 1
ATOM 12896 C C . ILE D 1 387 ? 160.210 158.205 157.904 1.00 31.92 409 ILE D C 1
ATOM 12897 O O . ILE D 1 387 ? 160.101 158.854 158.949 1.00 31.92 409 ILE D O 1
ATOM 12902 N N . SER D 1 388 ? 160.564 156.927 157.880 1.00 30.72 410 SER D N 1
ATOM 12903 C CA . SER D 1 388 ? 160.936 156.199 159.083 1.00 30.72 410 SER D CA 1
ATOM 12904 C C . SER D 1 388 ? 162.444 156.160 159.219 1.00 30.72 410 SER D C 1
ATOM 12905 O O . SER D 1 388 ? 163.156 155.860 158.259 1.00 30.72 410 SER D O 1
ATOM 12908 N N . LEU D 1 389 ? 162.914 156.434 160.428 1.00 34.42 411 LEU D N 1
ATOM 12909 C CA . LEU D 1 389 ? 164.329 156.481 160.741 1.00 34.42 411 LEU D CA 1
ATOM 12910 C C . LEU D 1 389 ? 164.604 155.554 161.910 1.00 34.42 411 LEU D C 1
ATOM 12911 O O . LEU D 1 389 ? 163.861 155.552 162.899 1.00 34.42 411 LEU D O 1
ATOM 12916 N N . ALA D 1 390 ? 165.661 154.759 161.776 1.00 34.93 412 ALA D N 1
ATOM 12917 C CA . ALA D 1 390 ? 166.138 153.910 162.850 1.00 34.93 412 ALA D CA 1
ATOM 12918 C C . ALA D 1 390 ? 167.629 153.700 162.662 1.00 34.93 412 ALA D C 1
ATOM 12919 O O . ALA D 1 390 ? 168.172 153.917 161.579 1.00 34.93 412 ALA D O 1
ATOM 12921 N N . TYR D 1 391 ? 168.293 153.273 163.730 1.00 39.20 413 TYR D N 1
ATOM 12922 C CA . TYR D 1 391 ? 169.712 152.942 163.682 1.00 39.20 413 TYR D CA 1
ATOM 12923 C C . TYR D 1 391 ? 169.898 151.601 164.374 1.00 39.20 413 TYR D C 1
ATOM 12924 O O . TYR D 1 391 ? 170.008 151.525 165.599 1.00 39.20 413 TYR D O 1
ATOM 12933 N N . LYS D 1 392 ? 169.924 150.542 163.577 1.00 37.87 414 LYS D N 1
ATOM 12934 C CA . LYS D 1 392 ? 170.256 149.229 164.086 1.00 37.87 414 LYS D CA 1
ATOM 12935 C C . LYS D 1 392 ? 171.769 149.095 164.190 1.00 37.87 414 LYS D C 1
ATOM 12936 O O . LYS D 1 392 ? 172.526 149.953 163.734 1.00 37.87 414 LYS D O 1
ATOM 12942 N N . LYS D 1 393 ? 172.211 148.007 164.816 1.00 43.16 415 LYS D N 1
ATOM 12943 C CA . LYS D 1 393 ? 173.642 147.746 164.885 1.00 43.16 415 LYS D CA 1
ATOM 12944 C C . LYS D 1 393 ? 174.236 147.568 163.495 1.00 43.16 415 LYS D C 1
ATOM 12945 O O . LYS D 1 393 ? 175.420 147.856 163.282 1.00 43.16 415 LYS D O 1
ATOM 12951 N N . THR D 1 394 ? 173.431 147.104 162.537 1.00 40.53 416 THR D N 1
ATOM 12952 C CA . THR D 1 394 ? 173.888 147.023 161.155 1.00 40.53 416 THR D CA 1
ATOM 12953 C C . THR D 1 394 ? 174.204 148.401 160.595 1.00 40.53 416 THR D C 1
ATOM 12954 O O . THR D 1 394 ? 175.083 148.539 159.737 1.00 40.53 416 THR D O 1
ATOM 12958 N N . GLY D 1 395 ? 173.501 149.424 161.065 1.00 38.32 417 GLY D N 1
ATOM 12959 C CA . GLY D 1 395 ? 173.673 150.768 160.579 1.00 38.32 417 GLY D CA 1
ATOM 12960 C C . GLY D 1 395 ? 172.344 151.483 160.486 1.00 38.32 417 GLY D C 1
ATOM 12961 O O . GLY D 1 395 ? 171.360 151.096 161.119 1.00 38.32 417 GLY D O 1
ATOM 12962 N N . PRO D 1 396 ? 172.290 152.553 159.703 1.00 34.88 418 PRO D N 1
ATOM 12963 C CA . PRO D 1 396 ? 171.021 153.258 159.521 1.00 34.88 418 PRO D CA 1
ATOM 12964 C C . PRO D 1 396 ? 169.996 152.406 158.794 1.00 34.88 418 PRO D C 1
ATOM 12965 O O . PRO D 1 396 ? 170.324 151.466 158.068 1.00 34.88 418 PRO D O 1
ATOM 12969 N N . TYR D 1 397 ? 168.735 152.761 159.001 1.00 31.75 419 TYR D N 1
ATOM 12970 C CA . TYR D 1 397 ? 167.592 152.016 158.488 1.00 31.75 419 TYR D CA 1
ATOM 12971 C C . TYR D 1 397 ? 166.529 153.064 158.185 1.00 31.75 419 TYR D C 1
ATOM 12972 O O . TYR D 1 397 ? 165.855 153.548 159.099 1.00 31.75 419 TYR D O 1
ATOM 12981 N N . ILE D 1 398 ? 166.408 153.443 156.916 1.00 30.56 420 ILE D N 1
ATOM 12982 C CA . ILE D 1 398 ? 165.557 154.555 156.520 1.00 30.56 420 ILE D CA 1
ATOM 12983 C C . ILE D 1 398 ? 164.535 154.038 155.529 1.00 30.56 420 ILE D C 1
ATOM 12984 O O . ILE D 1 398 ? 164.892 153.554 154.453 1.00 30.56 420 ILE D O 1
ATOM 12989 N N . THR D 1 399 ? 163.268 154.149 155.883 1.00 26.77 421 THR D N 1
ATOM 12990 C CA . THR D 1 399 ? 162.189 153.719 155.013 1.00 26.77 421 THR D CA 1
ATOM 12991 C C . THR D 1 399 ? 161.454 154.938 154.484 1.00 26.77 421 THR D C 1
ATOM 12992 O O . THR D 1 399 ? 161.064 155.819 155.254 1.00 26.77 421 THR D O 1
ATOM 12996 N N . VAL D 1 400 ? 161.276 154.984 153.174 1.00 27.61 422 VAL D N 1
ATOM 12997 C CA . VAL D 1 400 ? 160.533 156.043 152.514 1.00 27.61 422 VAL D CA 1
ATOM 12998 C C . VAL D 1 400 ? 159.176 155.474 152.134 1.00 27.61 422 VAL D C 1
ATOM 12999 O O . VAL D 1 400 ? 159.095 154.509 151.361 1.00 27.61 422 VAL D O 1
ATOM 13003 N N . TYR D 1 401 ? 158.118 156.048 152.706 1.00 25.80 423 TYR D N 1
ATOM 13004 C CA . TYR D 1 401 ? 156.749 155.635 152.455 1.00 25.80 423 TYR D CA 1
ATOM 13005 C C . TYR D 1 401 ? 156.073 156.670 151.579 1.00 25.80 423 TYR D C 1
ATOM 13006 O O . TYR D 1 401 ? 156.059 157.861 151.917 1.00 25.80 423 TYR D O 1
ATOM 13015 N N . THR D 1 402 ? 155.430 156.184 150.525 1.00 25.64 424 THR D N 1
ATOM 13016 C CA . THR D 1 402 ? 154.832 156.981 149.481 1.00 25.64 424 THR D CA 1
ATOM 13017 C C . THR D 1 402 ? 153.401 156.515 149.299 1.00 25.64 424 THR D C 1
ATOM 13018 O O . THR D 1 402 ? 153.045 155.392 149.659 1.00 25.64 424 THR D O 1
ATOM 13022 N N . ASN D 1 403 ? 152.574 157.387 148.737 1.00 26.28 425 ASN D N 1
ATOM 13023 C CA . ASN D 1 403 ? 151.223 157.003 148.381 1.00 26.28 425 ASN D CA 1
ATOM 13024 C C . ASN D 1 403 ? 151.253 156.463 146.963 1.00 26.28 425 ASN D C 1
ATOM 13025 O O . ASN D 1 403 ? 151.447 157.244 146.022 1.00 26.28 425 ASN D O 1
ATOM 13030 N N . PRO D 1 404 ? 151.093 155.156 146.755 1.00 22.77 426 PRO D N 1
ATOM 13031 C CA . PRO D 1 404 ? 151.153 154.614 145.398 1.00 22.77 426 PRO D CA 1
ATOM 13032 C C . PRO D 1 404 ? 149.893 154.862 144.590 1.00 22.77 426 PRO D C 1
ATOM 13033 O O . PRO D 1 404 ? 149.806 154.403 143.448 1.00 22.77 426 PRO D O 1
ATOM 13037 N N . GLY D 1 405 ? 148.930 155.577 145.159 1.00 23.54 427 GLY D N 1
ATOM 13038 C CA . GLY D 1 405 ? 147.746 156.004 144.453 1.00 23.54 427 GLY D CA 1
ATOM 13039 C C . GLY D 1 405 ? 147.714 157.502 144.270 1.00 23.54 427 GLY D C 1
ATOM 13040 O O . GLY D 1 405 ? 146.645 158.105 144.179 1.00 23.54 427 GLY D O 1
ATOM 13041 N N . ALA D 1 406 ? 148.896 158.117 144.228 1.00 27.32 428 ALA D N 1
ATOM 13042 C CA . ALA D 1 406 ? 148.980 159.553 144.016 1.00 27.32 428 ALA D CA 1
ATOM 13043 C C . ALA D 1 406 ? 148.393 159.954 142.671 1.00 27.32 428 ALA D C 1
ATOM 13044 O O . ALA D 1 406 ? 147.807 161.034 142.547 1.00 27.32 428 ALA D O 1
ATOM 13046 N N . SER D 1 407 ? 148.550 159.104 141.657 1.00 26.31 429 SER D N 1
ATOM 13047 C CA . SER D 1 407 ? 147.863 159.247 140.381 1.00 26.31 429 SER D CA 1
ATOM 13048 C C . SER D 1 407 ? 146.408 159.649 140.571 1.00 26.31 429 SER D C 1
ATOM 13049 O O . SER D 1 407 ? 145.875 160.463 139.812 1.00 26.31 429 SER D O 1
ATOM 13052 N N . ILE D 1 408 ? 145.761 159.080 141.587 1.00 23.93 430 ILE D N 1
ATOM 13053 C CA . ILE D 1 408 ? 144.336 159.297 141.783 1.00 23.93 430 ILE D CA 1
ATOM 13054 C C . ILE D 1 408 ? 144.066 160.689 142.331 1.00 23.93 430 ILE D C 1
ATOM 13055 O O . ILE D 1 408 ? 142.999 161.264 142.087 1.00 23.93 430 ILE D O 1
ATOM 13060 N N . LEU D 1 409 ? 145.011 161.252 143.074 1.00 28.37 431 LEU D N 1
ATOM 13061 C CA . LEU D 1 409 ? 144.842 162.554 143.695 1.00 28.37 431 LEU D CA 1
ATOM 13062 C C . LEU D 1 409 ? 145.392 163.700 142.856 1.00 28.37 431 LEU D C 1
ATOM 13063 O O . LEU D 1 409 ? 145.067 164.858 143.136 1.00 28.37 431 LEU D O 1
ATOM 13068 N N . GLU D 1 410 ? 146.209 163.415 141.849 1.00 32.26 432 GLU D N 1
ATOM 13069 C CA . GLU D 1 410 ? 146.711 164.435 140.942 1.00 32.26 432 GLU D CA 1
ATOM 13070 C C . GLU D 1 410 ? 145.801 164.593 139.730 1.00 32.26 432 GLU D C 1
ATOM 13071 O O . GLU D 1 410 ? 144.876 163.807 139.525 1.00 32.26 432 GLU D O 1
#

B-factor: mean 31.78, std 8.97, range [15.66, 51.45]

Nearest PDB structures (foldseek):
  5kd6-assembly1_B  TM=8.850E-01  e=6.052E-27  Aspergillus terreus
  4ld7-assembly3_K  TM=9.028E-01  e=8.910E-27  Aspergillus fischeri
  5kd6-assembly1_A  TM=8.816E-01  e=1.465E-26  Aspergillus terreus
  5kd0-assembly1_B-2  TM=8.832E-01  e=2.279E-26  Aspergillus terreus
  5kd0-assembly1_A-2  TM=8.770E-01  e=3.960E-26  Aspergillus terreus

InterPro domains:
  IPR012148 Aromatic prenyltransferase DMATS-type, fungi [PIRSF000509] (24-425)
  IPR017795 Aromatic prenyltransferase, NscD-like [PF11991] (40-386)
  IPR017795 Aromatic prenyltransferase, NscD-like [PTHR40627] (19-428)
  IPR017795 Aromatic prenyltransferase, NscD-like [TIGR03429] (27-424)
  IPR017795 Aromatic prenyltransferase, NscD-like [cd13929] (43-426)
  IPR033964 Aromatic prenyltransferase [SFLDS00036] (19-428)

Sequence (1640 aa):
SPSPWDFLGRVLQFQHGDHKRWWDVLAPVFGISMASIGYKLDVQYRHLLVLYDAVIPNMGPFPNSNASNITWTSPFPPGPLEASVNYQAGESSMFRFTIEPVGPHAGTPADPVNELAAKQLMQRLGQLQPGGVDSTMFDHFYPLLCVDGPEARRQWDSIAHIYHKCHTVTALDMQRSAACTLKTYFPPLLRSTIMNTSMVDIMFDAVESFRKQSGLYFDYTKIKEFMSEEKTHETMMVDRSYLSFDCLDPAKSRIKIYTEAKVKTLEEAYSFWSLGGRLSGPEIDYGFKIVSQMWDAIYSKELPGGKQRENNHIQINWEMSAKDSSVAPKLYLTVIEDYDAYVSSAIVDLFTGLGWAAHVQTHKKIEKEAYPMCDANPQSTHAYVWISLAYKKTGPYITVYTNPGASILESPSPWDFLGRVLQFQHGDHKRWWDVLAPVFGISMASIGYKLDVQYRHLLVLYDAVIPNMGPFPNSNASNITWTSPFPPGPLEASVNYQAGESSMFRFTIEPVGPHAGTPADPVNELAAKQLMQRLGQLQPGGVDSTMFDHFYPLLCVDGPEARRQWDSIAHIYHKCHTVTALDMQRSAACTLKTYFPPLLRSTIMNTSMVDIMFDAVESFRKQSGLYFDYTKIKEFMSEEKTHETMMVDRSYLSFDCLDPAKSRIKIYTEAKVKTLEEAYSFWSLGGRLSGPEIDYGFKIVSQMWDAIYSKELPGGKQRENNHIQINWEMSAKDSSVAPKLYLTVIEDYDAYVSSAIVDLFTGLGWAAHVQTHKKIEKEAYPMCDANPQSTHAYVWISLAYKKTGPYITVYTNPGASILESPSPWDFLGRVLQFQHGDHKRWWDVLAPVFGISMASIGYKLDVQYRHLLVLYDAVIPNMGPFPNSNASNITWTSPFPPGPLEASVNYQAGESSMFRFTIEPVGPHAGTPADPVNELAAKQLMQRLGQLQPGGVDSTMFDHFYPLLCVDGPEARRQWDSIAHIYHKCHTVTALDMQRSAACTLKTYFPPLLRSTIMNTSMVDIMFDAVESFRKQSGLYFDYTKIKEFMSEEKTHETMMVDRSYLSFDCLDPAKSRIKIYTEAKVKTLEEAYSFWSLGGRLSGPEIDYGFKIVSQMWDAIYSKELPGGKQRENNHIQINWEMSAKDSSVAPKLYLTVIEDYDAYVSSAIVDLFTGLGWAAHVQTHKKIEKEAYPMCDANPQSTHAYVWISLAYKKTGPYITVYTNPGASILESPSPWDFLGRVLQFQHGDHKRWWDVLAPVFGISMASIGYKLDVQYRHLLVLYDAVIPNMGPFPNSNASNITWTSPFPPGPLEASVNYQAGESSMFRFTIEPVGPHAGTPADPVNELAAKQLMQRLGQLQPGGVDSTMFDHFYPLLCVDGPEARRQWDSIAHIYHKCHTVTALDMQRSAACTLKTYFPPLLRSTIMNTSMVDIMFDAVESFRKQSGLYFDYTKIKEFMSEEKTHETMMVDRSYLSFDCLDPAKSRIKIYTEAKVKTLEEAYSFWSLGGRLSGPEIDYGFKIVSQMWDAIYSKELPGGKQRENNHIQINWEMSAKDSSVAPKLYLTVIEDYDAYVSSAIVDLFTGLGWAAHVQTHKKIEKEAYPMCDANPQSTHAYVWISLAYKKTGPYITVYTNPGASILE

Solvent-accessible surface area: 59196 Å² total; per-residue (Å²): 145,44,23,4,36,72,4,0,15,78,0,7,44,25,65,89,14,29,27,52,104,0,4,78,19,0,0,39,10,4,0,22,3,3,38,17,14,40,7,135,77,25,5,8,1,27,1,0,0,8,2,8,13,0,0,1,31,9,7,7,20,15,13,63,125,109,48,82,45,43,58,15,57,30,93,68,41,47,13,4,30,10,3,1,9,2,2,40,47,76,125,53,10,54,2,28,1,13,2,11,2,15,4,79,49,1,36,28,126,26,4,24,1,3,17,5,2,5,11,51,1,20,26,56,1,11,26,7,32,97,86,22,32,50,26,61,0,2,3,21,0,11,49,68,1,2,2,34,0,0,31,0,54,104,67,75,141,40,0,49,140,15,138,29,26,10,8,4,16,2,1,3,9,3,31,93,87,5,43,4,23,0,13,0,24,0,27,0,21,4,20,8,27,22,109,139,54,52,5,9,60,21,0,1,86,2,0,49,26,0,44,146,105,44,71,33,100,0,19,30,73,70,0,69,79,2,0,63,66,135,99,1,63,142,31,11,50,28,71,100,1,41,0,0,0,13,0,51,79,18,51,172,6,51,0,6,0,4,0,22,0,84,0,133,64,42,129,31,0,68,15,2,3,0,0,48,51,76,11,96,26,73,45,11,69,94,0,29,118,10,0,28,81,0,23,79,26,1,19,86,82,99,15,33,83,57,124,138,64,144,65,15,49,0,15,0,1,0,31,1,27,6,162,79,68,60,17,43,14,16,0,21,0,18,0,68,104,6,28,0,48,74,0,9,59,4,0,29,88,2,0,88,66,58,62,21,71,39,4,12,114,19,4,93,84,13,21,133,78,10,4,75,19,8,108,89,48,104,114,0,23,54,0,4,5,36,0,0,0,5,60,72,175,104,7,12,11,0,2,5,28,13,10,2,6,1,72,54,73,92,146,45,24,3,34,72,4,0,16,78,0,8,42,25,66,90,16,28,26,51,103,0,4,78,20,0,0,39,10,3,0,23,4,2,37,18,14,42,8,135,79,26,4,8,1,28,2,0,0,8,1,8,13,0,0,1,31,9,8,8,20,16,12,62,125,108,47,82,45,44,58,16,56,30,94,69,44,47,13,4,27,10,3,1,9,2,3,39,48,77,126,53,11,52,2,28,0,14,2,10,2,16,5,80,48,2,36,29,125,26,3,24,1,3,16,5,2,6,11,51,1,20,29,52,0,10,27,8,34,98,86,23,31,51,28,63,0,1,4,22,0,11,50,67,1,2,1,34,0,0,31,0,55,105,68,76,142,38,0,50,140,15,138,30,26,11,8,5,15,1,1,3,8,4,31,94,88,5,42,5,22,0,13,0,23,0,25,0,22,2,21,8,28,22,107,139,53,52,5,9,60,23,0,1,85,2,0,49,26,1,45,147,104,45,71,35,104,0,20,29,73,73,0,70,79,2,0,64,66,137,100,1,65,140,30,11,51,28,72,100,1,40,0,0,0,12,0,52,80,18,51,171,6,52,0,6,0,4,0,22,0,84,0,132,64,41,129,31,0,67,14,2,2,1,0,49,51,75,10,96,27,74,43,10,68,95,0,29,119,12,0,28,83,0,22,80,27,1,18,84,82,96,14,33,83,58,127,139,63,141,64,15,48,0,15,0,1,0,32,1,26,6,160,79,70,60,16,42,13,15,0,20,0,19,1,67,103,5,27,0,49,74,0,8,60,4,0,28,87,1,0,86,67,58,62,22,71,41,5,11,114,18,5,92,84,11,21,132,78,10,6,73,17,8,108,88,48,101,113,1,24,53,0,5,6,35,0,0,0,6,59,71,172,106,7,11,10,0,2,6,28,12,9,2,5,1,71,53,74,91,147,45,26,2,34,71,4,0,15,78,0,7,42,23,64,88,15,29,28,54,103,0,4,79,18,0,0,39,10,3,0,22,4,2,38,16,13,39,7,134,78,25,4,8,1,27,1,0,0,7,0,8,12,0,0,1,30,9,7,8,19,16,13,63,124,108,47,82,44,42,57,15,56,30,94,67,42,45,13,4,29,9,4,1,10,2,3,39,47,77,126,52,10,53,2,28,0,14,3,11,2,16,4,80,49,1,37,28,125,26,3,24,1,4,16,5,2,5,12,50,0,19,27,52,0,10,26,8,34,97,85,23,33,51,27,61,0,2,4,21,0,11,50,68,1,2,2,34,0,0,32,0,55,106,69,73,140,39,0,49,138,14,138,29,25,9,7,4,15,2,1,2,9,3,32,94,88,5,41,4,24,0,13,0,24,0,26,0,21,3,20,7,28,22,109,140,54,53,6,10,60,22,0,1,85,2,0,50,27,0,45,147,104,44,72,34,102,0,19,29,73,71,0,71,80,2,0,63,66,136,100,1,64,142,30,11,51,27,70,101,1,41,0,0,0,13,0,50,80,17,50,176,6,51,0,6,0,4,0,22,0,84,0,134,63,41,131,31,0,68,16,2,2,0,0,49,53,76,10,96,27,74,43,10,67,95,0,28,118,10,0,28,82,0,23,80,27,1,17,84,83,97,15,33,82,58,124,139,63,142,63,16,48,0,15,0,1,0,32,1,26,6,163,77,69,59,17,44,13,16,0,21,0,17,0,68,106,6,28,0,48,74,0,9,58,4,0,29,89,1,0,88,67,57,61,21,70,40,4,12,115,20,4,92,86,11,22,132,77,10,6,74,19,8,108,89,49,103,114,0,24,55,0,4,6,37,0,0,0,4,60,74,175,106,7,13,11,0,2,5,29,12,11,2,5,1,72,53,74,92,145,45,25,2,34,71,5,0,15,76,0,8,44,25,65,90,15,29,27,52,104,0,5,76,20,0,0,40,10,3,0,22,3,2,37,17,13,41,8,133,78,26,4,8,1,29,2,1,0,8,2,8,12,0,0,0,31,8,8,7,20,15,13,63,124,108,48,80,45,44,58,14,57,30,94,69,43,45,13,3,29,9,4,1,9,3,3,38,48,76,123,52,11,55,2,27,1,13,2,11,1,16,5,79,47,2,37,30,127,26,3,23,1,3,16,4,2,5,11,51,1,18,25,54,1,10,25,8,32,97,87,22,32,50,26,61,0,2,3,23,0,12,50,68,2,2,2,34,0,0,32,0,54,107,67,76,142,39,0,49,141,15,138,29,26,10,8,4,17,1,1,3,9,2,32,92,87,5,42,5,22,0,13,0,23,0,26,0,22,2,20,8,28,22,108,141,54,52,5,9,62,22,0,1,86,2,0,50,26,0,45,148,105,44,71,35,104,0,19,30,72,71,0,70,80,2,0,63,66,136,102,1,64,142,29,11,51,27,70,98,1,40,0,0,0,12,0,53,78,17,51,172,6,50,0,6,0,4,0,23,0,83,0,134,63,41,129,30,0,68,14,2,2,0,0,50,52,74,10,96,27,74,44,10,68,96,0,28,119,11,0,27,83,0,23,79,26,1,18,82,83,98,16,34,84,58,125,138,63,142,64,15,49,0,16,0,1,0,31,1,27,6,164,79,68,60,17,42,13,15,0,21,0,19,1,68,107,6,27,0,48,72,0,9,58,4,0,27,87,1,0,86,67,58,62,21,70,40,4,11,114,19,5,93,83,12,22,133,79,11,7,73,19,7,109,87,49,104,112,0,22,52,0,4,6,37,0,0,0,5,58,72,174,106,7,12,10,0,2,5,28,12,10,1,6,1,73,52,72,90